Protein 5IJ7 (pdb70)

InterPro domains:
  IPR001005 SANT/Myb domain [SM00717] (174-277)
  IPR001005 SANT/Myb domain [SM00717] (455-503)
  IPR001005 SANT/Myb domain [cd00167] (458-496)
  IPR001214 SET domain [PF00856] (650-753)
  IPR001214 SET domain [PS50280] (639-754)
  IPR001214 SET domain [SM00317] (639-760)
  IPR021654 Histone-lysine N-methyltransferase EZH1/EZH2, N-terminal [PF11616] (54-83)
  IPR026489 CXC domain [PS51633] (530-632)
  IPR033467 Tesmin/TSO1-like CXC domain [SM01114] (582-619)
  IPR041343 Polycomb repressive complex 2 subunit EZH1/EZH2, tri-helical domain [PF18118] (173-276)
  IPR041355 Pre-SET CXC domain [PF18264] (586-617)
  IPR044439 EZH2, SET domain [cd19218] (636-755)
  IPR045318 Histone-lysine N-methyltransferase EZH1/2-like [PTHR45747] (25-768)
  IPR046341 SET domain superfamily [G3DSA:2.170.270.10] (547-756)
  IPR046341 SET domain superfamily [SSF82199] (542-763)
  IPR048358 EZH1/2, MCSS domain [PF21358] (284-336)

Organism: Anolis carolinensis (NCBI:txid28377)

B-factor: mean 68.42, std 20.53, range [24.14, 190.74]

Radius of gyration: 50.64 Å; Cα contacts (8 Å, |Δi|>4): 4207; chains: 6; bounding box: 76×98×175 Å

Structure (mmCIF, N/CA/C/O backbone):
data_5IJ7
#
_entry.id   5IJ7
#
_cell.length_a   69.575
_cell.length_b   115.042
_cell.length_c   153.033
_cell.angle_alpha   90.00
_cell.angle_beta   102.53
_cell.angle_gamma   90.00
#
_symmetry.space_group_name_H-M   'P 1 21 1'
#
loop_
_entity.id
_entity.type
_entity.pdbx_description
1 polymer 'Enhancer of Zeste Homolog 2 (EZH2),Histone-lysine N-methyltransferase EZH2'
2 polymer 'Polycomb protein EED'
3 polymer 'Polycomb protein SUZ12'
4 non-polymer 5,8-dichloro-2-[(4-ethyl-6-methyl-2-oxo-1,2-dihydropyridin-3-yl)methyl]-7-({1-[(2R)-2-hydroxypropanoyl]piperidin-4-yl}oxy)-3,4-dihydroisoquinolin-1(2H)-one
5 non-polymer 'ZINC ION'
6 water water
#
loop_
_atom_site.group_PDB
_atom_site.id
_atom_site.type_symbol
_atom_site.label_atom_id
_atom_site.label_alt_id
_atom_site.label_comp_id
_atom_site.label_asym_id
_atom_site.label_entity_id
_atom_site.label_seq_id
_atom_site.pdbx_PDB_ins_code
_atom_site.Cartn_x
_atom_site.Cartn_y
_atom_site.Cartn_z
_atom_site.occupancy
_atom_site.B_iso_or_equiv
_atom_site.auth_seq_id
_atom_site.auth_comp_id
_atom_site.auth_asym_id
_atom_site.auth_atom_id
_atom_site.pdbx_PDB_model_num
ATOM 1 N N . GLU A 1 9 ? 29.756 65.003 244.854 1.00 89.56 9 GLU A N 1
ATOM 2 C CA . GLU A 1 9 ? 29.041 63.728 244.701 1.00 88.92 9 GLU A CA 1
ATOM 3 C C . GLU A 1 9 ? 27.919 63.873 243.653 1.00 89.54 9 GLU A C 1
ATOM 4 O O . GLU A 1 9 ? 27.018 64.711 243.817 1.00 89.37 9 GLU A O 1
ATOM 10 N N . LYS A 1 10 ? 27.994 63.075 242.565 1.00 81.65 10 LYS A N 1
ATOM 11 C CA . LYS A 1 10 ? 27.004 63.128 241.487 1.00 78.52 10 LYS A CA 1
ATOM 12 C C . LYS A 1 10 ? 25.935 62.044 241.619 1.00 76.95 10 LYS A C 1
ATOM 13 O O . LYS A 1 10 ? 26.214 60.954 242.134 1.00 78.13 10 LYS A O 1
ATOM 19 N N . GLY A 1 11 ? 24.721 62.372 241.178 1.00 66.80 11 GLY A N 1
ATOM 20 C CA . GLY A 1 11 ? 23.569 61.485 241.263 1.00 64.11 11 GLY A CA 1
ATOM 21 C C . GLY A 1 11 ? 23.550 60.307 240.302 1.00 62.35 11 GLY A C 1
ATOM 22 O O . GLY A 1 11 ? 24.312 60.281 239.328 1.00 62.47 11 GLY A O 1
ATOM 23 N N . PRO A 1 12 ? 22.628 59.335 240.542 1.00 52.42 12 PRO A N 1
ATOM 24 C CA . PRO A 1 12 ? 22.533 58.140 239.668 1.00 50.18 12 PRO A CA 1
ATOM 25 C C . PRO A 1 12 ? 22.227 58.376 238.176 1.00 55.28 12 PRO A C 1
ATOM 26 O O . PRO A 1 12 ? 22.812 57.698 237.330 1.00 56.92 12 PRO A O 1
ATOM 30 N N . ILE A 1 13 ? 21.286 59.274 237.842 1.00 50.30 13 ILE A N 1
ATOM 31 C CA . ILE A 1 13 ? 20.946 59.530 236.448 1.00 49.88 13 ILE A CA 1
ATOM 32 C C . ILE A 1 13 ? 22.186 60.022 235.710 1.00 61.10 13 ILE A C 1
ATOM 33 O O . ILE A 1 13 ? 22.532 59.479 234.660 1.00 61.72 13 ILE A O 1
ATOM 38 N N . CYS A 1 14 ? 22.896 60.982 236.321 1.00 63.49 14 CYS A N 1
ATOM 39 C CA . CYS A 1 14 ? 24.161 61.543 235.846 1.00 65.59 14 CYS A CA 1
ATOM 40 C C . CYS A 1 14 ? 25.180 60.442 235.558 1.00 70.35 14 CYS A C 1
ATOM 41 O O . CYS A 1 14 ? 25.708 60.408 234.455 1.00 70.86 14 CYS A O 1
ATOM 44 N N . TRP A 1 15 ? 25.436 59.540 236.534 1.00 66.95 15 TRP A N 1
ATOM 45 C CA . TRP A 1 15 ? 26.411 58.467 236.394 1.00 67.59 15 TRP A CA 1
ATOM 46 C C . TRP A 1 15 ? 26.071 57.526 235.264 1.00 69.83 15 TRP A C 1
ATOM 47 O O . TRP A 1 15 ? 26.974 57.192 234.496 1.00 69.86 15 TRP A O 1
ATOM 58 N N . ARG A 1 16 ? 24.772 57.148 235.113 1.00 64.30 16 ARG A N 1
ATOM 59 C CA . ARG A 1 16 ? 24.303 56.278 234.020 1.00 62.14 16 ARG A CA 1
ATOM 60 C C . ARG A 1 16 ? 24.589 56.944 232.702 1.00 63.55 16 ARG A C 1
ATOM 61 O O . ARG A 1 16 ? 25.026 56.263 231.789 1.00 64.04 16 ARG A O 1
ATOM 69 N N . LYS A 1 17 ? 24.388 58.282 232.614 1.00 57.95 17 LYS A N 1
ATOM 70 C CA . LYS A 1 17 ? 24.654 59.060 231.411 1.00 57.05 17 LYS A CA 1
ATOM 71 C C . LYS A 1 17 ? 26.141 59.050 231.099 1.00 61.46 17 LYS A C 1
ATOM 72 O O . LYS A 1 17 ? 26.503 58.928 229.928 1.00 62.19 17 LYS A O 1
ATOM 78 N N . ARG A 1 18 ? 26.988 59.183 232.137 1.00 56.77 18 ARG A N 1
ATOM 79 C CA . ARG A 1 18 ? 28.447 59.175 232.012 1.00 57.20 18 ARG A CA 1
ATOM 80 C C . ARG A 1 18 ? 28.926 57.822 231.535 1.00 63.26 18 ARG A C 1
ATOM 81 O O . ARG A 1 18 ? 29.759 57.779 230.640 1.00 65.27 18 ARG A O 1
ATOM 89 N N . VAL A 1 19 ? 28.373 56.723 232.097 1.00 58.73 19 VAL A N 1
ATOM 90 C CA . VAL A 1 19 ? 28.661 55.348 231.703 1.00 57.56 19 VAL A CA 1
ATOM 91 C C . VAL A 1 19 ? 28.448 55.252 230.209 1.00 62.98 19 VAL A C 1
ATOM 92 O O . VAL A 1 19 ? 29.410 54.996 229.506 1.00 63.23 19 VAL A O 1
ATOM 96 N N . LYS A 1 20 ? 27.219 55.548 229.725 1.00 60.62 20 LYS A N 1
ATOM 97 C CA . LYS A 1 20 ? 26.843 55.547 228.311 1.00 60.81 20 LYS A CA 1
ATOM 98 C C . LYS A 1 20 ? 27.878 56.334 227.464 1.00 68.43 20 LYS A C 1
ATOM 99 O O . LYS A 1 20 ? 28.579 55.728 226.653 1.00 69.90 20 LYS A O 1
ATOM 105 N N . SER A 1 21 ? 28.032 57.641 227.737 1.00 65.59 21 SER A N 1
ATOM 106 C CA . SER A 1 21 ? 28.955 58.590 227.094 1.00 65.28 21 SER A CA 1
ATOM 107 C C . SER A 1 21 ? 30.406 58.064 227.005 1.00 68.58 21 SER A C 1
ATOM 108 O O . SER A 1 21 ? 31.016 58.132 225.931 1.00 67.06 21 SER A O 1
ATOM 111 N N . GLU A 1 22 ? 30.934 57.507 228.116 1.00 65.92 22 GLU A N 1
ATOM 112 C CA . GLU A 1 22 ? 32.290 56.952 228.174 1.00 66.69 22 GLU A CA 1
ATOM 113 C C . GLU A 1 22 ? 32.440 55.635 227.396 1.00 74.01 22 GLU A C 1
ATOM 114 O O . GLU A 1 22 ? 33.414 55.477 226.654 1.00 75.26 22 GLU A O 1
ATOM 120 N N . TYR A 1 23 ? 31.480 54.708 227.557 1.00 69.59 23 TYR A N 1
ATOM 121 C CA . TYR A 1 23 ? 31.446 53.429 226.867 1.00 68.94 23 TYR A CA 1
ATOM 122 C C . TYR A 1 23 ? 31.335 53.653 225.345 1.00 71.91 23 TYR A C 1
ATOM 123 O O . TYR A 1 23 ? 32.025 52.978 224.591 1.00 69.96 23 TYR A O 1
ATOM 132 N N . MET A 1 24 ? 30.488 54.608 224.909 1.00 70.09 24 MET A N 1
ATOM 133 C CA . MET A 1 24 ? 30.301 55.009 223.505 1.00 70.86 24 MET A CA 1
ATOM 134 C C . MET A 1 24 ? 31.603 55.594 222.935 1.00 73.46 24 MET A C 1
ATOM 135 O O . MET A 1 24 ? 31.847 55.518 221.728 1.00 72.67 24 MET A O 1
ATOM 140 N N . ARG A 1 25 ? 32.387 56.249 223.799 1.00 69.76 25 ARG A N 1
ATOM 141 C CA . ARG A 1 25 ? 33.644 56.893 223.440 1.00 70.34 25 ARG A CA 1
ATOM 142 C C . ARG A 1 25 ? 34.707 55.815 223.273 1.00 74.41 25 ARG A C 1
ATOM 143 O O . ARG A 1 25 ? 35.388 55.780 222.249 1.00 75.00 25 ARG A O 1
ATOM 151 N N . LEU A 1 26 ? 34.804 54.909 224.254 1.00 69.76 26 LEU A N 1
ATOM 152 C CA . LEU A 1 26 ? 35.747 53.803 224.235 1.00 69.12 26 LEU A CA 1
ATOM 153 C C . LEU A 1 26 ? 35.481 52.869 223.058 1.00 73.84 26 LEU A C 1
ATOM 154 O O . LEU A 1 26 ? 36.426 52.427 222.412 1.00 74.66 26 LEU A O 1
ATOM 159 N N . ARG A 1 27 ? 34.209 52.633 222.745 1.00 70.71 27 ARG A N 1
ATOM 160 C CA . ARG A 1 27 ? 33.770 51.781 221.645 1.00 71.60 27 ARG A CA 1
ATOM 161 C C . ARG A 1 27 ? 34.124 52.399 220.279 1.00 77.34 27 ARG A C 1
ATOM 162 O O . ARG A 1 27 ? 34.680 51.693 219.439 1.00 76.69 27 ARG A O 1
ATOM 170 N N . GLN A 1 28 ? 33.809 53.704 220.056 1.00 75.91 28 GLN A N 1
ATOM 171 C CA . GLN A 1 28 ? 34.093 54.392 218.778 1.00 76.35 28 GLN A CA 1
ATOM 172 C C . GLN A 1 28 ? 35.584 54.579 218.541 1.00 78.58 28 GLN A C 1
ATOM 173 O O . GLN A 1 28 ? 36.021 54.605 217.383 1.00 76.81 28 GLN A O 1
ATOM 179 N N . LEU A 1 29 ? 36.357 54.678 219.650 1.00 74.75 29 LEU A N 1
ATOM 180 C CA . LEU A 1 29 ? 37.818 54.756 219.667 1.00 74.24 29 LEU A CA 1
ATOM 181 C C . LEU A 1 29 ? 38.346 53.400 219.197 1.00 78.33 29 LEU A C 1
ATOM 182 O O . LEU A 1 29 ? 38.888 53.346 218.090 1.00 79.17 29 LEU A O 1
ATOM 187 N N . LYS A 1 30 ? 38.075 52.287 219.971 1.00 72.45 30 LYS A N 1
ATOM 188 C CA . LYS A 1 30 ? 38.481 50.907 219.626 1.00 70.59 30 LYS A CA 1
ATOM 189 C C . LYS A 1 30 ? 38.157 50.595 218.187 1.00 72.44 30 LYS A C 1
ATOM 190 O O . LYS A 1 30 ? 38.995 50.043 217.497 1.00 71.67 30 LYS A O 1
ATOM 196 N N . ARG A 1 31 ? 36.995 51.055 217.717 1.00 69.61 31 ARG A N 1
ATOM 197 C CA . ARG A 1 31 ? 36.511 50.906 216.351 1.00 70.31 31 ARG A CA 1
ATOM 198 C C . ARG A 1 31 ? 37.470 51.541 215.361 1.00 78.80 31 ARG A C 1
ATOM 199 O O . ARG A 1 31 ? 37.970 50.855 214.468 1.00 78.95 31 ARG A O 1
ATOM 207 N N . PHE A 1 32 ? 37.739 52.842 215.524 1.00 78.77 32 PHE A N 1
ATOM 208 C CA . PHE A 1 32 ? 38.578 53.565 214.586 1.00 80.09 32 PHE A CA 1
ATOM 209 C C . PHE A 1 32 ? 40.058 53.197 214.700 1.00 81.31 32 PHE A C 1
ATOM 210 O O . PHE A 1 32 ? 40.772 53.256 213.695 1.00 81.43 32 PHE A O 1
ATOM 218 N N . ARG A 1 33 ? 40.500 52.785 215.901 1.00 74.66 33 ARG A N 1
ATOM 219 C CA . ARG A 1 33 ? 41.853 52.324 216.188 1.00 73.19 33 ARG A CA 1
ATOM 220 C C . ARG A 1 33 ? 42.052 51.051 215.345 1.00 75.53 33 ARG A C 1
ATOM 221 O O . ARG A 1 33 ? 42.882 51.049 214.433 1.00 74.88 33 ARG A O 1
ATOM 229 N N . ARG A 1 34 ? 41.215 50.010 215.610 1.00 69.87 34 ARG A N 1
ATOM 230 C CA . ARG A 1 34 ? 41.194 48.709 214.958 1.00 68.07 34 ARG A CA 1
ATOM 231 C C . ARG A 1 34 ? 41.067 48.787 213.444 1.00 69.57 34 ARG A C 1
ATOM 232 O O . ARG A 1 34 ? 41.680 47.962 212.768 1.00 68.16 34 ARG A O 1
ATOM 240 N N . ALA A 1 35 ? 40.283 49.777 212.916 1.00 65.25 35 ALA A N 1
ATOM 241 C CA . ALA A 1 35 ? 40.085 50.040 211.483 1.00 64.41 35 ALA A CA 1
ATOM 242 C C . ALA A 1 35 ? 41.423 50.357 210.852 1.00 70.92 35 ALA A C 1
ATOM 243 O O . ALA A 1 35 ? 41.728 49.874 209.753 1.00 71.27 35 ALA A O 1
ATOM 245 N N . ASP A 1 36 ? 42.243 51.136 211.586 1.00 68.25 36 ASP A N 1
ATOM 246 C CA . ASP A 1 36 ? 43.579 51.519 211.172 1.00 69.06 36 ASP A CA 1
ATOM 247 C C . ASP A 1 36 ? 44.502 50.306 211.177 1.00 71.14 36 ASP A C 1
ATOM 248 O O . ASP A 1 36 ? 45.039 50.019 210.112 1.00 72.53 36 ASP A O 1
ATOM 253 N N . GLU A 1 37 ? 44.602 49.528 212.299 1.00 64.86 37 GLU A N 1
ATOM 254 C CA . GLU A 1 37 ? 45.401 48.274 212.370 1.00 63.72 37 GLU A CA 1
ATOM 255 C C . GLU A 1 37 ? 45.122 47.403 211.139 1.00 65.11 37 GLU A C 1
ATOM 256 O O . GLU A 1 37 ? 46.051 46.871 210.532 1.00 64.74 37 GLU A O 1
ATOM 262 N N . VAL A 1 38 ? 43.829 47.299 210.761 1.00 60.32 38 VAL A N 1
ATOM 263 C CA . VAL A 1 38 ? 43.349 46.560 209.592 1.00 59.06 38 VAL A CA 1
ATOM 264 C C . VAL A 1 38 ? 44.008 47.105 208.287 1.00 64.28 38 VAL A C 1
ATOM 265 O O . VAL A 1 38 ? 44.618 46.316 207.562 1.00 64.06 38 VAL A O 1
ATOM 269 N N . LYS A 1 39 ? 43.935 48.434 208.033 1.00 60.94 39 LYS A N 1
ATOM 270 C CA . LYS A 1 39 ? 44.573 49.072 206.877 1.00 60.86 39 LYS A CA 1
ATOM 271 C C . LYS A 1 39 ? 46.111 48.889 206.883 1.00 67.64 39 LYS A C 1
ATOM 272 O O . LYS A 1 39 ? 46.715 48.694 205.821 1.00 68.31 39 LYS A O 1
ATOM 278 N N . SER A 1 40 ? 46.730 48.920 208.075 1.00 65.16 40 SER A N 1
ATOM 279 C CA . SER A 1 40 ? 48.170 48.729 208.253 1.00 66.39 40 SER A CA 1
ATOM 280 C C . SER A 1 40 ? 48.593 47.315 207.850 1.00 72.03 40 SER A C 1
ATOM 281 O O . SER A 1 40 ? 49.604 47.147 207.153 1.00 71.95 40 SER A O 1
ATOM 284 N N . MET A 1 41 ? 47.797 46.304 208.266 1.00 68.89 41 MET A N 1
ATOM 285 C CA . MET A 1 41 ? 48.047 44.898 207.970 1.00 68.20 41 MET A CA 1
ATOM 286 C C . MET A 1 41 ? 47.908 44.564 206.478 1.00 66.58 41 MET A C 1
ATOM 287 O O . MET A 1 41 ? 48.722 43.814 205.946 1.00 64.10 41 MET A O 1
ATOM 292 N N . PHE A 1 42 ? 46.862 45.082 205.829 1.00 61.02 42 PHE A N 1
ATOM 293 C CA . PHE A 1 42 ? 46.628 44.873 204.412 1.00 60.99 42 PHE A CA 1
ATOM 294 C C . PHE A 1 42 ? 47.821 45.396 203.638 1.00 65.24 42 PHE A C 1
ATOM 295 O O . PHE A 1 42 ? 48.330 44.702 202.760 1.00 66.24 42 PHE A O 1
ATOM 303 N N . ASN A 1 43 ? 48.282 46.605 203.999 1.00 61.32 43 ASN A N 1
ATOM 304 C CA . ASN A 1 43 ? 49.444 47.282 203.424 1.00 60.71 43 ASN A CA 1
ATOM 305 C C . ASN A 1 43 ? 50.720 46.461 203.692 1.00 60.48 43 ASN A C 1
ATOM 306 O O . ASN A 1 43 ? 51.431 46.121 202.747 1.00 60.51 43 ASN A O 1
ATOM 311 N N . SER A 1 44 ? 50.976 46.090 204.957 1.00 54.28 44 SER A N 1
ATOM 312 C CA . SER A 1 44 ? 52.150 45.285 205.284 1.00 54.34 44 SER A CA 1
ATOM 313 C C . SER A 1 44 ? 52.115 43.918 204.567 1.00 61.96 44 SER A C 1
ATOM 314 O O . SER A 1 44 ? 53.171 43.375 204.242 1.00 64.05 44 SER A O 1
ATOM 317 N N . ASN A 1 45 ? 50.899 43.372 204.340 1.00 58.43 45 ASN A N 1
ATOM 318 C CA . ASN A 1 45 ? 50.642 42.099 203.665 1.00 57.51 45 ASN A CA 1
ATOM 319 C C . ASN A 1 45 ? 50.845 42.230 202.165 1.00 61.18 45 ASN A C 1
ATOM 320 O O . ASN A 1 45 ? 51.295 41.268 201.531 1.00 60.82 45 ASN A O 1
ATOM 325 N N . ARG A 1 46 ? 50.486 43.402 201.593 1.00 56.81 46 ARG A N 1
ATOM 326 C CA . ARG A 1 46 ? 50.633 43.692 200.175 1.00 57.11 46 ARG A CA 1
ATOM 327 C C . ARG A 1 46 ? 52.100 43.622 199.757 1.00 64.68 46 ARG A C 1
ATOM 328 O O . ARG A 1 46 ? 52.393 43.072 198.685 1.00 65.39 46 ARG A O 1
ATOM 336 N N . GLN A 1 47 ? 53.019 44.134 200.622 1.00 61.61 47 GLN A N 1
ATOM 337 C CA . GLN A 1 47 ? 54.464 44.079 200.385 1.00 61.16 47 GLN A CA 1
ATOM 338 C C . GLN A 1 47 ? 54.889 42.641 200.284 1.00 64.08 47 GLN A C 1
ATOM 339 O O . GLN A 1 47 ? 55.564 42.301 199.320 1.00 66.16 47 GLN A O 1
ATOM 345 N N . LYS A 1 48 ? 54.419 41.762 201.213 1.00 58.14 48 LYS A N 1
ATOM 346 C CA . LYS A 1 48 ? 54.683 40.302 201.177 1.00 55.21 48 LYS A CA 1
ATOM 347 C C . LYS A 1 48 ? 54.177 39.680 199.868 1.00 54.10 48 LYS A C 1
ATOM 348 O O . LYS A 1 48 ? 54.883 38.856 199.298 1.00 53.58 48 LYS A O 1
ATOM 354 N N . ILE A 1 49 ? 52.974 40.091 199.386 1.00 49.19 49 ILE A N 1
ATOM 355 C CA . ILE A 1 49 ? 52.393 39.629 198.115 1.00 48.79 49 ILE A CA 1
ATOM 356 C C . ILE A 1 49 ? 53.361 40.008 197.021 1.00 56.92 49 ILE A C 1
ATOM 357 O O . ILE A 1 49 ? 53.784 39.114 196.299 1.00 56.75 49 ILE A O 1
ATOM 362 N N . GLN A 1 50 ? 53.809 41.307 196.984 1.00 55.62 50 GLN A N 1
ATOM 363 C CA . GLN A 1 50 ? 54.782 41.860 196.014 1.00 55.08 50 GLN A CA 1
ATOM 364 C C . GLN A 1 50 ? 56.089 41.079 196.013 1.00 60.41 50 GLN A C 1
ATOM 365 O O . GLN A 1 50 ? 56.471 40.564 194.965 1.00 61.86 50 GLN A O 1
ATOM 371 N N . GLU A 1 51 ? 56.741 40.958 197.175 1.00 56.62 51 GLU A N 1
ATOM 372 C CA . GLU A 1 51 ? 58.000 40.229 197.359 1.00 57.61 51 GLU A CA 1
ATOM 373 C C . GLU A 1 51 ? 57.955 38.799 196.794 1.00 60.88 51 GLU A C 1
ATOM 374 O O . GLU A 1 51 ? 58.783 38.462 195.955 1.00 60.94 51 GLU A O 1
ATOM 380 N N . ARG A 1 52 ? 56.973 37.978 197.240 1.00 57.12 52 ARG A N 1
ATOM 381 C CA . ARG A 1 52 ? 56.761 36.563 196.876 1.00 56.19 52 ARG A CA 1
ATOM 382 C C . ARG A 1 52 ? 56.258 36.362 195.454 1.00 56.42 52 ARG A C 1
ATOM 383 O O . ARG A 1 52 ? 56.664 35.424 194.754 1.00 54.46 52 ARG A O 1
ATOM 391 N N . THR A 1 53 ? 55.409 37.266 195.017 1.00 52.40 53 THR A N 1
ATOM 392 C CA . THR A 1 53 ? 54.901 37.252 193.668 1.00 53.16 53 THR A CA 1
ATOM 393 C C . THR A 1 53 ? 56.029 37.579 192.636 1.00 61.35 53 THR A C 1
ATOM 394 O O . THR A 1 53 ? 55.945 37.112 191.494 1.00 62.15 53 THR A O 1
ATOM 398 N N . GLU A 1 54 ? 57.091 38.345 193.053 1.00 58.11 54 GLU A N 1
ATOM 399 C CA . GLU A 1 54 ? 58.234 38.625 192.196 1.00 58.05 54 GLU A CA 1
ATOM 400 C C . GLU A 1 54 ? 59.157 37.412 192.122 1.00 61.62 54 GLU A C 1
ATOM 401 O O . GLU A 1 54 ? 59.673 37.117 191.040 1.00 61.74 54 GLU A O 1
ATOM 407 N N . ILE A 1 55 ? 59.302 36.665 193.248 1.00 56.99 55 ILE A N 1
ATOM 408 C CA . ILE A 1 55 ? 60.083 35.430 193.322 1.00 56.98 55 ILE A CA 1
ATOM 409 C C . ILE A 1 55 ? 59.546 34.419 192.303 1.00 65.17 55 ILE A C 1
ATOM 410 O O . ILE A 1 55 ? 60.323 33.842 191.538 1.00 66.68 55 ILE A O 1
ATOM 415 N N . LEU A 1 56 ? 58.208 34.266 192.266 1.00 62.34 56 LEU A N 1
ATOM 416 C CA . LEU A 1 56 ? 57.481 33.358 191.385 1.00 61.36 56 LEU A CA 1
ATOM 417 C C . LEU A 1 56 ? 57.550 33.773 189.928 1.00 63.25 56 LEU A C 1
ATOM 418 O O . LEU A 1 56 ? 57.685 32.910 189.046 1.00 61.63 56 LEU A O 1
ATOM 423 N N . ASN A 1 57 ? 57.454 35.087 189.683 1.00 60.42 57 ASN A N 1
ATOM 424 C CA . ASN A 1 57 ? 57.510 35.661 188.336 1.00 60.99 57 ASN A CA 1
ATOM 425 C C . ASN A 1 57 ? 58.912 35.541 187.781 1.00 68.01 57 ASN A C 1
ATOM 426 O O . ASN A 1 57 ? 59.064 35.305 186.580 1.00 69.28 57 ASN A O 1
ATOM 431 N N . GLN A 1 58 ? 59.936 35.656 188.657 1.00 64.02 58 GLN A N 1
ATOM 432 C CA . GLN A 1 58 ? 61.327 35.470 188.256 1.00 63.14 58 GLN A CA 1
ATOM 433 C C . GLN A 1 58 ? 61.569 34.019 187.846 1.00 68.11 58 GLN A C 1
ATOM 434 O O . GLN A 1 58 ? 62.157 33.794 186.785 1.00 69.94 58 GLN A O 1
ATOM 440 N N . GLU A 1 59 ? 61.032 33.039 188.624 1.00 61.66 59 GLU A N 1
ATOM 441 C CA . GLU A 1 59 ? 61.154 31.605 188.335 1.00 58.76 59 GLU A CA 1
ATOM 442 C C . GLU A 1 59 ? 60.440 31.228 187.035 1.00 60.69 59 GLU A C 1
ATOM 443 O O . GLU A 1 59 ? 60.851 30.302 186.348 1.00 60.98 59 GLU A O 1
ATOM 449 N N . TRP A 1 60 ? 59.367 31.943 186.709 1.00 56.59 60 TRP A N 1
ATOM 450 C CA . TRP A 1 60 ? 58.573 31.705 185.509 1.00 56.07 60 TRP A CA 1
ATOM 451 C C . TRP A 1 60 ? 59.301 32.256 184.251 1.00 62.10 60 TRP A C 1
ATOM 452 O O . TRP A 1 60 ? 59.190 31.686 183.157 1.00 61.35 60 TRP A O 1
ATOM 463 N N . LYS A 1 61 ? 60.023 33.374 184.422 1.00 59.45 61 LYS A N 1
ATOM 464 C CA . LYS A 1 61 ? 60.826 34.007 183.376 1.00 59.26 61 LYS A CA 1
ATOM 465 C C . LYS A 1 61 ? 61.951 33.046 182.898 1.00 64.42 61 LYS A C 1
ATOM 466 O O . LYS A 1 61 ? 62.246 33.011 181.700 1.00 62.01 61 LYS A O 1
ATOM 472 N N . GLN A 1 62 ? 62.488 32.203 183.825 1.00 62.75 62 GLN A N 1
ATOM 473 C CA . GLN A 1 62 ? 63.533 31.198 183.565 1.00 63.19 62 GLN A CA 1
ATOM 474 C C . GLN A 1 62 ? 62.982 29.937 182.861 1.00 70.90 62 GLN A C 1
ATOM 475 O O . GLN A 1 62 ? 63.739 29.002 182.589 1.00 71.33 62 GLN A O 1
ATOM 481 N N . ARG A 1 63 ? 61.678 29.898 182.572 1.00 69.54 63 ARG A N 1
ATOM 482 C CA . ARG A 1 63 ? 61.064 28.743 181.918 1.00 69.34 63 ARG A CA 1
ATOM 483 C C . ARG A 1 63 ? 60.516 29.061 180.540 1.00 73.77 63 ARG A C 1
ATOM 484 O O . ARG A 1 63 ? 59.896 30.114 180.333 1.00 73.73 63 ARG A O 1
ATOM 492 N N . ARG A 1 64 ? 60.715 28.129 179.599 1.00 69.91 64 ARG A N 1
ATOM 493 C CA . ARG A 1 64 ? 60.176 28.241 178.245 1.00 69.42 64 ARG A CA 1
ATOM 494 C C . ARG A 1 64 ? 59.281 27.026 178.083 1.00 73.10 64 ARG A C 1
ATOM 495 O O . ARG A 1 64 ? 59.775 25.925 177.790 1.00 74.58 64 ARG A O 1
ATOM 503 N N . ILE A 1 65 ? 57.981 27.192 178.411 1.00 66.25 65 ILE A N 1
ATOM 504 C CA . ILE A 1 65 ? 57.037 26.082 178.343 1.00 64.44 65 ILE A CA 1
ATOM 505 C C . ILE A 1 65 ? 56.312 26.136 177.012 1.00 67.42 65 ILE A C 1
ATOM 506 O O . ILE A 1 65 ? 55.822 27.186 176.594 1.00 68.27 65 ILE A O 1
ATOM 511 N N . GLN A 1 66 ? 56.326 24.987 176.331 1.00 63.48 66 GLN A N 1
ATOM 512 C CA . GLN A 1 66 ? 55.761 24.709 175.020 1.00 63.45 66 GLN A CA 1
ATOM 513 C C . GLN A 1 66 ? 54.280 25.054 174.876 1.00 68.00 66 GLN A C 1
ATOM 514 O O . GLN A 1 66 ? 53.465 24.609 175.686 1.00 68.65 66 GLN A O 1
ATOM 520 N N . PRO A 1 67 ? 53.899 25.805 173.824 1.00 63.90 67 PRO A N 1
ATOM 521 C CA . PRO A 1 67 ? 52.472 26.130 173.630 1.00 62.80 67 PRO A CA 1
ATOM 522 C C . PRO A 1 67 ? 51.630 24.963 173.145 1.00 66.02 67 PRO A C 1
ATOM 523 O O . PRO A 1 67 ? 52.135 24.072 172.460 1.00 66.11 67 PRO A O 1
ATOM 527 N N . VAL A 1 68 ? 50.338 24.978 173.496 1.00 61.96 68 VAL A N 1
ATOM 528 C CA . VAL A 1 68 ? 49.377 23.944 173.093 1.00 60.97 68 VAL A CA 1
ATOM 529 C C . VAL A 1 68 ? 48.916 24.274 171.675 1.00 63.85 68 VAL A C 1
ATOM 530 O O . VAL A 1 68 ? 48.754 25.455 171.345 1.00 61.55 68 VAL A O 1
ATOM 534 N N . HIS A 1 69 ? 48.711 23.233 170.844 1.00 63.11 69 HIS A N 1
ATOM 535 C CA . HIS A 1 69 ? 48.238 23.372 169.463 1.00 63.75 69 HIS A CA 1
ATOM 536 C C . HIS A 1 69 ? 46.919 22.644 169.219 1.00 68.26 69 HIS A C 1
ATOM 537 O O . HIS A 1 69 ? 46.463 21.911 170.090 1.00 68.10 69 HIS A O 1
ATOM 544 N N . ILE A 1 70 ? 46.282 22.882 168.055 1.00 66.46 70 ILE A N 1
ATOM 545 C CA . ILE A 1 70 ? 45.019 22.244 167.640 1.00 65.98 70 ILE A CA 1
ATOM 546 C C . ILE A 1 70 ? 45.168 20.708 167.544 1.00 72.79 70 ILE A C 1
ATOM 547 O O . ILE A 1 70 ? 46.252 20.184 167.256 1.00 71.92 70 ILE A O 1
ATOM 552 N N . MET A 1 71 ? 44.068 20.009 167.800 1.00 71.88 71 MET A N 1
ATOM 553 C CA . MET A 1 71 ? 44.004 18.561 167.796 1.00 72.44 71 MET A CA 1
ATOM 554 C C . MET A 1 71 ? 43.704 18.000 166.422 1.00 78.73 71 MET A C 1
ATOM 555 O O . MET A 1 71 ? 42.811 18.495 165.717 1.00 78.37 71 MET A O 1
ATOM 560 N N . THR A 1 72 ? 44.454 16.926 166.072 1.00 76.92 72 THR A N 1
ATOM 561 C CA . THR A 1 72 ? 44.370 16.083 164.866 1.00 97.31 72 THR A CA 1
ATOM 562 C C . THR A 1 72 ? 45.718 15.409 164.561 1.00 136.78 72 THR A C 1
ATOM 563 O O . THR A 1 72 ? 46.776 15.944 164.894 1.00 101.87 72 THR A O 1
ATOM 567 N N . ARG A 1 81 ? 34.497 10.305 165.918 1.00 67.59 81 ARG A N 1
ATOM 568 C CA . ARG A 1 81 ? 33.945 11.085 167.029 1.00 67.36 81 ARG A CA 1
ATOM 569 C C . ARG A 1 81 ? 34.452 12.528 167.092 1.00 71.21 81 ARG A C 1
ATOM 570 O O . ARG A 1 81 ? 35.659 12.787 167.039 1.00 71.64 81 ARG A O 1
ATOM 578 N N . GLU A 1 82 ? 33.520 13.469 167.208 1.00 66.65 82 GLU A N 1
ATOM 579 C CA . GLU A 1 82 ? 33.865 14.884 167.224 1.00 66.07 82 GLU A CA 1
ATOM 580 C C . GLU A 1 82 ? 32.972 15.727 168.131 1.00 68.85 82 GLU A C 1
ATOM 581 O O . GLU A 1 82 ? 31.956 15.257 168.654 1.00 67.19 82 GLU A O 1
ATOM 587 N N . CYS A 1 83 ? 33.397 16.968 168.356 1.00 65.23 83 CYS A N 1
ATOM 588 C CA . CYS A 1 83 ? 32.642 17.897 169.180 1.00 64.54 83 CYS A CA 1
ATOM 589 C C . CYS A 1 83 ? 32.621 19.302 168.589 1.00 67.80 83 CYS A C 1
ATOM 590 O O . CYS A 1 83 ? 33.540 19.706 167.866 1.00 66.44 83 CYS A O 1
ATOM 593 N N . SER A 1 84 ? 31.561 20.032 168.916 1.00 64.05 84 SER A N 1
ATOM 594 C CA . SER A 1 84 ? 31.368 21.380 168.449 1.00 64.08 84 SER A CA 1
ATOM 595 C C . SER A 1 84 ? 31.191 22.384 169.593 1.00 69.62 84 SER A C 1
ATOM 596 O O . SER A 1 84 ? 30.807 22.037 170.726 1.00 69.76 84 SER A O 1
ATOM 599 N N . VAL A 1 85 ? 31.468 23.644 169.260 1.00 64.83 85 VAL A N 1
ATOM 600 C CA . VAL A 1 85 ? 31.326 24.800 170.117 1.00 63.40 85 VAL A CA 1
ATOM 601 C C . VAL A 1 85 ? 30.591 25.857 169.296 1.00 66.97 85 VAL A C 1
ATOM 602 O O . VAL A 1 85 ? 30.995 26.176 168.180 1.00 65.50 85 VAL A O 1
ATOM 606 N N . THR A 1 86 ? 29.478 26.339 169.853 1.00 63.56 86 THR A N 1
ATOM 607 C CA . THR A 1 86 ? 28.561 27.336 169.320 1.00 62.55 86 THR A CA 1
ATOM 608 C C . THR A 1 86 ? 28.785 28.678 170.052 1.00 68.68 86 THR A C 1
ATOM 609 O O . THR A 1 86 ? 29.357 28.691 171.138 1.00 68.81 86 THR A O 1
ATOM 613 N N . SER A 1 87 ? 28.375 29.803 169.451 1.00 66.38 87 SER A N 1
ATOM 614 C CA . SER A 1 87 ? 28.550 31.133 170.054 1.00 65.89 87 SER A CA 1
ATOM 615 C C . SER A 1 87 ? 27.237 31.916 170.085 1.00 75.06 87 SER A C 1
ATOM 616 O O . SER A 1 87 ? 26.566 32.026 169.050 1.00 76.20 87 SER A O 1
ATOM 619 N N . ASP A 1 88 ? 26.860 32.454 171.278 1.00 72.68 88 ASP A N 1
ATOM 620 C CA . ASP A 1 88 ? 25.639 33.266 171.438 1.00 72.20 88 ASP A CA 1
ATOM 621 C C . ASP A 1 88 ? 25.874 34.713 170.961 1.00 70.83 88 ASP A C 1
ATOM 622 O O . ASP A 1 88 ? 24.916 35.483 170.836 1.00 69.63 88 ASP A O 1
ATOM 627 N N . LEU A 1 89 ? 27.153 35.052 170.664 1.00 63.93 89 LEU A N 1
ATOM 628 C CA . LEU A 1 89 ? 27.612 36.351 170.173 1.00 62.30 89 LEU A CA 1
ATOM 629 C C . LEU A 1 89 ? 28.050 36.308 168.689 1.00 67.15 89 LEU A C 1
ATOM 630 O O . LEU A 1 89 ? 28.908 37.084 168.244 1.00 66.16 89 LEU A O 1
ATOM 635 N N . ASP A 1 90 ? 27.396 35.399 167.932 1.00 65.36 90 ASP A N 1
ATOM 636 C CA . ASP A 1 90 ? 27.487 35.128 166.487 1.00 65.14 90 ASP A CA 1
ATOM 637 C C . ASP A 1 90 ? 28.878 34.863 165.929 1.00 66.07 90 ASP A C 1
ATOM 638 O O . ASP A 1 90 ? 29.075 35.029 164.722 1.00 68.22 90 ASP A O 1
ATOM 643 N N . PHE A 1 91 ? 29.811 34.370 166.739 1.00 58.39 91 PHE A N 1
ATOM 644 C CA . PHE A 1 91 ? 31.114 33.945 166.206 1.00 56.86 91 PHE A CA 1
ATOM 645 C C . PHE A 1 91 ? 30.874 32.604 165.465 1.00 60.76 91 PHE A C 1
ATOM 646 O O . PHE A 1 91 ? 29.891 31.914 165.774 1.00 61.28 91 PHE A O 1
ATOM 654 N N . PRO A 1 92 ? 31.697 32.206 164.479 1.00 57.17 92 PRO A N 1
ATOM 655 C CA . PRO A 1 92 ? 31.405 30.938 163.778 1.00 56.38 92 PRO A CA 1
ATOM 656 C C . PRO A 1 92 ? 31.485 29.677 164.659 1.00 58.98 92 PRO A C 1
ATOM 657 O O . PRO A 1 92 ? 32.317 29.592 165.569 1.00 57.50 92 PRO A O 1
ATOM 661 N N . LYS A 1 93 ? 30.588 28.703 164.384 1.00 55.08 93 LYS A N 1
ATOM 662 C CA . LYS A 1 93 ? 30.541 27.376 165.006 1.00 53.55 93 LYS A CA 1
ATOM 663 C C . LYS A 1 93 ? 31.866 26.678 164.710 1.00 57.58 93 LYS A C 1
ATOM 664 O O . LYS A 1 93 ? 32.364 26.779 163.588 1.00 58.86 93 LYS A O 1
ATOM 670 N N . GLN A 1 94 ? 32.456 26.017 165.722 1.00 53.72 94 GLN A N 1
ATOM 671 C CA . GLN A 1 94 ? 33.736 25.315 165.587 1.00 53.08 94 GLN A CA 1
ATOM 672 C C . GLN A 1 94 ? 33.546 23.826 165.800 1.00 59.48 94 GLN A C 1
ATOM 673 O O . GLN A 1 94 ? 32.678 23.424 166.587 1.00 59.33 94 GLN A O 1
ATOM 679 N N . VAL A 1 95 ? 34.314 23.001 165.048 1.00 55.95 95 VAL A N 1
ATOM 680 C CA . VAL A 1 95 ? 34.266 21.542 165.121 1.00 54.86 95 VAL A CA 1
ATOM 681 C C . VAL A 1 95 ? 35.680 20.968 165.137 1.00 61.37 95 VAL A C 1
ATOM 682 O O . VAL A 1 95 ? 36.496 21.274 164.255 1.00 62.62 95 VAL A O 1
ATOM 686 N N . ILE A 1 96 ? 35.947 20.099 166.139 1.00 56.65 96 ILE A N 1
ATOM 687 C CA . ILE A 1 96 ? 37.212 19.380 166.294 1.00 55.78 96 ILE A CA 1
ATOM 688 C C . ILE A 1 96 ? 36.938 17.885 166.668 1.00 61.17 96 ILE A C 1
ATOM 689 O O . ILE A 1 96 ? 35.853 17.565 167.174 1.00 59.04 96 ILE A O 1
ATOM 694 N N . PRO A 1 97 ? 37.933 16.978 166.506 1.00 59.83 97 PRO A N 1
ATOM 695 C CA . PRO A 1 97 ? 37.728 15.606 166.993 1.00 60.16 97 PRO A CA 1
ATOM 696 C C . PRO A 1 97 ? 37.765 15.550 168.537 1.00 63.87 97 PRO A C 1
ATOM 697 O O . PRO A 1 97 ? 38.426 16.362 169.199 1.00 62.11 97 PRO A O 1
ATOM 701 N N . LEU A 1 98 ? 37.028 14.581 169.094 1.00 60.90 98 LEU A N 1
ATOM 702 C CA . LEU A 1 98 ? 36.900 14.301 170.521 1.00 59.76 98 LEU A CA 1
ATOM 703 C C . LEU A 1 98 ? 37.772 13.070 170.871 1.00 63.50 98 LEU A C 1
ATOM 704 O O . LEU A 1 98 ? 37.365 11.942 170.607 1.00 63.15 98 LEU A O 1
ATOM 709 N N . LYS A 1 99 ? 38.970 13.288 171.446 1.00 61.02 99 LYS A N 1
ATOM 710 C CA . LYS A 1 99 ? 39.878 12.207 171.861 1.00 61.15 99 LYS A CA 1
ATOM 711 C C . LYS A 1 99 ? 39.332 11.505 173.122 1.00 65.71 99 LYS A C 1
ATOM 712 O O . LYS A 1 99 ? 38.953 12.162 174.088 1.00 65.05 99 LYS A O 1
ATOM 718 N N . THR A 1 100 ? 39.222 10.168 173.070 1.00 64.21 100 THR A N 1
ATOM 719 C CA . THR A 1 100 ? 38.687 9.388 174.190 1.00 63.89 100 THR A CA 1
ATOM 720 C C . THR A 1 100 ? 39.779 9.017 175.183 1.00 69.52 100 THR A C 1
ATOM 721 O O . THR A 1 100 ? 40.806 8.451 174.797 1.00 70.60 100 THR A O 1
ATOM 725 N N . LEU A 1 101 ? 39.542 9.360 176.463 1.00 64.43 101 LEU A N 1
ATOM 726 C CA . LEU A 1 101 ? 40.386 9.002 177.592 1.00 63.46 101 LEU A CA 1
ATOM 727 C C . LEU A 1 101 ? 39.985 7.564 177.967 1.00 68.05 101 LEU A C 1
ATOM 728 O O . LEU A 1 101 ? 38.824 7.299 178.304 1.00 68.50 101 LEU A O 1
ATOM 733 N N . ASN A 1 102 ? 40.929 6.634 177.808 1.00 62.45 102 ASN A N 1
ATOM 734 C CA . ASN A 1 102 ? 40.732 5.203 178.058 1.00 61.24 102 ASN A CA 1
ATOM 735 C C . ASN A 1 102 ? 40.293 4.909 179.481 1.00 62.36 102 ASN A C 1
ATOM 736 O O . ASN A 1 102 ? 40.805 5.490 180.429 1.00 62.35 102 ASN A O 1
ATOM 741 N N . ALA A 1 103 ? 39.330 4.015 179.615 1.00 57.53 103 ALA A N 1
ATOM 742 C CA . ALA A 1 103 ? 38.733 3.633 180.887 1.00 56.02 103 ALA A CA 1
ATOM 743 C C . ALA A 1 103 ? 39.722 3.226 181.946 1.00 57.92 103 ALA A C 1
ATOM 744 O O . ALA A 1 103 ? 40.649 2.475 181.673 1.00 58.56 103 ALA A O 1
ATOM 746 N N . VAL A 1 104 ? 39.535 3.769 183.149 1.00 53.19 104 VAL A N 1
ATOM 747 C CA . VAL A 1 104 ? 40.307 3.494 184.358 1.00 51.94 104 VAL A CA 1
ATOM 748 C C . VAL A 1 104 ? 39.305 2.904 185.357 1.00 56.69 104 VAL A C 1
ATOM 749 O O . VAL A 1 104 ? 38.216 3.451 185.550 1.00 56.60 104 VAL A O 1
ATOM 753 N N . ALA A 1 105 ? 39.648 1.770 185.958 1.00 54.23 105 ALA A N 1
ATOM 754 C CA . ALA A 1 105 ? 38.775 1.122 186.947 1.00 53.18 105 ALA A CA 1
ATOM 755 C C . ALA A 1 105 ? 38.808 1.898 188.274 1.00 56.43 105 ALA A C 1
ATOM 756 O O . ALA A 1 105 ? 39.892 2.284 188.766 1.00 55.72 105 ALA A O 1
ATOM 758 N N . SER A 1 106 ? 37.615 2.172 188.806 1.00 51.94 106 SER A N 1
ATOM 759 C CA . SER A 1 106 ? 37.474 2.862 190.085 1.00 52.26 106 SER A CA 1
ATOM 760 C C . SER A 1 106 ? 37.487 1.829 191.237 1.00 60.39 106 SER A C 1
ATOM 761 O O . SER A 1 106 ? 37.370 0.624 190.975 1.00 63.83 106 SER A O 1
ATOM 764 N N . VAL A 1 107 ? 37.674 2.282 192.489 1.00 54.15 107 VAL A N 1
ATOM 765 C CA . VAL A 1 107 ? 37.634 1.404 193.667 1.00 52.35 107 VAL A CA 1
ATOM 766 C C . VAL A 1 107 ? 36.318 1.691 194.401 1.00 52.40 107 VAL A C 1
ATOM 767 O O . VAL A 1 107 ? 35.744 2.771 194.199 1.00 52.07 107 VAL A O 1
ATOM 771 N N . PRO A 1 108 ? 35.800 0.813 195.287 1.00 46.16 108 PRO A N 1
ATOM 772 C CA . PRO A 1 108 ? 34.535 1.157 195.957 1.00 44.54 108 PRO A CA 1
ATOM 773 C C . PRO A 1 108 ? 34.634 2.393 196.890 1.00 49.92 108 PRO A C 1
ATOM 774 O O . PRO A 1 108 ? 35.741 2.785 197.297 1.00 50.34 108 PRO A O 1
ATOM 778 N N . ILE A 1 109 ? 33.484 3.052 197.172 1.00 45.30 109 ILE A N 1
ATOM 779 C CA . ILE A 1 109 ? 33.413 4.208 198.066 1.00 45.27 109 ILE A CA 1
ATOM 780 C C . ILE A 1 109 ? 34.017 3.889 199.474 1.00 52.22 109 ILE A C 1
ATOM 781 O O . ILE A 1 109 ? 33.809 2.814 200.034 1.00 52.43 109 ILE A O 1
ATOM 786 N N . MET A 1 110 ? 34.787 4.839 200.009 1.00 50.25 110 MET A N 1
ATOM 787 C CA . MET A 1 110 ? 35.465 4.732 201.296 1.00 50.16 110 MET A CA 1
ATOM 788 C C . MET A 1 110 ? 35.612 6.107 201.920 1.00 52.50 110 MET A C 1
ATOM 789 O O . MET A 1 110 ? 36.124 7.006 201.274 1.00 54.83 110 MET A O 1
ATOM 794 N N . TYR A 1 111 ? 35.177 6.279 203.157 1.00 46.80 111 TYR A N 1
ATOM 795 C CA . TYR A 1 111 ? 35.349 7.559 203.843 1.00 46.48 111 TYR A CA 1
ATOM 796 C C . TYR A 1 111 ? 36.498 7.462 204.836 1.00 51.66 111 TYR A C 1
ATOM 797 O O . TYR A 1 111 ? 36.829 6.361 205.300 1.00 52.86 111 TYR A O 1
ATOM 806 N N . SER A 1 112 ? 37.079 8.620 205.186 1.00 47.90 112 SER A N 1
ATOM 807 C CA . SER A 1 112 ? 38.154 8.732 206.154 1.00 47.70 112 SER A CA 1
ATOM 808 C C . SER A 1 112 ? 37.830 8.058 207.496 1.00 52.48 112 SER A C 1
ATOM 809 O O . SER A 1 112 ? 36.693 8.137 208.023 1.00 52.43 112 SER A O 1
ATOM 812 N N . TRP A 1 113 ? 38.831 7.324 207.997 1.00 45.24 113 TRP A N 1
ATOM 813 C CA . TRP A 1 113 ? 38.736 6.593 209.242 1.00 42.15 113 TRP A CA 1
ATOM 814 C C . TRP A 1 113 ? 40.104 6.459 209.866 1.00 49.54 113 TRP A C 1
ATOM 815 O O . TRP A 1 113 ? 41.120 6.416 209.162 1.00 50.08 113 TRP A O 1
ATOM 826 N N . SER A 1 114 ? 40.134 6.445 211.200 1.00 46.56 114 SER A N 1
ATOM 827 C CA . SER A 1 114 ? 41.356 6.371 211.951 1.00 44.74 114 SER A CA 1
ATOM 828 C C . SER A 1 114 ? 41.543 4.997 212.551 1.00 50.30 114 SER A C 1
ATOM 829 O O . SER A 1 114 ? 40.589 4.407 213.079 1.00 49.42 114 SER A O 1
ATOM 832 N N . PRO A 1 115 ? 42.774 4.438 212.411 1.00 48.27 115 PRO A N 1
ATOM 833 C CA . PRO A 1 115 ? 43.040 3.090 212.954 1.00 47.52 115 PRO A CA 1
ATOM 834 C C . PRO A 1 115 ? 43.054 3.080 214.468 1.00 50.70 115 PRO A C 1
ATOM 835 O O . PRO A 1 115 ? 43.501 4.016 215.120 1.00 49.61 115 PRO A O 1
ATOM 839 N N . LEU A 1 116 ? 42.562 2.000 215.014 1.00 48.75 116 LEU A N 1
ATOM 840 C CA . LEU A 1 116 ? 42.412 1.810 216.444 1.00 48.32 116 LEU A CA 1
ATOM 841 C C . LEU A 1 116 ? 42.872 0.386 216.781 1.00 54.34 116 LEU A C 1
ATOM 842 O O . LEU A 1 116 ? 42.627 -0.515 215.977 1.00 53.30 116 LEU A O 1
ATOM 847 N N . GLN A 1 117 ? 43.508 0.169 217.957 1.00 52.81 117 GLN A N 1
ATOM 848 C CA . GLN A 1 117 ? 43.863 -1.192 218.401 1.00 54.17 117 GLN A CA 1
ATOM 849 C C . GLN A 1 117 ? 43.009 -1.616 219.609 1.00 58.21 117 GLN A C 1
ATOM 850 O O . GLN A 1 117 ? 42.823 -2.807 219.856 1.00 57.69 117 GLN A O 1
ATOM 856 N N . GLN A 1 118 ? 42.452 -0.616 220.317 1.00 55.22 118 GLN A N 1
ATOM 857 C CA . GLN A 1 118 ? 41.568 -0.699 221.488 1.00 53.65 118 GLN A CA 1
ATOM 858 C C . GLN A 1 118 ? 40.455 0.332 221.256 1.00 54.31 118 GLN A C 1
ATOM 859 O O . GLN A 1 118 ? 40.698 1.301 220.571 1.00 54.40 118 GLN A O 1
ATOM 865 N N . ASN A 1 119 ? 39.277 0.164 221.835 1.00 49.52 119 ASN A N 1
ATOM 866 C CA . ASN A 1 119 ? 38.178 1.129 221.706 1.00 47.92 119 ASN A CA 1
ATOM 867 C C . ASN A 1 119 ? 38.519 2.540 222.213 1.00 50.30 119 ASN A C 1
ATOM 868 O O . ASN A 1 119 ? 39.416 2.713 223.038 1.00 50.13 119 ASN A O 1
ATOM 873 N N . PHE A 1 120 ? 37.774 3.542 221.717 1.00 43.98 120 PHE A N 1
ATOM 874 C CA . PHE A 1 120 ? 37.972 4.949 222.010 1.00 42.49 120 PHE A CA 1
ATOM 875 C C . PHE A 1 120 ? 36.644 5.592 222.428 1.00 52.26 120 PHE A C 1
ATOM 876 O O . PHE A 1 120 ? 35.785 5.844 221.590 1.00 53.45 120 PHE A O 1
ATOM 884 N N . MET A 1 121 ? 36.511 5.919 223.707 1.00 50.52 121 MET A N 1
ATOM 885 C CA . MET A 1 121 ? 35.336 6.547 224.306 1.00 51.40 121 MET A CA 1
ATOM 886 C C . MET A 1 121 ? 35.130 7.999 223.811 1.00 54.14 121 MET A C 1
ATOM 887 O O . MET A 1 121 ? 36.081 8.784 223.777 1.00 52.92 121 MET A O 1
ATOM 892 N N . VAL A 1 122 ? 33.897 8.341 223.396 1.00 52.36 122 VAL A N 1
ATOM 893 C CA . VAL A 1 122 ? 33.561 9.716 223.019 1.00 53.34 122 VAL A CA 1
ATOM 894 C C . VAL A 1 122 ? 32.256 10.132 223.723 1.00 58.80 122 VAL A C 1
ATOM 895 O O . VAL A 1 122 ? 31.277 9.384 223.696 1.00 55.20 122 VAL A O 1
ATOM 899 N N . GLU A 1 123 ? 32.270 11.305 224.397 1.00 62.36 123 GLU A N 1
ATOM 900 C CA . GLU A 1 123 ? 31.082 11.853 225.092 1.00 65.24 123 GLU A CA 1
ATOM 901 C C . GLU A 1 123 ? 30.108 12.477 224.074 1.00 71.42 123 GLU A C 1
ATOM 902 O O . GLU A 1 123 ? 30.549 13.047 223.074 1.00 71.36 123 GLU A O 1
ATOM 908 N N . ASP A 1 124 ? 28.788 12.358 224.347 1.00 68.76 124 ASP A N 1
ATOM 909 C CA . ASP A 1 124 ? 27.665 12.894 223.551 1.00 96.56 124 ASP A CA 1
ATOM 910 C C . ASP A 1 124 ? 27.915 14.308 222.982 1.00 118.42 124 ASP A C 1
ATOM 911 O O . ASP A 1 124 ? 27.768 14.535 221.779 1.00 81.82 124 ASP A O 1
ATOM 916 N N . ILE A 1 166 ? 29.252 43.674 226.759 1.00 93.08 166 ILE A N 1
ATOM 917 C CA . ILE A 1 166 ? 30.454 44.174 227.432 1.00 93.05 166 ILE A CA 1
ATOM 918 C C . ILE A 1 166 ? 31.394 43.028 227.909 1.00 99.30 166 ILE A C 1
ATOM 919 O O . ILE A 1 166 ? 30.985 42.142 228.673 1.00 98.64 166 ILE A O 1
ATOM 924 N N . ASN A 1 167 ? 32.663 43.076 227.460 1.00 97.40 167 ASN A N 1
ATOM 925 C CA . ASN A 1 167 ? 33.669 42.080 227.843 1.00 97.51 167 ASN A CA 1
ATOM 926 C C . ASN A 1 167 ? 34.554 42.609 228.969 1.00 100.97 167 ASN A C 1
ATOM 927 O O . ASN A 1 167 ? 34.473 43.795 229.306 1.00 100.50 167 ASN A O 1
ATOM 932 N N . ASP A 1 168 ? 35.406 41.732 229.532 1.00 96.77 168 ASP A N 1
ATOM 933 C CA . ASP A 1 168 ? 36.290 42.029 230.661 1.00 96.26 168 ASP A CA 1
ATOM 934 C C . ASP A 1 168 ? 37.377 43.081 230.358 1.00 100.39 168 ASP A C 1
ATOM 935 O O . ASP A 1 168 ? 37.803 43.784 231.286 1.00 100.29 168 ASP A O 1
ATOM 940 N N . GLU A 1 169 ? 37.801 43.211 229.070 1.00 95.69 169 GLU A N 1
ATOM 941 C CA . GLU A 1 169 ? 38.811 44.190 228.654 1.00 94.76 169 GLU A CA 1
ATOM 942 C C . GLU A 1 169 ? 38.221 45.617 228.729 1.00 95.96 169 GLU A C 1
ATOM 943 O O . GLU A 1 169 ? 38.786 46.471 229.423 1.00 94.76 169 GLU A O 1
ATOM 949 N N . ILE A 1 170 ? 37.065 45.849 228.053 1.00 91.17 170 ILE A N 1
ATOM 950 C CA . ILE A 1 170 ? 36.388 47.151 228.041 1.00 90.11 170 ILE A CA 1
ATOM 951 C C . ILE A 1 170 ? 35.808 47.488 229.407 1.00 89.74 170 ILE A C 1
ATOM 952 O O . ILE A 1 170 ? 35.881 48.652 229.800 1.00 88.52 170 ILE A O 1
ATOM 957 N N . PHE A 1 171 ? 35.267 46.477 230.141 1.00 83.43 171 PHE A N 1
ATOM 958 C CA . PHE A 1 171 ? 34.708 46.696 231.476 1.00 82.24 171 PHE A CA 1
ATOM 959 C C . PHE A 1 171 ? 35.695 47.397 232.383 1.00 84.95 171 PHE A C 1
ATOM 960 O O . PHE A 1 171 ? 35.317 48.366 233.030 1.00 84.11 171 PHE A O 1
ATOM 968 N N . VAL A 1 172 ? 36.962 46.933 232.408 1.00 81.96 172 VAL A N 1
ATOM 969 C CA . VAL A 1 172 ? 38.032 47.521 233.231 1.00 81.44 172 VAL A CA 1
ATOM 970 C C . VAL A 1 172 ? 38.334 48.952 232.765 1.00 83.93 172 VAL A C 1
ATOM 971 O O . VAL A 1 172 ? 38.367 49.862 233.600 1.00 84.21 172 VAL A O 1
ATOM 975 N N . GLU A 1 173 ? 38.480 49.150 231.436 1.00 78.96 173 GLU A N 1
ATOM 976 C CA . GLU A 1 173 ? 38.730 50.445 230.801 1.00 78.51 173 GLU A CA 1
ATOM 977 C C . GLU A 1 173 ? 37.649 51.456 231.182 1.00 81.70 173 GLU A C 1
ATOM 978 O O . GLU A 1 173 ? 37.971 52.596 231.542 1.00 82.06 173 GLU A O 1
ATOM 984 N N . LEU A 1 174 ? 36.371 51.027 231.122 1.00 76.19 174 LEU A N 1
ATOM 985 C CA . LEU A 1 174 ? 35.209 51.848 231.456 1.00 74.72 174 LEU A CA 1
ATOM 986 C C . LEU A 1 174 ? 35.265 52.295 232.929 1.00 76.13 174 LEU A C 1
ATOM 987 O O . LEU A 1 174 ? 35.189 53.494 233.179 1.00 74.95 174 LEU A O 1
ATOM 992 N N . VAL A 1 175 ? 35.490 51.358 233.873 1.00 71.75 175 VAL A N 1
ATOM 993 C CA . VAL A 1 175 ? 35.605 51.653 235.300 1.00 71.88 175 VAL A CA 1
ATOM 994 C C . VAL A 1 175 ? 36.658 52.745 235.517 1.00 81.17 175 VAL A C 1
ATOM 995 O O . VAL A 1 175 ? 36.349 53.784 236.117 1.00 81.87 175 VAL A O 1
ATOM 999 N N . ASN A 1 176 ? 37.879 52.527 234.982 1.00 79.91 176 ASN A N 1
ATOM 1000 C CA . ASN A 1 176 ? 39.000 53.472 235.076 1.00 80.43 176 ASN A CA 1
ATOM 1001 C C . ASN A 1 176 ? 38.675 54.849 234.480 1.00 85.77 176 ASN A C 1
ATOM 1002 O O . ASN A 1 176 ? 39.040 55.868 235.073 1.00 85.91 176 ASN A O 1
ATOM 1007 N N . ALA A 1 177 ? 37.955 54.880 233.335 1.00 83.04 177 ALA A N 1
ATOM 1008 C CA . ALA A 1 177 ? 37.524 56.129 232.701 1.00 82.80 177 ALA A CA 1
ATOM 1009 C C . ALA A 1 177 ? 36.521 56.833 233.620 1.00 87.14 177 ALA A C 1
ATOM 1010 O O . ALA A 1 177 ? 36.623 58.046 233.809 1.00 87.17 177 ALA A O 1
ATOM 1012 N N . LEU A 1 178 ? 35.614 56.064 234.266 1.00 83.60 178 LEU A N 1
ATOM 1013 C CA . LEU A 1 178 ? 34.629 56.619 235.205 1.00 83.59 178 LEU A CA 1
ATOM 1014 C C . LEU A 1 178 ? 35.279 57.130 236.503 1.00 88.71 178 LEU A C 1
ATOM 1015 O O . LEU A 1 178 ? 34.828 58.132 237.062 1.00 88.50 178 LEU A O 1
ATOM 1020 N N . GLY A 1 179 ? 36.361 56.476 236.920 1.00 85.70 179 GLY A N 1
ATOM 1021 C CA . GLY A 1 179 ? 37.171 56.898 238.054 1.00 85.97 179 GLY A CA 1
ATOM 1022 C C . GLY A 1 179 ? 37.897 58.203 237.761 1.00 91.20 179 GLY A C 1
ATOM 1023 O O . GLY A 1 179 ? 38.098 59.018 238.668 1.00 90.43 179 GLY A O 1
ATOM 1024 N N . GLN A 1 180 ? 38.280 58.429 236.480 1.00 89.42 180 GLN A N 1
ATOM 1025 C CA . GLN A 1 180 ? 38.939 59.679 236.073 1.00 89.81 180 GLN A CA 1
ATOM 1026 C C . GLN A 1 180 ? 37.940 60.866 236.113 1.00 94.21 180 GLN A C 1
ATOM 1027 O O . GLN A 1 180 ? 38.331 61.984 236.444 1.00 93.64 180 GLN A O 1
ATOM 1033 N N . LEU A 1 181 ? 36.643 60.600 235.811 1.00 90.69 193 LEU A N 1
ATOM 1034 C CA . LEU A 1 181 ? 35.566 61.591 235.856 1.00 89.33 193 LEU A CA 1
ATOM 1035 C C . LEU A 1 181 ? 35.200 61.856 237.323 1.00 92.92 193 LEU A C 1
ATOM 1036 O O . LEU A 1 181 ? 34.916 62.999 237.681 1.00 92.72 193 LEU A O 1
ATOM 1041 N N . ASP A 1 182 ? 35.253 60.802 238.176 1.00 88.98 194 ASP A N 1
ATOM 1042 C CA . ASP A 1 182 ? 34.981 60.867 239.620 1.00 88.88 194 ASP A CA 1
ATOM 1043 C C . ASP A 1 182 ? 36.023 61.753 240.318 1.00 95.37 194 ASP A C 1
ATOM 1044 O O . ASP A 1 182 ? 35.678 62.510 241.223 1.00 94.59 194 ASP A O 1
ATOM 1049 N N . ARG A 1 183 ? 37.300 61.638 239.877 1.00 93.72 195 ARG A N 1
ATOM 1050 C CA . ARG A 1 183 ? 38.479 62.364 240.343 1.00 93.74 195 ARG A CA 1
ATOM 1051 C C . ARG A 1 183 ? 38.357 63.843 239.933 1.00 97.79 195 ARG A C 1
ATOM 1052 O O . ARG A 1 183 ? 38.457 64.722 240.793 1.00 97.08 195 ARG A O 1
ATOM 1060 N N . ARG A 1 184 ? 38.085 64.105 238.634 1.00 94.65 196 ARG A N 1
ATOM 1061 C CA . ARG A 1 184 ? 37.905 65.443 238.063 1.00 95.21 196 ARG A CA 1
ATOM 1062 C C . ARG A 1 184 ? 36.719 66.194 238.698 1.00 102.20 196 ARG A C 1
ATOM 1063 O O . ARG A 1 184 ? 36.712 67.428 238.695 1.00 100.89 196 ARG A O 1
ATOM 1071 N N . ASP A 1 185 ? 35.724 65.437 239.245 1.00 101.96 197 ASP A N 1
ATOM 1072 C CA . ASP A 1 185 ? 34.511 65.929 239.917 1.00 103.20 197 ASP A CA 1
ATOM 1073 C C . ASP A 1 185 ? 34.856 66.778 241.150 1.00 110.12 197 ASP A C 1
ATOM 1074 O O . ASP A 1 185 ? 34.222 67.812 241.380 1.00 109.73 197 ASP A O 1
ATOM 1079 N N . GLU A 1 186 ? 35.870 66.344 241.929 1.00 108.80 198 GLU A N 1
ATOM 1080 C CA . GLU A 1 186 ? 36.330 67.051 243.129 1.00 109.15 198 GLU A CA 1
ATOM 1081 C C . GLU A 1 186 ? 36.954 68.411 242.755 1.00 113.33 198 GLU A C 1
ATOM 1082 O O . GLU A 1 186 ? 38.085 68.465 242.257 1.00 112.53 198 GLU A O 1
ATOM 1088 N N . LYS A 1 187 ? 36.140 69.495 242.924 1.00 110.09 199 LYS A N 1
ATOM 1089 C CA . LYS A 1 187 ? 36.406 70.916 242.629 1.00 129.87 199 LYS A CA 1
ATOM 1090 C C . LYS A 1 187 ? 36.465 71.212 241.123 1.00 142.77 199 LYS A C 1
ATOM 1091 O O . LYS A 1 187 ? 37.033 70.445 240.347 1.00 98.46 199 LYS A O 1
ATOM 1097 N N . PRO A 1 207 ? 37.631 53.360 242.993 1.00 94.07 219 PRO A N 1
ATOM 1098 C CA . PRO A 1 207 ? 36.885 52.182 243.471 1.00 93.84 219 PRO A CA 1
ATOM 1099 C C . PRO A 1 207 ? 35.435 52.472 243.925 1.00 95.13 219 PRO A C 1
ATOM 1100 O O . PRO A 1 207 ? 34.784 51.566 244.465 1.00 94.09 219 PRO A O 1
ATOM 1104 N N . SER A 1 208 ? 34.932 53.724 243.692 1.00 89.50 220 SER A N 1
ATOM 1105 C CA . SER A 1 208 ? 33.612 54.254 244.105 1.00 88.06 220 SER A CA 1
ATOM 1106 C C . SER A 1 208 ? 32.370 53.396 243.753 1.00 88.94 220 SER A C 1
ATOM 1107 O O . SER A 1 208 ? 32.191 53.017 242.595 1.00 88.12 220 SER A O 1
ATOM 1110 N N . ASP A 1 209 ? 31.493 53.146 244.764 1.00 83.24 221 ASP A N 1
ATOM 1111 C CA . ASP A 1 209 ? 30.247 52.365 244.636 1.00 82.42 221 ASP A CA 1
ATOM 1112 C C . ASP A 1 209 ? 29.257 52.981 243.647 1.00 83.19 221 ASP A C 1
ATOM 1113 O O . ASP A 1 209 ? 28.555 52.241 242.953 1.00 83.79 221 ASP A O 1
ATOM 1118 N N . LYS A 1 210 ? 29.221 54.328 243.570 1.00 76.04 222 LYS A N 1
ATOM 1119 C CA . LYS A 1 210 ? 28.349 55.088 242.685 1.00 74.85 222 LYS A CA 1
ATOM 1120 C C . LYS A 1 210 ? 28.684 54.892 241.191 1.00 76.76 222 LYS A C 1
ATOM 1121 O O . LYS A 1 210 ? 27.963 55.415 240.337 1.00 76.87 222 LYS A O 1
ATOM 1127 N N . ILE A 1 211 ? 29.753 54.127 240.889 1.00 71.60 223 ILE A N 1
ATOM 1128 C CA . ILE A 1 211 ? 30.233 53.784 239.550 1.00 70.80 223 ILE A CA 1
ATOM 1129 C C . ILE A 1 211 ? 29.801 52.363 239.235 1.00 75.31 223 ILE A C 1
ATOM 1130 O O . ILE A 1 211 ? 29.322 52.101 238.135 1.00 75.53 223 ILE A O 1
ATOM 1135 N N . PHE A 1 212 ? 29.953 51.451 240.194 1.00 72.95 224 PHE A N 1
ATOM 1136 C CA . PHE A 1 212 ? 29.560 50.058 240.018 1.00 73.91 224 PHE A CA 1
ATOM 1137 C C . PHE A 1 212 ? 28.041 49.925 239.835 1.00 76.14 224 PHE A C 1
ATOM 1138 O O . PHE A 1 212 ? 27.593 49.170 238.964 1.00 75.54 224 PHE A O 1
ATOM 1146 N N . GLU A 1 213 ? 27.262 50.732 240.595 1.00 70.92 225 GLU A N 1
ATOM 1147 C CA . GLU A 1 213 ? 25.805 50.776 240.497 1.00 69.40 225 GLU A CA 1
ATOM 1148 C C . GLU A 1 213 ? 25.356 51.317 239.138 1.00 71.53 225 GLU A C 1
ATOM 1149 O O . GLU A 1 213 ? 24.344 50.858 238.606 1.00 72.76 225 GLU A O 1
ATOM 1155 N N . ALA A 1 214 ? 26.147 52.223 238.543 1.00 64.49 226 ALA A N 1
ATOM 1156 C CA . ALA A 1 214 ? 25.874 52.772 237.219 1.00 62.69 226 ALA A CA 1
ATOM 1157 C C . ALA A 1 214 ? 26.224 51.756 236.087 1.00 65.84 226 ALA A C 1
ATOM 1158 O O . ALA A 1 214 ? 25.484 51.670 235.106 1.00 65.42 226 ALA A O 1
ATOM 1160 N N . ILE A 1 215 ? 27.327 50.970 236.223 1.00 61.13 227 ILE A N 1
ATOM 1161 C CA . ILE A 1 215 ? 27.664 49.978 235.186 1.00 60.01 227 ILE A CA 1
ATOM 1162 C C . ILE A 1 215 ? 26.629 48.843 235.196 1.00 63.59 227 ILE A C 1
ATOM 1163 O O . ILE A 1 215 ? 26.183 48.402 234.136 1.00 61.49 227 ILE A O 1
ATOM 1168 N N . SER A 1 216 ? 26.193 48.439 236.409 1.00 61.44 228 SER A N 1
ATOM 1169 C CA . SER A 1 216 ? 25.171 47.413 236.577 1.00 61.15 228 SER A CA 1
ATOM 1170 C C . SER A 1 216 ? 23.806 47.884 236.104 1.00 65.80 228 SER A C 1
ATOM 1171 O O . SER A 1 216 ? 23.002 47.054 235.712 1.00 66.59 228 SER A O 1
ATOM 1174 N N . SER A 1 217 ? 23.547 49.202 236.131 1.00 62.18 229 SER A N 1
ATOM 1175 C CA . SER A 1 217 ? 22.299 49.790 235.659 1.00 61.03 229 SER A CA 1
ATOM 1176 C C . SER A 1 217 ? 22.257 49.763 234.156 1.00 62.78 229 SER A C 1
ATOM 1177 O O . SER A 1 217 ? 21.180 49.643 233.579 1.00 63.53 229 SER A O 1
ATOM 1180 N N . MET A 1 218 ? 23.421 49.853 233.518 1.00 56.87 230 MET A N 1
ATOM 1181 C CA . MET A 1 218 ? 23.497 49.909 232.062 1.00 55.21 230 MET A CA 1
ATOM 1182 C C . MET A 1 218 ? 23.784 48.558 231.425 1.00 58.49 230 MET A C 1
ATOM 1183 O O . MET A 1 218 ? 23.605 48.400 230.223 1.00 58.38 230 MET A O 1
ATOM 1188 N N . PHE A 1 219 ? 24.232 47.587 232.233 1.00 55.47 231 PHE A N 1
ATOM 1189 C CA . PHE A 1 219 ? 24.576 46.216 231.823 1.00 54.67 231 PHE A CA 1
ATOM 1190 C C . PHE A 1 219 ? 24.062 45.245 232.919 1.00 61.02 231 PHE A C 1
ATOM 1191 O O . PHE A 1 219 ? 24.853 44.525 233.515 1.00 61.84 231 PHE A O 1
ATOM 1199 N N . PRO A 1 220 ? 22.734 45.225 233.215 1.00 57.52 232 PRO A N 1
ATOM 1200 C CA . PRO A 1 220 ? 22.224 44.319 234.250 1.00 58.37 232 PRO A CA 1
ATOM 1201 C C . PRO A 1 220 ? 22.616 42.846 234.087 1.00 66.44 232 PRO A C 1
ATOM 1202 O O . PRO A 1 220 ? 22.935 42.205 235.089 1.00 64.96 232 PRO A O 1
ATOM 1206 N N . ASP A 1 221 ? 22.606 42.326 232.830 1.00 67.45 233 ASP A N 1
ATOM 1207 C CA . ASP A 1 221 ? 22.986 40.950 232.482 1.00 68.81 233 ASP A CA 1
ATOM 1208 C C . ASP A 1 221 ? 24.406 40.607 232.987 1.00 78.14 233 ASP A C 1
ATOM 1209 O O . ASP A 1 221 ? 24.595 39.517 233.539 1.00 78.88 233 ASP A O 1
ATOM 1214 N N . LYS A 1 222 ? 25.376 41.564 232.856 1.00 76.33 234 LYS A N 1
ATOM 1215 C CA . LYS A 1 222 ? 26.779 41.417 233.264 1.00 76.91 234 LYS A CA 1
ATOM 1216 C C . LYS A 1 222 ? 26.941 41.149 234.772 1.00 84.94 234 LYS A C 1
ATOM 1217 O O . LYS A 1 222 ? 27.941 40.563 235.189 1.00 86.10 234 LYS A O 1
ATOM 1223 N N . GLY A 1 223 ? 25.947 41.534 235.558 1.00 82.79 235 GLY A N 1
ATOM 1224 C CA . GLY A 1 223 ? 25.958 41.310 236.993 1.00 83.13 235 GLY A CA 1
ATOM 1225 C C . GLY A 1 223 ? 25.421 42.481 237.771 1.00 89.30 235 GLY A C 1
ATOM 1226 O O . GLY A 1 223 ? 25.057 43.510 237.190 1.00 89.05 235 GLY A O 1
ATOM 1227 N N . THR A 1 224 ? 25.401 42.316 239.101 1.00 87.24 236 THR A N 1
ATOM 1228 C CA . THR A 1 224 ? 24.918 43.270 240.092 1.00 87.78 236 THR A CA 1
ATOM 1229 C C . THR A 1 224 ? 26.059 44.194 240.561 1.00 93.05 236 THR A C 1
ATOM 1230 O O . THR A 1 224 ? 27.224 43.888 240.310 1.00 93.09 236 THR A O 1
ATOM 1234 N N . ALA A 1 225 ? 25.729 45.297 241.257 1.00 90.75 237 ALA A N 1
ATOM 1235 C CA . ALA A 1 225 ? 26.711 46.264 241.768 1.00 91.68 237 ALA A CA 1
ATOM 1236 C C . ALA A 1 225 ? 27.802 45.633 242.652 1.00 97.53 237 ALA A C 1
ATOM 1237 O O . ALA A 1 225 ? 28.928 46.128 242.670 1.00 97.58 237 ALA A O 1
ATOM 1239 N N . GLU A 1 226 ? 27.463 44.543 243.374 1.00 95.03 238 GLU A N 1
ATOM 1240 C CA . GLU A 1 226 ? 28.388 43.777 244.214 1.00 95.39 238 GLU A CA 1
ATOM 1241 C C . GLU A 1 226 ? 29.286 42.921 243.299 1.00 97.81 238 GLU A C 1
ATOM 1242 O O . GLU A 1 226 ? 30.511 42.963 243.424 1.00 97.51 238 GLU A O 1
ATOM 1248 N N . GLU A 1 227 ? 28.659 42.147 242.391 1.00 92.74 239 GLU A N 1
ATOM 1249 C CA . GLU A 1 227 ? 29.319 41.266 241.429 1.00 92.43 239 GLU A CA 1
ATOM 1250 C C . GLU A 1 227 ? 30.373 41.980 240.573 1.00 98.60 239 GLU A C 1
ATOM 1251 O O . GLU A 1 227 ? 31.412 41.380 240.270 1.00 98.80 239 GLU A O 1
ATOM 1257 N N . LEU A 1 228 ? 30.115 43.263 240.215 1.00 95.04 240 LEU A N 1
ATOM 1258 C CA . LEU A 1 228 ? 31.030 44.089 239.428 1.00 95.03 240 LEU A CA 1
ATOM 1259 C C . LEU A 1 228 ? 32.226 44.593 240.261 1.00 101.39 240 LEU A C 1
ATOM 1260 O O . LEU A 1 228 ? 33.313 44.783 239.716 1.00 100.71 240 LEU A O 1
ATOM 1265 N N . LYS A 1 229 ? 32.029 44.794 241.578 1.00 100.40 241 LYS A N 1
ATOM 1266 C CA . LYS A 1 229 ? 33.113 45.171 242.494 1.00 101.47 241 LYS A CA 1
ATOM 1267 C C . LYS A 1 229 ? 34.077 43.969 242.590 1.00 108.06 241 LYS A C 1
ATOM 1268 O O . LYS A 1 229 ? 35.293 44.141 242.471 1.00 108.14 241 LYS A O 1
ATOM 1274 N N . GLU A 1 230 ? 33.499 42.746 242.725 1.00 105.98 242 GLU A N 1
ATOM 1275 C CA . GLU A 1 230 ? 34.198 41.461 242.778 1.00 106.54 242 GLU A CA 1
ATOM 1276 C C . GLU A 1 230 ? 34.960 41.236 241.472 1.00 110.59 242 GLU A C 1
ATOM 1277 O O . GLU A 1 230 ? 36.156 40.923 241.518 1.00 110.97 242 GLU A O 1
ATOM 1283 N N . LYS A 1 231 ? 34.258 41.384 240.312 1.00 105.76 243 LYS A N 1
ATOM 1284 C CA . LYS A 1 231 ? 34.829 41.185 238.978 1.00 104.96 243 LYS A CA 1
ATOM 1285 C C . LYS A 1 231 ? 35.983 42.128 238.690 1.00 107.02 243 LYS A C 1
ATOM 1286 O O . LYS A 1 231 ? 37.016 41.668 238.193 1.00 107.47 243 LYS A O 1
ATOM 1292 N N . TYR A 1 232 ? 35.833 43.425 239.045 1.00 101.40 244 TYR A N 1
ATOM 1293 C CA . TYR A 1 232 ? 36.866 44.446 238.819 1.00 100.55 244 TYR A CA 1
ATOM 1294 C C . TYR A 1 232 ? 38.133 44.186 239.625 1.00 105.54 244 TYR A C 1
ATOM 1295 O O . TYR A 1 232 ? 39.229 44.332 239.067 1.00 105.79 244 TYR A O 1
ATOM 1304 N N . LYS A 1 233 ? 37.991 43.789 240.920 1.00 101.48 245 LYS A N 1
ATOM 1305 C CA . LYS A 1 233 ? 39.117 43.509 241.830 1.00 101.00 245 LYS A CA 1
ATOM 1306 C C . LYS A 1 233 ? 40.149 42.498 241.229 1.00 104.14 245 LYS A C 1
ATOM 1307 O O . LYS A 1 233 ? 41.302 42.472 241.650 1.00 104.00 245 LYS A O 1
ATOM 1313 N N . GLU A 1 234 ? 39.761 41.826 240.112 1.00 99.33 246 GLU A N 1
ATOM 1314 C CA . GLU A 1 234 ? 40.543 40.868 239.322 1.00 105.09 246 GLU A CA 1
ATOM 1315 C C . GLU A 1 234 ? 41.005 41.457 237.974 1.00 123.33 246 GLU A C 1
ATOM 1316 O O . GLU A 1 234 ? 41.317 42.641 237.853 1.00 85.71 246 GLU A O 1
ATOM 1322 N N . CYS A 1 248 ? 44.549 25.817 240.279 1.00 91.61 260 CYS A N 1
ATOM 1323 C CA . CYS A 1 248 ? 45.899 25.303 240.029 1.00 90.84 260 CYS A CA 1
ATOM 1324 C C . CYS A 1 248 ? 46.782 25.238 241.305 1.00 94.01 260 CYS A C 1
ATOM 1325 O O . CYS A 1 248 ? 46.391 25.771 242.349 1.00 95.55 260 CYS A O 1
ATOM 1328 N N . THR A 1 249 ? 47.951 24.552 241.211 1.00 87.24 261 THR A N 1
ATOM 1329 C CA . THR A 1 249 ? 48.967 24.331 242.258 1.00 85.48 261 THR A CA 1
ATOM 1330 C C . THR A 1 249 ? 50.336 24.387 241.549 1.00 91.53 261 THR A C 1
ATOM 1331 O O . THR A 1 249 ? 50.482 23.725 240.516 1.00 92.66 261 THR A O 1
ATOM 1335 N N . PRO A 1 250 ? 51.331 25.184 242.022 1.00 87.50 262 PRO A N 1
ATOM 1336 C CA . PRO A 1 250 ? 52.608 25.280 241.276 1.00 86.42 262 PRO A CA 1
ATOM 1337 C C . PRO A 1 250 ? 53.457 24.017 241.357 1.00 86.24 262 PRO A C 1
ATOM 1338 O O . PRO A 1 250 ? 53.306 23.268 242.326 1.00 85.09 262 PRO A O 1
ATOM 1342 N N . ASN A 1 251 ? 54.350 23.775 240.361 1.00 80.41 263 ASN A N 1
ATOM 1343 C CA . ASN A 1 251 ? 55.135 22.552 240.418 1.00 79.35 263 ASN A CA 1
ATOM 1344 C C . ASN A 1 251 ? 56.252 22.595 241.409 1.00 80.48 263 ASN A C 1
ATOM 1345 O O . ASN A 1 251 ? 56.997 23.568 241.512 1.00 78.88 263 ASN A O 1
ATOM 1350 N N . ILE A 1 252 ? 56.346 21.477 242.131 1.00 76.48 264 ILE A N 1
ATOM 1351 C CA . ILE A 1 252 ? 57.329 21.141 243.139 1.00 76.68 264 ILE A CA 1
ATOM 1352 C C . ILE A 1 252 ? 58.748 21.258 242.546 1.00 83.96 264 ILE A C 1
ATOM 1353 O O . ILE A 1 252 ? 59.704 21.478 243.295 1.00 85.92 264 ILE A O 1
ATOM 1358 N N . ASP A 1 253 ? 58.871 21.167 241.202 1.00 79.97 265 ASP A N 1
ATOM 1359 C CA . ASP A 1 253 ? 60.151 21.280 240.503 1.00 80.27 265 ASP A CA 1
ATOM 1360 C C . ASP A 1 253 ? 60.473 22.734 240.084 1.00 84.70 265 ASP A C 1
ATOM 1361 O O . ASP A 1 253 ? 61.616 23.029 239.724 1.00 82.60 265 ASP A O 1
ATOM 1366 N N . GLY A 1 254 ? 59.464 23.608 240.152 1.00 82.88 266 GLY A N 1
ATOM 1367 C CA . GLY A 1 254 ? 59.557 25.014 239.772 1.00 83.49 266 GLY A CA 1
ATOM 1368 C C . GLY A 1 254 ? 60.077 25.964 240.839 1.00 89.97 266 GLY A C 1
ATOM 1369 O O . GLY A 1 254 ? 60.281 25.552 241.991 1.00 90.11 266 GLY A O 1
ATOM 1370 N N . PRO A 1 255 ? 60.305 27.260 240.475 1.00 87.36 267 PRO A N 1
ATOM 1371 C CA . PRO A 1 255 ? 60.818 28.227 241.471 1.00 87.24 267 PRO A CA 1
ATOM 1372 C C . PRO A 1 255 ? 59.759 28.771 242.440 1.00 91.53 267 PRO A C 1
ATOM 1373 O O . PRO A 1 255 ? 60.111 29.291 243.502 1.00 91.22 267 PRO A O 1
ATOM 1377 N N . ASN A 1 256 ? 58.470 28.641 242.064 1.00 87.98 268 ASN A N 1
ATOM 1378 C CA . ASN A 1 256 ? 57.289 29.099 242.799 1.00 87.23 268 ASN A CA 1
ATOM 1379 C C . ASN A 1 256 ? 56.702 27.995 243.696 1.00 90.92 268 ASN A C 1
ATOM 1380 O O . ASN A 1 256 ? 55.625 28.190 244.275 1.00 90.86 268 ASN A O 1
ATOM 1385 N N . ALA A 1 257 ? 57.426 26.849 243.828 1.00 86.77 269 ALA A N 1
ATOM 1386 C CA . ALA A 1 257 ? 57.042 25.668 244.619 1.00 85.55 269 ALA A CA 1
ATOM 1387 C C . ALA A 1 257 ? 56.657 25.985 246.068 1.00 87.38 269 ALA A C 1
ATOM 1388 O O . ALA A 1 257 ? 57.519 26.282 246.899 1.00 87.67 269 ALA A O 1
ATOM 1390 N N . LYS A 1 258 ? 55.344 25.947 246.344 1.00 82.29 270 LYS A N 1
ATOM 1391 C CA . LYS A 1 258 ? 54.751 26.229 247.654 1.00 81.29 270 LYS A CA 1
ATOM 1392 C C . LYS A 1 258 ? 54.724 25.019 248.587 1.00 84.36 270 LYS A C 1
ATOM 1393 O O . LYS A 1 258 ? 54.758 23.871 248.137 1.00 84.30 270 LYS A O 1
ATOM 1399 N N . SER A 1 259 ? 54.683 25.298 249.899 1.00 79.07 271 SER A N 1
ATOM 1400 C CA . SER A 1 259 ? 54.554 24.301 250.947 1.00 76.94 271 SER A CA 1
ATOM 1401 C C . SER A 1 259 ? 53.057 24.074 251.046 1.00 78.25 271 SER A C 1
ATOM 1402 O O . SER A 1 259 ? 52.311 25.033 251.298 1.00 77.59 271 SER A O 1
ATOM 1405 N N . VAL A 1 260 ? 52.607 22.827 250.721 1.00 72.30 272 VAL A N 1
ATOM 1406 C CA . VAL A 1 260 ? 51.180 22.457 250.655 1.00 69.80 272 VAL A CA 1
ATOM 1407 C C . VAL A 1 260 ? 50.882 21.096 251.275 1.00 72.95 272 VAL A C 1
ATOM 1408 O O . VAL A 1 260 ? 51.805 20.358 251.665 1.00 72.33 272 VAL A O 1
ATOM 1412 N N . GLN A 1 261 ? 49.571 20.769 251.351 1.00 68.77 273 GLN A N 1
ATOM 1413 C CA . GLN A 1 261 ? 49.055 19.499 251.876 1.00 68.17 273 GLN A CA 1
ATOM 1414 C C . GLN A 1 261 ? 49.383 18.344 250.919 1.00 68.84 273 GLN A C 1
ATOM 1415 O O . GLN A 1 261 ? 49.468 18.570 249.709 1.00 68.21 273 GLN A O 1
ATOM 1421 N N . ARG A 1 262 ? 49.548 17.113 251.454 1.00 63.21 274 ARG A N 1
ATOM 1422 C CA . ARG A 1 262 ? 49.855 15.905 250.662 1.00 62.62 274 ARG A CA 1
ATOM 1423 C C . ARG A 1 262 ? 48.885 15.720 249.520 1.00 67.36 274 ARG A C 1
ATOM 1424 O O . ARG A 1 262 ? 49.323 15.397 248.416 1.00 68.21 274 ARG A O 1
ATOM 1432 N N . GLU A 1 263 ? 47.572 15.912 249.790 1.00 63.46 275 GLU A N 1
ATOM 1433 C CA . GLU A 1 263 ? 46.513 15.767 248.798 1.00 62.56 275 GLU A CA 1
ATOM 1434 C C . GLU A 1 263 ? 46.573 16.864 247.738 1.00 65.16 275 GLU A C 1
ATOM 1435 O O . GLU A 1 263 ? 46.230 16.568 246.604 1.00 64.40 275 GLU A O 1
ATOM 1441 N N . GLN A 1 264 ? 47.049 18.102 248.075 1.00 61.93 276 GLN A N 1
ATOM 1442 C CA . GLN A 1 264 ? 47.173 19.214 247.095 1.00 61.55 276 GLN A CA 1
ATOM 1443 C C . GLN A 1 264 ? 48.212 18.853 246.033 1.00 66.39 276 GLN A C 1
ATOM 1444 O O . GLN A 1 264 ? 47.990 19.046 244.836 1.00 66.77 276 GLN A O 1
ATOM 1450 N N . SER A 1 265 ? 49.352 18.333 246.508 1.00 63.05 277 SER A N 1
ATOM 1451 C CA . SER A 1 265 ? 50.510 17.879 245.755 1.00 62.71 277 SER A CA 1
ATOM 1452 C C . SER A 1 265 ? 50.160 16.713 244.794 1.00 67.44 277 SER A C 1
ATOM 1453 O O . SER A 1 265 ? 50.594 16.696 243.634 1.00 68.68 277 SER A O 1
ATOM 1456 N N . LEU A 1 266 ? 49.349 15.768 245.285 1.00 61.83 278 LEU A N 1
ATOM 1457 C CA . LEU A 1 266 ? 48.941 14.543 244.603 1.00 60.49 278 LEU A CA 1
ATOM 1458 C C . LEU A 1 266 ? 47.647 14.632 243.758 1.00 63.66 278 LEU A C 1
ATOM 1459 O O . LEU A 1 266 ? 47.465 13.812 242.852 1.00 64.88 278 LEU A O 1
ATOM 1464 N N . HIS A 1 267 ? 46.784 15.625 244.035 1.00 56.59 279 HIS A N 1
ATOM 1465 C CA . HIS A 1 267 ? 45.482 15.848 243.413 1.00 54.47 279 HIS A CA 1
ATOM 1466 C C . HIS A 1 267 ? 45.409 15.586 241.892 1.00 58.81 279 HIS A C 1
ATOM 1467 O O . HIS A 1 267 ? 44.515 14.850 241.444 1.00 59.15 279 HIS A O 1
ATOM 1474 N N . SER A 1 268 ? 46.315 16.188 241.100 1.00 54.05 280 SER A N 1
ATOM 1475 C CA . SER A 1 268 ? 46.285 16.006 239.652 1.00 52.15 280 SER A CA 1
ATOM 1476 C C . SER A 1 268 ? 46.530 14.561 239.273 1.00 54.41 280 SER A C 1
ATOM 1477 O O . SER A 1 268 ? 45.842 14.047 238.404 1.00 53.40 280 SER A O 1
ATOM 1480 N N . PHE A 1 269 ? 47.466 13.892 239.950 1.00 52.05 281 PHE A N 1
ATOM 1481 C CA . PHE A 1 269 ? 47.794 12.488 239.687 1.00 52.84 281 PHE A CA 1
ATOM 1482 C C . PHE A 1 269 ? 46.645 11.609 240.123 1.00 61.25 281 PHE A C 1
ATOM 1483 O O . PHE A 1 269 ? 46.299 10.662 239.418 1.00 63.48 281 PHE A O 1
ATOM 1491 N N . HIS A 1 270 ? 46.017 11.956 241.249 1.00 57.25 282 HIS A N 1
ATOM 1492 C CA . HIS A 1 270 ? 44.919 11.187 241.823 1.00 55.98 282 HIS A CA 1
ATOM 1493 C C . HIS A 1 270 ? 43.640 11.233 241.002 1.00 59.31 282 HIS A C 1
ATOM 1494 O O . HIS A 1 270 ? 42.989 10.196 240.859 1.00 59.49 282 HIS A O 1
ATOM 1501 N N . THR A 1 271 ? 43.275 12.416 240.474 1.00 54.29 283 THR A N 1
ATOM 1502 C CA . THR A 1 271 ? 42.026 12.576 239.711 1.00 53.97 283 THR A CA 1
ATOM 1503 C C . THR A 1 271 ? 42.177 12.254 238.191 1.00 55.28 283 THR A C 1
ATOM 1504 O O . THR A 1 271 ? 41.195 11.920 237.552 1.00 53.82 283 THR A O 1
ATOM 1508 N N . LEU A 1 272 ? 43.386 12.312 237.632 1.00 51.72 284 LEU A N 1
ATOM 1509 C CA . LEU A 1 272 ? 43.585 12.028 236.216 1.00 50.96 284 LEU A CA 1
ATOM 1510 C C . LEU A 1 272 ? 43.987 10.575 235.904 1.00 52.13 284 LEU A C 1
ATOM 1511 O O . LEU A 1 272 ? 43.795 10.126 234.779 1.00 54.02 284 LEU A O 1
ATOM 1516 N N . PHE A 1 273 ? 44.527 9.847 236.877 1.00 44.30 285 PHE A N 1
ATOM 1517 C CA . PHE A 1 273 ? 44.968 8.476 236.670 1.00 43.30 285 PHE A CA 1
ATOM 1518 C C . PHE A 1 273 ? 43.854 7.452 236.633 1.00 50.91 285 PHE A C 1
ATOM 1519 O O . PHE A 1 273 ? 43.031 7.406 237.552 1.00 52.07 285 PHE A O 1
ATOM 1527 N N . CYS A 1 274 ? 43.879 6.584 235.588 1.00 46.36 286 CYS A N 1
ATOM 1528 C CA . CYS A 1 274 ? 42.989 5.465 235.450 1.00 44.89 286 CYS A CA 1
ATOM 1529 C C . CYS A 1 274 ? 43.755 4.234 235.915 1.00 52.90 286 CYS A C 1
ATOM 1530 O O . CYS A 1 274 ? 44.724 3.802 235.272 1.00 52.07 286 CYS A O 1
ATOM 1533 N N . ARG A 1 275 ? 43.316 3.682 237.051 1.00 51.52 287 ARG A N 1
ATOM 1534 C CA . ARG A 1 275 ? 43.882 2.492 237.649 1.00 51.49 287 ARG A CA 1
ATOM 1535 C C . ARG A 1 275 ? 43.646 1.296 236.708 1.00 57.07 287 ARG A C 1
ATOM 1536 O O . ARG A 1 275 ? 44.522 0.440 236.599 1.00 60.18 287 ARG A O 1
ATOM 1544 N N . ARG A 1 276 ? 42.492 1.267 236.011 1.00 50.53 288 ARG A N 1
ATOM 1545 C CA . ARG A 1 276 ? 42.075 0.196 235.093 1.00 49.29 288 ARG A CA 1
ATOM 1546 C C . ARG A 1 276 ? 42.979 0.050 233.886 1.00 52.38 288 ARG A C 1
ATOM 1547 O O . ARG A 1 276 ? 43.217 -1.071 233.470 1.00 54.49 288 ARG A O 1
ATOM 1555 N N . CYS A 1 277 ? 43.515 1.148 233.335 1.00 47.86 289 CYS A N 1
ATOM 1556 C CA . CYS A 1 277 ? 44.378 1.009 232.174 1.00 47.90 289 CYS A CA 1
ATOM 1557 C C . CYS A 1 277 ? 45.706 1.779 232.263 1.00 52.25 289 CYS A C 1
ATOM 1558 O O . CYS A 1 277 ? 46.374 1.943 231.246 1.00 52.85 289 CYS A O 1
ATOM 1561 N N . PHE A 1 278 ? 46.129 2.141 233.490 1.00 50.65 290 PHE A N 1
ATOM 1562 C CA . PHE A 1 278 ? 47.431 2.731 233.887 1.00 50.34 290 PHE A CA 1
ATOM 1563 C C . PHE A 1 278 ? 47.844 3.995 233.112 1.00 52.93 290 PHE A C 1
ATOM 1564 O O . PHE A 1 278 ? 49.036 4.262 232.897 1.00 52.06 290 PHE A O 1
ATOM 1572 N N . LYS A 1 279 ? 46.843 4.789 232.724 1.00 48.50 291 LYS A N 1
ATOM 1573 C CA . LYS A 1 279 ? 47.062 6.005 231.964 1.00 47.07 291 LYS A CA 1
ATOM 1574 C C . LYS A 1 279 ? 46.324 7.164 232.592 1.00 50.30 291 LYS A C 1
ATOM 1575 O O . LYS A 1 279 ? 45.305 6.968 233.260 1.00 50.09 291 LYS A O 1
ATOM 1581 N N . TYR A 1 280 ? 46.829 8.367 232.335 1.00 47.19 292 TYR A N 1
ATOM 1582 C CA . TYR A 1 280 ? 46.298 9.663 232.772 1.00 47.75 292 TYR A CA 1
ATOM 1583 C C . TYR A 1 280 ? 45.357 10.218 231.691 1.00 52.03 292 TYR A C 1
ATOM 1584 O O . TYR A 1 280 ? 45.789 10.381 230.552 1.00 53.68 292 TYR A O 1
ATOM 1593 N N . ASP A 1 281 ? 44.081 10.492 232.032 1.00 46.20 293 ASP A N 1
ATOM 1594 C CA . ASP A 1 281 ? 43.067 10.998 231.096 1.00 46.58 293 ASP A CA 1
ATOM 1595 C C . ASP A 1 281 ? 42.923 9.984 229.940 1.00 53.61 293 ASP A C 1
ATOM 1596 O O . ASP A 1 281 ? 43.095 10.290 228.748 1.00 53.66 293 ASP A O 1
ATOM 1601 N N . CYS A 1 282 ? 42.647 8.735 230.341 1.00 52.35 294 CYS A N 1
ATOM 1602 C CA . CYS A 1 282 ? 42.515 7.599 229.440 1.00 52.11 294 CYS A CA 1
ATOM 1603 C C . CYS A 1 282 ? 41.341 7.731 228.480 1.00 57.41 294 CYS A C 1
ATOM 1604 O O . CYS A 1 282 ? 40.347 8.396 228.794 1.00 57.70 294 CYS A O 1
ATOM 1607 N N . PHE A 1 283 ? 41.469 7.092 227.314 1.00 53.58 295 PHE A N 1
ATOM 1608 C CA . PHE A 1 283 ? 40.491 7.151 226.237 1.00 53.50 295 PHE A CA 1
ATOM 1609 C C . PHE A 1 283 ? 39.379 6.149 226.348 1.00 54.47 295 PHE A C 1
ATOM 1610 O O . PHE A 1 283 ? 38.605 5.993 225.419 1.00 53.47 295 PHE A O 1
ATOM 1618 N N . LEU A 1 284 ? 39.285 5.474 227.465 1.00 52.01 296 LEU A N 1
ATOM 1619 C CA . LEU A 1 284 ? 38.328 4.403 227.624 1.00 52.00 296 LEU A CA 1
ATOM 1620 C C . LEU A 1 284 ? 37.339 4.554 228.744 1.00 55.37 296 LEU A C 1
ATOM 1621 O O . LEU A 1 284 ? 36.221 4.065 228.603 1.00 54.52 296 LEU A O 1
ATOM 1626 N N . HIS A 1 285 ? 37.760 5.119 229.895 1.00 53.57 297 HIS A N 1
ATOM 1627 C CA . HIS A 1 285 ? 36.906 5.161 231.082 1.00 54.01 297 HIS A CA 1
ATOM 1628 C C . HIS A 1 285 ? 36.480 6.583 231.445 1.00 69.97 297 HIS A C 1
ATOM 1629 O O . HIS A 1 285 ? 37.323 7.423 231.788 1.00 70.88 297 HIS A O 1
ATOM 1636 N N . PRO A 1 286 ? 35.155 6.859 231.328 1.00 73.67 298 PRO A N 1
ATOM 1637 C CA . PRO A 1 286 ? 34.649 8.225 231.586 1.00 75.87 298 PRO A CA 1
ATOM 1638 C C . PRO A 1 286 ? 34.757 8.708 233.040 1.00 87.40 298 PRO A C 1
ATOM 1639 O O . PRO A 1 286 ? 35.331 9.770 233.288 1.00 87.45 298 PRO A O 1
ATOM 1643 N N . PHE A 1 287 ? 34.196 7.923 233.992 1.00 89.59 299 PHE A N 1
ATOM 1644 C CA . PHE A 1 287 ? 34.154 8.206 235.423 1.00 91.45 299 PHE A CA 1
ATOM 1645 C C . PHE A 1 287 ? 35.528 8.205 236.022 1.00 100.35 299 PHE A C 1
ATOM 1646 O O . PHE A 1 287 ? 36.366 7.370 235.675 1.00 100.61 299 PHE A O 1
ATOM 1654 N N . HIS A 1 288 ? 35.735 9.110 236.976 1.00 100.46 300 HIS A N 1
ATOM 1655 C CA . HIS A 1 288 ? 36.983 9.221 237.719 1.00 101.48 300 HIS A CA 1
ATOM 1656 C C . HIS A 1 288 ? 37.022 8.109 238.785 1.00 106.36 300 HIS A C 1
ATOM 1657 O O . HIS A 1 288 ? 35.971 7.601 239.206 1.00 105.57 300 HIS A O 1
ATOM 1664 N N . ALA A 1 289 ? 38.240 7.720 239.189 1.00 104.05 301 ALA A N 1
ATOM 1665 C CA . ALA A 1 289 ? 38.493 6.713 240.220 1.00 103.98 301 ALA A CA 1
ATOM 1666 C C . ALA A 1 289 ? 38.044 7.233 241.603 1.00 108.50 301 ALA A C 1
ATOM 1667 O O . ALA A 1 289 ? 38.345 8.378 241.968 1.00 108.16 301 ALA A O 1
ATOM 1669 N N . THR A 1 290 ? 37.285 6.395 242.345 1.00 105.22 302 THR A N 1
ATOM 1670 C CA . THR A 1 290 ? 36.758 6.698 243.688 1.00 104.48 302 THR A CA 1
ATOM 1671 C C . THR A 1 290 ? 37.895 6.965 244.698 1.00 105.13 302 THR A C 1
ATOM 1672 O O . THR A 1 290 ? 38.946 6.345 244.567 1.00 103.68 302 THR A O 1
ATOM 1676 N N . PRO A 1 291 ? 37.731 7.874 245.695 1.00 100.32 303 PRO A N 1
ATOM 1677 C CA . PRO A 1 291 ? 38.850 8.181 246.610 1.00 99.32 303 PRO A CA 1
ATOM 1678 C C . PRO A 1 291 ? 39.497 6.999 247.342 1.00 99.51 303 PRO A C 1
ATOM 1679 O O . PRO A 1 291 ? 40.682 7.108 247.676 1.00 98.80 303 PRO A O 1
ATOM 1683 N N . ASN A 1 292 ? 38.765 5.875 247.553 1.00 92.76 304 ASN A N 1
ATOM 1684 C CA . ASN A 1 292 ? 39.331 4.693 248.212 1.00 91.19 304 ASN A CA 1
ATOM 1685 C C . ASN A 1 292 ? 40.324 3.937 247.330 1.00 92.73 304 ASN A C 1
ATOM 1686 O O . ASN A 1 292 ? 41.175 3.220 247.865 1.00 92.94 304 ASN A O 1
ATOM 1691 N N . THR A 1 293 ? 40.239 4.118 245.989 1.00 87.26 305 THR A N 1
ATOM 1692 C CA . THR A 1 293 ? 41.144 3.483 245.019 1.00 85.78 305 THR A CA 1
ATOM 1693 C C . THR A 1 293 ? 42.585 3.982 245.200 1.00 87.00 305 THR A C 1
ATOM 1694 O O . THR A 1 293 ? 43.520 3.200 245.002 1.00 86.20 305 THR A O 1
ATOM 1698 N N . TYR A 1 294 ? 42.762 5.273 245.574 1.00 82.02 306 TYR A N 1
ATOM 1699 C CA . TYR A 1 294 ? 44.097 5.832 245.778 1.00 81.53 306 TYR A CA 1
ATOM 1700 C C . TYR A 1 294 ? 44.488 5.896 247.265 1.00 87.70 306 TYR A C 1
ATOM 1701 O O . TYR A 1 294 ? 44.971 6.914 247.760 1.00 88.29 306 TYR A O 1
ATOM 1710 N N . LYS A 1 295 ? 44.302 4.764 247.958 1.00 85.75 307 LYS A N 1
ATOM 1711 C CA . LYS A 1 295 ? 44.704 4.475 249.340 1.00 85.76 307 LYS A CA 1
ATOM 1712 C C . LYS A 1 295 ? 44.823 2.966 249.568 1.00 90.28 307 LYS A C 1
ATOM 1713 O O . LYS A 1 295 ? 44.075 2.191 248.953 1.00 90.01 307 LYS A O 1
ATOM 1719 N N . ARG A 1 296 ? 45.789 2.551 250.414 1.00 86.94 308 ARG A N 1
ATOM 1720 C CA . ARG A 1 296 ? 46.024 1.138 250.725 1.00 97.71 308 ARG A CA 1
ATOM 1721 C C . ARG A 1 296 ? 45.983 0.839 252.210 1.00 139.81 308 ARG A C 1
ATOM 1722 O O . ARG A 1 296 ? 45.691 -0.293 252.588 1.00 113.89 308 ARG A O 1
ATOM 1730 N N . TRP A 1 333 ? 64.164 24.513 255.172 1.00 85.72 432 TRP A N 1
ATOM 1731 C CA . TRP A 1 333 ? 63.098 23.757 254.528 1.00 85.12 432 TRP A CA 1
ATOM 1732 C C . TRP A 1 333 ? 62.298 24.651 253.597 1.00 88.41 432 TRP A C 1
ATOM 1733 O O . TRP A 1 333 ? 61.648 25.595 254.065 1.00 87.74 432 TRP A O 1
ATOM 1744 N N . SER A 1 334 ? 62.355 24.344 252.270 1.00 83.97 433 SER A N 1
ATOM 1745 C CA . SER A 1 334 ? 61.679 25.040 251.160 1.00 82.29 433 SER A CA 1
ATOM 1746 C C . SER A 1 334 ? 60.284 24.461 250.902 1.00 84.99 433 SER A C 1
ATOM 1747 O O . SER A 1 334 ? 59.973 23.373 251.398 1.00 84.37 433 SER A O 1
ATOM 1750 N N . GLY A 1 335 ? 59.472 25.169 250.113 1.00 81.62 434 GLY A N 1
ATOM 1751 C CA . GLY A 1 335 ? 58.133 24.724 249.731 1.00 81.46 434 GLY A CA 1
ATOM 1752 C C . GLY A 1 335 ? 58.110 23.297 249.197 1.00 83.89 434 GLY A C 1
ATOM 1753 O O . GLY A 1 335 ? 57.256 22.497 249.596 1.00 83.62 434 GLY A O 1
ATOM 1754 N N . ALA A 1 336 ? 59.109 22.957 248.342 1.00 77.63 435 ALA A N 1
ATOM 1755 C CA . ALA A 1 336 ? 59.312 21.647 247.718 1.00 75.96 435 ALA A CA 1
ATOM 1756 C C . ALA A 1 336 ? 59.768 20.556 248.699 1.00 77.86 435 ALA A C 1
ATOM 1757 O O . ALA A 1 336 ? 59.340 19.412 248.558 1.00 76.43 435 ALA A O 1
ATOM 1759 N N . GLU A 1 337 ? 60.631 20.896 249.681 1.00 74.43 436 GLU A N 1
ATOM 1760 C CA . GLU A 1 337 ? 61.122 19.954 250.706 1.00 73.96 436 GLU A CA 1
ATOM 1761 C C . GLU A 1 337 ? 60.004 19.632 251.700 1.00 76.00 436 GLU A C 1
ATOM 1762 O O . GLU A 1 337 ? 59.836 18.481 252.104 1.00 73.21 436 GLU A O 1
ATOM 1768 N N . ALA A 1 338 ? 59.259 20.685 252.092 1.00 74.07 437 ALA A N 1
ATOM 1769 C CA . ALA A 1 338 ? 58.127 20.643 253.007 1.00 74.47 437 ALA A CA 1
ATOM 1770 C C . ALA A 1 338 ? 56.954 19.830 252.407 1.00 77.79 437 ALA A C 1
ATOM 1771 O O . ALA A 1 338 ? 56.475 18.888 253.055 1.00 76.74 437 ALA A O 1
ATOM 1773 N N . SER A 1 339 ? 56.519 20.175 251.160 1.00 73.59 438 SER A N 1
ATOM 1774 C CA . SER A 1 339 ? 55.430 19.473 250.463 1.00 72.67 438 SER A CA 1
ATOM 1775 C C . SER A 1 339 ? 55.748 17.991 250.269 1.00 75.70 438 SER A C 1
ATOM 1776 O O . SER A 1 339 ? 54.860 17.152 250.473 1.00 75.64 438 SER A O 1
ATOM 1779 N N . MET A 1 340 ? 57.018 17.673 249.922 1.00 70.58 439 MET A N 1
ATOM 1780 C CA . MET A 1 340 ? 57.476 16.300 249.739 1.00 71.22 439 MET A CA 1
ATOM 1781 C C . MET A 1 340 ? 57.438 15.534 251.051 1.00 75.91 439 MET A C 1
ATOM 1782 O O . MET A 1 340 ? 57.180 14.327 251.038 1.00 75.05 439 MET A O 1
ATOM 1787 N N . PHE A 1 341 ? 57.718 16.228 252.177 1.00 73.04 440 PHE A N 1
ATOM 1788 C CA . PHE A 1 341 ? 57.694 15.621 253.503 1.00 72.44 440 PHE A CA 1
ATOM 1789 C C . PHE A 1 341 ? 56.238 15.170 253.775 1.00 74.53 440 PHE A C 1
ATOM 1790 O O . PHE A 1 341 ? 55.992 13.974 254.003 1.00 73.08 440 PHE A O 1
ATOM 1798 N N . ARG A 1 342 ? 55.281 16.125 253.665 1.00 69.43 441 ARG A N 1
ATOM 1799 C CA . ARG A 1 342 ? 53.852 15.875 253.866 1.00 69.03 441 ARG A CA 1
ATOM 1800 C C . ARG A 1 342 ? 53.314 14.702 252.997 1.00 71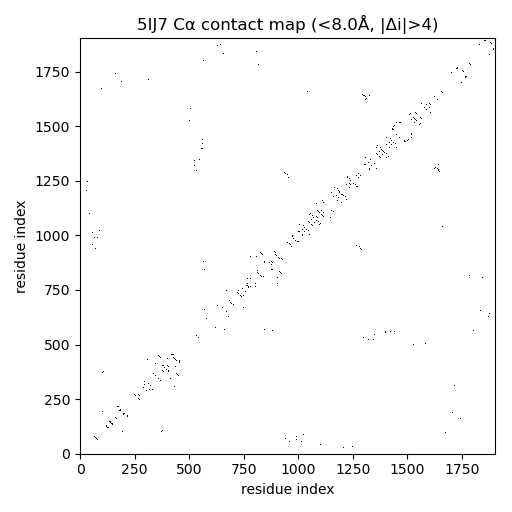.94 441 ARG A C 1
ATOM 1801 O O . ARG A 1 342 ? 52.445 13.955 253.447 1.00 71.92 441 ARG A O 1
ATOM 1809 N N . VAL A 1 343 ? 53.898 14.515 251.794 1.00 65.93 442 VAL A N 1
ATOM 1810 C CA . VAL A 1 343 ? 53.597 13.436 250.857 1.00 63.78 442 VAL A CA 1
ATOM 1811 C C . VAL A 1 343 ? 54.234 12.120 251.364 1.00 68.73 442 VAL A C 1
ATOM 1812 O O . VAL A 1 343 ? 53.524 11.118 251.532 1.00 68.47 442 VAL A O 1
ATOM 1816 N N . LEU A 1 344 ? 55.568 12.132 251.623 1.00 65.19 443 LEU A N 1
ATOM 1817 C CA . LEU A 1 344 ? 56.318 10.941 252.003 1.00 64.66 443 LEU A CA 1
ATOM 1818 C C . LEU A 1 344 ? 55.899 10.341 253.330 1.00 70.45 443 LEU A C 1
ATOM 1819 O O . LEU A 1 344 ? 55.978 9.122 253.453 1.00 69.90 443 LEU A O 1
ATOM 1824 N N . ILE A 1 345 ? 55.399 11.158 254.291 1.00 70.04 444 ILE A N 1
ATOM 1825 C CA . ILE A 1 345 ? 54.886 10.661 255.590 1.00 71.10 444 ILE A CA 1
ATOM 1826 C C . ILE A 1 345 ? 53.600 9.857 255.419 1.00 77.36 444 ILE A C 1
ATOM 1827 O O . ILE A 1 345 ? 53.260 9.062 256.299 1.00 78.84 444 ILE A O 1
ATOM 1832 N N . GLY A 1 346 ? 52.903 10.071 254.306 1.00 72.84 445 GLY A N 1
ATOM 1833 C CA . GLY A 1 346 ? 51.682 9.342 253.993 1.00 72.47 445 GLY A CA 1
ATOM 1834 C C . GLY A 1 346 ? 51.950 7.931 253.509 1.00 74.83 445 GLY A C 1
ATOM 1835 O O . GLY A 1 346 ? 51.068 7.078 253.569 1.00 73.48 445 GLY A O 1
ATOM 1836 N N . THR A 1 347 ? 53.175 7.685 253.041 1.00 72.06 446 THR A N 1
ATOM 1837 C CA . THR A 1 347 ? 53.625 6.428 252.454 1.00 72.83 446 THR A CA 1
ATOM 1838 C C . THR A 1 347 ? 54.582 5.685 253.395 1.00 80.92 446 THR A C 1
ATOM 1839 O O . THR A 1 347 ? 54.441 4.468 253.585 1.00 80.40 446 THR A O 1
ATOM 1843 N N . TYR A 1 348 ? 55.559 6.429 253.964 1.00 80.29 447 TYR A N 1
ATOM 1844 C CA . TYR A 1 348 ? 56.601 5.950 254.879 1.00 81.42 447 TYR A CA 1
ATOM 1845 C C . TYR A 1 348 ? 56.338 6.499 256.285 1.00 91.03 447 TYR A C 1
ATOM 1846 O O . TYR A 1 348 ? 57.245 7.030 256.922 1.00 92.75 447 TYR A O 1
ATOM 1855 N N . TYR A 1 349 ? 55.089 6.386 256.744 1.00 90.22 448 TYR A N 1
ATOM 1856 C CA . TYR A 1 349 ? 54.525 6.826 258.019 1.00 91.36 448 TYR A CA 1
ATOM 1857 C C . TYR A 1 349 ? 55.542 7.331 259.085 1.00 97.07 448 TYR A C 1
ATOM 1858 O O . TYR A 1 349 ? 55.413 8.479 259.524 1.00 97.64 448 TYR A O 1
ATOM 1867 N N . ASP A 1 350 ? 56.537 6.506 259.489 1.00 92.96 449 ASP A N 1
ATOM 1868 C CA . ASP A 1 350 ? 57.513 6.921 260.502 1.00 92.67 449 ASP A CA 1
ATOM 1869 C C . ASP A 1 350 ? 58.969 6.470 260.221 1.00 96.06 449 ASP A C 1
ATOM 1870 O O . ASP A 1 350 ? 59.826 6.592 261.108 1.00 95.93 449 ASP A O 1
ATOM 1875 N N . ASN A 1 351 ? 59.264 5.991 258.984 1.00 91.52 450 ASN A N 1
ATOM 1876 C CA . ASN A 1 351 ? 60.623 5.593 258.574 1.00 90.47 450 ASN A CA 1
ATOM 1877 C C . ASN A 1 351 ? 61.327 6.854 258.050 1.00 93.60 450 ASN A C 1
ATOM 1878 O O . ASN A 1 351 ? 61.398 7.068 256.835 1.00 93.42 450 ASN A O 1
ATOM 1883 N N . PHE A 1 352 ? 61.827 7.703 258.979 1.00 88.87 451 PHE A N 1
ATOM 1884 C CA . PHE A 1 352 ? 62.486 8.967 258.628 1.00 87.79 451 PHE A CA 1
ATOM 1885 C C . PHE A 1 352 ? 63.831 8.750 257.928 1.00 88.56 451 PHE A C 1
ATOM 1886 O O . PHE A 1 352 ? 64.326 9.688 257.302 1.00 87.62 451 PHE A O 1
ATOM 1894 N N . CYS A 1 353 ? 64.388 7.499 257.987 1.00 83.60 452 CYS A N 1
ATOM 1895 C CA . CYS A 1 353 ? 65.618 7.078 257.284 1.00 82.48 452 CYS A CA 1
ATOM 1896 C C . CYS A 1 353 ? 65.311 7.152 255.763 1.00 84.55 452 CYS A C 1
ATOM 1897 O O . CYS A 1 353 ? 65.982 7.890 255.026 1.00 82.97 452 CYS A O 1
ATOM 1900 N N . ALA A 1 354 ? 64.220 6.456 255.333 1.00 80.62 453 ALA A N 1
ATOM 1901 C CA . ALA A 1 354 ? 63.715 6.420 253.953 1.00 79.34 453 ALA A CA 1
ATOM 1902 C C . ALA A 1 354 ? 63.198 7.788 253.478 1.00 81.38 453 ALA A C 1
ATOM 1903 O O . ALA A 1 354 ? 63.424 8.123 252.314 1.00 81.90 453 ALA A O 1
ATOM 1905 N N . ILE A 1 355 ? 62.547 8.591 254.366 1.00 75.20 454 ILE A N 1
ATOM 1906 C CA . ILE A 1 355 ? 62.063 9.934 254.007 1.00 74.15 454 ILE A CA 1
ATOM 1907 C C . ILE A 1 355 ? 63.257 10.861 253.689 1.00 81.07 454 ILE A C 1
ATOM 1908 O O . ILE A 1 355 ? 63.184 11.640 252.731 1.00 81.69 454 ILE A O 1
ATOM 1913 N N . ALA A 1 356 ? 64.368 10.727 254.448 1.00 78.69 455 ALA A N 1
ATOM 1914 C CA . ALA A 1 356 ? 65.594 11.509 254.239 1.00 78.49 455 ALA A CA 1
ATOM 1915 C C . ALA A 1 356 ? 66.274 11.105 252.918 1.00 82.52 455 ALA A C 1
ATOM 1916 O O . ALA A 1 356 ? 66.649 11.976 252.129 1.00 80.46 455 ALA A O 1
ATOM 1918 N N . ARG A 1 357 ? 66.386 9.777 252.674 1.00 80.96 456 ARG A N 1
ATOM 1919 C CA . ARG A 1 357 ? 66.973 9.158 251.474 1.00 81.69 456 ARG A CA 1
ATOM 1920 C C . ARG A 1 357 ? 66.322 9.724 250.187 1.00 85.20 456 ARG A C 1
ATOM 1921 O O . ARG A 1 357 ? 67.022 10.093 249.230 1.00 84.80 456 ARG A O 1
ATOM 1929 N N . LEU A 1 358 ? 64.981 9.842 250.212 1.00 80.61 457 LEU A N 1
ATOM 1930 C CA . LEU A 1 358 ? 64.175 10.331 249.099 1.00 79.64 457 LEU A CA 1
ATOM 1931 C C . LEU A 1 358 ? 64.175 11.844 248.970 1.00 83.09 457 LEU A C 1
ATOM 1932 O O . LEU A 1 358 ? 64.166 12.351 247.851 1.00 82.11 457 LEU A O 1
ATOM 1937 N N . ILE A 1 359 ? 64.176 12.572 250.092 1.00 80.56 458 ILE A N 1
ATOM 1938 C CA . ILE A 1 359 ? 64.237 14.036 250.045 1.00 80.59 458 ILE A CA 1
ATOM 1939 C C . ILE A 1 359 ? 65.640 14.479 249.528 1.00 85.71 458 ILE A C 1
ATOM 1940 O O . ILE A 1 359 ? 65.747 15.471 248.807 1.00 85.77 458 ILE A O 1
ATOM 1945 N N . GLY A 1 360 ? 66.674 13.702 249.858 1.00 82.59 459 GLY A N 1
ATOM 1946 C CA . GLY A 1 360 ? 68.046 13.932 249.420 1.00 82.32 459 GLY A CA 1
ATOM 1947 C C . GLY A 1 360 ? 68.755 15.130 250.026 1.00 85.73 459 GLY A C 1
ATOM 1948 O O . GLY A 1 360 ? 69.966 15.058 250.247 1.00 86.29 459 GLY A O 1
ATOM 1949 N N . THR A 1 361 ? 68.025 16.250 250.272 1.00 79.87 460 THR A N 1
ATOM 1950 C CA . THR A 1 361 ? 68.593 17.482 250.821 1.00 78.72 460 THR A CA 1
ATOM 1951 C C . THR A 1 361 ? 68.299 17.662 252.321 1.00 80.99 460 THR A C 1
ATOM 1952 O O . THR A 1 361 ? 68.379 18.785 252.825 1.00 80.74 460 THR A O 1
ATOM 1956 N N . LYS A 1 362 ? 68.006 16.553 253.033 1.00 75.81 461 LYS A N 1
ATOM 1957 C CA . LYS A 1 362 ? 67.710 16.533 254.469 1.00 74.64 461 LYS A CA 1
ATOM 1958 C C . LYS A 1 362 ? 68.100 15.190 255.108 1.00 79.62 461 LYS A C 1
ATOM 1959 O O . LYS A 1 362 ? 68.172 14.188 254.397 1.00 77.87 461 LYS A O 1
ATOM 1965 N N . THR A 1 363 ? 68.395 15.174 256.435 1.00 79.13 462 THR A N 1
ATOM 1966 C CA . THR A 1 363 ? 68.879 13.963 257.131 1.00 80.23 462 THR A CA 1
ATOM 1967 C C . THR A 1 363 ? 67.862 13.279 258.066 1.00 84.06 462 THR A C 1
ATOM 1968 O O . THR A 1 363 ? 66.883 13.896 258.492 1.00 82.95 462 THR A O 1
ATOM 1972 N N . CYS A 1 364 ? 68.154 11.980 258.397 1.00 80.46 463 CYS A N 1
ATOM 1973 C CA . CYS A 1 364 ? 67.465 11.043 259.305 1.00 79.42 463 CYS A CA 1
ATOM 1974 C C . CYS A 1 364 ? 66.932 11.785 260.533 1.00 89.29 463 CYS A C 1
ATOM 1975 O O . CYS A 1 364 ? 65.833 11.502 261.007 1.00 89.36 463 CYS A O 1
ATOM 1978 N N . ARG A 1 365 ? 67.726 12.758 261.020 1.00 90.33 464 ARG A N 1
ATOM 1979 C CA . ARG A 1 365 ? 67.489 13.603 262.199 1.00 91.98 464 ARG A CA 1
ATOM 1980 C C . ARG A 1 365 ? 66.769 14.926 261.847 1.00 96.03 464 ARG A C 1
ATOM 1981 O O . ARG A 1 365 ? 65.866 15.334 262.580 1.00 96.07 464 ARG A O 1
ATOM 1989 N N . GLN A 1 366 ? 67.164 15.581 260.732 1.00 91.81 465 GLN A N 1
ATOM 1990 C CA . GLN A 1 366 ? 66.563 16.830 260.246 1.00 91.69 465 GLN A CA 1
ATOM 1991 C C . GLN A 1 366 ? 65.081 16.631 259.914 1.00 97.00 465 GLN A C 1
ATOM 1992 O O . GLN A 1 366 ? 64.274 17.520 260.190 1.00 96.87 465 GLN A O 1
ATOM 1998 N N . VAL A 1 367 ? 64.745 15.462 259.303 1.00 94.34 466 VAL A N 1
ATOM 1999 C CA . VAL A 1 367 ? 63.407 15.012 258.876 1.00 94.42 466 VAL A CA 1
ATOM 2000 C C . VAL A 1 367 ? 62.543 14.788 260.135 1.00 98.75 466 VAL A C 1
ATOM 2001 O O . VAL A 1 367 ? 61.413 15.290 260.218 1.00 97.54 466 VAL A O 1
ATOM 2005 N N . TYR A 1 368 ? 63.109 14.049 261.116 1.00 96.38 467 TYR A N 1
ATOM 2006 C CA . TYR A 1 368 ? 62.514 13.741 262.415 1.00 96.91 467 TYR A CA 1
ATOM 2007 C C . TYR A 1 368 ? 62.139 15.033 263.157 1.00 100.33 467 TYR A C 1
ATOM 2008 O O . TYR A 1 368 ? 61.053 15.129 263.725 1.00 99.63 467 TYR A O 1
ATOM 2017 N N . GLU A 1 369 ? 63.051 16.013 263.135 1.00 97.53 468 GLU A N 1
ATOM 2018 C CA . GLU A 1 369 ? 62.870 17.325 263.748 1.00 98.02 468 GLU A CA 1
ATOM 2019 C C . GLU A 1 369 ? 61.751 18.141 263.071 1.00 100.55 468 GLU A C 1
ATOM 2020 O O . GLU A 1 369 ? 61.035 18.868 263.768 1.00 100.27 468 GLU A O 1
ATOM 2026 N N . PHE A 1 370 ? 61.562 17.974 261.738 1.00 95.41 469 PHE A N 1
ATOM 2027 C CA . PHE A 1 370 ? 60.505 18.658 260.989 1.00 94.44 469 PHE A CA 1
ATOM 2028 C C . PHE A 1 370 ? 59.120 18.150 261.371 1.00 97.23 469 PHE A C 1
ATOM 2029 O O . PHE A 1 370 ? 58.178 18.941 261.449 1.00 96.20 469 PHE A O 1
ATOM 2037 N N . ARG A 1 371 ? 59.018 16.831 261.617 1.00 93.99 470 ARG A N 1
ATOM 2038 C CA . ARG A 1 371 ? 57.811 16.097 262.021 1.00 94.21 470 ARG A CA 1
ATOM 2039 C C . ARG A 1 371 ? 57.219 16.629 263.345 1.00 99.64 470 ARG A C 1
ATOM 2040 O O . ARG A 1 371 ? 56.006 16.858 263.435 1.00 99.18 470 ARG A O 1
ATOM 2048 N N . VAL A 1 372 ? 58.098 16.839 264.354 1.00 96.84 471 VAL A N 1
ATOM 2049 C CA . VAL A 1 372 ? 57.778 17.319 265.705 1.00 96.26 471 VAL A CA 1
ATOM 2050 C C . VAL A 1 372 ? 57.138 18.731 265.657 1.00 99.67 471 VAL A C 1
ATOM 2051 O O . VAL A 1 372 ? 56.194 18.988 266.408 1.00 99.76 471 VAL A O 1
ATOM 2055 N N . LYS A 1 373 ? 57.583 19.599 264.722 1.00 95.42 472 LYS A N 1
ATOM 2056 C CA . LYS A 1 373 ? 57.011 20.939 264.535 1.00 111.73 472 LYS A CA 1
ATOM 2057 C C . LYS A 1 373 ? 55.576 20.864 263.971 1.00 121.55 472 LYS A C 1
ATOM 2058 O O . LYS A 1 373 ? 55.114 19.796 263.559 1.00 78.52 472 LYS A O 1
ATOM 2064 N N . VAL A 1 414 ? 22.471 -7.100 230.191 1.00 56.50 517 VAL A N 1
ATOM 2065 C CA . VAL A 1 414 ? 23.924 -6.860 230.230 1.00 56.89 517 VAL A CA 1
ATOM 2066 C C . VAL A 1 414 ? 24.272 -5.389 230.520 1.00 63.37 517 VAL A C 1
ATOM 2067 O O . VAL A 1 414 ? 24.120 -4.516 229.653 1.00 64.77 517 VAL A O 1
ATOM 2071 N N . TYR A 1 415 ? 24.758 -5.116 231.729 1.00 58.91 518 TYR A N 1
ATOM 2072 C CA . TYR A 1 415 ? 25.124 -3.755 232.093 1.00 58.21 518 TYR A CA 1
ATOM 2073 C C . TYR A 1 415 ? 26.612 -3.582 232.093 1.00 59.12 518 TYR A C 1
ATOM 2074 O O . TYR A 1 415 ? 27.349 -4.528 232.348 1.00 57.80 518 TYR A O 1
ATOM 2083 N N . ASN A 1 416 ? 27.056 -2.364 231.800 1.00 54.35 519 ASN A N 1
ATOM 2084 C CA . ASN A 1 416 ? 28.455 -2.022 231.831 1.00 52.97 519 ASN A CA 1
ATOM 2085 C C . ASN A 1 416 ? 28.984 -2.147 233.266 1.00 55.99 519 ASN A C 1
ATOM 2086 O O . ASN A 1 416 ? 28.292 -1.753 234.198 1.00 55.44 519 ASN A O 1
ATOM 2091 N N . TYR A 1 417 ? 30.193 -2.715 233.445 1.00 51.14 520 TYR A N 1
ATOM 2092 C CA . TYR A 1 417 ? 30.803 -2.836 234.762 1.00 47.58 520 TYR A CA 1
ATOM 2093 C C . TYR A 1 417 ? 31.374 -1.465 235.198 1.00 54.85 520 TYR A C 1
ATOM 2094 O O . TYR A 1 417 ? 31.947 -0.744 234.385 1.00 56.97 520 TYR A O 1
ATOM 2103 N N . GLN A 1 418 ? 31.262 -1.151 236.487 1.00 51.39 521 GLN A N 1
ATOM 2104 C CA . GLN A 1 418 ? 31.804 0.043 237.121 1.00 51.72 521 GLN A CA 1
ATOM 2105 C C . GLN A 1 418 ? 32.247 -0.373 238.534 1.00 53.36 521 GLN A C 1
ATOM 2106 O O . GLN A 1 418 ? 31.468 -0.982 239.265 1.00 52.53 521 GLN A O 1
ATOM 2112 N N . PRO A 1 419 ? 33.499 -0.089 238.938 1.00 48.63 522 PRO A N 1
ATOM 2113 C CA . PRO A 1 419 ? 33.945 -0.516 240.287 1.00 48.42 522 PRO A CA 1
ATOM 2114 C C . PRO A 1 419 ? 33.041 -0.019 241.401 1.00 56.17 522 PRO A C 1
ATOM 2115 O O . PRO A 1 419 ? 32.636 1.146 241.390 1.00 58.94 522 PRO A O 1
ATOM 2119 N N . CYS A 1 420 ? 32.684 -0.890 242.332 1.00 54.02 523 CYS A N 1
ATOM 2120 C CA . CYS A 1 420 ? 31.850 -0.474 243.462 1.00 54.16 523 CYS A CA 1
ATOM 2121 C C . CYS A 1 420 ? 32.757 0.010 244.593 1.00 60.66 523 CYS A C 1
ATOM 2122 O O . CYS A 1 420 ? 33.912 -0.419 244.698 1.00 60.06 523 CYS A O 1
ATOM 2125 N N . ASP A 1 421 ? 32.237 0.924 245.415 1.00 60.01 524 ASP A N 1
ATOM 2126 C CA . ASP A 1 421 ? 32.919 1.511 246.571 1.00 60.76 524 ASP A CA 1
ATOM 2127 C C . ASP A 1 421 ? 31.856 1.980 247.553 1.00 67.43 524 ASP A C 1
ATOM 2128 O O . ASP A 1 421 ? 31.261 3.040 247.362 1.00 67.56 524 ASP A O 1
ATOM 2133 N N . HIS A 1 422 ? 31.585 1.154 248.563 1.00 64.60 525 HIS A N 1
ATOM 2134 C CA . HIS A 1 422 ? 30.576 1.417 249.584 1.00 64.48 525 HIS A CA 1
ATOM 2135 C C . HIS A 1 422 ? 31.189 1.078 250.959 1.00 68.41 525 HIS A C 1
ATOM 2136 O O . HIS A 1 422 ? 30.942 -0.004 251.471 1.00 66.49 525 HIS A O 1
ATOM 2143 N N . PRO A 1 423 ? 32.036 1.971 251.541 1.00 66.75 526 PRO A N 1
ATOM 2144 C CA . PRO A 1 423 ? 32.670 1.668 252.847 1.00 66.74 526 PRO A CA 1
ATOM 2145 C C . PRO A 1 423 ? 31.735 1.147 253.944 1.00 71.11 526 PRO A C 1
ATOM 2146 O O . PRO A 1 423 ? 30.599 1.622 254.097 1.00 70.46 526 PRO A O 1
ATOM 2150 N N . ARG A 1 424 ? 32.224 0.128 254.682 1.00 67.38 527 ARG A N 1
ATOM 2151 C CA . ARG A 1 424 ? 31.552 -0.550 255.798 1.00 67.00 527 ARG A CA 1
ATOM 2152 C C . ARG A 1 424 ? 30.239 -1.269 255.409 1.00 70.06 527 ARG A C 1
ATOM 2153 O O . ARG A 1 424 ? 29.478 -1.687 256.287 1.00 70.51 527 ARG A O 1
ATOM 2161 N N . GLN A 1 425 ? 29.988 -1.430 254.109 1.00 64.26 528 GLN A N 1
ATOM 2162 C CA . GLN A 1 425 ? 28.815 -2.134 253.612 1.00 62.95 528 GLN A CA 1
ATOM 2163 C C . GLN A 1 425 ? 29.278 -3.324 252.743 1.00 64.48 528 GLN A C 1
ATOM 2164 O O . GLN A 1 425 ? 30.217 -3.174 251.950 1.00 64.54 528 GLN A O 1
ATOM 2170 N N . PRO A 1 426 ? 28.713 -4.539 252.926 1.00 58.58 529 PRO A N 1
ATOM 2171 C CA . PRO A 1 426 ? 29.130 -5.657 252.064 1.00 57.30 529 PRO A CA 1
ATOM 2172 C C . PRO A 1 426 ? 28.463 -5.598 250.667 1.00 60.71 529 PRO A C 1
ATOM 2173 O O . PRO A 1 426 ? 27.524 -4.816 250.434 1.00 59.17 529 PRO A O 1
ATOM 2177 N N . CYS A 1 427 ? 28.969 -6.407 249.718 1.00 56.69 530 CYS A N 1
ATOM 2178 C CA . CYS A 1 427 ? 28.381 -6.446 248.388 1.00 55.22 530 CYS A CA 1
ATOM 2179 C C . CYS A 1 427 ? 27.119 -7.296 248.393 1.00 61.31 530 CYS A C 1
ATOM 2180 O O . CYS A 1 427 ? 27.156 -8.484 248.079 1.00 60.14 530 CYS A O 1
ATOM 2183 N N . ASP A 1 428 ? 26.010 -6.675 248.835 1.00 60.74 531 ASP A N 1
ATOM 2184 C CA . ASP A 1 428 ? 24.683 -7.293 248.933 1.00 61.90 531 ASP A CA 1
ATOM 2185 C C . ASP A 1 428 ? 23.733 -6.731 247.856 1.00 67.45 531 ASP A C 1
ATOM 2186 O O . ASP A 1 428 ? 24.188 -6.130 246.888 1.00 69.13 531 ASP A O 1
ATOM 2191 N N . ASN A 1 429 ? 22.424 -6.902 248.050 1.00 63.79 532 ASN A N 1
ATOM 2192 C CA . ASN A 1 429 ? 21.330 -6.490 247.162 1.00 63.86 532 ASN A CA 1
ATOM 2193 C C . ASN A 1 429 ? 21.333 -4.999 246.809 1.00 66.38 532 ASN A C 1
ATOM 2194 O O . ASN A 1 429 ? 20.711 -4.616 245.816 1.00 66.91 532 ASN A O 1
ATOM 2199 N N . SER A 1 430 ? 22.039 -4.163 247.592 1.00 60.72 533 SER A N 1
ATOM 2200 C CA . SER A 1 430 ? 22.132 -2.731 247.323 1.00 59.65 533 SER A CA 1
ATOM 2201 C C . SER A 1 430 ? 23.445 -2.369 246.615 1.00 64.44 533 SER A C 1
ATOM 2202 O O . SER A 1 430 ? 23.640 -1.198 246.254 1.00 67.02 533 SER A O 1
ATOM 2205 N N . CYS A 1 431 ? 24.333 -3.369 246.385 1.00 56.68 534 CYS A N 1
ATOM 2206 C CA . CYS A 1 431 ? 25.594 -3.144 245.685 1.00 55.26 534 CYS A CA 1
ATOM 2207 C C . CYS A 1 431 ? 25.321 -2.913 244.197 1.00 60.41 534 CYS A C 1
ATOM 2208 O O . CYS A 1 431 ? 24.588 -3.711 243.597 1.00 60.96 534 CYS A O 1
ATOM 2211 N N . PRO A 1 432 ? 25.905 -1.856 243.572 1.00 55.83 535 PRO A N 1
ATOM 2212 C CA . PRO A 1 432 ? 25.666 -1.640 242.128 1.00 55.42 535 PRO A CA 1
ATOM 2213 C C . PRO A 1 432 ? 26.067 -2.843 241.260 1.00 60.69 535 PRO A C 1
ATOM 2214 O O . PRO A 1 432 ? 25.326 -3.190 240.344 1.00 61.45 535 PRO A O 1
ATOM 2218 N N . CYS A 1 433 ? 27.195 -3.525 241.597 1.00 56.72 536 CYS A N 1
ATOM 2219 C CA . CYS A 1 433 ? 27.686 -4.734 240.910 1.00 55.46 536 CYS A CA 1
ATOM 2220 C C . CYS A 1 433 ? 26.643 -5.840 241.003 1.00 58.38 536 CYS A C 1
ATOM 2221 O O . CYS A 1 433 ? 26.284 -6.417 239.980 1.00 60.02 536 CYS A O 1
ATOM 2224 N N . VAL A 1 434 ? 26.143 -6.110 242.220 1.00 53.22 537 VAL A N 1
ATOM 2225 C CA . VAL A 1 434 ? 25.121 -7.134 242.484 1.00 53.47 537 VAL A CA 1
ATOM 2226 C C . VAL A 1 434 ? 23.800 -6.796 241.750 1.00 60.01 537 VAL A C 1
ATOM 2227 O O . VAL A 1 434 ? 23.249 -7.672 241.092 1.00 58.78 537 VAL A O 1
ATOM 2231 N N . ILE A 1 435 ? 23.362 -5.512 241.785 1.00 59.23 538 ILE A N 1
ATOM 2232 C CA . ILE A 1 435 ? 22.167 -5.016 241.077 1.00 59.12 538 ILE A CA 1
ATOM 2233 C C . ILE A 1 435 ? 22.312 -5.253 239.545 1.00 64.59 538 ILE A C 1
ATOM 2234 O O . ILE A 1 435 ? 21.459 -5.929 238.955 1.00 64.24 538 ILE A O 1
ATOM 2239 N N . ALA A 1 436 ? 23.435 -4.756 238.938 1.00 60.72 539 ALA A N 1
ATOM 2240 C CA . ALA A 1 436 ? 23.787 -4.870 237.516 1.00 59.48 539 ALA A CA 1
ATOM 2241 C C . ALA A 1 436 ? 24.006 -6.312 237.089 1.00 63.72 539 ALA A C 1
ATOM 2242 O O . ALA A 1 436 ? 24.268 -6.575 235.903 1.00 64.11 539 ALA A O 1
ATOM 2244 N N . GLN A 1 437 ? 23.873 -7.246 238.056 1.00 59.96 540 GLN A N 1
ATOM 2245 C CA . GLN A 1 437 ? 24.084 -8.689 237.910 1.00 59.60 540 GLN A CA 1
ATOM 2246 C C . GLN A 1 437 ? 25.484 -8.964 237.324 1.00 59.03 540 GLN A C 1
ATOM 2247 O O . GLN A 1 437 ? 25.647 -9.731 236.381 1.00 59.55 540 GLN A O 1
ATOM 2253 N N . ASN A 1 438 ? 26.482 -8.256 237.862 1.00 51.29 541 ASN A N 1
ATOM 2254 C CA . ASN A 1 438 ? 27.863 -8.333 237.422 1.00 50.22 541 ASN A CA 1
ATOM 2255 C C . ASN A 1 438 ? 28.723 -8.772 238.586 1.00 55.80 541 ASN A C 1
ATOM 2256 O O . ASN A 1 438 ? 28.403 -8.493 239.742 1.00 57.51 541 ASN A O 1
ATOM 2261 N N . PHE A 1 439 ? 29.840 -9.426 238.284 1.00 50.94 542 PHE A N 1
ATOM 2262 C CA . PHE A 1 439 ? 30.807 -9.818 239.298 1.00 49.05 542 PHE A CA 1
ATOM 2263 C C . PHE A 1 439 ? 31.581 -8.593 239.744 1.00 49.02 542 PHE A C 1
ATOM 2264 O O . PHE A 1 439 ? 31.703 -7.610 239.009 1.00 46.03 542 PHE A O 1
ATOM 2272 N N . CYS A 1 440 ? 32.146 -8.676 240.939 1.00 46.00 543 CYS A N 1
ATOM 2273 C CA . CYS A 1 440 ? 33.033 -7.649 241.417 1.00 45.87 543 CYS A CA 1
ATOM 2274 C C . CYS A 1 440 ? 34.382 -8.045 240.786 1.00 52.73 543 CYS A C 1
ATOM 2275 O O . CYS A 1 440 ? 34.639 -9.240 240.541 1.00 52.89 543 CYS A O 1
ATOM 2278 N N . GLU A 1 441 ? 35.181 -7.055 240.411 1.00 49.46 544 GLU A N 1
ATOM 2279 C CA . GLU A 1 441 ? 36.489 -7.291 239.790 1.00 48.83 544 GLU A CA 1
ATOM 2280 C C . GLU A 1 441 ? 37.599 -6.850 240.744 1.00 52.88 544 GLU A C 1
ATOM 2281 O O . GLU A 1 441 ? 37.312 -6.367 241.852 1.00 53.02 544 GLU A O 1
ATOM 2287 N N . LYS A 1 442 ? 38.866 -6.960 240.286 1.00 48.24 545 LYS A N 1
ATOM 2288 C CA . LYS A 1 442 ? 40.048 -6.530 241.044 1.00 46.90 545 LYS A CA 1
ATOM 2289 C C . LYS A 1 442 ? 40.009 -5.022 241.384 1.00 54.02 545 LYS A C 1
ATOM 2290 O O . LYS A 1 442 ? 40.678 -4.611 242.331 1.00 56.79 545 LYS A O 1
ATOM 2296 N N . PHE A 1 443 ? 39.241 -4.210 240.603 1.00 48.44 546 PHE A N 1
ATOM 2297 C CA . PHE A 1 443 ? 39.132 -2.751 240.727 1.00 46.62 546 PHE A CA 1
ATOM 2298 C C . PHE A 1 443 ? 38.124 -2.334 241.789 1.00 52.68 546 PHE A C 1
ATOM 2299 O O . PHE A 1 443 ? 38.138 -1.172 242.221 1.00 53.75 546 PHE A O 1
ATOM 2307 N N . CYS A 1 444 ? 37.223 -3.256 242.175 1.00 48.07 547 CYS A N 1
ATOM 2308 C CA . CYS A 1 444 ? 36.256 -2.989 243.232 1.00 47.25 547 CYS A CA 1
ATOM 2309 C C . CYS A 1 444 ? 36.980 -2.683 244.563 1.00 52.05 547 CYS A C 1
ATOM 2310 O O . CYS A 1 444 ? 38.069 -3.207 244.842 1.00 48.04 547 CYS A O 1
ATOM 2313 N N . GLN A 1 445 ? 36.377 -1.795 245.351 1.00 52.99 548 GLN A N 1
ATOM 2314 C CA . GLN A 1 445 ? 36.934 -1.353 246.626 1.00 53.79 548 GLN A CA 1
ATOM 2315 C C . GLN A 1 445 ? 36.337 -2.120 247.804 1.00 59.26 548 GLN A C 1
ATOM 2316 O O . GLN A 1 445 ? 36.619 -1.785 248.953 1.00 59.81 548 GLN A O 1
ATOM 2322 N N . CYS A 1 446 ? 35.568 -3.200 247.508 1.00 55.03 549 CYS A N 1
ATOM 2323 C CA . CYS A 1 446 ? 34.989 -4.110 248.503 1.00 53.67 549 CYS A CA 1
ATOM 2324 C C . CYS A 1 446 ? 36.094 -5.000 249.152 1.00 62.01 549 CYS A C 1
ATOM 2325 O O . CYS A 1 446 ? 37.278 -4.934 248.765 1.00 62.16 549 CYS A O 1
ATOM 2328 N N . SER A 1 447 ? 35.706 -5.817 250.152 1.00 59.39 550 SER A N 1
ATOM 2329 C CA . SER A 1 447 ? 36.623 -6.726 250.849 1.00 59.54 550 SER A CA 1
ATOM 2330 C C . SER A 1 447 ? 37.294 -7.712 249.887 1.00 65.83 550 SER A C 1
ATOM 2331 O O . SER A 1 447 ? 36.719 -8.049 248.852 1.00 65.55 550 SER A O 1
ATOM 2334 N N . SER A 1 448 ? 38.487 -8.215 250.253 1.00 64.29 551 SER A N 1
ATOM 2335 C CA . SER A 1 448 ? 39.205 -9.222 249.453 1.00 64.55 551 SER A CA 1
ATOM 2336 C C . SER A 1 448 ? 38.433 -10.527 249.471 1.00 68.07 551 SER A C 1
ATOM 2337 O O . SER A 1 448 ? 38.572 -11.332 248.549 1.00 68.45 551 SER A O 1
ATOM 2340 N N . GLU A 1 449 ? 37.598 -10.713 250.521 1.00 63.38 552 GLU A N 1
ATOM 2341 C CA . GLU A 1 449 ? 36.778 -11.900 250.778 1.00 62.70 552 GLU A CA 1
ATOM 2342 C C . GLU A 1 449 ? 35.372 -11.763 250.207 1.00 64.14 552 GLU A C 1
ATOM 2343 O O . GLU A 1 449 ? 34.505 -12.580 250.533 1.00 63.09 552 GLU A O 1
ATOM 2349 N N . CYS A 1 450 ? 35.142 -10.737 249.348 1.00 59.83 553 CYS A N 1
ATOM 2350 C CA . CYS A 1 450 ? 33.834 -10.477 248.733 1.00 57.75 553 CYS A CA 1
ATOM 2351 C C . CYS A 1 450 ? 33.384 -11.710 247.939 1.00 62.19 553 CYS A C 1
ATOM 2352 O O . CYS A 1 450 ? 34.136 -12.242 247.111 1.00 62.19 553 CYS A O 1
ATOM 2355 N N . GLN A 1 451 ? 32.191 -12.206 248.281 1.00 57.77 554 GLN A N 1
ATOM 2356 C CA . GLN A 1 451 ? 31.624 -13.407 247.682 1.00 57.88 554 GLN A CA 1
ATOM 2357 C C . GLN A 1 451 ? 31.164 -13.202 246.248 1.00 59.43 554 GLN A C 1
ATOM 2358 O O . GLN A 1 451 ? 30.870 -14.187 245.570 1.00 60.90 554 GLN A O 1
ATOM 2364 N N . ASN A 1 452 ? 31.100 -11.933 245.778 1.00 52.24 555 ASN A N 1
ATOM 2365 C CA . ASN A 1 452 ? 30.684 -11.589 244.413 1.00 48.91 555 ASN A CA 1
ATOM 2366 C C . ASN A 1 452 ? 31.898 -11.346 243.496 1.00 49.70 555 ASN A C 1
ATOM 2367 O O . ASN A 1 452 ? 31.733 -11.156 242.290 1.00 49.49 555 ASN A O 1
ATOM 2372 N N . ARG A 1 453 ? 33.118 -11.405 244.045 1.00 44.83 556 ARG A N 1
ATOM 2373 C CA . ARG A 1 453 ? 34.321 -11.238 243.213 1.00 45.21 556 ARG A CA 1
ATOM 2374 C C . ARG A 1 453 ? 34.506 -12.437 242.284 1.00 52.75 556 ARG A C 1
ATOM 2375 O O . ARG A 1 453 ? 34.155 -13.560 242.653 1.00 54.89 556 ARG A O 1
ATOM 2383 N N . PHE A 1 454 ? 35.023 -12.217 241.073 1.00 50.13 557 PHE A N 1
ATOM 2384 C CA . PHE A 1 454 ? 35.274 -13.359 240.206 1.00 48.72 557 PHE A CA 1
ATOM 2385 C C . PHE A 1 454 ? 36.626 -13.960 240.635 1.00 53.21 557 PHE A C 1
ATOM 2386 O O . PHE A 1 454 ? 37.604 -13.221 240.743 1.00 53.13 557 PHE A O 1
ATOM 2394 N N . PRO A 1 455 ? 36.702 -15.262 240.945 1.00 51.95 558 PRO A N 1
ATOM 2395 C CA . PRO A 1 455 ? 37.977 -15.824 241.445 1.00 51.85 558 PRO A CA 1
ATOM 2396 C C . PRO A 1 455 ? 39.076 -16.037 240.419 1.00 56.21 558 PRO A C 1
ATOM 2397 O O . PRO A 1 455 ? 40.253 -15.987 240.762 1.00 56.01 558 PRO A O 1
ATOM 2401 N N . GLY A 1 456 ? 38.675 -16.258 239.179 1.00 53.45 559 GLY A N 1
ATOM 2402 C CA . GLY A 1 456 ? 39.573 -16.588 238.090 1.00 53.35 559 GLY A CA 1
ATOM 2403 C C . GLY A 1 456 ? 39.545 -18.091 237.914 1.00 58.37 559 GLY A C 1
ATOM 2404 O O . GLY A 1 456 ? 38.636 -18.755 238.428 1.00 58.08 559 GLY A O 1
ATOM 2405 N N . CYS A 1 457 ? 40.519 -18.639 237.172 1.00 55.78 560 CYS A N 1
ATOM 2406 C CA . CYS A 1 457 ? 40.606 -20.075 236.934 1.00 54.86 560 CYS A CA 1
ATOM 2407 C C . CYS A 1 457 ? 41.961 -20.638 237.308 1.00 62.47 560 CYS A C 1
ATOM 2408 O O . CYS A 1 457 ? 42.990 -19.960 237.207 1.00 63.01 560 CYS A O 1
ATOM 2411 N N . ARG A 1 458 ? 41.943 -21.899 237.736 1.00 61.32 561 ARG A N 1
ATOM 2412 C CA . ARG A 1 458 ? 43.108 -22.646 238.208 1.00 61.74 561 ARG A CA 1
ATOM 2413 C C . ARG A 1 458 ? 43.587 -23.652 237.128 1.00 67.37 561 ARG A C 1
ATOM 2414 O O . ARG A 1 458 ? 44.333 -24.589 237.435 1.00 68.69 561 ARG A O 1
ATOM 2422 N N . CYS A 1 459 ? 43.185 -23.407 235.846 1.00 62.79 562 CYS A N 1
ATOM 2423 C CA . CYS A 1 459 ? 43.525 -24.183 234.654 1.00 62.38 562 CYS A CA 1
ATOM 2424 C C . CYS A 1 459 ? 45.021 -24.255 234.480 1.00 69.43 562 CYS A C 1
ATOM 2425 O O . CYS A 1 459 ? 45.764 -23.374 234.932 1.00 68.98 562 CYS A O 1
ATOM 2428 N N . LYS A 1 460 ? 45.453 -25.330 233.838 1.00 66.68 563 LYS A N 1
ATOM 2429 C CA . LYS A 1 460 ? 46.842 -25.603 233.557 1.00 67.14 563 LYS A CA 1
ATOM 2430 C C . LYS A 1 460 ? 47.193 -25.003 232.212 1.00 69.78 563 LYS A C 1
ATOM 2431 O O . LYS A 1 460 ? 48.312 -24.540 232.035 1.00 71.65 563 LYS A O 1
ATOM 2437 N N . ALA A 1 461 ? 46.224 -24.997 231.272 1.00 63.83 564 ALA A N 1
ATOM 2438 C CA . ALA A 1 461 ? 46.321 -24.485 229.899 1.00 62.23 564 ALA A CA 1
ATOM 2439 C C . ALA A 1 461 ? 44.921 -24.427 229.223 1.00 62.76 564 ALA A C 1
ATOM 2440 O O . ALA A 1 461 ? 43.922 -24.878 229.803 1.00 60.70 564 ALA A O 1
ATOM 2442 N N . GLN A 1 462 ? 44.872 -23.903 227.977 1.00 58.18 565 GLN A N 1
ATOM 2443 C CA . GLN A 1 462 ? 43.682 -23.851 227.120 1.00 57.72 565 GLN A CA 1
ATOM 2444 C C . GLN A 1 462 ? 42.679 -22.753 227.476 1.00 59.42 565 GLN A C 1
ATOM 2445 O O . GLN A 1 462 ? 42.669 -21.726 226.830 1.00 59.51 565 GLN A O 1
ATOM 2451 N N . CYS A 1 463 ? 41.808 -22.990 228.447 1.00 54.26 566 CYS A N 1
ATOM 2452 C CA . CYS A 1 463 ? 40.751 -22.080 228.886 1.00 53.31 566 CYS A CA 1
ATOM 2453 C C . CYS A 1 463 ? 39.735 -21.787 227.741 1.00 60.96 566 CYS A C 1
ATOM 2454 O O . CYS A 1 463 ? 39.116 -20.724 227.705 1.00 61.14 566 CYS A O 1
ATOM 2457 N N . ASN A 1 464 ? 39.564 -22.752 226.809 1.00 59.79 567 ASN A N 1
ATOM 2458 C CA . ASN A 1 464 ? 38.666 -22.644 225.645 1.00 59.28 567 ASN A CA 1
ATOM 2459 C C . ASN A 1 464 ? 37.465 -23.601 225.688 1.00 63.03 567 ASN A C 1
ATOM 2460 O O . ASN A 1 464 ? 36.824 -23.803 224.666 1.00 63.02 567 ASN A O 1
ATOM 2465 N N . THR A 1 465 ? 37.130 -24.141 226.863 1.00 60.55 568 THR A N 1
ATOM 2466 C CA . THR A 1 465 ? 35.981 -25.050 227.043 1.00 61.26 568 THR A CA 1
ATOM 2467 C C . THR A 1 465 ? 35.154 -24.652 228.275 1.00 66.16 568 THR A C 1
ATOM 2468 O O . THR A 1 465 ? 35.647 -23.906 229.121 1.00 65.98 568 THR A O 1
ATOM 2472 N N . LYS A 1 466 ? 33.933 -25.212 228.413 1.00 63.41 569 LYS A N 1
ATOM 2473 C CA . LYS A 1 466 ? 33.027 -24.999 229.559 1.00 63.10 569 LYS A CA 1
ATOM 2474 C C . LYS A 1 466 ? 33.664 -25.464 230.898 1.00 63.89 569 LYS A C 1
ATOM 2475 O O . LYS A 1 466 ? 33.134 -25.178 231.973 1.00 62.58 569 LYS A O 1
ATOM 2481 N N . GLN A 1 467 ? 34.813 -26.158 230.815 1.00 60.24 570 GLN A N 1
ATOM 2482 C CA . GLN A 1 467 ? 35.559 -26.642 231.980 1.00 60.50 570 GLN A CA 1
ATOM 2483 C C . GLN A 1 467 ? 36.237 -25.479 232.690 1.00 62.13 570 GLN A C 1
ATOM 2484 O O . GLN A 1 467 ? 36.519 -25.561 233.889 1.00 60.85 570 GLN A O 1
ATOM 2490 N N . CYS A 1 468 ? 36.495 -24.388 231.935 1.00 57.65 571 CYS A N 1
ATOM 2491 C CA . CYS A 1 468 ? 37.127 -23.172 232.445 1.00 56.10 571 CYS A CA 1
ATOM 2492 C C . CYS A 1 468 ? 36.076 -22.180 232.914 1.00 56.27 571 CYS A C 1
ATOM 2493 O O . CYS A 1 468 ? 35.255 -21.761 232.095 1.00 56.21 571 CYS A O 1
ATOM 2496 N N . PRO A 1 469 ? 36.096 -21.775 234.211 1.00 49.58 572 PRO A N 1
ATOM 2497 C CA . PRO A 1 469 ? 35.074 -20.828 234.712 1.00 48.37 572 PRO A CA 1
ATOM 2498 C C . PRO A 1 469 ? 35.070 -19.470 234.018 1.00 50.23 572 PRO A C 1
ATOM 2499 O O . PRO A 1 469 ? 33.999 -18.869 233.874 1.00 53.12 572 PRO A O 1
ATOM 2503 N N . CYS A 1 470 ? 36.250 -19.007 233.565 1.00 42.63 573 CYS A N 1
ATOM 2504 C CA . CYS A 1 470 ? 36.413 -17.777 232.807 1.00 42.85 573 CYS A CA 1
ATOM 2505 C C . CYS A 1 470 ? 35.637 -17.905 231.479 1.00 49.34 573 CYS A C 1
ATOM 2506 O O . CYS A 1 470 ? 34.665 -17.169 231.272 1.00 49.86 573 CYS A O 1
ATOM 2509 N N . TYR A 1 471 ? 36.016 -18.890 230.633 1.00 45.73 574 TYR A N 1
ATOM 2510 C CA . TYR A 1 471 ? 35.354 -19.194 229.370 1.00 46.11 574 TYR A CA 1
ATOM 2511 C C . TYR A 1 471 ? 33.842 -19.392 229.497 1.00 51.76 574 TYR A C 1
ATOM 2512 O O . TYR A 1 471 ? 33.093 -18.875 228.671 1.00 51.33 574 TYR A O 1
ATOM 2521 N N . LEU A 1 472 ? 33.407 -20.158 230.504 1.00 49.95 575 LEU A N 1
ATOM 2522 C CA . LEU A 1 472 ? 32.003 -20.465 230.775 1.00 50.46 575 LEU A CA 1
ATOM 2523 C C . LEU A 1 472 ? 31.197 -19.200 231.141 1.00 56.63 575 LEU A C 1
ATOM 2524 O O . LEU A 1 472 ? 30.004 -19.111 230.802 1.00 59.28 575 LEU A O 1
ATOM 2529 N N . ALA A 1 473 ? 31.854 -18.213 231.800 1.00 50.35 576 ALA A N 1
ATOM 2530 C CA . ALA A 1 473 ? 31.220 -16.963 232.203 1.00 48.38 576 ALA A CA 1
ATOM 2531 C C . ALA A 1 473 ? 31.273 -15.922 231.085 1.00 51.39 576 ALA A C 1
ATOM 2532 O O . ALA A 1 473 ? 30.822 -14.787 231.270 1.00 51.18 576 ALA A O 1
ATOM 2534 N N . VAL A 1 474 ? 31.780 -16.327 229.911 1.00 47.81 577 VAL A N 1
ATOM 2535 C CA . VAL A 1 474 ? 31.963 -15.490 228.712 1.00 48.62 577 VAL A CA 1
ATOM 2536 C C . VAL A 1 474 ? 32.941 -14.318 229.041 1.00 53.87 577 VAL A C 1
ATOM 2537 O O . VAL A 1 474 ? 32.742 -13.152 228.663 1.00 54.85 577 VAL A O 1
ATOM 2541 N N . ARG A 1 475 ? 34.014 -14.682 229.756 1.00 48.64 578 ARG A N 1
ATOM 2542 C CA . ARG A 1 475 ? 35.060 -13.770 230.175 1.00 48.46 578 ARG A CA 1
ATOM 2543 C C . ARG A 1 475 ? 36.373 -14.276 229.661 1.00 53.09 578 ARG A C 1
ATOM 2544 O O . ARG A 1 475 ? 36.612 -15.496 229.679 1.00 54.17 578 ARG A O 1
ATOM 2552 N N . GLU A 1 476 ? 37.275 -13.350 229.311 1.00 47.43 579 GLU A N 1
ATOM 2553 C CA . GLU A 1 476 ? 38.649 -13.714 228.989 1.00 47.56 579 GLU A CA 1
ATOM 2554 C C . GLU A 1 476 ? 39.343 -13.957 230.344 1.00 56.71 579 GLU A C 1
ATOM 2555 O O . GLU A 1 476 ? 38.772 -13.656 231.409 1.00 59.37 579 GLU A O 1
ATOM 2561 N N . CYS A 1 477 ? 40.555 -14.502 230.322 1.00 52.39 580 CYS A N 1
ATOM 2562 C CA . CYS A 1 477 ? 41.254 -14.728 231.566 1.00 51.17 580 CYS A CA 1
ATOM 2563 C C . CYS A 1 477 ? 41.884 -13.423 232.067 1.00 53.70 580 CYS A C 1
ATOM 2564 O O . CYS A 1 477 ? 42.344 -12.630 231.270 1.00 53.87 580 CYS A O 1
ATOM 2567 N N . ASP A 1 478 ? 41.794 -13.163 233.379 1.00 49.48 581 ASP A N 1
ATOM 2568 C CA . ASP A 1 478 ? 42.362 -11.993 234.032 1.00 48.31 581 ASP A CA 1
ATOM 2569 C C . ASP A 1 478 ? 43.861 -12.283 234.295 1.00 53.54 581 ASP A C 1
ATOM 2570 O O . ASP A 1 478 ? 44.161 -13.259 234.978 1.00 53.36 581 ASP A O 1
ATOM 2575 N N . PRO A 1 479 ? 44.817 -11.467 233.816 1.00 51.08 582 PRO A N 1
ATOM 2576 C CA . PRO A 1 479 ? 46.233 -11.760 234.110 1.00 51.66 582 PRO A CA 1
ATOM 2577 C C . PRO A 1 479 ? 46.651 -11.631 235.593 1.00 57.59 582 PRO A C 1
ATOM 2578 O O . PRO A 1 479 ? 47.717 -12.112 235.946 1.00 59.03 582 PRO A O 1
ATOM 2582 N N . ASP A 1 480 ? 45.839 -10.988 236.452 1.00 52.87 583 ASP A N 1
ATOM 2583 C CA . ASP A 1 480 ? 46.168 -10.836 237.871 1.00 52.36 583 ASP A CA 1
ATOM 2584 C C . ASP A 1 480 ? 45.477 -11.903 238.767 1.00 57.29 583 ASP A C 1
ATOM 2585 O O . ASP A 1 480 ? 45.812 -12.020 239.957 1.00 57.61 583 ASP A O 1
ATOM 2590 N N . LEU A 1 481 ? 44.548 -12.698 238.188 1.00 51.63 584 LEU A N 1
ATOM 2591 C CA . LEU A 1 481 ? 43.832 -13.737 238.911 1.00 50.29 584 LEU A CA 1
ATOM 2592 C C . LEU A 1 481 ? 44.126 -15.168 238.412 1.00 55.05 584 LEU A C 1
ATOM 2593 O O . LEU A 1 481 ? 44.147 -16.098 239.224 1.00 55.43 584 LEU A O 1
ATOM 2598 N N . CYS A 1 482 ? 44.257 -15.342 237.077 1.00 51.55 585 CYS A N 1
ATOM 2599 C CA . CYS A 1 482 ? 44.518 -16.605 236.366 1.00 50.99 585 CYS A CA 1
ATOM 2600 C C . CYS A 1 482 ? 46.038 -16.810 236.274 1.00 57.46 585 CYS A C 1
ATOM 2601 O O . CYS A 1 482 ? 46.673 -16.515 235.251 1.00 55.27 585 CYS A O 1
ATOM 2604 N N . LEU A 1 483 ? 46.619 -17.279 237.409 1.00 57.51 586 LEU A N 1
ATOM 2605 C CA . LEU A 1 483 ? 48.068 -17.427 237.646 1.00 58.09 586 LEU A CA 1
ATOM 2606 C C . LEU A 1 483 ? 48.703 -18.742 237.142 1.00 66.54 586 LEU A C 1
ATOM 2607 O O . LEU A 1 483 ? 49.930 -18.799 236.978 1.00 68.67 586 LEU A O 1
ATOM 2612 N N . THR A 1 484 ? 47.887 -19.759 236.826 1.00 63.30 587 THR A N 1
ATOM 2613 C CA . THR A 1 484 ? 48.390 -21.058 236.382 1.00 62.57 587 THR A CA 1
ATOM 2614 C C . THR A 1 484 ? 48.180 -21.379 234.879 1.00 67.15 587 THR A C 1
ATOM 2615 O O . THR A 1 484 ? 48.915 -22.211 234.348 1.00 68.97 587 THR A O 1
ATOM 2619 N N . CYS A 1 485 ? 47.239 -20.728 234.182 1.00 61.90 588 CYS A N 1
ATOM 2620 C CA . CYS A 1 485 ? 46.960 -21.103 232.787 1.00 60.28 588 CYS A CA 1
ATOM 2621 C C . CYS A 1 485 ? 47.904 -20.518 231.748 1.00 61.55 588 CYS A C 1
ATOM 2622 O O . CYS A 1 485 ? 48.020 -21.097 230.668 1.00 59.04 588 CYS A O 1
ATOM 2625 N N . GLY A 1 486 ? 48.508 -19.363 232.037 1.00 59.33 589 GLY A N 1
ATOM 2626 C CA . GLY A 1 486 ? 49.418 -18.706 231.103 1.00 58.60 589 GLY A CA 1
ATOM 2627 C C . GLY A 1 486 ? 49.085 -17.257 230.793 1.00 63.63 589 GLY A C 1
ATOM 2628 O O . GLY A 1 486 ? 49.926 -16.546 230.222 1.00 63.97 589 GLY A O 1
ATOM 2629 N N . ALA A 1 487 ? 47.862 -16.797 231.182 1.00 59.14 590 ALA A N 1
ATOM 2630 C CA . ALA A 1 487 ? 47.347 -15.428 230.983 1.00 57.92 590 ALA A CA 1
ATOM 2631 C C . ALA A 1 487 ? 48.215 -14.341 231.632 1.00 60.24 590 ALA A C 1
ATOM 2632 O O . ALA A 1 487 ? 48.253 -13.208 231.135 1.00 58.29 590 ALA A O 1
ATOM 2634 N N . ALA A 1 488 ? 48.907 -14.701 232.733 1.00 58.28 591 ALA A N 1
ATOM 2635 C CA . ALA A 1 488 ? 49.779 -13.846 233.543 1.00 58.71 591 ALA A CA 1
ATOM 2636 C C . ALA A 1 488 ? 51.242 -13.738 233.079 1.00 67.31 591 ALA A C 1
ATOM 2637 O O . ALA A 1 488 ? 51.911 -12.782 233.447 1.00 67.83 591 ALA A O 1
ATOM 2639 N N . ASP A 1 489 ? 51.742 -14.704 232.301 1.00 68.18 592 ASP A N 1
ATOM 2640 C CA . ASP A 1 489 ? 53.149 -14.778 231.866 1.00 69.97 592 ASP A CA 1
ATOM 2641 C C . ASP A 1 489 ? 53.396 -14.391 230.386 1.00 75.67 592 ASP A C 1
ATOM 2642 O O . ASP A 1 489 ? 52.449 -14.102 229.652 1.00 74.95 592 ASP A O 1
ATOM 2647 N N . HIS A 1 490 ? 54.686 -14.425 229.960 1.00 72.64 593 HIS A N 1
ATOM 2648 C CA . HIS A 1 490 ? 55.196 -14.171 228.605 1.00 72.93 593 HIS A CA 1
ATOM 2649 C C . HIS A 1 490 ? 54.466 -13.044 227.834 1.00 76.14 593 HIS A C 1
ATOM 2650 O O . HIS A 1 490 ? 53.712 -13.291 226.885 1.00 74.96 593 HIS A O 1
ATOM 2657 N N . TRP A 1 491 ? 54.729 -11.810 228.242 1.00 72.98 594 TRP A N 1
ATOM 2658 C CA . TRP A 1 491 ? 54.142 -10.600 227.660 1.00 72.58 594 TRP A CA 1
ATOM 2659 C C . TRP A 1 491 ? 54.674 -10.274 226.258 1.00 82.54 594 TRP A C 1
ATOM 2660 O O . TRP A 1 491 ? 54.028 -9.547 225.505 1.00 83.79 594 TRP A O 1
ATOM 2671 N N . ASP A 1 492 ? 55.823 -10.851 225.899 1.00 82.08 595 ASP A N 1
ATOM 2672 C CA . ASP A 1 492 ? 56.455 -10.729 224.588 1.00 83.35 595 ASP A CA 1
ATOM 2673 C C . ASP A 1 492 ? 55.678 -11.565 223.544 1.00 90.08 595 ASP A C 1
ATOM 2674 O O . ASP A 1 492 ? 55.622 -11.185 222.365 1.00 91.31 595 ASP A O 1
ATOM 2679 N N . SER A 1 493 ? 55.091 -12.709 223.981 1.00 86.06 596 SER A N 1
ATOM 2680 C CA . SER A 1 493 ? 54.357 -13.640 223.124 1.00 85.47 596 SER A CA 1
ATOM 2681 C C . SER A 1 493 ? 52.831 -13.398 223.059 1.00 89.48 596 SER A C 1
ATOM 2682 O O . SER A 1 493 ? 52.223 -12.899 224.016 1.00 89.11 596 SER A O 1
ATOM 2685 N N . LYS A 1 494 ? 52.228 -13.766 221.910 1.00 85.88 597 LYS A N 1
ATOM 2686 C CA . LYS A 1 494 ? 50.779 -13.717 221.650 1.00 85.23 597 LYS A CA 1
ATOM 2687 C C . LYS A 1 494 ? 50.230 -15.161 221.713 1.00 89.18 597 LYS A C 1
ATOM 2688 O O . LYS A 1 494 ? 49.077 -15.351 222.122 1.00 90.31 597 LYS A O 1
ATOM 2694 N N . ASN A 1 495 ? 51.075 -16.174 221.332 1.00 83.33 598 ASN A N 1
ATOM 2695 C CA . ASN A 1 495 ? 50.769 -17.617 221.400 1.00 81.55 598 ASN A CA 1
ATOM 2696 C C . ASN A 1 495 ? 51.258 -18.110 222.764 1.00 79.10 598 ASN A C 1
ATOM 2697 O O . ASN A 1 495 ? 52.422 -18.487 222.956 1.00 79.24 598 ASN A O 1
ATOM 2702 N N . VAL A 1 496 ? 50.350 -18.012 223.720 1.00 69.35 599 VAL A N 1
ATOM 2703 C CA . VAL A 1 496 ? 50.530 -18.327 225.129 1.00 65.63 599 VAL A CA 1
ATOM 2704 C C . VAL A 1 496 ? 49.723 -19.591 225.470 1.00 64.27 599 VAL A C 1
ATOM 2705 O O . VAL A 1 496 ? 48.826 -19.970 224.724 1.00 64.18 599 VAL A O 1
ATOM 2709 N N . SER A 1 497 ? 50.078 -20.265 226.553 1.00 58.22 600 SER A N 1
ATOM 2710 C CA . SER A 1 497 ? 49.454 -21.514 227.019 1.00 57.61 600 SER A CA 1
ATOM 2711 C C . SER A 1 497 ? 47.905 -21.417 227.088 1.00 60.54 600 SER A C 1
ATOM 2712 O O . SER A 1 497 ? 47.177 -22.395 226.816 1.00 58.37 600 SER A O 1
ATOM 2715 N N . CYS A 1 498 ? 47.430 -20.204 227.459 1.00 56.76 601 CYS A N 1
ATOM 2716 C CA . CYS A 1 498 ? 46.039 -19.800 227.598 1.00 55.02 601 CYS A CA 1
ATOM 2717 C C . CYS A 1 498 ? 45.509 -19.294 226.255 1.00 60.93 601 CYS A C 1
ATOM 2718 O O . CYS A 1 498 ? 46.080 -18.370 225.658 1.00 62.07 601 CYS A O 1
ATOM 2721 N N . LYS A 1 499 ? 44.406 -19.888 225.792 1.00 56.52 602 LYS A N 1
ATOM 2722 C CA . LYS A 1 499 ? 43.736 -19.546 224.521 1.00 54.89 602 LYS A CA 1
ATOM 2723 C C . LYS A 1 499 ? 42.493 -18.654 224.779 1.00 56.00 602 LYS A C 1
ATOM 2724 O O . LYS A 1 499 ? 41.619 -18.532 223.917 1.00 57.00 602 LYS A O 1
ATOM 2730 N N . ASN A 1 500 ? 42.443 -18.020 225.966 1.00 47.77 603 ASN A N 1
ATOM 2731 C CA . ASN A 1 500 ? 41.364 -17.151 226.402 1.00 46.05 603 ASN A CA 1
ATOM 2732 C C . ASN A 1 500 ? 41.888 -15.768 226.833 1.00 48.69 603 ASN A C 1
ATOM 2733 O O . ASN A 1 500 ? 41.418 -15.201 227.803 1.00 48.76 603 ASN A O 1
ATOM 2738 N N . CYS A 1 501 ? 42.860 -15.219 226.104 1.00 46.26 604 CYS A N 1
ATOM 2739 C CA . CYS A 1 501 ? 43.403 -13.891 226.366 1.00 45.82 604 CYS A CA 1
ATOM 2740 C C . CYS A 1 501 ? 43.819 -13.160 225.062 1.00 41.81 604 CYS A C 1
ATOM 2741 O O . CYS A 1 501 ? 44.638 -12.226 225.086 1.00 38.34 604 CYS A O 1
ATOM 2744 N N . SER A 1 502 ? 43.168 -13.533 223.925 1.00 35.69 605 SER A N 1
ATOM 2745 C CA . SER A 1 502 ? 43.449 -12.976 222.600 1.00 35.71 605 SER A CA 1
ATOM 2746 C C . SER A 1 502 ? 43.082 -11.509 222.458 1.00 45.52 605 SER A C 1
ATOM 2747 O O . SER A 1 502 ? 43.865 -10.741 221.882 1.00 45.96 605 SER A O 1
ATOM 2750 N N . ILE A 1 503 ? 41.864 -11.123 222.934 1.00 44.34 606 ILE A N 1
ATOM 2751 C CA . ILE A 1 503 ? 41.357 -9.749 222.864 1.00 42.95 606 ILE A CA 1
ATOM 2752 C C . ILE A 1 503 ? 42.298 -8.828 223.640 1.00 48.80 606 ILE A C 1
ATOM 2753 O O . ILE A 1 503 ? 42.828 -7.886 223.040 1.00 48.57 606 ILE A O 1
ATOM 2758 N N . GLN A 1 504 ? 42.556 -9.141 224.939 1.00 46.01 607 GLN A N 1
ATOM 2759 C CA . GLN A 1 504 ? 43.412 -8.317 225.814 1.00 45.84 607 GLN A CA 1
ATOM 2760 C C . GLN A 1 504 ? 44.856 -8.117 225.313 1.00 51.92 607 GLN A C 1
ATOM 2761 O O . GLN A 1 504 ? 45.413 -7.064 225.552 1.00 54.31 607 GLN A O 1
ATOM 2767 N N . ARG A 1 505 ? 45.430 -9.109 224.626 1.00 47.59 608 ARG A N 1
ATOM 2768 C CA . ARG A 1 505 ? 46.784 -9.129 224.089 1.00 46.41 608 ARG A CA 1
ATOM 2769 C C . ARG A 1 505 ? 46.830 -8.610 222.668 1.00 53.77 608 ARG A C 1
ATOM 2770 O O . ARG A 1 505 ? 47.899 -8.214 222.178 1.00 55.50 608 ARG A O 1
ATOM 2778 N N . GLY A 1 506 ? 45.675 -8.612 222.015 1.00 49.52 609 GLY A N 1
ATOM 2779 C CA . GLY A 1 506 ? 45.563 -8.148 220.644 1.00 49.51 609 GLY A CA 1
ATOM 2780 C C . GLY A 1 506 ? 46.184 -9.088 219.637 1.00 53.82 609 GLY A C 1
ATOM 2781 O O . GLY A 1 506 ? 46.714 -8.623 218.628 1.00 53.68 609 GLY A O 1
ATOM 2782 N N . SER A 1 507 ? 46.108 -10.421 219.910 1.00 49.83 610 SER A N 1
ATOM 2783 C CA . SER A 1 507 ? 46.623 -11.533 219.089 1.00 49.10 610 SER A CA 1
ATOM 2784 C C . SER A 1 507 ? 45.755 -11.733 217.842 1.00 53.92 610 SER A C 1
ATOM 2785 O O . SER A 1 507 ? 45.264 -12.836 217.586 1.00 54.66 610 SER A O 1
ATOM 2788 N N . LYS A 1 508 ? 45.548 -10.666 217.082 1.00 51.24 611 LYS A N 1
ATOM 2789 C CA . LYS A 1 508 ? 44.721 -10.687 215.883 1.00 50.63 611 LYS A CA 1
ATOM 2790 C C . LYS A 1 508 ? 45.446 -11.358 214.686 1.00 57.47 611 LYS A C 1
ATOM 2791 O O . LYS A 1 508 ? 46.687 -11.397 214.627 1.00 56.74 611 LYS A O 1
ATOM 2797 N N . LYS A 1 509 ? 44.650 -11.880 213.740 1.00 54.23 612 LYS A N 1
ATOM 2798 C CA . LYS A 1 509 ? 45.132 -12.516 212.527 1.00 53.57 612 LYS A CA 1
ATOM 2799 C C . LYS A 1 509 ? 45.355 -11.433 211.469 1.00 58.56 612 LYS A C 1
ATOM 2800 O O . LYS A 1 509 ? 44.696 -10.392 211.530 1.00 59.07 612 LYS A O 1
ATOM 2806 N N . HIS A 1 510 ? 46.323 -11.623 210.569 1.00 57.12 613 HIS A N 1
ATOM 2807 C CA . HIS A 1 510 ? 46.613 -10.672 209.492 1.00 59.32 613 HIS A CA 1
ATOM 2808 C C . HIS A 1 510 ? 45.436 -10.730 208.511 1.00 58.14 613 HIS A C 1
ATOM 2809 O O . HIS A 1 510 ? 45.000 -11.827 208.163 1.00 59.77 613 HIS A O 1
ATOM 2816 N N . LEU A 1 511 ? 44.874 -9.551 208.154 1.00 49.44 614 LEU A N 1
ATOM 2817 C CA . LEU A 1 511 ? 43.719 -9.364 207.273 1.00 46.71 614 LEU A CA 1
ATOM 2818 C C . LEU A 1 511 ? 44.110 -8.476 206.148 1.00 50.40 614 LEU A C 1
ATOM 2819 O O . LEU A 1 511 ? 45.007 -7.643 206.278 1.00 49.92 614 LEU A O 1
ATOM 2824 N N . LEU A 1 512 ? 43.428 -8.646 205.035 1.00 48.11 615 LEU A N 1
ATOM 2825 C CA . LEU A 1 512 ? 43.718 -7.976 203.782 1.00 48.75 615 LEU A CA 1
ATOM 2826 C C . LEU A 1 512 ? 42.489 -7.312 203.199 1.00 52.07 615 LEU A C 1
ATOM 2827 O O . LEU A 1 512 ? 41.383 -7.855 203.239 1.00 51.69 615 LEU A O 1
ATOM 2832 N N . LEU A 1 513 ? 42.708 -6.119 202.663 1.00 48.84 616 LEU A N 1
ATOM 2833 C CA . LEU A 1 513 ? 41.671 -5.265 202.090 1.00 47.54 616 LEU A CA 1
ATOM 2834 C C . LEU A 1 513 ? 41.581 -5.425 200.583 1.00 49.51 616 LEU A C 1
ATOM 2835 O O . LEU A 1 513 ? 42.581 -5.293 199.894 1.00 48.98 616 LEU A O 1
ATOM 2840 N N . ALA A 1 514 ? 40.376 -5.617 200.079 1.00 45.46 617 ALA A N 1
ATOM 2841 C CA . ALA A 1 514 ? 40.118 -5.675 198.640 1.00 46.69 617 ALA A CA 1
ATOM 2842 C C . ALA A 1 514 ? 38.610 -5.530 198.395 1.00 50.73 617 ALA A C 1
ATOM 2843 O O . ALA A 1 514 ? 37.816 -5.879 199.275 1.00 51.37 617 ALA A O 1
ATOM 2845 N N . PRO A 1 515 ? 38.186 -5.101 197.189 1.00 46.37 618 PRO A N 1
ATOM 2846 C CA . PRO A 1 515 ? 36.753 -5.070 196.884 1.00 45.66 618 PRO A CA 1
ATOM 2847 C C . PRO A 1 515 ? 36.105 -6.442 197.132 1.00 53.56 618 PRO A C 1
ATOM 2848 O O . PRO A 1 515 ? 36.667 -7.479 196.770 1.00 53.71 618 PRO A O 1
ATOM 2852 N N . SER A 1 516 ? 34.941 -6.444 197.791 1.00 51.95 619 SER A N 1
ATOM 2853 C CA . SER A 1 516 ? 34.186 -7.637 198.138 1.00 52.41 619 SER A CA 1
ATOM 2854 C C . SER A 1 516 ? 33.639 -8.325 196.874 1.00 60.04 619 SER A C 1
ATOM 2855 O O . SER A 1 516 ? 33.409 -7.637 195.864 1.00 61.09 619 SER A O 1
ATOM 2858 N N . ASP A 1 517 ? 33.384 -9.667 196.941 1.00 54.79 620 ASP A N 1
ATOM 2859 C CA . ASP A 1 517 ? 32.771 -10.381 195.822 1.00 54.49 620 ASP A CA 1
ATOM 2860 C C . ASP A 1 517 ? 31.233 -10.163 195.838 1.00 62.48 620 ASP A C 1
ATOM 2861 O O . ASP A 1 517 ? 30.513 -10.741 195.014 1.00 65.22 620 ASP A O 1
ATOM 2866 N N . VAL A 1 518 ? 30.734 -9.330 196.782 1.00 57.07 621 VAL A N 1
ATOM 2867 C CA . VAL A 1 518 ? 29.323 -8.976 196.889 1.00 55.57 621 VAL A CA 1
ATOM 2868 C C . VAL A 1 518 ? 29.246 -7.495 196.497 1.00 61.92 621 VAL A C 1
ATOM 2869 O O . VAL A 1 518 ? 29.052 -7.196 195.315 1.00 64.28 621 VAL A O 1
ATOM 2873 N N . ALA A 1 519 ? 29.519 -6.570 197.437 1.00 56.48 622 ALA A N 1
ATOM 2874 C CA . ALA A 1 519 ? 29.548 -5.141 197.133 1.00 54.09 622 ALA A CA 1
ATOM 2875 C C . ALA A 1 519 ? 30.501 -4.395 198.071 1.00 54.92 622 ALA A C 1
ATOM 2876 O O . ALA A 1 519 ? 30.784 -4.870 199.179 1.00 53.17 622 ALA A O 1
ATOM 2878 N N . GLY A 1 520 ? 30.945 -3.213 197.622 1.00 48.51 623 GLY A N 1
ATOM 2879 C CA . GLY A 1 520 ? 31.843 -2.333 198.350 1.00 46.00 623 GLY A CA 1
ATOM 2880 C C . GLY A 1 520 ? 33.165 -2.991 198.650 1.00 46.73 623 GLY A C 1
ATOM 2881 O O . GLY A 1 520 ? 33.679 -3.764 197.841 1.00 45.15 623 GLY A O 1
ATOM 2882 N N . TRP A 1 521 ? 33.696 -2.722 199.836 1.00 44.01 624 TRP A N 1
ATOM 2883 C CA . TRP A 1 521 ? 34.950 -3.321 200.281 1.00 43.80 624 TRP A CA 1
ATOM 2884 C C . TRP A 1 521 ? 34.683 -4.537 201.165 1.00 44.73 624 TRP A C 1
ATOM 2885 O O . TRP A 1 521 ? 33.612 -4.659 201.777 1.00 43.90 624 TRP A O 1
ATOM 2896 N N . GLY A 1 522 ? 35.665 -5.425 201.209 1.00 38.94 625 GLY A N 1
ATOM 2897 C CA . GLY A 1 522 ? 35.611 -6.633 202.009 1.00 38.32 625 GLY A CA 1
ATOM 2898 C C . GLY A 1 522 ? 36.959 -6.893 202.620 1.00 43.75 625 GLY A C 1
ATOM 2899 O O . GLY A 1 522 ? 37.958 -6.263 202.242 1.00 43.47 625 GLY A O 1
ATOM 2900 N N . ILE A 1 523 ? 36.981 -7.816 203.587 1.00 41.45 626 ILE A N 1
ATOM 2901 C CA . ILE A 1 523 ? 38.175 -8.213 204.326 1.00 40.69 626 ILE A CA 1
ATOM 2902 C C . ILE A 1 523 ? 38.427 -9.707 204.106 1.00 47.90 626 ILE A C 1
ATOM 2903 O O . ILE A 1 523 ? 37.487 -10.521 204.105 1.00 47.88 626 ILE A O 1
ATOM 2908 N N . PHE A 1 524 ? 39.690 -10.047 203.838 1.00 46.15 627 PHE A N 1
ATOM 2909 C CA . PHE A 1 524 ? 40.107 -11.415 203.536 1.00 45.71 627 PHE A CA 1
ATOM 2910 C C . PHE A 1 524 ? 41.212 -11.832 204.498 1.00 50.68 627 PHE A C 1
ATOM 2911 O O . PHE A 1 524 ? 42.133 -11.045 204.732 1.00 49.74 627 PHE A O 1
ATOM 2919 N N . ILE A 1 525 ? 41.141 -13.070 205.028 1.00 48.26 628 ILE A N 1
ATOM 2920 C CA . ILE A 1 525 ? 42.145 -13.595 205.955 1.00 49.12 628 ILE A CA 1
ATOM 2921 C C . ILE A 1 525 ? 43.420 -14.015 205.192 1.00 55.34 628 ILE A C 1
ATOM 2922 O O . ILE A 1 525 ? 43.306 -14.609 204.129 1.00 55.20 628 ILE A O 1
ATOM 2927 N N . LYS A 1 526 ? 44.611 -13.645 205.689 1.00 54.18 629 LYS A N 1
ATOM 2928 C CA . LYS A 1 526 ? 45.874 -13.970 205.022 1.00 56.56 629 LYS A CA 1
ATOM 2929 C C . LYS A 1 526 ? 46.274 -15.446 205.183 1.00 68.59 629 LYS A C 1
ATOM 2930 O O . LYS A 1 526 ? 46.829 -16.044 204.250 1.00 69.20 629 LYS A O 1
ATOM 2936 N N . ASP A 1 527 ? 46.007 -16.031 206.365 1.00 68.98 630 ASP A N 1
ATOM 2937 C CA . ASP A 1 527 ? 46.390 -17.416 206.653 1.00 69.76 630 ASP A CA 1
ATOM 2938 C C . ASP A 1 527 ? 45.237 -18.217 207.244 1.00 70.57 630 ASP A C 1
ATOM 2939 O O . ASP A 1 527 ? 44.312 -17.613 207.789 1.00 69.29 630 ASP A O 1
ATOM 2944 N N . PRO A 1 528 ? 45.266 -19.573 207.160 1.00 65.74 631 PRO A N 1
ATOM 2945 C CA . PRO A 1 528 ? 44.126 -20.363 207.646 1.00 64.03 631 PRO A CA 1
ATOM 2946 C C . PRO A 1 528 ? 43.820 -20.221 209.113 1.00 63.37 631 PRO A C 1
ATOM 2947 O O . PRO A 1 528 ? 44.695 -19.943 209.921 1.00 63.29 631 PRO A O 1
ATOM 2951 N N . VAL A 1 529 ? 42.557 -20.420 209.446 1.00 57.42 632 VAL A N 1
ATOM 2952 C CA . VAL A 1 529 ? 42.067 -20.304 210.807 1.00 55.93 632 VAL A CA 1
ATOM 2953 C C . VAL A 1 529 ? 41.154 -21.507 211.092 1.00 57.39 632 VAL A C 1
ATOM 2954 O O . VAL A 1 529 ? 40.504 -21.996 210.173 1.00 57.02 632 VAL A O 1
ATOM 2958 N N . GLN A 1 530 ? 41.142 -21.995 212.332 1.00 52.42 633 GLN A N 1
ATOM 2959 C CA . GLN A 1 530 ? 40.347 -23.148 212.761 1.00 52.50 633 GLN A CA 1
ATOM 2960 C C . GLN A 1 530 ? 39.004 -22.733 213.344 1.00 57.69 633 GLN A C 1
ATOM 2961 O O . GLN A 1 530 ? 38.870 -21.610 213.821 1.00 60.07 633 GLN A O 1
ATOM 2967 N N . LYS A 1 531 ? 38.028 -23.641 213.381 1.00 52.37 634 LYS A N 1
ATOM 2968 C CA . LYS A 1 531 ? 36.719 -23.341 213.971 1.00 52.36 634 LYS A CA 1
ATOM 2969 C C . LYS A 1 531 ? 36.912 -22.769 215.397 1.00 59.52 634 LYS A C 1
ATOM 2970 O O . LYS A 1 531 ? 37.767 -23.261 216.150 1.00 60.60 634 LYS A O 1
ATOM 2976 N N . ASN A 1 532 ? 36.173 -21.684 215.728 1.00 54.90 635 ASN A N 1
ATOM 2977 C CA . ASN A 1 532 ? 36.184 -21.007 217.034 1.00 52.14 635 ASN A CA 1
ATOM 2978 C C . ASN A 1 532 ? 37.465 -20.269 217.341 1.00 54.58 635 ASN A C 1
ATOM 2979 O O . ASN A 1 532 ? 37.594 -19.755 218.443 1.00 54.91 635 ASN A O 1
ATOM 2984 N N . GLU A 1 533 ? 38.403 -20.188 216.387 1.00 50.08 636 GLU A N 1
ATOM 2985 C CA . GLU A 1 533 ? 39.653 -19.452 216.591 1.00 50.06 636 GLU A CA 1
ATOM 2986 C C . GLU A 1 533 ? 39.375 -17.960 216.422 1.00 55.98 636 GLU A C 1
ATOM 2987 O O . GLU A 1 533 ? 38.609 -17.568 215.541 1.00 57.18 636 GLU A O 1
ATOM 2993 N N . PHE A 1 534 ? 40.018 -17.133 217.266 1.00 51.35 637 PHE A N 1
ATOM 2994 C CA . PHE A 1 534 ? 39.923 -15.686 217.289 1.00 49.11 637 PHE A CA 1
ATOM 2995 C C . PHE A 1 534 ? 40.547 -15.058 216.051 1.00 53.93 637 PHE A C 1
ATOM 2996 O O . PHE A 1 534 ? 41.693 -15.377 215.731 1.00 56.27 637 PHE A O 1
ATOM 3004 N N . ILE A 1 535 ? 39.822 -14.128 215.388 1.00 47.42 638 ILE A N 1
ATOM 3005 C CA . ILE A 1 535 ? 40.336 -13.419 214.204 1.00 45.68 638 ILE A CA 1
ATOM 3006 C C . ILE A 1 535 ? 40.822 -12.035 214.593 1.00 50.23 638 ILE A C 1
ATOM 3007 O O . ILE A 1 535 ? 41.999 -11.743 214.440 1.00 51.67 638 ILE A O 1
ATOM 3012 N N . SER A 1 536 ? 39.925 -11.182 215.096 1.00 46.94 639 SER A N 1
ATOM 3013 C CA . SER A 1 536 ? 40.241 -9.829 215.521 1.00 46.17 639 SER A CA 1
ATOM 3014 C C . SER A 1 536 ? 39.170 -9.354 216.463 1.00 48.99 639 SER A C 1
ATOM 3015 O O . SER A 1 536 ? 38.135 -9.994 216.588 1.00 49.75 639 SER A O 1
ATOM 3018 N N . GLU A 1 537 ? 39.432 -8.232 217.141 1.00 44.51 640 GLU A N 1
ATOM 3019 C CA . GLU A 1 537 ? 38.468 -7.547 217.992 1.00 42.23 640 GLU A CA 1
ATOM 3020 C C . GLU A 1 537 ? 37.750 -6.600 217.058 1.00 41.49 640 GLU A C 1
ATOM 3021 O O . GLU A 1 537 ? 38.392 -6.015 216.178 1.00 39.17 640 GLU A O 1
ATOM 3027 N N . TYR A 1 538 ? 36.445 -6.396 217.272 1.00 36.75 641 TYR A N 1
ATOM 3028 C CA . TYR A 1 538 ? 35.744 -5.409 216.489 1.00 36.50 641 TYR A CA 1
ATOM 3029 C C . TYR A 1 538 ? 35.839 -4.073 217.248 1.00 41.28 641 TYR A C 1
ATOM 3030 O O . TYR A 1 538 ? 35.022 -3.808 218.118 1.00 41.70 641 TYR A O 1
ATOM 3039 N N . CYS A 1 539 ? 36.872 -3.266 216.944 1.00 38.77 642 CYS A N 1
ATOM 3040 C CA . CYS A 1 539 ? 37.140 -1.968 217.558 1.00 40.03 642 CYS A CA 1
ATOM 3041 C C . CYS A 1 539 ? 36.362 -0.816 216.959 1.00 44.50 642 CYS A C 1
ATOM 3042 O O . CYS A 1 539 ? 36.013 -0.845 215.768 1.00 45.97 642 CYS A O 1
ATOM 3045 N N . GLY A 1 540 ? 36.162 0.218 217.777 1.00 39.35 643 GLY A N 1
ATOM 3046 C CA . GLY A 1 540 ? 35.512 1.454 217.370 1.00 39.42 643 GLY A CA 1
ATOM 3047 C C . GLY A 1 540 ? 35.375 2.473 218.474 1.00 44.34 643 GLY A C 1
ATOM 3048 O O . GLY A 1 540 ? 35.998 2.360 219.527 1.00 45.83 643 GLY A O 1
ATOM 3049 N N . GLU A 1 541 ? 34.574 3.485 218.230 1.00 39.30 644 GLU A N 1
ATOM 3050 C CA . GLU A 1 541 ? 34.293 4.513 219.217 1.00 37.77 644 GLU A CA 1
ATOM 3051 C C . GLU A 1 541 ? 33.214 4.010 220.178 1.00 44.63 644 GLU A C 1
ATOM 3052 O O . GLU A 1 541 ? 32.253 3.385 219.740 1.00 44.19 644 GLU A O 1
ATOM 3058 N N . ILE A 1 542 ? 33.384 4.249 221.485 1.00 43.79 645 ILE A N 1
ATOM 3059 C CA . ILE A 1 542 ? 32.374 3.883 222.466 1.00 43.61 645 ILE A CA 1
ATOM 3060 C C . ILE A 1 542 ? 31.534 5.153 222.645 1.00 46.38 645 ILE A C 1
ATOM 3061 O O . ILE A 1 542 ? 32.036 6.210 223.063 1.00 44.96 645 ILE A O 1
ATOM 3066 N N . ILE A 1 543 ? 30.269 5.036 222.261 1.00 42.03 646 ILE A N 1
ATOM 3067 C CA . ILE A 1 543 ? 29.272 6.087 222.315 1.00 40.30 646 ILE A CA 1
ATOM 3068 C C . ILE A 1 543 ? 28.072 5.555 223.101 1.00 44.93 646 ILE A C 1
ATOM 3069 O O . ILE A 1 543 ? 27.840 4.340 223.148 1.00 42.61 646 ILE A O 1
ATOM 3074 N N . SER A 1 544 ? 27.311 6.479 223.709 1.00 43.42 647 SER A N 1
ATOM 3075 C CA . SER A 1 544 ? 26.100 6.220 224.479 1.00 42.98 647 SER A CA 1
ATOM 3076 C C . SER A 1 544 ? 24.988 5.843 223.535 1.00 50.46 647 SER A C 1
ATOM 3077 O O . SER A 1 544 ? 25.063 6.157 222.350 1.00 50.20 647 SER A O 1
ATOM 3080 N N . GLN A 1 545 ? 23.904 5.259 224.070 1.00 51.53 648 GLN A N 1
ATOM 3081 C CA . GLN A 1 545 ? 22.725 4.873 223.283 1.00 52.61 648 GLN A CA 1
ATOM 3082 C C . GLN A 1 545 ? 22.084 6.060 222.542 1.00 58.08 648 GLN A C 1
ATOM 3083 O O . GLN A 1 545 ? 21.710 5.924 221.381 1.00 59.39 648 GLN A O 1
ATOM 3089 N N . ASP A 1 546 ? 22.039 7.228 223.194 1.00 55.40 649 ASP A N 1
ATOM 3090 C CA . ASP A 1 546 ? 21.517 8.498 222.678 1.00 55.88 649 ASP A CA 1
ATOM 3091 C C . ASP A 1 546 ? 22.347 9.002 221.509 1.00 58.13 649 ASP A C 1
ATOM 3092 O O . ASP A 1 546 ? 21.780 9.386 220.474 1.00 58.73 649 ASP A O 1
ATOM 3097 N N . GLU A 1 547 ? 23.700 9.010 221.678 1.00 51.80 650 GLU A N 1
ATOM 3098 C CA . GLU A 1 547 ? 24.655 9.376 220.632 1.00 49.72 650 GLU A CA 1
ATOM 3099 C C . GLU A 1 547 ? 24.498 8.446 219.432 1.00 51.86 650 GLU A C 1
ATOM 3100 O O . GLU A 1 547 ? 24.512 8.918 218.296 1.00 52.14 650 GLU A O 1
ATOM 3106 N N . ALA A 1 548 ? 24.279 7.150 219.677 1.00 47.25 651 ALA A N 1
ATOM 3107 C CA . ALA A 1 548 ? 24.049 6.208 218.590 1.00 48.15 651 ALA A CA 1
ATOM 3108 C C . ALA A 1 548 ? 22.735 6.531 217.848 1.00 54.39 651 ALA A C 1
ATOM 3109 O O . ALA A 1 548 ? 22.700 6.425 216.614 1.00 54.87 651 ALA A O 1
ATOM 3111 N N . ASP A 1 549 ? 21.669 6.953 218.592 1.00 51.38 652 ASP A N 1
ATOM 3112 C CA . ASP A 1 549 ? 20.372 7.331 217.992 1.00 51.68 652 ASP A CA 1
ATOM 3113 C C . ASP A 1 549 ? 20.521 8.570 217.116 1.00 53.47 652 ASP A C 1
ATOM 3114 O O . ASP A 1 549 ? 20.024 8.599 215.990 1.00 53.47 652 ASP A O 1
ATOM 3119 N N . ARG A 1 550 ? 21.292 9.549 217.607 1.00 48.68 653 ARG A N 1
ATOM 3120 C CA . ARG A 1 550 ? 21.623 10.791 216.911 1.00 48.16 653 ARG A CA 1
ATOM 3121 C C . ARG A 1 550 ? 22.400 10.468 215.623 1.00 54.65 653 ARG A C 1
ATOM 3122 O O . ARG A 1 550 ? 21.946 10.813 214.533 1.00 55.76 653 ARG A O 1
ATOM 3130 N N . ARG A 1 551 ? 23.514 9.709 215.753 1.00 51.24 654 ARG A N 1
ATOM 3131 C CA . ARG A 1 551 ? 24.390 9.276 214.667 1.00 49.20 654 ARG A CA 1
ATOM 3132 C C . ARG A 1 551 ? 23.667 8.454 213.604 1.00 53.86 654 ARG A C 1
ATOM 3133 O O . ARG A 1 551 ? 23.903 8.676 212.405 1.00 51.79 654 ARG A O 1
ATOM 3141 N N . GLY A 1 552 ? 22.761 7.568 214.041 1.00 52.25 655 GLY A N 1
ATOM 3142 C CA . GLY A 1 552 ? 21.952 6.720 213.159 1.00 52.79 655 GLY A CA 1
ATOM 3143 C C . GLY A 1 552 ? 21.096 7.474 212.143 1.00 58.69 655 GLY A C 1
ATOM 3144 O O . GLY A 1 552 ? 20.857 6.973 211.041 1.00 59.40 655 GLY A O 1
ATOM 3145 N N . LYS A 1 553 ? 20.621 8.684 212.504 1.00 54.33 656 LYS A N 1
ATOM 3146 C CA . LYS A 1 553 ? 19.821 9.537 211.625 1.00 54.64 656 LYS A CA 1
ATOM 3147 C C . LYS A 1 553 ? 20.608 9.864 210.335 1.00 61.23 656 LYS A C 1
ATOM 3148 O O . LYS A 1 553 ? 20.076 9.691 209.238 1.00 63.56 656 LYS A O 1
ATOM 3154 N N . VAL A 1 554 ? 21.893 10.238 210.479 1.00 55.74 657 VAL A N 1
ATOM 3155 C CA . VAL A 1 554 ? 22.826 10.538 209.386 1.00 54.96 657 VAL A CA 1
ATOM 3156 C C . VAL A 1 554 ? 23.149 9.281 208.606 1.00 58.82 657 VAL A C 1
ATOM 3157 O O . VAL A 1 554 ? 23.189 9.323 207.377 1.00 62.25 657 VAL A O 1
ATOM 3161 N N . TYR A 1 555 ? 23.426 8.175 209.320 1.00 50.68 658 TYR A N 1
ATOM 3162 C CA . TYR A 1 555 ? 23.836 6.911 208.729 1.00 48.18 658 TYR A CA 1
ATOM 3163 C C . TYR A 1 555 ? 22.817 6.349 207.751 1.00 50.84 658 TYR A C 1
ATOM 3164 O O . TYR A 1 555 ? 23.208 5.864 206.686 1.00 50.50 658 TYR A O 1
ATOM 3173 N N . ASP A 1 556 ? 21.520 6.447 208.090 1.00 48.32 659 ASP A N 1
ATOM 3174 C CA . ASP A 1 556 ? 20.420 5.951 207.261 1.00 48.88 659 ASP A CA 1
ATOM 3175 C C . ASP A 1 556 ? 20.357 6.665 205.905 1.00 55.12 659 ASP A C 1
ATOM 3176 O O . ASP A 1 556 ? 20.068 6.015 204.899 1.00 56.29 659 ASP A O 1
ATOM 3181 N N . LYS A 1 557 ? 20.711 7.973 205.862 1.00 51.55 660 LYS A N 1
ATOM 3182 C CA . LYS A 1 557 ? 20.813 8.748 204.626 1.00 51.21 660 LYS A CA 1
ATOM 3183 C C . LYS A 1 557 ? 21.819 8.067 203.667 1.00 59.07 660 LYS A C 1
ATOM 3184 O O . LYS A 1 557 ? 21.638 8.157 202.450 1.00 59.66 660 LYS A O 1
ATOM 3190 N N . TYR A 1 558 ? 22.863 7.377 204.225 1.00 56.06 661 TYR A N 1
ATOM 3191 C CA . TYR A 1 558 ? 23.936 6.724 203.469 1.00 55.57 661 TYR A CA 1
ATOM 3192 C C . TYR A 1 558 ? 23.773 5.243 203.290 1.00 61.40 661 TYR A C 1
ATOM 3193 O O . TYR A 1 558 ? 24.580 4.623 202.581 1.00 61.66 661 TYR A O 1
ATOM 3202 N N . MET A 1 559 ? 22.761 4.658 203.938 1.00 59.20 662 MET A N 1
ATOM 3203 C CA . MET A 1 559 ? 22.496 3.216 203.887 1.00 59.35 662 MET A CA 1
ATOM 3204 C C . MET A 1 559 ? 23.675 2.407 204.447 1.00 59.84 662 MET A C 1
ATOM 3205 O O . MET A 1 559 ? 23.892 1.259 204.077 1.00 59.95 662 MET A O 1
ATOM 3210 N N . CYS A 1 560 ? 24.427 3.029 205.362 1.00 54.79 663 CYS A N 1
ATOM 3211 C CA . CYS A 1 560 ? 25.551 2.425 206.062 1.00 54.32 663 CYS A CA 1
ATOM 3212 C C . CYS A 1 560 ? 25.164 2.210 207.547 1.00 57.56 663 CYS A C 1
ATOM 3213 O O . CYS A 1 560 ? 24.414 3.008 208.114 1.00 59.74 663 CYS A O 1
ATOM 3216 N N . SER A 1 561 ? 25.595 1.108 208.148 1.00 51.76 664 SER A N 1
ATOM 3217 C CA . SER A 1 561 ? 25.301 0.808 209.565 1.00 49.85 664 SER A CA 1
ATOM 3218 C C . SER A 1 561 ? 26.442 -0.005 210.164 1.00 51.15 664 SER A C 1
ATOM 3219 O O . SER A 1 561 ? 26.394 -1.238 210.176 1.00 51.94 664 SER A O 1
ATOM 3222 N N . PHE A 1 562 ? 27.468 0.699 210.655 1.00 44.06 665 PHE A N 1
ATOM 3223 C CA . PHE A 1 562 ? 28.664 0.112 211.259 1.00 41.38 665 PHE A CA 1
ATOM 3224 C C . PHE A 1 562 ? 28.734 0.314 212.778 1.00 46.62 665 PHE A C 1
ATOM 3225 O O . PHE A 1 562 ? 29.826 0.324 213.341 1.00 46.40 665 PHE A O 1
ATOM 3233 N N . LEU A 1 563 ? 27.565 0.436 213.443 1.00 44.87 666 LEU A N 1
ATOM 3234 C CA . LEU A 1 563 ? 27.475 0.526 214.906 1.00 46.04 666 LEU A CA 1
ATOM 3235 C C . LEU A 1 563 ? 26.848 -0.721 215.485 1.00 50.82 666 LEU A C 1
ATOM 3236 O O . LEU A 1 563 ? 25.842 -1.206 214.955 1.00 51.04 666 LEU A O 1
ATOM 3241 N N . PHE A 1 564 ? 27.410 -1.215 216.601 1.00 47.49 667 PHE A N 1
ATOM 3242 C CA . PHE A 1 564 ? 26.969 -2.457 217.232 1.00 47.47 667 PHE A CA 1
ATOM 3243 C C . PHE A 1 564 ? 26.830 -2.345 218.736 1.00 55.67 667 PHE A C 1
ATOM 3244 O O . PHE A 1 564 ? 27.717 -1.818 219.389 1.00 58.56 667 PHE A O 1
ATOM 3252 N N . ASN A 1 565 ? 25.737 -2.864 219.295 1.00 51.66 668 ASN A N 1
ATOM 3253 C CA . ASN A 1 565 ? 25.502 -2.843 220.745 1.00 50.72 668 ASN A CA 1
ATOM 3254 C C . ASN A 1 565 ? 26.571 -3.573 221.511 1.00 52.31 668 ASN A C 1
ATOM 3255 O O . ASN A 1 565 ? 26.864 -4.711 221.185 1.00 52.24 668 ASN A O 1
ATOM 3260 N N . LEU A 1 566 ? 27.160 -2.918 222.526 1.00 49.45 669 LEU A N 1
ATOM 3261 C CA . LEU A 1 566 ? 28.196 -3.513 223.382 1.00 48.93 669 LEU A CA 1
ATOM 3262 C C . LEU A 1 566 ? 27.584 -4.092 224.658 1.00 54.12 669 LEU A C 1
ATOM 3263 O O . LEU A 1 566 ? 27.859 -5.233 225.032 1.00 54.78 669 LEU A O 1
ATOM 3268 N N . ASN A 1 567 ? 26.728 -3.298 225.298 1.00 51.30 670 ASN A N 1
ATOM 3269 C CA . ASN A 1 567 ? 25.939 -3.628 226.472 1.00 52.72 670 ASN A CA 1
ATOM 3270 C C . ASN A 1 567 ? 24.734 -2.684 226.464 1.00 63.70 670 ASN A C 1
ATOM 3271 O O . ASN A 1 567 ? 24.532 -1.967 225.470 1.00 65.48 670 ASN A O 1
ATOM 3276 N N . ASN A 1 568 ? 23.951 -2.654 227.568 1.00 62.66 671 ASN A N 1
ATOM 3277 C CA . ASN A 1 568 ? 22.763 -1.792 227.709 1.00 62.71 671 ASN A CA 1
ATOM 3278 C C . ASN A 1 568 ? 23.086 -0.301 227.608 1.00 65.50 671 ASN A C 1
ATOM 3279 O O . ASN A 1 568 ? 22.249 0.476 227.148 1.00 67.81 671 ASN A O 1
ATOM 3284 N N . ASP A 1 569 ? 24.287 0.094 228.035 1.00 58.89 672 ASP A N 1
ATOM 3285 C CA . ASP A 1 569 ? 24.698 1.490 228.116 1.00 58.09 672 ASP A CA 1
ATOM 3286 C C . ASP A 1 569 ? 25.483 2.046 226.903 1.00 59.19 672 ASP A C 1
ATOM 3287 O O . ASP A 1 569 ? 25.395 3.249 226.625 1.00 58.71 672 ASP A O 1
ATOM 3292 N N . PHE A 1 570 ? 26.266 1.191 226.212 1.00 52.72 673 PHE A N 1
ATOM 3293 C CA . PHE A 1 570 ? 27.157 1.619 225.141 1.00 50.41 673 PHE A CA 1
ATOM 3294 C C . PHE A 1 570 ? 27.069 0.872 223.834 1.00 52.49 673 PHE A C 1
ATOM 3295 O O . PHE A 1 570 ? 26.745 -0.314 223.781 1.00 52.52 673 PHE A O 1
ATOM 3303 N N . VAL A 1 571 ? 27.433 1.591 222.764 1.00 47.44 674 VAL A N 1
ATOM 3304 C CA . VAL A 1 571 ? 27.516 1.101 221.398 1.00 46.04 674 VAL A CA 1
ATOM 3305 C C . VAL A 1 571 ? 28.932 1.383 220.915 1.00 50.11 674 VAL A C 1
ATOM 3306 O O . VAL A 1 571 ? 29.495 2.423 221.240 1.00 51.34 674 VAL A O 1
ATOM 3310 N N . VAL A 1 572 ? 29.525 0.434 220.185 1.00 47.06 675 VAL A N 1
ATOM 3311 C CA . VAL A 1 572 ? 30.834 0.558 219.533 1.00 44.97 675 VAL A CA 1
ATOM 3312 C C . VAL A 1 572 ? 30.522 0.879 218.070 1.00 45.02 675 VAL A C 1
ATOM 3313 O O . VAL A 1 572 ? 29.716 0.190 217.433 1.00 42.24 675 VAL A O 1
ATOM 3317 N N . ASP A 1 573 ? 31.067 2.008 217.593 1.00 41.55 676 ASP A N 1
ATOM 3318 C CA . ASP A 1 573 ? 30.825 2.518 216.245 1.00 40.01 676 ASP A CA 1
ATOM 3319 C C . ASP A 1 573 ? 32.139 2.609 215.488 1.00 42.23 676 ASP A C 1
ATOM 3320 O O . ASP A 1 573 ? 33.009 3.395 215.829 1.00 41.68 676 ASP A O 1
ATOM 3325 N N . ALA A 1 574 ? 32.295 1.751 214.479 1.00 39.51 677 ALA A N 1
ATOM 3326 C CA . ALA A 1 574 ? 33.496 1.665 213.656 1.00 38.03 677 ALA A CA 1
ATOM 3327 C C . ALA A 1 574 ? 33.528 2.635 212.458 1.00 46.22 677 ALA A C 1
ATOM 3328 O O . ALA A 1 574 ? 34.490 2.592 211.714 1.00 49.52 677 ALA A O 1
ATOM 3330 N N . THR A 1 575 ? 32.536 3.541 212.301 1.00 43.54 678 THR A N 1
ATOM 3331 C CA . THR A 1 575 ? 32.405 4.508 211.190 1.00 42.45 678 THR A CA 1
ATOM 3332 C C . THR A 1 575 ? 33.567 5.497 211.072 1.00 47.57 678 THR A C 1
ATOM 3333 O O . THR A 1 575 ? 34.131 5.642 209.982 1.00 48.59 678 THR A O 1
ATOM 3337 N N . ARG A 1 576 ? 33.871 6.220 212.161 1.00 44.26 679 ARG A N 1
ATOM 3338 C CA . ARG A 1 576 ? 34.935 7.242 212.261 1.00 43.66 679 ARG A CA 1
ATOM 3339 C C . ARG A 1 576 ? 36.308 6.581 212.595 1.00 46.16 679 ARG A C 1
ATOM 3340 O O . ARG A 1 576 ? 37.316 6.876 211.962 1.00 45.66 679 ARG A O 1
ATOM 3348 N N . LYS A 1 577 ? 36.330 5.732 213.624 1.00 40.80 680 LYS A N 1
ATOM 3349 C CA . LYS A 1 577 ? 37.515 5.025 214.078 1.00 39.71 680 LYS A CA 1
ATOM 3350 C C . LYS A 1 577 ? 37.190 3.549 214.140 1.00 45.45 680 LYS A C 1
ATOM 3351 O O . LYS A 1 577 ? 36.091 3.178 214.556 1.00 47.13 680 LYS A O 1
ATOM 3357 N N . GLY A 1 578 ? 38.163 2.719 213.820 1.00 40.82 681 GLY A N 1
ATOM 3358 C CA . GLY A 1 578 ? 38.025 1.270 213.910 1.00 40.31 681 GLY A CA 1
ATOM 3359 C C . GLY A 1 578 ? 39.258 0.531 213.424 1.00 44.90 681 GLY A C 1
ATOM 3360 O O . GLY A 1 578 ? 40.292 1.147 213.176 1.00 46.09 681 GLY A O 1
ATOM 3361 N N . ASN A 1 579 ? 39.166 -0.798 213.311 1.00 42.01 682 ASN A N 1
ATOM 3362 C CA . ASN A 1 579 ? 40.239 -1.652 212.783 1.00 41.95 682 ASN A CA 1
ATOM 3363 C C . ASN A 1 579 ? 39.778 -2.392 211.502 1.00 47.87 682 ASN A C 1
ATOM 3364 O O . ASN A 1 579 ? 38.619 -2.272 211.125 1.00 49.69 682 ASN A O 1
ATOM 3369 N N . LYS A 1 580 ? 40.683 -3.065 210.795 1.00 44.76 683 LYS A N 1
ATOM 3370 C CA . LYS A 1 580 ? 40.403 -3.744 209.520 1.00 45.04 683 LYS A CA 1
ATOM 3371 C C . LYS A 1 580 ? 39.137 -4.614 209.483 1.00 49.11 683 LYS A C 1
ATOM 3372 O O . LYS A 1 580 ? 38.470 -4.623 208.464 1.00 50.44 683 LYS A O 1
ATOM 3378 N N . ILE A 1 581 ? 38.794 -5.305 210.576 1.00 45.20 684 ILE A N 1
ATOM 3379 C CA . ILE A 1 581 ? 37.610 -6.169 210.674 1.00 45.96 684 ILE A CA 1
ATOM 3380 C C . ILE A 1 581 ? 36.255 -5.410 210.422 1.00 52.44 684 ILE A C 1
ATOM 3381 O O . ILE A 1 581 ? 35.230 -6.052 210.177 1.00 54.37 684 ILE A O 1
ATOM 3386 N N . ARG A 1 582 ? 36.270 -4.058 210.434 1.00 46.18 685 ARG A N 1
ATOM 3387 C CA . ARG A 1 582 ? 35.121 -3.219 210.106 1.00 44.01 685 ARG A CA 1
ATOM 3388 C C . ARG A 1 582 ? 34.640 -3.508 208.657 1.00 47.89 685 ARG A C 1
ATOM 3389 O O . ARG A 1 582 ? 33.458 -3.292 208.337 1.00 48.87 685 ARG A O 1
ATOM 3397 N N . PHE A 1 583 ? 35.559 -4.067 207.814 1.00 41.09 686 PHE A N 1
ATOM 3398 C CA . PHE A 1 583 ? 35.337 -4.389 206.412 1.00 41.11 686 PHE A CA 1
ATOM 3399 C C . PHE A 1 583 ? 34.728 -5.789 206.171 1.00 45.76 686 PHE A C 1
ATOM 3400 O O . PHE A 1 583 ? 34.477 -6.142 205.023 1.00 46.24 686 PHE A O 1
ATOM 3408 N N . ALA A 1 584 ? 34.451 -6.549 207.244 1.00 40.81 687 ALA A N 1
ATOM 3409 C CA . ALA A 1 584 ? 33.821 -7.845 207.157 1.00 41.67 687 ALA A CA 1
ATOM 3410 C C . ALA A 1 584 ? 32.376 -7.549 206.874 1.00 46.91 687 ALA A C 1
ATOM 3411 O O . ALA A 1 584 ? 31.752 -6.816 207.637 1.00 47.40 687 ALA A O 1
ATOM 3413 N N . ASN A 1 585 ? 31.860 -8.049 205.744 1.00 42.91 688 ASN A N 1
ATOM 3414 C CA . ASN A 1 585 ? 30.493 -7.780 205.329 1.00 42.45 688 ASN A CA 1
ATOM 3415 C C . ASN A 1 585 ? 29.488 -8.605 206.080 1.00 45.57 688 ASN A C 1
ATOM 3416 O O . ASN A 1 585 ? 29.865 -9.575 206.722 1.00 45.49 688 ASN A O 1
ATOM 3421 N N . HIS A 1 586 ? 28.214 -8.202 206.024 1.00 43.41 689 HIS A N 1
ATOM 3422 C CA . HIS A 1 586 ? 27.099 -8.904 206.647 1.00 43.21 689 HIS A CA 1
ATOM 3423 C C . HIS A 1 586 ? 26.689 -10.064 205.754 1.00 49.56 689 HIS A C 1
ATOM 3424 O O . HIS A 1 586 ? 26.715 -9.947 204.525 1.00 48.78 689 HIS A O 1
ATOM 3431 N N . SER A 1 587 ? 26.229 -11.151 206.382 1.00 47.53 690 SER A N 1
ATOM 3432 C CA . SER A 1 587 ? 25.684 -12.322 205.721 1.00 47.64 690 SER A CA 1
ATOM 3433 C C . SER A 1 587 ? 24.841 -13.082 206.713 1.00 51.43 690 SER A C 1
ATOM 3434 O O . SER A 1 587 ? 25.224 -13.190 207.871 1.00 51.07 690 SER A O 1
ATOM 3437 N N . VAL A 1 588 ? 23.721 -13.639 206.258 1.00 49.52 691 VAL A N 1
ATOM 3438 C CA . VAL A 1 588 ? 22.845 -14.503 207.068 1.00 49.57 691 VAL A CA 1
ATOM 3439 C C . VAL A 1 588 ? 23.367 -15.935 206.996 1.00 55.87 691 VAL A C 1
ATOM 3440 O O . VAL A 1 588 ? 22.915 -16.794 207.761 1.00 56.93 691 VAL A O 1
ATOM 3444 N N . ASN A 1 589 ? 24.385 -16.158 206.124 1.00 52.55 692 ASN A N 1
ATOM 3445 C CA . ASN A 1 589 ? 25.149 -17.403 205.967 1.00 52.74 692 ASN A CA 1
ATOM 3446 C C . ASN A 1 589 ? 26.651 -17.104 206.228 1.00 57.57 692 ASN A C 1
ATOM 3447 O O . ASN A 1 589 ? 27.484 -17.288 205.331 1.00 56.27 692 ASN A O 1
ATOM 3452 N N . PRO A 1 590 ? 27.008 -16.621 207.458 1.00 53.77 693 PRO A N 1
ATOM 3453 C CA . PRO A 1 590 ? 28.405 -16.249 207.718 1.00 52.92 693 PRO A CA 1
ATOM 3454 C C . PRO A 1 590 ? 29.372 -17.398 207.914 1.00 55.57 693 PRO A C 1
ATOM 3455 O O . PRO A 1 590 ? 28.946 -18.538 208.079 1.00 58.00 693 PRO A O 1
ATOM 3459 N N . ASN A 1 591 ? 30.671 -17.064 207.980 1.00 49.09 694 ASN A N 1
ATOM 3460 C CA . ASN A 1 591 ? 31.777 -17.958 208.297 1.00 48.73 694 ASN A CA 1
ATOM 3461 C C . ASN A 1 591 ? 32.484 -17.497 209.605 1.00 52.76 694 ASN A C 1
ATOM 3462 O O . ASN A 1 591 ? 33.433 -18.155 210.058 1.00 52.83 694 ASN A O 1
ATOM 3467 N N . CYS A 1 592 ? 32.006 -16.347 210.192 1.00 47.00 695 CYS A N 1
ATOM 3468 C CA . CYS A 1 592 ? 32.458 -15.732 211.447 1.00 45.25 695 CYS A CA 1
ATOM 3469 C C . CYS A 1 592 ? 31.285 -15.439 212.318 1.00 46.13 695 CYS A C 1
ATOM 3470 O O . CYS A 1 592 ? 30.171 -15.205 211.841 1.00 43.95 695 CYS A O 1
ATOM 3473 N N . TYR A 1 593 ? 31.587 -15.246 213.586 1.00 42.67 696 TYR A N 1
ATOM 3474 C CA . TYR A 1 593 ? 30.602 -14.795 214.543 1.00 42.81 696 TYR A CA 1
ATOM 3475 C C . TYR A 1 593 ? 31.254 -13.809 215.512 1.00 47.01 696 TYR A C 1
ATOM 3476 O O . TYR A 1 593 ? 32.484 -13.815 215.668 1.00 48.12 696 TYR A O 1
ATOM 3485 N N . ALA A 1 594 ? 30.427 -12.946 216.129 1.00 42.02 697 ALA A N 1
ATOM 3486 C CA . ALA A 1 594 ? 30.851 -11.945 217.103 1.00 41.15 697 ALA A CA 1
ATOM 3487 C C . ALA A 1 594 ? 30.459 -12.357 218.509 1.00 43.98 697 ALA A C 1
ATOM 3488 O O . ALA A 1 594 ? 29.326 -12.790 218.737 1.00 42.55 697 ALA A O 1
ATOM 3490 N N . LYS A 1 595 ? 31.397 -12.244 219.444 1.00 41.35 698 LYS A N 1
ATOM 3491 C CA . LYS A 1 595 ? 31.134 -12.578 220.843 1.00 42.24 698 LYS A CA 1
ATOM 3492 C C . LYS A 1 595 ? 31.554 -11.408 221.746 1.00 45.19 698 LYS A C 1
ATOM 3493 O O . LYS A 1 595 ? 32.729 -11.008 221.743 1.00 48.09 698 LYS A O 1
ATOM 3499 N N . VAL A 1 596 ? 30.593 -10.823 222.466 1.00 36.19 699 VAL A N 1
ATOM 3500 C CA . VAL A 1 596 ? 30.917 -9.787 223.431 1.00 34.82 699 VAL A CA 1
ATOM 3501 C C . VAL A 1 596 ? 31.434 -10.537 224.663 1.00 46.24 699 VAL A C 1
ATOM 3502 O O . VAL A 1 596 ? 30.764 -11.439 225.175 1.00 47.29 699 VAL A O 1
ATOM 3506 N N . MET A 1 597 ? 32.647 -10.190 225.106 1.00 45.56 700 MET A N 1
ATOM 3507 C CA . MET A 1 597 ? 33.277 -10.802 226.265 1.00 44.44 700 MET A CA 1
ATOM 3508 C C . MET A 1 597 ? 33.593 -9.758 227.294 1.00 46.08 700 MET A C 1
ATOM 3509 O O . MET A 1 597 ? 33.788 -8.602 226.937 1.00 44.91 700 MET A O 1
ATOM 3514 N N . MET A 1 598 ? 33.675 -10.159 228.571 1.00 42.22 701 MET A N 1
ATOM 3515 C CA . MET A 1 598 ? 34.118 -9.274 229.636 1.00 41.25 701 MET A CA 1
ATOM 3516 C C . MET A 1 598 ? 35.626 -9.489 229.712 1.00 47.47 701 MET A C 1
ATOM 3517 O O . MET A 1 598 ? 36.086 -10.586 229.994 1.00 49.91 701 MET A O 1
ATOM 3522 N N . VAL A 1 599 ? 36.391 -8.475 229.355 1.00 44.92 702 VAL A N 1
ATOM 3523 C CA . VAL A 1 599 ? 37.851 -8.511 229.251 1.00 43.42 702 VAL A CA 1
ATOM 3524 C C . VAL A 1 599 ? 38.407 -7.479 230.210 1.00 47.97 702 VAL A C 1
ATOM 3525 O O . VAL A 1 599 ? 38.443 -6.289 229.889 1.00 48.73 702 VAL A O 1
ATOM 3529 N N . ASN A 1 600 ? 38.820 -7.935 231.389 1.00 45.79 703 ASN A N 1
ATOM 3530 C CA . ASN A 1 600 ? 39.413 -7.126 232.458 1.00 46.53 703 ASN A CA 1
ATOM 3531 C C . ASN A 1 600 ? 38.585 -5.870 232.779 1.00 53.08 703 ASN A C 1
ATOM 3532 O O . ASN A 1 600 ? 39.112 -4.742 232.765 1.00 52.43 703 ASN A O 1
ATOM 3537 N N . GLY A 1 601 ? 37.287 -6.097 233.039 1.00 50.21 704 GLY A N 1
ATOM 3538 C CA . GLY A 1 601 ? 36.324 -5.052 233.390 1.00 48.74 704 GLY A CA 1
ATOM 3539 C C . GLY A 1 601 ? 35.733 -4.282 232.231 1.00 51.69 704 GLY A C 1
ATOM 3540 O O . GLY A 1 601 ? 34.951 -3.360 232.450 1.00 52.38 704 GLY A O 1
ATOM 3541 N N . ASP A 1 602 ? 36.086 -4.643 230.985 1.00 47.60 705 ASP A N 1
ATOM 3542 C CA . ASP A 1 602 ? 35.584 -3.986 229.761 1.00 45.34 705 ASP A CA 1
ATOM 3543 C C . ASP A 1 602 ? 34.869 -4.957 228.881 1.00 48.37 705 ASP A C 1
ATOM 3544 O O . ASP A 1 602 ? 35.348 -6.072 228.720 1.00 47.81 705 ASP A O 1
ATOM 3549 N N . HIS A 1 603 ? 33.747 -4.543 228.269 1.00 44.93 706 HIS A N 1
ATOM 3550 C CA . HIS A 1 603 ? 33.038 -5.393 227.309 1.00 43.89 706 HIS A CA 1
ATOM 3551 C C . HIS A 1 603 ? 33.728 -5.126 225.988 1.00 42.01 706 HIS A C 1
ATOM 3552 O O . HIS A 1 603 ? 33.949 -3.965 225.634 1.00 41.04 706 HIS A O 1
ATOM 3559 N N . ARG A 1 604 ? 34.155 -6.188 225.316 1.00 36.63 707 ARG A N 1
ATOM 3560 C CA . ARG A 1 604 ? 34.868 -6.118 224.045 1.00 37.08 707 ARG A CA 1
ATOM 3561 C C . ARG A 1 604 ? 34.297 -7.150 223.096 1.00 39.89 707 ARG A C 1
ATOM 3562 O O . ARG A 1 604 ? 33.910 -8.223 223.552 1.00 40.17 707 ARG A O 1
ATOM 3570 N N . ILE A 1 605 ? 34.180 -6.811 221.799 1.00 36.17 708 ILE A N 1
ATOM 3571 C CA . ILE A 1 605 ? 33.619 -7.698 220.776 1.00 36.52 708 ILE A CA 1
ATOM 3572 C C . ILE A 1 605 ? 34.735 -8.464 220.113 1.00 42.63 708 ILE A C 1
ATOM 3573 O O . ILE A 1 605 ? 35.602 -7.855 219.475 1.00 40.95 708 ILE A O 1
ATOM 3578 N N . GLY A 1 606 ? 34.668 -9.785 220.212 1.00 40.19 709 GLY A N 1
ATOM 3579 C CA . GLY A 1 606 ? 35.632 -10.636 219.549 1.00 40.75 709 GLY A CA 1
ATOM 3580 C C . GLY A 1 606 ? 35.014 -11.216 218.305 1.00 43.74 709 GLY A C 1
ATOM 3581 O O . GLY A 1 606 ? 33.845 -11.587 218.334 1.00 44.21 709 GLY A O 1
ATOM 3582 N N . ILE A 1 607 ? 35.772 -11.284 217.213 1.00 39.93 710 ILE A N 1
ATOM 3583 C CA . ILE A 1 607 ? 35.305 -11.919 215.974 1.00 41.40 710 ILE A CA 1
ATOM 3584 C C . ILE A 1 607 ? 36.017 -13.278 215.819 1.00 47.79 710 ILE A C 1
ATOM 3585 O O . ILE A 1 607 ? 37.247 -13.339 215.699 1.00 48.59 710 ILE A O 1
ATOM 3590 N N . PHE A 1 608 ? 35.244 -14.353 215.888 1.00 43.30 711 PHE A N 1
ATOM 3591 C CA . PHE A 1 608 ? 35.770 -15.721 215.825 1.00 43.46 711 PHE A CA 1
ATOM 3592 C C . PHE A 1 608 ? 35.299 -16.423 214.565 1.00 48.10 711 PHE A C 1
ATOM 3593 O O . PHE A 1 608 ? 34.227 -16.098 214.039 1.00 47.13 711 PHE A O 1
ATOM 3601 N N . ALA A 1 609 ? 36.085 -17.403 214.096 1.00 45.82 712 ALA A N 1
ATOM 3602 C CA . ALA A 1 609 ? 35.721 -18.233 212.947 1.00 46.34 712 ALA A CA 1
ATOM 3603 C C . ALA A 1 609 ? 34.576 -19.172 213.372 1.00 50.71 712 ALA A C 1
ATOM 3604 O O . ALA A 1 609 ? 34.630 -19.741 214.454 1.00 50.63 712 ALA A O 1
ATOM 3606 N N . LYS A 1 610 ? 33.522 -19.268 212.563 1.00 48.38 713 LYS A N 1
ATOM 3607 C CA . LYS A 1 610 ? 32.339 -20.108 212.822 1.00 49.42 713 LYS A CA 1
ATOM 3608 C C . LYS A 1 610 ? 32.612 -21.576 212.374 1.00 56.83 713 LYS A C 1
ATOM 3609 O O . LYS A 1 610 ? 31.963 -22.518 212.840 1.00 57.19 713 LYS A O 1
ATOM 3615 N N . ARG A 1 611 ? 33.616 -21.738 211.495 1.00 54.06 714 ARG A N 1
ATOM 3616 C CA . ARG A 1 611 ? 34.095 -22.982 210.897 1.00 53.84 714 ARG A CA 1
ATOM 3617 C C . ARG A 1 611 ? 35.536 -22.737 210.457 1.00 57.46 714 ARG A C 1
ATOM 3618 O O . ARG A 1 611 ? 35.945 -21.569 210.396 1.00 58.11 714 ARG A O 1
ATOM 3626 N N . ALA A 1 612 ? 36.299 -23.794 210.101 1.00 51.93 715 ALA A N 1
ATOM 3627 C CA . ALA A 1 61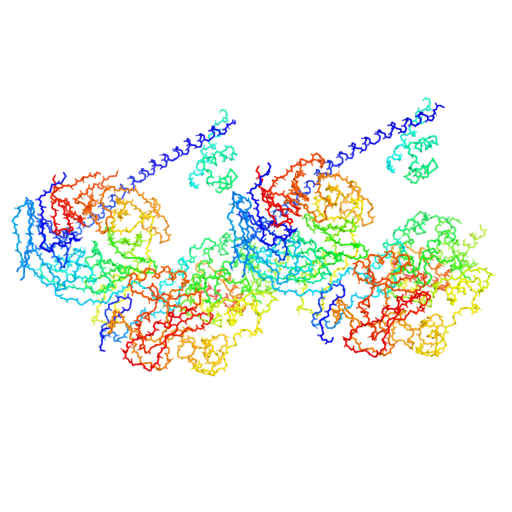2 ? 37.665 -23.572 209.583 1.00 51.61 715 ALA A CA 1
ATOM 3628 C C . ALA A 1 612 ? 37.602 -22.683 208.314 1.00 57.02 715 ALA A C 1
ATOM 3629 O O . ALA A 1 612 ? 36.601 -22.725 207.585 1.00 56.74 715 ALA A O 1
ATOM 3631 N N . ILE A 1 613 ? 38.616 -21.824 208.116 1.00 53.56 716 ILE A N 1
ATOM 3632 C CA . ILE A 1 613 ? 38.652 -20.865 207.016 1.00 54.95 716 ILE A CA 1
ATOM 3633 C C . ILE A 1 613 ? 40.004 -20.954 206.336 1.00 60.31 716 ILE A C 1
ATOM 3634 O O . ILE A 1 613 ? 41.025 -20.993 207.009 1.00 60.41 716 ILE A O 1
ATOM 3639 N N . GLN A 1 614 ? 40.001 -20.921 205.010 1.00 59.32 717 GLN A N 1
ATOM 3640 C CA . GLN A 1 614 ? 41.185 -21.033 204.160 1.00 61.09 717 GLN A CA 1
ATOM 3641 C C . GLN A 1 614 ? 41.865 -19.693 203.808 1.00 68.21 717 GLN A C 1
ATOM 3642 O O . GLN A 1 614 ? 41.263 -18.620 203.955 1.00 68.68 717 GLN A O 1
ATOM 3648 N N . THR A 1 615 ? 43.124 -19.771 203.326 1.00 65.05 718 THR A N 1
ATOM 3649 C CA . THR A 1 615 ? 43.917 -18.627 202.873 1.00 64.53 718 THR A CA 1
ATOM 3650 C C . THR A 1 615 ? 43.124 -17.870 201.783 1.00 65.35 718 THR A C 1
ATOM 3651 O O . THR A 1 615 ? 42.681 -18.491 200.814 1.00 66.56 718 THR A O 1
ATOM 3655 N N . GLY A 1 616 ? 42.956 -16.559 201.970 1.00 55.89 719 GLY A N 1
ATOM 3656 C CA . GLY A 1 616 ? 42.280 -15.683 201.024 1.00 52.85 719 GLY A CA 1
ATOM 3657 C C . GLY A 1 616 ? 40.761 -15.653 201.045 1.00 52.85 719 GLY A C 1
ATOM 3658 O O . GLY A 1 616 ? 40.167 -14.982 200.191 1.00 51.77 719 GLY A O 1
ATOM 3659 N N . GLU A 1 617 ? 40.109 -16.373 201.989 1.00 47.75 720 GLU A N 1
ATOM 3660 C CA . GLU A 1 617 ? 38.641 -16.395 202.080 1.00 47.53 720 GLU A CA 1
ATOM 3661 C C . GLU A 1 617 ? 38.121 -15.061 202.654 1.00 52.84 720 GLU A C 1
ATOM 3662 O O . GLU A 1 617 ? 38.716 -14.507 203.598 1.00 52.50 720 GLU A O 1
ATOM 3668 N N . GLU A 1 618 ? 37.009 -14.556 202.077 1.00 48.50 721 GLU A N 1
ATOM 3669 C CA . GLU A 1 618 ? 36.352 -13.337 202.529 1.00 47.50 721 GLU A CA 1
ATOM 3670 C C . GLU A 1 618 ? 35.672 -13.586 203.855 1.00 50.72 721 GLU A C 1
ATOM 3671 O O . GLU A 1 618 ? 35.178 -14.692 204.087 1.00 48.14 721 GLU A O 1
ATOM 3677 N N . LEU A 1 619 ? 35.660 -12.555 204.737 1.00 47.87 722 LEU A N 1
ATOM 3678 C CA . LEU A 1 619 ? 35.032 -12.674 206.041 1.00 46.86 722 LEU A CA 1
ATOM 3679 C C . LEU A 1 619 ? 33.710 -11.995 206.062 1.00 46.56 722 LEU A C 1
ATOM 3680 O O . LEU A 1 619 ? 33.544 -10.938 205.459 1.00 46.80 722 LEU A O 1
ATOM 3685 N N . PHE A 1 620 ? 32.743 -12.665 206.704 1.00 41.91 723 PHE A N 1
ATOM 3686 C CA . PHE A 1 620 ? 31.356 -12.247 206.848 1.00 40.96 723 PHE A CA 1
ATOM 3687 C C . PHE A 1 620 ? 30.848 -12.677 208.183 1.00 44.88 723 PHE A C 1
ATOM 3688 O O . PHE A 1 620 ? 31.128 -13.803 208.593 1.00 44.12 723 PHE A O 1
ATOM 3696 N N . PHE A 1 621 ? 30.079 -11.805 208.865 1.00 40.26 724 PHE A N 1
ATOM 3697 C CA . PHE A 1 621 ? 29.416 -12.193 210.114 1.00 39.65 724 PHE A CA 1
ATOM 3698 C C . PHE A 1 621 ? 27.977 -11.710 210.017 1.00 45.64 724 PHE A C 1
ATOM 3699 O O . PHE A 1 621 ? 27.683 -10.885 209.157 1.00 47.30 724 PHE A O 1
ATOM 3707 N N . ASP A 1 622 ? 27.066 -12.299 210.784 1.00 43.48 725 ASP A N 1
ATOM 3708 C CA . ASP A 1 622 ? 25.649 -11.926 210.768 1.00 44.12 725 ASP A CA 1
ATOM 3709 C C . ASP A 1 622 ? 25.479 -10.727 211.711 1.00 50.42 725 ASP A C 1
ATOM 3710 O O . ASP A 1 622 ? 25.586 -10.849 212.942 1.00 50.89 725 ASP A O 1
ATOM 3715 N N . TYR A 1 623 ? 25.302 -9.541 211.106 1.00 48.27 726 TYR A N 1
ATOM 3716 C CA . TYR A 1 623 ? 25.182 -8.267 211.811 1.00 47.99 726 TYR A CA 1
ATOM 3717 C C . TYR A 1 623 ? 24.014 -8.236 212.785 1.00 53.71 726 TYR A C 1
ATOM 3718 O O . TYR A 1 623 ? 24.131 -7.594 213.826 1.00 54.56 726 TYR A O 1
ATOM 3727 N N . ARG A 1 624 ? 22.900 -8.926 212.443 1.00 48.98 727 ARG A N 1
ATOM 3728 C CA . ARG A 1 624 ? 21.640 -8.945 213.193 1.00 48.14 727 ARG A CA 1
ATOM 3729 C C . ARG A 1 624 ? 21.787 -9.372 214.637 1.00 51.72 727 ARG A C 1
ATOM 3730 O O . ARG A 1 624 ? 21.057 -8.876 215.492 1.00 48.57 727 ARG A O 1
ATOM 3738 N N . TYR A 1 625 ? 22.710 -10.304 214.908 1.00 49.83 728 TYR A N 1
ATOM 3739 C CA . TYR A 1 625 ? 22.936 -10.812 216.255 1.00 49.51 728 TYR A CA 1
ATOM 3740 C C . TYR A 1 625 ? 23.521 -9.737 217.167 1.00 54.25 728 TYR A C 1
ATOM 3741 O O . TYR A 1 625 ? 23.109 -9.621 218.320 1.00 54.44 728 TYR A O 1
ATOM 3750 N N . SER A 1 626 ? 24.382 -8.882 216.613 1.00 52.39 729 SER A N 1
ATOM 3751 C CA . SER A 1 626 ? 24.972 -7.758 217.334 1.00 53.29 729 SER A CA 1
ATOM 3752 C C . SER A 1 626 ? 23.985 -6.587 217.466 1.00 60.96 729 SER A C 1
ATOM 3753 O O . SER A 1 626 ? 24.081 -5.826 218.428 1.00 62.31 729 SER A O 1
ATOM 3756 N N . GLN A 1 627 ? 23.049 -6.442 216.507 1.00 58.05 730 GLN A N 1
ATOM 3757 C CA . GLN A 1 627 ? 22.028 -5.401 216.523 1.00 59.23 730 GLN A CA 1
ATOM 3758 C C . GLN A 1 627 ? 20.876 -5.762 217.462 1.00 70.91 730 GLN A C 1
ATOM 3759 O O . GLN A 1 627 ? 20.298 -4.876 218.083 1.00 72.47 730 GLN A O 1
ATOM 3765 N N . ALA A 1 628 ? 20.532 -7.055 217.545 1.00 71.38 731 ALA A N 1
ATOM 3766 C CA . ALA A 1 628 ? 19.431 -7.575 218.357 1.00 73.02 731 ALA A CA 1
ATOM 3767 C C . ALA A 1 628 ? 19.657 -7.523 219.857 1.00 81.86 731 ALA A C 1
ATOM 3768 O O . ALA A 1 628 ? 19.935 -8.553 220.473 1.00 84.54 731 ALA A O 1
ATOM 3770 N N . ASP A 1 629 ? 19.499 -6.346 220.461 1.00 79.19 732 ASP A N 1
ATOM 3771 C CA . ASP A 1 629 ? 19.581 -6.228 221.913 1.00 80.30 732 ASP A CA 1
ATOM 3772 C C . ASP A 1 629 ? 18.507 -5.267 222.422 1.00 85.55 732 ASP A C 1
ATOM 3773 O O . ASP A 1 629 ? 18.613 -4.047 222.278 1.00 83.77 732 ASP A O 1
ATOM 3778 N N . ALA A 1 630 ? 17.405 -5.875 222.903 1.00 85.11 733 ALA A N 1
ATOM 3779 C CA . ALA A 1 630 ? 16.167 -5.252 223.400 1.00 91.05 733 ALA A CA 1
ATOM 3780 C C . ALA A 1 630 ? 15.783 -5.833 224.788 1.00 113.57 733 ALA A C 1
ATOM 3781 O O . ALA A 1 630 ? 16.639 -6.494 225.421 1.00 116.88 733 ALA A O 1
ATOM 3783 N N . GLU B 1 9 ? 11.073 62.873 317.999 1.00 97.17 9 GLU B N 1
ATOM 3784 C CA . GLU B 1 9 ? 11.639 63.705 316.929 1.00 96.64 9 GLU B CA 1
ATOM 3785 C C . GLU B 1 9 ? 11.006 63.428 315.549 1.00 96.63 9 GLU B C 1
ATOM 3786 O O . GLU B 1 9 ? 10.589 64.386 314.890 1.00 95.82 9 GLU B O 1
ATOM 3792 N N . LYS B 1 10 ? 10.938 62.127 315.122 1.00 90.03 10 LYS B N 1
ATOM 3793 C CA . LYS B 1 10 ? 10.352 61.668 313.838 1.00 87.71 10 LYS B CA 1
ATOM 3794 C C . LYS B 1 10 ? 9.370 60.509 314.010 1.00 86.35 10 LYS B C 1
ATOM 3795 O O . LYS B 1 10 ? 9.687 59.512 314.660 1.00 85.26 10 LYS B O 1
ATOM 3801 N N . GLY B 1 11 ? 8.190 60.677 313.413 1.00 79.63 11 GLY B N 1
ATOM 3802 C CA . GLY B 1 11 ? 7.070 59.743 313.477 1.00 77.31 11 GLY B CA 1
ATOM 3803 C C . GLY B 1 11 ? 6.999 58.664 312.408 1.00 74.69 11 GLY B C 1
ATOM 3804 O O . GLY B 1 11 ? 7.781 58.666 311.439 1.00 74.03 11 GLY B O 1
ATOM 3805 N N . PRO B 1 12 ? 6.027 57.728 312.592 1.00 64.51 12 PRO B N 1
ATOM 3806 C CA . PRO B 1 12 ? 5.903 56.565 311.681 1.00 62.00 12 PRO B CA 1
ATOM 3807 C C . PRO B 1 12 ? 5.586 56.864 310.213 1.00 63.92 12 PRO B C 1
ATOM 3808 O O . PRO B 1 12 ? 6.099 56.153 309.334 1.00 62.81 12 PRO B O 1
ATOM 3812 N N . ILE B 1 13 ? 4.738 57.890 309.947 1.00 59.88 13 ILE B N 1
ATOM 3813 C CA . ILE B 1 13 ? 4.370 58.338 308.593 1.00 58.90 13 ILE B CA 1
ATOM 3814 C C . ILE B 1 13 ? 5.604 58.934 307.932 1.00 66.26 13 ILE B C 1
ATOM 3815 O O . ILE B 1 13 ? 5.795 58.776 306.728 1.00 67.64 13 ILE B O 1
ATOM 3820 N N . CYS B 1 14 ? 6.450 59.589 308.725 1.00 64.72 14 CYS B N 1
ATOM 3821 C CA . CYS B 1 14 ? 7.686 60.187 308.244 1.00 65.72 14 CYS B CA 1
ATOM 3822 C C . CYS B 1 14 ? 8.674 59.114 307.788 1.00 70.61 14 CYS B C 1
ATOM 3823 O O . CYS B 1 14 ? 9.228 59.205 306.688 1.00 68.84 14 CYS B O 1
ATOM 3826 N N . TRP B 1 15 ? 8.866 58.101 308.637 1.00 69.19 15 TRP B N 1
ATOM 3827 C CA . TRP B 1 15 ? 9.728 56.974 308.371 1.00 70.20 15 TRP B CA 1
ATOM 3828 C C . TRP B 1 15 ? 9.230 56.110 307.225 1.00 73.16 15 TRP B C 1
ATOM 3829 O O . TRP B 1 15 ? 10.058 55.567 306.500 1.00 74.09 15 TRP B O 1
ATOM 3840 N N . ARG B 1 16 ? 7.905 56.016 307.016 1.00 66.99 16 ARG B N 1
ATOM 3841 C CA . ARG B 1 16 ? 7.392 55.263 305.872 1.00 65.88 16 ARG B CA 1
ATOM 3842 C C . ARG B 1 16 ? 7.607 56.028 304.582 1.00 68.47 16 ARG B C 1
ATOM 3843 O O . ARG B 1 16 ? 8.000 55.415 303.581 1.00 68.33 16 ARG B O 1
ATOM 3851 N N . LYS B 1 17 ? 7.426 57.374 304.613 1.00 63.38 17 LYS B N 1
ATOM 3852 C CA . LYS B 1 17 ? 7.692 58.225 303.452 1.00 62.21 17 LYS B CA 1
ATOM 3853 C C . LYS B 1 17 ? 9.168 58.094 303.078 1.00 68.27 17 LYS B C 1
ATOM 3854 O O . LYS B 1 17 ? 9.485 57.974 301.895 1.00 70.54 17 LYS B O 1
ATOM 3860 N N . ARG B 1 18 ? 10.056 58.042 304.088 1.00 63.19 18 ARG B N 1
ATOM 3861 C CA . ARG B 1 18 ? 11.505 57.923 303.901 1.00 62.10 18 ARG B CA 1
ATOM 3862 C C . ARG B 1 18 ? 11.914 56.628 303.220 1.00 64.75 18 ARG B C 1
ATOM 3863 O O . ARG B 1 18 ? 12.705 56.669 302.283 1.00 64.75 18 ARG B O 1
ATOM 3871 N N . VAL B 1 19 ? 11.335 55.494 303.647 1.00 59.69 19 VAL B N 1
ATOM 3872 C CA . VAL B 1 19 ? 11.566 54.178 303.049 1.00 58.04 19 VAL B CA 1
ATOM 3873 C C . VAL B 1 19 ? 11.208 54.274 301.574 1.00 62.10 19 VAL B C 1
ATOM 3874 O O . VAL B 1 19 ? 12.018 53.888 300.745 1.00 62.49 19 VAL B O 1
ATOM 3878 N N . LYS B 1 20 ? 10.041 54.847 301.252 1.00 58.64 20 LYS B N 1
ATOM 3879 C CA . LYS B 1 20 ? 9.572 54.983 299.871 1.00 58.96 20 LYS B CA 1
ATOM 3880 C C . LYS B 1 20 ? 10.517 55.833 299.025 1.00 65.29 20 LYS B C 1
ATOM 3881 O O . LYS B 1 20 ? 10.980 55.358 297.997 1.00 65.13 20 LYS B O 1
ATOM 3887 N N . SER B 1 21 ? 10.850 57.049 299.481 1.00 63.56 21 SER B N 1
ATOM 3888 C CA . SER B 1 21 ? 11.745 57.938 298.754 1.00 64.52 21 SER B CA 1
ATOM 3889 C C . SER B 1 21 ? 13.156 57.358 298.592 1.00 69.62 21 SER B C 1
ATOM 3890 O O . SER B 1 21 ? 13.671 57.370 297.467 1.00 70.17 21 SER B O 1
ATOM 3893 N N . GLU B 1 22 ? 13.747 56.796 299.676 1.00 65.30 22 GLU B N 1
ATOM 3894 C CA . GLU B 1 22 ? 15.082 56.195 299.614 1.00 65.60 22 GLU B CA 1
ATOM 3895 C C . GLU B 1 22 ? 15.127 54.893 298.789 1.00 71.76 22 GLU B C 1
ATOM 3896 O O . GLU B 1 22 ? 16.148 54.649 298.125 1.00 71.85 22 GLU B O 1
ATOM 3902 N N . TYR B 1 23 ? 14.012 54.102 298.772 1.00 68.08 23 TYR B N 1
ATOM 3903 C CA . TYR B 1 23 ? 13.901 52.889 297.958 1.00 67.98 23 TYR B CA 1
ATOM 3904 C C . TYR B 1 23 ? 13.884 53.263 296.507 1.00 72.71 23 TYR B C 1
ATOM 3905 O O . TYR B 1 23 ? 14.692 52.733 295.763 1.00 72.89 23 TYR B O 1
ATOM 3914 N N . MET B 1 24 ? 12.992 54.189 296.098 1.00 71.44 24 MET B N 1
ATOM 3915 C CA . MET B 1 24 ? 12.875 54.688 294.720 1.00 72.20 24 MET B CA 1
ATOM 3916 C C . MET B 1 24 ? 14.177 55.306 294.217 1.00 74.56 24 MET B C 1
ATOM 3917 O O . MET B 1 24 ? 14.443 55.272 293.021 1.00 75.81 24 MET B O 1
ATOM 3922 N N . ARG B 1 25 ? 14.981 55.871 295.126 1.00 68.47 25 ARG B N 1
ATOM 3923 C CA . ARG B 1 25 ? 16.270 56.483 294.821 1.00 66.92 25 ARG B CA 1
ATOM 3924 C C . ARG B 1 25 ? 17.270 55.386 294.445 1.00 70.31 25 ARG B C 1
ATOM 3925 O O . ARG B 1 25 ? 17.884 55.437 293.368 1.00 69.50 25 ARG B O 1
ATOM 3933 N N . LEU B 1 26 ? 17.415 54.392 295.346 1.00 66.04 26 LEU B N 1
ATOM 3934 C CA . LEU B 1 26 ? 18.331 53.270 295.213 1.00 65.15 26 LEU B CA 1
ATOM 3935 C C . LEU B 1 26 ? 17.962 52.349 294.074 1.00 70.33 26 LEU B C 1
ATOM 3936 O O . LEU B 1 26 ? 18.855 51.863 293.388 1.00 70.01 26 LEU B O 1
ATOM 3941 N N . ARG B 1 27 ? 16.655 52.155 293.830 1.00 68.79 27 ARG B N 1
ATOM 3942 C CA . ARG B 1 27 ? 16.142 51.320 292.739 1.00 69.39 27 ARG B CA 1
ATOM 3943 C C . ARG B 1 27 ? 16.531 51.926 291.369 1.00 73.60 27 ARG B C 1
ATOM 3944 O O . ARG B 1 27 ? 17.014 51.200 290.509 1.00 74.56 27 ARG B O 1
ATOM 3952 N N . GLN B 1 28 ? 16.371 53.253 291.202 1.00 69.28 28 GLN B N 1
ATOM 3953 C CA . GLN B 1 28 ? 16.708 54.034 289.998 1.00 68.22 28 GLN B CA 1
ATOM 3954 C C . GLN B 1 28 ? 18.237 54.151 289.827 1.00 70.48 28 GLN B C 1
ATOM 3955 O O . GLN B 1 28 ? 18.726 54.216 288.701 1.00 70.19 28 GLN B O 1
ATOM 3961 N N . LEU B 1 29 ? 18.984 54.197 290.935 1.00 65.41 29 LEU B N 1
ATOM 3962 C CA . LEU B 1 29 ? 20.435 54.280 290.894 1.00 64.48 29 LEU B CA 1
ATOM 3963 C C . LEU B 1 29 ? 21.033 52.958 290.372 1.00 70.96 29 LEU B C 1
ATOM 3964 O O . LEU B 1 29 ? 21.987 52.963 289.580 1.00 70.03 29 LEU B O 1
ATOM 3969 N N . LYS B 1 30 ? 20.464 51.830 290.830 1.00 69.13 30 LYS B N 1
ATOM 3970 C CA . LYS B 1 30 ? 20.916 50.505 290.450 1.00 69.39 30 LYS B CA 1
ATOM 3971 C C . LYS B 1 30 ? 20.452 50.158 289.040 1.00 75.43 30 LYS B C 1
ATOM 3972 O O . LYS B 1 30 ? 21.141 49.410 288.340 1.00 75.93 30 LYS B O 1
ATOM 3978 N N . ARG B 1 31 ? 19.315 50.725 288.611 1.00 72.06 31 ARG B N 1
ATOM 3979 C CA . ARG B 1 31 ? 18.774 50.535 287.266 1.00 72.73 31 ARG B CA 1
ATOM 3980 C C . ARG B 1 31 ? 19.737 51.204 286.267 1.00 78.48 31 ARG B C 1
ATOM 3981 O O . ARG B 1 31 ? 20.067 50.621 285.224 1.00 78.78 31 ARG B O 1
ATOM 3989 N N . PHE B 1 32 ? 20.222 52.407 286.635 1.00 75.37 32 PHE B N 1
ATOM 3990 C CA . PHE B 1 32 ? 21.154 53.228 285.873 1.00 75.27 32 PHE B CA 1
ATOM 3991 C C . PHE B 1 32 ? 22.514 52.593 285.814 1.00 74.76 32 PHE B C 1
ATOM 3992 O O . PHE B 1 32 ? 23.088 52.525 284.734 1.00 73.33 32 PHE B O 1
ATOM 4000 N N . ARG B 1 33 ? 23.059 52.189 286.979 1.00 70.39 33 ARG B N 1
ATOM 4001 C CA . ARG B 1 33 ? 24.386 51.586 287.086 1.00 70.46 33 ARG B CA 1
ATOM 4002 C C . ARG B 1 33 ? 24.482 50.250 286.362 1.00 74.76 33 ARG B C 1
ATOM 4003 O O . ARG B 1 33 ? 25.508 49.983 285.737 1.00 75.36 33 ARG B O 1
ATOM 4011 N N . ARG B 1 34 ? 23.422 49.432 286.400 1.00 71.01 34 ARG B N 1
ATOM 4012 C CA . ARG B 1 34 ? 23.443 48.160 285.690 1.00 71.31 34 ARG B CA 1
ATOM 4013 C C . ARG B 1 34 ? 23.329 48.356 284.173 1.00 75.29 34 ARG B C 1
ATOM 4014 O O . ARG B 1 34 ? 23.924 47.572 283.435 1.00 75.05 34 ARG B O 1
ATOM 4022 N N . ALA B 1 35 ? 22.602 49.415 283.721 1.00 71.06 35 ALA B N 1
ATOM 4023 C CA . ALA B 1 35 ? 22.433 49.792 282.309 1.00 70.54 35 ALA B CA 1
ATOM 4024 C C . ALA B 1 35 ? 23.786 50.103 281.677 1.00 77.04 35 ALA B C 1
ATOM 4025 O O . ALA B 1 35 ? 24.052 49.652 280.560 1.00 78.35 35 ALA B O 1
ATOM 4027 N N . ASP B 1 36 ? 24.656 50.847 282.404 1.00 73.38 36 ASP B N 1
ATOM 4028 C CA . ASP B 1 36 ? 26.006 51.177 281.964 1.00 73.09 36 ASP B CA 1
ATOM 4029 C C . ASP B 1 36 ? 26.824 49.893 281.906 1.00 75.11 36 ASP B C 1
ATOM 4030 O O . ASP B 1 36 ? 27.450 49.627 280.875 1.00 75.03 36 ASP B O 1
ATOM 4035 N N . GLU B 1 37 ? 26.758 49.068 282.986 1.00 70.50 37 GLU B N 1
ATOM 4036 C CA . GLU B 1 37 ? 27.442 47.765 283.119 1.00 70.15 37 GLU B CA 1
ATOM 4037 C C . GLU B 1 37 ? 27.115 46.770 281.974 1.00 72.60 37 GLU B C 1
ATOM 4038 O O . GLU B 1 37 ? 28.003 46.026 281.556 1.00 71.14 37 GLU B O 1
ATOM 4044 N N . VAL B 1 38 ? 25.840 46.769 281.492 1.00 68.96 38 VAL B N 1
ATOM 4045 C CA . VAL B 1 38 ? 25.295 45.935 280.407 1.00 68.62 38 VAL B CA 1
ATOM 4046 C C . VAL B 1 38 ? 25.899 46.377 279.057 1.00 74.18 38 VAL B C 1
ATOM 4047 O O . VAL B 1 38 ? 26.444 45.540 278.327 1.00 73.65 38 VAL B O 1
ATOM 4051 N N . LYS B 1 39 ? 25.827 47.703 278.756 1.00 70.88 39 LYS B N 1
ATOM 4052 C CA . LYS B 1 39 ? 26.387 48.338 277.558 1.00 69.94 39 LYS B CA 1
ATOM 4053 C C . LYS B 1 39 ? 27.911 48.154 277.538 1.00 72.16 39 LYS B C 1
ATOM 4054 O O . LYS B 1 39 ? 28.487 47.926 276.474 1.00 72.22 39 LYS B O 1
ATOM 4060 N N . SER B 1 40 ? 28.555 48.188 278.713 1.00 67.34 40 SER B N 1
ATOM 4061 C CA . SER B 1 40 ? 29.985 47.948 278.794 1.00 67.50 40 SER B CA 1
ATOM 4062 C C . SER B 1 40 ? 30.295 46.477 278.472 1.00 74.89 40 SER B C 1
ATOM 4063 O O . SER B 1 40 ? 31.221 46.202 277.698 1.00 76.01 40 SER B O 1
ATOM 4066 N N . MET B 1 41 ? 29.498 45.544 279.052 1.00 71.73 41 MET B N 1
ATOM 4067 C CA . MET B 1 41 ? 29.598 44.091 278.895 1.00 71.42 41 MET B CA 1
ATOM 4068 C C . MET B 1 41 ? 29.465 43.705 277.411 1.00 74.14 41 MET B C 1
ATOM 4069 O O . MET B 1 41 ? 30.372 43.090 276.853 1.00 70.87 41 MET B O 1
ATOM 4074 N N . PHE B 1 42 ? 28.377 44.148 276.769 1.00 73.18 42 PHE B N 1
ATOM 4075 C CA . PHE B 1 42 ? 28.106 43.900 275.359 1.00 74.67 42 PHE B CA 1
ATOM 4076 C C . PHE B 1 42 ? 29.242 44.339 274.433 1.00 79.41 42 PHE B C 1
ATOM 4077 O O . PHE B 1 42 ? 29.590 43.580 273.523 1.00 80.08 42 PHE B O 1
ATOM 4085 N N . ASN B 1 43 ? 29.837 45.534 274.692 1.00 74.61 43 ASN B N 1
ATOM 4086 C CA . ASN B 1 43 ? 30.953 46.108 273.930 1.00 73.77 43 ASN B CA 1
ATOM 4087 C C . ASN B 1 43 ? 32.227 45.300 274.138 1.00 75.25 43 ASN B C 1
ATOM 4088 O O . ASN B 1 43 ? 32.886 44.929 273.161 1.00 74.85 43 ASN B O 1
ATOM 4093 N N . SER B 1 44 ? 32.578 45.023 275.404 1.00 70.56 44 SER B N 1
ATOM 4094 C CA . SER B 1 44 ? 33.756 44.225 275.727 1.00 70.94 44 SER B CA 1
ATOM 4095 C C . SER B 1 44 ? 33.622 42.851 275.034 1.00 76.64 44 SER B C 1
ATOM 4096 O O . SER B 1 44 ? 34.568 42.391 274.380 1.00 77.38 44 SER B O 1
ATOM 4099 N N . ASN B 1 45 ? 32.414 42.235 275.165 1.00 71.32 45 ASN B N 1
ATOM 4100 C CA . ASN B 1 45 ? 32.003 40.947 274.620 1.00 69.78 45 ASN B CA 1
ATOM 4101 C C . ASN B 1 45 ? 32.193 40.936 273.113 1.00 72.02 45 ASN B C 1
ATOM 4102 O O . ASN B 1 45 ? 32.826 40.010 272.588 1.00 70.77 45 ASN B O 1
ATOM 4107 N N . ARG B 1 46 ? 31.663 41.995 272.437 1.00 67.45 46 ARG B N 1
ATOM 4108 C CA . ARG B 1 46 ? 31.735 42.243 270.992 1.00 66.69 46 ARG B CA 1
ATOM 4109 C C . ARG B 1 46 ? 33.181 42.236 270.485 1.00 70.21 46 ARG B C 1
ATOM 4110 O O . ARG B 1 46 ? 33.410 41.790 269.365 1.00 70.27 46 ARG B O 1
ATOM 4118 N N . GLN B 1 47 ? 34.154 42.686 271.315 1.00 66.07 47 GLN B N 1
ATOM 4119 C CA . GLN B 1 47 ? 35.566 42.653 270.938 1.00 65.94 47 GLN B CA 1
ATOM 4120 C C . GLN B 1 47 ? 36.094 41.233 270.916 1.00 67.89 47 GLN B C 1
ATOM 4121 O O . GLN B 1 47 ? 36.882 40.915 270.036 1.00 68.77 47 GLN B O 1
ATOM 4127 N N . LYS B 1 48 ? 35.648 40.368 271.847 1.00 61.98 48 LYS B N 1
ATOM 4128 C CA . LYS B 1 48 ? 36.074 38.954 271.862 1.00 60.63 48 LYS B CA 1
ATOM 4129 C C . LYS B 1 48 ? 35.453 38.250 270.643 1.00 61.81 48 LYS B C 1
ATOM 4130 O O . LYS B 1 48 ? 36.168 37.535 269.960 1.00 61.54 48 LYS B O 1
ATOM 4136 N N . ILE B 1 49 ? 34.143 38.505 270.342 1.00 56.26 49 ILE B N 1
ATOM 4137 C CA . ILE B 1 49 ? 33.422 37.970 269.179 1.00 54.90 49 ILE B CA 1
ATOM 4138 C C . ILE B 1 49 ? 34.235 38.278 267.938 1.00 59.68 49 ILE B C 1
ATOM 4139 O O . ILE B 1 49 ? 34.648 37.346 267.252 1.00 60.11 49 ILE B O 1
ATOM 4144 N N . GLN B 1 50 ? 34.548 39.572 267.714 1.00 55.99 50 GLN B N 1
ATOM 4145 C CA . GLN B 1 50 ? 35.367 40.047 266.607 1.00 54.98 50 GLN B CA 1
ATOM 4146 C C . GLN B 1 50 ? 36.769 39.361 266.549 1.00 60.72 50 GLN B C 1
ATOM 4147 O O . GLN B 1 50 ? 37.120 38.834 265.498 1.00 60.13 50 GLN B O 1
ATOM 4153 N N . GLU B 1 51 ? 37.525 39.308 267.665 1.00 60.28 51 GLU B N 1
ATOM 4154 C CA . GLU B 1 51 ? 38.849 38.669 267.708 1.00 62.94 51 GLU B CA 1
ATOM 4155 C C . GLU B 1 51 ? 38.807 37.193 267.277 1.00 71.79 51 GLU B C 1
ATOM 4156 O O . GLU B 1 51 ? 39.575 36.768 266.402 1.00 72.81 51 GLU B O 1
ATOM 4162 N N . ARG B 1 52 ? 37.865 36.438 267.882 1.00 69.09 52 ARG B N 1
ATOM 4163 C CA . ARG B 1 52 ? 37.658 35.008 267.693 1.00 67.97 52 ARG B CA 1
ATOM 4164 C C . ARG B 1 52 ? 37.068 34.659 266.347 1.00 69.37 52 ARG B C 1
ATOM 4165 O O . ARG B 1 52 ? 37.526 33.668 265.791 1.00 68.66 52 ARG B O 1
ATOM 4173 N N . THR B 1 53 ? 36.088 35.451 265.801 1.00 65.56 53 THR B N 1
ATOM 4174 C CA . THR B 1 53 ? 35.511 35.173 264.464 1.00 66.22 53 THR B CA 1
ATOM 4175 C C . THR B 1 53 ? 36.574 35.328 263.387 1.00 73.24 53 THR B C 1
ATOM 4176 O O . THR B 1 53 ? 36.529 34.611 262.391 1.00 74.39 53 THR B O 1
ATOM 4180 N N . GLU B 1 54 ? 37.543 36.251 263.601 1.00 69.49 54 GLU B N 1
ATOM 4181 C CA . GLU B 1 54 ? 38.642 36.510 262.677 1.00 67.72 54 GLU B CA 1
ATOM 4182 C C . GLU B 1 54 ? 39.623 35.345 262.659 1.00 67.49 54 GLU B C 1
ATOM 4183 O O . GLU B 1 54 ? 40.073 34.973 261.578 1.00 66.82 54 GLU B O 1
ATOM 4189 N N . ILE B 1 55 ? 39.920 34.741 263.840 1.00 62.57 55 ILE B N 1
ATOM 4190 C CA . ILE B 1 55 ? 40.808 33.557 263.964 1.00 61.46 55 ILE B CA 1
ATOM 4191 C C . ILE B 1 55 ? 40.243 32.410 263.107 1.00 67.61 55 ILE B C 1
ATOM 4192 O O . ILE B 1 55 ? 40.976 31.789 262.332 1.00 66.96 55 ILE B O 1
ATOM 4197 N N . LEU B 1 56 ? 38.915 32.190 263.225 1.00 65.29 56 LEU B N 1
ATOM 4198 C CA . LEU B 1 56 ? 38.150 31.166 262.529 1.00 64.37 56 LEU B CA 1
ATOM 4199 C C . LEU B 1 56 ? 38.055 31.430 261.041 1.00 66.64 56 LEU B C 1
ATOM 4200 O O . LEU B 1 56 ? 38.151 30.481 260.245 1.00 65.20 56 LEU B O 1
ATOM 4205 N N . ASN B 1 57 ? 37.873 32.718 260.664 1.00 62.91 57 ASN B N 1
ATOM 4206 C CA . ASN B 1 57 ? 37.765 33.148 259.271 1.00 62.64 57 ASN B CA 1
ATOM 4207 C C . ASN B 1 57 ? 39.111 33.042 258.589 1.00 69.66 57 ASN B C 1
ATOM 4208 O O . ASN B 1 57 ? 39.158 32.694 257.407 1.00 69.71 57 ASN B O 1
ATOM 4213 N N . GLN B 1 58 ? 40.211 33.272 259.349 1.00 67.00 58 GLN B N 1
ATOM 4214 C CA . GLN B 1 58 ? 41.563 33.100 258.832 1.00 67.34 58 GLN B CA 1
ATOM 4215 C C . GLN B 1 58 ? 41.838 31.626 258.555 1.00 72.12 58 GLN B C 1
ATOM 4216 O O . GLN B 1 58 ? 42.348 31.310 257.479 1.00 74.68 58 GLN B O 1
ATOM 4222 N N . GLU B 1 59 ? 41.427 30.725 259.470 1.00 65.94 59 GLU B N 1
ATOM 4223 C CA . GLU B 1 59 ? 41.588 29.269 259.314 1.00 65.00 59 GLU B CA 1
ATOM 4224 C C . GLU B 1 59 ? 40.754 28.725 258.150 1.00 68.10 59 GLU B C 1
ATOM 4225 O O . GLU B 1 59 ? 41.133 27.733 257.532 1.00 67.66 59 GLU B O 1
ATOM 4231 N N . TRP B 1 60 ? 39.624 29.376 257.853 1.00 63.45 60 TRP B N 1
ATOM 4232 C CA . TRP B 1 60 ? 38.732 28.994 256.761 1.00 62.56 60 TRP B CA 1
ATOM 4233 C C . TRP B 1 60 ? 39.314 29.420 255.404 1.00 67.60 60 TRP B C 1
ATOM 4234 O O . TRP B 1 60 ? 39.126 28.728 254.399 1.00 67.77 60 TRP B O 1
ATOM 4245 N N . LYS B 1 61 ? 40.008 30.567 255.382 1.00 65.25 61 LYS B N 1
ATOM 4246 C CA . LYS B 1 61 ? 40.690 31.107 254.199 1.00 65.28 61 LYS B CA 1
ATOM 4247 C C . LYS B 1 61 ? 41.800 30.135 253.727 1.00 70.41 61 LYS B C 1
ATOM 4248 O O . LYS B 1 61 ? 41.971 29.966 252.519 1.00 71.68 61 LYS B O 1
ATOM 4254 N N . GLN B 1 62 ? 42.460 29.419 254.680 1.00 65.31 62 GLN B N 1
ATOM 4255 C CA . GLN B 1 62 ? 43.515 28.421 254.431 1.00 64.04 62 GLN B CA 1
ATOM 4256 C C . GLN B 1 62 ? 42.954 27.077 253.943 1.00 70.35 62 GLN B C 1
ATOM 4257 O O . GLN B 1 62 ? 43.725 26.139 253.717 1.00 71.66 62 GLN B O 1
ATOM 4263 N N . ARG B 1 63 ? 41.622 26.968 253.775 1.00 66.74 63 ARG B N 1
ATOM 4264 C CA . ARG B 1 63 ? 41.003 25.714 253.331 1.00 66.17 63 ARG B CA 1
ATOM 4265 C C . ARG B 1 63 ? 40.345 25.849 251.983 1.00 71.22 63 ARG B C 1
ATOM 4266 O O . ARG B 1 63 ? 39.644 26.835 251.724 1.00 70.41 63 ARG B O 1
ATOM 4274 N N . ARG B 1 64 ? 40.540 24.821 251.140 1.00 69.61 64 ARG B N 1
ATOM 4275 C CA . ARG B 1 64 ? 39.924 24.723 249.826 1.00 69.44 64 ARG B CA 1
ATOM 4276 C C . ARG B 1 64 ? 39.062 23.490 249.853 1.00 70.49 64 ARG B C 1
ATOM 4277 O O . ARG B 1 64 ? 39.553 22.382 249.664 1.00 72.02 64 ARG B O 1
ATOM 4285 N N . ILE B 1 65 ? 37.795 23.676 250.241 1.00 63.41 65 ILE B N 1
ATOM 4286 C CA . ILE B 1 65 ? 36.850 22.584 250.369 1.00 62.18 65 ILE B CA 1
ATOM 4287 C C . ILE B 1 65 ? 36.046 22.484 249.084 1.00 68.24 65 ILE B C 1
ATOM 4288 O O . ILE B 1 65 ? 35.485 23.471 248.604 1.00 69.25 65 ILE B O 1
ATOM 4293 N N . GLN B 1 66 ? 36.026 21.272 248.542 1.00 65.43 66 GLN B N 1
ATOM 4294 C CA . GLN B 1 66 ? 35.383 20.851 247.305 1.00 65.86 66 GLN B CA 1
ATOM 4295 C C . GLN B 1 66 ? 33.887 21.106 247.265 1.00 70.99 66 GLN B C 1
ATOM 4296 O O . GLN B 1 66 ? 33.168 20.692 248.177 1.00 71.97 66 GLN B O 1
ATOM 4302 N N . PRO B 1 67 ? 33.378 21.729 246.188 1.00 67.05 67 PRO B N 1
ATOM 4303 C CA . PRO B 1 67 ? 31.929 21.967 246.111 1.00 67.10 67 PRO B CA 1
ATOM 4304 C C . PRO B 1 67 ? 31.101 20.719 245.810 1.00 72.52 67 PRO B C 1
ATOM 4305 O O . PRO B 1 67 ? 31.570 19.788 245.156 1.00 73.32 67 PRO B O 1
ATOM 4309 N N . VAL B 1 68 ? 29.856 20.720 246.282 1.00 69.14 68 VAL B N 1
ATOM 4310 C CA . VAL B 1 68 ? 28.888 19.649 246.064 1.00 69.30 68 VAL B CA 1
ATOM 4311 C C . VAL B 1 68 ? 28.301 19.830 244.652 1.00 77.39 68 VAL B C 1
ATOM 4312 O O . VAL B 1 68 ? 28.054 20.975 244.224 1.00 77.29 68 VAL B O 1
ATOM 4316 N N . HIS B 1 69 ? 28.087 18.699 243.938 1.00 75.49 69 HIS B N 1
ATOM 4317 C CA . HIS B 1 69 ? 27.490 18.690 242.602 1.00 75.78 69 HIS B CA 1
ATOM 4318 C C . HIS B 1 69 ? 26.199 17.882 242.559 1.00 83.34 69 HIS B C 1
ATOM 4319 O O . HIS B 1 69 ? 25.838 17.234 243.552 1.00 84.33 69 HIS B O 1
ATOM 4326 N N . ILE B 1 70 ? 25.469 17.967 241.429 1.00 80.28 70 ILE B N 1
ATOM 4327 C CA . ILE B 1 70 ? 24.186 17.290 241.235 1.00 79.91 70 ILE B CA 1
ATOM 4328 C C . ILE B 1 70 ? 24.348 15.757 241.284 1.00 82.87 70 ILE B C 1
ATOM 4329 O O . ILE B 1 70 ? 25.414 15.215 240.971 1.00 79.85 70 ILE B O 1
ATOM 4334 N N . MET B 1 71 ? 23.284 15.086 241.717 1.00 81.99 71 MET B N 1
ATOM 4335 C CA . MET B 1 71 ? 23.227 13.645 241.862 1.00 83.30 71 MET B CA 1
ATOM 4336 C C . MET B 1 71 ? 22.740 12.955 240.591 1.00 89.27 71 MET B C 1
ATOM 4337 O O . MET B 1 71 ? 21.747 13.398 239.992 1.00 88.74 71 MET B O 1
ATOM 4342 N N . THR B 1 72 ? 23.433 11.839 240.216 1.00 86.43 72 THR B N 1
ATOM 4343 C CA . THR B 1 72 ? 23.145 10.926 239.094 1.00 101.93 72 THR B CA 1
ATOM 4344 C C . THR B 1 72 ? 23.514 9.493 239.523 1.00 134.76 72 THR B C 1
ATOM 4345 O O . THR B 1 72 ? 22.654 8.614 239.584 1.00 95.75 72 THR B O 1
ATOM 4349 N N . ARG B 1 81 ? 14.107 4.728 241.802 1.00 75.19 81 ARG B N 1
ATOM 4350 C CA . ARG B 1 81 ? 13.324 5.702 242.576 1.00 75.57 81 ARG B CA 1
ATOM 4351 C C . ARG B 1 81 ? 13.945 7.111 242.584 1.00 80.39 81 ARG B C 1
ATOM 4352 O O . ARG B 1 81 ? 15.156 7.251 242.386 1.00 79.16 81 ARG B O 1
ATOM 4360 N N . GLU B 1 82 ? 13.100 8.150 242.791 1.00 78.55 82 GLU B N 1
ATOM 4361 C CA . GLU B 1 82 ? 13.527 9.556 242.793 1.00 79.16 82 GLU B CA 1
ATOM 4362 C C . GLU B 1 82 ? 12.636 10.491 243.641 1.00 84.49 82 GLU B C 1
ATOM 4363 O O . GLU B 1 82 ? 11.723 10.028 244.330 1.00 83.86 82 GLU B O 1
ATOM 4369 N N . CYS B 1 83 ? 12.962 11.801 243.642 1.00 81.75 83 CYS B N 1
ATOM 4370 C CA . CYS B 1 83 ? 12.229 12.796 244.417 1.00 82.28 83 CYS B CA 1
ATOM 4371 C C . CYS B 1 83 ? 12.094 14.103 243.676 1.00 85.08 83 CYS B C 1
ATOM 4372 O O . CYS B 1 83 ? 12.931 14.430 242.833 1.00 84.98 83 CYS B O 1
ATOM 4375 N N . SER B 1 84 ? 11.053 14.859 244.013 1.00 81.16 84 SER B N 1
ATOM 4376 C CA . SER B 1 84 ? 10.778 16.140 243.386 1.00 81.11 84 SER B CA 1
ATOM 4377 C C . SER B 1 84 ? 10.660 17.276 244.388 1.00 86.14 84 SER B C 1
ATOM 4378 O O . SER B 1 84 ? 10.368 17.071 245.574 1.00 85.96 84 SER B O 1
ATOM 4381 N N . VAL B 1 85 ? 10.891 18.484 243.877 1.00 83.11 85 VAL B N 1
ATOM 4382 C CA . VAL B 1 85 ? 10.798 19.748 244.587 1.00 82.58 85 VAL B CA 1
ATOM 4383 C C . VAL B 1 85 ? 9.987 20.690 243.703 1.00 83.88 85 VAL B C 1
ATOM 4384 O O . VAL B 1 85 ? 10.292 20.858 242.516 1.00 84.12 85 VAL B O 1
ATOM 4388 N N . THR B 1 86 ? 8.928 21.249 244.292 1.00 77.95 86 THR B N 1
ATOM 4389 C CA . THR B 1 86 ? 7.958 22.160 243.698 1.00 76.55 86 THR B CA 1
A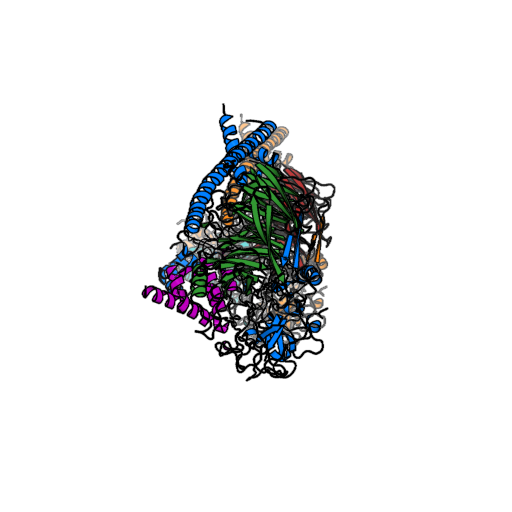TOM 4390 C C . THR B 1 86 ? 8.205 23.594 244.193 1.00 80.75 86 THR B C 1
ATOM 4391 O O . THR B 1 86 ? 8.862 23.772 245.217 1.00 79.72 86 THR B O 1
ATOM 4395 N N . SER B 1 87 ? 7.705 24.609 243.463 1.00 79.08 87 SER B N 1
ATOM 4396 C CA . SER B 1 87 ? 7.875 26.017 243.833 1.00 79.60 87 SER B CA 1
ATOM 4397 C C . SER B 1 87 ? 6.541 26.768 243.866 1.00 88.95 87 SER B C 1
ATOM 4398 O O . SER B 1 87 ? 5.792 26.731 242.882 1.00 89.60 87 SER B O 1
ATOM 4401 N N . ASP B 1 88 ? 6.245 27.451 244.997 1.00 88.03 88 ASP B N 1
ATOM 4402 C CA . ASP B 1 88 ? 5.029 28.262 245.164 1.00 88.82 88 ASP B CA 1
ATOM 4403 C C . ASP B 1 88 ? 5.183 29.626 244.455 1.00 92.76 88 ASP B C 1
ATOM 4404 O O . ASP B 1 88 ? 4.195 30.357 244.304 1.00 93.54 88 ASP B O 1
ATOM 4409 N N . LEU B 1 89 ? 6.431 29.945 244.018 1.00 87.12 89 LEU B N 1
ATOM 4410 C CA . LEU B 1 89 ? 6.816 31.180 243.332 1.00 85.57 89 LEU B CA 1
ATOM 4411 C C . LEU B 1 89 ? 7.123 30.942 241.831 1.00 87.27 89 LEU B C 1
ATOM 4412 O O . LEU B 1 89 ? 7.921 31.660 241.217 1.00 85.70 89 LEU B O 1
ATOM 4417 N N . ASP B 1 90 ? 6.422 29.932 241.254 1.00 83.13 90 ASP B N 1
ATOM 4418 C CA . ASP B 1 90 ? 6.401 29.507 239.847 1.00 82.64 90 ASP B CA 1
ATOM 4419 C C . ASP B 1 90 ? 7.737 29.140 239.211 1.00 84.85 90 ASP B C 1
ATOM 4420 O O . ASP B 1 90 ? 7.830 29.146 237.978 1.00 84.50 90 ASP B O 1
ATOM 4425 N N . PHE B 1 91 ? 8.746 28.762 240.006 1.00 80.12 91 PHE B N 1
ATOM 4426 C CA . PHE B 1 91 ? 10.009 28.289 239.426 1.00 78.96 91 PHE B CA 1
ATOM 4427 C C . PHE B 1 91 ? 9.755 26.851 238.903 1.00 83.87 91 PHE B C 1
ATOM 4428 O O . PHE B 1 91 ? 8.813 26.198 239.378 1.00 82.22 91 PHE B O 1
ATOM 4436 N N . PRO B 1 92 ? 10.528 26.335 237.918 1.00 82.40 92 PRO B N 1
ATOM 4437 C CA . PRO B 1 92 ? 10.252 24.969 237.436 1.00 82.84 92 PRO B CA 1
ATOM 4438 C C . PRO B 1 92 ? 10.442 23.855 238.475 1.00 86.85 92 PRO B C 1
ATOM 4439 O O . PRO B 1 92 ? 11.361 23.920 239.312 1.00 87.45 92 PRO B O 1
ATOM 4443 N N . LYS B 1 93 ? 9.542 22.835 238.418 1.00 81.66 93 LYS B N 1
ATOM 4444 C CA . LYS B 1 93 ? 9.559 21.620 239.249 1.00 79.99 93 LYS B CA 1
ATOM 4445 C C . LYS B 1 93 ? 10.855 20.889 238.938 1.00 80.95 93 LYS B C 1
ATOM 4446 O O . LYS B 1 93 ? 11.250 20.827 237.764 1.00 79.44 93 LYS B O 1
ATOM 4452 N N . GLN B 1 94 ? 11.536 20.384 239.991 1.00 76.13 94 GLN B N 1
ATOM 4453 C CA . GLN B 1 94 ? 12.814 19.675 239.848 1.00 74.93 94 GLN B CA 1
ATOM 4454 C C . GLN B 1 94 ? 12.689 18.235 240.265 1.00 79.38 94 GLN B C 1
ATOM 4455 O O . GLN B 1 94 ? 11.915 17.931 241.177 1.00 79.58 94 GLN B O 1
ATOM 4461 N N . VAL B 1 95 ? 13.417 17.340 239.566 1.00 74.86 95 VAL B N 1
ATOM 4462 C CA . VAL B 1 95 ? 13.422 15.901 239.845 1.00 74.22 95 VAL B CA 1
ATOM 4463 C C . VAL B 1 95 ? 14.863 15.367 239.769 1.00 77.59 95 VAL B C 1
ATOM 4464 O O . VAL B 1 95 ? 15.544 15.557 238.754 1.00 77.32 95 VAL B O 1
ATOM 4468 N N . ILE B 1 96 ? 15.327 14.720 240.851 1.00 72.55 96 ILE B N 1
ATOM 4469 C CA . ILE B 1 96 ? 16.633 14.052 240.924 1.00 71.54 96 ILE B CA 1
ATOM 4470 C C . ILE B 1 96 ? 16.431 12.659 241.569 1.00 73.77 96 ILE B C 1
ATOM 4471 O O . ILE B 1 96 ? 15.408 12.447 242.261 1.00 73.38 96 ILE B O 1
ATOM 4476 N N . PRO B 1 97 ? 17.366 11.692 241.373 1.00 67.40 97 PRO B N 1
ATOM 4477 C CA . PRO B 1 97 ? 17.181 10.385 242.028 1.00 65.96 97 PRO B CA 1
ATOM 4478 C C . PRO B 1 97 ? 17.283 10.510 243.546 1.00 66.13 97 PRO B C 1
ATOM 4479 O O . PRO B 1 97 ? 17.859 11.478 244.042 1.00 64.58 97 PRO B O 1
ATOM 4483 N N . LEU B 1 98 ? 16.677 9.562 244.274 1.00 60.75 98 LEU B N 1
ATOM 4484 C CA . LEU B 1 98 ? 16.696 9.480 245.728 1.00 59.04 98 LEU B CA 1
ATOM 4485 C C . LEU B 1 98 ? 17.659 8.336 246.116 1.00 65.52 98 LEU B C 1
ATOM 4486 O O . LEU B 1 98 ? 17.277 7.154 245.997 1.00 66.79 98 LEU B O 1
ATOM 4491 N N . LYS B 1 99 ? 18.907 8.670 246.552 1.00 60.77 99 LYS B N 1
ATOM 4492 C CA . LYS B 1 99 ? 19.894 7.657 246.960 1.00 60.73 99 LYS B CA 1
ATOM 4493 C C . LYS B 1 99 ? 19.479 7.022 248.305 1.00 67.42 99 LYS B C 1
ATOM 4494 O O . LYS B 1 99 ? 19.145 7.747 249.238 1.00 66.75 99 LYS B O 1
ATOM 4500 N N . THR B 1 100 ? 19.437 5.673 248.384 1.00 66.19 100 THR B N 1
ATOM 4501 C CA . THR B 1 100 ? 19.041 4.988 249.621 1.00 65.93 100 THR B CA 1
ATOM 4502 C C . THR B 1 100 ? 20.232 4.744 250.516 1.00 71.01 100 THR B C 1
ATOM 4503 O O . THR B 1 100 ? 21.226 4.160 250.073 1.00 71.83 100 THR B O 1
ATOM 4507 N N . LEU B 1 101 ? 20.132 5.235 251.776 1.00 66.00 101 LEU B N 1
ATOM 4508 C CA . LEU B 1 101 ? 21.124 5.061 252.826 1.00 64.76 101 LEU B CA 1
ATOM 4509 C C . LEU B 1 101 ? 20.843 3.678 253.394 1.00 69.62 101 LEU B C 1
ATOM 4510 O O . LEU B 1 101 ? 19.733 3.410 253.873 1.00 70.69 101 LEU B O 1
ATOM 4515 N N . ASN B 1 102 ? 21.817 2.779 253.247 1.00 64.76 102 ASN B N 1
ATOM 4516 C CA . ASN B 1 102 ? 21.719 1.376 253.661 1.00 64.29 102 ASN B CA 1
ATOM 4517 C C . ASN B 1 102 ? 21.426 1.208 255.134 1.00 63.91 102 ASN B C 1
ATOM 4518 O O . ASN B 1 102 ? 22.012 1.895 255.963 1.00 63.44 102 ASN B O 1
ATOM 4523 N N . ALA B 1 103 ? 20.484 0.318 255.434 1.00 58.57 103 ALA B N 1
ATOM 4524 C CA . ALA B 1 103 ? 20.001 0.018 256.765 1.00 58.72 103 ALA B CA 1
ATOM 4525 C C . ALA B 1 103 ? 21.093 -0.246 257.782 1.00 63.46 103 ALA B C 1
ATOM 4526 O O . ALA B 1 103 ? 22.057 -0.967 257.523 1.00 63.09 103 ALA B O 1
ATOM 4528 N N . VAL B 1 104 ? 20.929 0.394 258.939 1.00 60.22 104 VAL B N 1
ATOM 4529 C CA . VAL B 1 104 ? 21.793 0.324 260.112 1.00 58.74 104 VAL B CA 1
ATOM 4530 C C . VAL B 1 104 ? 20.908 -0.220 261.227 1.00 61.96 104 VAL B C 1
ATOM 4531 O O . VAL B 1 104 ? 19.806 0.286 261.446 1.00 61.82 104 VAL B O 1
ATOM 4535 N N . ALA B 1 105 ? 21.361 -1.266 261.909 1.00 58.49 105 ALA B N 1
ATOM 4536 C CA . ALA B 1 105 ? 20.560 -1.812 263.003 1.00 58.04 105 ALA B CA 1
ATOM 4537 C C . ALA B 1 105 ? 20.738 -0.936 264.261 1.00 61.91 105 ALA B C 1
ATOM 4538 O O . ALA B 1 105 ? 21.864 -0.540 264.620 1.00 60.69 105 ALA B O 1
ATOM 4540 N N . SER B 1 106 ? 19.606 -0.589 264.874 1.00 57.44 106 SER B N 1
ATOM 4541 C CA . SER B 1 106 ? 19.564 0.202 266.089 1.00 56.98 106 SER B CA 1
ATOM 4542 C C . SER B 1 106 ? 19.733 -0.707 267.320 1.00 59.91 106 SER B C 1
ATOM 4543 O O . SER B 1 106 ? 19.696 -1.927 267.187 1.00 60.55 106 SER B O 1
ATOM 4546 N N . VAL B 1 107 ? 19.957 -0.122 268.512 1.00 53.96 107 VAL B N 1
ATOM 4547 C CA . VAL B 1 107 ? 20.046 -0.892 269.758 1.00 51.25 107 VAL B CA 1
ATOM 4548 C C . VAL B 1 107 ? 18.769 -0.585 270.554 1.00 54.60 107 VAL B C 1
ATOM 4549 O O . VAL B 1 107 ? 18.150 0.451 270.293 1.00 55.72 107 VAL B O 1
ATOM 4553 N N . PRO B 1 108 ? 18.331 -1.392 271.541 1.00 50.06 108 PRO B N 1
ATOM 4554 C CA . PRO B 1 108 ? 17.094 -1.025 272.252 1.00 49.59 108 PRO B CA 1
ATOM 4555 C C . PRO B 1 108 ? 17.204 0.282 273.060 1.00 53.18 108 PRO B C 1
ATOM 4556 O O . PRO B 1 108 ? 18.322 0.749 273.343 1.00 51.90 108 PRO B O 1
ATOM 4560 N N . ILE B 1 109 ? 16.041 0.907 273.379 1.00 49.66 109 ILE B N 1
ATOM 4561 C CA . ILE B 1 109 ? 15.992 2.166 274.142 1.00 49.95 109 ILE B CA 1
ATOM 4562 C C . ILE B 1 109 ? 16.700 2.019 275.509 1.00 56.31 109 ILE B C 1
ATOM 4563 O O . ILE B 1 109 ? 16.568 0.993 276.184 1.00 57.97 109 ILE B O 1
ATOM 4568 N N . MET B 1 110 ? 17.456 3.040 275.897 1.00 52.54 110 MET B N 1
ATOM 4569 C CA . MET B 1 110 ? 18.224 3.076 277.142 1.00 51.59 110 MET B CA 1
ATOM 4570 C C . MET B 1 110 ? 18.355 4.524 277.616 1.00 54.04 110 MET B C 1
ATOM 4571 O O . MET B 1 110 ? 18.775 5.381 276.845 1.00 56.29 110 MET B O 1
ATOM 4576 N N . TYR B 1 111 ? 18.001 4.802 278.860 1.00 46.90 111 TYR B N 1
ATOM 4577 C CA . TYR B 1 111 ? 18.166 6.136 279.429 1.00 45.87 111 TYR B CA 1
ATOM 4578 C C . TYR B 1 111 ? 19.360 6.137 280.339 1.00 49.82 111 TYR B C 1
ATOM 4579 O O . TYR B 1 111 ? 19.753 5.088 280.868 1.00 50.71 111 TYR B O 1
ATOM 4588 N N . SER B 1 112 ? 19.936 7.322 280.541 1.00 47.26 112 SER B N 1
ATOM 4589 C CA . SER B 1 112 ? 21.115 7.537 281.374 1.00 46.03 112 SER B CA 1
ATOM 4590 C C . SER B 1 112 ? 20.933 6.997 282.789 1.00 46.45 112 SER B C 1
ATOM 4591 O O . SER B 1 112 ? 19.854 7.105 283.393 1.00 45.38 112 SER B O 1
ATOM 4594 N N . TRP B 1 113 ? 21.986 6.360 283.279 1.00 40.83 113 TRP B N 1
ATOM 4595 C CA . TRP B 1 113 ? 22.018 5.743 284.591 1.00 39.34 113 TRP B CA 1
ATOM 4596 C C . TRP B 1 113 ? 23.416 5.706 285.145 1.00 45.48 113 TRP B C 1
ATOM 4597 O O . TRP B 1 113 ? 24.384 5.636 284.395 1.00 45.60 113 TRP B O 1
ATOM 4608 N N . SER B 1 114 ? 23.520 5.802 286.464 1.00 43.04 114 SER B N 1
ATOM 4609 C CA . SER B 1 114 ? 24.803 5.836 287.131 1.00 42.26 114 SER B CA 1
ATOM 4610 C C . SER B 1 114 ? 25.077 4.520 287.843 1.00 46.79 114 SER B C 1
ATOM 4611 O O . SER B 1 114 ? 24.172 3.926 288.466 1.00 44.41 114 SER B O 1
ATOM 4614 N N . PRO B 1 115 ? 26.321 4.013 287.701 1.00 46.59 115 PRO B N 1
ATOM 4615 C CA . PRO B 1 115 ? 26.669 2.734 288.341 1.00 47.49 115 PRO B CA 1
ATOM 4616 C C . PRO B 1 115 ? 26.780 2.850 289.850 1.00 52.39 115 PRO B C 1
ATOM 4617 O O . PRO B 1 115 ? 27.247 3.853 290.377 1.00 53.96 115 PRO B O 1
ATOM 4621 N N . LEU B 1 116 ? 26.353 1.811 290.534 1.00 48.59 116 LEU B N 1
ATOM 4622 C CA . LEU B 1 116 ? 26.295 1.747 291.982 1.00 48.84 116 LEU B CA 1
ATOM 4623 C C . LEU B 1 116 ? 26.817 0.373 292.426 1.00 53.27 116 LEU B C 1
ATOM 4624 O O . LEU B 1 116 ? 26.559 -0.596 291.733 1.00 52.23 116 LEU B O 1
ATOM 4629 N N . GLN B 1 117 ? 27.513 0.273 293.576 1.00 52.38 117 GLN B N 1
ATOM 4630 C CA . GLN B 1 117 ? 27.946 -1.022 294.143 1.00 53.03 117 GLN B CA 1
ATOM 4631 C C . GLN B 1 117 ? 27.170 -1.360 295.429 1.00 58.01 117 GLN B C 1
ATOM 4632 O O . GLN B 1 117 ? 27.035 -2.522 295.792 1.00 59.71 117 GLN B O 1
ATOM 4638 N N . GLN B 1 118 ? 26.624 -0.329 296.073 1.00 54.65 118 GLN B N 1
ATOM 4639 C CA . GLN B 1 118 ? 25.813 -0.333 297.290 1.00 53.82 118 GLN B CA 1
ATOM 4640 C C . GLN B 1 118 ? 24.657 0.658 297.028 1.00 55.80 118 GLN B C 1
ATOM 4641 O O . GLN B 1 118 ? 24.828 1.575 296.226 1.00 55.50 118 GLN B O 1
ATOM 4647 N N . ASN B 1 119 ? 23.511 0.505 297.711 1.00 49.80 119 ASN B N 1
ATOM 4648 C CA . ASN B 1 119 ? 22.388 1.436 297.553 1.00 48.94 119 ASN B CA 1
ATOM 4649 C C . ASN B 1 119 ? 22.715 2.889 297.891 1.00 53.71 119 ASN B C 1
ATOM 4650 O O . ASN B 1 119 ? 23.640 3.153 298.662 1.00 55.23 119 ASN B O 1
ATOM 4655 N N . PHE B 1 120 ? 21.935 3.819 297.322 1.00 49.28 120 PHE B N 1
ATOM 4656 C CA . PHE B 1 120 ? 22.103 5.267 297.462 1.00 49.03 120 PHE B CA 1
ATOM 4657 C C . PHE B 1 120 ? 20.789 5.927 297.909 1.00 56.37 120 PHE B C 1
ATOM 4658 O O . PHE B 1 120 ? 19.880 6.083 297.100 1.00 55.59 120 PHE B O 1
ATOM 4666 N N . MET B 1 121 ? 20.722 6.355 299.162 1.00 57.30 121 MET B N 1
ATOM 4667 C CA . MET B 1 121 ? 19.573 7.027 299.770 1.00 60.69 121 MET B CA 1
ATOM 4668 C C . MET B 1 121 ? 19.304 8.423 299.158 1.00 67.85 121 MET B C 1
ATOM 4669 O O . MET B 1 121 ? 20.237 9.214 298.987 1.00 67.71 121 MET B O 1
ATOM 4674 N N . VAL B 1 122 ? 18.036 8.704 298.791 1.00 66.65 122 VAL B N 1
ATOM 4675 C CA . VAL B 1 122 ? 17.647 10.034 298.298 1.00 68.16 122 VAL B CA 1
ATOM 4676 C C . VAL B 1 122 ? 16.377 10.496 299.035 1.00 77.29 122 VAL B C 1
ATOM 4677 O O . VAL B 1 122 ? 15.412 9.732 299.134 1.00 76.91 122 VAL B O 1
ATOM 4681 N N . GLU B 1 123 ? 16.402 11.725 299.603 1.00 78.18 123 GLU B N 1
ATOM 4682 C CA . GLU B 1 123 ? 15.245 12.311 300.317 1.00 79.00 123 GLU B CA 1
ATOM 4683 C C . GLU B 1 123 ? 14.206 12.822 299.314 1.00 81.62 123 GLU B C 1
ATOM 4684 O O . GLU B 1 123 ? 14.573 13.309 298.242 1.00 81.52 123 GLU B O 1
ATOM 4690 N N . ASP B 1 124 ? 12.909 12.709 299.677 1.00 77.97 124 ASP B N 1
ATOM 4691 C CA . ASP B 1 124 ? 11.725 13.135 298.910 1.00 95.30 124 ASP B CA 1
ATOM 4692 C C . ASP B 1 124 ? 11.903 14.488 298.192 1.00 109.75 124 ASP B C 1
ATOM 4693 O O . ASP B 1 124 ? 11.709 14.579 296.978 1.00 70.25 124 ASP B O 1
ATOM 4698 N N . ILE B 1 166 ? 12.217 43.924 296.178 1.00 99.80 166 ILE B N 1
ATOM 4699 C CA . ILE B 1 166 ? 13.266 44.096 297.192 1.00 100.35 166 ILE B CA 1
ATOM 4700 C C . ILE B 1 166 ? 14.172 42.830 297.349 1.00 104.27 166 ILE B C 1
ATOM 4701 O O . ILE B 1 166 ? 13.668 41.734 297.608 1.00 104.43 166 ILE B O 1
ATOM 4706 N N . ASN B 1 167 ? 15.504 43.005 297.185 1.00 99.61 167 ASN B N 1
ATOM 4707 C CA . ASN B 1 167 ? 16.527 41.954 297.337 1.00 98.75 167 ASN B CA 1
ATOM 4708 C C . ASN B 1 167 ? 17.500 42.314 298.456 1.00 100.05 167 ASN B C 1
ATOM 4709 O O . ASN B 1 167 ? 17.439 43.430 298.972 1.00 100.57 167 ASN B O 1
ATOM 4714 N N . ASP B 1 168 ? 18.399 41.383 298.812 1.00 93.84 168 ASP B N 1
ATOM 4715 C CA . ASP B 1 168 ? 19.373 41.521 299.900 1.00 92.87 168 ASP B CA 1
ATOM 4716 C C . ASP B 1 168 ? 20.437 42.624 299.677 1.00 94.58 168 ASP B C 1
ATOM 4717 O O . ASP B 1 168 ? 20.944 43.188 300.658 1.00 94.14 168 ASP B O 1
ATOM 4722 N N . GLU B 1 169 ? 20.750 42.952 298.407 1.00 89.37 169 GLU B N 1
ATOM 4723 C CA . GLU B 1 169 ? 21.723 44.004 298.066 1.00 87.99 169 GLU B CA 1
ATOM 4724 C C . GLU B 1 169 ? 21.130 45.396 298.385 1.00 88.41 169 GLU B C 1
ATOM 4725 O O . GLU B 1 169 ? 21.742 46.154 299.151 1.00 87.83 169 GLU B O 1
ATOM 4731 N N . ILE B 1 170 ? 19.920 45.699 297.835 1.00 81.63 170 ILE B N 1
ATOM 4732 C CA . ILE B 1 170 ? 19.231 46.973 298.067 1.00 79.98 170 ILE B CA 1
ATOM 4733 C C . ILE B 1 170 ? 18.754 47.089 299.503 1.00 81.24 170 ILE B C 1
ATOM 4734 O O . ILE B 1 170 ? 18.848 48.181 300.059 1.00 79.87 170 ILE B O 1
ATOM 4739 N N . PHE B 1 171 ? 18.280 45.971 300.118 1.00 76.31 171 PHE B N 1
ATOM 4740 C CA . PHE B 1 171 ? 17.825 45.975 301.511 1.00 75.70 171 PHE B CA 1
ATOM 4741 C C . PHE B 1 171 ? 18.880 46.558 302.433 1.00 77.44 171 PHE B C 1
ATOM 4742 O O . PHE B 1 171 ? 18.533 47.404 303.247 1.00 76.44 171 PHE B O 1
ATOM 4750 N N . VAL B 1 172 ? 20.156 46.137 302.283 1.00 73.38 172 VAL B N 1
ATOM 4751 C CA . VAL B 1 172 ? 21.275 46.618 303.105 1.00 73.58 172 VAL B CA 1
ATOM 4752 C C . VAL B 1 172 ? 21.512 48.109 302.841 1.00 78.27 172 VAL B C 1
ATOM 4753 O O . VAL B 1 172 ? 21.594 48.885 303.803 1.00 78.94 172 VAL B O 1
ATOM 4757 N N . GLU B 1 173 ? 21.543 48.507 301.547 1.00 73.31 173 GLU B N 1
ATOM 4758 C CA . GLU B 1 173 ? 21.722 49.890 301.101 1.00 71.95 173 GLU B CA 1
ATOM 4759 C C . GLU B 1 173 ? 20.646 50.798 301.708 1.00 74.30 173 GLU B C 1
ATOM 4760 O O . GLU B 1 173 ? 20.967 51.873 302.218 1.00 74.56 173 GLU B O 1
ATOM 4766 N N . LEU B 1 174 ? 19.378 50.341 301.687 1.00 68.79 174 LEU B N 1
ATOM 4767 C CA . LEU B 1 174 ? 18.223 51.067 302.222 1.00 67.05 174 LEU B CA 1
ATOM 4768 C C . LEU B 1 174 ? 18.375 51.271 303.725 1.00 69.22 174 LEU B C 1
ATOM 4769 O O . LEU B 1 174 ? 18.294 52.411 304.173 1.00 67.18 174 LEU B O 1
ATOM 4774 N N . VAL B 1 175 ? 18.702 50.183 304.479 1.00 67.28 175 VAL B N 1
ATOM 4775 C CA . VAL B 1 175 ? 18.933 50.222 305.931 1.00 67.77 175 VAL B CA 1
ATOM 4776 C C . VAL B 1 175 ? 19.946 51.312 306.265 1.00 75.09 175 VAL B C 1
ATOM 4777 O O . VAL B 1 175 ? 19.620 52.204 307.051 1.00 76.34 175 VAL B O 1
ATOM 4781 N N . ASN B 1 176 ? 21.132 51.285 305.603 1.00 72.19 176 ASN B N 1
ATOM 4782 C CA . ASN B 1 176 ? 22.228 52.250 305.764 1.00 71.61 176 ASN B CA 1
ATOM 4783 C C . ASN B 1 176 ? 21.832 53.681 305.404 1.00 74.92 176 ASN B C 1
ATOM 4784 O O . ASN B 1 176 ? 22.203 54.609 306.129 1.00 73.28 176 ASN B O 1
ATOM 4789 N N . ALA B 1 177 ? 21.086 53.857 304.279 1.00 72.45 177 ALA B N 1
ATOM 4790 C CA . ALA B 1 177 ? 20.600 55.154 303.802 1.00 72.05 177 ALA B CA 1
ATOM 4791 C C . ALA B 1 177 ? 19.684 55.759 304.858 1.00 77.55 177 ALA B C 1
ATOM 4792 O O . ALA B 1 177 ? 19.857 56.926 305.225 1.00 77.20 177 ALA B O 1
ATOM 4794 N N . LEU B 1 178 ? 18.745 54.942 305.392 1.00 74.01 178 LEU B N 1
ATOM 4795 C CA . LEU B 1 178 ? 17.832 55.378 306.445 1.00 74.14 178 LEU B CA 1
ATOM 4796 C C . LEU B 1 178 ? 18.592 55.662 307.755 1.00 82.56 178 LEU B C 1
ATOM 4797 O O . LEU B 1 178 ? 18.208 56.576 308.490 1.00 83.73 178 LEU B O 1
ATOM 4802 N N . GLY B 1 179 ? 19.686 54.921 307.992 1.00 79.75 179 GLY B N 1
ATOM 4803 C CA . GLY B 1 179 ? 20.585 55.103 309.130 1.00 79.63 179 GLY B CA 1
ATOM 4804 C C . GLY B 1 179 ? 21.336 56.425 309.081 1.00 84.56 179 GLY B C 1
ATOM 4805 O O . GLY B 1 179 ? 21.659 56.993 310.126 1.00 85.06 179 GLY B O 1
ATOM 4806 N N . GLN B 1 180 ? 21.605 56.936 307.867 1.00 81.71 180 GLN B N 1
ATOM 4807 C CA . GLN B 1 180 ? 22.262 58.223 307.630 1.00 81.97 180 GLN B CA 1
ATOM 4808 C C . GLN B 1 180 ? 21.258 59.373 307.855 1.00 85.75 180 GLN B C 1
ATOM 4809 O O . GLN B 1 180 ? 21.648 60.457 308.293 1.00 85.49 180 GLN B O 1
ATOM 4815 N N . LEU B 1 181 ? 19.962 59.103 307.591 1.00 82.34 193 LEU B N 1
ATOM 4816 C CA . LEU B 1 181 ? 18.847 60.044 307.764 1.00 81.66 193 LEU B CA 1
ATOM 4817 C C . LEU B 1 181 ? 18.599 60.256 309.267 1.00 87.98 193 LEU B C 1
ATOM 4818 O O . LEU B 1 181 ? 18.429 61.392 309.699 1.00 86.80 193 LEU B O 1
ATOM 4823 N N . ASP B 1 182 ? 18.625 59.152 310.053 1.00 87.35 194 ASP B N 1
ATOM 4824 C CA . ASP B 1 182 ? 18.440 59.099 311.510 1.00 88.58 194 ASP B CA 1
ATOM 4825 C C . ASP B 1 182 ? 19.552 59.860 312.238 1.00 96.34 194 ASP B C 1
ATOM 4826 O O . ASP B 1 182 ? 19.292 60.503 313.259 1.00 95.40 194 ASP B O 1
ATOM 4831 N N . ARG B 1 183 ? 20.792 59.756 311.707 1.00 95.92 195 ARG B N 1
ATOM 4832 C CA . ARG B 1 183 ? 22.011 60.404 312.183 1.00 96.59 195 ARG B CA 1
ATOM 4833 C C . ARG B 1 183 ? 21.906 61.924 311.933 1.00 102.86 195 ARG B C 1
ATOM 4834 O O . ARG B 1 183 ? 22.087 62.710 312.872 1.00 103.66 195 ARG B O 1
ATOM 4842 N N . ARG B 1 184 ? 21.547 62.324 310.689 1.00 99.36 196 ARG B N 1
ATOM 4843 C CA . ARG B 1 184 ? 21.350 63.720 310.274 1.00 99.85 196 ARG B CA 1
ATOM 4844 C C . ARG B 1 184 ? 20.261 64.436 311.096 1.00 106.09 196 ARG B C 1
ATOM 4845 O O . ARG B 1 184 ? 20.300 65.663 311.237 1.00 105.96 196 ARG B O 1
ATOM 4853 N N . ASP B 1 185 ? 19.277 63.662 311.603 1.00 104.18 197 ASP B N 1
ATOM 4854 C CA . ASP B 1 185 ? 18.144 64.134 312.405 1.00 104.58 197 ASP B CA 1
ATOM 4855 C C . ASP B 1 185 ? 18.560 64.757 313.733 1.00 110.98 197 ASP B C 1
ATOM 4856 O O . ASP B 1 185 ? 17.884 65.685 314.195 1.00 111.19 197 ASP B O 1
ATOM 4861 N N . GLU B 1 186 ? 19.653 64.245 314.354 1.00 108.48 198 GLU B N 1
ATOM 4862 C CA . GLU B 1 186 ? 20.186 64.789 315.605 1.00 108.49 198 GLU B CA 1
ATOM 4863 C C . GLU B 1 186 ? 20.808 66.181 315.349 1.00 112.56 198 GLU B C 1
ATOM 4864 O O . GLU B 1 186 ? 21.901 66.274 314.779 1.00 112.75 198 GLU B O 1
ATOM 4870 N N . LYS B 1 187 ? 20.041 67.254 315.710 1.00 108.22 199 LYS B N 1
ATOM 4871 C CA . LYS B 1 187 ? 20.331 68.690 315.561 1.00 136.05 199 LYS B CA 1
ATOM 4872 C C . LYS B 1 187 ? 20.291 69.157 314.096 1.00 149.33 199 LYS B C 1
ATOM 4873 O O . LYS B 1 187 ? 20.787 68.477 313.194 1.00 102.72 199 LYS B O 1
ATOM 4879 N N . PRO B 1 207 ? 21.934 50.491 313.608 1.00 93.36 219 PRO B N 1
ATOM 4880 C CA . PRO B 1 207 ? 20.826 51.330 313.121 1.00 92.75 219 PRO B CA 1
ATOM 4881 C C . PRO B 1 207 ? 19.576 51.202 313.996 1.00 96.31 219 PRO B C 1
ATOM 4882 O O . PRO B 1 207 ? 19.339 50.132 314.574 1.00 95.58 219 PRO B O 1
ATOM 4886 N N . SER B 1 208 ? 18.767 52.294 314.080 1.00 92.30 220 SER B N 1
ATOM 4887 C CA . SER B 1 208 ? 17.554 52.361 314.908 1.00 91.52 220 SER B CA 1
ATOM 4888 C C . SER B 1 208 ? 16.518 51.275 314.628 1.00 94.00 220 SER B C 1
ATOM 4889 O O . SER B 1 208 ? 16.435 50.764 313.511 1.00 93.88 220 SER B O 1
ATOM 4892 N N . ASP B 1 209 ? 15.717 50.939 315.646 1.00 89.12 221 ASP B N 1
ATOM 4893 C CA . ASP B 1 209 ? 14.648 49.958 315.499 1.00 88.12 221 ASP B CA 1
ATOM 4894 C C . ASP B 1 209 ? 13.446 50.583 314.756 1.00 89.29 221 ASP B C 1
ATOM 4895 O O . ASP B 1 209 ? 12.773 49.876 313.995 1.00 88.65 221 ASP B O 1
ATOM 4900 N N . LYS B 1 210 ? 13.248 51.925 314.894 1.00 83.35 222 LYS B N 1
ATOM 4901 C CA . LYS B 1 210 ? 12.189 52.648 314.180 1.00 82.53 222 LYS B CA 1
ATOM 4902 C C . LYS B 1 210 ? 12.334 52.486 312.656 1.00 83.98 222 LYS B C 1
ATOM 4903 O O . LYS B 1 210 ? 11.331 52.434 311.949 1.00 83.51 222 LYS B O 1
ATOM 4909 N N . ILE B 1 211 ? 13.583 52.293 312.188 1.00 78.76 223 ILE B N 1
ATOM 4910 C CA . ILE B 1 211 ? 13.959 52.063 310.790 1.00 77.26 223 ILE B CA 1
ATOM 4911 C C . ILE B 1 211 ? 13.490 50.677 310.303 1.00 81.32 223 ILE B C 1
ATOM 4912 O O . ILE B 1 211 ? 12.847 50.607 309.258 1.00 81.62 223 ILE B O 1
ATOM 4917 N N . PHE B 1 212 ? 13.808 49.590 311.046 1.00 77.14 224 PHE B N 1
ATOM 4918 C CA . PHE B 1 212 ? 13.421 48.209 310.677 1.00 75.65 224 PHE B CA 1
ATOM 4919 C C . PHE B 1 212 ? 11.900 48.013 310.686 1.00 78.68 224 PHE B C 1
ATOM 4920 O O . PHE B 1 212 ? 11.342 47.364 309.786 1.00 77.08 224 PHE B O 1
ATOM 4928 N N . GLU B 1 213 ? 11.230 48.616 311.686 1.00 75.31 225 GLU B N 1
ATOM 4929 C CA . GLU B 1 213 ? 9.772 48.557 311.788 1.00 74.52 225 GLU B CA 1
ATOM 4930 C C . GLU B 1 213 ? 9.106 49.455 310.721 1.00 72.82 225 GLU B C 1
ATOM 4931 O O . GLU B 1 213 ? 7.947 49.223 310.397 1.00 72.30 225 GLU B O 1
ATOM 4937 N N . ALA B 1 214 ? 9.846 50.418 310.134 1.00 65.78 226 ALA B N 1
ATOM 4938 C CA . ALA B 1 214 ? 9.307 51.236 309.034 1.00 65.01 226 ALA B CA 1
ATOM 4939 C C . ALA B 1 214 ? 9.398 50.457 307.715 1.00 68.08 226 ALA B C 1
ATOM 4940 O O . ALA B 1 214 ? 8.434 50.463 306.956 1.00 67.70 226 ALA B O 1
ATOM 4942 N N . ILE B 1 215 ? 10.546 49.775 307.452 1.00 64.64 227 ILE B N 1
ATOM 4943 C CA . ILE B 1 215 ? 10.762 48.920 306.268 1.00 64.74 227 ILE B CA 1
ATOM 4944 C C . ILE B 1 215 ? 9.740 47.765 306.258 1.00 68.17 227 ILE B C 1
ATOM 4945 O O . ILE B 1 215 ? 9.196 47.486 305.194 1.00 68.55 227 ILE B O 1
ATOM 4950 N N . SER B 1 216 ? 9.439 47.140 307.436 1.00 63.79 228 SER B N 1
ATOM 4951 C CA . SER B 1 216 ? 8.444 46.062 307.556 1.00 63.70 228 SER B CA 1
ATOM 4952 C C . SER B 1 216 ? 7.042 46.508 307.151 1.00 71.07 228 SER B C 1
ATOM 4953 O O . SER B 1 216 ? 6.280 45.710 306.618 1.00 71.46 228 SER B O 1
ATOM 4956 N N . SER B 1 217 ? 6.699 47.775 307.399 1.00 69.98 229 SER B N 1
ATOM 4957 C CA . SER B 1 217 ? 5.390 48.341 307.048 1.00 69.97 229 SER B CA 1
ATOM 4958 C C . SER B 1 217 ? 5.208 48.450 305.538 1.00 74.85 229 SER B C 1
ATOM 4959 O O . SER B 1 217 ? 4.102 48.240 305.036 1.00 74.87 229 SER B O 1
ATOM 4962 N N . MET B 1 218 ? 6.301 48.767 304.822 1.00 71.90 230 MET B N 1
ATOM 4963 C CA . MET B 1 218 ? 6.313 48.968 303.373 1.00 71.34 230 MET B CA 1
ATOM 4964 C C . MET B 1 218 ? 6.591 47.688 302.584 1.00 75.83 230 MET B C 1
ATOM 4965 O O . MET B 1 218 ? 6.125 47.555 301.449 1.00 76.58 230 MET B O 1
ATOM 4970 N N . PHE B 1 219 ? 7.271 46.722 303.213 1.00 71.62 231 PHE B N 1
ATOM 4971 C CA . PHE B 1 219 ? 7.564 45.398 302.652 1.00 71.11 231 PHE B CA 1
ATOM 4972 C C . PHE B 1 219 ? 7.079 44.350 303.665 1.00 73.93 231 PHE B C 1
ATOM 4973 O O . PHE B 1 219 ? 7.918 43.681 304.275 1.00 71.89 231 PHE B O 1
ATOM 4981 N N . PRO B 1 220 ? 5.736 44.222 303.903 1.00 71.24 232 PRO B N 1
ATOM 4982 C CA . PRO B 1 220 ? 5.264 43.240 304.909 1.00 71.77 232 PRO B CA 1
ATOM 4983 C C . PRO B 1 220 ? 5.524 41.764 304.573 1.00 79.98 232 PRO B C 1
ATOM 4984 O O . PRO B 1 220 ? 5.562 40.921 305.480 1.00 78.53 232 PRO B O 1
ATOM 4988 N N . ASP B 1 221 ? 5.754 41.466 303.281 1.00 80.86 233 ASP B N 1
ATOM 4989 C CA . ASP B 1 221 ? 6.038 40.119 302.788 1.00 82.52 233 ASP B CA 1
ATOM 4990 C C . ASP B 1 221 ? 7.494 39.684 303.043 1.00 89.73 233 ASP B C 1
ATOM 4991 O O . ASP B 1 221 ? 7.711 38.523 303.400 1.00 89.77 233 ASP B O 1
ATOM 4996 N N . LYS B 1 222 ? 8.478 40.614 302.888 1.00 88.34 234 LYS B N 1
ATOM 4997 C CA . LYS B 1 222 ? 9.924 40.383 303.094 1.00 89.32 234 LYS B CA 1
ATOM 4998 C C . LYS B 1 222 ? 10.258 39.928 304.548 1.00 96.33 234 LYS B C 1
ATOM 4999 O O . LYS B 1 222 ? 11.307 39.303 304.771 1.00 97.48 234 LYS B O 1
ATOM 5005 N N . GLY B 1 223 ? 9.350 40.190 305.495 1.00 93.53 235 GLY B N 1
ATOM 5006 C CA . GLY B 1 223 ? 9.505 39.771 306.885 1.00 93.94 235 GLY B CA 1
ATOM 5007 C C . GLY B 1 223 ? 8.841 40.644 307.934 1.00 99.57 235 GLY B C 1
ATOM 5008 O O . GLY B 1 223 ? 7.820 41.295 307.675 1.00 99.17 235 GLY B O 1
ATOM 5009 N N . THR B 1 224 ? 9.405 40.603 309.155 1.00 96.87 236 THR B N 1
ATOM 5010 C CA . THR B 1 224 ? 8.971 41.374 310.317 1.00 96.79 236 THR B CA 1
ATOM 5011 C C . THR B 1 224 ? 10.141 42.223 310.830 1.00 101.04 236 THR B C 1
ATOM 5012 O O . THR B 1 224 ? 11.280 41.948 310.460 1.00 100.32 236 THR B O 1
ATOM 5016 N N . ALA B 1 225 ? 9.870 43.227 311.697 1.00 98.49 237 ALA B N 1
ATOM 5017 C CA . ALA B 1 225 ? 10.891 44.118 312.267 1.00 98.90 237 ALA B CA 1
ATOM 5018 C C . ALA B 1 225 ? 12.052 43.379 312.944 1.00 104.87 237 ALA B C 1
ATOM 5019 O O . ALA B 1 225 ? 13.180 43.873 312.916 1.00 104.85 237 ALA B O 1
ATOM 5021 N N . GLU B 1 226 ? 11.775 42.195 313.537 1.00 102.51 238 GLU B N 1
ATOM 5022 C CA . GLU B 1 226 ? 12.770 41.328 314.182 1.00 102.33 238 GLU B CA 1
ATOM 5023 C C . GLU B 1 226 ? 13.569 40.607 313.095 1.00 104.75 238 GLU B C 1
ATOM 5024 O O . GLU B 1 226 ? 14.800 40.639 313.123 1.00 104.58 238 GLU B O 1
ATOM 5030 N N . GLU B 1 227 ? 12.863 39.953 312.146 1.00 99.52 239 GLU B N 1
ATOM 5031 C CA . GLU B 1 227 ? 13.440 39.214 311.022 1.00 98.51 239 GLU B CA 1
ATOM 5032 C C . GLU B 1 227 ? 14.420 40.039 310.184 1.00 100.06 239 GLU B C 1
ATOM 5033 O O . GLU B 1 227 ? 15.419 39.487 309.714 1.00 100.48 239 GLU B O 1
ATOM 5039 N N . LEU B 1 228 ? 14.142 41.353 310.011 1.00 93.50 240 LEU B N 1
ATOM 5040 C CA . LEU B 1 228 ? 14.992 42.270 309.249 1.00 91.79 240 LEU B CA 1
ATOM 5041 C C . LEU B 1 228 ? 16.236 42.662 310.039 1.00 96.58 240 LEU B C 1
ATOM 5042 O O . LEU B 1 228 ? 17.273 42.898 309.429 1.00 95.54 240 LEU B O 1
ATOM 5047 N N . LYS B 1 229 ? 16.148 42.710 311.389 1.00 95.08 241 LYS B N 1
ATOM 5048 C CA . LYS B 1 229 ? 17.308 42.972 312.251 1.00 95.65 241 LYS B CA 1
ATOM 5049 C C . LYS B 1 229 ? 18.260 41.767 312.111 1.00 100.82 241 LYS B C 1
ATOM 5050 O O . LYS B 1 229 ? 19.456 41.958 311.927 1.00 100.11 241 LYS B O 1
ATOM 5056 N N . GLU B 1 230 ? 17.699 40.535 312.127 1.00 98.59 242 GLU B N 1
ATOM 5057 C CA . GLU B 1 230 ? 18.403 39.263 311.956 1.00 99.02 242 GLU B CA 1
ATOM 5058 C C . GLU B 1 230 ? 19.050 39.213 310.575 1.00 102.32 242 GLU B C 1
ATOM 5059 O O . GLU B 1 230 ? 20.246 38.920 310.483 1.00 102.37 242 GLU B O 1
ATOM 5065 N N . LYS B 1 231 ? 18.254 39.490 309.504 1.00 97.26 243 LYS B N 1
ATOM 5066 C CA . LYS B 1 231 ? 18.714 39.473 308.108 1.00 96.20 243 LYS B CA 1
ATOM 5067 C C . LYS B 1 231 ? 19.843 40.467 307.857 1.00 98.51 243 LYS B C 1
ATOM 5068 O O . LYS B 1 231 ? 20.830 40.102 307.229 1.00 98.05 243 LYS B O 1
ATOM 5074 N N . TYR B 1 232 ? 19.716 41.699 308.382 1.00 94.55 244 TYR B N 1
ATOM 5075 C CA . TYR B 1 232 ? 20.708 42.768 308.225 1.00 94.19 244 TYR B CA 1
ATOM 5076 C C . TYR B 1 232 ? 22.040 42.433 308.890 1.00 100.12 244 TYR B C 1
ATOM 5077 O O . TYR B 1 232 ? 23.075 42.687 308.281 1.00 100.03 244 TYR B O 1
ATOM 5086 N N . LYS B 1 233 ? 22.013 41.867 310.124 1.00 97.68 245 LYS B N 1
ATOM 5087 C CA . LYS B 1 233 ? 23.202 41.504 310.917 1.00 97.78 245 LYS B CA 1
ATOM 5088 C C . LYS B 1 233 ? 24.167 40.531 310.229 1.00 101.76 245 LYS B C 1
ATOM 5089 O O . LYS B 1 233 ? 25.391 40.695 310.352 1.00 102.08 245 LYS B O 1
ATOM 5095 N N . GLU B 1 234 ? 23.626 39.442 309.655 1.00 97.01 246 GLU B N 1
ATOM 5096 C CA . GLU B 1 234 ? 24.432 38.422 308.989 1.00 96.43 246 GLU B CA 1
ATOM 5097 C C . GLU B 1 234 ? 25.075 39.019 307.735 1.00 99.87 246 GLU B C 1
ATOM 5098 O O . GLU B 1 234 ? 26.305 38.962 307.590 1.00 100.09 246 GLU B O 1
ATOM 5104 N N . LEU B 1 235 ? 24.247 39.692 306.901 1.00 94.94 247 LEU B N 1
ATOM 5105 C CA . LEU B 1 235 ? 24.658 40.365 305.670 1.00 94.08 247 LEU B CA 1
ATOM 5106 C C . LEU B 1 235 ? 25.728 41.447 305.917 1.00 97.46 247 LEU B C 1
ATOM 5107 O O . LEU B 1 235 ? 26.646 41.582 305.101 1.00 97.83 247 LEU B O 1
ATOM 5112 N N . THR B 1 236 ? 25.639 42.172 307.058 1.00 91.89 248 THR B N 1
ATOM 5113 C CA . THR B 1 236 ? 26.597 43.206 307.440 1.00 88.62 248 THR B CA 1
ATOM 5114 C C . THR B 1 236 ? 27.836 42.576 308.080 1.00 129.70 248 THR B C 1
ATOM 5115 O O . THR B 1 236 ? 28.902 42.567 307.474 1.00 100.52 248 THR B O 1
ATOM 5119 N N . CYS B 1 248 ? 29.122 27.734 313.048 1.00 101.74 260 CYS B N 1
ATOM 5120 C CA . CYS B 1 248 ? 30.467 27.197 312.801 1.00 101.52 260 CYS B CA 1
ATOM 5121 C C . CYS B 1 248 ? 31.422 27.340 314.021 1.00 104.86 260 CYS B C 1
ATOM 5122 O O . CYS B 1 248 ? 31.077 28.022 314.995 1.00 105.83 260 CYS B O 1
ATOM 5125 N N . THR B 1 249 ? 32.604 26.671 313.959 1.00 98.53 261 THR B N 1
ATOM 5126 C CA . THR B 1 249 ? 33.678 26.653 314.968 1.00 97.34 261 THR B CA 1
ATOM 5127 C C . THR B 1 249 ? 35.010 26.627 314.183 1.00 100.04 261 THR B C 1
ATOM 5128 O O . THR B 1 249 ? 35.123 25.803 313.277 1.00 100.00 261 THR B O 1
ATOM 5132 N N . PRO B 1 250 ? 36.008 27.510 314.465 1.00 95.18 262 PRO B N 1
ATOM 5133 C CA . PRO B 1 250 ? 37.259 27.501 313.667 1.00 93.68 262 PRO B CA 1
ATOM 5134 C C . PRO B 1 250 ? 38.128 26.269 313.901 1.00 93.18 262 PRO B C 1
ATOM 5135 O O . PRO B 1 250 ? 38.024 25.661 314.968 1.00 91.19 262 PRO B O 1
ATOM 5139 N N . ASN B 1 251 ? 38.986 25.897 312.921 1.00 88.60 263 ASN B N 1
ATOM 5140 C CA . ASN B 1 251 ? 39.780 24.690 313.125 1.00 88.24 263 ASN B CA 1
ATOM 5141 C C . ASN B 1 251 ? 40.928 24.881 314.059 1.00 90.93 263 ASN B C 1
ATOM 5142 O O . ASN B 1 251 ? 41.665 25.867 313.996 1.00 90.32 263 ASN B O 1
ATOM 5147 N N . ILE B 1 252 ? 41.063 23.875 314.922 1.00 86.31 264 ILE B N 1
ATOM 5148 C CA . ILE B 1 252 ? 42.082 23.688 315.931 1.00 85.96 264 ILE B CA 1
ATOM 5149 C C . ILE B 1 252 ? 43.489 23.743 315.279 1.00 91.79 264 ILE B C 1
ATOM 5150 O O . ILE B 1 252 ? 44.462 24.070 315.956 1.00 91.51 264 ILE B O 1
ATOM 5155 N N . ASP B 1 253 ? 43.576 23.472 313.959 1.00 89.64 265 ASP B N 1
ATOM 5156 C CA . ASP B 1 253 ? 44.831 23.507 313.209 1.00 89.98 265 ASP B CA 1
ATOM 5157 C C . ASP B 1 253 ? 45.100 24.886 312.570 1.00 95.15 265 ASP B C 1
ATOM 5158 O O . ASP B 1 253 ? 46.214 25.145 312.115 1.00 94.23 265 ASP B O 1
ATOM 5163 N N . GLY B 1 254 ? 44.081 25.747 312.559 1.00 93.36 266 GLY B N 1
ATOM 5164 C CA . GLY B 1 254 ? 44.138 27.091 311.986 1.00 93.80 266 GLY B CA 1
ATOM 5165 C C . GLY B 1 254 ? 44.688 28.180 312.897 1.00 98.52 266 GLY B C 1
ATOM 5166 O O . GLY B 1 254 ? 44.919 27.936 314.089 1.00 98.06 266 GLY B O 1
ATOM 5167 N N . PRO B 1 255 ? 44.917 29.415 312.366 1.00 95.55 267 PRO B N 1
ATOM 5168 C CA . PRO B 1 255 ? 45.459 30.495 313.218 1.00 95.09 267 PRO B CA 1
ATOM 5169 C C . PRO B 1 255 ? 44.422 31.166 314.129 1.00 97.61 267 PRO B C 1
ATOM 5170 O O . PRO B 1 255 ? 44.794 31.829 315.099 1.00 96.41 267 PRO B O 1
ATOM 5174 N N . ASN B 1 256 ? 43.128 30.988 313.803 1.00 94.19 268 ASN B N 1
ATOM 5175 C CA . ASN B 1 256 ? 41.963 31.538 314.502 1.00 94.07 268 ASN B CA 1
ATOM 5176 C C . ASN B 1 256 ? 41.404 30.565 315.565 1.00 96.87 268 ASN B C 1
ATOM 5177 O O . ASN B 1 256 ? 40.349 30.839 316.149 1.00 95.98 268 ASN B O 1
ATOM 5182 N N . ALA B 1 257 ? 42.130 29.448 315.821 1.00 93.24 269 ALA B N 1
ATOM 5183 C CA . ALA B 1 257 ? 41.780 28.385 316.772 1.00 93.05 269 ALA B CA 1
ATOM 5184 C C . ALA B 1 257 ? 41.429 28.894 318.178 1.00 97.25 269 ALA B C 1
ATOM 5185 O O . ALA B 1 257 ? 42.308 29.301 318.940 1.00 95.95 269 ALA B O 1
ATOM 5187 N N . LYS B 1 258 ? 40.122 28.881 318.493 1.00 95.35 270 LYS B N 1
ATOM 5188 C CA . LYS B 1 258 ? 39.543 29.314 319.773 1.00 95.91 270 LYS B CA 1
ATOM 5189 C C . LYS B 1 258 ? 39.532 28.202 320.842 1.00 100.50 270 LYS B C 1
ATOM 5190 O O . LYS B 1 258 ? 39.575 27.017 320.506 1.00 100.63 270 LYS B O 1
ATOM 5196 N N . SER B 1 259 ? 39.477 28.591 322.129 1.00 97.13 271 SER B N 1
ATOM 5197 C CA . SER B 1 259 ? 39.423 27.661 323.261 1.00 97.16 271 SER B CA 1
ATOM 5198 C C . SER B 1 259 ? 37.957 27.353 323.580 1.00 101.80 271 SER B C 1
ATOM 5199 O O . SER B 1 259 ? 37.226 28.249 324.019 1.00 101.79 271 SER B O 1
ATOM 5202 N N . VAL B 1 260 ? 37.519 26.097 323.306 1.00 97.76 272 VAL B N 1
ATOM 5203 C CA . VAL B 1 260 ? 36.134 25.637 323.518 1.00 96.86 272 VAL B CA 1
ATOM 5204 C C . VAL B 1 260 ? 36.080 24.279 324.234 1.00 99.89 272 VAL B C 1
ATOM 5205 O O . VAL B 1 260 ? 37.117 23.653 324.460 1.00 98.52 272 VAL B O 1
ATOM 5209 N N . GLN B 1 261 ? 34.848 23.830 324.566 1.00 97.29 273 GLN B N 1
ATOM 5210 C CA . GLN B 1 261 ? 34.510 22.574 325.256 1.00 97.24 273 GLN B CA 1
ATOM 5211 C C . GLN B 1 261 ? 34.946 21.322 324.470 1.00 99.95 273 GLN B C 1
ATOM 5212 O O . GLN B 1 261 ? 35.473 21.443 323.354 1.00 99.65 273 GLN B O 1
ATOM 5218 N N . ARG B 1 262 ? 34.703 20.113 325.047 1.00 94.79 274 ARG B N 1
ATOM 5219 C CA . ARG B 1 262 ? 35.019 18.857 324.359 1.00 93.33 274 ARG B CA 1
ATOM 5220 C C . ARG B 1 262 ? 33.981 18.587 323.253 1.00 96.81 274 ARG B C 1
ATOM 5221 O O . ARG B 1 262 ? 34.379 18.272 322.131 1.00 96.74 274 ARG B O 1
ATOM 5229 N N . GLU B 1 263 ? 32.676 18.824 323.542 1.00 92.08 275 GLU B N 1
ATOM 5230 C CA . GLU B 1 263 ? 31.583 18.611 322.598 1.00 91.27 275 GLU B CA 1
ATOM 5231 C C . GLU B 1 263 ? 31.582 19.598 321.433 1.00 94.23 275 GLU B C 1
ATOM 5232 O O . GLU B 1 263 ? 31.173 19.211 320.345 1.00 94.00 275 GLU B O 1
ATOM 5238 N N . GLN B 1 264 ? 32.042 20.843 321.631 1.00 90.16 276 GLN B N 1
ATOM 5239 C CA . GLN B 1 264 ? 32.080 21.851 320.555 1.00 89.12 276 GLN B CA 1
ATOM 5240 C C . GLN B 1 264 ? 33.124 21.531 319.461 1.00 89.13 276 GLN B C 1
ATOM 5241 O O . GLN B 1 264 ? 32.873 21.780 318.277 1.00 88.17 276 GLN B O 1
ATOM 5247 N N . SER B 1 265 ? 34.294 21.001 319.876 1.00 83.27 277 SER B N 1
ATOM 5248 C CA . SER B 1 265 ? 35.400 20.612 319.000 1.00 82.39 277 SER B CA 1
ATOM 5249 C C . SER B 1 265 ? 35.079 19.284 318.275 1.00 84.12 277 SER B C 1
ATOM 5250 O O . SER B 1 265 ? 35.544 19.072 317.152 1.00 83.25 277 SER B O 1
ATOM 5253 N N . LEU B 1 266 ? 34.280 18.405 318.933 1.00 78.93 278 LEU B N 1
ATOM 5254 C CA . LEU B 1 266 ? 33.865 17.088 318.432 1.00 77.49 278 LEU B CA 1
ATOM 5255 C C . LEU B 1 266 ? 32.529 17.072 317.637 1.00 81.76 278 LEU B C 1
ATOM 5256 O O . LEU B 1 266 ? 32.323 16.166 316.824 1.00 82.14 278 LEU B O 1
ATOM 5261 N N . HIS B 1 267 ? 31.657 18.069 317.856 1.00 76.35 279 HIS B N 1
ATOM 5262 C CA . HIS B 1 267 ? 30.330 18.203 317.262 1.00 75.39 279 HIS B CA 1
ATOM 5263 C C . HIS B 1 267 ? 30.216 17.806 315.770 1.00 81.05 279 HIS B C 1
ATOM 5264 O O . HIS B 1 267 ? 29.326 17.020 315.418 1.00 82.32 279 HIS B O 1
ATOM 5271 N N . SER B 1 268 ? 31.082 18.351 314.904 1.00 76.34 280 SER B N 1
ATOM 5272 C CA . SER B 1 268 ? 31.013 18.018 313.487 1.00 76.04 280 SER B CA 1
ATOM 5273 C C . SER B 1 268 ? 31.274 16.529 313.238 1.00 81.90 280 SER B C 1
ATOM 5274 O O . SER B 1 268 ? 30.561 15.919 312.457 1.00 83.48 280 SER B O 1
ATOM 5277 N N . PHE B 1 269 ? 32.254 15.942 313.932 1.00 77.18 281 PHE B N 1
ATOM 5278 C CA . PHE B 1 269 ? 32.584 14.528 313.808 1.00 76.00 281 PHE B CA 1
ATOM 5279 C C . PHE B 1 269 ? 31.460 13.687 314.379 1.00 78.62 281 PHE B C 1
ATOM 5280 O O . PHE B 1 269 ? 31.112 12.667 313.799 1.00 79.17 281 PHE B O 1
ATOM 5288 N N . HIS B 1 270 ? 30.865 14.138 315.480 1.00 73.71 282 HIS B N 1
ATOM 5289 C CA . HIS B 1 270 ? 29.805 13.413 316.166 1.00 73.75 282 HIS B CA 1
ATOM 5290 C C . HIS B 1 270 ? 28.491 13.354 315.392 1.00 77.66 282 HIS B C 1
ATOM 5291 O O . HIS B 1 270 ? 27.845 12.300 315.374 1.00 78.17 282 HIS B O 1
ATOM 5298 N N . THR B 1 271 ? 28.096 14.460 314.758 1.00 72.18 283 THR B N 1
ATOM 5299 C CA . THR B 1 271 ? 26.823 14.530 314.032 1.00 71.11 283 THR B CA 1
ATOM 5300 C C . THR B 1 271 ? 26.921 14.060 312.549 1.00 72.82 283 THR B C 1
ATOM 5301 O O . THR B 1 271 ? 25.901 13.654 311.986 1.00 73.32 283 THR B O 1
ATOM 5305 N N . LEU B 1 272 ? 28.124 14.084 311.939 1.00 64.82 284 LEU B N 1
ATOM 5306 C CA . LEU B 1 272 ? 28.291 13.668 310.554 1.00 63.07 284 LEU B CA 1
ATOM 5307 C C . LEU B 1 272 ? 28.701 12.196 310.367 1.00 63.07 284 LEU B C 1
ATOM 5308 O O . LEU B 1 272 ? 28.455 11.621 309.307 1.00 60.24 284 LEU B O 1
ATOM 5313 N N . PHE B 1 273 ? 29.294 11.576 311.390 1.00 59.08 285 PHE B N 1
ATOM 5314 C CA . PHE B 1 273 ? 29.738 10.189 311.317 1.00 56.58 285 PHE B CA 1
ATOM 5315 C C . PHE B 1 273 ? 28.633 9.161 311.439 1.00 62.44 285 PHE B C 1
ATOM 5316 O O . PHE B 1 273 ? 27.839 9.192 312.389 1.00 62.65 285 PHE B O 1
ATOM 5324 N N . CYS B 1 274 ? 28.637 8.195 310.495 1.00 59.62 286 CYS B N 1
ATOM 5325 C CA . CYS B 1 274 ? 27.759 7.041 310.508 1.00 58.76 286 CYS B CA 1
ATOM 5326 C C . CYS B 1 274 ? 28.558 5.873 311.065 1.00 62.07 286 CYS B C 1
ATOM 5327 O O . CYS B 1 274 ? 29.511 5.396 310.441 1.00 61.92 286 CYS B O 1
ATOM 5330 N N . ARG B 1 275 ? 28.177 5.447 312.261 1.00 58.06 287 ARG B N 1
ATOM 5331 C CA . ARG B 1 275 ? 28.787 4.340 312.969 1.00 57.96 287 ARG B CA 1
ATOM 5332 C C . ARG B 1 275 ? 28.548 3.044 312.166 1.00 63.96 287 ARG B C 1
ATOM 5333 O O . ARG B 1 275 ? 29.437 2.196 312.115 1.00 66.04 287 ARG B O 1
ATOM 5341 N N . ARG B 1 276 ? 27.362 2.919 311.523 1.00 57.96 288 ARG B N 1
ATOM 5342 C CA . ARG B 1 276 ? 26.926 1.759 310.739 1.00 56.11 288 ARG B CA 1
ATOM 5343 C C . ARG B 1 276 ? 27.808 1.484 309.520 1.00 61.04 288 ARG B C 1
ATOM 5344 O O . ARG B 1 276 ? 28.051 0.318 309.217 1.00 61.93 288 ARG B O 1
ATOM 5352 N N . CYS B 1 277 ? 28.310 2.519 308.835 1.00 56.76 289 CYS B N 1
ATOM 5353 C CA . CYS B 1 277 ? 29.128 2.270 307.657 1.00 55.32 289 CYS B CA 1
ATOM 5354 C C . CYS B 1 277 ? 30.452 3.075 307.621 1.00 59.92 289 CYS B C 1
ATOM 5355 O O . CYS B 1 277 ? 31.083 3.160 306.571 1.00 60.30 289 CYS B O 1
ATOM 5358 N N . PHE B 1 278 ? 30.903 3.587 308.788 1.00 55.87 290 PHE B N 1
ATOM 5359 C CA . PHE B 1 278 ? 32.198 4.230 309.072 1.00 54.61 290 PHE B CA 1
ATOM 5360 C C . PHE B 1 278 ? 32.555 5.401 308.154 1.00 61.04 290 PHE B C 1
ATOM 5361 O O . PHE B 1 278 ? 33.743 5.669 307.865 1.00 59.43 290 PHE B O 1
ATOM 5369 N N . LYS B 1 279 ? 31.521 6.133 307.733 1.00 59.60 291 LYS B N 1
ATOM 5370 C CA . LYS B 1 279 ? 31.688 7.270 306.837 1.00 59.49 291 LYS B CA 1
ATOM 5371 C C . LYS B 1 279 ? 30.954 8.485 307.367 1.00 62.17 291 LYS B C 1
ATOM 5372 O O . LYS B 1 279 ? 29.965 8.354 308.083 1.00 58.02 291 LYS B O 1
ATOM 5378 N N . TYR B 1 280 ? 31.454 9.669 306.973 1.00 61.08 292 TYR B N 1
ATOM 5379 C CA . TYR B 1 280 ? 30.939 10.996 307.282 1.00 60.44 292 TYR B CA 1
ATOM 5380 C C . TYR B 1 280 ? 29.967 11.416 306.170 1.00 64.85 292 TYR B C 1
ATOM 5381 O O . TYR B 1 280 ? 30.359 11.430 304.997 1.00 62.86 292 TYR B O 1
ATOM 5390 N N . ASP B 1 281 ? 28.694 11.738 306.535 1.00 62.91 293 ASP B N 1
ATOM 5391 C CA . ASP B 1 281 ? 27.643 12.156 305.599 1.00 63.48 293 ASP B CA 1
ATOM 5392 C C . ASP B 1 281 ? 27.444 11.026 304.590 1.00 66.75 293 ASP B C 1
ATOM 5393 O O . ASP B 1 281 ? 27.589 11.208 303.379 1.00 67.11 293 ASP B O 1
ATOM 5398 N N . CYS B 1 282 ? 27.188 9.829 305.123 1.00 62.93 294 CYS B N 1
ATOM 5399 C CA . CYS B 1 282 ? 27.018 8.611 304.345 1.00 62.20 294 CYS B CA 1
ATOM 5400 C C . CYS B 1 282 ? 25.766 8.669 303.467 1.00 70.14 294 CYS B C 1
ATOM 5401 O O . CYS B 1 282 ? 24.790 9.355 303.789 1.00 70.29 294 CYS B O 1
ATOM 5404 N N . PHE B 1 283 ? 25.822 7.953 302.340 1.00 69.05 295 PHE B N 1
ATOM 5405 C CA . PHE B 1 283 ? 24.782 7.909 301.332 1.00 69.22 295 PHE B CA 1
ATOM 5406 C C . PHE B 1 283 ? 23.730 6.866 301.600 1.00 71.51 295 PHE B C 1
ATOM 5407 O O . PHE B 1 283 ? 22.910 6.600 300.726 1.00 71.19 295 PHE B O 1
ATOM 5415 N N . LEU B 1 284 ? 23.718 6.295 302.795 1.00 66.48 296 LEU B N 1
ATOM 5416 C CA . LEU B 1 284 ? 22.793 5.227 303.094 1.00 65.72 296 LEU B CA 1
ATOM 5417 C C . LEU B 1 284 ? 21.858 5.473 304.241 1.00 70.70 296 LEU B C 1
ATOM 5418 O O . LEU B 1 284 ? 20.733 4.967 304.192 1.00 70.50 296 LEU B O 1
ATOM 5423 N N . HIS B 1 285 ? 22.333 6.143 305.318 1.00 67.76 297 HIS B N 1
ATOM 5424 C CA . HIS B 1 285 ? 21.532 6.283 306.531 1.00 68.43 297 HIS B CA 1
ATOM 5425 C C . HIS B 1 285 ? 21.068 7.731 306.781 1.00 81.46 297 HIS B C 1
ATOM 5426 O O . HIS B 1 285 ? 21.896 8.633 306.979 1.00 80.08 297 HIS B O 1
ATOM 5433 N N . PRO B 1 286 ? 19.713 7.939 306.713 1.00 85.10 298 PRO B N 1
ATOM 5434 C CA . PRO B 1 286 ? 19.155 9.303 306.855 1.00 87.38 298 PRO B CA 1
ATOM 5435 C C . PRO B 1 286 ? 19.292 9.933 308.239 1.00 99.60 298 PRO B C 1
ATOM 5436 O O . PRO B 1 286 ? 19.811 11.045 308.354 1.00 99.39 298 PRO B O 1
ATOM 5440 N N . PHE B 1 287 ? 18.803 9.230 309.281 1.00 102.65 299 PHE B N 1
ATOM 5441 C CA . PHE B 1 287 ? 18.815 9.661 310.675 1.00 105.40 299 PHE B CA 1
ATOM 5442 C C . PHE B 1 287 ? 20.222 9.755 311.194 1.00 113.66 299 PHE B C 1
ATOM 5443 O O . PHE B 1 287 ? 21.065 8.901 310.890 1.00 113.46 299 PHE B O 1
ATOM 5451 N N . HIS B 1 288 ? 20.458 10.769 312.028 1.00 112.93 300 HIS B N 1
ATOM 5452 C CA . HIS B 1 288 ? 21.747 10.978 312.673 1.00 113.47 300 HIS B CA 1
ATOM 5453 C C . HIS B 1 288 ? 21.868 9.971 313.827 1.00 117.97 300 HIS B C 1
ATOM 5454 O O . HIS B 1 288 ? 20.848 9.503 314.348 1.00 116.92 300 HIS B O 1
ATOM 5461 N N . ALA B 1 289 ? 23.109 9.613 314.195 1.00 115.84 301 ALA B N 1
ATOM 5462 C CA . ALA B 1 289 ? 23.396 8.692 315.293 1.00 116.47 301 ALA B CA 1
ATOM 5463 C C . ALA B 1 289 ? 22.986 9.333 316.640 1.00 123.00 301 ALA B C 1
ATOM 5464 O O . ALA B 1 289 ? 23.292 10.511 316.879 1.00 122.93 301 ALA B O 1
ATOM 5466 N N . THR B 1 290 ? 22.246 8.572 317.486 1.00 120.65 302 THR B N 1
ATOM 5467 C CA . THR B 1 290 ? 21.767 9.013 318.808 1.00 121.07 302 THR B CA 1
ATOM 5468 C C . THR B 1 290 ? 22.941 9.396 319.735 1.00 126.24 302 THR B C 1
ATOM 5469 O O . THR B 1 290 ? 23.992 8.769 319.628 1.00 126.47 302 THR B O 1
ATOM 5473 N N . PRO B 1 291 ? 22.813 10.406 320.634 1.00 122.81 303 PRO B N 1
ATOM 5474 C CA . PRO B 1 291 ? 23.967 10.812 321.466 1.00 122.14 303 PRO B CA 1
ATOM 5475 C C . PRO B 1 291 ? 24.647 9.718 322.288 1.00 123.09 303 PRO B C 1
ATOM 5476 O O . PRO B 1 291 ? 25.841 9.864 322.559 1.00 122.75 303 PRO B O 1
ATOM 5480 N N . ASN B 1 292 ? 23.928 8.625 322.648 1.00 117.35 304 ASN B N 1
ATOM 5481 C CA . ASN B 1 292 ? 24.528 7.517 323.402 1.00 116.22 304 ASN B CA 1
ATOM 5482 C C . ASN B 1 292 ? 25.496 6.676 322.560 1.00 117.20 304 ASN B C 1
ATOM 5483 O O . ASN B 1 292 ? 26.372 6.018 323.133 1.00 116.73 304 ASN B O 1
ATOM 5488 N N . THR B 1 293 ? 25.359 6.718 321.207 1.00 111.04 305 THR B N 1
ATOM 5489 C CA . THR B 1 293 ? 26.235 5.991 320.277 1.00 109.75 305 THR B CA 1
ATOM 5490 C C . THR B 1 293 ? 27.674 6.514 320.340 1.00 109.62 305 THR B C 1
ATOM 5491 O O . THR B 1 293 ? 28.604 5.718 320.196 1.00 109.00 305 THR B O 1
ATOM 5495 N N . TYR B 1 294 ? 27.858 7.838 320.561 1.00 103.72 306 TYR B N 1
ATOM 5496 C CA . TYR B 1 294 ? 29.194 8.423 320.654 1.00 103.08 306 TYR B CA 1
ATOM 5497 C C . TYR B 1 294 ? 29.645 8.629 322.111 1.00 105.15 306 TYR B C 1
ATOM 5498 O O . TYR B 1 294 ? 30.137 9.698 322.474 1.00 105.96 306 TYR B O 1
ATOM 5507 N N . LYS B 1 295 ? 29.499 7.560 322.928 1.00 99.27 307 LYS B N 1
ATOM 5508 C CA . LYS B 1 295 ? 29.949 7.416 324.324 1.00 98.09 307 LYS B CA 1
ATOM 5509 C C . LYS B 1 295 ? 30.058 5.949 324.724 1.00 101.11 307 LYS B C 1
ATOM 5510 O O . LYS B 1 295 ? 29.322 5.120 324.184 1.00 101.20 307 LYS B O 1
ATOM 5516 N N . ARG B 1 296 ? 30.989 5.612 325.645 1.00 96.09 308 ARG B N 1
ATOM 5517 C CA . ARG B 1 296 ? 31.176 4.223 326.087 1.00 96.09 308 ARG B CA 1
ATOM 5518 C C . ARG B 1 296 ? 31.034 4.029 327.587 1.00 118.91 308 ARG B C 1
ATOM 5519 O O . ARG B 1 296 ? 30.762 2.911 328.020 1.00 88.89 308 ARG B O 1
ATOM 5527 N N . VAL B 1 331 ? 52.129 28.625 332.875 1.00 109.90 430 VAL B N 1
ATOM 5528 C CA . VAL B 1 331 ? 52.250 29.414 331.643 1.00 109.71 430 VAL B CA 1
ATOM 5529 C C . VAL B 1 331 ? 50.879 29.622 330.958 1.00 111.27 430 VAL B C 1
ATOM 5530 O O . VAL B 1 331 ? 49.842 29.379 331.584 1.00 110.22 430 VAL B O 1
ATOM 5534 N N . GLU B 1 332 ? 50.888 30.112 329.695 1.00 106.64 431 GLU B N 1
ATOM 5535 C CA . GLU B 1 332 ? 49.698 30.384 328.883 1.00 106.01 431 GLU B CA 1
ATOM 5536 C C . GLU B 1 332 ? 49.456 29.242 327.882 1.00 108.98 431 GLU B C 1
ATOM 5537 O O . GLU B 1 332 ? 50.402 28.621 327.378 1.00 107.85 431 GLU B O 1
ATOM 5543 N N . TRP B 1 333 ? 48.167 28.944 327.649 1.00 105.00 432 TRP B N 1
ATOM 5544 C CA . TRP B 1 333 ? 47.683 27.895 326.755 1.00 104.00 432 TRP B CA 1
ATOM 5545 C C . TRP B 1 333 ? 46.913 28.538 325.605 1.00 105.71 432 TRP B C 1
ATOM 5546 O O . TRP B 1 333 ? 46.053 29.407 325.824 1.00 105.21 432 TRP B O 1
ATOM 5557 N N . SER B 1 334 ? 47.221 28.106 324.378 1.00 100.21 433 SER B N 1
ATOM 5558 C CA . SER B 1 334 ? 46.544 28.619 323.195 1.00 99.49 433 SER B CA 1
ATOM 5559 C C . SER B 1 334 ? 45.151 27.999 323.064 1.00 102.76 433 SER B C 1
ATOM 5560 O O . SER B 1 334 ? 44.859 26.990 323.722 1.00 102.92 433 SER B O 1
ATOM 5563 N N . GLY B 1 335 ? 44.313 28.590 322.206 1.00 98.02 434 GLY B N 1
ATOM 5564 C CA . GLY B 1 335 ? 42.967 28.088 321.930 1.00 96.95 434 GLY B CA 1
ATOM 5565 C C . GLY B 1 335 ? 42.947 26.610 321.575 1.00 97.77 434 GLY B C 1
ATOM 5566 O O . GLY B 1 335 ? 42.103 25.870 322.078 1.00 96.08 434 GLY B O 1
ATOM 5567 N N . ALA B 1 336 ? 43.937 26.169 320.761 1.00 93.42 435 ALA B N 1
ATOM 5568 C CA . ALA B 1 336 ? 44.154 24.792 320.307 1.00 92.71 435 ALA B CA 1
ATOM 5569 C C . ALA B 1 336 ? 44.643 23.842 321.408 1.00 95.68 435 ALA B C 1
ATOM 5570 O O . ALA B 1 336 ? 44.253 22.678 321.402 1.00 95.57 435 ALA B O 1
ATOM 5572 N N . GLU B 1 337 ? 45.510 24.315 322.329 1.00 91.17 436 GLU B N 1
ATOM 5573 C CA . GLU B 1 337 ? 46.022 23.515 323.454 1.00 90.00 436 GLU B CA 1
ATOM 5574 C C . GLU B 1 337 ? 44.901 23.282 324.476 1.00 92.21 436 GLU B C 1
ATOM 5575 O O . GLU B 1 337 ? 44.736 22.166 324.976 1.00 91.92 436 GLU B O 1
ATOM 5581 N N . ALA B 1 338 ? 44.119 24.330 324.754 1.00 87.14 437 ALA B N 1
ATOM 5582 C CA . ALA B 1 338 ? 43.002 24.304 325.686 1.00 86.81 437 ALA B CA 1
ATOM 5583 C C . ALA B 1 338 ? 41.891 23.358 325.205 1.00 89.39 437 ALA B C 1
ATOM 5584 O O . ALA B 1 338 ? 41.562 22.392 325.909 1.00 88.52 437 ALA B O 1
ATOM 5586 N N . SER B 1 339 ? 41.358 23.616 323.983 1.00 85.44 438 SER B N 1
ATOM 5587 C CA . SER B 1 339 ? 40.319 22.829 323.309 1.00 84.54 438 SER B CA 1
ATOM 5588 C C . SER B 1 339 ? 40.681 21.344 323.304 1.00 88.00 438 SER B C 1
ATOM 5589 O O . SER B 1 339 ? 39.806 20.520 323.571 1.00 88.69 438 SER B O 1
ATOM 5592 N N . MET B 1 340 ? 41.980 21.021 323.061 1.00 82.60 439 MET B N 1
ATOM 5593 C CA . MET B 1 340 ? 42.545 19.671 323.043 1.00 81.81 439 MET B CA 1
ATOM 5594 C C . MET B 1 340 ? 42.612 19.028 324.437 1.00 86.72 439 MET B C 1
ATOM 5595 O O . MET B 1 340 ? 42.363 17.823 324.558 1.00 86.39 439 MET B O 1
ATOM 5600 N N . PHE B 1 341 ? 42.945 19.812 325.486 1.00 83.41 440 PHE B N 1
ATOM 5601 C CA . PHE B 1 341 ? 42.981 19.277 326.853 1.00 82.66 440 PHE B CA 1
ATOM 5602 C C . PHE B 1 341 ? 41.556 18.850 327.201 1.00 85.07 440 PHE B C 1
ATOM 5603 O O . PHE B 1 341 ? 41.354 17.733 327.676 1.00 84.88 440 PHE B O 1
ATOM 5611 N N . ARG B 1 342 ? 40.584 19.750 326.948 1.00 80.16 441 ARG B N 1
ATOM 5612 C CA . ARG B 1 342 ? 39.161 19.539 327.191 1.00 79.54 441 ARG B CA 1
ATOM 5613 C C . ARG B 1 342 ? 38.675 18.235 326.545 1.00 82.86 441 ARG B C 1
ATOM 5614 O O . ARG B 1 342 ? 38.029 17.433 327.217 1.00 83.44 441 ARG B O 1
ATOM 5622 N N . VAL B 1 343 ? 39.056 17.996 325.271 1.00 77.42 442 VAL B N 1
ATOM 5623 C CA . VAL B 1 343 ? 38.723 16.793 324.493 1.00 75.87 442 VAL B CA 1
ATOM 5624 C C . VAL B 1 343 ? 39.396 15.560 325.120 1.00 77.27 442 VAL B C 1
ATOM 5625 O O . VAL B 1 343 ? 38.717 14.604 325.456 1.00 75.78 442 VAL B O 1
ATOM 5629 N N . LEU B 1 344 ? 40.712 15.620 325.311 1.00 74.43 443 LEU B N 1
ATOM 5630 C CA . LEU B 1 344 ? 41.516 14.529 325.828 1.00 75.16 443 LEU B CA 1
ATOM 5631 C C . LEU B 1 344 ? 41.153 14.070 327.226 1.00 81.95 443 LEU B C 1
ATOM 5632 O O . LEU B 1 344 ? 41.424 12.905 327.535 1.00 81.71 443 LEU B O 1
ATOM 5637 N N . ILE B 1 345 ? 40.549 14.962 328.072 1.00 80.50 444 ILE B N 1
ATOM 5638 C CA . ILE B 1 345 ? 40.129 14.612 329.447 1.00 81.00 444 ILE B CA 1
ATOM 5639 C C . ILE B 1 345 ? 38.893 13.696 329.429 1.00 85.98 444 ILE B C 1
ATOM 5640 O O . ILE B 1 345 ? 38.741 12.864 330.340 1.00 85.05 444 ILE B O 1
ATOM 5645 N N . GLY B 1 346 ? 38.067 13.830 328.379 1.00 83.07 445 GLY B N 1
ATOM 5646 C CA . GLY B 1 346 ? 36.875 13.013 328.160 1.00 82.60 445 GLY B CA 1
ATOM 5647 C C . GLY B 1 346 ? 37.192 11.566 327.810 1.00 85.27 445 GLY B C 1
ATOM 5648 O O . GLY B 1 346 ? 36.380 10.670 328.073 1.00 84.10 445 GLY B O 1
ATOM 5649 N N . THR B 1 347 ? 38.388 11.336 327.217 1.00 81.38 446 THR B N 1
ATOM 5650 C CA . THR B 1 347 ? 38.885 10.029 326.783 1.00 81.65 446 THR B CA 1
ATOM 5651 C C . THR B 1 347 ? 39.802 9.417 327.855 1.00 88.59 446 THR B C 1
ATOM 5652 O O . THR B 1 347 ? 39.464 8.384 328.442 1.00 88.95 446 THR B O 1
ATOM 5656 N N . TYR B 1 348 ? 40.976 10.043 328.063 1.00 86.65 447 TYR B N 1
ATOM 5657 C CA . TYR B 1 348 ? 41.979 9.704 329.068 1.00 87.29 447 TYR B CA 1
ATOM 5658 C C . TYR B 1 348 ? 41.493 10.532 330.226 1.00 95.07 447 TYR B C 1
ATOM 5659 O O . TYR B 1 348 ? 41.191 11.702 330.025 1.00 95.22 447 TYR B O 1
ATOM 5668 N N . TYR B 1 349 ? 41.311 9.960 331.401 1.00 93.93 448 TYR B N 1
ATOM 5669 C CA . TYR B 1 349 ? 40.722 10.787 332.444 1.00 94.86 448 TYR B CA 1
ATOM 5670 C C . TYR B 1 349 ? 41.783 11.437 333.325 1.00 99.32 448 TYR B C 1
ATOM 5671 O O . TYR B 1 349 ? 42.063 12.623 333.159 1.00 98.25 448 TYR B O 1
ATOM 5680 N N . ASP B 1 350 ? 42.410 10.652 334.207 1.00 97.59 449 ASP B N 1
ATOM 5681 C CA . ASP B 1 350 ? 43.454 11.081 335.146 1.00 97.67 449 ASP B CA 1
ATOM 5682 C C . ASP B 1 350 ? 44.891 10.838 334.632 1.00 101.25 449 ASP B C 1
ATOM 5683 O O . ASP B 1 350 ? 45.838 11.114 335.377 1.00 101.26 449 ASP B O 1
ATOM 5688 N N . ASN B 1 351 ? 45.054 10.255 333.408 1.00 96.18 450 ASN B N 1
ATOM 5689 C CA . ASN B 1 351 ? 46.377 9.972 332.841 1.00 94.92 450 ASN B CA 1
ATOM 5690 C C . ASN B 1 351 ? 46.893 11.217 332.148 1.00 98.14 450 ASN B C 1
ATOM 5691 O O . ASN B 1 351 ? 46.746 11.366 330.928 1.00 97.94 450 ASN B O 1
ATOM 5696 N N . PHE B 1 352 ? 47.486 12.132 332.947 1.00 93.61 451 PHE B N 1
ATOM 5697 C CA . PHE B 1 352 ? 48.038 13.394 332.456 1.00 92.50 451 PHE B CA 1
ATOM 5698 C C . PHE B 1 352 ? 49.349 13.175 331.715 1.00 93.34 451 PHE B C 1
ATOM 5699 O O . PHE B 1 352 ? 49.733 14.019 330.909 1.00 92.62 451 PHE B O 1
ATOM 5707 N N . CYS B 1 353 ? 50.018 12.032 331.966 1.00 88.45 452 CYS B N 1
ATOM 5708 C CA . CYS B 1 353 ? 51.253 11.651 331.286 1.00 88.31 452 CYS B CA 1
ATOM 5709 C C . CYS B 1 353 ? 50.944 11.439 329.771 1.00 93.45 452 CYS B C 1
ATOM 5710 O O . CYS B 1 353 ? 51.588 12.069 328.923 1.00 93.37 452 CYS B O 1
ATOM 5713 N N . ALA B 1 354 ? 49.895 10.633 329.451 1.00 89.35 453 ALA B N 1
ATOM 5714 C CA . ALA B 1 354 ? 49.462 10.344 328.082 1.00 87.95 453 ALA B CA 1
ATOM 5715 C C . ALA B 1 354 ? 48.809 11.541 327.387 1.00 90.50 453 ALA B C 1
ATOM 5716 O O . ALA B 1 354 ? 48.921 11.633 326.164 1.00 90.29 453 ALA B O 1
ATOM 5718 N N . ILE B 1 355 ? 48.133 12.450 328.145 1.00 85.54 454 ILE B N 1
ATOM 5719 C CA . ILE B 1 355 ? 47.509 13.664 327.585 1.00 84.79 454 ILE B CA 1
ATOM 5720 C C . ILE B 1 355 ? 48.599 14.657 327.191 1.00 90.99 454 ILE B C 1
ATOM 5721 O O . ILE B 1 355 ? 48.449 15.365 326.193 1.00 91.75 454 ILE B O 1
ATOM 5726 N N . ALA B 1 356 ? 49.694 14.704 327.976 1.00 88.10 455 ALA B N 1
ATOM 5727 C CA . ALA B 1 356 ? 50.860 15.543 327.707 1.00 88.07 455 ALA B CA 1
ATOM 5728 C C . ALA B 1 356 ? 51.515 15.019 326.420 1.00 91.65 455 ALA B C 1
ATOM 5729 O O . ALA B 1 356 ? 51.775 15.801 325.510 1.00 91.26 455 ALA B O 1
ATOM 5731 N N . ARG B 1 357 ? 51.694 13.676 326.333 1.00 87.92 456 ARG B N 1
ATOM 5732 C CA . ARG B 1 357 ? 52.221 12.897 325.202 1.00 87.55 456 ARG B CA 1
ATOM 5733 C C . ARG B 1 357 ? 51.450 13.244 323.908 1.00 92.04 456 ARG B C 1
ATOM 5734 O O . ARG B 1 357 ? 52.046 13.291 322.828 1.00 92.03 456 ARG B O 1
ATOM 5742 N N . LEU B 1 358 ? 50.148 13.542 324.039 1.00 88.27 457 LEU B N 1
ATOM 5743 C CA . LEU B 1 358 ? 49.281 13.900 322.920 1.00 88.10 457 LEU B CA 1
ATOM 5744 C C . LEU B 1 358 ? 49.264 15.409 322.589 1.00 92.04 457 LEU B C 1
ATOM 5745 O O . LEU B 1 358 ? 49.242 15.753 321.410 1.00 91.57 457 LEU B O 1
ATOM 5750 N N . ILE B 1 359 ? 49.271 16.305 323.594 1.00 88.88 458 ILE B N 1
ATOM 5751 C CA . ILE B 1 359 ? 49.301 17.753 323.313 1.00 88.80 458 ILE B CA 1
ATOM 5752 C C . ILE B 1 359 ? 50.714 18.142 322.785 1.00 93.24 458 ILE B C 1
ATOM 5753 O O . ILE B 1 359 ? 50.850 19.072 321.986 1.00 92.86 458 ILE B O 1
ATOM 5758 N N . GLY B 1 360 ? 51.717 17.361 323.180 1.00 90.09 459 GLY B N 1
ATOM 5759 C CA . GLY B 1 360 ? 53.110 17.540 322.791 1.00 90.28 459 GLY B CA 1
ATOM 5760 C C . GLY B 1 360 ? 53.748 18.731 323.474 1.00 95.45 459 GLY B C 1
ATOM 5761 O O . GLY B 1 360 ? 54.589 18.557 324.365 1.00 95.83 459 GLY B O 1
ATOM 5762 N N . THR B 1 361 ? 53.321 19.956 323.051 1.00 91.56 460 THR B N 1
ATOM 5763 C CA . THR B 1 361 ? 53.748 21.289 323.514 1.00 90.93 460 THR B CA 1
ATOM 5764 C C . THR B 1 361 ? 53.793 21.413 325.051 1.00 95.98 460 THR B C 1
ATOM 5765 O O . THR B 1 361 ? 54.695 22.075 325.579 1.00 95.76 460 THR B O 1
ATOM 5769 N N . LYS B 1 362 ? 52.820 20.773 325.758 1.00 92.37 461 LYS B N 1
ATOM 5770 C CA . LYS B 1 362 ? 52.715 20.756 327.220 1.00 91.44 461 LYS B CA 1
ATOM 5771 C C . LYS B 1 362 ? 53.145 19.419 327.838 1.00 93.88 461 LYS B C 1
ATOM 5772 O O . LYS B 1 362 ? 53.055 18.371 327.199 1.00 92.92 461 LYS B O 1
ATOM 5778 N N . THR B 1 363 ? 53.646 19.487 329.080 1.00 90.76 462 THR B N 1
ATOM 5779 C CA . THR B 1 363 ? 54.187 18.368 329.866 1.00 90.44 462 THR B CA 1
ATOM 5780 C C . THR B 1 363 ? 53.225 17.847 330.956 1.00 92.13 462 THR B C 1
ATOM 5781 O O . THR B 1 363 ? 52.176 18.451 331.232 1.00 91.16 462 THR B O 1
ATOM 5785 N N . CYS B 1 364 ? 53.626 16.714 331.565 1.00 86.95 463 CYS B N 1
ATOM 5786 C CA . CYS B 1 364 ? 52.989 15.960 332.653 1.00 85.93 463 CYS B CA 1
ATOM 5787 C C . CYS B 1 364 ? 52.456 16.889 333.760 1.00 93.09 463 CYS B C 1
ATOM 5788 O O . CYS B 1 364 ? 51.250 16.902 334.032 1.00 92.59 463 CYS B O 1
ATOM 5791 N N . ARG B 1 365 ? 53.363 17.697 334.354 1.00 92.03 464 ARG B N 1
ATOM 5792 C CA . ARG B 1 365 ? 53.060 18.656 335.412 1.00 92.77 464 ARG B CA 1
ATOM 5793 C C . ARG B 1 365 ? 52.189 19.814 334.906 1.00 99.18 464 ARG B C 1
ATOM 5794 O O . ARG B 1 365 ? 51.264 20.207 335.606 1.00 98.01 464 ARG B O 1
ATOM 5802 N N . GLN B 1 366 ? 52.472 20.344 333.701 1.00 98.94 465 GLN B N 1
ATOM 5803 C CA . GLN B 1 366 ? 51.724 21.447 333.086 1.00 100.42 465 GLN B CA 1
ATOM 5804 C C . GLN B 1 366 ? 50.246 21.084 332.849 1.00 107.81 465 GLN B C 1
ATOM 5805 O O . GLN B 1 366 ? 49.363 21.925 333.081 1.00 107.59 465 GLN B O 1
ATOM 5811 N N . VAL B 1 367 ? 49.992 19.829 332.392 1.00 106.08 466 VAL B N 1
ATOM 5812 C CA . VAL B 1 367 ? 48.654 19.273 332.126 1.00 106.92 466 VAL B CA 1
ATOM 5813 C C . VAL B 1 367 ? 47.905 19.064 333.457 1.00 111.65 466 VAL B C 1
ATOM 5814 O O . VAL B 1 367 ? 46.735 19.460 333.562 1.00 111.22 466 VAL B O 1
ATOM 5818 N N . TYR B 1 368 ? 48.603 18.475 334.473 1.00 108.66 467 TYR B N 1
ATOM 5819 C CA . TYR B 1 368 ? 48.106 18.248 335.837 1.00 108.96 467 TYR B CA 1
ATOM 5820 C C . TYR B 1 368 ? 47.674 19.585 336.464 1.00 111.06 467 TYR B C 1
ATOM 5821 O O . TYR B 1 368 ? 46.628 19.647 337.100 1.00 109.28 467 TYR B O 1
ATOM 5830 N N . GLU B 1 369 ? 48.489 20.642 336.284 1.00 108.65 468 GLU B N 1
ATOM 5831 C CA . GLU B 1 369 ? 48.255 22.005 336.772 1.00 108.78 468 GLU B CA 1
ATOM 5832 C C . GLU B 1 369 ? 47.030 22.634 336.111 1.00 111.58 468 GLU B C 1
ATOM 5833 O O . GLU B 1 369 ? 46.233 23.282 336.802 1.00 110.92 468 GLU B O 1
ATOM 5839 N N . PHE B 1 370 ? 46.880 22.446 334.775 1.00 107.43 469 PHE B N 1
ATOM 5840 C CA . PHE B 1 370 ? 45.748 22.976 334.019 1.00 106.97 469 PHE B CA 1
ATOM 5841 C C . PHE B 1 370 ? 44.420 22.384 334.515 1.00 111.60 469 PHE B C 1
ATOM 5842 O O . PHE B 1 370 ? 43.419 23.104 334.574 1.00 110.85 469 PHE B O 1
ATOM 5850 N N . ARG B 1 371 ? 44.439 21.094 334.938 1.00 109.01 470 ARG B N 1
ATOM 5851 C CA . ARG B 1 371 ? 43.285 20.394 335.511 1.00 109.03 470 ARG B CA 1
ATOM 5852 C C . ARG B 1 371 ? 42.784 21.099 336.796 1.00 113.89 470 ARG B C 1
ATOM 5853 O O . ARG B 1 371 ? 41.583 21.365 336.920 1.00 113.95 470 ARG B O 1
ATOM 5861 N N . VAL B 1 372 ? 43.725 21.410 337.725 1.00 110.28 471 VAL B N 1
ATOM 5862 C CA . VAL B 1 372 ? 43.491 22.056 339.027 1.00 109.53 471 VAL B CA 1
ATOM 5863 C C . VAL B 1 372 ? 42.872 23.460 338.842 1.00 111.08 471 VAL B C 1
ATOM 5864 O O . VAL B 1 372 ? 41.965 23.818 339.589 1.00 110.68 471 VAL B O 1
ATOM 5868 N N . LYS B 1 373 ? 43.302 24.209 337.803 1.00 106.00 472 LYS B N 1
ATOM 5869 C CA . LYS B 1 373 ? 42.768 25.535 337.477 1.00 105.79 472 LYS B CA 1
ATOM 5870 C C . LYS B 1 373 ? 41.315 25.440 336.972 1.00 128.40 472 LYS B C 1
ATOM 5871 O O . LYS B 1 373 ? 40.785 24.350 336.747 1.00 92.91 472 LYS B O 1
ATOM 5877 N N . VAL B 1 414 ? 7.284 -6.329 307.457 1.00 62.85 517 VAL B N 1
ATOM 5878 C CA . VAL B 1 414 ? 8.733 -6.059 307.475 1.00 63.82 517 VAL B CA 1
ATOM 5879 C C . VAL B 1 414 ? 9.044 -4.555 307.603 1.00 70.45 517 VAL B C 1
ATOM 5880 O O . VAL B 1 414 ? 8.824 -3.775 306.667 1.00 71.46 517 VAL B O 1
ATOM 5884 N N . TYR B 1 415 ? 9.571 -4.157 308.752 1.00 66.96 518 TYR B N 1
ATOM 5885 C CA . TYR B 1 415 ? 9.912 -2.759 308.976 1.00 67.15 518 TYR B CA 1
ATOM 5886 C C . TYR B 1 415 ? 11.397 -2.553 308.899 1.00 64.54 518 TYR B C 1
ATOM 5887 O O . TYR B 1 415 ? 12.160 -3.459 309.208 1.00 62.50 518 TYR B O 1
ATOM 5896 N N . ASN B 1 416 ? 11.802 -1.354 308.492 1.00 58.03 519 ASN B N 1
ATOM 5897 C CA . ASN B 1 416 ? 13.204 -0.985 308.423 1.00 56.20 519 ASN B CA 1
ATOM 5898 C C . ASN B 1 416 ? 13.788 -0.968 309.822 1.00 56.21 519 ASN B C 1
ATOM 5899 O O . ASN B 1 416 ? 13.123 -0.529 310.761 1.00 54.77 519 ASN B O 1
ATOM 5904 N N . TYR B 1 417 ? 15.016 -1.471 309.969 1.00 51.32 520 TYR B N 1
ATOM 5905 C CA . TYR B 1 417 ? 15.702 -1.465 311.255 1.00 49.45 520 TYR B CA 1
ATOM 5906 C C . TYR B 1 417 ? 16.258 -0.054 311.533 1.00 55.51 520 TYR B C 1
ATOM 5907 O O . TYR B 1 417 ? 16.773 0.604 310.635 1.00 55.45 520 TYR B O 1
ATOM 5916 N N . GLN B 1 418 ? 16.182 0.376 312.785 1.00 53.74 521 GLN B N 1
ATOM 5917 C CA . GLN B 1 418 ? 16.720 1.641 313.263 1.00 54.14 521 GLN B CA 1
ATOM 5918 C C . GLN B 1 418 ? 17.235 1.364 314.676 1.00 57.75 521 GLN B C 1
ATOM 5919 O O . GLN B 1 418 ? 16.497 0.792 315.487 1.00 59.11 521 GLN B O 1
ATOM 5925 N N . PRO B 1 419 ? 18.500 1.715 314.990 1.00 51.78 522 PRO B N 1
ATOM 5926 C CA . PRO B 1 419 ? 19.015 1.421 316.333 1.00 51.44 522 PRO B CA 1
ATOM 5927 C C . PRO B 1 419 ? 18.136 2.016 317.421 1.00 60.23 522 PRO B C 1
ATOM 5928 O O . PRO B 1 419 ? 17.709 3.169 317.299 1.00 60.84 522 PRO B O 1
ATOM 5932 N N . CYS B 1 420 ? 17.820 1.229 318.454 1.00 59.55 523 CYS B N 1
ATOM 5933 C CA . CYS B 1 420 ? 17.006 1.734 319.555 1.00 60.21 523 CYS B CA 1
ATOM 5934 C C . CYS B 1 420 ? 17.924 2.354 320.580 1.00 66.92 523 CYS B C 1
ATOM 5935 O O . CYS B 1 420 ? 19.099 1.968 320.672 1.00 66.11 523 CYS B O 1
ATOM 5938 N N . ASP B 1 421 ? 17.392 3.363 321.310 1.00 65.87 524 ASP B N 1
ATOM 5939 C CA . ASP B 1 421 ? 18.093 4.098 322.359 1.00 66.44 524 ASP B CA 1
ATOM 5940 C C . ASP B 1 421 ? 17.039 4.635 323.313 1.00 71.88 524 ASP B C 1
ATOM 5941 O O . ASP B 1 421 ? 16.400 5.649 323.042 1.00 72.00 524 ASP B O 1
ATOM 5946 N N . HIS B 1 422 ? 16.842 3.921 324.417 1.00 68.89 525 HIS B N 1
ATOM 5947 C CA . HIS B 1 422 ? 15.883 4.256 325.467 1.00 68.49 525 HIS B CA 1
ATOM 5948 C C . HIS B 1 422 ? 16.607 4.071 326.819 1.00 69.53 525 HIS B C 1
ATOM 5949 O O . HIS B 1 422 ? 16.469 3.024 327.443 1.00 67.60 525 HIS B O 1
ATOM 5956 N N . PRO B 1 423 ? 17.430 5.065 327.256 1.00 67.26 526 PRO B N 1
ATOM 5957 C CA . PRO B 1 423 ? 18.193 4.907 328.515 1.00 67.98 526 PRO B CA 1
ATOM 5958 C C . PRO B 1 423 ? 17.419 4.385 329.721 1.00 78.39 526 PRO B C 1
ATOM 5959 O O . PRO B 1 423 ? 16.291 4.833 329.970 1.00 78.89 526 PRO B O 1
ATOM 5963 N N . ARG B 1 424 ? 18.016 3.412 330.444 1.00 78.00 527 ARG B N 1
ATOM 5964 C CA . ARG B 1 424 ? 17.490 2.794 331.678 1.00 79.57 527 ARG B CA 1
ATOM 5965 C C . ARG B 1 424 ? 16.122 2.081 331.513 1.00 85.65 527 ARG B C 1
ATOM 5966 O O . ARG B 1 424 ? 15.437 1.765 332.502 1.00 85.30 527 ARG B O 1
ATOM 5974 N N . GLN B 1 425 ? 15.759 1.799 330.262 1.00 82.91 528 GLN B N 1
ATOM 5975 C CA . GLN B 1 425 ? 14.558 1.047 329.931 1.00 83.12 528 GLN B CA 1
ATOM 5976 C C . GLN B 1 425 ? 14.971 -0.209 329.139 1.00 87.05 528 GLN B C 1
ATOM 5977 O O . GLN B 1 425 ? 15.833 -0.112 328.253 1.00 85.31 528 GLN B O 1
ATOM 5983 N N . PRO B 1 426 ? 14.452 -1.410 329.485 1.00 84.90 529 PRO B N 1
ATOM 5984 C CA . PRO B 1 426 ? 14.843 -2.604 328.715 1.00 85.12 529 PRO B CA 1
ATOM 5985 C C . PRO B 1 426 ? 14.112 -2.701 327.367 1.00 88.83 529 PRO B C 1
ATOM 5986 O O . PRO B 1 426 ? 13.146 -1.967 327.117 1.00 88.28 529 PRO B O 1
ATOM 5990 N N . CYS B 1 427 ? 14.579 -3.594 326.487 1.00 86.11 530 CYS B N 1
ATOM 5991 C CA . CYS B 1 427 ? 13.921 -3.766 325.198 1.00 86.58 530 CYS B CA 1
ATOM 5992 C C . CYS B 1 427 ? 12.677 -4.632 325.350 1.00 92.17 530 CYS B C 1
ATOM 5993 O O . CYS B 1 427 ? 12.716 -5.851 325.151 1.00 92.00 530 CYS B O 1
ATOM 5996 N N . ASP B 1 428 ? 11.580 -3.978 325.781 1.00 89.28 531 ASP B N 1
ATOM 5997 C CA . ASP B 1 428 ? 10.277 -4.598 326.013 1.00 89.46 531 ASP B CA 1
ATOM 5998 C C . ASP B 1 428 ? 9.262 -4.176 324.935 1.00 93.87 531 ASP B C 1
ATOM 5999 O O . ASP B 1 428 ? 9.650 -3.665 323.884 1.00 92.46 531 ASP B O 1
ATOM 6004 N N . ASN B 1 429 ? 7.970 -4.363 325.220 1.00 91.74 532 ASN B N 1
ATOM 6005 C CA . ASN B 1 429 ? 6.827 -4.071 324.349 1.00 91.86 532 ASN B CA 1
ATOM 6006 C C . ASN B 1 429 ? 6.776 -2.627 323.838 1.00 93.98 532 ASN B C 1
ATOM 6007 O O . ASN B 1 429 ? 6.107 -2.372 322.840 1.00 94.08 532 ASN B O 1
ATOM 6012 N N . SER B 1 430 ? 7.486 -1.695 324.501 1.00 89.01 533 SER B N 1
ATOM 6013 C CA . SER B 1 430 ? 7.532 -0.290 324.082 1.00 88.41 533 SER B CA 1
ATOM 6014 C C . SER B 1 430 ? 8.783 0.028 323.263 1.00 90.16 533 SER B C 1
ATOM 6015 O O . SER B 1 430 ? 8.916 1.157 322.776 1.00 89.65 533 SER B O 1
ATOM 6018 N N . CYS B 1 431 ? 9.693 -0.968 323.097 1.00 84.65 534 CYS B N 1
ATOM 6019 C CA . CYS B 1 431 ? 10.915 -0.796 322.314 1.00 82.78 534 CYS B CA 1
ATOM 6020 C C . CYS B 1 431 ? 10.569 -0.730 320.825 1.00 83.43 534 CYS B C 1
ATOM 6021 O O . CYS B 1 431 ? 9.830 -1.602 320.348 1.00 83.41 534 CYS B O 1
ATOM 6024 N N . PRO B 1 432 ? 11.093 0.274 320.069 1.00 76.38 535 PRO B N 1
ATOM 6025 C CA . PRO B 1 432 ? 10.785 0.337 318.625 1.00 75.01 535 PRO B CA 1
ATOM 6026 C C . PRO B 1 432 ? 11.173 -0.944 317.869 1.00 76.79 535 PRO B C 1
ATOM 6027 O O . PRO B 1 432 ? 10.388 -1.385 317.032 1.00 76.60 535 PRO B O 1
ATOM 6031 N N . CYS B 1 433 ? 12.341 -1.570 318.220 1.00 70.32 536 CYS B N 1
ATOM 6032 C CA . CYS B 1 433 ? 12.842 -2.831 317.642 1.00 68.29 536 CYS B CA 1
ATOM 6033 C C . CYS B 1 433 ? 11.832 -3.948 317.897 1.00 73.25 536 CYS B C 1
ATOM 6034 O O . CYS B 1 433 ? 11.442 -4.641 316.954 1.00 73.88 536 CYS B O 1
ATOM 6037 N N . VAL B 1 434 ? 11.393 -4.096 319.161 1.00 68.99 537 VAL B N 1
ATOM 6038 C CA . VAL B 1 434 ? 10.412 -5.110 319.567 1.00 69.05 537 VAL B CA 1
ATOM 6039 C C . VAL B 1 434 ? 9.050 -4.883 318.861 1.00 73.55 537 VAL B C 1
ATOM 6040 O O . VAL B 1 434 ? 8.498 -5.842 318.310 1.00 73.70 537 VAL B O 1
ATOM 6044 N N . ILE B 1 435 ? 8.572 -3.613 318.801 1.00 69.61 538 ILE B N 1
ATOM 6045 C CA . ILE B 1 435 ? 7.338 -3.225 318.103 1.00 69.54 538 ILE B CA 1
ATOM 6046 C C . ILE B 1 435 ? 7.423 -3.606 316.607 1.00 76.87 538 ILE B C 1
ATOM 6047 O O . ILE B 1 435 ? 6.563 -4.344 316.124 1.00 77.74 538 ILE B O 1
ATOM 6052 N N . ALA B 1 436 ? 8.498 -3.144 315.903 1.00 74.17 539 ALA B N 1
ATOM 6053 C CA . ALA B 1 436 ? 8.795 -3.387 314.484 1.00 73.29 539 ALA B CA 1
ATOM 6054 C C . ALA B 1 436 ? 9.043 -4.856 314.189 1.00 75.58 539 ALA B C 1
ATOM 6055 O O . ALA B 1 436 ? 9.281 -5.222 313.032 1.00 75.64 539 ALA B O 1
ATOM 6057 N N . GLN B 1 437 ? 8.973 -5.696 315.235 1.00 71.62 540 GLN B N 1
ATOM 6058 C CA . GLN B 1 437 ? 9.198 -7.141 315.195 1.00 71.83 540 GLN B CA 1
ATOM 6059 C C . GLN B 1 437 ? 10.586 -7.435 314.571 1.00 74.01 540 GLN B C 1
ATOM 6060 O O . GLN B 1 437 ? 10.725 -8.269 313.682 1.00 73.90 540 GLN B O 1
ATOM 6066 N N . ASN B 1 438 ? 11.592 -6.677 315.012 1.00 69.43 541 ASN B N 1
ATOM 6067 C CA . ASN B 1 438 ? 12.961 -6.761 314.531 1.00 69.39 541 ASN B CA 1
ATOM 6068 C C . ASN B 1 438 ? 13.877 -7.067 315.693 1.00 72.68 541 ASN B C 1
ATOM 6069 O O . ASN B 1 438 ? 13.600 -6.677 316.831 1.00 72.90 541 ASN B O 1
ATOM 6074 N N . PHE B 1 439 ? 15.004 -7.704 315.397 1.00 67.44 542 PHE B N 1
ATOM 6075 C CA . PHE B 1 439 ? 16.022 -7.973 316.391 1.00 66.87 542 PHE B CA 1
ATOM 6076 C C . PHE B 1 439 ? 16.786 -6.697 316.684 1.00 68.77 542 PHE B C 1
ATOM 6077 O O . PHE B 1 439 ? 16.857 -5.788 315.854 1.00 69.23 542 PHE B O 1
ATOM 6085 N N . CYS B 1 440 ? 17.406 -6.657 317.845 1.00 62.49 543 CYS B N 1
ATOM 6086 C CA . CYS B 1 440 ? 18.290 -5.577 318.185 1.00 60.83 543 CYS B CA 1
ATOM 6087 C C . CYS B 1 440 ? 19.618 -6.005 317.548 1.00 62.02 543 CYS B C 1
ATOM 6088 O O . CYS B 1 440 ? 19.880 -7.205 317.410 1.00 60.96 543 CYS B O 1
ATOM 6091 N N . GLU B 1 441 ? 20.393 -5.041 317.051 1.00 58.06 544 GLU B N 1
ATOM 6092 C CA . GLU B 1 441 ? 21.685 -5.300 316.397 1.00 56.62 544 GLU B CA 1
ATOM 6093 C C . GLU B 1 441 ? 22.827 -4.750 317.243 1.00 57.91 544 GLU B C 1
ATOM 6094 O O . GLU B 1 441 ? 22.582 -4.183 318.309 1.00 56.28 544 GLU B O 1
ATOM 6100 N N . LYS B 1 442 ? 24.071 -4.888 316.749 1.00 54.95 545 LYS B N 1
ATOM 6101 C CA . LYS B 1 442 ? 25.278 -4.361 317.404 1.00 55.51 545 LYS B CA 1
ATOM 6102 C C . LYS B 1 442 ? 25.224 -2.820 317.600 1.00 63.01 545 LYS B C 1
ATOM 6103 O O . LYS B 1 442 ? 25.925 -2.305 318.475 1.00 63.95 545 LYS B O 1
ATOM 6109 N N . PHE B 1 443 ? 24.396 -2.107 316.782 1.00 59.11 546 PHE B N 1
ATOM 6110 C CA . PHE B 1 443 ? 24.249 -0.653 316.770 1.00 58.54 546 PHE B CA 1
ATOM 6111 C C . PHE B 1 443 ? 23.270 -0.159 317.813 1.00 63.55 546 PHE B C 1
ATOM 6112 O O . PHE B 1 443 ? 23.274 1.037 318.125 1.00 63.99 546 PHE B O 1
ATOM 6120 N N . CYS B 1 444 ? 22.399 -1.045 318.317 1.00 59.83 547 CYS B N 1
ATOM 6121 C CA . CYS B 1 444 ? 21.466 -0.706 319.385 1.00 59.80 547 CYS B CA 1
ATOM 6122 C C . CYS B 1 444 ? 22.224 -0.241 320.647 1.00 66.50 547 CYS B C 1
ATOM 6123 O O . CYS B 1 444 ? 23.342 -0.705 320.937 1.00 64.26 547 CYS B O 1
ATOM 6126 N N . GLN B 1 445 ? 21.612 0.725 321.362 1.00 66.06 548 GLN B N 1
ATOM 6127 C CA . GLN B 1 445 ? 22.189 1.318 322.559 1.00 66.22 548 GLN B CA 1
ATOM 6128 C C . GLN B 1 445 ? 21.669 0.646 323.837 1.00 71.70 548 GLN B C 1
ATOM 6129 O O . GLN B 1 445 ? 21.989 1.095 324.938 1.00 72.44 548 GLN B O 1
ATOM 6135 N N . CYS B 1 446 ? 20.954 -0.494 323.680 1.00 67.90 549 CYS B N 1
ATOM 6136 C CA . CYS B 1 446 ? 20.444 -1.318 324.781 1.00 67.49 549 CYS B CA 1
ATOM 6137 C C . CYS B 1 446 ? 21.590 -2.111 325.462 1.00 73.65 549 CYS B C 1
ATOM 6138 O O . CYS B 1 446 ? 22.748 -2.039 325.021 1.00 73.85 549 CYS B O 1
ATOM 6141 N N . SER B 1 447 ? 21.270 -2.841 326.549 1.00 71.14 550 SER B N 1
ATOM 6142 C CA . SER B 1 447 ? 22.241 -3.650 327.295 1.00 71.88 550 SER B CA 1
ATOM 6143 C C . SER B 1 447 ? 22.902 -4.714 326.401 1.00 79.04 550 SER B C 1
ATOM 6144 O O . SER B 1 447 ? 22.289 -5.167 325.436 1.00 78.73 550 SER B O 1
ATOM 6147 N N . SER B 1 448 ? 24.128 -5.152 326.759 1.00 77.26 551 SER B N 1
ATOM 6148 C CA . SER B 1 448 ? 24.843 -6.211 326.039 1.00 77.26 551 SER B CA 1
ATOM 6149 C C . SER B 1 448 ? 24.102 -7.533 326.219 1.00 81.24 551 SER B C 1
ATOM 6150 O O . SER B 1 448 ? 24.218 -8.425 325.381 1.00 80.88 551 SER B O 1
ATOM 6153 N N . GLU B 1 449 ? 23.324 -7.633 327.308 1.00 78.02 552 GLU B N 1
ATOM 6154 C CA . GLU B 1 449 ? 22.555 -8.810 327.705 1.00 78.33 552 GLU B CA 1
ATOM 6155 C C . GLU B 1 449 ? 21.110 -8.760 327.181 1.00 79.19 552 GLU B C 1
ATOM 6156 O O . GLU B 1 449 ? 20.273 -9.560 327.614 1.00 78.18 552 GLU B O 1
ATOM 6162 N N . CYS B 1 450 ? 20.814 -7.819 326.259 1.00 73.51 553 CYS B N 1
ATOM 6163 C CA . CYS B 1 450 ? 19.476 -7.658 325.684 1.00 72.20 553 CYS B CA 1
ATOM 6164 C C . CYS B 1 450 ? 19.017 -8.973 325.035 1.00 75.89 553 CYS B C 1
ATOM 6165 O O . CYS B 1 450 ? 19.737 -9.579 324.230 1.00 75.46 553 CYS B O 1
ATOM 6168 N N . GLN B 1 451 ? 17.852 -9.444 325.471 1.00 71.70 554 GLN B N 1
ATOM 6169 C CA . GLN B 1 451 ? 17.265 -10.703 325.033 1.00 70.97 554 GLN B CA 1
ATOM 6170 C C . GLN B 1 451 ? 16.736 -10.654 323.605 1.00 71.89 554 GLN B C 1
ATOM 6171 O O . GLN B 1 451 ? 16.423 -11.712 323.040 1.00 72.10 554 GLN B O 1
ATOM 6177 N N . ASN B 1 452 ? 16.641 -9.440 323.021 1.00 64.73 555 ASN B N 1
ATOM 6178 C CA . ASN B 1 452 ? 16.155 -9.242 321.654 1.00 63.46 555 ASN B CA 1
ATOM 6179 C C . ASN B 1 452 ? 17.319 -9.068 320.657 1.00 64.79 555 ASN B C 1
ATOM 6180 O O . ASN B 1 452 ? 17.090 -9.010 319.450 1.00 64.14 555 ASN B O 1
ATOM 6185 N N . ARG B 1 453 ? 18.567 -9.038 321.150 1.00 60.50 556 ARG B N 1
ATOM 6186 C CA . ARG B 1 453 ? 19.728 -8.938 320.260 1.00 60.16 556 ARG B CA 1
ATOM 6187 C C . ARG B 1 453 ? 19.892 -10.235 319.440 1.00 67.57 556 ARG B C 1
ATOM 6188 O O . ARG B 1 453 ? 19.569 -11.330 319.935 1.00 67.46 556 ARG B O 1
ATOM 6196 N N . PHE B 1 454 ? 20.370 -10.118 318.182 1.00 63.94 557 PHE B N 1
ATOM 6197 C CA . PHE B 1 454 ? 20.604 -11.337 317.425 1.00 63.31 557 PHE B CA 1
ATOM 6198 C C . PHE B 1 454 ? 21.982 -11.878 317.839 1.00 67.05 557 PHE B C 1
ATOM 6199 O O . PHE B 1 454 ? 22.953 -11.120 317.810 1.00 65.48 557 PHE B O 1
ATOM 6207 N N . PRO B 1 455 ? 22.086 -13.154 318.285 1.00 63.88 558 PRO B N 1
ATOM 6208 C CA . PRO B 1 455 ? 23.382 -13.647 318.789 1.00 63.60 558 PRO B CA 1
ATOM 6209 C C . PRO B 1 455 ? 24.442 -13.955 317.741 1.00 71.78 558 PRO B C 1
ATOM 6210 O O . PRO B 1 455 ? 25.639 -13.865 318.021 1.00 71.75 558 PRO B O 1
ATOM 6214 N N . GLY B 1 456 ? 23.988 -14.316 316.550 1.00 70.78 559 GLY B N 1
ATOM 6215 C CA . GLY B 1 456 ? 24.845 -14.747 315.458 1.00 70.83 559 GLY B CA 1
ATOM 6216 C C . GLY B 1 456 ? 24.837 -16.262 315.442 1.00 73.00 559 GLY B C 1
ATOM 6217 O O . GLY B 1 456 ? 23.966 -16.877 316.064 1.00 69.92 559 GLY B O 1
ATOM 6218 N N . CYS B 1 457 ? 25.795 -16.874 314.725 1.00 71.21 560 CYS B N 1
ATOM 6219 C CA . CYS B 1 457 ? 25.889 -18.329 314.624 1.00 71.32 560 CYS B CA 1
ATOM 6220 C C . CYS B 1 457 ? 27.265 -18.836 314.980 1.00 75.51 560 CYS B C 1
ATOM 6221 O O . CYS B 1 457 ? 28.275 -18.159 314.747 1.00 74.22 560 CYS B O 1
ATOM 6224 N N . ARG B 1 458 ? 27.283 -20.058 315.534 1.00 73.99 561 ARG B N 1
ATOM 6225 C CA . ARG B 1 458 ? 28.474 -20.761 316.000 1.00 73.80 561 ARG B CA 1
ATOM 6226 C C . ARG B 1 458 ? 28.930 -21.850 314.996 1.00 75.70 561 ARG B C 1
ATOM 6227 O O . ARG B 1 458 ? 29.724 -22.731 315.350 1.00 76.37 561 ARG B O 1
ATOM 6235 N N . CYS B 1 459 ? 28.465 -21.729 313.722 1.00 69.17 562 CYS B N 1
ATOM 6236 C CA . CYS B 1 459 ? 28.772 -22.601 312.575 1.00 67.42 562 CYS B CA 1
ATOM 6237 C C . CYS B 1 459 ? 30.258 -22.647 312.326 1.00 73.15 562 CYS B C 1
ATOM 6238 O O . CYS B 1 459 ? 30.986 -21.720 312.680 1.00 72.92 562 CYS B O 1
ATOM 6241 N N . LYS B 1 460 ? 30.697 -23.709 311.660 1.00 70.79 563 LYS B N 1
ATOM 6242 C CA . LYS B 1 460 ? 32.098 -23.965 311.311 1.00 70.65 563 LYS B CA 1
ATOM 6243 C C . LYS B 1 460 ? 32.422 -23.486 309.883 1.00 73.27 563 LYS B C 1
ATOM 6244 O O . LYS B 1 460 ? 33.586 -23.172 309.593 1.00 72.67 563 LYS B O 1
ATOM 6250 N N . ALA B 1 461 ? 31.375 -23.431 309.001 1.00 67.42 564 ALA B N 1
ATOM 6251 C CA . ALA B 1 461 ? 31.428 -23.041 307.586 1.00 66.26 564 ALA B CA 1
ATOM 6252 C C . ALA B 1 461 ? 30.028 -23.122 307.010 1.00 67.96 564 ALA B C 1
ATOM 6253 O O . ALA B 1 461 ? 29.118 -23.614 307.711 1.00 67.59 564 ALA B O 1
ATOM 6255 N N . GLN B 1 462 ? 29.864 -22.716 305.700 1.00 62.03 565 GLN B N 1
ATOM 6256 C CA . GLN B 1 462 ? 28.606 -22.822 304.929 1.00 61.29 565 GLN B CA 1
ATOM 6257 C C . GLN B 1 462 ? 27.566 -21.743 305.274 1.00 65.78 565 GLN B C 1
ATOM 6258 O O . GLN B 1 462 ? 27.450 -20.764 304.540 1.00 65.80 565 GLN B O 1
ATOM 6264 N N . CYS B 1 463 ? 26.775 -21.949 306.361 1.00 60.91 566 CYS B N 1
ATOM 6265 C CA . CYS B 1 463 ? 25.722 -21.037 306.796 1.00 60.12 566 CYS B CA 1
ATOM 6266 C C . CYS B 1 463 ? 24.647 -20.867 305.671 1.00 69.62 566 CYS B C 1
ATOM 6267 O O . CYS B 1 463 ? 24.016 -19.814 305.556 1.00 70.02 566 CYS B O 1
ATOM 6270 N N . ASN B 1 464 ? 24.451 -21.920 304.846 1.00 68.87 567 ASN B N 1
ATOM 6271 C CA . ASN B 1 464 ? 23.503 -21.922 303.715 1.00 69.00 567 ASN B CA 1
ATOM 6272 C C . ASN B 1 464 ? 22.300 -22.880 303.890 1.00 75.13 567 ASN B C 1
ATOM 6273 O O . ASN B 1 464 ? 21.625 -23.198 302.910 1.00 74.71 567 ASN B O 1
ATOM 6278 N N . THR B 1 465 ? 22.017 -23.306 305.130 1.00 73.13 568 THR B N 1
ATOM 6279 C CA . THR B 1 465 ? 20.898 -24.215 305.437 1.00 73.82 568 THR B CA 1
ATOM 6280 C C . THR B 1 465 ? 20.118 -23.719 306.653 1.00 79.28 568 THR B C 1
ATOM 6281 O O . THR B 1 465 ? 20.635 -22.891 307.403 1.00 79.33 568 THR B O 1
ATOM 6285 N N . LYS B 1 466 ? 18.911 -24.280 306.891 1.00 76.77 569 LYS B N 1
ATOM 6286 C CA . LYS B 1 466 ? 18.053 -23.969 308.050 1.00 76.90 569 LYS B CA 1
ATOM 6287 C C . LYS B 1 466 ? 18.754 -24.292 309.408 1.00 80.67 569 LYS B C 1
ATOM 6288 O O . LYS B 1 466 ? 18.262 -23.913 310.475 1.00 79.88 569 LYS B O 1
ATOM 6294 N N . GLN B 1 467 ? 19.902 -24.992 309.348 1.00 77.34 570 GLN B N 1
ATOM 6295 C CA . GLN B 1 467 ? 20.696 -25.359 310.518 1.00 77.28 570 GLN B CA 1
ATOM 6296 C C . GLN B 1 467 ? 21.401 -24.124 311.075 1.00 79.43 570 GLN B C 1
ATOM 6297 O O . GLN B 1 467 ? 21.732 -24.088 312.264 1.00 79.54 570 GLN B O 1
ATOM 6303 N N . CYS B 1 468 ? 21.623 -23.110 310.207 1.00 73.71 571 CYS B N 1
ATOM 6304 C CA . CYS B 1 468 ? 22.253 -21.845 310.573 1.00 72.06 571 CYS B CA 1
ATOM 6305 C C . CYS B 1 468 ? 21.204 -20.814 310.991 1.00 71.51 571 CYS B C 1
ATOM 6306 O O . CYS B 1 468 ? 20.346 -20.481 310.175 1.00 69.50 571 CYS B O 1
ATOM 6309 N N . PRO B 1 469 ? 21.265 -20.294 312.250 1.00 66.54 572 PRO B N 1
ATOM 6310 C CA . PRO B 1 469 ? 20.257 -19.314 312.701 1.00 64.98 572 PRO B CA 1
ATOM 6311 C C . PRO B 1 469 ? 20.208 -18.018 311.875 1.00 63.15 572 PRO B C 1
ATOM 6312 O O . PRO B 1 469 ? 19.125 -17.441 311.711 1.00 61.35 572 PRO B O 1
ATOM 6316 N N . CYS B 1 470 ? 21.365 -17.594 311.336 1.00 56.13 573 CYS B N 1
ATOM 6317 C CA . CYS B 1 470 ? 21.491 -16.434 310.459 1.00 55.52 573 CYS B CA 1
ATOM 6318 C C . CYS B 1 470 ? 20.667 -16.693 309.185 1.00 63.45 573 CYS B C 1
ATOM 6319 O O . CYS B 1 470 ? 19.680 -15.983 308.944 1.00 64.20 573 CYS B O 1
ATOM 6322 N N . TYR B 1 471 ? 21.023 -17.759 308.431 1.00 60.29 574 TYR B N 1
ATOM 6323 C CA . TYR B 1 471 ? 20.308 -18.181 307.224 1.00 60.73 574 TYR B CA 1
ATOM 6324 C C . TYR B 1 471 ? 18.801 -18.384 307.436 1.00 64.83 574 TYR B C 1
ATOM 6325 O O . TYR B 1 471 ? 18.008 -17.958 306.598 1.00 66.43 574 TYR B O 1
ATOM 6334 N N . LEU B 1 472 ? 18.423 -19.048 308.521 1.00 60.48 575 LEU B N 1
ATOM 6335 C CA . LEU B 1 472 ? 17.030 -19.338 308.871 1.00 61.58 575 LEU B CA 1
ATOM 6336 C C . LEU B 1 472 ? 16.223 -18.048 309.158 1.00 64.90 575 LEU B C 1
ATOM 6337 O O . LEU B 1 472 ? 15.020 -18.000 308.882 1.00 63.85 575 LEU B O 1
ATOM 6342 N N . ALA B 1 473 ? 16.895 -17.004 309.687 1.00 61.49 576 ALA B N 1
ATOM 6343 C CA . ALA B 1 473 ? 16.258 -15.726 309.998 1.00 60.85 576 ALA B CA 1
ATOM 6344 C C . ALA B 1 473 ? 16.266 -14.794 308.778 1.00 65.85 576 ALA B C 1
ATOM 6345 O O . ALA B 1 473 ? 15.806 -13.653 308.862 1.00 67.33 576 ALA B O 1
ATOM 6347 N N . VAL B 1 474 ? 16.735 -15.305 307.626 1.00 60.52 577 VAL B N 1
ATOM 6348 C CA . VAL B 1 474 ? 16.849 -14.591 306.348 1.00 59.83 577 VAL B CA 1
ATOM 6349 C C . VAL B 1 474 ? 17.816 -13.383 306.526 1.00 63.55 577 VAL B C 1
ATOM 6350 O O . VAL B 1 474 ? 17.576 -12.259 306.062 1.00 64.49 577 VAL B O 1
ATOM 6354 N N . ARG B 1 475 ? 18.929 -13.664 307.216 1.00 57.24 578 ARG B N 1
ATOM 6355 C CA . ARG B 1 475 ? 19.975 -12.706 307.516 1.00 55.06 578 ARG B CA 1
ATOM 6356 C C . ARG B 1 475 ? 21.276 -13.249 307.006 1.00 56.42 578 ARG B C 1
ATOM 6357 O O . ARG B 1 475 ? 21.529 -14.454 307.131 1.00 56.49 578 ARG B O 1
ATOM 6365 N N . GLU B 1 476 ? 22.155 -12.349 306.528 1.00 50.03 579 GLU B N 1
ATOM 6366 C CA . GLU B 1 476 ? 23.516 -12.715 306.174 1.00 48.21 579 GLU B CA 1
ATOM 6367 C C . GLU B 1 476 ? 24.262 -12.827 307.514 1.00 57.58 579 GLU B C 1
ATOM 6368 O O . GLU B 1 476 ? 23.733 -12.443 308.576 1.00 56.94 579 GLU B O 1
ATOM 6374 N N . CYS B 1 477 ? 25.476 -13.358 307.483 1.00 58.02 580 CYS B N 1
ATOM 6375 C CA . CYS B 1 477 ? 26.234 -13.462 308.713 1.00 59.30 580 CYS B CA 1
ATOM 6376 C C . CYS B 1 477 ? 26.863 -12.122 309.061 1.00 61.62 580 CYS B C 1
ATOM 6377 O O . CYS B 1 477 ? 27.286 -11.396 308.165 1.00 60.59 580 CYS B O 1
ATOM 6380 N N . ASP B 1 478 ? 26.818 -11.745 310.348 1.00 57.49 581 ASP B N 1
ATOM 6381 C CA . ASP B 1 478 ? 27.402 -10.506 310.852 1.00 55.36 581 ASP B CA 1
ATOM 6382 C C . ASP B 1 478 ? 28.897 -10.753 311.077 1.00 57.15 581 ASP B C 1
ATOM 6383 O O . ASP B 1 478 ? 29.238 -11.662 311.825 1.00 55.37 581 ASP B O 1
ATOM 6388 N N . PRO B 1 479 ? 29.822 -9.977 310.473 1.00 55.13 582 PRO B N 1
ATOM 6389 C CA . PRO B 1 479 ? 31.260 -10.232 310.732 1.00 55.90 582 PRO B CA 1
ATOM 6390 C C . PRO B 1 479 ? 31.738 -9.956 312.171 1.00 63.62 582 PRO B C 1
ATOM 6391 O O . PRO B 1 479 ? 32.818 -10.400 312.528 1.00 65.02 582 PRO B O 1
ATOM 6395 N N . ASP B 1 480 ? 30.954 -9.228 312.998 1.00 60.19 583 ASP B N 1
ATOM 6396 C CA . ASP B 1 480 ? 31.348 -8.939 314.383 1.00 59.04 583 ASP B CA 1
ATOM 6397 C C . ASP B 1 480 ? 30.708 -9.929 315.404 1.00 63.80 583 ASP B C 1
ATOM 6398 O O . ASP B 1 480 ? 31.095 -9.932 316.576 1.00 63.97 583 ASP B O 1
ATOM 6403 N N . LEU B 1 481 ? 29.771 -10.790 314.943 1.00 59.19 584 LEU B N 1
ATOM 6404 C CA . LEU B 1 481 ? 29.090 -11.763 315.790 1.00 58.87 584 LEU B CA 1
ATOM 6405 C C . LEU B 1 481 ? 29.367 -13.229 315.413 1.00 64.21 584 LEU B C 1
ATOM 6406 O O . LEU B 1 481 ? 29.430 -14.081 316.303 1.00 66.08 584 LEU B O 1
ATOM 6411 N N . CYS B 1 482 ? 29.462 -13.527 314.104 1.00 59.79 585 CYS B N 1
ATOM 6412 C CA . CYS B 1 482 ? 29.709 -14.857 313.514 1.00 59.05 585 CYS B CA 1
ATOM 6413 C C . CYS B 1 482 ? 31.219 -15.052 313.382 1.00 65.55 585 CYS B C 1
ATOM 6414 O O . CYS B 1 482 ? 31.803 -14.868 312.302 1.00 63.84 585 CYS B O 1
ATOM 6417 N N . LEU B 1 483 ? 31.848 -15.398 314.532 1.00 65.13 586 LEU B N 1
ATOM 6418 C CA . LEU B 1 483 ? 33.300 -15.508 314.716 1.00 66.43 586 LEU B CA 1
ATOM 6419 C C . LEU B 1 483 ? 33.946 -16.864 314.305 1.00 71.71 586 LEU B C 1
ATOM 6420 O O . LEU B 1 483 ? 35.163 -16.915 314.094 1.00 69.80 586 LEU B O 1
ATOM 6425 N N . THR B 1 484 ? 33.131 -17.917 314.125 1.00 70.19 587 THR B N 1
ATOM 6426 C CA . THR B 1 484 ? 33.636 -19.248 313.790 1.00 70.67 587 THR B CA 1
ATOM 6427 C C . THR B 1 484 ? 33.357 -19.716 312.338 1.00 77.10 587 THR B C 1
ATOM 6428 O O . THR B 1 484 ? 34.089 -20.572 311.838 1.00 79.21 587 THR B O 1
ATOM 6432 N N . CYS B 1 485 ? 32.304 -19.192 311.672 1.00 71.32 588 CYS B N 1
ATOM 6433 C CA . CYS B 1 485 ? 31.896 -19.595 310.305 1.00 67.91 588 CYS B CA 1
ATOM 6434 C C . CYS B 1 485 ? 32.824 -19.104 309.146 1.00 66.01 588 CYS B C 1
ATOM 6435 O O . CYS B 1 485 ? 32.827 -19.738 308.097 1.00 64.48 588 CYS B O 1
ATOM 6438 N N . GLY B 1 486 ? 33.525 -17.978 309.309 1.00 60.67 589 GLY B N 1
ATOM 6439 C CA . GLY B 1 486 ? 34.398 -17.421 308.271 1.00 59.69 589 GLY B CA 1
ATOM 6440 C C . GLY B 1 486 ? 34.040 -16.008 307.840 1.00 64.41 589 GLY B C 1
ATOM 6441 O O . GLY B 1 486 ? 34.849 -15.342 307.184 1.00 65.38 589 GLY B O 1
ATOM 6442 N N . ALA B 1 487 ? 32.822 -15.524 308.225 1.00 59.80 590 ALA B N 1
ATOM 6443 C CA . ALA B 1 487 ? 32.293 -14.173 307.930 1.00 58.38 590 ALA B CA 1
ATOM 6444 C C . ALA B 1 487 ? 33.178 -13.033 308.450 1.00 66.20 590 ALA B C 1
ATOM 6445 O O . ALA B 1 487 ? 33.192 -11.952 307.856 1.00 65.67 590 ALA B O 1
ATOM 6447 N N . ALA B 1 488 ? 33.917 -13.288 309.553 1.00 66.13 591 ALA B N 1
ATOM 6448 C CA . ALA B 1 488 ? 34.811 -12.360 310.241 1.00 66.93 591 ALA B CA 1
ATOM 6449 C C . ALA B 1 488 ? 36.251 -12.290 309.716 1.00 76.55 591 ALA B C 1
ATOM 6450 O O . ALA B 1 488 ? 36.930 -11.302 309.983 1.00 76.90 591 ALA B O 1
ATOM 6452 N N . ASP B 1 489 ? 36.727 -13.321 308.998 1.00 77.71 592 ASP B N 1
ATOM 6453 C CA . ASP B 1 489 ? 38.119 -13.407 308.515 1.00 79.71 592 ASP B CA 1
ATOM 6454 C C . ASP B 1 489 ? 38.306 -13.138 307.000 1.00 87.02 592 ASP B C 1
ATOM 6455 O O . ASP B 1 489 ? 37.331 -12.921 306.289 1.00 87.51 592 ASP B O 1
ATOM 6460 N N . HIS B 1 490 ? 39.570 -13.186 306.521 1.00 85.96 593 HIS B N 1
ATOM 6461 C CA . HIS B 1 490 ? 40.022 -13.043 305.121 1.00 87.02 593 HIS B CA 1
ATOM 6462 C C . HIS B 1 490 ? 39.251 -11.991 304.297 1.00 89.34 593 HIS B C 1
ATOM 6463 O O . HIS B 1 490 ? 38.459 -12.321 303.410 1.00 87.36 593 HIS B O 1
ATOM 6470 N N . TRP B 1 491 ? 39.522 -10.727 304.591 1.00 86.81 594 TRP B N 1
ATOM 6471 C CA . TRP B 1 491 ? 38.895 -9.579 303.948 1.00 87.84 594 TRP B CA 1
ATOM 6472 C C . TRP B 1 491 ? 39.353 -9.355 302.498 1.00 98.78 594 TRP B C 1
ATOM 6473 O O . TRP B 1 491 ? 38.667 -8.680 301.720 1.00 98.79 594 TRP B O 1
ATOM 6484 N N . ASP B 1 492 ? 40.497 -9.952 302.138 1.00 99.38 595 ASP B N 1
ATOM 6485 C CA . ASP B 1 492 ? 41.072 -9.925 300.792 1.00 100.57 595 ASP B CA 1
ATOM 6486 C C . ASP B 1 492 ? 40.259 -10.843 299.853 1.00 104.68 595 ASP B C 1
ATOM 6487 O O . ASP B 1 492 ? 40.129 -10.545 298.659 1.00 104.45 595 ASP B O 1
ATOM 6492 N N . SER B 1 493 ? 39.713 -11.956 300.406 1.00 100.54 596 SER B N 1
ATOM 6493 C CA . SER B 1 493 ? 38.956 -12.967 299.663 1.00 99.70 596 SER B CA 1
ATOM 6494 C C . SER B 1 493 ? 37.426 -12.745 299.640 1.00 101.92 596 SER B C 1
ATOM 6495 O O . SER B 1 493 ? 36.855 -12.179 300.577 1.00 100.40 596 SER B O 1
ATOM 6498 N N . LYS B 1 494 ? 36.782 -13.217 298.546 1.00 97.79 597 LYS B N 1
ATOM 6499 C CA . LYS B 1 494 ? 35.329 -13.213 298.334 1.00 96.92 597 LYS B CA 1
ATOM 6500 C C . LYS B 1 494 ? 34.800 -14.655 298.561 1.00 99.86 597 LYS B C 1
ATOM 6501 O O . LYS B 1 494 ? 33.662 -14.822 299.037 1.00 99.77 597 LYS B O 1
ATOM 6507 N N . ASN B 1 495 ? 35.648 -15.690 298.233 1.00 94.17 598 ASN B N 1
ATOM 6508 C CA . ASN B 1 495 ? 35.365 -17.121 298.441 1.00 92.51 598 ASN B CA 1
ATOM 6509 C C . ASN B 1 495 ? 35.905 -17.481 299.826 1.00 91.54 598 ASN B C 1
ATOM 6510 O O . ASN B 1 495 ? 37.083 -17.821 300.015 1.00 91.42 598 ASN B O 1
ATOM 6515 N N . VAL B 1 496 ? 35.021 -17.318 300.800 1.00 83.53 599 VAL B N 1
ATOM 6516 C CA . VAL B 1 496 ? 35.266 -17.519 302.218 1.00 80.84 599 VAL B CA 1
ATOM 6517 C C . VAL B 1 496 ? 34.485 -18.761 302.692 1.00 79.66 599 VAL B C 1
ATOM 6518 O O . VAL B 1 496 ? 33.538 -19.184 302.023 1.00 80.14 599 VAL B O 1
ATOM 6522 N N . SER B 1 497 ? 34.952 -19.387 303.782 1.00 70.60 600 SER B N 1
ATOM 6523 C CA . SER B 1 497 ? 34.382 -20.574 304.416 1.00 68.62 600 SER B CA 1
ATOM 6524 C C . SER B 1 497 ? 32.835 -20.505 304.599 1.00 69.28 600 SER B C 1
ATOM 6525 O O . SER B 1 497 ? 32.157 -21.546 304.555 1.00 67.60 600 SER B O 1
ATOM 6528 N N . CYS B 1 498 ? 32.312 -19.260 304.836 1.00 63.21 601 CYS B N 1
ATOM 6529 C CA . CYS B 1 498 ? 30.913 -18.871 305.013 1.00 61.42 601 CYS B CA 1
ATOM 6530 C C . CYS B 1 498 ? 30.307 -18.489 303.647 1.00 64.22 601 CYS B C 1
ATOM 6531 O O . CYS B 1 498 ? 30.832 -17.605 302.949 1.00 64.47 601 CYS B O 1
ATOM 6534 N N . LYS B 1 499 ? 29.183 -19.139 303.287 1.00 58.43 602 LYS B N 1
ATOM 6535 C CA . LYS B 1 499 ? 28.457 -18.901 302.021 1.00 57.06 602 LYS B CA 1
ATOM 6536 C C . LYS B 1 499 ? 27.220 -18.002 302.258 1.00 60.90 602 LYS B C 1
ATOM 6537 O O . LYS B 1 499 ? 26.302 -17.972 301.439 1.00 61.50 602 LYS B O 1
ATOM 6543 N N . ASN B 1 500 ? 27.218 -17.256 303.385 1.00 56.31 603 ASN B N 1
ATOM 6544 C CA . ASN B 1 500 ? 26.149 -16.351 303.802 1.00 54.79 603 ASN B CA 1
ATOM 6545 C C . ASN B 1 500 ? 26.672 -14.931 304.066 1.00 57.26 603 ASN B C 1
ATOM 6546 O O . ASN B 1 500 ? 26.232 -14.289 305.004 1.00 58.08 603 ASN B O 1
ATOM 6551 N N . CYS B 1 501 ? 27.604 -14.437 303.240 1.00 53.04 604 CYS B N 1
ATOM 6552 C CA . CYS B 1 501 ? 28.148 -13.089 303.356 1.00 53.03 604 CYS B CA 1
ATOM 6553 C C . CYS B 1 501 ? 28.509 -12.473 301.976 1.00 53.83 604 CYS B C 1
ATOM 6554 O O . CYS B 1 501 ? 29.337 -11.552 301.886 1.00 53.64 604 CYS B O 1
ATOM 6557 N N . SER B 1 502 ? 27.811 -12.934 300.908 1.00 48.41 605 SER B N 1
ATOM 6558 C CA . SER B 1 502 ? 28.056 -12.487 299.522 1.00 47.65 605 SER B CA 1
ATOM 6559 C C . SER B 1 502 ? 27.657 -11.039 299.268 1.00 51.78 605 SER B C 1
ATOM 6560 O O . SER B 1 502 ? 28.407 -10.323 298.588 1.00 50.66 605 SER B O 1
ATOM 6563 N N . ILE B 1 503 ? 26.449 -10.627 299.761 1.00 48.45 606 ILE B N 1
ATOM 6564 C CA . ILE B 1 503 ? 25.913 -9.272 299.585 1.00 48.42 606 ILE B CA 1
ATOM 6565 C C . ILE B 1 503 ? 26.869 -8.270 300.242 1.00 54.16 606 ILE B C 1
ATOM 6566 O O . ILE B 1 503 ? 27.358 -7.374 299.550 1.00 54.55 606 ILE B O 1
ATOM 6571 N N . GLN B 1 504 ? 27.196 -8.471 301.537 1.00 51.29 607 GLN B N 1
ATOM 6572 C CA . GLN B 1 504 ? 28.078 -7.572 302.293 1.00 51.83 607 GLN B CA 1
ATOM 6573 C C . GLN B 1 504 ? 29.499 -7.409 301.725 1.00 58.54 607 GLN B C 1
ATOM 6574 O O . GLN B 1 504 ? 30.076 -6.334 301.852 1.00 59.54 607 GLN B O 1
ATOM 6580 N N . ARG B 1 505 ? 30.041 -8.459 301.103 1.00 56.07 608 ARG B N 1
ATOM 6581 C CA . ARG B 1 505 ? 31.375 -8.516 300.509 1.00 56.15 608 ARG B CA 1
ATOM 6582 C C . ARG B 1 505 ? 31.360 -8.117 299.047 1.00 60.21 608 ARG B C 1
ATOM 6583 O O . ARG B 1 505 ? 32.404 -7.752 298.487 1.00 58.63 608 ARG B O 1
ATOM 6591 N N . GLY B 1 506 ? 30.178 -8.177 298.447 1.00 58.09 609 GLY B N 1
ATOM 6592 C CA . GLY B 1 506 ? 29.988 -7.812 297.050 1.00 58.77 609 GLY B CA 1
ATOM 6593 C C . GLY B 1 506 ? 30.592 -8.810 296.085 1.00 64.56 609 GLY B C 1
ATOM 6594 O O . GLY B 1 506 ? 31.079 -8.417 295.018 1.00 64.33 609 GLY B O 1
ATOM 6595 N N . SER B 1 507 ? 30.538 -10.118 296.463 1.00 61.62 610 SER B N 1
ATOM 6596 C CA . SER B 1 507 ? 31.041 -11.285 295.711 1.00 60.80 610 SER B CA 1
ATOM 6597 C C . SER B 1 507 ? 30.112 -11.581 294.515 1.00 62.12 610 SER B C 1
ATOM 6598 O O . SER B 1 507 ? 29.598 -12.703 294.381 1.00 61.05 610 SER B O 1
ATOM 6601 N N . LYS B 1 508 ? 29.863 -10.571 293.679 1.00 56.70 611 LYS B N 1
ATOM 6602 C CA . LYS B 1 508 ? 28.963 -10.702 292.530 1.00 56.26 611 LYS B CA 1
ATOM 6603 C C . LYS B 1 508 ? 29.622 -11.440 291.340 1.00 58.57 611 LYS B C 1
ATOM 6604 O O . LYS B 1 508 ? 30.848 -11.449 291.202 1.00 59.01 611 LYS B O 1
ATOM 6610 N N . LYS B 1 509 ? 28.794 -12.035 290.482 1.00 51.97 612 LYS B N 1
ATOM 6611 C CA . LYS B 1 509 ? 29.208 -12.745 289.277 1.00 50.45 612 LYS B CA 1
ATOM 6612 C C . LYS B 1 509 ? 29.298 -11.769 288.103 1.00 52.86 612 LYS B C 1
ATOM 6613 O O . LYS B 1 509 ? 28.629 -10.715 288.122 1.00 51.07 612 LYS B O 1
ATOM 6619 N N A HIS B 1 510 ? 30.173 -12.066 287.103 0.50 48.70 613 HIS B N 1
ATOM 6620 N N B HIS B 1 510 ? 30.113 -12.128 287.086 0.50 48.30 613 HIS B N 1
ATOM 6621 C CA A HIS B 1 510 ? 30.322 -11.178 285.951 0.50 47.88 613 HIS B CA 1
ATOM 6622 C CA B HIS B 1 510 ? 30.313 -11.332 285.885 0.50 47.32 613 HIS B CA 1
ATOM 6623 C C A HIS B 1 510 ? 29.146 -11.348 285.008 0.50 51.42 613 HIS B C 1
ATOM 6624 C C B HIS B 1 510 ? 29.056 -11.389 285.033 0.50 51.22 613 HIS B C 1
ATOM 6625 O O A HIS B 1 510 ? 28.766 -12.473 284.685 0.50 51.46 613 HIS B O 1
ATOM 6626 O O B HIS B 1 510 ? 28.535 -12.480 284.788 0.50 51.36 613 HIS B O 1
ATOM 6639 N N . LEU B 1 511 ? 28.545 -10.213 284.617 1.00 46.79 614 LEU B N 1
ATOM 6640 C CA . LEU B 1 511 ? 27.349 -10.135 283.785 1.00 45.24 614 LEU B CA 1
ATOM 6641 C C . LEU B 1 511 ? 27.635 -9.353 282.538 1.00 48.91 614 LEU B C 1
ATOM 6642 O O . LEU B 1 511 ? 28.525 -8.515 282.516 1.00 48.36 614 LEU B O 1
ATOM 6647 N N . LEU B 1 512 ? 26.875 -9.645 281.493 1.00 45.50 615 LEU B N 1
ATOM 6648 C CA . LEU B 1 512 ? 27.047 -9.107 280.162 1.00 44.51 615 LEU B CA 1
ATOM 6649 C C . LEU B 1 512 ? 25.758 -8.562 279.613 1.00 47.41 615 LEU B C 1
ATOM 6650 O O . LEU B 1 512 ? 24.690 -9.138 279.787 1.00 46.53 615 LEU B O 1
ATOM 6655 N N . LEU B 1 513 ? 25.876 -7.417 278.952 1.00 46.13 616 LEU B N 1
ATOM 6656 C CA . LEU B 1 513 ? 24.776 -6.657 278.378 1.00 44.60 616 LEU B CA 1
ATOM 6657 C C . LEU B 1 513 ? 24.590 -6.955 276.928 1.00 49.76 616 LEU B C 1
ATOM 6658 O O . LEU B 1 513 ? 25.538 -6.847 276.160 1.00 50.38 616 LEU B O 1
ATOM 6663 N N . ALA B 1 514 ? 23.355 -7.242 276.533 1.00 47.96 617 ALA B N 1
ATOM 6664 C CA . ALA B 1 514 ? 22.974 -7.456 275.133 1.00 48.49 617 ALA B CA 1
ATOM 6665 C C . ALA B 1 514 ? 21.455 -7.373 274.999 1.00 49.94 617 ALA B C 1
ATOM 6666 O O . ALA B 1 514 ? 20.744 -7.648 275.978 1.00 48.39 617 ALA B O 1
ATOM 6668 N N . PRO B 1 515 ? 20.927 -7.060 273.791 1.00 45.35 618 PRO B N 1
ATOM 6669 C CA . PRO B 1 515 ? 19.464 -7.101 273.589 1.00 43.28 618 PRO B CA 1
ATOM 6670 C C . PRO B 1 515 ? 18.873 -8.454 274.028 1.00 50.29 618 PRO B C 1
ATOM 6671 O O . PRO B 1 515 ? 19.436 -9.514 273.734 1.00 53.28 618 PRO B O 1
ATOM 6675 N N . SER B 1 516 ? 17.772 -8.414 274.773 1.00 45.08 619 SER B N 1
ATOM 6676 C CA . SER B 1 516 ? 17.067 -9.575 275.299 1.00 44.61 619 SER B CA 1
ATOM 6677 C C . SER B 1 516 ? 16.417 -10.404 274.174 1.00 54.00 619 SER B C 1
ATOM 6678 O O . SER B 1 516 ? 16.091 -9.851 273.123 1.00 54.95 619 SER B O 1
ATOM 6681 N N . ASP B 1 517 ? 16.185 -11.724 274.418 1.00 52.56 620 ASP B N 1
ATOM 6682 C CA . ASP B 1 517 ? 15.467 -12.600 273.480 1.00 52.42 620 ASP B CA 1
ATOM 6683 C C . ASP B 1 517 ? 13.929 -12.401 273.650 1.00 59.06 620 ASP B C 1
ATOM 6684 O O . ASP B 1 517 ? 13.125 -13.113 273.030 1.00 61.31 620 ASP B O 1
ATOM 6689 N N . VAL B 1 518 ? 13.527 -11.431 274.496 1.00 51.89 621 VAL B N 1
ATOM 6690 C CA . VAL B 1 518 ? 12.129 -11.060 274.694 1.00 49.77 621 VAL B CA 1
ATOM 6691 C C . VAL B 1 518 ? 12.001 -9.648 274.102 1.00 56.87 621 VAL B C 1
ATOM 6692 O O . VAL B 1 518 ? 11.720 -9.498 272.908 1.00 57.69 621 VAL B O 1
ATOM 6696 N N . ALA B 1 519 ? 12.329 -8.622 274.889 1.00 53.78 622 ALA B N 1
ATOM 6697 C CA . ALA B 1 519 ? 12.308 -7.239 274.426 1.00 52.10 622 ALA B CA 1
ATOM 6698 C C . ALA B 1 519 ? 13.329 -6.390 275.198 1.00 53.96 622 ALA B C 1
ATOM 6699 O O . ALA B 1 519 ? 13.701 -6.746 276.327 1.00 53.49 622 ALA B O 1
ATOM 6701 N N . GLY B 1 520 ? 13.725 -5.265 274.585 1.00 46.65 623 GLY B N 1
ATOM 6702 C CA . GLY B 1 520 ? 14.643 -4.301 275.159 1.00 45.13 623 GLY B CA 1
ATOM 6703 C C . GLY B 1 520 ? 15.992 -4.909 275.421 1.00 49.91 623 GLY B C 1
ATOM 6704 O O . GLY B 1 520 ? 16.449 -5.759 274.663 1.00 49.27 623 GLY B O 1
ATOM 6705 N N . TRP B 1 521 ? 16.611 -4.515 276.533 1.00 48.40 624 TRP B N 1
ATOM 6706 C CA . TRP B 1 521 ? 17.902 -5.053 276.943 1.00 47.08 624 TRP B CA 1
ATOM 6707 C C . TRP B 1 521 ? 17.731 -6.179 277.956 1.00 50.09 624 TRP B C 1
ATOM 6708 O O . TRP B 1 521 ? 16.721 -6.256 278.662 1.00 49.21 624 TRP B O 1
ATOM 6719 N N . GLY B 1 522 ? 18.734 -7.043 278.002 1.00 45.61 625 GLY B N 1
ATOM 6720 C CA . GLY B 1 522 ? 18.776 -8.171 278.918 1.00 44.51 625 GLY B CA 1
ATOM 6721 C C . GLY B 1 522 ? 20.174 -8.343 279.439 1.00 47.19 625 GLY B C 1
ATOM 6722 O O . GLY B 1 522 ? 21.122 -7.728 278.925 1.00 44.69 625 GLY B O 1
ATOM 6723 N N . ILE B 1 523 ? 20.294 -9.158 280.486 1.00 45.62 626 ILE B N 1
ATOM 6724 C CA . ILE B 1 523 ? 21.564 -9.441 281.162 1.00 45.40 626 ILE B CA 1
ATOM 6725 C C . ILE B 1 523 ? 21.863 -10.950 281.062 1.00 51.26 626 ILE B C 1
ATOM 6726 O O . ILE B 1 523 ? 20.956 -11.791 281.217 1.00 49.91 626 ILE B O 1
ATOM 6731 N N . PHE B 1 524 ? 23.112 -11.272 280.730 1.00 48.50 627 PHE B N 1
ATOM 6732 C CA . PHE B 1 524 ? 23.551 -12.646 280.521 1.00 49.67 627 PHE B CA 1
ATOM 6733 C C . PHE B 1 524 ? 24.744 -12.935 281.415 1.00 54.82 627 PHE B C 1
ATOM 6734 O O . PHE B 1 524 ? 25.650 -12.111 281.492 1.00 54.59 627 PHE B O 1
ATOM 6742 N N . ILE B 1 525 ? 24.757 -14.112 282.076 1.00 51.94 628 ILE B N 1
ATOM 6743 C CA . ILE B 1 525 ? 25.837 -14.516 282.972 1.00 51.36 628 ILE B CA 1
ATOM 6744 C C . ILE B 1 525 ? 27.059 -14.965 282.168 1.00 54.81 628 ILE B C 1
ATOM 6745 O O . ILE B 1 525 ? 26.902 -15.645 281.156 1.00 55.36 628 ILE B O 1
ATOM 6750 N N . LYS B 1 526 ? 28.261 -14.525 282.560 1.00 52.12 629 LYS B N 1
ATOM 6751 C CA . LYS B 1 526 ? 29.494 -14.858 281.837 1.00 52.39 629 LYS B CA 1
ATOM 6752 C C . LYS B 1 526 ? 29.944 -16.305 282.081 1.00 61.49 629 LYS B C 1
ATOM 6753 O O . LYS B 1 526 ? 30.455 -16.962 281.160 1.00 61.93 629 LYS B O 1
ATOM 6759 N N . ASP B 1 527 ? 29.781 -16.791 283.318 1.00 60.08 630 ASP B N 1
ATOM 6760 C CA . ASP B 1 527 ? 30.233 -18.133 283.691 1.00 60.69 630 ASP B CA 1
ATOM 6761 C C . ASP B 1 527 ? 29.148 -18.916 284.428 1.00 64.12 630 ASP B C 1
ATOM 6762 O O . ASP B 1 527 ? 28.231 -18.297 284.980 1.00 63.98 630 ASP B O 1
ATOM 6767 N N . PRO B 1 528 ? 29.228 -20.273 284.463 1.00 59.88 631 PRO B N 1
ATOM 6768 C CA . PRO B 1 528 ? 28.161 -21.044 285.102 1.00 58.21 631 PRO B CA 1
ATOM 6769 C C . PRO B 1 528 ? 27.963 -20.756 286.577 1.00 60.64 631 PRO B C 1
ATOM 6770 O O . PRO B 1 528 ? 28.891 -20.357 287.285 1.00 61.07 631 PRO B O 1
ATOM 6774 N N . VAL B 1 529 ? 26.729 -20.964 287.029 1.00 54.67 632 VAL B N 1
ATOM 6775 C CA . VAL B 1 529 ? 26.330 -20.741 288.398 1.00 52.91 632 VAL B CA 1
ATOM 6776 C C . VAL B 1 529 ? 25.486 -21.931 288.842 1.00 55.17 632 VAL B C 1
ATOM 6777 O O . VAL B 1 529 ? 24.793 -22.512 288.022 1.00 54.32 632 VAL B O 1
ATOM 6781 N N . GLN B 1 530 ? 25.563 -22.304 290.121 1.00 53.31 633 GLN B N 1
ATOM 6782 C CA . GLN B 1 530 ? 24.859 -23.454 290.714 1.00 53.73 633 GLN B CA 1
ATOM 6783 C C . GLN B 1 530 ? 23.545 -23.055 291.353 1.00 58.10 633 GLN B C 1
ATOM 6784 O O . GLN B 1 530 ? 23.397 -21.911 291.753 1.00 59.68 633 GLN B O 1
ATOM 6790 N N . LYS B 1 531 ? 22.611 -23.985 291.519 1.00 54.07 634 LYS B N 1
ATOM 6791 C CA . LYS B 1 531 ? 21.327 -23.690 292.166 1.00 54.44 634 LYS B CA 1
ATOM 6792 C C . LYS B 1 531 ? 21.571 -22.986 293.519 1.00 60.69 634 LYS B C 1
ATOM 6793 O O . LYS B 1 531 ? 22.481 -23.370 294.252 1.00 62.53 634 LYS B O 1
ATOM 6799 N N . ASN B 1 532 ? 20.810 -21.914 293.802 1.00 56.46 635 ASN B N 1
ATOM 6800 C CA . ASN B 1 532 ? 20.864 -21.114 295.043 1.00 54.31 635 ASN B CA 1
ATOM 6801 C C . ASN B 1 532 ? 22.131 -20.301 295.211 1.00 54.91 635 ASN B C 1
ATOM 6802 O O . ASN B 1 532 ? 22.277 -19.665 296.236 1.00 54.33 635 ASN B O 1
ATOM 6807 N N . GLU B 1 533 ? 23.026 -20.290 294.217 1.00 50.45 636 GLU B N 1
ATOM 6808 C CA . GLU B 1 533 ? 24.246 -19.488 294.257 1.00 49.67 636 GLU B CA 1
ATOM 6809 C C . GLU B 1 533 ? 23.889 -18.030 293.984 1.00 53.55 636 GLU B C 1
ATOM 6810 O O . GLU B 1 533 ? 23.058 -17.745 293.115 1.00 54.21 636 GLU B O 1
ATOM 6816 N N . PHE B 1 534 ? 24.550 -17.119 294.705 1.00 48.38 637 PHE B N 1
ATOM 6817 C CA . PHE B 1 534 ? 24.389 -15.674 294.609 1.00 46.02 637 PHE B CA 1
ATOM 6818 C C . PHE B 1 534 ? 24.928 -15.134 293.282 1.00 49.23 637 PHE B C 1
ATOM 6819 O O . PHE B 1 534 ? 26.068 -15.439 292.921 1.00 51.38 637 PHE B O 1
ATOM 6827 N N . ILE B 1 535 ? 24.140 -14.288 292.593 1.00 43.50 638 ILE B N 1
ATOM 6828 C CA . ILE B 1 535 ? 24.568 -13.673 291.333 1.00 43.70 638 ILE B CA 1
ATOM 6829 C C . ILE B 1 535 ? 25.037 -12.239 291.578 1.00 48.69 638 ILE B C 1
ATOM 6830 O O . ILE B 1 535 ? 26.204 -11.920 291.343 1.00 48.42 638 ILE B O 1
ATOM 6835 N N . SER B 1 536 ? 24.134 -11.380 292.051 1.00 45.46 639 SER B N 1
ATOM 6836 C CA . SER B 1 536 ? 24.439 -9.978 292.331 1.00 44.93 639 SER B CA 1
ATOM 6837 C C . SER B 1 536 ? 23.404 -9.458 293.284 1.00 50.10 639 SER B C 1
ATOM 6838 O O . SER B 1 536 ? 22.382 -10.115 293.521 1.00 50.24 639 SER B O 1
ATOM 6841 N N . GLU B 1 537 ? 23.670 -8.271 293.835 1.00 47.18 640 GLU B N 1
ATOM 6842 C CA . GLU B 1 537 ? 22.722 -7.530 294.665 1.00 45.08 640 GLU B CA 1
ATOM 6843 C C . GLU B 1 537 ? 21.924 -6.698 293.688 1.00 43.81 640 GLU B C 1
ATOM 6844 O O . GLU B 1 537 ? 22.497 -6.180 292.722 1.00 39.92 640 GLU B O 1
ATOM 6850 N N . TYR B 1 538 ? 20.631 -6.519 293.951 1.00 40.85 641 TYR B N 1
ATOM 6851 C CA . TYR B 1 538 ? 19.854 -5.613 293.124 1.00 41.62 641 TYR B CA 1
ATOM 6852 C C . TYR B 1 538 ? 19.950 -4.200 293.765 1.00 46.50 641 TYR B C 1
ATOM 6853 O O . TYR B 1 538 ? 19.187 -3.870 294.678 1.00 46.02 641 TYR B O 1
ATOM 6862 N N . CYS B 1 539 ? 20.937 -3.409 293.321 1.00 44.54 642 CYS B N 1
ATOM 6863 C CA . CYS B 1 539 ? 21.211 -2.045 293.780 1.00 44.78 642 CYS B CA 1
ATOM 6864 C C . CYS B 1 539 ? 20.358 -0.967 293.105 1.00 48.95 642 CYS B C 1
ATOM 6865 O O . CYS B 1 539 ? 19.936 -1.109 291.949 1.00 46.30 642 CYS B O 1
ATOM 6868 N N . GLY B 1 540 ? 20.167 0.127 293.843 1.00 47.95 643 GLY B N 1
ATOM 6869 C CA . GLY B 1 540 ? 19.457 1.297 293.359 1.00 48.68 643 GLY B CA 1
ATOM 6870 C C . GLY B 1 540 ? 19.365 2.414 294.369 1.00 53.95 643 GLY B C 1
ATOM 6871 O O . GLY B 1 540 ? 20.059 2.409 295.387 1.00 54.04 643 GLY B O 1
ATOM 6872 N N . GLU B 1 541 ? 18.521 3.399 294.072 1.00 50.12 644 GLU B N 1
ATOM 6873 C CA . GLU B 1 541 ? 18.276 4.510 294.972 1.00 49.57 644 GLU B CA 1
ATOM 6874 C C . GLU B 1 541 ? 17.279 4.074 296.051 1.00 53.04 644 GLU B C 1
ATOM 6875 O O . GLU B 1 541 ? 16.310 3.381 295.742 1.00 52.37 644 GLU B O 1
ATOM 6881 N N . ILE B 1 542 ? 17.527 4.439 297.313 1.00 49.17 645 ILE B N 1
ATOM 6882 C CA . ILE B 1 542 ? 16.585 4.145 298.395 1.00 48.26 645 ILE B CA 1
ATOM 6883 C C . ILE B 1 542 ? 15.729 5.406 298.506 1.00 53.85 645 ILE B C 1
ATOM 6884 O O . ILE B 1 542 ? 16.235 6.514 298.786 1.00 53.66 645 ILE B O 1
ATOM 6889 N N . ILE B 1 543 ? 14.445 5.229 298.216 1.00 48.25 646 ILE B N 1
ATOM 6890 C CA . ILE B 1 543 ? 13.440 6.266 298.230 1.00 46.33 646 ILE B CA 1
ATOM 6891 C C . ILE B 1 543 ? 12.314 5.801 299.151 1.00 53.68 646 ILE B C 1
ATOM 6892 O O . ILE B 1 543 ? 12.110 4.587 299.323 1.00 54.43 646 ILE B O 1
ATOM 6897 N N . SER B 1 544 ? 11.578 6.771 299.721 1.00 51.15 647 SER B N 1
ATOM 6898 C CA . SER B 1 544 ? 10.422 6.558 300.587 1.00 51.88 647 SER B CA 1
ATOM 6899 C C . SER B 1 544 ? 9.257 6.054 299.745 1.00 59.88 647 SER B C 1
ATOM 6900 O O . SER B 1 544 ? 9.261 6.244 298.525 1.00 60.37 647 SER B O 1
ATOM 6903 N N . GLN B 1 545 ? 8.224 5.494 300.396 1.00 58.59 648 GLN B N 1
ATOM 6904 C CA . GLN B 1 545 ? 7.017 5.009 299.716 1.00 58.86 648 GLN B CA 1
ATOM 6905 C C . GLN B 1 545 ? 6.305 6.097 298.930 1.00 63.82 648 GLN B C 1
ATOM 6906 O O . GLN B 1 545 ? 5.853 5.831 297.820 1.00 64.01 648 GLN B O 1
ATOM 6912 N N . ASP B 1 546 ? 6.268 7.334 299.476 1.00 61.28 649 ASP B N 1
ATOM 6913 C CA . ASP B 1 546 ? 5.671 8.529 298.876 1.00 60.90 649 ASP B CA 1
ATOM 6914 C C . ASP B 1 546 ? 6.406 8.921 297.611 1.00 63.24 649 ASP B C 1
ATOM 6915 O O . ASP B 1 546 ? 5.760 9.173 296.580 1.00 63.61 649 ASP B O 1
ATOM 6920 N N . GLU B 1 547 ? 7.764 8.985 297.692 1.00 57.40 650 GLU B N 1
ATOM 6921 C CA . GLU B 1 547 ? 8.633 9.276 296.551 1.00 56.37 650 GLU B CA 1
ATOM 6922 C C . GLU B 1 547 ? 8.422 8.223 295.454 1.00 60.14 650 GLU B C 1
ATOM 6923 O O . GLU B 1 547 ? 8.350 8.581 294.280 1.00 60.67 650 GLU B O 1
ATOM 6929 N N . ALA B 1 548 ? 8.263 6.947 295.835 1.00 55.40 651 ALA B N 1
ATOM 6930 C CA . ALA B 1 548 ? 7.990 5.906 294.864 1.00 56.73 651 ALA B CA 1
ATOM 6931 C C . ALA B 1 548 ? 6.619 6.111 294.199 1.00 63.14 651 ALA B C 1
ATOM 6932 O O . ALA B 1 548 ? 6.506 5.902 292.995 1.00 61.18 651 ALA B O 1
ATOM 6934 N N . ASP B 1 549 ? 5.594 6.564 294.965 1.00 63.68 652 ASP B N 1
ATOM 6935 C CA . ASP B 1 549 ? 4.240 6.838 294.428 1.00 64.23 652 ASP B CA 1
ATOM 6936 C C . ASP B 1 549 ? 4.282 8.002 293.447 1.00 66.19 652 ASP B C 1
ATOM 6937 O O . ASP B 1 549 ? 3.705 7.903 292.367 1.00 66.53 652 ASP B O 1
ATOM 6942 N N . ARG B 1 550 ? 5.045 9.053 293.784 1.00 60.50 653 ARG B N 1
ATOM 6943 C CA . ARG B 1 550 ? 5.282 10.232 292.947 1.00 60.00 653 ARG B CA 1
ATOM 6944 C C . ARG B 1 550 ? 5.969 9.802 291.647 1.00 61.51 653 ARG B C 1
ATOM 6945 O O . ARG B 1 550 ? 5.409 10.008 290.577 1.00 61.08 653 ARG B O 1
ATOM 6953 N N . ARG B 1 551 ? 7.130 9.107 291.761 1.00 57.77 654 ARG B N 1
ATOM 6954 C CA . ARG B 1 551 ? 7.943 8.576 290.660 1.00 55.80 654 ARG B CA 1
ATOM 6955 C C . ARG B 1 551 ? 7.179 7.620 289.754 1.00 59.21 654 ARG B C 1
ATOM 6956 O O . ARG B 1 551 ? 7.314 7.717 288.535 1.00 60.61 654 ARG B O 1
ATOM 6964 N N . GLY B 1 552 ? 6.348 6.754 290.339 1.00 54.41 655 GLY B N 1
ATOM 6965 C CA . GLY B 1 552 ? 5.513 5.796 289.611 1.00 53.38 655 GLY B CA 1
ATOM 6966 C C . GLY B 1 552 ? 4.560 6.412 288.599 1.00 56.01 655 GLY B C 1
ATOM 6967 O O . GLY B 1 552 ? 4.268 5.795 287.576 1.00 54.75 655 GLY B O 1
ATOM 6968 N N . LYS B 1 553 ? 4.058 7.630 288.878 1.00 54.23 656 LYS B N 1
ATOM 6969 C CA . LYS B 1 553 ? 3.157 8.358 287.978 1.00 55.73 656 LYS B CA 1
ATOM 6970 C C . LYS B 1 553 ? 3.823 8.585 286.620 1.00 61.80 656 LYS B C 1
ATOM 6971 O O . LYS B 1 553 ? 3.215 8.288 285.592 1.00 61.95 656 LYS B O 1
ATOM 6977 N N . VAL B 1 554 ? 5.104 9.014 286.630 1.00 60.31 657 VAL B N 1
ATOM 6978 C CA . VAL B 1 554 ? 5.948 9.242 285.444 1.00 60.49 657 VAL B CA 1
ATOM 6979 C C . VAL B 1 554 ? 6.261 7.914 284.762 1.00 65.39 657 VAL B C 1
ATOM 6980 O O . VAL B 1 554 ? 6.202 7.828 283.537 1.00 66.51 657 VAL B O 1
ATOM 6984 N N . TYR B 1 555 ? 6.637 6.897 285.557 1.00 60.10 658 TYR B N 1
ATOM 6985 C CA . TYR B 1 555 ? 7.044 5.585 285.066 1.00 58.23 658 TYR B CA 1
ATOM 6986 C C . TYR B 1 555 ? 5.969 4.899 284.232 1.00 63.60 658 TYR B C 1
ATOM 6987 O O . TYR B 1 555 ? 6.287 4.318 283.193 1.00 63.00 658 TYR B O 1
ATOM 6996 N N . ASP B 1 556 ? 4.698 5.003 284.656 1.00 62.42 659 ASP B N 1
ATOM 6997 C CA . ASP B 1 556 ? 3.561 4.398 283.959 1.00 62.69 659 ASP B CA 1
ATOM 6998 C C . ASP B 1 556 ? 3.383 4.955 282.553 1.00 66.78 659 ASP B C 1
ATOM 6999 O O . ASP B 1 556 ? 3.054 4.192 281.648 1.00 66.83 659 ASP B O 1
ATOM 7004 N N . LYS B 1 557 ? 3.688 6.266 282.349 1.00 63.01 660 LYS B N 1
ATOM 7005 C CA . LYS B 1 557 ? 3.678 6.914 281.035 1.00 61.84 660 LYS B CA 1
ATOM 7006 C C . LYS B 1 557 ? 4.643 6.171 280.079 1.00 67.36 660 LYS B C 1
ATOM 7007 O O . LYS B 1 557 ? 4.383 6.123 278.871 1.00 68.65 660 LYS B O 1
ATOM 7013 N N . TYR B 1 558 ? 5.747 5.588 280.624 1.00 62.26 661 TYR B N 1
ATOM 7014 C CA . TYR B 1 558 ? 6.782 4.891 279.861 1.00 61.35 661 TYR B CA 1
ATOM 7015 C C . TYR B 1 558 ? 6.660 3.381 279.842 1.00 66.82 661 TYR B C 1
ATOM 7016 O O . TYR B 1 558 ? 7.437 2.713 279.153 1.00 65.47 661 TYR B O 1
ATOM 7025 N N . MET B 1 559 ? 5.709 2.836 280.609 1.00 66.53 662 MET B N 1
ATOM 7026 C CA . MET B 1 559 ? 5.478 1.390 280.731 1.00 67.66 662 MET B CA 1
ATOM 7027 C C . MET B 1 559 ? 6.715 0.662 281.296 1.00 72.25 662 MET B C 1
ATOM 7028 O O . MET B 1 559 ? 6.918 -0.537 281.059 1.00 72.63 662 MET B O 1
ATOM 7033 N N . CYS B 1 560 ? 7.527 1.407 282.061 1.00 67.20 663 CYS B N 1
ATOM 7034 C CA . CYS B 1 560 ? 8.715 0.903 282.733 1.00 66.45 663 CYS B CA 1
ATOM 7035 C C . CYS B 1 560 ? 8.430 0.827 284.253 1.00 68.08 663 CYS B C 1
ATOM 7036 O O . CYS B 1 560 ? 7.701 1.669 284.789 1.00 67.61 663 CYS B O 1
ATOM 7039 N N . SER B 1 561 ? 8.928 -0.217 284.927 1.00 62.54 664 SER B N 1
ATOM 7040 C CA . SER B 1 561 ? 8.746 -0.364 286.379 1.00 61.16 664 SER B CA 1
ATOM 7041 C C . SER B 1 561 ? 9.958 -1.064 286.982 1.00 60.09 664 SER B C 1
ATOM 7042 O O . SER B 1 561 ? 9.966 -2.288 287.103 1.00 59.85 664 SER B O 1
ATOM 7045 N N . PHE B 1 562 ? 10.992 -0.266 287.330 1.00 53.00 665 PHE B N 1
ATOM 7046 C CA . PHE B 1 562 ? 12.252 -0.745 287.898 1.00 51.06 665 PHE B CA 1
ATOM 7047 C C . PHE B 1 562 ? 12.426 -0.403 289.382 1.00 56.20 665 PHE B C 1
ATOM 7048 O O . PHE B 1 562 ? 13.558 -0.309 289.871 1.00 55.01 665 PHE B O 1
ATOM 7056 N N . LEU B 1 563 ? 11.302 -0.260 290.103 1.00 54.64 666 LEU B N 1
ATOM 7057 C CA . LEU B 1 563 ? 11.303 -0.031 291.540 1.00 56.11 666 LEU B CA 1
ATOM 7058 C C . LEU B 1 563 ? 10.752 -1.237 292.274 1.00 64.29 666 LEU B C 1
ATOM 7059 O O . LEU B 1 563 ? 9.724 -1.792 291.865 1.00 64.66 666 LEU B O 1
ATOM 7064 N N . PHE B 1 564 ? 11.409 -1.612 293.387 1.00 62.65 667 PHE B N 1
ATOM 7065 C CA . PHE B 1 564 ? 11.044 -2.790 294.161 1.00 63.42 667 PHE B CA 1
ATOM 7066 C C . PHE B 1 564 ? 10.992 -2.537 295.643 1.00 64.17 667 PHE B C 1
ATOM 7067 O O . PHE B 1 564 ? 11.915 -1.942 296.190 1.00 63.14 667 PHE B O 1
ATOM 7075 N N . ASN B 1 565 ? 9.935 -3.024 296.308 1.00 59.69 668 ASN B N 1
ATOM 7076 C CA . ASN B 1 565 ? 9.770 -2.849 297.744 1.00 59.52 668 ASN B CA 1
ATOM 7077 C C . ASN B 1 565 ? 10.905 -3.482 298.505 1.00 61.96 668 ASN B C 1
ATOM 7078 O O . ASN B 1 565 ? 11.219 -4.654 298.273 1.00 63.65 668 ASN B O 1
ATOM 7083 N N . LEU B 1 566 ? 11.528 -2.715 299.402 1.00 55.59 669 LEU B N 1
ATOM 7084 C CA . LEU B 1 566 ? 12.634 -3.210 300.233 1.00 54.79 669 LEU B CA 1
ATOM 7085 C C . LEU B 1 566 ? 12.103 -3.690 301.581 1.00 58.11 669 LEU B C 1
ATOM 7086 O O . LEU B 1 566 ? 12.439 -4.777 302.034 1.00 55.79 669 LEU B O 1
ATOM 7091 N N . ASN B 1 567 ? 11.249 -2.869 302.189 1.00 56.07 670 ASN B N 1
ATOM 7092 C CA . ASN B 1 567 ? 10.512 -3.095 303.418 1.00 56.14 670 ASN B CA 1
ATOM 7093 C C . ASN B 1 567 ? 9.300 -2.157 303.388 1.00 65.09 670 ASN B C 1
ATOM 7094 O O . ASN B 1 567 ? 9.044 -1.527 302.354 1.00 64.27 670 ASN B O 1
ATOM 7099 N N . ASN B 1 568 ? 8.554 -2.053 304.501 1.00 65.17 671 ASN B N 1
ATOM 7100 C CA . ASN B 1 568 ? 7.364 -1.195 304.602 1.00 65.89 671 ASN B CA 1
ATOM 7101 C C . ASN B 1 568 ? 7.659 0.294 304.379 1.00 69.42 671 ASN B C 1
ATOM 7102 O O . ASN B 1 568 ? 6.792 1.018 303.901 1.00 70.51 671 ASN B O 1
ATOM 7107 N N . ASP B 1 569 ? 8.863 0.746 304.716 1.00 64.22 672 ASP B N 1
ATOM 7108 C CA . ASP B 1 569 ? 9.259 2.156 304.658 1.00 63.29 672 ASP B CA 1
ATOM 7109 C C . ASP B 1 569 ? 9.998 2.603 303.384 1.00 62.20 672 ASP B C 1
ATOM 7110 O O . ASP B 1 569 ? 9.879 3.775 303.011 1.00 62.91 672 ASP B O 1
ATOM 7115 N N . PHE B 1 570 ? 10.757 1.701 302.731 1.00 53.92 673 PHE B N 1
ATOM 7116 C CA . PHE B 1 570 ? 11.579 2.043 301.580 1.00 52.20 673 PHE B CA 1
ATOM 7117 C C . PHE B 1 570 ? 11.436 1.178 300.349 1.00 54.91 673 PHE B C 1
ATOM 7118 O O . PHE B 1 570 ? 11.117 -0.011 300.417 1.00 54.44 673 PHE B O 1
ATOM 7126 N N . VAL B 1 571 ? 11.732 1.802 299.205 1.00 50.17 674 VAL B N 1
ATOM 7127 C CA . VAL B 1 571 ? 11.739 1.188 297.892 1.00 48.86 674 VAL B CA 1
ATOM 7128 C C . VAL B 1 571 ? 13.126 1.446 297.296 1.00 53.01 674 VAL B C 1
ATOM 7129 O O . VAL B 1 571 ? 13.692 2.519 297.492 1.00 54.51 674 VAL B O 1
ATOM 7133 N N . VAL B 1 572 ? 13.692 0.444 296.633 1.00 48.58 675 VAL B N 1
ATOM 7134 C CA . VAL B 1 572 ? 14.953 0.525 295.905 1.00 48.18 675 VAL B CA 1
ATOM 7135 C C . VAL B 1 572 ? 14.542 0.703 294.431 1.00 51.78 675 VAL B C 1
ATOM 7136 O O . VAL B 1 572 ? 13.718 -0.057 293.912 1.00 49.16 675 VAL B O 1
ATOM 7140 N N . ASP B 1 573 ? 15.031 1.796 293.815 1.00 49.41 676 ASP B N 1
ATOM 7141 C CA . ASP B 1 573 ? 14.687 2.171 292.452 1.00 49.24 676 ASP B CA 1
ATOM 7142 C C . ASP B 1 573 ? 15.950 2.206 291.605 1.00 53.47 676 ASP B C 1
ATOM 7143 O O . ASP B 1 573 ? 16.814 3.042 291.811 1.00 54.93 676 ASP B O 1
ATOM 7148 N N . ALA B 1 574 ? 16.058 1.267 290.673 1.00 49.51 677 ALA B N 1
ATOM 7149 C CA . ALA B 1 574 ? 17.203 1.131 289.798 1.00 49.30 677 ALA B CA 1
ATOM 7150 C C . ALA B 1 574 ? 17.138 1.986 288.515 1.00 51.90 677 ALA B C 1
ATOM 7151 O O . ALA B 1 574 ? 18.067 1.896 287.725 1.00 50.91 677 ALA B O 1
ATOM 7153 N N . THR B 1 575 ? 16.094 2.837 288.333 1.00 48.87 678 THR B N 1
ATOM 7154 C CA . THR B 1 575 ? 15.860 3.701 287.142 1.00 48.93 678 THR B CA 1
ATOM 7155 C C . THR B 1 575 ? 16.987 4.708 286.846 1.00 52.91 678 THR B C 1
ATOM 7156 O O . THR B 1 575 ? 17.466 4.759 285.715 1.00 53.31 678 THR B O 1
ATOM 7160 N N . ARG B 1 576 ? 17.357 5.527 287.840 1.00 49.83 679 ARG B N 1
ATOM 7161 C CA . ARG B 1 576 ? 18.401 6.570 287.776 1.00 49.27 679 ARG B CA 1
ATOM 7162 C C . ARG B 1 576 ? 19.804 5.978 288.085 1.00 50.66 679 ARG B C 1
ATOM 7163 O O . ARG B 1 576 ? 20.771 6.233 287.375 1.00 49.72 679 ARG B O 1
ATOM 7171 N N . LYS B 1 577 ? 19.911 5.228 289.183 1.00 46.34 680 LYS B N 1
ATOM 7172 C CA . LYS B 1 577 ? 21.143 4.596 289.623 1.00 44.88 680 LYS B CA 1
ATOM 7173 C C . LYS B 1 577 ? 20.873 3.136 289.849 1.00 50.21 680 LYS B C 1
ATOM 7174 O O . LYS B 1 577 ? 19.806 2.780 290.370 1.00 51.37 680 LYS B O 1
ATOM 7180 N N . GLY B 1 578 ? 21.865 2.299 289.544 1.00 45.29 681 GLY B N 1
ATOM 7181 C CA . GLY B 1 578 ? 21.779 0.860 289.784 1.00 42.62 681 GLY B CA 1
ATOM 7182 C C . GLY B 1 578 ? 23.007 0.126 289.300 1.00 43.52 681 GLY B C 1
ATOM 7183 O O . GLY B 1 578 ? 23.993 0.752 288.930 1.00 41.68 681 GLY B O 1
ATOM 7184 N N . ASN B 1 579 ? 22.958 -1.213 289.322 1.00 40.38 682 ASN B N 1
ATOM 7185 C CA . ASN B 1 579 ? 24.017 -2.077 288.807 1.00 38.38 682 ASN B CA 1
ATOM 7186 C C . ASN B 1 579 ? 23.480 -2.941 287.630 1.00 42.31 682 ASN B C 1
ATOM 7187 O O . ASN B 1 579 ? 22.296 -2.889 287.329 1.00 40.24 682 ASN B O 1
ATOM 7192 N N . LYS B 1 580 ? 24.356 -3.667 286.922 1.00 41.42 683 LYS B N 1
ATOM 7193 C CA . LYS B 1 580 ? 24.007 -4.456 285.736 1.00 40.88 683 LYS B CA 1
ATOM 7194 C C . LYS B 1 580 ? 22.778 -5.343 285.873 1.00 45.59 683 LYS B C 1
ATOM 7195 O O . LYS B 1 580 ? 22.037 -5.448 284.908 1.00 46.82 683 LYS B O 1
ATOM 7201 N N . ILE B 1 581 ? 22.535 -5.948 287.051 1.00 42.82 684 ILE B N 1
ATOM 7202 C CA . ILE B 1 581 ? 21.386 -6.832 287.322 1.00 42.34 684 ILE B CA 1
ATOM 7203 C C . ILE B 1 581 ? 19.996 -6.133 287.102 1.00 47.82 684 ILE B C 1
ATOM 7204 O O . ILE B 1 581 ? 18.984 -6.815 286.992 1.00 48.19 684 ILE B O 1
ATOM 7209 N N . ARG B 1 582 ? 19.969 -4.795 286.973 1.00 45.79 685 ARG B N 1
ATOM 7210 C CA . ARG B 1 582 ? 18.772 -4.011 286.658 1.00 45.30 685 ARG B CA 1
ATOM 7211 C C . ARG B 1 582 ? 18.191 -4.436 285.287 1.00 51.06 685 ARG B C 1
ATOM 7212 O O . ARG B 1 582 ? 16.991 -4.263 285.048 1.00 52.15 685 ARG B O 1
ATOM 7220 N N . PHE B 1 583 ? 19.043 -5.064 284.443 1.00 46.21 686 PHE B N 1
ATOM 7221 C CA . PHE B 1 583 ? 18.741 -5.527 283.096 1.00 46.00 686 PHE B CA 1
ATOM 7222 C C . PHE B 1 583 ? 18.172 -6.951 283.031 1.00 50.73 686 PHE B C 1
ATOM 7223 O O . PHE B 1 583 ? 17.852 -7.429 281.937 1.00 50.85 686 PHE B O 1
ATOM 7231 N N . ALA B 1 584 ? 17.998 -7.608 284.197 1.00 46.40 687 ALA B N 1
ATOM 7232 C CA . ALA B 1 584 ? 17.405 -8.930 284.275 1.00 45.13 687 ALA B CA 1
ATOM 7233 C C . ALA B 1 584 ? 15.937 -8.695 284.084 1.00 50.12 687 ALA B C 1
ATOM 7234 O O . ALA B 1 584 ? 15.349 -7.923 284.841 1.00 51.32 687 ALA B O 1
ATOM 7236 N N . ASN B 1 585 ? 15.353 -9.299 283.042 1.00 45.68 688 ASN B N 1
ATOM 7237 C CA . ASN B 1 585 ? 13.946 -9.114 282.710 1.00 44.51 688 ASN B CA 1
ATOM 7238 C C . ASN B 1 585 ? 13.032 -9.901 283.607 1.00 47.39 688 ASN B C 1
ATOM 7239 O O . ASN B 1 585 ? 13.495 -10.780 284.318 1.00 47.94 688 ASN B O 1
ATOM 7244 N N . HIS B 1 586 ? 11.732 -9.556 283.607 1.00 44.61 689 HIS B N 1
ATOM 7245 C CA . HIS B 1 586 ? 10.698 -10.241 284.375 1.00 45.36 689 HIS B CA 1
ATOM 7246 C C . HIS B 1 586 ? 10.272 -11.477 283.636 1.00 53.31 689 HIS B C 1
ATOM 7247 O O . HIS B 1 586 ? 10.207 -11.464 282.393 1.00 53.96 689 HIS B O 1
ATOM 7254 N N . SER B 1 587 ? 9.893 -12.519 284.402 1.00 50.28 690 SER B N 1
ATOM 7255 C CA . SER B 1 587 ? 9.345 -13.773 283.895 1.00 49.45 690 SER B CA 1
ATOM 7256 C C . SER B 1 587 ? 8.615 -14.463 285.000 1.00 52.31 690 SER B C 1
ATOM 7257 O O . SER B 1 587 ? 9.088 -14.446 286.125 1.00 52.55 690 SER B O 1
ATOM 7260 N N . VAL B 1 588 ? 7.467 -15.087 284.692 1.00 49.49 691 VAL B N 1
ATOM 7261 C CA . VAL B 1 588 ? 6.695 -15.900 285.651 1.00 49.43 691 VAL B CA 1
ATOM 7262 C C . VAL B 1 588 ? 7.279 -17.325 285.675 1.00 55.01 691 VAL B C 1
ATOM 7263 O O . VAL B 1 588 ? 6.932 -18.124 286.530 1.00 54.83 691 VAL B O 1
ATOM 7267 N N . ASN B 1 589 ? 8.230 -17.595 284.753 1.00 53.01 692 ASN B N 1
ATOM 7268 C CA . ASN B 1 589 ? 9.028 -18.816 284.607 1.00 52.85 692 ASN B CA 1
ATOM 7269 C C . ASN B 1 589 ? 10.529 -18.446 284.712 1.00 56.45 692 ASN B C 1
ATOM 7270 O O . ASN B 1 589 ? 11.290 -18.665 283.766 1.00 56.67 692 ASN B O 1
ATOM 7275 N N . PRO B 1 590 ? 10.968 -17.845 285.857 1.00 51.35 693 PRO B N 1
ATOM 7276 C CA . PRO B 1 590 ? 12.360 -17.411 285.960 1.00 50.35 693 PRO B CA 1
ATOM 7277 C C . PRO B 1 590 ? 13.383 -18.527 286.148 1.00 55.73 693 PRO B C 1
ATOM 7278 O O . PRO B 1 590 ? 13.020 -19.671 286.429 1.00 56.95 693 PRO B O 1
ATOM 7282 N N . ASN B 1 591 ? 14.670 -18.152 286.077 1.00 51.23 694 ASN B N 1
ATOM 7283 C CA . ASN B 1 591 ? 15.823 -18.996 286.383 1.00 50.41 694 ASN B CA 1
ATOM 7284 C C . ASN B 1 591 ? 16.613 -18.415 287.583 1.00 54.07 694 ASN B C 1
ATOM 7285 O O . ASN B 1 591 ? 17.607 -18.991 288.025 1.00 53.04 694 ASN B O 1
ATOM 7290 N N . CYS B 1 592 ? 16.152 -17.256 288.080 1.00 50.85 695 CYS B N 1
ATOM 7291 C CA . CYS B 1 592 ? 16.671 -16.454 289.188 1.00 48.00 695 CYS B CA 1
ATOM 7292 C C . CYS B 1 592 ? 15.536 -16.090 290.130 1.00 51.34 695 CYS B C 1
ATOM 7293 O O . CYS B 1 592 ? 14.390 -15.919 289.700 1.00 50.16 695 CYS B O 1
ATOM 7296 N N . TYR B 1 593 ? 15.881 -15.835 291.379 1.00 48.72 696 TYR B N 1
ATOM 7297 C CA . TYR B 1 593 ? 14.924 -15.322 292.344 1.00 50.22 696 TYR B CA 1
ATOM 7298 C C . TYR B 1 593 ? 15.596 -14.220 293.178 1.00 53.64 696 TYR B C 1
ATOM 7299 O O . TYR B 1 593 ? 16.831 -14.165 293.250 1.00 51.28 696 TYR B O 1
ATOM 7308 N N . ALA B 1 594 ? 14.769 -13.337 293.768 1.00 51.11 697 ALA B N 1
ATOM 7309 C CA . ALA B 1 594 ? 15.206 -12.230 294.618 1.00 50.91 697 ALA B CA 1
ATOM 7310 C C . ALA B 1 594 ? 14.905 -12.530 296.051 1.00 54.79 697 ALA B C 1
ATOM 7311 O O . ALA B 1 594 ? 13.786 -12.945 296.384 1.00 54.77 697 ALA B O 1
ATOM 7313 N N . LYS B 1 595 ? 15.873 -12.269 296.914 1.00 51.75 698 LYS B N 1
ATOM 7314 C CA . LYS B 1 595 ? 15.675 -12.466 298.341 1.00 52.67 698 LYS B CA 1
ATOM 7315 C C . LYS B 1 595 ? 16.101 -11.200 299.100 1.00 56.47 698 LYS B C 1
ATOM 7316 O O . LYS B 1 595 ? 17.254 -10.776 298.992 1.00 55.55 698 LYS B O 1
ATOM 7322 N N . VAL B 1 596 ? 15.153 -10.569 299.806 1.00 52.82 699 VAL B N 1
ATOM 7323 C CA . VAL B 1 596 ? 15.507 -9.425 300.649 1.00 52.72 699 VAL B CA 1
ATOM 7324 C C . VAL B 1 596 ? 16.082 -10.035 301.922 1.00 56.79 699 VAL B C 1
ATOM 7325 O O . VAL B 1 596 ? 15.439 -10.861 302.561 1.00 58.20 699 VAL B O 1
ATOM 7329 N N . MET B 1 597 ? 17.297 -9.644 302.265 1.00 51.58 700 MET B N 1
ATOM 7330 C CA . MET B 1 597 ? 17.974 -10.141 303.440 1.00 50.17 700 MET B CA 1
ATOM 7331 C C . MET B 1 597 ? 18.308 -8.987 304.363 1.00 52.63 700 MET B C 1
ATOM 7332 O O . MET B 1 597 ? 18.472 -7.857 303.891 1.00 51.69 700 MET B O 1
ATOM 7337 N N . MET B 1 598 ? 18.460 -9.278 305.665 1.00 47.40 701 MET B N 1
ATOM 7338 C CA . MET B 1 598 ? 18.927 -8.298 306.616 1.00 47.81 701 MET B CA 1
ATOM 7339 C C . MET B 1 598 ? 20.450 -8.483 306.635 1.00 51.46 701 MET B C 1
ATOM 7340 O O . MET B 1 598 ? 20.942 -9.549 307.000 1.00 51.48 701 MET B O 1
ATOM 7345 N N . VAL B 1 599 ? 21.181 -7.477 306.151 1.00 46.77 702 VAL B N 1
ATOM 7346 C CA . VAL B 1 599 ? 22.632 -7.500 305.972 1.00 45.96 702 VAL B CA 1
ATOM 7347 C C . VAL B 1 599 ? 23.212 -6.379 306.809 1.00 50.69 702 VAL B C 1
ATOM 7348 O O . VAL B 1 599 ? 23.234 -5.223 306.372 1.00 48.22 702 VAL B O 1
ATOM 7352 N N . ASN B 1 600 ? 23.678 -6.733 308.019 1.00 51.20 703 ASN B N 1
ATOM 7353 C CA . ASN B 1 600 ? 24.296 -5.837 308.997 1.00 52.44 703 ASN B CA 1
ATOM 7354 C C . ASN B 1 600 ? 23.464 -4.560 309.241 1.00 58.99 703 ASN B C 1
ATOM 7355 O O . ASN B 1 600 ? 23.962 -3.426 309.084 1.00 61.07 703 ASN B O 1
ATOM 7360 N N . GLY B 1 601 ? 22.189 -4.779 309.570 1.00 53.53 704 GLY B N 1
ATOM 7361 C CA . GLY B 1 601 ? 21.224 -3.724 309.857 1.00 52.63 704 GLY B CA 1
ATOM 7362 C C . GLY B 1 601 ? 20.565 -3.077 308.658 1.00 55.84 704 GLY B C 1
ATOM 7363 O O . GLY B 1 601 ? 19.770 -2.156 308.834 1.00 58.09 704 GLY B O 1
ATOM 7364 N N . ASP B 1 602 ? 20.873 -3.535 307.445 1.00 49.83 705 ASP B N 1
ATOM 7365 C CA . ASP B 1 602 ? 20.309 -2.994 306.205 1.00 49.33 705 ASP B CA 1
ATOM 7366 C C . ASP B 1 602 ? 19.570 -4.052 305.447 1.00 52.23 705 ASP B C 1
ATOM 7367 O O . ASP B 1 602 ? 20.062 -5.167 305.363 1.00 52.36 705 ASP B O 1
ATOM 7372 N N . HIS B 1 603 ? 18.419 -3.712 304.855 1.00 48.31 706 HIS B N 1
ATOM 7373 C CA . HIS B 1 603 ? 17.691 -4.645 304.006 1.00 48.01 706 HIS B CA 1
ATOM 7374 C C . HIS B 1 603 ? 18.324 -4.490 302.633 1.00 49.14 706 HIS B C 1
ATOM 7375 O O . HIS B 1 603 ? 18.517 -3.365 302.156 1.00 48.44 706 HIS B O 1
ATOM 7382 N N . ARG B 1 604 ? 18.748 -5.608 302.044 1.00 43.24 707 ARG B N 1
ATOM 7383 C CA . ARG B 1 604 ? 19.405 -5.637 300.742 1.00 40.85 707 ARG B CA 1
ATOM 7384 C C . ARG B 1 604 ? 18.813 -6.774 299.923 1.00 43.92 707 ARG B C 1
ATOM 7385 O O . ARG B 1 604 ? 18.481 -7.825 300.482 1.00 44.01 707 ARG B O 1
ATOM 7393 N N . ILE B 1 605 ? 18.623 -6.549 298.604 1.00 40.55 708 ILE B N 1
ATOM 7394 C CA . ILE B 1 605 ? 18.032 -7.548 297.700 1.00 39.28 708 ILE B CA 1
ATOM 7395 C C . ILE B 1 605 ? 19.133 -8.342 297.056 1.00 45.40 708 ILE B C 1
ATOM 7396 O O . ILE B 1 605 ? 19.950 -7.769 296.327 1.00 44.59 708 ILE B O 1
ATOM 7401 N N . GLY B 1 606 ? 19.117 -9.658 297.279 1.00 43.55 709 GLY B N 1
ATOM 7402 C CA . GLY B 1 606 ? 20.070 -10.547 296.644 1.00 43.25 709 GLY B CA 1
ATOM 7403 C C . GLY B 1 606 ? 19.395 -11.252 295.491 1.00 48.74 709 GLY B C 1
ATOM 7404 O O . GLY B 1 606 ? 18.232 -11.639 295.611 1.00 48.41 709 GLY B O 1
ATOM 7405 N N . ILE B 1 607 ? 20.094 -11.408 294.368 1.00 46.62 710 ILE B N 1
ATOM 7406 C CA . ILE B 1 607 ? 19.576 -12.167 293.216 1.00 46.56 710 ILE B CA 1
ATOM 7407 C C . ILE B 1 607 ? 20.336 -13.515 293.146 1.00 50.68 710 ILE B C 1
ATOM 7408 O O . ILE B 1 607 ? 21.560 -13.555 292.960 1.00 49.73 710 ILE B O 1
ATOM 7413 N N . PHE B 1 608 ? 19.606 -14.601 293.356 1.00 46.45 711 PHE B N 1
ATOM 7414 C CA . PHE B 1 608 ? 20.181 -15.952 293.389 1.00 46.33 711 PHE B CA 1
ATOM 7415 C C . PHE B 1 608 ? 19.676 -16.786 292.220 1.00 49.91 711 PHE B C 1
ATOM 7416 O O . PHE B 1 608 ? 18.570 -16.549 291.724 1.00 48.13 711 PHE B O 1
ATOM 7424 N N . ALA B 1 609 ? 20.475 -17.775 291.795 1.00 47.72 712 ALA B N 1
ATOM 7425 C CA . ALA B 1 609 ? 20.078 -18.731 290.750 1.00 47.15 712 ALA B CA 1
ATOM 7426 C C . ALA B 1 609 ? 19.012 -19.672 291.315 1.00 50.60 712 ALA B C 1
ATOM 7427 O O . ALA B 1 609 ? 19.154 -20.126 292.438 1.00 50.97 712 ALA B O 1
ATOM 7429 N N . LYS B 1 610 ? 17.910 -19.883 290.583 1.00 48.02 713 LYS B N 1
ATOM 7430 C CA . LYS B 1 610 ? 16.779 -20.726 290.992 1.00 49.07 713 LYS B CA 1
ATOM 7431 C C . LYS B 1 610 ? 17.068 -22.214 290.677 1.00 55.60 713 LYS B C 1
ATOM 7432 O O . LYS B 1 610 ? 16.472 -23.127 291.265 1.00 55.43 713 LYS B O 1
ATOM 7438 N N . ARG B 1 611 ? 18.019 -22.421 289.765 1.00 53.15 714 ARG B N 1
ATOM 7439 C CA . ARG B 1 611 ? 18.506 -23.695 289.245 1.00 53.84 714 ARG B CA 1
ATOM 7440 C C . ARG B 1 611 ? 19.911 -23.432 288.696 1.00 60.64 714 ARG B C 1
ATOM 7441 O O . ARG B 1 611 ? 20.266 -22.267 288.510 1.00 61.49 714 ARG B O 1
ATOM 7449 N N . ALA B 1 612 ? 20.695 -24.480 288.377 1.00 57.85 715 ALA B N 1
ATOM 7450 C CA . ALA B 1 612 ? 22.013 -24.258 287.764 1.00 56.87 715 ALA B CA 1
ATOM 7451 C C . ALA B 1 612 ? 21.828 -23.492 286.430 1.00 59.77 715 ALA B C 1
ATOM 7452 O O . ALA B 1 612 ? 20.775 -23.621 285.781 1.00 59.75 715 ALA B O 1
ATOM 7454 N N . ILE B 1 613 ? 22.795 -22.623 286.088 1.00 54.41 716 ILE B N 1
ATOM 7455 C CA . ILE B 1 613 ? 22.716 -21.753 284.907 1.00 53.51 716 ILE B CA 1
ATOM 7456 C C . ILE B 1 613 ? 24.011 -21.866 284.147 1.00 61.84 716 ILE B C 1
ATOM 7457 O O . ILE B 1 613 ? 25.075 -21.825 284.753 1.00 61.44 716 ILE B O 1
ATOM 7462 N N . GLN B 1 614 ? 23.917 -21.957 282.815 1.00 62.41 717 GLN B N 1
ATOM 7463 C CA . GLN B 1 614 ? 25.042 -22.111 281.895 1.00 64.19 717 GLN B CA 1
ATOM 7464 C C . GLN B 1 614 ? 25.638 -20.797 281.377 1.00 71.55 717 GLN B C 1
ATOM 7465 O O . GLN B 1 614 ? 25.002 -19.742 281.469 1.00 73.00 717 GLN B O 1
ATOM 7471 N N . THR B 1 615 ? 26.866 -20.877 280.808 1.00 68.02 718 THR B N 1
ATOM 7472 C CA . THR B 1 615 ? 27.580 -19.755 280.205 1.00 67.33 718 THR B CA 1
ATOM 7473 C C . THR B 1 615 ? 26.691 -19.118 279.123 1.00 69.43 718 THR B C 1
ATOM 7474 O O . THR B 1 615 ? 26.207 -19.829 278.243 1.00 70.05 718 THR B O 1
ATOM 7478 N N . GLY B 1 616 ? 26.479 -17.803 279.216 1.00 62.62 719 GLY B N 1
ATOM 7479 C CA . GLY B 1 616 ? 25.704 -17.037 278.246 1.00 60.38 719 GLY B CA 1
ATOM 7480 C C . GLY B 1 616 ? 24.190 -17.058 278.376 1.00 58.56 719 GLY B C 1
ATOM 7481 O O . GLY B 1 616 ? 23.515 -16.504 277.506 1.00 56.96 719 GLY B O 1
ATOM 7482 N N . GLU B 1 617 ? 23.634 -17.709 279.430 1.00 52.23 720 GLU B N 1
ATOM 7483 C CA . GLU B 1 617 ? 22.176 -17.767 279.633 1.00 51.19 720 GLU B CA 1
ATOM 7484 C C . GLU B 1 617 ? 21.641 -16.413 280.136 1.00 56.13 720 GLU B C 1
ATOM 7485 O O . GLU B 1 617 ? 22.278 -15.757 280.975 1.00 54.37 720 GLU B O 1
ATOM 7491 N N . GLU B 1 618 ? 20.461 -16.010 279.619 1.00 53.85 721 GLU B N 1
ATOM 7492 C CA . GLU B 1 618 ? 19.795 -14.773 280.011 1.00 53.85 721 GLU B CA 1
ATOM 7493 C C . GLU B 1 618 ? 19.230 -14.898 281.393 1.00 55.31 721 GLU B C 1
ATOM 7494 O O . GLU B 1 618 ? 18.790 -15.988 281.748 1.00 56.96 721 GLU B O 1
ATOM 7500 N N . LEU B 1 619 ? 19.247 -13.791 282.179 1.00 47.64 722 LEU B N 1
ATOM 7501 C CA . LEU B 1 619 ? 18.716 -13.807 283.537 1.00 45.68 722 LEU B CA 1
ATOM 7502 C C . LEU B 1 619 ? 17.364 -13.170 283.592 1.00 48.41 722 LEU B C 1
ATOM 7503 O O . LEU B 1 619 ? 17.106 -12.166 282.907 1.00 47.88 722 LEU B O 1
ATOM 7508 N N . PHE B 1 620 ? 16.478 -13.811 284.353 1.00 44.16 723 PHE B N 1
ATOM 7509 C CA . PHE B 1 620 ? 15.094 -13.402 284.566 1.00 43.66 723 PHE B CA 1
ATOM 7510 C C . PHE B 1 620 ? 14.701 -13.721 285.985 1.00 48.05 723 PHE B C 1
ATOM 7511 O O . PHE B 1 620 ? 15.036 -14.800 286.482 1.00 48.79 723 PHE B O 1
ATOM 7519 N N . PHE B 1 621 ? 13.948 -12.830 286.613 1.00 45.08 724 PHE B N 1
ATOM 7520 C CA . PHE B 1 621 ? 13.373 -13.109 287.928 1.00 45.87 724 PHE B CA 1
ATOM 7521 C C . PHE B 1 621 ? 11.920 -12.672 287.915 1.00 48.85 724 PHE B C 1
ATOM 7522 O O . PHE B 1 621 ? 11.534 -11.928 287.010 1.00 47.46 724 PHE B O 1
ATOM 7530 N N . ASP B 1 622 ? 11.090 -13.237 288.797 1.00 46.81 725 ASP B N 1
ATOM 7531 C CA . ASP B 1 622 ? 9.658 -12.910 288.867 1.00 46.73 725 ASP B CA 1
ATOM 7532 C C . ASP B 1 622 ? 9.501 -11.606 289.690 1.00 53.68 725 ASP B C 1
ATOM 7533 O O . ASP B 1 622 ? 9.689 -11.597 290.921 1.00 52.74 725 ASP B O 1
ATOM 7538 N N . TYR B 1 623 ? 9.240 -10.497 288.974 1.00 51.75 726 TYR B N 1
ATOM 7539 C CA . TYR B 1 623 ? 9.094 -9.159 289.543 1.00 53.06 726 TYR B CA 1
ATOM 7540 C C . TYR B 1 623 ? 7.976 -9.060 290.564 1.00 59.95 726 TYR B C 1
ATOM 7541 O O . TYR B 1 623 ? 8.114 -8.301 291.515 1.00 60.30 726 TYR B O 1
ATOM 7550 N N . ARG B 1 624 ? 6.877 -9.825 290.370 1.00 58.34 727 ARG B N 1
ATOM 7551 C CA . ARG B 1 624 ? 5.661 -9.798 291.192 1.00 59.29 727 ARG B CA 1
ATOM 7552 C C . ARG B 1 624 ? 5.903 -10.064 292.667 1.00 64.79 727 ARG B C 1
ATOM 7553 O O . ARG B 1 624 ? 5.194 -9.510 293.506 1.00 62.89 727 ARG B O 1
ATOM 7561 N N . TYR B 1 625 ? 6.872 -10.933 292.980 1.00 63.41 728 TYR B N 1
ATOM 7562 C CA . TYR B 1 625 ? 7.181 -11.276 294.358 1.00 64.81 728 TYR B CA 1
ATOM 7563 C C . TYR B 1 625 ? 7.771 -10.095 295.105 1.00 73.19 728 TYR B C 1
ATOM 7564 O O . TYR B 1 625 ? 7.408 -9.858 296.258 1.00 72.27 728 TYR B O 1
ATOM 7573 N N . SER B 1 626 ? 8.583 -9.284 294.404 1.00 72.53 729 SER B N 1
ATOM 7574 C CA . SER B 1 626 ? 9.170 -8.071 294.951 1.00 72.89 729 SER B CA 1
ATOM 7575 C C . SER B 1 626 ? 8.146 -6.936 295.021 1.00 78.47 729 SER B C 1
ATOM 7576 O O . SER B 1 626 ? 8.266 -6.075 295.885 1.00 80.69 729 SER B O 1
ATOM 7579 N N . GLN B 1 627 ? 7.141 -6.932 294.135 1.00 73.86 730 GLN B N 1
ATOM 7580 C CA . GLN B 1 627 ? 6.075 -5.919 294.103 1.00 73.10 730 GLN B CA 1
ATOM 7581 C C . GLN B 1 627 ? 4.993 -6.204 295.146 1.00 79.92 730 GLN B C 1
ATOM 7582 O O . GLN B 1 627 ? 4.439 -5.273 295.722 1.00 77.99 730 GLN B O 1
ATOM 7588 N N . ALA B 1 628 ? 4.688 -7.491 295.376 1.00 81.12 731 ALA B N 1
ATOM 7589 C CA . ALA B 1 628 ? 3.658 -7.957 296.306 1.00 82.37 731 ALA B CA 1
ATOM 7590 C C . ALA B 1 628 ? 3.983 -7.763 297.784 1.00 89.67 731 ALA B C 1
ATOM 7591 O O . ALA B 1 628 ? 4.338 -8.718 298.475 1.00 88.57 731 ALA B O 1
ATOM 7593 N N . ASP B 1 629 ? 3.835 -6.535 298.283 1.00 90.19 732 ASP B N 1
ATOM 7594 C CA . ASP B 1 629 ? 4.040 -6.263 299.703 1.00 90.99 732 ASP B CA 1
ATOM 7595 C C . ASP B 1 629 ? 2.982 -5.289 300.204 1.00 96.38 732 ASP B C 1
ATOM 7596 O O . ASP B 1 629 ? 3.037 -4.088 299.917 1.00 95.66 732 ASP B O 1
ATOM 7601 N N . ALA B 1 630 ? 1.952 -5.872 300.864 1.00 94.14 733 ALA B N 1
ATOM 7602 C CA . ALA B 1 630 ? 0.771 -5.226 301.443 1.00 96.88 733 ALA B CA 1
ATOM 7603 C C . ALA B 1 630 ? 0.576 -5.645 302.929 1.00 117.98 733 ALA B C 1
ATOM 7604 O O . ALA B 1 630 ? 1.467 -6.325 303.493 1.00 120.41 733 ALA B O 1
ATOM 7606 N N . SER C 2 2 ? 36.946 49.274 182.458 1.00 63.78 67 SER E N 1
ATOM 7607 C CA . SER C 2 2 ? 37.234 48.048 183.194 1.00 64.17 67 SER E CA 1
ATOM 7608 C C . SER C 2 2 ? 37.130 46.788 182.278 1.00 65.67 67 SER E C 1
ATOM 7609 O O . SER C 2 2 ? 38.140 46.401 181.698 1.00 65.90 67 SER E O 1
ATOM 7612 N N . PHE C 2 3 ? 35.923 46.171 182.130 1.00 58.30 68 PHE E N 1
ATOM 7613 C CA . PHE C 2 3 ? 35.751 44.964 181.321 1.00 56.36 68 PHE E CA 1
ATOM 7614 C C . PHE C 2 3 ? 34.611 45.003 180.299 1.00 61.67 68 PHE E C 1
ATOM 7615 O O . PHE C 2 3 ? 33.509 45.455 180.605 1.00 60.40 68 PHE E O 1
ATOM 7623 N N . LYS C 2 4 ? 34.856 44.439 179.111 1.00 60.81 69 LYS E N 1
ATOM 7624 C CA . LYS C 2 4 ? 33.826 44.339 178.075 1.00 61.45 69 LYS E CA 1
ATOM 7625 C C . LYS C 2 4 ? 33.572 42.867 177.738 1.00 63.96 69 LYS E C 1
ATOM 7626 O O . LYS C 2 4 ? 34.535 42.115 177.524 1.00 62.13 69 LYS E O 1
ATOM 7632 N N . CYS C 2 5 ? 32.280 42.457 177.690 1.00 60.50 70 CYS E N 1
ATOM 7633 C CA . CYS C 2 5 ? 31.962 41.103 177.271 1.00 60.83 70 CYS E CA 1
ATOM 7634 C C . CYS C 2 5 ? 32.194 41.077 175.799 1.00 66.92 70 CYS E C 1
ATOM 7635 O O . CYS C 2 5 ? 31.564 41.817 175.032 1.00 68.05 70 CYS E O 1
ATOM 7638 N N . VAL C 2 6 ? 33.174 40.292 175.421 1.00 63.30 71 VAL E N 1
ATOM 7639 C CA . VAL C 2 6 ? 33.695 40.250 174.082 1.00 62.41 71 VAL E CA 1
ATOM 7640 C C . VAL C 2 6 ? 33.371 38.918 173.334 1.00 65.12 71 VAL E C 1
ATOM 7641 O O . VAL C 2 6 ? 33.477 38.885 172.110 1.00 65.76 71 VAL E O 1
ATOM 7645 N N . ASN C 2 7 ? 32.923 37.858 174.056 1.00 59.16 72 ASN E N 1
ATOM 7646 C CA . ASN C 2 7 ? 32.500 36.565 173.480 1.00 57.63 72 ASN E CA 1
ATOM 7647 C C . ASN C 2 7 ? 31.770 35.658 174.482 1.00 59.47 72 ASN E C 1
ATOM 7648 O O . ASN C 2 7 ? 32.023 35.703 175.680 1.00 56.74 72 ASN E O 1
ATOM 7653 N N . SER C 2 8 ? 30.856 34.833 173.962 1.00 56.90 73 SER E N 1
ATOM 7654 C CA . SER C 2 8 ? 30.110 33.820 174.694 1.00 56.22 73 SER E CA 1
ATOM 7655 C C . SER C 2 8 ? 30.136 32.560 173.849 1.00 60.86 73 SER E C 1
ATOM 7656 O O . SER C 2 8 ? 29.872 32.623 172.652 1.00 61.05 73 SER E O 1
ATOM 7659 N N . LEU C 2 9 ? 30.498 31.432 174.460 1.00 58.18 74 LEU E N 1
ATOM 7660 C CA . LEU C 2 9 ? 30.609 30.111 173.816 1.00 58.06 74 LEU E CA 1
ATOM 7661 C C . LEU C 2 9 ? 29.679 29.109 174.487 1.00 59.56 74 LEU E C 1
ATOM 7662 O O . LEU C 2 9 ? 29.345 29.278 175.652 1.00 57.98 74 LEU E O 1
ATOM 7667 N N . LYS C 2 10 ? 29.260 28.073 173.755 1.00 55.59 75 LYS E N 1
ATOM 7668 C CA . LYS C 2 10 ? 28.380 27.030 174.268 1.00 55.33 75 LYS E CA 1
ATOM 7669 C C . LYS C 2 10 ? 28.866 25.633 173.875 1.00 59.82 75 LYS E C 1
ATOM 7670 O O . LYS C 2 10 ? 28.994 25.309 172.682 1.00 58.29 75 LYS E O 1
ATOM 7676 N N . GLU C 2 11 ? 29.148 24.807 174.901 1.00 56.92 76 GLU E N 1
ATOM 7677 C CA . GLU C 2 11 ? 29.601 23.431 174.704 1.00 56.01 76 GLU E CA 1
ATOM 7678 C C . GLU C 2 11 ? 28.411 22.542 174.387 1.00 61.28 76 GLU E C 1
ATOM 7679 O O . GLU C 2 11 ? 27.294 22.811 174.867 1.00 61.28 76 GLU E O 1
ATOM 7685 N N . ASP C 2 12 ? 28.631 21.519 173.528 1.00 58.25 77 ASP E N 1
ATOM 7686 C CA . ASP C 2 12 ? 27.540 20.677 173.030 1.00 57.75 77 ASP E CA 1
ATOM 7687 C C . ASP C 2 12 ? 26.853 19.742 174.058 1.00 59.81 77 ASP E C 1
ATOM 7688 O O . ASP C 2 12 ? 25.700 19.380 173.827 1.00 60.92 77 ASP E O 1
ATOM 7693 N N . HIS C 2 13 ? 27.505 19.382 175.176 1.00 53.86 78 HIS E N 1
ATOM 7694 C CA . HIS C 2 13 ? 26.958 18.458 176.197 1.00 51.85 78 HIS E CA 1
ATOM 7695 C C . HIS C 2 13 ? 25.801 19.039 177.049 1.00 55.32 78 HIS E C 1
ATOM 7696 O O . HIS C 2 13 ? 25.042 18.271 177.648 1.00 53.91 78 HIS E O 1
ATOM 7703 N N . ASN C 2 14 ? 25.693 20.378 177.132 1.00 52.96 79 ASN E N 1
ATOM 7704 C CA . ASN C 2 14 ? 24.632 21.101 177.867 1.00 53.12 79 ASN E CA 1
ATOM 7705 C C . ASN C 2 14 ? 24.589 20.815 179.397 1.00 54.41 79 ASN E C 1
ATOM 7706 O O . ASN C 2 14 ? 23.565 21.055 180.074 1.00 53.18 79 ASN E O 1
ATOM 7711 N N . GLN C 2 15 ? 25.732 20.354 179.938 1.00 48.58 80 GLN E N 1
ATOM 7712 C CA . GLN C 2 15 ? 25.877 20.056 181.360 1.00 47.30 80 GLN E CA 1
ATOM 7713 C C . GLN C 2 15 ? 26.636 21.242 182.048 1.00 50.97 80 GLN E C 1
ATOM 7714 O O . GLN C 2 15 ? 27.361 21.994 181.354 1.00 49.20 80 GLN E O 1
ATOM 7720 N N . PRO C 2 16 ? 26.533 21.421 183.399 1.00 46.87 81 PRO E N 1
ATOM 7721 C CA . PRO C 2 16 ? 27.282 22.520 184.024 1.00 45.78 81 PRO E CA 1
ATOM 7722 C C . PRO C 2 16 ? 28.779 22.376 183.784 1.00 52.09 81 PRO E C 1
ATOM 7723 O O . PRO C 2 16 ? 29.304 21.252 183.706 1.00 52.33 81 PRO E O 1
ATOM 7727 N N . LEU C 2 17 ? 29.450 23.533 183.594 1.00 47.85 82 LEU E N 1
ATOM 7728 C CA . LEU C 2 17 ? 30.899 23.633 183.469 1.00 45.90 82 LEU E CA 1
ATOM 7729 C C . LEU C 2 17 ? 31.348 23.992 184.878 1.00 50.15 82 LEU E C 1
ATOM 7730 O O . LEU C 2 17 ? 30.924 25.021 185.388 1.00 49.65 82 LEU E O 1
ATOM 7735 N N . PHE C 2 18 ? 32.080 23.089 185.570 1.00 46.67 83 PHE E N 1
ATOM 7736 C CA . PHE C 2 18 ? 32.444 23.337 186.971 1.00 44.53 83 PHE E CA 1
ATOM 7737 C C . PHE C 2 18 ? 33.753 24.002 187.134 1.00 49.42 83 PHE E C 1
ATOM 7738 O O . PHE C 2 18 ? 33.950 24.688 188.133 1.00 50.66 83 PHE E O 1
ATOM 7746 N N . GLY C 2 19 ? 34.648 23.809 186.181 1.00 47.33 84 GLY E N 1
ATOM 7747 C CA . GLY C 2 19 ? 35.969 24.415 186.259 1.00 47.27 84 GLY E CA 1
ATOM 7748 C C . GLY C 2 19 ? 36.466 25.124 185.024 1.00 51.45 84 GLY E C 1
ATOM 7749 O O . GLY C 2 19 ? 36.129 24.753 183.896 1.00 49.39 84 GLY E O 1
ATOM 7750 N N . VAL C 2 20 ? 37.255 26.190 185.272 1.00 50.89 85 VAL E N 1
ATOM 7751 C CA . VAL C 2 20 ? 38.029 26.986 184.319 1.00 50.66 85 VAL E CA 1
ATOM 7752 C C . VAL C 2 20 ? 39.334 27.271 184.955 1.00 52.62 85 VAL E C 1
ATOM 7753 O O . VAL C 2 20 ? 39.362 27.727 186.102 1.00 52.85 85 VAL E O 1
ATOM 7757 N N . GLN C 2 21 ? 40.405 27.143 184.169 1.00 49.12 86 GLN E N 1
ATOM 7758 C CA . GLN C 2 21 ? 41.760 27.479 184.574 1.00 48.93 86 GLN E CA 1
ATOM 7759 C C . GLN C 2 21 ? 42.516 27.951 183.364 1.00 52.63 86 GLN E C 1
ATOM 7760 O O . GLN C 2 21 ? 42.571 27.239 182.357 1.00 51.82 86 GLN E O 1
ATOM 7766 N N . PHE C 2 22 ? 43.119 29.144 183.464 1.00 49.91 87 PHE E N 1
ATOM 7767 C CA . PHE C 2 22 ? 44.013 29.654 182.428 1.00 49.36 87 PHE E CA 1
ATOM 7768 C C . PHE C 2 22 ? 45.358 28.980 182.703 1.00 55.49 87 PHE E C 1
ATOM 7769 O O . PHE C 2 22 ? 45.680 28.664 183.861 1.00 55.13 87 PHE E O 1
ATOM 7777 N N . ASN C 2 23 ? 46.121 28.725 181.643 1.00 52.63 88 ASN E N 1
ATOM 7778 C CA . ASN C 2 23 ? 47.442 28.161 181.780 1.00 52.00 88 ASN E CA 1
ATOM 7779 C C . ASN C 2 23 ? 48.351 29.343 182.040 1.00 55.95 88 ASN E C 1
ATOM 7780 O O . ASN C 2 23 ? 48.563 30.151 181.145 1.00 57.09 88 ASN E O 1
ATOM 7785 N N . TRP C 2 24 ? 48.845 29.461 183.275 1.00 51.64 89 TRP E N 1
ATOM 7786 C CA . TRP C 2 24 ? 49.753 30.529 183.702 1.00 50.41 89 TRP E CA 1
ATOM 7787 C C . TRP C 2 24 ? 51.246 30.206 183.432 1.00 57.92 89 TRP E C 1
ATOM 7788 O O . TRP C 2 24 ? 52.112 31.037 183.716 1.00 57.49 89 TRP E O 1
ATOM 7799 N N . HIS C 2 25 ? 51.541 29.006 182.896 1.00 57.76 90 HIS E N 1
ATOM 7800 C CA . HIS C 2 25 ? 52.914 28.576 182.564 1.00 59.23 90 HIS E CA 1
ATOM 7801 C C . HIS C 2 25 ? 53.303 28.970 181.142 1.00 66.98 90 HIS E C 1
ATOM 7802 O O . HIS C 2 25 ? 54.486 28.935 180.786 1.00 67.19 90 HIS E O 1
ATOM 7809 N N . SER C 2 26 ? 52.284 29.333 180.336 1.00 64.95 91 SER E N 1
ATOM 7810 C CA . SER C 2 26 ? 52.372 29.799 178.958 1.00 65.08 91 SER E CA 1
ATOM 7811 C C . SER C 2 26 ? 53.422 30.922 178.853 1.00 72.12 91 SER E C 1
ATOM 7812 O O . SER C 2 26 ? 53.417 31.841 179.680 1.00 70.18 91 SER E O 1
ATOM 7815 N N . LYS C 2 27 ? 54.366 30.798 177.875 1.00 71.73 92 LYS E N 1
ATOM 7816 C CA . LYS C 2 27 ? 55.443 31.771 177.623 1.00 71.42 92 LYS E CA 1
ATOM 7817 C C . LYS C 2 27 ? 54.906 33.149 177.304 1.00 75.11 92 LYS E C 1
ATOM 7818 O O . LYS C 2 27 ? 53.798 33.283 176.761 1.00 74.87 92 LYS E O 1
ATOM 7824 N N . GLU C 2 28 ? 55.727 34.172 177.605 1.00 71.95 93 GLU E N 1
ATOM 7825 C CA . GLU C 2 28 ? 55.471 35.569 177.279 1.00 72.21 93 GLU E CA 1
ATOM 7826 C C . GLU C 2 28 ? 55.474 35.624 175.731 1.00 73.80 93 GLU E C 1
ATOM 7827 O O . GLU C 2 28 ? 56.414 35.136 175.092 1.00 71.67 93 GLU E O 1
ATOM 7833 N N . GLY C 2 29 ? 54.370 36.082 175.158 1.00 70.06 94 GLY E N 1
ATOM 7834 C CA . GLY C 2 29 ? 54.227 36.127 173.706 1.00 69.80 94 GLY E CA 1
ATOM 7835 C C . GLY C 2 29 ? 53.422 34.977 173.122 1.00 72.33 94 GLY E C 1
ATOM 7836 O O . GLY C 2 29 ? 52.927 35.085 171.993 1.00 70.90 94 GLY E O 1
ATOM 7837 N N . ASP C 2 30 ? 53.282 33.854 173.871 1.00 67.36 95 ASP E N 1
ATOM 7838 C CA . ASP C 2 30 ? 52.469 32.731 173.391 1.00 66.17 95 ASP E CA 1
ATOM 7839 C C . ASP C 2 30 ? 50.985 33.078 173.588 1.00 63.80 95 ASP E C 1
ATOM 7840 O O . ASP C 2 30 ? 50.652 33.801 174.524 1.00 60.73 95 ASP E O 1
ATOM 7845 N N . PRO C 2 31 ? 50.066 32.566 172.754 1.00 59.83 96 PRO E N 1
ATOM 7846 C CA . PRO C 2 31 ? 48.644 32.881 172.985 1.00 59.09 96 PRO E CA 1
ATOM 7847 C C . PRO C 2 31 ? 48.113 32.350 174.322 1.00 62.21 96 PRO E C 1
ATOM 7848 O O . PRO C 2 31 ? 48.611 31.349 174.842 1.00 61.61 96 PRO E O 1
ATOM 7852 N N . LEU C 2 32 ? 47.145 33.077 174.902 1.00 58.44 97 LEU E N 1
ATOM 7853 C CA . LEU C 2 32 ? 46.546 32.772 176.198 1.00 57.36 97 LEU E CA 1
ATOM 7854 C C . LEU C 2 32 ? 45.571 31.637 176.069 1.00 58.07 97 LEU E C 1
ATOM 7855 O O . LEU C 2 32 ? 44.543 31.775 175.404 1.00 57.10 97 LEU E O 1
ATOM 7860 N N . VAL C 2 33 ? 45.903 30.512 176.725 1.00 52.89 98 VAL E N 1
ATOM 7861 C CA . VAL C 2 33 ? 45.155 29.255 176.712 1.00 51.46 98 VAL E CA 1
ATOM 7862 C C . VAL C 2 33 ? 44.436 28.958 178.048 1.00 53.23 98 VAL E C 1
ATOM 7863 O O . VAL C 2 33 ? 44.997 29.164 179.128 1.00 53.24 98 VAL E O 1
ATOM 7867 N N . PHE C 2 34 ? 43.213 28.433 177.965 1.00 47.14 99 PHE E N 1
ATOM 7868 C CA . PHE C 2 34 ? 42.465 28.027 179.157 1.00 44.67 99 PHE E CA 1
ATOM 7869 C C . PHE C 2 34 ? 41.802 26.668 178.963 1.00 46.11 99 PHE E C 1
ATOM 7870 O O . PHE C 2 34 ? 41.494 26.289 177.843 1.00 44.51 99 PHE E O 1
ATOM 7878 N N . ALA C 2 35 ? 41.628 25.925 180.052 1.00 43.88 100 ALA E N 1
ATOM 7879 C CA . ALA C 2 35 ? 40.965 24.633 180.037 1.00 43.43 100 ALA E CA 1
ATOM 7880 C C . ALA C 2 35 ? 39.585 24.754 180.674 1.00 46.88 100 ALA E C 1
ATOM 7881 O O . ALA C 2 35 ? 39.342 25.642 181.487 1.00 44.06 100 ALA E O 1
ATOM 7883 N N . THR C 2 36 ? 38.683 23.835 180.316 1.00 46.16 101 THR E N 1
ATOM 7884 C CA . THR C 2 36 ? 37.303 23.822 180.794 1.00 45.72 101 THR E CA 1
ATOM 7885 C C . THR C 2 36 ? 36.916 22.402 181.196 1.00 48.46 101 THR E C 1
ATOM 7886 O O . THR C 2 36 ? 37.281 21.468 180.495 1.00 50.36 101 THR E O 1
ATOM 7890 N N . VAL C 2 37 ? 36.251 22.216 182.346 1.00 44.31 102 VAL E N 1
ATOM 7891 C CA . VAL C 2 37 ? 35.808 20.873 182.800 1.00 44.32 102 VAL E CA 1
ATOM 7892 C C . VAL C 2 37 ? 34.335 20.879 183.157 1.00 48.18 102 VAL E C 1
ATOM 7893 O O . VAL C 2 37 ? 33.855 21.741 183.866 1.00 49.75 102 VAL E O 1
ATOM 7897 N N . GLY C 2 38 ? 33.629 19.932 182.618 1.00 44.51 103 GLY E N 1
ATOM 7898 C CA . GLY C 2 38 ? 32.196 19.764 182.809 1.00 45.23 103 GLY E CA 1
ATOM 7899 C C . GLY C 2 38 ? 31.806 18.499 182.105 1.00 50.81 103 GLY E C 1
ATOM 7900 O O . GLY C 2 38 ? 32.557 18.051 181.229 1.00 50.10 103 GLY E O 1
ATOM 7901 N N . SER C 2 39 ? 30.660 17.886 182.504 1.00 49.23 104 SER E N 1
ATOM 7902 C CA . SER C 2 39 ? 30.199 16.577 181.992 1.00 49.13 104 SER E CA 1
ATOM 7903 C C . SER C 2 39 ? 31.387 15.619 182.211 1.00 54.57 104 SER E C 1
ATOM 7904 O O . SER C 2 39 ? 32.081 15.758 183.227 1.00 53.97 104 SER E O 1
ATOM 7907 N N . ASN C 2 40 ? 31.680 14.713 181.266 1.00 51.86 105 ASN E N 1
ATOM 7908 C CA . ASN C 2 40 ? 32.874 13.872 181.360 1.00 50.49 105 ASN E CA 1
ATOM 7909 C C . ASN C 2 40 ? 33.865 14.414 180.332 1.00 52.58 105 ASN E C 1
ATOM 7910 O O . ASN C 2 40 ? 34.585 13.671 179.692 1.00 52.52 105 ASN E O 1
ATOM 7915 N N . ARG C 2 41 ? 33.903 15.740 180.190 1.00 50.63 106 ARG E N 1
ATOM 7916 C CA . ARG C 2 41 ? 34.726 16.387 179.184 1.00 50.21 106 ARG E CA 1
ATOM 7917 C C . ARG C 2 41 ? 35.740 17.396 179.727 1.00 53.83 106 ARG E C 1
ATOM 7918 O O . ARG C 2 41 ? 35.561 17.974 180.805 1.00 54.32 106 ARG E O 1
ATOM 7926 N N . VAL C 2 42 ? 36.860 17.515 178.985 1.00 49.14 107 VAL E N 1
ATOM 7927 C CA . VAL C 2 42 ? 37.979 18.440 179.196 1.00 47.97 107 VAL E CA 1
ATOM 7928 C C . VAL C 2 42 ? 38.194 19.142 177.850 1.00 52.97 107 VAL E C 1
ATOM 7929 O O . VAL C 2 42 ? 38.505 18.480 176.852 1.00 52.85 107 VAL E O 1
ATOM 7933 N N . THR C 2 43 ? 38.000 20.470 177.813 1.00 48.35 108 THR E N 1
ATOM 7934 C CA . THR C 2 43 ? 38.132 21.248 176.584 1.00 46.95 108 THR E CA 1
ATOM 7935 C C . THR C 2 43 ? 39.185 22.335 176.734 1.00 51.03 108 THR E C 1
ATOM 7936 O O . THR C 2 43 ? 39.272 22.958 177.781 1.00 51.42 108 THR E O 1
ATOM 7940 N N . LEU C 2 44 ? 40.010 22.525 175.706 1.00 48.83 109 LEU E N 1
ATOM 7941 C CA . LEU C 2 44 ? 41.101 23.504 175.684 1.00 49.62 109 LEU E CA 1
ATOM 7942 C C . LEU C 2 44 ? 40.805 24.581 174.668 1.00 53.24 109 LEU E C 1
ATOM 7943 O O . LEU C 2 44 ? 40.235 24.298 173.609 1.00 54.69 109 LEU E O 1
ATOM 7948 N N . TYR C 2 45 ? 41.130 25.827 175.020 1.00 48.19 110 TYR E N 1
ATOM 7949 C CA . TYR C 2 45 ? 40.855 26.992 174.191 1.00 47.10 110 TYR E CA 1
ATOM 7950 C C . TYR C 2 45 ? 42.037 27.937 174.118 1.00 57.04 110 TYR E C 1
ATOM 7951 O O . TYR C 2 45 ? 42.874 27.953 175.018 1.00 57.53 110 TYR E O 1
ATOM 7960 N N . GLU C 2 46 ? 42.086 28.730 173.034 1.00 57.01 111 GLU E N 1
ATOM 7961 C CA . GLU C 2 46 ? 43.113 29.728 172.750 1.00 58.16 111 GLU E CA 1
ATOM 7962 C C . GLU C 2 46 ? 42.421 31.084 172.489 1.00 64.06 111 GLU E C 1
ATOM 7963 O O . GLU C 2 46 ? 41.462 31.170 171.715 1.00 64.41 111 GLU E O 1
ATOM 7969 N N . CYS C 2 47 ? 42.865 32.118 173.200 1.00 61.24 112 CYS E N 1
ATOM 7970 C CA . CYS C 2 47 ? 42.317 33.464 173.103 1.00 60.77 112 CYS E CA 1
ATOM 7971 C C . CYS C 2 47 ? 43.036 34.255 172.045 1.00 62.32 112 CYS E C 1
ATOM 7972 O O . CYS C 2 47 ? 44.268 34.241 171.956 1.00 58.88 112 CYS E O 1
ATOM 7975 N N . HIS C 2 48 ? 42.246 34.957 171.251 1.00 61.05 113 HIS E N 1
ATOM 7976 C CA . HIS C 2 48 ? 42.708 35.796 170.156 1.00 60.92 113 HIS E CA 1
ATOM 7977 C C . HIS C 2 48 ? 42.018 37.143 170.201 1.00 67.89 113 HIS E C 1
ATOM 7978 O O . HIS C 2 48 ? 41.042 37.315 170.929 1.00 68.26 113 HIS E O 1
ATOM 7985 N N . SER C 2 49 ? 42.540 38.105 169.433 1.00 66.78 114 SER E N 1
ATOM 7986 C CA . SER C 2 49 ? 42.034 39.478 169.317 1.00 66.84 114 SER E CA 1
ATOM 7987 C C . SER C 2 49 ? 40.575 39.510 168.856 1.00 72.60 114 SER E C 1
ATOM 7988 O O . SER C 2 49 ? 40.084 38.544 168.247 1.00 72.36 114 SER E O 1
ATOM 7991 N N . GLN C 2 50 ? 39.893 40.631 169.145 1.00 70.15 115 GLN E N 1
ATOM 7992 C CA . GLN C 2 50 ? 38.491 40.873 168.798 1.00 70.37 115 GLN E CA 1
ATOM 7993 C C . GLN C 2 50 ? 37.569 39.749 169.295 1.00 73.03 115 GLN E C 1
ATOM 7994 O O . GLN C 2 50 ? 36.720 39.250 168.549 1.00 73.59 115 GLN E O 1
ATOM 8000 N N . GLY C 2 51 ? 37.776 39.355 170.551 1.00 67.87 116 GLY E N 1
ATOM 8001 C CA . GLY C 2 51 ? 36.987 38.347 171.252 1.00 66.89 116 GLY E CA 1
ATOM 8002 C C . GLY C 2 51 ? 37.047 36.911 170.768 1.00 68.56 116 GLY E C 1
ATOM 8003 O O . GLY C 2 51 ? 36.422 36.043 171.389 1.00 67.78 116 GLY E O 1
ATOM 8004 N N . GLU C 2 52 ? 37.826 36.629 169.692 1.00 62.37 117 GLU E N 1
ATOM 8005 C CA . GLU C 2 52 ? 37.927 35.286 169.109 1.00 60.84 117 GLU E CA 1
ATOM 8006 C C . GLU C 2 52 ? 38.508 34.225 170.077 1.00 61.41 117 GLU E C 1
ATOM 8007 O O . GLU C 2 52 ? 39.646 34.345 170.549 1.00 58.56 117 GLU E O 1
ATOM 8013 N N . ILE C 2 53 ? 37.697 33.192 170.364 1.00 57.15 118 ILE E N 1
ATOM 8014 C CA . ILE C 2 53 ? 38.135 32.051 171.177 1.00 57.08 118 ILE E CA 1
ATOM 8015 C C . ILE C 2 53 ? 38.219 30.854 170.229 1.00 59.35 118 ILE E C 1
ATOM 8016 O O . ILE C 2 53 ? 37.219 30.459 169.641 1.00 57.40 118 ILE E O 1
ATOM 8021 N N . ARG C 2 54 ? 39.412 30.314 170.060 1.00 57.37 119 ARG E N 1
ATOM 8022 C CA . ARG C 2 54 ? 39.662 29.194 169.167 1.00 58.42 119 ARG E CA 1
ATOM 8023 C C . ARG C 2 54 ? 39.631 27.858 169.948 1.00 63.04 119 ARG E C 1
ATOM 8024 O O . ARG C 2 54 ? 40.415 27.666 170.877 1.00 63.66 119 ARG E O 1
ATOM 8032 N N . LEU C 2 55 ? 38.701 26.963 169.587 1.00 57.86 120 LEU E N 1
ATOM 8033 C CA . LEU C 2 55 ? 38.551 25.628 170.169 1.00 57.53 120 LEU E CA 1
ATOM 8034 C C . LEU C 2 55 ? 39.740 24.746 169.700 1.00 62.67 120 LEU E C 1
ATOM 8035 O O . LEU C 2 55 ? 39.828 24.433 168.503 1.00 63.92 120 LEU E O 1
ATOM 8040 N N . LEU C 2 56 ? 40.686 24.411 170.626 1.00 56.41 121 LEU E N 1
ATOM 8041 C CA . LEU C 2 56 ? 41.891 23.620 170.312 1.00 53.55 121 LEU E CA 1
ATOM 8042 C C . LEU C 2 56 ? 41.736 22.115 170.496 1.00 57.20 121 LEU E C 1
ATOM 8043 O O . LEU C 2 56 ? 41.944 21.376 169.541 1.00 60.03 121 LEU E O 1
ATOM 8048 N N . GLN C 2 57 ? 41.495 21.646 171.735 1.00 50.25 122 GLN E N 1
ATOM 8049 C CA . GLN C 2 57 ? 41.408 20.210 172.040 1.00 48.08 122 GLN E CA 1
ATOM 8050 C C . GLN C 2 57 ? 40.211 19.875 172.895 1.00 52.21 122 GLN E C 1
ATOM 8051 O O . GLN C 2 57 ? 39.746 20.712 173.649 1.00 51.39 122 GLN E O 1
ATOM 8057 N N . SER C 2 58 ? 39.713 18.648 172.777 1.00 49.12 123 SER E N 1
ATOM 8058 C CA . SER C 2 58 ? 38.645 18.165 173.627 1.00 49.51 123 SER E CA 1
ATOM 8059 C C . SER C 2 58 ? 38.766 16.676 173.852 1.00 53.08 123 SER E C 1
ATOM 8060 O O . SER C 2 58 ? 39.024 15.922 172.919 1.00 51.12 123 SER E O 1
ATOM 8063 N N . TYR C 2 59 ? 38.623 16.279 175.124 1.00 50.83 124 TYR E N 1
ATOM 8064 C CA . TYR C 2 59 ? 38.757 14.918 175.620 1.00 49.99 124 TYR E CA 1
ATOM 8065 C C . TYR C 2 59 ? 37.467 14.462 176.248 1.00 54.04 124 TYR E C 1
ATOM 8066 O O . TYR C 2 59 ? 36.687 15.290 176.699 1.00 53.09 124 TYR E O 1
ATOM 8075 N N . VAL C 2 60 ? 37.215 13.156 176.233 1.00 51.07 125 VAL E N 1
ATOM 8076 C CA . VAL C 2 60 ? 36.008 12.581 176.818 1.00 51.39 125 VAL E CA 1
ATOM 8077 C C . VAL C 2 60 ? 36.362 11.301 177.577 1.00 60.25 125 VAL E C 1
ATOM 8078 O O . VAL C 2 60 ? 37.050 10.428 177.029 1.00 63.04 125 VAL E O 1
ATOM 8082 N N . ASP C 2 61 ? 35.921 11.183 178.834 1.00 56.41 126 ASP E N 1
ATOM 8083 C CA . ASP C 2 61 ? 36.205 9.956 179.560 1.00 56.55 126 ASP E CA 1
ATOM 8084 C C . ASP C 2 61 ? 35.414 8.796 178.887 1.00 60.59 126 ASP E C 1
ATOM 8085 O O . ASP C 2 61 ? 34.261 8.994 178.470 1.00 58.83 126 ASP E O 1
ATOM 8090 N N . ALA C 2 62 ? 36.051 7.606 178.760 1.00 57.28 127 ALA E N 1
ATOM 8091 C CA . ALA C 2 62 ? 35.419 6.400 178.204 1.00 56.90 127 ALA E CA 1
ATOM 8092 C C . ALA C 2 62 ? 34.173 6.034 179.054 1.00 61.71 127 ALA E C 1
ATOM 8093 O O . ALA C 2 62 ? 33.208 5.450 178.534 1.00 62.40 127 ALA E O 1
ATOM 8095 N N . ASP C 2 63 ? 34.197 6.418 180.350 1.00 56.31 128 ASP E N 1
ATOM 8096 C CA . ASP C 2 63 ? 33.101 6.219 181.279 1.00 55.87 128 ASP E CA 1
ATOM 8097 C C . ASP C 2 63 ? 32.117 7.358 181.123 1.00 60.88 128 ASP E C 1
ATOM 8098 O O . ASP C 2 63 ? 32.501 8.518 181.283 1.00 61.65 128 ASP E O 1
ATOM 8103 N N . ALA C 2 64 ? 30.852 7.030 180.819 1.00 56.23 129 ALA E N 1
ATOM 8104 C CA . ALA C 2 64 ? 29.792 8.016 180.660 1.00 54.57 129 ALA E CA 1
ATOM 8105 C C . ALA C 2 64 ? 29.375 8.579 182.010 1.00 59.86 129 ALA E C 1
ATOM 8106 O O . ALA C 2 64 ? 28.848 9.692 182.055 1.00 61.95 129 ALA E O 1
ATOM 8108 N N . ASP C 2 65 ? 29.608 7.830 183.105 1.00 55.84 130 ASP E N 1
ATOM 8109 C CA . ASP C 2 65 ? 29.219 8.234 184.463 1.00 55.75 130 ASP E CA 1
ATOM 8110 C C . ASP C 2 65 ? 30.248 9.160 185.178 1.00 58.69 130 ASP E C 1
ATOM 8111 O O . ASP C 2 65 ? 30.009 9.584 186.314 1.00 57.84 130 ASP E O 1
ATOM 8116 N N . GLU C 2 66 ? 31.374 9.487 184.509 1.00 53.90 131 GLU E N 1
ATOM 8117 C CA . GLU C 2 66 ? 32.343 10.415 185.063 1.00 52.76 131 GLU E CA 1
ATOM 8118 C C . GLU C 2 66 ? 31.773 11.826 184.961 1.00 58.94 131 GLU E C 1
ATOM 8119 O O . GLU C 2 66 ? 30.990 12.152 184.047 1.00 60.36 131 GLU E O 1
ATOM 8125 N N . ASN C 2 67 ? 32.146 12.657 185.925 1.00 53.02 132 ASN E N 1
ATOM 8126 C CA . ASN C 2 67 ? 31.770 14.044 185.913 1.00 51.40 132 ASN E CA 1
ATOM 8127 C C . ASN C 2 67 ? 32.946 14.801 186.483 1.00 52.11 132 ASN E C 1
ATOM 8128 O O . ASN C 2 67 ? 33.190 14.723 187.675 1.00 50.45 132 ASN E O 1
ATOM 8133 N N . PHE C 2 68 ? 33.699 15.497 185.620 1.00 48.49 133 PHE E N 1
ATOM 8134 C CA . PHE C 2 68 ? 34.832 16.321 186.026 1.00 47.54 133 PHE E CA 1
ATOM 8135 C C . PHE C 2 68 ? 34.363 17.599 186.697 1.00 50.48 133 PHE E C 1
ATOM 8136 O O . PHE C 2 68 ? 33.428 18.251 186.224 1.00 51.84 133 PHE E O 1
ATOM 8144 N N . TYR C 2 69 ? 34.990 17.927 187.828 1.00 44.38 134 TYR E N 1
ATOM 8145 C CA . TYR C 2 69 ? 34.655 19.089 188.646 1.00 42.95 134 TYR E CA 1
ATOM 8146 C C . TYR C 2 69 ? 35.763 20.111 188.668 1.00 47.20 134 TYR E C 1
ATOM 8147 O O . TYR C 2 69 ? 35.509 21.290 188.864 1.00 47.49 134 TYR E O 1
ATOM 8156 N N . THR C 2 70 ? 36.997 19.652 188.566 1.00 45.04 135 THR E N 1
ATOM 8157 C CA . THR C 2 70 ? 38.183 20.488 188.710 1.00 45.21 135 THR E CA 1
ATOM 8158 C C . THR C 2 70 ? 39.288 20.139 187.696 1.00 49.52 135 THR E C 1
ATOM 8159 O O . THR C 2 70 ? 39.288 19.049 187.104 1.00 48.52 135 THR E O 1
ATOM 8163 N N . CYS C 2 71 ? 40.227 21.081 187.524 1.00 45.37 136 CYS E N 1
ATOM 8164 C CA . CYS C 2 71 ? 41.422 20.942 186.711 1.00 45.07 136 CYS E CA 1
ATOM 8165 C C . CYS C 2 71 ? 42.489 21.872 187.197 1.00 48.88 136 CYS E C 1
ATOM 8166 O O . CYS C 2 71 ? 42.189 22.847 187.875 1.00 48.54 136 CYS E O 1
ATOM 8169 N N . ALA C 2 72 ? 43.751 21.542 186.904 1.00 46.87 137 ALA E N 1
ATOM 8170 C CA . ALA C 2 72 ? 44.915 22.361 187.272 1.00 46.81 137 ALA E CA 1
ATOM 8171 C C . ALA C 2 72 ? 46.034 22.097 186.296 1.00 51.89 137 ALA E C 1
ATOM 8172 O O . ALA C 2 72 ? 46.247 20.957 185.867 1.00 53.21 137 ALA E O 1
ATOM 8174 N N . TRP C 2 73 ? 46.738 23.159 185.937 1.00 47.71 138 TRP E N 1
ATOM 8175 C CA . TRP C 2 73 ? 47.848 23.133 184.993 1.00 47.08 138 TRP E CA 1
ATOM 8176 C C . TRP C 2 73 ? 49.153 23.030 185.728 1.00 52.52 138 TRP E C 1
ATOM 8177 O O . TRP C 2 73 ? 49.338 23.691 186.751 1.00 52.61 138 TRP E O 1
ATOM 8188 N N . THR C 2 74 ? 50.070 22.242 185.170 1.00 49.57 139 THR E N 1
ATOM 8189 C CA . THR C 2 74 ? 51.457 22.125 185.590 1.00 50.26 139 THR E CA 1
ATOM 8190 C C . THR C 2 74 ? 52.342 22.029 184.342 1.00 57.21 139 THR E C 1
ATOM 8191 O O . THR C 2 74 ? 51.881 22.270 183.222 1.00 57.28 139 THR E O 1
ATOM 8195 N N . TYR C 2 75 ? 53.612 21.682 184.537 1.00 54.46 140 TYR E N 1
ATOM 8196 C CA . TYR C 2 75 ? 54.541 21.456 183.450 1.00 54.05 140 TYR E CA 1
ATOM 8197 C C . TYR C 2 75 ? 55.453 20.282 183.825 1.00 61.24 140 TYR E C 1
ATOM 8198 O O . TYR C 2 75 ? 55.639 20.008 185.017 1.00 59.23 140 TYR E O 1
ATOM 8207 N N . ASP C 2 76 ? 55.996 19.577 182.813 1.00 63.23 141 ASP E N 1
ATOM 8208 C CA . ASP C 2 76 ? 57.008 18.526 183.012 1.00 65.17 141 ASP E CA 1
ATOM 8209 C C . ASP C 2 76 ? 58.352 19.270 183.049 1.00 71.28 141 ASP E C 1
ATOM 8210 O O . ASP C 2 76 ? 58.652 20.008 182.111 1.00 69.73 141 ASP E O 1
ATOM 8215 N N . SER C 2 77 ? 59.124 19.122 184.145 1.00 72.12 142 SER E N 1
ATOM 8216 C CA . SER C 2 77 ? 60.414 19.799 184.376 1.00 73.60 142 SER E CA 1
ATOM 8217 C C . SER C 2 77 ? 61.407 19.578 183.225 1.00 80.59 142 SER E C 1
ATOM 8218 O O . SER C 2 77 ? 62.037 20.540 182.769 1.00 81.18 142 SER E O 1
ATOM 8221 N N . ASN C 2 78 ? 61.509 18.316 182.744 1.00 77.45 143 ASN E N 1
ATOM 8222 C CA . ASN C 2 78 ? 62.406 17.902 181.666 1.00 77.45 143 ASN E CA 1
ATOM 8223 C C . ASN C 2 78 ? 61.906 18.367 180.298 1.00 79.84 143 ASN E C 1
ATOM 8224 O O . ASN C 2 78 ? 62.437 19.347 179.765 1.00 82.70 143 ASN E O 1
ATOM 8229 N N . THR C 2 79 ? 60.854 17.711 179.768 1.00 70.90 144 THR E N 1
ATOM 8230 C CA . THR C 2 79 ? 60.260 17.931 178.449 1.00 69.74 144 THR E CA 1
ATOM 8231 C C . THR C 2 79 ? 59.800 19.367 178.155 1.00 71.91 144 THR E C 1
ATOM 8232 O O . THR C 2 79 ? 59.673 19.725 176.980 1.00 70.45 144 THR E O 1
ATOM 8236 N N . SER C 2 80 ? 59.531 20.176 179.211 1.00 69.08 145 SER E N 1
ATOM 8237 C CA . SER C 2 80 ? 58.991 21.545 179.149 1.00 68.41 145 SER E CA 1
ATOM 8238 C C . SER C 2 80 ? 57.581 21.580 178.487 1.00 72.38 145 SER E C 1
ATOM 8239 O O . SER C 2 80 ? 57.199 22.569 177.872 1.00 72.81 145 SER E O 1
ATOM 8242 N N . HIS C 2 81 ? 56.805 20.495 178.651 1.00 69.14 146 HIS E N 1
ATOM 8243 C CA . HIS C 2 81 ? 55.437 20.377 178.138 1.00 68.94 146 HIS E CA 1
ATOM 8244 C C . HIS C 2 81 ? 54.432 20.807 179.202 1.00 69.45 146 HIS E C 1
ATOM 8245 O O . HIS C 2 81 ? 54.587 20.407 180.363 1.00 67.96 146 HIS E O 1
ATOM 8252 N N . PRO C 2 82 ? 53.339 21.515 178.832 1.00 64.09 147 PRO E N 1
ATOM 8253 C CA . PRO C 2 82 ? 52.303 21.784 179.836 1.00 62.91 147 PRO E CA 1
ATOM 8254 C C . PRO C 2 82 ? 51.553 20.471 180.094 1.00 62.68 147 PRO E C 1
ATOM 8255 O O . PRO C 2 82 ? 51.494 19.592 179.225 1.00 59.86 147 PRO E O 1
ATOM 8259 N N . LEU C 2 83 ? 51.055 20.312 181.319 1.00 58.44 148 LEU E N 1
ATOM 8260 C CA . LEU C 2 83 ? 50.268 19.150 181.725 1.00 55.54 148 LEU E CA 1
ATOM 8261 C C . LEU C 2 83 ? 49.029 19.660 182.404 1.00 54.39 148 LEU E C 1
ATOM 8262 O O . LEU C 2 83 ? 49.057 20.698 183.058 1.00 54.68 148 LEU E O 1
ATOM 8267 N N . LEU C 2 84 ? 47.937 18.965 182.205 1.00 48.78 149 LEU E N 1
ATOM 8268 C CA . LEU C 2 84 ? 46.686 19.332 182.805 1.00 47.31 149 LEU E CA 1
ATOM 8269 C C . LEU C 2 84 ? 46.128 18.147 183.557 1.00 51.22 149 LEU E C 1
ATOM 8270 O O . LEU C 2 84 ? 45.845 17.110 182.961 1.00 48.60 149 LEU E O 1
ATOM 8275 N N . ALA C 2 85 ? 45.963 18.321 184.882 1.00 49.25 150 ALA E N 1
ATOM 8276 C CA . ALA C 2 85 ? 45.330 17.359 185.781 1.00 48.23 150 ALA E CA 1
ATOM 8277 C C . ALA C 2 85 ? 43.839 17.689 185.868 1.00 51.40 150 ALA E C 1
ATOM 8278 O O . ALA C 2 85 ? 43.455 18.856 185.960 1.00 50.37 150 ALA E O 1
ATOM 8280 N N . VAL C 2 86 ? 43.006 16.670 185.799 1.00 49.32 151 VAL E N 1
ATOM 8281 C CA . VAL C 2 86 ? 41.541 16.773 185.895 1.00 49.17 151 VAL E CA 1
ATOM 8282 C C . VAL C 2 86 ? 41.056 15.687 186.854 1.00 50.51 151 VAL E C 1
ATOM 8283 O O . VAL C 2 86 ? 41.740 14.686 187.032 1.00 50.87 151 VAL E O 1
ATOM 8287 N N . ALA C 2 87 ? 39.913 15.895 187.491 1.00 45.88 152 ALA E N 1
ATOM 8288 C CA . ALA C 2 87 ? 39.283 14.935 188.409 1.00 44.68 152 ALA E CA 1
ATOM 8289 C C . ALA C 2 87 ? 37.853 15.414 188.713 1.00 47.97 152 ALA E C 1
ATOM 8290 O O . ALA C 2 87 ? 37.540 16.611 188.589 1.00 47.72 152 ALA E O 1
ATOM 8292 N N . GLY C 2 88 ? 37.014 14.481 189.135 1.00 43.53 153 GLY E N 1
ATOM 8293 C CA . GLY C 2 88 ? 35.630 14.766 189.470 1.00 42.10 153 GLY E CA 1
ATOM 8294 C C . GLY C 2 88 ? 35.009 13.728 190.371 1.00 46.66 153 GLY E C 1
ATOM 8295 O O . GLY C 2 88 ? 35.641 13.264 191.326 1.00 47.04 153 GLY E O 1
ATOM 8296 N N . SER C 2 89 ? 33.766 13.359 190.055 1.00 45.20 154 SER E N 1
ATOM 8297 C CA . SER C 2 89 ? 32.895 12.451 190.824 1.00 46.14 154 SER E CA 1
ATOM 8298 C C . SER C 2 89 ? 33.427 11.048 191.062 1.00 48.68 154 SER E C 1
ATOM 8299 O O . SER C 2 89 ? 33.120 10.488 192.107 1.00 47.78 154 SER E O 1
ATOM 8302 N N . ARG C 2 90 ? 34.194 10.473 190.124 1.00 46.31 155 ARG E N 1
ATOM 8303 C CA . ARG C 2 90 ? 34.715 9.091 190.258 1.00 45.67 155 ARG E CA 1
ATOM 8304 C C . ARG C 2 90 ? 35.939 8.953 191.200 1.00 52.54 155 ARG E C 1
ATOM 8305 O O . ARG C 2 90 ? 36.297 7.836 191.566 1.00 54.51 155 ARG E O 1
ATOM 8313 N N . GLY C 2 91 ? 36.520 10.063 191.623 1.00 49.61 156 GLY E N 1
ATOM 8314 C CA . GLY C 2 91 ? 37.656 10.050 192.541 1.00 49.89 156 GLY E CA 1
ATOM 8315 C C . GLY C 2 91 ? 38.988 9.713 191.896 1.00 54.53 156 GLY E C 1
ATOM 8316 O O . GLY C 2 91 ? 39.961 9.390 192.593 1.00 55.54 156 GLY E O 1
ATOM 8317 N N . ILE C 2 92 ? 39.047 9.811 190.558 1.00 49.02 157 ILE E N 1
ATOM 8318 C CA . ILE C 2 92 ? 40.240 9.508 189.771 1.00 46.69 157 ILE E CA 1
ATOM 8319 C C . ILE C 2 92 ? 40.879 10.789 189.259 1.00 50.75 157 ILE E C 1
ATOM 8320 O O . ILE C 2 92 ? 40.185 11.632 188.695 1.00 52.82 157 ILE E O 1
ATOM 8325 N N . ILE C 2 93 ? 42.206 10.920 189.459 1.00 45.18 158 ILE E N 1
ATOM 8326 C CA . ILE C 2 93 ? 43.023 12.009 188.947 1.00 43.87 158 ILE E CA 1
ATOM 8327 C C . ILE C 2 93 ? 43.576 11.529 187.624 1.00 51.58 158 ILE E C 1
ATOM 8328 O O . ILE C 2 93 ? 44.143 10.445 187.573 1.00 51.96 158 ILE E O 1
ATOM 8333 N N . ARG C 2 94 ? 43.456 12.348 186.572 1.00 49.84 159 ARG E N 1
ATOM 8334 C CA . ARG C 2 94 ? 44.022 12.103 185.249 1.00 48.91 159 ARG E CA 1
ATOM 8335 C C . ARG C 2 94 ? 44.995 13.212 184.918 1.00 53.45 159 ARG E C 1
ATOM 8336 O O . ARG C 2 94 ? 44.647 14.380 185.071 1.00 53.62 159 ARG E O 1
ATOM 8344 N N . ILE C 2 95 ? 46.217 12.856 184.483 1.00 49.84 160 ILE E N 1
ATOM 8345 C CA . ILE C 2 95 ? 47.210 13.830 184.033 1.00 48.89 160 ILE E CA 1
ATOM 8346 C C . ILE C 2 95 ? 47.252 13.769 182.510 1.00 52.92 160 ILE E C 1
ATOM 8347 O O . ILE C 2 95 ? 47.777 12.808 181.962 1.00 54.51 160 ILE E O 1
ATOM 8352 N N . ILE C 2 96 ? 46.670 14.766 181.833 1.00 48.37 161 ILE E N 1
ATOM 8353 C CA . ILE C 2 96 ? 46.670 14.846 180.373 1.00 48.25 161 ILE E CA 1
ATOM 8354 C C . ILE C 2 96 ? 47.891 15.632 179.850 1.00 54.12 161 ILE E C 1
ATOM 8355 O O . ILE C 2 96 ? 48.300 16.615 180.464 1.00 52.87 161 ILE E O 1
ATOM 8360 N N . ASN C 2 97 ? 48.468 15.176 178.716 1.00 53.25 162 ASN E N 1
ATOM 8361 C CA . ASN C 2 97 ? 49.557 15.880 178.036 1.00 53.96 162 ASN E CA 1
ATOM 8362 C C . ASN C 2 97 ? 48.947 16.455 176.755 1.00 58.55 162 ASN E C 1
ATOM 8363 O O . ASN C 2 97 ? 48.661 15.695 175.836 1.00 58.52 162 ASN E O 1
ATOM 8368 N N . PRO C 2 98 ? 48.667 17.778 176.698 1.00 56.56 163 PRO E N 1
ATOM 8369 C CA . PRO C 2 98 ? 48.064 18.349 175.479 1.00 56.49 163 PRO E CA 1
ATOM 8370 C C . PRO C 2 98 ? 49.012 18.394 174.252 1.00 62.58 163 PRO E C 1
ATOM 8371 O O . PRO C 2 98 ? 48.540 18.594 173.134 1.00 62.54 163 PRO E O 1
ATOM 8375 N N . ILE C 2 99 ? 50.336 18.214 174.454 1.00 59.88 164 ILE E N 1
ATOM 8376 C CA . ILE C 2 99 ? 51.325 18.181 173.371 1.00 61.07 164 ILE E CA 1
ATOM 8377 C C . ILE C 2 99 ? 51.272 16.818 172.646 1.00 67.27 164 ILE E C 1
ATOM 8378 O O . ILE C 2 99 ? 51.368 16.755 171.416 1.00 66.69 164 ILE E O 1
ATOM 8383 N N . THR C 2 100 ? 51.124 15.744 173.428 1.00 64.81 165 THR E N 1
ATOM 8384 C CA . THR C 2 100 ? 51.076 14.355 172.982 1.00 64.59 165 THR E CA 1
ATOM 8385 C C . THR C 2 100 ? 49.656 13.874 172.735 1.00 67.32 165 THR E C 1
ATOM 8386 O O . THR C 2 100 ? 49.466 12.858 172.066 1.00 66.53 165 THR E O 1
ATOM 8390 N N . MET C 2 101 ? 48.659 14.614 173.257 1.00 63.89 166 MET E N 1
ATOM 8391 C CA . MET C 2 101 ? 47.226 14.327 173.158 1.00 64.62 166 MET E CA 1
ATOM 8392 C C . MET C 2 101 ? 46.868 12.977 173.782 1.00 69.60 166 MET E C 1
ATOM 8393 O O . MET C 2 101 ? 46.057 12.230 173.228 1.00 69.95 166 MET E O 1
ATOM 8398 N N . GLN C 2 102 ? 47.455 12.680 174.958 1.00 66.10 167 GLN E N 1
ATOM 8399 C CA . GLN C 2 102 ? 47.213 11.426 175.685 1.00 65.56 167 GLN E CA 1
ATOM 8400 C C . GLN C 2 102 ? 47.100 11.583 177.210 1.00 66.73 167 GLN E C 1
ATOM 8401 O O . GLN C 2 102 ? 47.601 12.563 177.775 1.00 65.49 167 GLN E O 1
ATOM 8407 N N . CYS C 2 103 ? 46.471 10.585 177.869 1.00 63.00 168 CYS E N 1
ATOM 8408 C CA . CYS C 2 103 ? 46.405 10.511 179.331 1.00 62.87 168 CYS E CA 1
ATOM 8409 C C . CYS C 2 103 ? 47.757 9.887 179.724 1.00 63.92 168 CYS E C 1
ATOM 8410 O O . CYS C 2 103 ? 48.034 8.722 179.409 1.00 62.21 168 CYS E O 1
ATOM 8413 N N . ILE C 2 104 ? 48.644 10.710 180.293 1.00 58.70 169 ILE E N 1
ATOM 8414 C CA . ILE C 2 104 ? 50.007 10.302 180.586 1.00 57.15 169 ILE E CA 1
ATOM 8415 C C . ILE C 2 104 ? 50.155 9.587 181.963 1.00 60.24 169 ILE E C 1
ATOM 8416 O O . ILE C 2 104 ? 51.118 8.834 182.130 1.00 60.67 169 ILE E O 1
ATOM 8421 N N . LYS C 2 105 ? 49.192 9.778 182.905 1.00 55.21 170 LYS E N 1
ATOM 8422 C CA . LYS C 2 105 ? 49.156 9.210 184.269 1.00 54.41 170 LYS E CA 1
ATOM 8423 C C . LYS C 2 105 ? 47.728 9.240 184.834 1.00 58.65 170 LYS E C 1
ATOM 8424 O O . LYS C 2 105 ? 46.897 10.018 184.365 1.00 57.15 170 LYS E O 1
ATOM 8430 N N . HIS C 2 106 ? 47.454 8.420 185.858 1.00 57.39 171 HIS E N 1
ATOM 8431 C CA . HIS C 2 106 ? 46.186 8.411 186.593 1.00 58.65 171 HIS E CA 1
ATOM 8432 C C . HIS C 2 106 ? 46.326 7.838 188.032 1.00 61.24 171 HIS E C 1
ATOM 8433 O O . HIS C 2 106 ? 47.062 6.880 188.261 1.00 60.07 171 HIS E O 1
ATOM 8440 N N . TYR C 2 107 ? 45.636 8.460 188.989 1.00 57.76 172 TYR E N 1
ATOM 8441 C CA . TYR C 2 107 ? 45.675 8.074 190.397 1.00 57.84 172 TYR E CA 1
ATOM 8442 C C . TYR C 2 107 ? 44.275 7.769 190.922 1.00 62.03 172 TYR E C 1
ATOM 8443 O O . TYR C 2 107 ? 43.363 8.602 190.845 1.00 63.07 172 TYR E O 1
ATOM 8452 N N . VAL C 2 108 ? 44.122 6.543 191.414 1.00 54.07 173 VAL E N 1
ATOM 8453 C CA . VAL C 2 108 ? 42.939 6.016 192.051 1.00 52.32 173 VAL E CA 1
ATOM 8454 C C . VAL C 2 108 ? 43.451 5.837 193.491 1.00 60.53 173 VAL E C 1
ATOM 8455 O O . VAL C 2 108 ? 44.626 5.493 193.698 1.00 63.10 173 VAL E O 1
ATOM 8459 N N . GLY C 2 109 ? 42.618 6.127 194.467 1.00 56.66 174 GLY E N 1
ATOM 8460 C CA . GLY C 2 109 ? 43.041 6.064 195.857 1.00 56.60 174 GLY E CA 1
ATOM 8461 C C . GLY C 2 109 ? 42.095 6.812 196.769 1.00 62.70 174 GLY E C 1
ATOM 8462 O O . GLY C 2 109 ? 41.860 6.366 197.898 1.00 65.21 174 GLY E O 1
ATOM 8463 N N . HIS C 2 110 ? 41.539 7.962 196.295 1.00 56.20 175 HIS E N 1
ATOM 8464 C CA . HIS C 2 110 ? 40.519 8.673 197.070 1.00 53.27 175 HIS E CA 1
ATOM 8465 C C . HIS C 2 110 ? 39.295 7.781 197.120 1.00 54.87 175 HIS E C 1
ATOM 8466 O O . HIS C 2 110 ? 38.966 7.126 196.131 1.00 54.86 175 HIS E O 1
ATOM 8473 N N . GLY C 2 111 ? 38.693 7.694 198.289 1.00 50.33 176 GLY E N 1
ATOM 8474 C CA . GLY C 2 111 ? 37.515 6.868 198.486 1.00 50.15 176 GLY E CA 1
ATOM 8475 C C . GLY C 2 111 ? 36.207 7.535 198.100 1.00 53.62 176 GLY E C 1
ATOM 8476 O O . GLY C 2 111 ? 35.135 7.020 198.426 1.00 54.14 176 GLY E O 1
ATOM 8477 N N . ASN C 2 112 ? 36.285 8.699 197.431 1.00 48.19 177 ASN E N 1
ATOM 8478 C CA . ASN C 2 112 ? 35.132 9.469 196.961 1.00 46.54 177 ASN E CA 1
ATOM 8479 C C . ASN C 2 112 ? 35.535 10.536 195.919 1.00 47.91 177 ASN E C 1
ATOM 8480 O O . ASN C 2 112 ? 36.698 10.594 195.525 1.00 46.76 177 ASN E O 1
ATOM 8485 N N . ALA C 2 113 ? 34.562 11.372 195.485 1.00 44.75 178 ALA E N 1
ATOM 8486 C CA . ALA C 2 113 ? 34.723 12.474 194.517 1.00 43.40 178 ALA E CA 1
ATOM 8487 C C . ALA C 2 113 ? 35.814 13.463 194.923 1.00 48.11 178 ALA E C 1
ATOM 8488 O O . ALA C 2 113 ? 35.963 13.704 196.111 1.00 49.02 178 ALA E O 1
ATOM 8490 N N . ILE C 2 114 ? 36.555 14.037 193.933 1.00 42.41 179 ILE E N 1
ATOM 8491 C CA . ILE C 2 114 ? 37.584 15.050 194.153 1.00 41.26 179 ILE E CA 1
ATOM 8492 C C . ILE C 2 114 ? 36.982 16.408 193.775 1.00 45.15 179 ILE E C 1
ATOM 8493 O O . ILE C 2 114 ? 36.580 16.587 192.621 1.00 44.02 179 ILE E O 1
ATOM 8498 N N . ASN C 2 115 ? 36.937 17.361 194.730 1.00 40.56 180 ASN E N 1
ATOM 8499 C CA . ASN C 2 115 ? 36.346 18.676 194.476 1.00 40.30 180 ASN E CA 1
ATOM 8500 C C . ASN C 2 115 ? 37.318 19.729 194.034 1.00 45.31 180 ASN E C 1
ATOM 8501 O O . ASN C 2 115 ? 36.909 20.685 193.362 1.00 46.66 180 ASN E O 1
ATOM 8506 N N . GLU C 2 116 ? 38.597 19.561 194.381 1.00 41.36 181 GLU E N 1
ATOM 8507 C CA . GLU C 2 116 ? 39.641 20.493 193.994 1.00 40.86 181 GLU E CA 1
ATOM 8508 C C . GLU C 2 116 ? 40.972 19.783 193.833 1.00 45.72 181 GLU E C 1
ATOM 8509 O O . GLU C 2 116 ? 41.267 18.822 194.529 1.00 45.41 181 GLU E O 1
ATOM 8515 N N . LEU C 2 117 ? 41.770 20.302 192.900 1.00 43.31 182 LEU E N 1
ATOM 8516 C CA . LEU C 2 117 ? 43.100 19.895 192.465 1.00 41.69 182 LEU E CA 1
ATOM 8517 C C . LEU C 2 117 ? 43.893 21.191 192.402 1.00 46.12 182 LEU E C 1
ATOM 8518 O O . LEU C 2 117 ? 43.408 22.182 191.853 1.00 47.00 182 LEU E O 1
ATOM 8523 N N . LYS C 2 118 ? 45.075 21.204 193.016 1.00 41.61 183 LYS E N 1
ATOM 8524 C CA . LYS C 2 118 ? 45.979 22.341 193.037 1.00 39.88 183 LYS E CA 1
ATOM 8525 C C . LYS C 2 118 ? 47.418 21.837 192.936 1.00 44.29 183 LYS E C 1
ATOM 8526 O O . LYS C 2 118 ? 47.782 20.865 193.603 1.00 43.38 183 LYS E O 1
ATOM 8532 N N . PHE C 2 119 ? 48.240 22.520 192.119 1.00 42.65 184 PHE E N 1
ATOM 8533 C CA . PHE C 2 119 ? 49.674 22.242 191.979 1.00 42.74 184 PHE E CA 1
ATOM 8534 C C . PHE C 2 119 ? 50.499 23.188 192.803 1.00 47.66 184 PHE E C 1
ATOM 8535 O O . PHE C 2 119 ? 50.168 24.364 192.876 1.00 48.10 184 PHE E O 1
ATOM 8543 N N . HIS C 2 120 ? 51.559 22.663 193.450 1.00 46.89 185 HIS E N 1
ATOM 8544 C CA . HIS C 2 120 ? 52.500 23.402 194.306 1.00 46.59 185 HIS E CA 1
ATOM 8545 C C . HIS C 2 120 ? 53.078 24.566 193.494 1.00 50.74 185 HIS E C 1
ATOM 8546 O O . HIS C 2 120 ? 53.494 24.351 192.355 1.00 50.73 185 HIS E O 1
ATOM 8553 N N . PRO C 2 121 ? 53.036 25.810 194.011 1.00 47.98 186 PRO E N 1
ATOM 8554 C CA . PRO C 2 121 ? 53.528 26.963 193.231 1.00 48.68 186 PRO E CA 1
ATOM 8555 C C . PRO C 2 121 ? 55.003 26.953 192.812 1.00 56.17 186 PRO E C 1
ATOM 8556 O O . PRO C 2 121 ? 55.385 27.732 191.934 1.00 56.84 186 PRO E O 1
ATOM 8560 N N . ARG C 2 122 ? 55.835 26.124 193.460 1.00 54.56 187 ARG E N 1
ATOM 8561 C CA . ARG C 2 122 ? 57.268 26.083 193.174 1.00 54.46 187 ARG E CA 1
ATOM 8562 C C . ARG C 2 122 ? 57.745 24.720 192.632 1.00 59.65 187 ARG E C 1
ATOM 8563 O O . ARG C 2 122 ? 58.616 24.723 191.761 1.00 61.32 187 ARG E O 1
ATOM 8571 N N . ASP C 2 123 ? 57.137 23.589 193.076 1.00 54.85 188 ASP E N 1
ATOM 8572 C CA . ASP C 2 123 ? 57.467 22.227 192.619 1.00 54.43 188 ASP E CA 1
ATOM 8573 C C . ASP C 2 123 ? 56.345 21.739 191.696 1.00 60.23 188 ASP E C 1
ATOM 8574 O O . ASP C 2 123 ? 55.258 21.433 192.191 1.00 60.91 188 ASP E O 1
ATOM 8579 N N . PRO C 2 124 ? 56.582 21.644 190.355 1.00 56.06 189 PRO E N 1
ATOM 8580 C CA . PRO C 2 124 ? 55.503 21.230 189.440 1.00 54.46 189 PRO E CA 1
ATOM 8581 C C . PRO C 2 124 ? 54.962 19.810 189.634 1.00 55.53 189 PRO E C 1
ATOM 8582 O O . PRO C 2 124 ? 53.923 19.460 189.074 1.00 54.67 189 PRO E O 1
ATOM 8586 N N . ASN C 2 125 ? 55.661 19.002 190.418 1.00 52.26 190 ASN E N 1
ATOM 8587 C CA . ASN C 2 125 ? 55.335 17.597 190.638 1.00 52.70 190 ASN E CA 1
ATOM 8588 C C . ASN C 2 125 ? 54.430 17.327 191.829 1.00 58.92 190 ASN E C 1
ATOM 8589 O O . ASN C 2 125 ? 53.926 16.206 191.948 1.00 59.28 190 ASN E O 1
ATOM 8594 N N . LEU C 2 126 ? 54.252 18.318 192.727 1.00 54.56 191 LEU E N 1
ATOM 8595 C CA . LEU C 2 126 ? 53.427 18.129 193.920 1.00 54.15 191 LEU E CA 1
ATOM 8596 C C . LEU C 2 126 ? 51.978 18.549 193.676 1.00 53.77 191 LEU E C 1
ATOM 8597 O O . LEU C 2 126 ? 51.673 19.738 193.508 1.00 54.09 191 LEU E O 1
ATOM 8602 N N . LEU C 2 127 ? 51.100 17.557 193.627 1.00 46.52 192 LEU E N 1
ATOM 8603 C CA . LEU C 2 127 ? 49.675 17.765 193.365 1.00 44.70 192 LEU E CA 1
ATOM 8604 C C . LEU C 2 127 ? 48.859 17.483 194.598 1.00 49.13 192 LEU E C 1
ATOM 8605 O O . LEU C 2 127 ? 48.982 16.421 195.204 1.00 50.30 192 LEU E O 1
ATOM 8610 N N . LEU C 2 128 ? 48.012 18.442 194.950 1.00 44.51 193 LEU E N 1
ATOM 8611 C CA . LEU C 2 128 ? 47.094 18.346 196.073 1.00 43.40 193 LEU E CA 1
ATOM 8612 C C . LEU C 2 128 ? 45.691 18.091 195.539 1.00 46.70 193 LEU E C 1
ATOM 8613 O O . LEU C 2 128 ? 45.213 18.835 194.681 1.00 45.32 193 LEU E O 1
ATOM 8618 N N . SER C 2 129 ? 45.048 17.029 196.034 1.00 42.82 194 SER E N 1
ATOM 8619 C CA . SER C 2 129 ? 43.679 16.685 195.692 1.00 42.52 194 SER E CA 1
ATOM 8620 C C . SER C 2 129 ? 42.864 16.752 196.972 1.00 47.79 194 SER E C 1
ATOM 8621 O O . SER C 2 129 ? 43.359 16.374 198.026 1.00 48.76 194 SER E O 1
ATOM 8624 N N . VAL C 2 130 ? 41.628 17.240 196.876 1.00 43.35 195 VAL E N 1
ATOM 8625 C CA . VAL C 2 130 ? 40.714 17.517 197.985 1.00 42.37 195 VAL E CA 1
ATOM 8626 C C . VAL C 2 130 ? 39.457 16.692 197.779 1.00 45.78 195 VAL E C 1
ATOM 8627 O O . VAL C 2 130 ? 38.793 16.859 196.749 1.00 46.27 195 VAL E O 1
ATOM 8631 N N . SER C 2 131 ? 39.097 15.818 198.740 1.00 40.45 196 SER E N 1
ATOM 8632 C CA . SER C 2 131 ? 37.975 14.915 198.445 1.00 39.12 196 SER E CA 1
ATOM 8633 C C . SER C 2 131 ? 36.718 14.961 199.343 1.00 45.33 196 SER E C 1
ATOM 8634 O O . SER C 2 131 ? 36.741 15.367 200.512 1.00 47.00 196 SER E O 1
ATOM 8637 N N . LYS C 2 132 ? 35.614 14.458 198.753 1.00 41.22 197 LYS E N 1
ATOM 8638 C CA . LYS C 2 132 ? 34.331 14.193 199.370 1.00 40.92 197 LYS E CA 1
ATOM 8639 C C . LYS C 2 132 ? 34.502 13.135 200.488 1.00 44.54 197 LYS E C 1
ATOM 8640 O O . LYS C 2 132 ? 33.666 13.090 201.389 1.00 47.00 197 LYS E O 1
ATOM 8646 N N . ASP C 2 133 ? 35.625 12.348 200.475 1.00 40.28 198 ASP E N 1
ATOM 8647 C CA . ASP C 2 133 ? 35.992 11.313 201.472 1.00 39.86 198 ASP E CA 1
ATOM 8648 C C . ASP C 2 133 ? 36.435 11.860 202.837 1.00 44.98 198 ASP E C 1
ATOM 8649 O O . ASP C 2 133 ? 36.702 11.060 203.748 1.00 45.74 198 ASP E O 1
ATOM 8654 N N . HIS C 2 134 ? 36.574 13.214 202.959 1.00 41.80 199 HIS E N 1
ATOM 8655 C CA . HIS C 2 134 ? 36.976 14.003 204.157 1.00 40.90 199 HIS E CA 1
ATOM 8656 C C . HIS C 2 134 ? 38.499 14.306 204.232 1.00 44.19 199 HIS E C 1
ATOM 8657 O O . HIS C 2 134 ? 38.920 15.047 205.099 1.00 43.94 199 HIS E O 1
ATOM 8664 N N . ALA C 2 135 ? 39.301 13.763 203.320 1.00 41.55 200 ALA E N 1
ATOM 8665 C CA . ALA C 2 135 ? 40.742 13.955 203.315 1.00 42.61 200 ALA E CA 1
ATOM 8666 C C . ALA C 2 135 ? 41.307 14.762 202.121 1.00 47.73 200 ALA E C 1
ATOM 8667 O O . ALA C 2 135 ? 40.637 14.972 201.100 1.00 47.61 200 ALA E O 1
ATOM 8669 N N . LEU C 2 136 ? 42.547 15.242 202.293 1.00 44.32 201 LEU E N 1
ATOM 8670 C CA . LEU C 2 136 ? 43.324 15.937 201.257 1.00 44.45 201 LEU E CA 1
ATOM 8671 C C . LEU C 2 136 ? 44.463 14.946 200.992 1.00 45.31 201 LEU E C 1
ATOM 8672 O O . LEU C 2 136 ? 44.913 14.279 201.931 1.00 45.58 201 LEU E O 1
ATOM 8677 N N . ARG C 2 137 ? 44.968 14.897 199.760 1.00 39.16 202 ARG E N 1
ATOM 8678 C CA . ARG C 2 137 ? 46.126 14.061 199.418 1.00 38.75 202 ARG E CA 1
ATOM 8679 C C . ARG C 2 137 ? 47.154 14.827 198.660 1.00 42.38 202 ARG E C 1
ATOM 8680 O O . ARG C 2 137 ? 46.833 15.562 197.729 1.00 40.57 202 ARG E O 1
ATOM 8688 N N . LEU C 2 138 ? 48.401 14.660 199.066 1.00 42.60 203 LEU E N 1
ATOM 8689 C CA . LEU C 2 138 ? 49.553 15.261 198.396 1.00 42.41 203 LEU E CA 1
ATOM 8690 C C . LEU C 2 138 ? 50.232 14.131 197.658 1.00 46.86 203 LEU E C 1
ATOM 8691 O O . LEU C 2 138 ? 50.664 13.160 198.280 1.00 45.94 203 LEU E O 1
ATOM 8696 N N . TRP C 2 139 ? 50.281 14.243 196.334 1.00 45.86 204 TRP E N 1
ATOM 8697 C CA . TRP C 2 139 ? 50.895 13.280 195.420 1.00 46.62 204 TRP E CA 1
ATOM 8698 C C . TRP C 2 139 ? 52.181 13.851 194.825 1.00 51.91 204 TRP E C 1
ATOM 8699 O O . TRP C 2 139 ? 52.266 15.062 194.624 1.00 52.36 204 TRP E O 1
ATOM 8710 N N . ASN C 2 140 ? 53.150 12.972 194.490 1.00 49.52 205 ASN E N 1
ATOM 8711 C CA . ASN C 2 140 ? 54.374 13.311 193.761 1.00 50.36 205 ASN E CA 1
ATOM 8712 C C . ASN C 2 140 ? 54.164 12.676 192.407 1.00 55.55 205 ASN E C 1
ATOM 8713 O O . ASN C 2 140 ? 54.196 11.463 192.283 1.00 56.80 205 ASN E O 1
ATOM 8718 N N . ILE C 2 141 ? 53.878 13.487 191.416 1.00 54.37 206 ILE E N 1
ATOM 8719 C CA . ILE C 2 141 ? 53.534 13.085 190.055 1.00 55.60 206 ILE E CA 1
ATOM 8720 C C . ILE C 2 141 ? 54.776 12.588 189.252 1.00 61.89 206 ILE E C 1
ATOM 8721 O O . ILE C 2 141 ? 54.586 11.938 188.234 1.00 61.76 206 ILE E O 1
ATOM 8726 N N . GLN C 2 142 ? 56.012 12.786 189.766 1.00 59.61 207 GLN E N 1
ATOM 8727 C CA . GLN C 2 142 ? 57.237 12.285 189.135 1.00 59.93 207 GLN E CA 1
ATOM 8728 C C . GLN C 2 142 ? 57.462 10.822 189.498 1.00 62.17 207 GLN E C 1
ATOM 8729 O O . GLN C 2 142 ? 57.669 10.001 188.599 1.00 63.30 207 GLN E O 1
ATOM 8735 N N . THR C 2 143 ? 57.416 10.490 190.803 1.00 56.35 208 THR E N 1
ATOM 8736 C CA . THR C 2 143 ? 57.655 9.130 191.287 1.00 55.12 208 THR E CA 1
ATOM 8737 C C . THR C 2 143 ? 56.389 8.329 191.531 1.00 58.61 208 THR E C 1
ATOM 8738 O O . THR C 2 143 ? 56.476 7.198 192.006 1.00 59.02 208 THR E O 1
ATOM 8742 N N . ASP C 2 144 ? 55.216 8.899 191.206 1.00 56.28 209 ASP E N 1
ATOM 8743 C CA . ASP C 2 144 ? 53.871 8.312 191.383 1.00 56.72 209 ASP E CA 1
ATOM 8744 C C . ASP C 2 144 ? 53.611 7.834 192.816 1.00 60.81 209 ASP E C 1
ATOM 8745 O O . ASP C 2 144 ? 53.052 6.765 193.032 1.00 61.24 209 ASP E O 1
ATOM 8750 N N . THR C 2 145 ? 54.041 8.634 193.794 1.00 56.07 210 THR E N 1
ATOM 8751 C CA . THR C 2 145 ? 53.911 8.313 195.213 1.00 54.92 210 THR E CA 1
ATOM 8752 C C . THR C 2 145 ? 52.908 9.232 195.882 1.00 56.20 210 THR E C 1
ATOM 8753 O O . THR C 2 145 ? 52.739 10.377 195.465 1.00 57.31 210 THR E O 1
ATOM 8757 N N . LEU C 2 146 ? 52.286 8.748 196.942 1.00 48.74 211 LEU E N 1
ATOM 8758 C CA . LEU C 2 146 ? 51.382 9.536 197.744 1.00 46.55 211 LEU E CA 1
ATOM 8759 C C . LEU C 2 146 ? 52.240 10.037 198.917 1.00 50.35 211 LEU E C 1
ATOM 8760 O O . LEU C 2 146 ? 52.593 9.255 199.799 1.00 49.40 211 LEU E O 1
ATOM 8765 N N . VAL C 2 147 ? 52.633 11.316 198.891 1.00 46.08 212 VAL E N 1
ATOM 8766 C CA . VAL C 2 147 ? 53.478 11.889 199.946 1.00 46.04 212 VAL E CA 1
ATOM 8767 C C . VAL C 2 147 ? 52.801 11.904 201.335 1.00 52.19 212 VAL E C 1
ATOM 8768 O O . VAL C 2 147 ? 53.426 11.525 202.324 1.00 53.48 212 VAL E O 1
ATOM 8772 N N . ALA C 2 148 ? 51.542 12.365 201.407 1.00 49.23 213 ALA E N 1
ATOM 8773 C CA . ALA C 2 148 ? 50.800 12.485 202.660 1.00 47.88 213 ALA E CA 1
ATOM 8774 C C . ALA C 2 148 ? 49.296 12.429 202.454 1.00 49.91 213 ALA E C 1
ATOM 8775 O O . ALA C 2 148 ? 48.798 12.727 201.366 1.00 50.75 213 ALA E O 1
ATOM 8777 N N . ILE C 2 149 ? 48.578 12.065 203.519 1.00 43.40 214 ILE E N 1
ATOM 8778 C CA . ILE C 2 149 ? 47.132 12.109 203.628 1.00 41.37 214 ILE E CA 1
ATOM 8779 C C . ILE C 2 149 ? 46.831 13.078 204.759 1.00 46.87 214 ILE E C 1
ATOM 8780 O O . ILE C 2 149 ? 47.222 12.811 205.904 1.00 49.40 214 ILE E O 1
ATOM 8785 N N . PHE C 2 150 ? 46.162 14.206 204.443 1.00 40.97 215 PHE E N 1
ATOM 8786 C CA . PHE C 2 150 ? 45.743 15.211 205.412 1.00 40.15 215 PHE E CA 1
ATOM 8787 C C . PHE C 2 150 ? 44.280 14.945 205.768 1.00 42.18 215 PHE E C 1
ATOM 8788 O O . PHE C 2 150 ? 43.354 15.367 205.067 1.00 44.52 215 PHE E O 1
ATOM 8796 N N . GLY C 2 151 ? 44.090 14.195 206.831 1.00 36.85 216 GLY E N 1
ATOM 8797 C CA . GLY C 2 151 ? 42.779 13.790 207.326 1.00 36.36 216 GLY E CA 1
ATOM 8798 C C . GLY C 2 151 ? 42.933 12.924 208.546 1.00 40.31 216 GLY E C 1
ATOM 8799 O O . GLY C 2 151 ? 44.055 12.532 208.871 1.00 40.59 216 GLY E O 1
ATOM 8800 N N . GLY C 2 152 ? 41.822 12.627 209.214 1.00 37.59 217 GLY E N 1
ATOM 8801 C CA . GLY C 2 152 ? 41.836 11.793 210.411 1.00 37.64 217 GLY E CA 1
ATOM 8802 C C . GLY C 2 152 ? 41.193 12.442 211.614 1.00 42.26 217 GLY E C 1
ATOM 8803 O O . GLY C 2 152 ? 40.314 13.291 211.450 1.00 40.36 217 GLY E O 1
ATOM 8804 N N . VAL C 2 153 ? 41.649 12.061 212.835 1.00 40.47 218 VAL E N 1
ATOM 8805 C CA . VAL C 2 153 ? 41.054 12.483 214.110 1.00 42.39 218 VAL E CA 1
ATOM 8806 C C . VAL C 2 153 ? 40.832 13.992 214.217 1.00 46.73 218 VAL E C 1
ATOM 8807 O O . VAL C 2 153 ? 39.774 14.406 214.715 1.00 48.99 218 VAL E O 1
ATOM 8811 N N . GLU C 2 154 ? 41.778 14.808 213.736 1.00 39.02 219 GLU E N 1
ATOM 8812 C CA . GLU C 2 154 ? 41.560 16.235 213.798 1.00 38.20 219 GLU E CA 1
ATOM 8813 C C . GLU C 2 154 ? 41.495 16.845 212.420 1.00 40.42 219 GLU E C 1
ATOM 8814 O O . GLU C 2 154 ? 41.632 18.049 212.277 1.00 43.28 219 GLU E O 1
ATOM 8820 N N . GLY C 2 155 ? 41.160 16.023 211.441 1.00 34.94 220 GLY E N 1
ATOM 8821 C CA . GLY C 2 155 ? 40.920 16.437 210.071 1.00 36.75 220 GLY E CA 1
ATOM 8822 C C . GLY C 2 155 ? 39.458 16.828 209.855 1.00 46.25 220 GLY E C 1
ATOM 8823 O O . GLY C 2 155 ? 38.679 16.957 210.811 1.00 47.13 220 GLY E O 1
ATOM 8824 N N . HIS C 2 156 ? 39.074 17.036 208.595 1.00 45.11 221 HIS E N 1
ATOM 8825 C CA . HIS C 2 156 ? 37.710 17.413 208.241 1.00 45.65 221 HIS E CA 1
ATOM 8826 C C . HIS C 2 156 ? 36.718 16.310 208.596 1.00 51.16 221 HIS E C 1
ATOM 8827 O O . HIS C 2 156 ? 37.007 15.120 208.399 1.00 51.77 221 HIS E O 1
ATOM 8834 N N . ARG C 2 157 ? 35.585 16.706 209.201 1.00 47.29 222 ARG E N 1
ATOM 8835 C CA . ARG C 2 157 ? 34.538 15.785 209.655 1.00 45.88 222 ARG E CA 1
ATOM 8836 C C . ARG C 2 157 ? 33.496 15.568 208.554 1.00 48.67 222 ARG E C 1
ATOM 8837 O O . ARG C 2 157 ? 32.674 14.665 208.662 1.00 49.82 222 ARG E O 1
ATOM 8845 N N . ASP C 2 158 ? 33.565 16.360 207.473 1.00 42.18 223 ASP E N 1
ATOM 8846 C CA . ASP C 2 158 ? 32.698 16.238 206.309 1.00 39.49 223 ASP E CA 1
ATOM 8847 C C . ASP C 2 158 ? 33.545 16.503 205.060 1.00 42.28 223 ASP E C 1
ATOM 8848 O O . ASP C 2 158 ? 34.745 16.727 205.157 1.00 42.50 223 ASP E O 1
ATOM 8853 N N . GLU C 2 159 ? 32.921 16.435 203.890 1.00 39.47 224 GLU E N 1
ATOM 8854 C CA . GLU C 2 159 ? 33.477 16.653 202.563 1.00 38.32 224 GLU E CA 1
ATOM 8855 C C . GLU C 2 159 ? 34.354 17.927 202.501 1.00 45.26 224 GLU E C 1
ATOM 8856 O O . GLU C 2 159 ? 33.966 18.979 203.026 1.00 46.60 224 GLU E O 1
ATOM 8862 N N . VAL C 2 160 ? 35.594 17.782 201.948 1.00 41.69 225 VAL E N 1
ATOM 8863 C CA . VAL C 2 160 ? 36.542 18.877 201.762 1.00 38.99 225 VAL E CA 1
ATOM 8864 C C . VAL C 2 160 ? 36.188 19.493 200.399 1.00 44.24 225 VAL E C 1
ATOM 8865 O O . VAL C 2 160 ? 36.141 18.794 199.383 1.00 45.15 225 VAL E O 1
ATOM 8869 N N . LEU C 2 161 ? 35.896 20.794 200.379 1.00 39.60 226 LEU E N 1
ATOM 8870 C CA . LEU C 2 161 ? 35.447 21.428 199.160 1.00 37.21 226 LEU E CA 1
ATOM 8871 C C . LEU C 2 161 ? 36.501 22.218 198.416 1.00 42.87 226 LEU E C 1
ATOM 8872 O O . LEU C 2 161 ? 36.402 22.369 197.194 1.00 41.87 226 LEU E O 1
ATOM 8877 N N . SER C 2 162 ? 37.482 22.763 199.125 1.00 41.80 227 SER E N 1
ATOM 8878 C CA . SER C 2 162 ? 38.489 23.630 198.520 1.00 41.51 227 SER E CA 1
ATOM 8879 C C . SER C 2 162 ? 39.761 23.635 199.343 1.00 46.87 227 SER E C 1
ATOM 8880 O O . SER C 2 162 ? 39.733 23.354 200.546 1.00 45.72 227 SER E O 1
ATOM 8883 N N . ALA C 2 163 ? 40.892 23.980 198.680 1.00 45.82 228 ALA E N 1
ATOM 8884 C CA . ALA C 2 163 ? 42.208 24.122 199.299 1.00 46.05 228 ALA E CA 1
ATOM 8885 C C . ALA C 2 163 ? 43.088 25.003 198.474 1.00 51.29 228 ALA E C 1
ATOM 8886 O O . ALA C 2 163 ? 42.855 25.152 197.278 1.00 52.36 228 ALA E O 1
ATOM 8888 N N . ASP C 2 164 ? 44.088 25.621 199.109 1.00 47.66 229 ASP E N 1
ATOM 8889 C CA . ASP C 2 164 ? 45.015 26.490 198.402 1.00 46.64 229 ASP E CA 1
ATOM 8890 C C . ASP C 2 164 ? 46.373 26.476 199.074 1.00 51.55 229 ASP E C 1
ATOM 8891 O O . ASP C 2 164 ? 46.439 26.575 200.303 1.00 52.13 229 ASP E O 1
ATOM 8896 N N . TYR C 2 165 ? 47.460 26.427 198.275 1.00 45.67 230 TYR E N 1
ATOM 8897 C CA . TYR C 2 165 ? 48.812 26.643 198.803 1.00 44.25 230 TYR E CA 1
ATOM 8898 C C . TYR C 2 165 ? 48.973 28.144 198.960 1.00 46.48 230 TYR E C 1
ATOM 8899 O O . TYR C 2 165 ? 48.304 28.935 198.277 1.00 44.15 230 TYR E O 1
ATOM 8908 N N . ASP C 2 166 ? 49.916 28.548 199.802 1.00 45.24 231 ASP E N 1
ATOM 8909 C CA . ASP C 2 166 ? 50.286 29.972 199.923 1.00 44.16 231 ASP E CA 1
ATOM 8910 C C . ASP C 2 166 ? 51.258 30.264 198.754 1.00 47.20 231 ASP E C 1
ATOM 8911 O O . ASP C 2 166 ? 51.670 29.335 198.067 1.00 46.48 231 ASP E O 1
ATOM 8916 N N . LEU C 2 167 ? 51.619 31.530 198.527 1.00 45.90 232 LEU E N 1
ATOM 8917 C CA . LEU C 2 167 ? 52.501 31.950 197.438 1.00 45.21 232 LEU E CA 1
ATOM 8918 C C . LEU C 2 167 ? 53.794 31.121 197.285 1.00 51.21 232 LEU E C 1
ATOM 8919 O O . LEU C 2 167 ? 54.077 30.689 196.174 1.00 50.08 232 LEU E O 1
ATOM 8924 N N . LEU C 2 168 ? 54.530 30.840 198.376 1.00 51.07 233 LEU E N 1
ATOM 8925 C CA . LEU C 2 168 ? 55.781 30.066 198.277 1.00 51.83 233 LEU E CA 1
ATOM 8926 C C . LEU C 2 168 ? 55.676 28.531 198.499 1.00 59.45 233 LEU E C 1
ATOM 8927 O O . LEU C 2 168 ? 56.704 27.843 198.481 1.00 61.14 233 LEU E O 1
ATOM 8932 N N . GLY C 2 169 ? 54.463 28.006 198.701 1.00 56.73 234 GLY E N 1
ATOM 8933 C CA . GLY C 2 169 ? 54.230 26.581 198.935 1.00 55.69 234 GLY E CA 1
ATOM 8934 C C . GLY C 2 169 ? 54.730 26.073 200.273 1.00 59.45 234 GLY E C 1
ATOM 8935 O O . GLY C 2 169 ? 55.191 24.938 200.369 1.00 61.26 234 GLY E O 1
ATOM 8936 N N . GLU C 2 170 ? 54.645 26.898 201.313 1.00 54.24 235 GLU E N 1
ATOM 8937 C CA . GLU C 2 170 ? 55.101 26.558 202.661 1.00 53.45 235 GLU E CA 1
ATOM 8938 C C . GLU C 2 170 ? 53.964 25.947 203.512 1.00 55.66 235 GLU E C 1
ATOM 8939 O O . GLU C 2 170 ? 54.219 25.210 204.464 1.00 55.11 235 GLU E O 1
ATOM 8945 N N . LYS C 2 171 ? 52.708 26.263 203.149 1.00 49.95 236 LYS E N 1
ATOM 8946 C CA . LYS C 2 171 ? 51.499 25.828 203.839 1.00 47.13 236 LYS E CA 1
ATOM 8947 C C . LYS C 2 171 ? 50.278 25.792 202.910 1.00 48.24 236 LYS E C 1
ATOM 8948 O O . LYS C 2 171 ? 50.227 26.508 201.910 1.00 45.75 236 LYS E O 1
ATOM 8954 N N . ILE C 2 172 ? 49.301 24.949 203.271 1.00 46.54 237 ILE E N 1
ATOM 8955 C CA . ILE C 2 172 ? 47.989 24.722 202.629 1.00 45.32 237 ILE E CA 1
ATOM 8956 C C . ILE C 2 172 ? 46.863 25.160 203.625 1.00 46.60 237 ILE E C 1
ATOM 8957 O O . ILE C 2 172 ? 46.969 24.938 204.836 1.00 44.86 237 ILE E O 1
ATOM 8962 N N . MET C 2 173 ? 45.794 25.717 203.102 1.00 43.09 238 MET E N 1
ATOM 8963 C CA . MET C 2 173 ? 44.596 26.064 203.858 1.00 44.44 238 MET E CA 1
ATOM 8964 C C . MET C 2 173 ? 43.441 25.339 203.174 1.00 46.38 238 MET E C 1
ATOM 8965 O O . MET C 2 173 ? 43.246 25.508 201.958 1.00 45.51 238 MET E O 1
ATOM 8970 N N . SER C 2 174 ? 42.717 24.481 203.932 1.00 41.12 239 SER E N 1
ATOM 8971 C CA . SER C 2 174 ? 41.585 23.714 203.391 1.00 39.00 239 SER E CA 1
ATOM 8972 C C . SER C 2 174 ? 40.288 24.122 204.053 1.00 43.66 239 SER E C 1
ATOM 8973 O O . SER C 2 174 ? 40.312 24.665 205.144 1.00 44.01 239 SER E O 1
ATOM 8976 N N . CYS C 2 175 ? 39.158 23.851 203.401 1.00 41.07 240 CYS E N 1
ATOM 8977 C CA . CYS C 2 175 ? 37.824 24.171 203.915 1.00 40.67 240 CYS E CA 1
ATOM 8978 C C . CYS C 2 175 ? 36.767 23.161 203.463 1.00 45.68 240 CYS E C 1
ATOM 8979 O O . CYS C 2 175 ? 36.943 22.510 202.424 1.00 44.38 240 CYS E O 1
ATOM 8982 N N . GLY C 2 176 ? 35.640 23.109 204.169 1.00 43.17 241 GLY E N 1
ATOM 8983 C CA . GLY C 2 176 ? 34.635 22.142 203.760 1.00 45.39 241 GLY E CA 1
ATOM 8984 C C . GLY C 2 176 ? 33.230 22.238 204.291 1.00 52.60 241 GLY E C 1
ATOM 8985 O O . GLY C 2 176 ? 32.810 23.284 204.799 1.00 52.94 241 GLY E O 1
ATOM 8986 N N . MET C 2 177 ? 32.517 21.096 204.220 1.00 49.54 242 MET E N 1
ATOM 8987 C CA . MET C 2 177 ? 31.126 21.051 204.626 1.00 50.26 242 MET E CA 1
ATOM 8988 C C . MET C 2 177 ? 30.910 20.970 206.124 1.00 50.85 242 MET E C 1
ATOM 8989 O O . MET C 2 177 ? 29.812 21.265 206.584 1.00 50.28 242 MET E O 1
ATOM 8994 N N . ASP C 2 178 ? 31.965 20.669 206.890 1.00 45.40 243 ASP E N 1
ATOM 8995 C CA . ASP C 2 178 ? 31.965 20.645 208.344 1.00 43.87 243 ASP E CA 1
ATOM 8996 C C . ASP C 2 178 ? 32.105 22.080 208.913 1.00 51.39 243 ASP E C 1
ATOM 8997 O O . ASP C 2 178 ? 32.163 22.229 210.131 1.00 52.20 243 ASP E O 1
ATOM 9002 N N . HIS C 2 179 ? 32.117 23.140 208.030 1.00 49.43 244 HIS E N 1
ATOM 9003 C CA . HIS C 2 179 ? 32.183 24.592 208.337 1.00 50.10 244 HIS E CA 1
ATOM 9004 C C . HIS C 2 179 ? 33.616 25.032 208.716 1.00 54.50 244 HIS E C 1
ATOM 9005 O O . HIS C 2 179 ? 33.855 26.190 209.092 1.00 53.77 244 HIS E O 1
ATOM 9012 N N . SER C 2 180 ? 34.548 24.092 208.632 1.00 49.91 245 SER E N 1
ATOM 9013 C CA . SER C 2 180 ? 35.908 24.276 209.074 1.00 49.32 245 SER E CA 1
ATOM 9014 C C . SER C 2 180 ? 36.878 24.735 208.023 1.00 50.09 245 SER E C 1
ATOM 9015 O O . SER C 2 180 ? 36.716 24.413 206.851 1.00 48.42 245 SER E O 1
ATOM 9018 N N . LEU C 2 181 ? 37.889 25.506 208.470 1.00 45.75 246 LEU E N 1
ATOM 9019 C CA . LEU C 2 181 ? 39.035 25.970 207.689 1.00 45.23 246 LEU E CA 1
ATOM 9020 C C . LEU C 2 181 ? 40.239 25.508 208.466 1.00 48.04 246 LEU E C 1
ATOM 9021 O O . LEU C 2 181 ? 40.355 25.798 209.671 1.00 48.60 246 LEU E O 1
ATOM 9026 N N . LYS C 2 182 ? 41.030 24.645 207.837 1.00 42.32 247 LYS E N 1
ATOM 9027 C CA . LYS C 2 182 ? 42.185 24.021 208.471 1.00 42.35 247 LYS E CA 1
ATOM 9028 C C . LYS C 2 182 ? 43.502 24.361 207.780 1.00 48.59 247 LYS E C 1
ATOM 9029 O O . LYS C 2 182 ? 43.547 24.417 206.553 1.00 47.06 247 LYS E O 1
ATOM 9035 N N . LEU C 2 183 ? 44.577 24.542 208.570 1.00 47.90 248 LEU E N 1
ATOM 9036 C CA . LEU C 2 183 ? 45.910 24.883 208.051 1.00 48.05 248 LEU E CA 1
ATOM 9037 C C . LEU C 2 183 ? 46.800 23.693 208.175 1.00 50.98 248 LEU E C 1
ATOM 9038 O O . LEU C 2 183 ? 46.856 23.100 209.231 1.00 50.41 248 LEU E O 1
ATOM 9043 N N . TRP C 2 184 ? 47.470 23.325 207.086 1.00 46.60 249 TRP E N 1
ATOM 9044 C CA . TRP C 2 184 ? 48.389 22.197 207.049 1.00 44.87 249 TRP E CA 1
ATOM 9045 C C . TRP C 2 184 ? 49.725 22.698 206.484 1.00 49.15 249 TRP E C 1
ATOM 9046 O O . TRP C 2 184 ? 49.809 23.074 205.303 1.00 49.24 249 TRP E O 1
ATOM 9057 N N . ARG C 2 185 ? 50.742 22.758 207.351 1.00 45.52 250 ARG E N 1
ATOM 9058 C CA . ARG C 2 185 ? 52.089 23.243 207.023 1.00 46.00 250 ARG E CA 1
ATOM 9059 C C . ARG C 2 185 ? 52.851 22.208 206.263 1.00 50.01 250 ARG E C 1
ATOM 9060 O O . ARG C 2 185 ? 52.857 21.040 206.648 1.00 50.77 250 ARG E O 1
ATOM 9068 N N . ILE C 2 186 ? 53.484 22.604 205.170 1.00 46.67 251 ILE E N 1
ATOM 9069 C CA . ILE C 2 186 ? 54.224 21.592 204.416 1.00 46.63 251 ILE E CA 1
ATOM 9070 C C . ILE C 2 186 ? 55.742 21.923 204.408 1.00 50.47 251 ILE E C 1
ATOM 9071 O O . ILE C 2 186 ? 56.501 21.287 203.694 1.00 49.74 251 ILE E O 1
ATOM 9076 N N . ASN C 2 187 ? 56.168 22.871 205.256 1.00 48.59 252 ASN E N 1
ATOM 9077 C CA . ASN C 2 187 ? 57.570 23.271 205.399 1.00 49.36 252 ASN E CA 1
ATOM 9078 C C . ASN C 2 187 ? 58.139 22.714 206.719 1.00 57.69 252 ASN E C 1
ATOM 9079 O O . ASN C 2 187 ? 59.236 23.080 207.146 1.00 56.79 252 ASN E O 1
ATOM 9084 N N . SER C 2 188 ? 57.363 21.826 207.371 1.00 56.40 253 SER E N 1
ATOM 9085 C CA . SER C 2 188 ? 57.747 21.165 208.608 1.00 55.16 253 SER E CA 1
ATOM 9086 C C . SER C 2 188 ? 58.840 20.152 208.265 1.00 62.34 253 SER E C 1
ATOM 9087 O O . SER C 2 188 ? 58.958 19.744 207.105 1.00 63.71 253 SER E O 1
ATOM 9090 N N . LYS C 2 189 ? 59.659 19.775 209.243 1.00 59.59 254 LYS E N 1
ATOM 9091 C CA . LYS C 2 189 ? 60.732 18.806 209.029 1.00 60.26 254 LYS E CA 1
ATOM 9092 C C . LYS C 2 189 ? 60.163 17.464 208.557 1.00 63.11 254 LYS E C 1
ATOM 9093 O O . LYS C 2 189 ? 60.689 16.912 207.607 1.00 63.79 254 LYS E O 1
ATOM 9099 N N . ARG C 2 190 ? 59.017 17.020 209.130 1.00 58.78 255 ARG E N 1
ATOM 9100 C CA . ARG C 2 190 ? 58.285 15.797 208.774 1.00 57.87 255 ARG E CA 1
ATOM 9101 C C . ARG C 2 190 ? 57.882 15.846 207.312 1.00 61.99 255 ARG E C 1
ATOM 9102 O O . ARG C 2 190 ? 58.139 14.903 206.559 1.00 62.94 255 ARG E O 1
ATOM 9110 N N . MET C 2 191 ? 57.267 16.968 206.905 1.00 56.39 256 MET E N 1
ATOM 9111 C CA . MET C 2 191 ? 56.781 17.118 205.549 1.00 54.69 256 MET E CA 1
ATOM 9112 C C . MET C 2 191 ? 57.874 17.309 204.537 1.00 61.94 256 MET E C 1
ATOM 9113 O O . MET C 2 191 ? 57.776 16.705 203.472 1.00 63.28 256 MET E O 1
ATOM 9118 N N . MET C 2 192 ? 58.928 18.088 204.853 1.00 60.02 257 MET E N 1
ATOM 9119 C CA . MET C 2 192 ? 60.047 18.293 203.924 1.00 60.87 257 MET E CA 1
ATOM 9120 C C . MET C 2 192 ? 60.792 16.981 203.646 1.00 64.05 257 MET E C 1
ATOM 9121 O O . MET C 2 192 ? 61.129 16.711 202.485 1.00 62.70 257 MET E O 1
ATOM 9126 N N . ASN C 2 193 ? 60.958 16.131 204.691 1.00 59.89 258 ASN E N 1
ATOM 9127 C CA . ASN C 2 193 ? 61.591 14.818 204.569 1.00 60.20 258 ASN E CA 1
ATOM 9128 C C . ASN C 2 193 ? 60.721 13.853 203.749 1.00 64.50 258 ASN E C 1
ATOM 9129 O O . ASN C 2 193 ? 61.251 13.127 202.912 1.00 65.55 258 ASN E O 1
ATOM 9134 N N . ALA C 2 194 ? 59.397 13.849 203.982 1.00 59.43 259 ALA E N 1
ATOM 9135 C CA . ALA C 2 194 ? 58.475 13.011 203.234 1.00 58.49 259 ALA E CA 1
ATOM 9136 C C . ALA C 2 194 ? 58.529 13.355 201.731 1.00 61.89 259 ALA E C 1
ATOM 9137 O O . ALA C 2 194 ? 58.546 12.440 200.919 1.00 62.03 259 ALA E O 1
ATOM 9139 N N . ILE C 2 195 ? 58.598 14.662 201.370 1.00 58.50 260 ILE E N 1
ATOM 9140 C CA . ILE C 2 195 ? 58.721 15.125 199.975 1.00 58.09 260 ILE E CA 1
ATOM 9141 C C . ILE C 2 195 ? 60.048 14.610 199.388 1.00 66.91 260 ILE E C 1
ATOM 9142 O O . ILE C 2 195 ? 60.042 14.027 198.303 1.00 68.97 260 ILE E O 1
ATOM 9147 N N . LYS C 2 196 ? 61.168 14.788 200.138 1.00 63.14 261 LYS E N 1
ATOM 9148 C CA . LYS C 2 196 ? 62.514 14.328 199.783 1.00 62.24 261 LYS E CA 1
ATOM 9149 C C . LYS C 2 196 ? 62.480 12.823 199.547 1.00 66.51 261 LYS E C 1
ATOM 9150 O O . LYS C 2 196 ? 62.813 12.391 198.449 1.00 67.44 261 LYS E O 1
ATOM 9156 N N . GLU C 2 197 ? 62.006 12.038 200.534 1.00 61.55 262 GLU E N 1
ATOM 9157 C CA . GLU C 2 197 ? 61.881 10.591 200.448 1.00 61.36 262 GLU E CA 1
ATOM 9158 C C . GLU C 2 197 ? 61.026 10.118 199.267 1.00 66.00 262 GLU E C 1
ATOM 9159 O O . GLU C 2 197 ? 61.246 9.009 198.774 1.00 68.08 262 GLU E O 1
ATOM 9165 N N . SER C 2 198 ? 60.025 10.922 198.839 1.00 60.55 263 SER E N 1
ATOM 9166 C CA . SER C 2 198 ? 59.139 10.543 197.727 1.00 59.14 263 SER E CA 1
ATOM 9167 C C . SER C 2 198 ? 59.911 10.586 196.414 1.00 61.93 263 SER E C 1
ATOM 9168 O O . SER C 2 198 ? 59.703 9.741 195.539 1.00 59.53 263 SER E O 1
ATOM 9171 N N . TYR C 2 199 ? 60.857 11.533 196.325 1.00 58.37 264 TYR E N 1
ATOM 9172 C CA . TYR C 2 199 ? 61.738 11.679 195.178 1.00 57.87 264 TYR E CA 1
ATOM 9173 C C . TYR C 2 199 ? 62.778 10.544 195.096 1.00 65.14 264 TYR E C 1
ATOM 9174 O O . TYR C 2 199 ? 63.079 10.088 193.993 1.00 67.01 264 TYR E O 1
ATOM 9183 N N . ASP C 2 200 ? 63.272 10.048 196.256 1.00 61.90 265 ASP E N 1
ATOM 9184 C CA . ASP C 2 200 ? 64.234 8.943 196.340 1.00 61.52 265 ASP E CA 1
ATOM 9185 C C . ASP C 2 200 ? 63.575 7.608 196.025 1.00 67.43 265 ASP E C 1
ATOM 9186 O O . ASP C 2 200 ? 64.254 6.682 195.588 1.00 68.07 265 ASP E O 1
ATOM 9191 N N . TYR C 2 201 ? 62.264 7.492 196.269 1.00 64.49 266 TYR E N 1
ATOM 9192 C CA . TYR C 2 201 ? 61.525 6.259 196.025 1.00 63.81 266 TYR E CA 1
ATOM 9193 C C . TYR C 2 201 ? 61.625 5.740 194.589 1.00 72.76 266 TYR E C 1
ATOM 9194 O O . TYR C 2 201 ? 61.338 6.464 193.631 1.00 73.03 266 TYR E O 1
ATOM 9203 N N . ASN C 2 202 ? 62.037 4.469 194.465 1.00 71.81 267 ASN E N 1
ATOM 9204 C CA . ASN C 2 202 ? 62.147 3.736 193.208 1.00 72.18 267 ASN E CA 1
ATOM 9205 C C . ASN C 2 202 ? 61.560 2.340 193.473 1.00 76.74 267 ASN E C 1
ATOM 9206 O O . ASN C 2 202 ? 62.167 1.566 194.216 1.00 76.40 267 ASN E O 1
ATOM 9211 N N . PRO C 2 203 ? 60.348 2.027 192.947 1.00 73.88 268 PRO E N 1
ATOM 9212 C CA . PRO C 2 203 ? 59.742 0.710 193.237 1.00 74.03 268 PRO E CA 1
ATOM 9213 C C . PRO C 2 203 ? 60.483 -0.452 192.597 1.00 79.78 268 PRO E C 1
ATOM 9214 O O . PRO C 2 203 ? 60.273 -1.604 192.987 1.00 77.85 268 PRO E O 1
ATOM 9218 N N . ASN C 2 204 ? 61.364 -0.142 191.622 1.00 78.51 269 ASN E N 1
ATOM 9219 C CA . ASN C 2 204 ? 62.170 -1.156 190.947 1.00 78.67 269 ASN E CA 1
ATOM 9220 C C . ASN C 2 204 ? 63.352 -1.598 191.808 1.00 80.76 269 ASN E C 1
ATOM 9221 O O . ASN C 2 204 ? 63.695 -2.783 191.794 1.00 80.42 269 ASN E O 1
ATOM 9226 N N . LYS C 2 205 ? 63.913 -0.674 192.617 1.00 75.68 270 LYS E N 1
ATOM 9227 C CA . LYS C 2 205 ? 65.029 -0.971 193.524 1.00 75.38 270 LYS E CA 1
ATOM 9228 C C . LYS C 2 205 ? 64.572 -1.472 194.918 1.00 79.27 270 LYS E C 1
ATOM 9229 O O . LYS C 2 205 ? 65.409 -1.599 195.815 1.00 79.65 270 LYS E O 1
ATOM 9235 N N . THR C 2 206 ? 63.264 -1.771 195.100 1.00 75.17 271 THR E N 1
ATOM 9236 C CA . THR C 2 206 ? 62.726 -2.243 196.383 1.00 75.13 271 THR E CA 1
ATOM 9237 C C . THR C 2 206 ? 61.494 -3.151 196.236 1.00 82.67 271 THR E C 1
ATOM 9238 O O . THR C 2 206 ? 60.839 -3.160 195.195 1.00 82.44 271 THR E O 1
ATOM 9242 N N . ASN C 2 207 ? 61.179 -3.894 197.310 1.00 81.39 272 ASN E N 1
ATOM 9243 C CA . ASN C 2 207 ? 60.028 -4.798 197.401 1.00 81.61 272 ASN E CA 1
ATOM 9244 C C . ASN C 2 207 ? 58.984 -4.221 198.378 1.00 83.52 272 ASN E C 1
ATOM 9245 O O . ASN C 2 207 ? 57.856 -4.720 198.428 1.00 83.63 272 ASN E O 1
ATOM 9250 N N . ARG C 2 208 ? 59.362 -3.166 199.144 1.00 77.10 273 ARG E N 1
ATOM 9251 C CA . ARG C 2 208 ? 58.481 -2.508 200.114 1.00 75.63 273 ARG E CA 1
ATOM 9252 C C . ARG C 2 208 ? 57.797 -1.243 199.556 1.00 76.63 273 ARG E C 1
ATOM 9253 O O . ARG C 2 208 ? 58.414 -0.525 198.750 1.00 74.99 273 ARG E O 1
ATOM 9261 N N . PRO C 2 209 ? 56.510 -0.979 199.940 1.00 71.79 274 PRO E N 1
ATOM 9262 C CA . PRO C 2 209 ? 55.814 0.210 199.412 1.00 70.29 274 PRO E CA 1
ATOM 9263 C C . PRO C 2 209 ? 56.310 1.502 200.045 1.00 68.20 274 PRO E C 1
ATOM 9264 O O . PRO C 2 209 ? 56.849 1.474 201.159 1.00 67.20 274 PRO E O 1
ATOM 9268 N N . PHE C 2 210 ? 56.079 2.644 199.356 1.00 59.61 275 PHE E N 1
ATOM 9269 C CA . PHE C 2 210 ? 56.426 3.949 199.910 1.00 55.74 275 PHE E CA 1
ATOM 9270 C C . PHE C 2 210 ? 55.510 4.188 201.097 1.00 60.20 275 PHE E C 1
ATOM 9271 O O . PHE C 2 210 ? 54.333 3.787 201.078 1.00 59.17 275 PHE E O 1
ATOM 9279 N N . ILE C 2 211 ? 56.066 4.783 202.162 1.00 57.47 276 ILE E N 1
ATOM 9280 C CA . ILE C 2 211 ? 55.324 5.077 203.386 1.00 56.18 276 ILE E CA 1
ATOM 9281 C C . ILE C 2 211 ? 54.821 6.511 203.350 1.00 57.92 276 ILE E C 1
ATOM 9282 O O . ILE C 2 211 ? 55.611 7.470 203.476 1.00 56.49 276 ILE E O 1
ATOM 9287 N N . SER C 2 212 ? 53.487 6.641 203.139 1.00 52.91 277 SER E N 1
ATOM 9288 C CA . SER C 2 212 ? 52.780 7.927 203.103 1.00 50.87 277 SER E CA 1
ATOM 9289 C C . SER C 2 212 ? 52.645 8.432 204.530 1.00 52.85 277 SER E C 1
ATOM 9290 O O . SER C 2 212 ? 52.448 7.633 205.447 1.00 51.07 277 SER E O 1
ATOM 9293 N N . GLN C 2 213 ? 52.738 9.752 204.717 1.00 49.87 278 GLN E N 1
ATOM 9294 C CA . GLN C 2 213 ? 52.533 10.360 206.028 1.00 50.37 278 GLN E CA 1
ATOM 9295 C C . GLN C 2 213 ? 51.028 10.452 206.285 1.00 55.48 278 GLN E C 1
ATOM 9296 O O . GLN C 2 213 ? 50.263 10.787 205.386 1.00 55.61 278 GLN E O 1
ATOM 9302 N N . LYS C 2 214 ? 50.603 10.140 207.499 1.00 51.17 279 LYS E N 1
ATOM 9303 C CA . LYS C 2 214 ? 49.211 10.289 207.848 1.00 49.27 279 LYS E CA 1
ATOM 9304 C C . LYS C 2 214 ? 49.195 11.435 208.843 1.00 51.67 279 LYS E C 1
ATOM 9305 O O . LYS C 2 214 ? 49.610 11.257 210.004 1.00 50.36 279 LYS E O 1
ATOM 9311 N N . ILE C 2 215 ? 48.870 12.651 208.320 1.00 45.83 280 ILE E N 1
ATOM 9312 C CA . ILE C 2 215 ? 48.785 13.891 209.080 1.00 44.51 280 ILE E CA 1
ATOM 9313 C C . ILE C 2 215 ? 47.347 13.996 209.640 1.00 48.00 280 ILE E C 1
ATOM 9314 O O . ILE C 2 215 ? 46.430 14.449 208.946 1.00 48.79 280 ILE E O 1
ATOM 9319 N N . HIS C 2 216 ? 47.141 13.548 210.877 1.00 43.54 281 HIS E N 1
ATOM 9320 C CA . HIS C 2 216 ? 45.821 13.602 211.504 1.00 42.45 281 HIS E CA 1
ATOM 9321 C C . HIS C 2 216 ? 45.524 14.956 212.134 1.00 46.10 281 HIS E C 1
ATOM 9322 O O . HIS C 2 216 ? 44.370 15.242 212.434 1.00 46.56 281 HIS E O 1
ATOM 9329 N N . PHE C 2 217 ? 46.552 15.771 212.383 1.00 41.63 282 PHE E N 1
ATOM 9330 C CA . PHE C 2 217 ? 46.377 17.040 213.077 1.00 41.00 282 PHE E CA 1
ATOM 9331 C C . PHE C 2 217 ? 46.777 18.271 212.245 1.00 44.78 282 PHE E C 1
ATOM 9332 O O . PHE C 2 217 ? 47.919 18.354 211.783 1.00 43.10 282 PHE E O 1
ATOM 9340 N N . PRO C 2 218 ? 45.849 19.244 212.039 1.00 44.58 283 PRO E N 1
ATOM 9341 C CA . PRO C 2 218 ? 46.206 20.456 211.311 1.00 44.94 283 PRO E CA 1
ATOM 9342 C C . PRO C 2 218 ? 47.021 21.374 212.220 1.00 51.75 283 PRO E C 1
ATOM 9343 O O . PRO C 2 218 ? 47.083 21.181 213.440 1.00 52.56 283 PRO E O 1
ATOM 9347 N N . ASP C 2 219 ? 47.630 22.380 211.628 1.00 48.10 284 ASP E N 1
ATOM 9348 C CA . ASP C 2 219 ? 48.463 23.346 212.324 1.00 47.51 284 ASP E CA 1
ATOM 9349 C C . ASP C 2 219 ? 47.680 24.508 212.898 1.00 51.03 284 ASP E C 1
ATOM 9350 O O . ASP C 2 219 ? 48.269 25.363 213.558 1.00 52.51 284 ASP E O 1
ATOM 9355 N N . PHE C 2 220 ? 46.335 24.493 212.694 1.00 45.11 285 PHE E N 1
ATOM 9356 C CA . PHE C 2 220 ? 45.309 25.450 213.111 1.00 43.14 285 PHE E CA 1
ATOM 9357 C C . PHE C 2 220 ? 43.994 24.976 212.503 1.00 45.58 285 PHE E C 1
ATOM 9358 O O . PHE C 2 220 ? 43.977 24.451 211.399 1.00 44.12 285 PHE E O 1
ATOM 9366 N N . SER C 2 221 ? 42.883 25.244 213.195 1.00 44.33 286 SER E N 1
ATOM 9367 C CA . SER C 2 221 ? 41.523 24.895 212.780 1.00 43.05 286 SER E CA 1
ATOM 9368 C C . SER C 2 221 ? 40.532 25.888 213.360 1.00 45.55 286 SER E C 1
ATOM 9369 O O . SER C 2 221 ? 40.693 26.302 214.510 1.00 47.99 286 SER E O 1
ATOM 9372 N N . THR C 2 222 ? 39.538 26.313 212.562 1.00 39.57 287 THR E N 1
ATOM 9373 C CA . THR C 2 222 ? 38.465 27.195 213.016 1.00 39.14 287 THR E CA 1
ATOM 9374 C C . THR C 2 222 ? 37.115 26.841 212.379 1.00 47.78 287 THR E C 1
ATOM 9375 O O . THR C 2 222 ? 37.073 26.336 211.271 1.00 49.95 287 THR E O 1
ATOM 9379 N N . ARG C 2 223 ? 36.024 27.168 213.054 1.00 46.79 288 ARG E N 1
ATOM 9380 C CA . ARG C 2 223 ? 34.632 26.979 212.618 1.00 46.93 288 ARG E CA 1
ATOM 9381 C C . ARG C 2 223 ? 33.874 28.301 212.882 1.00 53.65 288 ARG E C 1
ATOM 9382 O O . ARG C 2 223 ? 32.652 28.347 212.746 1.00 55.61 288 ARG E O 1
ATOM 9390 N N . ASP C 2 224 ? 34.599 29.365 213.288 1.00 50.15 289 ASP E N 1
ATOM 9391 C CA . ASP C 2 224 ? 34.013 30.652 213.673 1.00 49.73 289 ASP E CA 1
ATOM 9392 C C . ASP C 2 224 ? 34.135 31.770 212.629 1.00 51.04 289 ASP E C 1
ATOM 9393 O O . ASP C 2 224 ? 34.083 32.939 213.003 1.00 53.96 289 ASP E O 1
ATOM 9398 N N . ILE C 2 225 ? 34.246 31.438 211.348 1.00 42.86 290 ILE E N 1
ATOM 9399 C CA . ILE C 2 225 ? 34.305 32.415 210.259 1.00 41.57 290 ILE E CA 1
ATOM 9400 C C . ILE C 2 225 ? 32.942 32.369 209.557 1.00 47.45 290 ILE E C 1
ATOM 9401 O O . ILE C 2 225 ? 32.280 33.399 209.380 1.00 46.50 290 ILE E O 1
ATOM 9406 N N . HIS C 2 226 ? 32.501 31.152 209.209 1.00 45.34 291 HIS E N 1
ATOM 9407 C CA . HIS C 2 226 ? 31.221 30.951 208.554 1.00 44.00 291 HIS E CA 1
ATOM 9408 C C . HIS C 2 226 ? 30.287 30.062 209.380 1.00 53.78 291 HIS E C 1
ATOM 9409 O O . HIS C 2 226 ? 30.738 29.209 210.161 1.00 54.70 291 HIS E O 1
ATOM 9416 N N . ARG C 2 227 ? 28.972 30.314 209.223 1.00 53.23 292 ARG E N 1
ATOM 9417 C CA . ARG C 2 227 ? 27.871 29.589 209.865 1.00 54.16 292 ARG E CA 1
ATOM 9418 C C . ARG C 2 227 ? 27.429 28.361 209.040 1.00 58.91 292 ARG E C 1
ATOM 9419 O O . ARG C 2 227 ? 26.695 27.518 209.548 1.00 60.88 292 ARG E O 1
ATOM 9427 N N . ASN C 2 228 ? 27.891 28.235 207.801 1.00 53.57 293 ASN E N 1
ATOM 9428 C CA . ASN C 2 228 ? 27.534 27.084 206.976 1.00 54.29 293 ASN E CA 1
ATOM 9429 C C . ASN C 2 228 ? 28.787 26.500 206.304 1.00 58.15 293 ASN E C 1
ATOM 9430 O O . ASN C 2 228 ? 29.892 26.818 206.752 1.00 59.14 293 ASN E O 1
ATOM 9435 N N . TYR C 2 229 ? 28.620 25.642 205.268 1.00 53.11 294 TYR E N 1
ATOM 9436 C CA . TYR C 2 229 ? 29.696 24.983 204.526 1.00 54.40 294 TYR E CA 1
ATOM 9437 C C . TYR C 2 229 ? 30.616 26.044 203.890 1.00 59.05 294 TYR E C 1
ATOM 9438 O O . TYR C 2 229 ? 30.136 27.107 203.500 1.00 61.12 294 TYR E O 1
ATOM 9447 N N . VAL C 2 230 ? 31.919 25.782 203.817 1.00 51.57 295 VAL E N 1
ATOM 9448 C CA . VAL C 2 230 ? 32.864 26.712 203.204 1.00 48.87 295 VAL E CA 1
ATOM 9449 C C . VAL C 2 230 ? 33.222 26.066 201.866 1.00 51.15 295 VAL E C 1
ATOM 9450 O O . VAL C 2 230 ? 33.733 24.947 201.849 1.00 52.22 295 VAL E O 1
ATOM 9454 N N . ASP C 2 231 ? 32.888 26.711 200.755 1.00 44.21 296 ASP E N 1
ATOM 9455 C CA . ASP C 2 231 ? 33.099 26.077 199.455 1.00 43.45 296 ASP E CA 1
ATOM 9456 C C . ASP C 2 231 ? 34.276 26.629 198.629 1.00 47.83 296 ASP E C 1
ATOM 9457 O O . ASP C 2 231 ? 34.556 26.089 197.563 1.00 49.17 296 ASP E O 1
ATOM 9462 N N . CYS C 2 232 ? 34.944 27.687 199.087 1.00 42.37 297 CYS E N 1
ATOM 9463 C CA . CYS C 2 232 ? 36.108 28.255 198.412 1.00 39.95 297 CYS E CA 1
ATOM 9464 C C . CYS C 2 232 ? 37.014 28.933 199.417 1.00 42.89 297 CYS E C 1
ATOM 9465 O O . CYS C 2 232 ? 36.538 29.623 200.327 1.00 40.42 297 CYS E O 1
ATOM 9468 N N . VAL C 2 233 ? 38.330 28.674 199.287 1.00 41.02 298 VAL E N 1
ATOM 9469 C CA . VAL C 2 233 ? 39.380 29.250 200.134 1.00 40.18 298 VAL E CA 1
ATOM 9470 C C . VAL C 2 233 ? 40.596 29.587 199.305 1.00 46.46 298 VAL E C 1
ATOM 9471 O O . VAL C 2 233 ? 41.050 28.751 198.520 1.00 47.99 298 VAL E O 1
ATOM 9475 N N . ARG C 2 234 ? 41.106 30.821 199.454 1.00 42.68 299 ARG E N 1
ATOM 9476 C CA . ARG C 2 234 ? 42.333 31.285 198.791 1.00 42.42 299 ARG E CA 1
ATOM 9477 C C . ARG C 2 234 ? 43.126 32.142 199.752 1.00 47.49 299 ARG E C 1
ATOM 9478 O O . ARG C 2 234 ? 42.539 32.969 200.454 1.00 47.39 299 ARG E O 1
ATOM 9486 N N . TRP C 2 235 ? 44.457 31.964 199.779 1.00 43.71 300 TRP E N 1
ATOM 9487 C CA . TRP C 2 235 ? 45.325 32.853 200.561 1.00 42.76 300 TRP E CA 1
ATOM 9488 C C . TRP C 2 235 ? 45.406 34.190 199.837 1.00 44.83 300 TRP E C 1
ATOM 9489 O O . TRP C 2 235 ? 45.427 34.212 198.611 1.00 43.37 300 TRP E O 1
ATOM 9500 N N . LEU C 2 236 ? 45.478 35.290 200.591 1.00 44.16 301 LEU E N 1
ATOM 9501 C CA . LEU C 2 236 ? 45.753 36.661 200.102 1.00 43.98 301 LEU E CA 1
ATOM 9502 C C . LEU C 2 236 ? 46.990 37.045 200.915 1.00 52.38 301 LEU E C 1
ATOM 9503 O O . LEU C 2 236 ? 46.863 37.585 202.004 1.00 54.99 301 LEU E O 1
ATOM 9508 N N . GLY C 2 237 ? 48.155 36.590 200.462 1.00 49.20 302 GLY E N 1
ATOM 9509 C CA . GLY C 2 237 ? 49.389 36.787 201.201 1.00 49.24 302 GLY E CA 1
ATOM 9510 C C . GLY C 2 237 ? 49.397 35.870 202.396 1.00 53.59 302 GLY E C 1
ATOM 9511 O O . GLY C 2 237 ? 49.432 34.658 202.225 1.00 54.51 302 GLY E O 1
ATOM 9512 N N . ASP C 2 238 ? 49.336 36.434 203.600 1.00 51.16 303 ASP E N 1
ATOM 9513 C CA . ASP C 2 238 ? 49.303 35.666 204.844 1.00 51.38 303 ASP E CA 1
ATOM 9514 C C . ASP C 2 238 ? 47.894 35.716 205.483 1.00 52.63 303 ASP E C 1
ATOM 9515 O O . ASP C 2 238 ? 47.646 35.124 206.536 1.00 49.95 303 ASP E O 1
ATOM 9520 N N . LEU C 2 239 ? 46.975 36.438 204.806 1.00 48.17 304 LEU E N 1
ATOM 9521 C CA . LEU C 2 239 ? 45.568 36.565 205.153 1.00 46.35 304 LEU E CA 1
ATOM 9522 C C . LEU C 2 239 ? 44.787 35.492 204.389 1.00 50.02 304 LEU E C 1
ATOM 9523 O O . LEU C 2 239 ? 45.331 34.867 203.478 1.00 50.67 304 LEU E O 1
ATOM 9528 N N . ILE C 2 240 ? 43.533 35.226 204.792 1.00 44.76 305 ILE E N 1
ATOM 9529 C CA . ILE C 2 240 ? 42.727 34.211 204.150 1.00 42.66 305 ILE E CA 1
ATOM 9530 C C . ILE C 2 240 ? 41.472 34.812 203.640 1.00 44.69 305 ILE E C 1
ATOM 9531 O O . ILE C 2 240 ? 40.888 35.652 204.296 1.00 44.84 305 ILE E O 1
ATOM 9536 N N . LEU C 2 241 ? 41.080 34.399 202.441 1.00 41.26 306 LEU E N 1
ATOM 9537 C CA . LEU C 2 241 ? 39.855 34.792 201.776 1.00 40.72 306 LEU E CA 1
ATOM 9538 C C . LEU C 2 241 ? 39.009 33.526 201.638 1.00 45.71 306 LEU E C 1
ATOM 9539 O O . LEU C 2 241 ? 39.486 32.541 201.080 1.00 46.04 306 LEU E O 1
ATOM 9544 N N . SER C 2 242 ? 37.781 33.523 202.202 1.00 42.58 307 SER E N 1
ATOM 9545 C CA . SER C 2 242 ? 36.886 32.361 202.131 1.00 41.68 307 SER E CA 1
ATOM 9546 C C . SER C 2 242 ? 35.406 32.733 202.087 1.00 46.99 307 SER E C 1
ATOM 9547 O O . SER C 2 242 ? 34.997 33.785 202.583 1.00 47.07 307 SER E O 1
ATOM 9550 N N . LYS C 2 243 ? 34.598 31.851 201.506 1.00 43.78 308 LYS E N 1
ATOM 9551 C CA . LYS C 2 243 ? 33.169 32.085 201.422 1.00 42.48 308 LYS E CA 1
ATOM 9552 C C . LYS C 2 243 ? 32.345 30.861 201.780 1.00 46.30 308 LYS E C 1
ATOM 9553 O O . LYS C 2 243 ? 32.854 29.732 201.782 1.00 47.39 308 LYS E O 1
ATOM 9559 N N . SER C 2 244 ? 31.063 31.114 202.106 1.00 41.62 309 SER E N 1
ATOM 9560 C CA . SER C 2 244 ? 30.001 30.169 202.400 1.00 40.96 309 SER E CA 1
ATOM 9561 C C . SER C 2 244 ? 28.807 30.626 201.548 1.00 50.63 309 SER E C 1
ATOM 9562 O O . SER C 2 244 ? 28.997 31.359 200.578 1.00 49.50 309 SER E O 1
ATOM 9565 N N . CYS C 2 245 ? 27.579 30.257 201.923 1.00 54.10 310 CYS E N 1
ATOM 9566 C CA . CYS C 2 245 ? 26.358 30.671 201.223 1.00 57.37 310 CYS E CA 1
ATOM 9567 C C . CYS C 2 245 ? 25.748 31.946 201.820 1.00 61.47 310 CYS E C 1
ATOM 9568 O O . CYS C 2 245 ? 24.606 32.261 201.493 1.00 64.21 310 CYS E O 1
ATOM 9571 N N . GLU C 2 246 ? 26.490 32.679 202.678 1.00 54.43 311 GLU E N 1
ATOM 9572 C CA . GLU C 2 246 ? 26.018 33.888 203.354 1.00 53.33 311 GLU E CA 1
ATOM 9573 C C . GLU C 2 246 ? 26.258 35.192 202.574 1.00 56.43 311 GLU E C 1
ATOM 9574 O O . GLU C 2 246 ? 26.271 36.283 203.164 1.00 55.90 311 GLU E O 1
ATOM 9580 N N . ASN C 2 247 ? 26.415 35.082 201.251 1.00 51.73 312 ASN E N 1
ATOM 9581 C CA . ASN C 2 247 ? 26.611 36.196 200.319 1.00 50.78 312 ASN E CA 1
ATOM 9582 C C . ASN C 2 247 ? 27.751 37.185 200.692 1.00 52.54 312 ASN E C 1
ATOM 9583 O O . ASN C 2 247 ? 27.646 38.384 200.429 1.00 53.47 312 ASN E O 1
ATOM 9588 N N . ALA C 2 248 ? 28.884 36.642 201.177 1.00 45.57 313 ALA E N 1
ATOM 9589 C CA . ALA C 2 248 ? 30.092 37.409 201.485 1.00 43.54 313 ALA E CA 1
ATOM 9590 C C . ALA C 2 248 ? 31.381 36.544 201.460 1.00 44.89 313 ALA E C 1
ATOM 9591 O O . ALA C 2 248 ? 31.371 35.359 201.851 1.00 41.00 313 ALA E O 1
ATOM 9593 N N . ILE C 2 249 ? 32.484 37.174 200.982 1.00 39.16 314 ILE E N 1
ATOM 9594 C CA . ILE C 2 249 ? 33.839 36.644 201.023 1.00 37.50 314 ILE E CA 1
ATOM 9595 C C . ILE C 2 249 ? 34.421 37.325 202.255 1.00 41.39 314 ILE E C 1
ATOM 9596 O O . ILE C 2 249 ? 34.406 38.563 202.367 1.00 37.58 314 ILE E O 1
ATOM 9601 N N . VAL C 2 250 ? 34.858 36.516 203.218 1.00 41.62 315 VAL E N 1
ATOM 9602 C CA . VAL C 2 250 ? 35.413 37.009 204.475 1.00 41.96 315 VAL E CA 1
ATOM 9603 C C . VAL C 2 250 ? 36.920 37.016 204.395 1.00 46.35 315 VAL E C 1
ATOM 9604 O O . VAL C 2 250 ? 37.504 36.027 203.968 1.00 46.74 315 VAL E O 1
ATOM 9608 N N . CYS C 2 251 ? 37.542 38.153 204.736 1.00 43.78 316 CYS E N 1
ATOM 9609 C CA . CYS C 2 251 ? 38.994 38.266 204.802 1.00 43.77 316 CYS E CA 1
ATOM 9610 C C . CYS C 2 251 ? 39.343 38.170 206.267 1.00 43.80 316 CYS E C 1
ATOM 9611 O O . CYS C 2 251 ? 38.789 38.921 207.088 1.00 43.94 316 CYS E O 1
ATOM 9614 N N . TRP C 2 252 ? 40.197 37.218 206.620 1.00 37.92 317 TRP E N 1
ATOM 9615 C CA . TRP C 2 252 ? 40.500 36.952 208.032 1.00 37.53 317 TRP E CA 1
ATOM 9616 C C . TRP C 2 252 ? 41.897 36.374 208.238 1.00 44.47 317 TRP E C 1
ATOM 9617 O O . TRP C 2 252 ? 42.609 36.116 207.264 1.00 44.58 317 TRP E O 1
ATOM 9628 N N . LYS C 2 253 ? 42.298 36.176 209.501 1.00 42.66 318 LYS E N 1
ATOM 9629 C CA . LYS C 2 253 ? 43.599 35.584 209.800 1.00 43.44 318 LYS E CA 1
ATOM 9630 C C . LYS C 2 253 ? 43.548 34.722 211.063 1.00 50.62 318 LYS E C 1
ATOM 9631 O O . LYS C 2 253 ? 42.801 35.046 211.989 1.00 50.14 318 LYS E O 1
ATOM 9637 N N . PRO C 2 254 ? 44.341 33.629 211.147 1.00 50.36 319 PRO E N 1
ATOM 9638 C CA . PRO C 2 254 ? 44.380 32.859 212.406 1.00 50.93 319 PRO E CA 1
ATOM 9639 C C . PRO C 2 254 ? 44.969 33.729 213.531 1.00 57.04 319 PRO E C 1
ATOM 9640 O O . PRO C 2 254 ? 45.731 34.649 213.244 1.00 58.34 319 PRO E O 1
ATOM 9644 N N . GLY C 2 255 ? 44.558 33.469 214.772 1.00 53.69 320 GLY E N 1
ATOM 9645 C CA . GLY C 2 255 ? 45.011 34.202 215.948 1.00 54.32 320 GLY E CA 1
ATOM 9646 C C . GLY C 2 255 ? 44.527 35.640 216.040 1.00 61.37 320 GLY E C 1
ATOM 9647 O O . GLY C 2 255 ? 43.601 36.040 215.327 1.00 63.87 320 GLY E O 1
ATOM 9648 N N . LYS C 2 256 ? 45.150 36.429 216.939 1.00 56.50 321 LYS E N 1
ATOM 9649 C CA . LYS C 2 256 ? 44.829 37.839 217.170 1.00 55.28 321 LYS E CA 1
ATOM 9650 C C . LYS C 2 256 ? 45.454 38.690 216.076 1.00 60.43 321 LYS E C 1
ATOM 9651 O O . LYS C 2 256 ? 46.326 38.212 215.343 1.00 61.66 321 LYS E O 1
ATOM 9657 N N . MET C 2 257 ? 45.015 39.943 215.952 1.00 57.85 322 MET E N 1
ATOM 9658 C CA . MET C 2 257 ? 45.488 40.913 214.945 1.00 58.33 322 MET E CA 1
ATOM 9659 C C . MET C 2 257 ? 46.994 40.906 214.680 1.00 63.66 322 MET E C 1
ATOM 9660 O O . MET C 2 257 ? 47.411 40.877 213.527 1.00 63.30 322 MET E O 1
ATOM 9665 N N . GLU C 2 258 ? 47.789 40.953 215.740 1.00 61.24 323 GLU E N 1
ATOM 9666 C CA . GLU C 2 258 ? 49.239 41.037 215.639 1.00 62.28 323 GLU E CA 1
ATOM 9667 C C . GLU C 2 258 ? 49.932 39.669 215.489 1.00 67.03 323 GLU E C 1
ATOM 9668 O O . GLU C 2 258 ? 51.127 39.630 215.167 1.00 68.87 323 GLU E O 1
ATOM 9674 N N . ASP C 2 259 ? 49.192 38.561 215.686 1.00 60.69 324 ASP E N 1
ATOM 9675 C CA . ASP C 2 259 ? 49.759 37.221 215.602 1.00 59.37 324 ASP E CA 1
ATOM 9676 C C . ASP C 2 259 ? 50.246 36.871 214.187 1.00 63.74 324 ASP E C 1
ATOM 9677 O O . ASP C 2 259 ? 49.536 37.046 213.204 1.00 62.71 324 ASP E O 1
ATOM 9682 N N . ASP C 2 260 ? 51.526 36.471 214.106 1.00 60.89 325 ASP E N 1
ATOM 9683 C CA . ASP C 2 260 ? 52.229 36.109 212.879 1.00 59.75 325 ASP E CA 1
ATOM 9684 C C . ASP C 2 260 ? 51.774 34.714 212.506 1.00 63.58 325 ASP E C 1
ATOM 9685 O O . ASP C 2 260 ? 51.715 33.825 213.376 1.00 62.32 325 ASP E O 1
ATOM 9690 N N . ILE C 2 261 ? 51.456 34.520 211.210 1.00 60.05 326 ILE E N 1
ATOM 9691 C CA . ILE C 2 261 ? 50.966 33.245 210.676 1.00 59.11 326 ILE E CA 1
ATOM 9692 C C . ILE C 2 261 ? 51.908 32.094 211.018 1.00 65.01 326 ILE E C 1
ATOM 9693 O O . ILE C 2 261 ? 51.427 31.069 211.479 1.00 65.62 326 ILE E O 1
ATOM 9698 N N . ASP C 2 262 ? 53.230 32.298 210.895 1.00 61.91 327 ASP E N 1
ATOM 9699 C CA . ASP C 2 262 ? 54.228 31.264 211.151 1.00 61.34 327 ASP E CA 1
ATOM 9700 C C . ASP C 2 262 ? 54.533 31.029 212.655 1.00 63.69 327 ASP E C 1
ATOM 9701 O O . ASP C 2 262 ? 55.278 30.103 212.973 1.00 63.48 327 ASP E O 1
ATOM 9706 N N . LYS C 2 263 ? 53.895 31.790 213.564 1.00 59.86 328 LYS E N 1
ATOM 9707 C CA . LYS C 2 263 ? 54.059 31.626 215.009 1.00 60.50 328 LYS E CA 1
ATOM 9708 C C . LYS C 2 263 ? 52.787 31.081 215.692 1.00 67.30 328 LYS E C 1
ATOM 9709 O O . LYS C 2 263 ? 52.772 30.899 216.918 1.00 67.52 328 LYS E O 1
ATOM 9715 N N . ILE C 2 264 ? 51.737 30.788 214.890 1.00 64.14 329 ILE E N 1
ATOM 9716 C CA . ILE C 2 264 ? 50.458 30.267 215.362 1.00 63.05 329 ILE E CA 1
ATOM 9717 C C . ILE C 2 264 ? 50.594 28.802 215.795 1.00 66.38 329 ILE E C 1
ATOM 9718 O O . ILE C 2 264 ? 50.972 27.935 215.006 1.00 66.90 329 ILE E O 1
ATOM 9723 N N . LYS C 2 265 ? 50.286 28.549 217.069 1.00 61.91 330 LYS E N 1
ATOM 9724 C CA . LYS C 2 265 ? 50.305 27.225 217.698 1.00 61.50 330 LYS E CA 1
ATOM 9725 C C . LYS C 2 265 ? 49.053 26.421 217.280 1.00 63.89 330 LYS E C 1
ATOM 9726 O O . LYS C 2 265 ? 48.019 27.045 217.040 1.00 64.44 330 LYS E O 1
ATOM 9732 N N . PRO C 2 266 ? 49.085 25.066 217.200 1.00 58.63 331 PRO E N 1
ATOM 9733 C CA . PRO C 2 266 ? 47.885 24.315 216.777 1.00 57.84 331 PRO E CA 1
ATOM 9734 C C . PRO C 2 266 ? 46.636 24.491 217.650 1.00 59.21 331 PRO E C 1
ATOM 9735 O O . PRO C 2 266 ? 45.530 24.455 217.119 1.00 56.19 331 PRO E O 1
ATOM 9739 N N . SER C 2 267 ? 46.824 24.770 218.961 1.00 56.37 332 SER E N 1
ATOM 9740 C CA . SER C 2 267 ? 45.771 24.996 219.965 1.00 54.87 332 SER E CA 1
ATOM 9741 C C . SER C 2 267 ? 45.168 26.402 219.940 1.00 60.12 332 SER E C 1
ATOM 9742 O O . SER C 2 267 ? 44.316 26.689 220.784 1.00 60.95 332 SER E O 1
ATOM 9745 N N . GLU C 2 268 ? 45.595 27.276 218.986 1.00 55.66 333 GLU E N 1
ATOM 9746 C CA . GLU C 2 268 ? 45.066 28.631 218.824 1.00 54.91 333 GLU E CA 1
ATOM 9747 C C . GLU C 2 268 ? 43.534 28.645 218.634 1.00 61.81 333 GLU E C 1
ATOM 9748 O O . GLU C 2 268 ? 43.017 28.132 217.636 1.00 62.38 333 GLU E O 1
ATOM 9754 N N . SER C 2 269 ? 42.826 29.279 219.587 1.00 59.75 334 SER E N 1
ATOM 9755 C CA . SER C 2 269 ? 41.363 29.401 219.607 1.00 59.16 334 SER E CA 1
ATOM 9756 C C . SER C 2 269 ? 40.847 30.702 218.979 1.00 59.34 334 SER E C 1
ATOM 9757 O O . SER C 2 269 ? 39.629 30.869 218.832 1.00 59.32 334 SER E O 1
ATOM 9760 N N . ASN C 2 270 ? 41.761 31.610 218.596 1.00 52.52 335 ASN E N 1
ATOM 9761 C CA . ASN C 2 270 ? 41.403 32.936 218.083 1.00 50.84 335 ASN E CA 1
ATOM 9762 C C . ASN C 2 270 ? 41.441 33.104 216.573 1.00 52.05 335 ASN E C 1
ATOM 9763 O O . ASN C 2 270 ? 42.230 32.472 215.884 1.00 52.72 335 ASN E O 1
ATOM 9768 N N . VAL C 2 271 ? 40.601 33.992 216.075 1.00 46.65 336 VAL E N 1
ATOM 9769 C CA . VAL C 2 271 ? 40.545 34.406 214.679 1.00 46.55 336 VAL E CA 1
ATOM 9770 C C . VAL C 2 271 ? 40.309 35.907 214.673 1.00 52.99 336 VAL E C 1
ATOM 9771 O O . VAL C 2 271 ? 39.611 36.417 215.561 1.00 53.20 336 VAL E O 1
ATOM 9775 N N . THR C 2 272 ? 40.826 36.600 213.647 1.00 49.22 337 THR E N 1
ATOM 9776 C CA . THR C 2 272 ? 40.619 38.030 213.477 1.00 48.92 337 THR E CA 1
ATOM 9777 C C . THR C 2 272 ? 39.995 38.253 212.103 1.00 54.73 337 THR E C 1
ATOM 9778 O O . THR C 2 272 ? 40.635 37.959 211.097 1.00 56.64 337 THR E O 1
ATOM 9782 N N . ILE C 2 273 ? 38.752 38.753 212.058 1.00 50.54 338 ILE E N 1
ATOM 9783 C CA . ILE C 2 273 ? 38.077 39.064 210.798 1.00 49.47 338 ILE E CA 1
ATOM 9784 C C . ILE C 2 273 ? 38.491 40.469 210.403 1.00 54.47 338 ILE E C 1
ATOM 9785 O O . ILE C 2 273 ? 38.144 41.406 211.095 1.00 54.11 338 ILE E O 1
ATOM 9790 N N . LEU C 2 274 ? 39.234 40.616 209.298 1.00 51.94 339 LEU E N 1
ATOM 9791 C CA . LEU C 2 274 ? 39.704 41.920 208.834 1.00 51.99 339 LEU E CA 1
ATOM 9792 C C . LEU C 2 274 ? 38.616 42.700 208.132 1.00 59.09 339 LEU E C 1
ATOM 9793 O O . LEU C 2 274 ? 38.544 43.927 208.258 1.00 60.23 339 LEU E O 1
ATOM 9798 N N . GLY C 2 275 ? 37.784 41.993 207.388 1.00 55.77 340 GLY E N 1
ATOM 9799 C CA . GLY C 2 275 ? 36.681 42.602 206.661 1.00 54.79 340 GLY E CA 1
ATOM 9800 C C . GLY C 2 275 ? 35.997 41.617 205.756 1.00 57.19 340 GLY E C 1
ATOM 9801 O O . GLY C 2 275 ? 36.343 40.437 205.754 1.00 56.21 340 GLY E O 1
ATOM 9802 N N . ARG C 2 276 ? 35.025 42.097 204.980 1.00 54.26 341 ARG E N 1
ATOM 9803 C CA . ARG C 2 276 ? 34.276 41.252 204.070 1.00 53.84 341 ARG E CA 1
ATOM 9804 C C . ARG C 2 276 ? 33.893 41.949 202.781 1.00 53.14 341 ARG E C 1
ATOM 9805 O O . ARG C 2 276 ? 33.834 43.162 202.746 1.00 50.77 341 ARG E O 1
ATOM 9813 N N . PHE C 2 277 ? 33.693 41.161 201.707 1.00 50.14 342 PHE E N 1
ATOM 9814 C CA . PHE C 2 277 ? 33.302 41.614 200.364 1.00 48.99 342 PHE E CA 1
ATOM 9815 C C . PHE C 2 277 ? 31.899 41.090 200.157 1.00 53.53 342 PHE E C 1
ATOM 9816 O O . PHE C 2 277 ? 31.678 39.872 200.113 1.00 54.82 342 PHE E O 1
ATOM 9824 N N . ASP C 2 278 ? 30.954 42.006 200.109 1.00 48.52 343 ASP E N 1
ATOM 9825 C CA . ASP C 2 278 ? 29.540 41.736 199.957 1.00 47.93 343 ASP E CA 1
ATOM 9826 C C . ASP C 2 278 ? 29.081 41.694 198.497 1.00 52.17 343 ASP E C 1
ATOM 9827 O O . ASP C 2 278 ? 29.652 42.361 197.627 1.00 51.99 343 ASP E O 1
ATOM 9832 N N . TYR C 2 279 ? 28.024 40.902 198.252 1.00 47.88 344 TYR E N 1
ATOM 9833 C CA . TYR C 2 279 ? 27.379 40.656 196.959 1.00 46.71 344 TYR E CA 1
ATOM 9834 C C . TYR C 2 279 ? 26.060 39.949 197.274 1.00 52.18 344 TYR E C 1
ATOM 9835 O O . TYR C 2 279 ? 25.784 39.652 198.440 1.00 52.79 344 TYR E O 1
ATOM 9844 N N . SER C 2 280 ? 25.281 39.620 196.243 1.00 49.63 345 SER E N 1
ATOM 9845 C CA . SER C 2 280 ? 24.014 38.941 196.426 1.00 50.37 345 SER E CA 1
ATOM 9846 C C . SER C 2 280 ? 23.824 37.801 195.450 1.00 59.52 345 SER E C 1
ATOM 9847 O O . SER C 2 280 ? 24.592 37.662 194.487 1.00 61.28 345 SER E O 1
ATOM 9850 N N . GLN C 2 281 ? 22.802 36.969 195.734 1.00 56.41 346 GLN E N 1
ATOM 9851 C CA . GLN C 2 281 ? 22.347 35.804 194.983 1.00 56.39 346 GLN E CA 1
ATOM 9852 C C . GLN C 2 281 ? 23.443 34.809 194.673 1.00 59.86 346 GLN E C 1
ATOM 9853 O O . GLN C 2 281 ? 23.661 34.440 193.527 1.00 61.14 346 GLN E O 1
ATOM 9859 N N . CYS C 2 282 ? 24.101 34.335 195.722 1.00 55.48 347 CYS E N 1
ATOM 9860 C CA . CYS C 2 282 ? 25.124 33.304 195.666 1.00 54.24 347 CYS E CA 1
ATOM 9861 C C . CYS C 2 282 ? 24.988 32.464 196.934 1.00 59.12 347 CYS E C 1
ATOM 9862 O O . CYS C 2 282 ? 25.925 32.294 197.719 1.00 58.94 347 CYS E O 1
ATOM 9865 N N . ASP C 2 283 ? 23.772 31.976 197.149 1.00 58.00 348 ASP E N 1
ATOM 9866 C CA . ASP C 2 283 ? 23.405 31.167 198.314 1.00 59.42 348 ASP E CA 1
ATOM 9867 C C . ASP C 2 283 ? 23.300 29.667 197.966 1.00 63.14 348 ASP E C 1
ATOM 9868 O O . ASP C 2 283 ? 22.949 28.843 198.819 1.00 63.00 348 ASP E O 1
ATOM 9873 N N . ILE C 2 284 ? 23.678 29.318 196.721 1.00 59.11 349 ILE E N 1
ATOM 9874 C CA . ILE C 2 284 ? 23.756 27.937 196.257 1.00 58.74 349 ILE E CA 1
ATOM 9875 C C . ILE C 2 284 ? 25.192 27.406 196.464 1.00 65.39 349 ILE E C 1
ATOM 9876 O O . ILE C 2 284 ? 26.166 28.161 196.424 1.00 65.86 349 ILE E O 1
ATOM 9881 N N . TRP C 2 285 ? 25.293 26.122 196.742 1.00 64.42 350 TRP E N 1
ATOM 9882 C CA . TRP C 2 285 ? 26.513 25.375 197.030 1.00 66.46 350 TRP E CA 1
ATOM 9883 C C . TRP C 2 285 ? 27.438 25.237 195.784 1.00 65.91 350 TRP E C 1
ATOM 9884 O O . TRP C 2 285 ? 26.935 25.186 194.658 1.00 64.75 350 TRP E O 1
ATOM 9895 N N . TYR C 2 286 ? 28.780 25.177 195.998 1.00 59.16 351 TYR E N 1
ATOM 9896 C CA . TYR C 2 286 ? 29.827 24.952 194.974 1.00 58.16 351 TYR E CA 1
ATOM 9897 C C . TYR C 2 286 ? 29.984 26.146 193.965 1.00 59.22 351 TYR E C 1
ATOM 9898 O O . TYR C 2 286 ? 29.886 25.991 192.742 1.00 58.25 351 TYR E O 1
ATOM 9907 N N . MET C 2 287 ? 30.259 27.341 194.512 1.00 53.45 352 MET E N 1
ATOM 9908 C CA . MET C 2 287 ? 30.436 28.592 193.762 1.00 51.09 352 MET E CA 1
ATOM 9909 C C . MET C 2 287 ? 31.805 29.195 194.133 1.00 53.95 352 MET E C 1
ATOM 9910 O O . MET C 2 287 ? 32.049 29.554 195.293 1.00 52.82 352 MET E O 1
ATOM 9915 N N . ARG C 2 288 ? 32.727 29.226 193.161 1.00 49.50 353 ARG E N 1
ATOM 9916 C CA . ARG C 2 288 ? 34.109 29.619 193.406 1.00 48.41 353 ARG E CA 1
ATOM 9917 C C . ARG C 2 288 ? 34.549 30.989 192.902 1.00 51.01 353 ARG E C 1
ATOM 9918 O O . ARG C 2 288 ? 34.208 31.430 191.788 1.00 50.29 353 ARG E O 1
ATOM 9926 N N . PHE C 2 289 ? 35.348 31.637 193.753 1.00 46.37 354 PHE E N 1
ATOM 9927 C CA . PHE C 2 289 ? 35.975 32.912 193.472 1.00 45.50 354 PHE E CA 1
ATOM 9928 C C . PHE C 2 289 ? 37.425 32.658 193.048 1.00 49.31 354 PHE E C 1
ATOM 9929 O O . PHE C 2 289 ? 38.017 31.638 193.413 1.00 49.27 354 PHE E O 1
ATOM 9937 N N . SER C 2 290 ? 37.996 33.577 192.284 1.00 44.90 355 SER E N 1
ATOM 9938 C CA . SER C 2 290 ? 39.366 33.435 191.818 1.00 43.95 355 SER E CA 1
ATOM 9939 C C . SER C 2 290 ? 40.097 34.774 191.832 1.00 49.32 355 SER E C 1
ATOM 9940 O O . SER C 2 290 ? 39.461 35.810 191.910 1.00 48.06 355 SER E O 1
ATOM 9943 N N . MET C 2 291 ? 41.426 34.746 191.757 1.00 50.37 356 MET E N 1
ATOM 9944 C CA . MET C 2 291 ? 42.277 35.939 191.711 1.00 52.16 356 MET E CA 1
ATOM 9945 C C . MET C 2 291 ? 43.239 35.857 190.540 1.00 57.47 356 MET E C 1
ATOM 9946 O O . MET C 2 291 ? 43.571 34.755 190.081 1.00 55.88 356 MET E O 1
ATOM 9951 N N . ASP C 2 292 ? 43.725 37.030 190.083 1.00 55.64 357 ASP E N 1
ATOM 9952 C CA . ASP C 2 292 ? 44.766 37.119 189.052 1.00 55.80 357 ASP E CA 1
ATOM 9953 C C . ASP C 2 292 ? 46.105 36.727 189.701 1.00 58.64 357 ASP E C 1
ATOM 9954 O O . ASP C 2 292 ? 46.169 36.610 190.936 1.00 57.94 357 ASP E O 1
ATOM 9959 N N . PHE C 2 293 ? 47.157 36.496 188.889 1.00 54.80 358 PHE E N 1
ATOM 9960 C CA . PHE C 2 293 ? 48.456 36.069 189.420 1.00 54.05 358 PHE E CA 1
ATOM 9961 C C . PHE C 2 293 ? 49.042 37.077 190.428 1.00 62.70 358 PHE E C 1
ATOM 9962 O O . PHE C 2 293 ? 49.557 36.679 191.484 1.00 63.18 358 PHE E O 1
ATOM 9970 N N . TRP C 2 294 ? 48.894 38.372 190.138 1.00 61.20 359 TRP E N 1
ATOM 9971 C CA . TRP C 2 294 ? 49.413 39.448 190.978 1.00 62.31 359 TRP E CA 1
ATOM 9972 C C . TRP C 2 294 ? 48.615 39.700 192.260 1.00 64.64 359 TRP E C 1
ATOM 9973 O O . TRP C 2 294 ? 49.027 40.536 193.059 1.00 64.99 359 TRP E O 1
ATOM 9984 N N . GLN C 2 295 ? 47.516 38.943 192.476 1.00 59.42 360 GLN E N 1
ATOM 9985 C CA . GLN C 2 295 ? 46.605 39.014 193.624 1.00 56.83 360 GLN E CA 1
ATOM 9986 C C . GLN C 2 295 ? 46.125 40.439 193.848 1.00 58.28 360 GLN E C 1
ATOM 9987 O O . GLN C 2 295 ? 46.064 40.884 194.984 1.00 58.50 360 GLN E O 1
ATOM 9993 N N . LYS C 2 296 ? 45.806 41.164 192.759 1.00 53.78 361 LYS E N 1
ATOM 9994 C CA . LYS C 2 296 ? 45.316 42.552 192.786 1.00 53.21 361 LYS E CA 1
ATOM 9995 C C . LYS C 2 296 ? 43.825 42.616 192.463 1.00 60.00 361 LYS E C 1
ATOM 9996 O O . LYS C 2 296 ? 43.166 43.597 192.783 1.00 59.36 361 LYS E O 1
ATOM 10002 N N . MET C 2 297 ? 43.313 41.585 191.788 1.00 59.74 362 MET E N 1
ATOM 10003 C CA . MET C 2 297 ? 41.930 41.467 191.344 1.00 60.59 362 MET E CA 1
ATOM 10004 C C . MET C 2 297 ? 41.339 40.223 191.947 1.00 60.14 362 MET E C 1
ATOM 10005 O O . MET C 2 297 ? 42.064 39.252 192.176 1.00 60.05 362 MET E O 1
ATOM 10010 N N . LEU C 2 298 ? 40.017 40.237 192.161 1.00 52.97 363 LEU E N 1
ATOM 10011 C CA . LEU C 2 298 ? 39.228 39.131 192.686 1.00 50.88 363 LEU E CA 1
ATOM 10012 C C . LEU C 2 298 ? 37.931 39.094 191.909 1.00 52.12 363 LEU E C 1
ATOM 10013 O O . LEU C 2 298 ? 37.370 40.153 191.621 1.00 50.81 363 LEU E O 1
ATOM 10018 N N . ALA C 2 299 ? 37.471 37.878 191.533 1.00 47.45 364 ALA E N 1
ATOM 10019 C CA . ALA C 2 299 ? 36.241 37.690 190.773 1.00 45.45 364 ALA E CA 1
ATOM 10020 C C . ALA C 2 299 ? 35.360 36.594 191.326 1.00 48.65 364 ALA E C 1
ATOM 10021 O O . ALA C 2 299 ? 35.853 35.575 191.809 1.00 44.51 364 ALA E O 1
ATOM 10023 N N . LEU C 2 300 ? 34.032 36.818 191.244 1.00 46.40 365 LEU E N 1
ATOM 10024 C CA . LEU C 2 300 ? 33.025 35.876 191.711 1.00 46.22 365 LEU E CA 1
ATOM 10025 C C . LEU C 2 300 ? 31.747 36.098 190.971 1.00 51.26 365 LEU E C 1
ATOM 10026 O O . LEU C 2 300 ? 31.240 37.229 190.943 1.00 52.12 365 LEU E O 1
ATOM 10031 N N . GLY C 2 301 ? 31.227 35.013 190.409 1.00 45.10 366 GLY E N 1
ATOM 10032 C CA . GLY C 2 301 ? 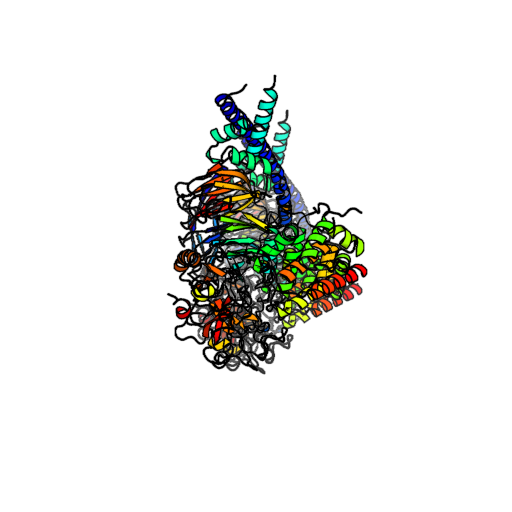29.953 34.980 189.711 1.00 43.83 366 GLY E CA 1
ATOM 10033 C C . GLY C 2 301 ? 28.859 34.516 190.648 1.00 46.57 366 GLY E C 1
ATOM 10034 O O . GLY C 2 301 ? 29.134 33.871 191.660 1.00 43.50 366 GLY E O 1
ATOM 10035 N N . ASN C 2 302 ? 27.609 34.836 190.335 1.00 47.56 367 ASN E N 1
ATOM 10036 C CA . ASN C 2 302 ? 26.515 34.425 191.218 1.00 48.70 367 ASN E CA 1
ATOM 10037 C C . ASN C 2 302 ? 25.527 33.505 190.486 1.00 54.89 367 ASN E C 1
ATOM 10038 O O . ASN C 2 302 ? 25.762 33.157 189.328 1.00 55.82 367 ASN E O 1
ATOM 10043 N N . GLN C 2 303 ? 24.453 33.078 191.169 1.00 51.79 368 GLN E N 1
ATOM 10044 C CA . GLN C 2 303 ? 23.504 32.104 190.631 1.00 51.52 368 GLN E CA 1
ATOM 10045 C C . GLN C 2 303 ? 22.635 32.615 189.469 1.00 55.51 368 GLN E C 1
ATOM 10046 O O . GLN C 2 303 ? 21.941 31.811 188.846 1.00 57.38 368 GLN E O 1
ATOM 10052 N N . VAL C 2 304 ? 22.708 33.910 189.147 1.00 49.87 369 VAL E N 1
ATOM 10053 C CA . VAL C 2 304 ? 21.909 34.516 188.084 1.00 47.98 369 VAL E CA 1
ATOM 10054 C C . VAL C 2 304 ? 22.756 35.173 186.986 1.00 51.23 369 VAL E C 1
ATOM 10055 O O . VAL C 2 304 ? 22.217 35.924 186.184 1.00 52.13 369 VAL E O 1
ATOM 10059 N N . GLY C 2 305 ? 24.054 34.876 186.941 1.00 47.16 370 GLY E N 1
ATOM 10060 C CA . GLY C 2 305 ? 24.943 35.358 185.887 1.00 46.13 370 GLY E CA 1
ATOM 10061 C C . GLY C 2 305 ? 25.616 36.696 186.069 1.00 50.98 370 GLY E C 1
ATOM 10062 O O . GLY C 2 305 ? 26.227 37.206 185.119 1.00 51.68 370 GLY E O 1
ATOM 10063 N N . LYS C 2 306 ? 25.521 37.289 187.271 1.00 48.12 371 LYS E N 1
ATOM 10064 C CA . LYS C 2 306 ? 26.204 38.547 187.579 1.00 48.36 371 LYS E CA 1
ATOM 10065 C C . LYS C 2 306 ? 27.643 38.144 187.944 1.00 50.62 371 LYS E C 1
ATOM 10066 O O . LYS C 2 306 ? 27.856 37.138 188.626 1.00 49.76 371 LYS E O 1
ATOM 10072 N N . LEU C 2 307 ? 28.609 38.915 187.486 1.00 45.94 372 LEU E N 1
ATOM 10073 C CA . LEU C 2 307 ? 30.009 38.646 187.735 1.00 46.85 372 LEU E CA 1
ATOM 10074 C C . LEU C 2 307 ? 30.593 39.846 188.481 1.00 50.60 372 LEU E C 1
ATOM 10075 O O . LEU C 2 307 ? 30.520 40.956 187.990 1.00 50.19 372 LEU E O 1
ATOM 10080 N N . TYR C 2 308 ? 31.092 39.639 189.693 1.00 48.58 373 TYR E N 1
ATOM 10081 C CA . TYR C 2 308 ? 31.662 40.684 190.545 1.00 48.63 373 TYR E CA 1
ATOM 10082 C C . TYR C 2 308 ? 33.191 40.678 190.470 1.00 54.90 373 TYR E C 1
ATOM 10083 O O . TYR C 2 308 ? 33.807 39.623 190.608 1.00 54.73 373 TYR E O 1
ATOM 10092 N N . VAL C 2 309 ? 33.797 41.857 190.273 1.00 52.63 374 VAL E N 1
ATOM 10093 C CA . VAL C 2 309 ? 35.250 42.045 190.218 1.00 51.38 374 VAL E CA 1
ATOM 10094 C C . VAL C 2 309 ? 35.639 43.112 191.230 1.00 57.88 374 VAL E C 1
ATOM 10095 O O . VAL C 2 309 ? 35.067 44.209 191.240 1.00 58.05 374 VAL E O 1
ATOM 10099 N N . TRP C 2 310 ? 36.568 42.759 192.118 1.00 54.04 375 TRP E N 1
ATOM 10100 C CA . TRP C 2 310 ? 37.047 43.660 193.152 1.00 52.43 375 TRP E CA 1
ATOM 10101 C C . TRP C 2 310 ? 38.530 43.960 192.944 1.00 57.87 375 TRP E C 1
ATOM 10102 O O . TRP C 2 310 ? 39.291 43.072 192.526 1.00 56.56 375 TRP E O 1
ATOM 10113 N N . ASP C 2 311 ? 38.935 45.216 193.239 1.00 55.33 376 ASP E N 1
ATOM 10114 C CA . ASP C 2 311 ? 40.330 45.615 193.201 1.00 55.94 376 ASP E CA 1
ATOM 10115 C C . ASP C 2 311 ? 40.794 45.433 194.644 1.00 61.65 376 ASP E C 1
ATOM 10116 O O . ASP C 2 311 ? 40.281 46.089 195.550 1.00 62.14 376 ASP E O 1
ATOM 10121 N N . LEU C 2 312 ? 41.678 44.474 194.872 1.00 58.21 377 LEU E N 1
ATOM 10122 C CA . LEU C 2 312 ? 42.133 44.133 196.211 1.00 58.04 377 LEU E CA 1
ATOM 10123 C C . LEU C 2 312 ? 43.138 45.103 196.831 1.00 68.10 377 LEU E C 1
ATOM 10124 O O . LEU C 2 312 ? 43.365 45.042 198.049 1.00 67.79 377 LEU E O 1
ATOM 10129 N N . GLU C 2 313 ? 43.740 45.984 196.008 1.00 68.75 378 GLU E N 1
ATOM 10130 C CA . GLU C 2 313 ? 44.734 46.972 196.441 1.00 70.99 378 GLU E CA 1
ATOM 10131 C C . GLU C 2 313 ? 44.036 48.128 197.198 1.00 78.65 378 GLU E C 1
ATOM 10132 O O . GLU C 2 313 ? 44.119 49.291 196.793 1.00 79.25 378 GLU E O 1
ATOM 10138 N N . VAL C 2 314 ? 43.316 47.797 198.278 1.00 76.34 379 VAL E N 1
ATOM 10139 C CA . VAL C 2 314 ? 42.550 48.783 199.030 1.00 77.02 379 VAL E CA 1
ATOM 10140 C C . VAL C 2 314 ? 43.131 48.949 200.442 1.00 81.82 379 VAL E C 1
ATOM 10141 O O . VAL C 2 314 ? 42.448 48.777 201.459 1.00 82.02 379 VAL E O 1
ATOM 10145 N N . GLU C 2 315 ? 44.426 49.314 200.466 1.00 78.09 380 GLU E N 1
ATOM 10146 C CA . GLU C 2 315 ? 45.233 49.527 201.665 1.00 93.49 380 GLU E CA 1
ATOM 10147 C C . GLU C 2 315 ? 45.080 50.963 202.152 1.00 137.16 380 GLU E C 1
ATOM 10148 O O . GLU C 2 315 ? 43.966 51.381 202.464 1.00 108.42 380 GLU E O 1
ATOM 10154 N N . LYS C 2 321 ? 37.082 48.456 195.562 1.00 74.39 386 LYS E N 1
ATOM 10155 C CA . LYS C 2 321 ? 36.260 48.897 194.425 1.00 73.26 386 LYS E CA 1
ATOM 10156 C C . LYS C 2 321 ? 35.564 47.674 193.830 1.00 75.21 386 LYS E C 1
ATOM 10157 O O . LYS C 2 321 ? 36.228 46.647 193.688 1.00 76.03 386 LYS E O 1
ATOM 10163 N N . CYS C 2 322 ? 34.245 47.765 193.496 1.00 68.25 387 CYS E N 1
ATOM 10164 C CA . CYS C 2 322 ? 33.495 46.636 192.934 1.00 66.71 387 CYS E CA 1
ATOM 10165 C C . CYS C 2 322 ? 32.741 46.976 191.652 1.00 67.76 387 CYS E C 1
ATOM 10166 O O . CYS C 2 322 ? 31.868 47.844 191.672 1.00 68.18 387 CYS E O 1
ATOM 10169 N N . THR C 2 323 ? 33.048 46.268 190.542 1.00 62.09 388 THR E N 1
ATOM 10170 C CA . THR C 2 323 ? 32.326 46.419 189.271 1.00 61.21 388 THR E CA 1
ATOM 10171 C C . THR C 2 323 ? 31.443 45.181 189.090 1.00 64.50 388 THR E C 1
ATOM 10172 O O . THR C 2 323 ? 31.881 44.072 189.399 1.00 63.17 388 THR E O 1
ATOM 10176 N N . THR C 2 324 ? 30.189 45.374 188.651 1.00 61.19 389 THR E N 1
ATOM 10177 C CA . THR C 2 324 ? 29.264 44.268 188.419 1.00 60.52 389 THR E CA 1
ATOM 10178 C C . THR C 2 324 ? 29.148 44.081 186.925 1.00 64.99 389 THR E C 1
ATOM 10179 O O . THR C 2 324 ? 28.456 44.850 186.251 1.00 66.64 389 THR E O 1
ATOM 10183 N N . LEU C 2 325 ? 29.869 43.077 186.409 1.00 59.04 390 LEU E N 1
ATOM 10184 C CA . LEU C 2 325 ? 29.924 42.679 185.010 1.00 56.52 390 LEU E CA 1
ATOM 10185 C C . LEU C 2 325 ? 28.651 41.939 184.706 1.00 56.44 390 LEU E C 1
ATOM 10186 O O . LEU C 2 325 ? 28.345 40.923 185.320 1.00 54.43 390 LEU E O 1
ATOM 10191 N N . THR C 2 326 ? 27.871 42.484 183.796 1.00 55.01 391 THR E N 1
ATOM 10192 C CA . THR C 2 326 ? 26.564 41.916 183.469 1.00 55.62 391 THR E CA 1
ATOM 10193 C C . THR C 2 326 ? 26.316 41.909 181.940 1.00 59.21 391 THR E C 1
ATOM 10194 O O . THR C 2 326 ? 26.937 42.681 181.191 1.00 60.04 391 THR E O 1
ATOM 10198 N N . HIS C 2 327 ? 25.441 41.000 181.488 1.00 54.37 392 HIS E N 1
ATOM 10199 C CA . HIS C 2 327 ? 25.063 40.851 180.075 1.00 53.88 392 HIS E CA 1
ATOM 10200 C C . HIS C 2 327 ? 23.697 40.202 180.014 1.00 60.43 392 HIS E C 1
ATOM 10201 O O . HIS C 2 327 ? 23.451 39.230 180.732 1.00 61.91 392 HIS E O 1
ATOM 10208 N N . HIS C 2 328 ? 22.825 40.730 179.135 1.00 57.10 393 HIS E N 1
ATOM 10209 C CA . HIS C 2 328 ? 21.448 40.291 178.915 1.00 56.64 393 HIS E CA 1
ATOM 10210 C C . HIS C 2 328 ? 21.323 38.789 178.595 1.00 61.90 393 HIS E C 1
ATOM 10211 O O . HIS C 2 328 ? 20.359 38.157 179.033 1.00 61.97 393 HIS E O 1
ATOM 10218 N N . LYS C 2 329 ? 22.298 38.226 177.848 1.00 58.18 394 LYS E N 1
ATOM 10219 C CA . LYS C 2 329 ? 22.289 36.819 177.452 1.00 58.27 394 LYS E CA 1
ATOM 10220 C C . LYS C 2 329 ? 22.893 35.868 178.519 1.00 61.97 394 LYS E C 1
ATOM 10221 O O . LYS C 2 329 ? 22.865 34.647 178.337 1.00 62.22 394 LYS E O 1
ATOM 10227 N N . CYS C 2 330 ? 23.417 36.421 179.628 1.00 56.95 395 CYS E N 1
ATOM 10228 C CA . CYS C 2 330 ? 24.030 35.646 180.713 1.00 55.61 395 CYS E CA 1
ATOM 10229 C C . CYS C 2 330 ? 23.139 35.665 181.949 1.00 57.79 395 CYS E C 1
ATOM 10230 O O . CYS C 2 330 ? 23.081 36.662 182.664 1.00 56.73 395 CYS E O 1
ATOM 10233 N N . GLY C 2 331 ? 22.438 34.563 182.172 1.00 55.27 396 GLY E N 1
ATOM 10234 C CA . GLY C 2 331 ? 21.543 34.399 183.312 1.00 54.95 396 GLY E CA 1
ATOM 10235 C C . GLY C 2 331 ? 21.685 33.082 184.064 1.00 58.98 396 GLY E C 1
ATOM 10236 O O . GLY C 2 331 ? 20.858 32.774 184.930 1.00 60.84 396 GLY E O 1
ATOM 10237 N N . ALA C 2 332 ? 22.740 32.306 183.773 1.00 53.22 397 ALA E N 1
ATOM 10238 C CA . ALA C 2 332 ? 22.905 31.029 184.479 1.00 51.98 397 ALA E CA 1
ATOM 10239 C C . ALA C 2 332 ? 23.896 31.180 185.627 1.00 55.08 397 ALA E C 1
ATOM 10240 O O . ALA C 2 332 ? 24.592 32.194 185.698 1.00 55.96 397 ALA E O 1
ATOM 10242 N N . ALA C 2 333 ? 23.922 30.200 186.547 1.00 48.29 398 ALA E N 1
ATOM 10243 C CA . ALA C 2 333 ? 24.842 30.167 187.681 1.00 45.52 398 ALA E CA 1
ATOM 10244 C C . ALA C 2 333 ? 26.294 30.080 187.146 1.00 49.93 398 ALA E C 1
ATOM 10245 O O . ALA C 2 333 ? 26.617 29.158 186.385 1.00 50.87 398 ALA E O 1
ATOM 10247 N N . ILE C 2 334 ? 27.146 31.063 187.498 1.00 43.72 399 ILE E N 1
ATOM 10248 C CA . ILE C 2 334 ? 28.566 31.114 187.132 1.00 42.01 399 ILE E CA 1
ATOM 10249 C C . ILE C 2 334 ? 29.276 30.290 188.191 1.00 47.18 399 ILE E C 1
ATOM 10250 O O . ILE C 2 334 ? 29.339 30.700 189.352 1.00 49.95 399 ILE E O 1
ATOM 10255 N N . ARG C 2 335 ? 29.756 29.103 187.815 1.00 42.27 400 ARG E N 1
ATOM 10256 C CA . ARG C 2 335 ? 30.419 28.162 188.740 1.00 40.44 400 ARG E CA 1
ATOM 10257 C C . ARG C 2 335 ? 31.830 28.533 189.175 1.00 42.11 400 ARG E C 1
ATOM 10258 O O . ARG C 2 335 ? 32.200 28.278 190.326 1.00 41.59 400 ARG E O 1
ATOM 10266 N N . GLN C 2 336 ? 32.640 29.062 188.249 1.00 38.19 401 GLN E N 1
ATOM 10267 C CA . GLN C 2 336 ? 34.038 29.433 188.518 1.00 38.73 401 GLN E CA 1
ATOM 10268 C C . GLN C 2 336 ? 34.498 30.470 187.511 1.00 44.48 401 GLN E C 1
ATOM 10269 O O . GLN C 2 336 ? 33.866 30.650 186.467 1.00 47.15 401 GLN E O 1
ATOM 10275 N N . THR C 2 337 ? 35.554 31.196 187.859 1.00 40.64 402 THR E N 1
ATOM 10276 C CA . THR C 2 337 ? 36.152 32.222 187.005 1.00 41.03 402 THR E CA 1
ATOM 10277 C C . THR C 2 337 ? 37.641 31.961 186.911 1.00 46.33 402 THR E C 1
ATOM 10278 O O . THR C 2 337 ? 38.211 31.240 187.748 1.00 47.70 402 THR E O 1
ATOM 10282 N N . SER C 2 338 ? 38.273 32.545 185.897 1.00 42.48 403 SER E N 1
ATOM 10283 C CA . SER C 2 338 ? 39.712 32.469 185.698 1.00 42.03 403 SER E CA 1
ATOM 10284 C C . SER C 2 338 ? 40.178 33.713 185.011 1.00 47.01 403 SER E C 1
ATOM 10285 O O . SER C 2 338 ? 39.546 34.184 184.064 1.00 45.54 403 SER E O 1
ATOM 10288 N N . PHE C 2 339 ? 41.279 34.258 185.529 1.00 46.38 404 PHE E N 1
ATOM 10289 C CA . PHE C 2 339 ? 41.981 35.426 185.014 1.00 46.51 404 PHE E CA 1
ATOM 10290 C C . PHE C 2 339 ? 43.179 34.909 184.248 1.00 54.13 404 PHE E C 1
ATOM 10291 O O . PHE C 2 339 ? 43.813 33.927 184.682 1.00 52.99 404 PHE E O 1
ATOM 10299 N N . SER C 2 340 ? 43.537 35.604 183.139 1.00 52.09 405 SER E N 1
ATOM 10300 C CA . SER C 2 340 ? 44.760 35.339 182.385 1.00 51.93 405 SER E CA 1
ATOM 10301 C C . SER C 2 340 ? 45.924 35.712 183.340 1.00 56.47 405 SER E C 1
ATOM 10302 O O . SER C 2 340 ? 45.683 36.468 184.296 1.00 55.42 405 SER E O 1
ATOM 10305 N N . ARG C 2 341 ? 47.171 35.230 183.088 1.00 55.11 406 ARG E N 1
ATOM 10306 C CA . ARG C 2 341 ? 48.314 35.574 183.965 1.00 56.22 406 ARG E CA 1
ATOM 10307 C C . ARG C 2 341 ? 48.455 37.094 184.171 1.00 65.11 406 ARG E C 1
ATOM 10308 O O . ARG C 2 341 ? 48.582 37.547 185.313 1.00 64.86 406 ARG E O 1
ATOM 10316 N N . ASP C 2 342 ? 48.369 37.857 183.042 1.00 64.54 407 ASP E N 1
ATOM 10317 C CA . ASP C 2 342 ? 48.465 39.318 182.908 1.00 65.13 407 ASP E CA 1
ATOM 10318 C C . ASP C 2 342 ? 47.186 40.083 183.302 1.00 68.98 407 ASP E C 1
ATOM 10319 O O . ASP C 2 342 ? 47.183 41.314 183.240 1.00 70.32 407 ASP E O 1
ATOM 10324 N N . SER C 2 343 ? 46.109 39.368 183.685 1.00 63.08 408 SER E N 1
ATOM 10325 C CA . SER C 2 343 ? 44.840 39.944 184.130 1.00 62.34 408 SER E CA 1
ATOM 10326 C C . SER C 2 343 ? 44.000 40.648 183.026 1.00 62.41 408 SER E C 1
ATOM 10327 O O . SER C 2 343 ? 42.931 41.185 183.334 1.00 59.78 408 SER E O 1
ATOM 10330 N N . SER C 2 344 ? 44.432 40.576 181.749 1.00 59.38 409 SER E N 1
ATOM 10331 C CA . SER C 2 344 ? 43.731 41.185 180.596 1.00 58.60 409 SER E CA 1
ATOM 10332 C C . SER C 2 344 ? 42.442 40.454 180.207 1.00 61.61 409 SER E C 1
ATOM 10333 O O . SER C 2 344 ? 41.556 41.072 179.619 1.00 61.53 409 SER E O 1
ATOM 10336 N N . ILE C 2 345 ? 42.366 39.133 180.461 1.00 56.92 410 ILE E N 1
ATOM 10337 C CA . ILE C 2 345 ? 41.184 38.336 180.137 1.00 55.75 410 ILE E CA 1
ATOM 10338 C C . ILE C 2 345 ? 40.629 37.680 181.383 1.00 56.98 410 ILE E C 1
ATOM 10339 O O . ILE C 2 345 ? 41.379 37.193 182.230 1.00 57.06 410 ILE E O 1
ATOM 10344 N N . LEU C 2 346 ? 39.292 37.695 181.488 1.00 50.32 411 LEU E N 1
ATOM 10345 C CA . LEU C 2 346 ? 38.544 37.081 182.559 1.00 47.14 411 LEU E CA 1
ATOM 10346 C C . LEU C 2 346 ? 37.454 36.180 181.970 1.00 49.65 411 LEU E C 1
ATOM 10347 O O . LEU C 2 346 ? 36.589 36.643 181.231 1.00 49.20 411 LEU E O 1
ATOM 10352 N N . ILE C 2 347 ? 37.548 34.879 182.263 1.00 47.00 412 ILE E N 1
ATOM 10353 C CA . ILE C 2 347 ? 36.602 33.876 181.793 1.00 46.50 412 ILE E CA 1
ATOM 10354 C C . ILE C 2 347 ? 35.710 33.433 182.942 1.00 48.68 412 ILE E C 1
ATOM 10355 O O . ILE C 2 347 ? 36.187 33.256 184.065 1.00 46.81 412 ILE E O 1
ATOM 10360 N N . ALA C 2 348 ? 34.411 33.273 182.647 1.00 44.96 413 ALA E N 1
ATOM 10361 C CA . ALA C 2 348 ? 33.370 32.768 183.555 1.00 43.40 413 ALA E CA 1
ATOM 10362 C C . ALA C 2 348 ? 32.682 31.565 182.878 1.00 47.25 413 ALA E C 1
ATOM 10363 O O . ALA C 2 348 ? 32.396 31.615 181.670 1.00 47.43 413 ALA E O 1
ATOM 10365 N N . VAL C 2 349 ? 32.440 30.488 183.635 1.00 43.28 414 VAL E N 1
ATOM 10366 C CA . VAL C 2 349 ? 31.783 29.269 183.112 1.00 44.66 414 VAL E CA 1
ATOM 10367 C C . VAL C 2 349 ? 30.457 29.014 183.834 1.00 52.17 414 VAL E C 1
ATOM 10368 O O . VAL C 2 349 ? 30.383 29.307 185.038 1.00 52.90 414 VAL E O 1
ATOM 10372 N N . CYS C 2 350 ? 29.423 28.484 183.121 1.00 48.52 415 CYS E N 1
ATOM 10373 C CA . CYS C 2 350 ? 28.096 28.357 183.724 1.00 50.34 415 CYS E CA 1
ATOM 10374 C C . CYS C 2 350 ? 27.483 26.948 183.737 1.00 53.23 415 CYS E C 1
ATOM 10375 O O . CYS C 2 350 ? 27.985 26.001 183.120 1.00 50.69 415 CYS E O 1
ATOM 10378 N N . ASP C 2 351 ? 26.322 26.879 184.430 1.00 50.93 416 ASP E N 1
ATOM 10379 C CA . ASP C 2 351 ? 25.445 25.734 184.662 1.00 51.14 416 ASP E CA 1
ATOM 10380 C C . ASP C 2 351 ? 24.799 25.260 183.355 1.00 54.43 416 ASP E C 1
ATOM 10381 O O . ASP C 2 351 ? 24.238 24.171 183.332 1.00 52.89 416 ASP E O 1
ATOM 10386 N N . ASP C 2 352 ? 24.896 26.072 182.268 1.00 50.79 417 ASP E N 1
ATOM 10387 C CA . ASP C 2 352 ? 24.307 25.788 180.948 1.00 50.19 417 ASP E CA 1
ATOM 10388 C C . ASP C 2 352 ? 25.335 25.512 179.811 1.00 53.42 417 ASP E C 1
ATOM 10389 O O . ASP C 2 352 ? 25.078 25.825 178.641 1.00 54.34 417 ASP E O 1
ATOM 10394 N N . ALA C 2 353 ? 26.503 24.965 180.158 1.00 49.19 418 ALA E N 1
ATOM 10395 C CA . ALA C 2 353 ? 27.640 24.714 179.246 1.00 47.93 418 ALA E CA 1
ATOM 10396 C C . ALA C 2 353 ? 28.107 25.989 178.511 1.00 51.54 418 ALA E C 1
ATOM 10397 O O . ALA C 2 353 ? 28.756 25.886 177.467 1.00 53.00 418 ALA E O 1
ATOM 10399 N N . SER C 2 354 ? 27.844 27.185 179.076 1.00 46.00 419 SER E N 1
ATOM 10400 C CA . SER C 2 354 ? 28.315 28.417 178.433 1.00 46.16 419 SER E CA 1
ATOM 10401 C C . SER C 2 354 ? 29.629 28.982 179.051 1.00 52.28 419 SER E C 1
ATOM 10402 O O . SER C 2 354 ? 29.894 28.755 180.239 1.00 52.22 419 SER E O 1
ATOM 10405 N N . ILE C 2 355 ? 30.456 29.667 178.209 1.00 49.55 420 ILE E N 1
ATOM 10406 C CA . ILE C 2 355 ? 31.737 30.316 178.530 1.00 50.53 420 ILE E CA 1
ATOM 10407 C C . ILE C 2 355 ? 31.571 31.806 178.180 1.00 54.77 420 ILE E C 1
ATOM 10408 O O . ILE C 2 355 ? 31.014 32.111 177.136 1.00 54.67 420 ILE E O 1
ATOM 10413 N N . TRP C 2 356 ? 31.998 32.721 179.069 1.00 51.58 421 TRP E N 1
ATOM 10414 C CA . TRP C 2 356 ? 31.869 34.173 178.875 1.00 49.63 421 TRP E CA 1
ATOM 10415 C C . TRP C 2 356 ? 33.223 34.830 178.986 1.00 51.85 421 TRP E C 1
ATOM 10416 O O . TRP C 2 356 ? 33.899 34.677 180.002 1.00 52.94 421 TRP E O 1
ATOM 10427 N N . ARG C 2 357 ? 33.653 35.495 177.911 1.00 45.51 422 ARG E N 1
ATOM 10428 C CA . ARG C 2 357 ? 34.937 36.164 177.828 1.00 45.25 422 ARG E CA 1
ATOM 10429 C C . ARG C 2 357 ? 34.775 37.633 178.107 1.00 53.28 422 ARG E C 1
ATOM 10430 O O . ARG C 2 357 ? 33.969 38.301 177.457 1.00 55.30 422 ARG E O 1
ATOM 10438 N N . TRP C 2 358 ? 35.544 38.143 179.077 1.00 50.05 423 TRP E N 1
ATOM 10439 C CA . TRP C 2 358 ? 35.504 39.543 179.480 1.00 49.36 423 TRP E CA 1
ATOM 10440 C C . TRP C 2 358 ? 36.883 40.134 179.335 1.00 58.51 423 TRP E C 1
ATOM 10441 O O . TRP C 2 358 ? 37.809 39.796 180.078 1.00 57.83 423 TRP E O 1
ATOM 10452 N N . ASP C 2 359 ? 37.028 40.995 178.335 1.00 59.31 424 ASP E N 1
ATOM 10453 C CA . ASP C 2 359 ? 38.303 41.624 178.071 1.00 61.03 424 ASP E CA 1
ATOM 10454 C C . ASP C 2 359 ? 38.479 42.947 178.824 1.00 69.32 424 ASP E C 1
ATOM 10455 O O . ASP C 2 359 ? 37.565 43.771 178.887 1.00 68.37 424 ASP E O 1
ATOM 10460 N N . ARG C 2 360 ? 39.645 43.085 179.464 1.00 70.10 425 ARG E N 1
ATOM 10461 C CA . ARG C 2 360 ? 40.047 44.254 180.230 1.00 72.08 425 ARG E CA 1
ATOM 10462 C C . ARG C 2 360 ? 40.545 45.301 179.265 1.00 81.48 425 ARG E C 1
ATOM 10463 O O . ARG C 2 360 ? 41.457 45.041 178.474 1.00 81.68 425 ARG E O 1
ATOM 10471 N N . LEU C 2 361 ? 39.928 46.477 179.328 1.00 81.97 426 LEU E N 1
ATOM 10472 C CA . LEU C 2 361 ? 40.259 47.671 178.555 1.00 92.42 426 LEU E CA 1
ATOM 10473 C C . LEU C 2 361 ? 39.655 48.846 179.286 1.00 106.92 426 LEU E C 1
ATOM 10474 O O . LEU C 2 361 ? 38.409 48.883 179.431 1.00 108.27 426 LEU E O 1
ATOM 10479 N N . SER D 2 2 ? 16.200 45.408 253.876 1.00 72.97 67 SER F N 1
ATOM 10480 C CA . SER D 2 2 ? 16.612 44.268 254.694 1.00 71.90 67 SER F CA 1
ATOM 10481 C C . SER D 2 2 ? 16.507 42.914 253.926 1.00 71.45 67 SER F C 1
ATOM 10482 O O . SER D 2 2 ? 17.494 42.502 253.304 1.00 70.08 67 SER F O 1
ATOM 10485 N N . PHE D 2 3 ? 15.318 42.257 253.929 1.00 65.58 68 PHE F N 1
ATOM 10486 C CA . PHE D 2 3 ? 15.142 40.958 253.265 1.00 65.17 68 PHE F CA 1
ATOM 10487 C C . PHE D 2 3 ? 13.919 40.841 252.342 1.00 68.07 68 PHE F C 1
ATOM 10488 O O . PHE D 2 3 ? 12.822 41.274 252.702 1.00 67.44 68 PHE F O 1
ATOM 10496 N N . LYS D 2 4 ? 14.093 40.168 251.192 1.00 62.23 69 LYS F N 1
ATOM 10497 C CA . LYS D 2 4 ? 12.986 39.922 250.273 1.00 60.55 69 LYS F CA 1
ATOM 10498 C C . LYS D 2 4 ? 12.774 38.411 250.110 1.00 63.03 69 LYS F C 1
ATOM 10499 O O . LYS D 2 4 ? 13.751 37.674 249.879 1.00 59.57 69 LYS F O 1
ATOM 10505 N N . CYS D 2 5 ? 11.498 37.955 250.222 1.00 61.07 70 CYS F N 1
ATOM 10506 C CA . CYS D 2 5 ? 11.194 36.546 249.976 1.00 62.70 70 CYS F CA 1
ATOM 10507 C C . CYS D 2 5 ? 11.316 36.389 248.492 1.00 69.81 70 CYS F C 1
ATOM 10508 O O . CYS D 2 5 ? 10.579 37.014 247.713 1.00 69.93 70 CYS F O 1
ATOM 10511 N N . VAL D 2 6 ? 12.317 35.615 248.109 1.00 66.54 71 VAL F N 1
ATOM 10512 C CA . VAL D 2 6 ? 12.729 35.459 246.735 1.00 64.61 71 VAL F CA 1
ATOM 10513 C C . VAL D 2 6 ? 12.389 34.056 246.157 1.00 68.89 71 VAL F C 1
ATOM 10514 O O . VAL D 2 6 ? 12.382 33.908 244.937 1.00 69.46 71 VAL F O 1
ATOM 10518 N N . ASN D 2 7 ? 12.056 33.054 247.027 1.00 63.89 72 ASN F N 1
ATOM 10519 C CA . ASN D 2 7 ? 11.630 31.702 246.635 1.00 61.63 72 ASN F CA 1
ATOM 10520 C C . ASN D 2 7 ? 11.013 30.892 247.791 1.00 65.54 72 ASN F C 1
ATOM 10521 O O . ASN D 2 7 ? 11.372 31.065 248.955 1.00 65.12 72 ASN F O 1
ATOM 10526 N N . SER D 2 8 ? 10.085 29.999 247.445 1.00 61.99 73 SER F N 1
ATOM 10527 C CA . SER D 2 8 ? 9.475 29.039 248.347 1.00 61.81 73 SER F CA 1
ATOM 10528 C C . SER D 2 8 ? 9.493 27.694 247.638 1.00 65.32 73 SER F C 1
ATOM 10529 O O . SER D 2 8 ? 9.129 27.617 246.470 1.00 63.44 73 SER F O 1
ATOM 10532 N N . LEU D 2 9 ? 9.956 26.649 248.335 1.00 63.53 74 LEU F N 1
ATOM 10533 C CA . LEU D 2 9 ? 10.078 25.279 247.825 1.00 62.99 74 LEU F CA 1
ATOM 10534 C C . LEU D 2 9 ? 9.245 24.318 248.675 1.00 68.44 74 LEU F C 1
ATOM 10535 O O . LEU D 2 9 ? 8.999 24.603 249.843 1.00 69.49 74 LEU F O 1
ATOM 10540 N N . LYS D 2 10 ? 8.803 23.198 248.093 1.00 64.58 75 LYS F N 1
ATOM 10541 C CA . LYS D 2 10 ? 8.072 22.169 248.818 1.00 64.53 75 LYS F CA 1
ATOM 10542 C C . LYS D 2 10 ? 8.631 20.770 248.484 1.00 71.34 75 LYS F C 1
ATOM 10543 O O . LYS D 2 10 ? 8.641 20.368 247.304 1.00 72.13 75 LYS F O 1
ATOM 10549 N N . GLU D 2 11 ? 9.119 20.043 249.533 1.00 67.22 76 GLU F N 1
ATOM 10550 C CA . GLU D 2 11 ? 9.627 18.664 249.408 1.00 66.48 76 GLU F CA 1
ATOM 10551 C C . GLU D 2 11 ? 8.393 17.732 249.343 1.00 71.57 76 GLU F C 1
ATOM 10552 O O . GLU D 2 11 ? 7.421 17.946 250.089 1.00 71.44 76 GLU F O 1
ATOM 10558 N N . ASP D 2 12 ? 8.438 16.711 248.450 1.00 67.64 77 ASP F N 1
ATOM 10559 C CA . ASP D 2 12 ? 7.332 15.783 248.159 1.00 66.57 77 ASP F CA 1
ATOM 10560 C C . ASP D 2 12 ? 6.805 14.965 249.354 1.00 69.59 77 ASP F C 1
ATOM 10561 O O . ASP D 2 12 ? 5.648 14.546 249.320 1.00 70.83 77 ASP F O 1
ATOM 10566 N N . HIS D 2 13 ? 7.630 14.728 250.387 1.00 63.23 78 HIS F N 1
ATOM 10567 C CA . HIS D 2 13 ? 7.240 13.930 251.556 1.00 60.73 78 HIS F CA 1
ATOM 10568 C C . HIS D 2 13 ? 6.133 14.562 252.416 1.00 63.71 78 HIS F C 1
ATOM 10569 O O . HIS D 2 13 ? 5.467 13.850 253.170 1.00 63.76 78 HIS F O 1
ATOM 10576 N N . ASN D 2 14 ? 5.956 15.884 252.310 1.00 60.23 79 ASN F N 1
ATOM 10577 C CA . ASN D 2 14 ? 4.938 16.693 252.996 1.00 60.33 79 ASN F CA 1
ATOM 10578 C C . ASN D 2 14 ? 4.922 16.503 254.551 1.00 63.89 79 ASN F C 1
ATOM 10579 O O . ASN D 2 14 ? 3.895 16.701 255.202 1.00 64.08 79 ASN F O 1
ATOM 10584 N N . GLN D 2 15 ? 6.079 16.175 255.138 1.00 59.28 80 GLN F N 1
ATOM 10585 C CA . GLN D 2 15 ? 6.201 16.001 256.589 1.00 57.99 80 GLN F CA 1
ATOM 10586 C C . GLN D 2 15 ? 6.984 17.202 257.100 1.00 60.58 80 GLN F C 1
ATOM 10587 O O . GLN D 2 15 ? 7.687 17.847 256.303 1.00 61.26 80 GLN F O 1
ATOM 10593 N N . PRO D 2 16 ? 7.007 17.465 258.425 1.00 52.81 81 PRO F N 1
ATOM 10594 C CA . PRO D 2 16 ? 7.833 18.573 258.912 1.00 52.15 81 PRO F CA 1
ATOM 10595 C C . PRO D 2 16 ? 9.322 18.435 258.602 1.00 57.17 81 PRO F C 1
ATOM 10596 O O . PRO D 2 16 ? 9.885 17.329 258.631 1.00 55.98 81 PRO F O 1
ATOM 10600 N N . LEU D 2 17 ? 9.954 19.592 258.344 1.00 54.20 82 LEU F N 1
ATOM 10601 C CA . LEU D 2 17 ? 11.389 19.764 258.155 1.00 53.21 82 LEU F CA 1
ATOM 10602 C C . LEU D 2 17 ? 11.889 20.387 259.460 1.00 54.39 82 LEU F C 1
ATOM 10603 O O . LEU D 2 17 ? 11.520 21.523 259.759 1.00 50.66 82 LEU F O 1
ATOM 10608 N N . PHE D 2 18 ? 12.710 19.637 260.250 1.00 51.80 83 PHE F N 1
ATOM 10609 C CA . PHE D 2 18 ? 13.234 20.114 261.539 1.00 49.82 83 PHE F CA 1
ATOM 10610 C C . PHE D 2 18 ? 14.629 20.741 261.487 1.00 51.43 83 PHE F C 1
ATOM 10611 O O . PHE D 2 18 ? 15.033 21.408 262.442 1.00 51.76 83 PHE F O 1
ATOM 10619 N N . GLY D 2 19 ? 15.363 20.537 260.407 1.00 46.97 84 GLY F N 1
ATOM 10620 C CA . GLY D 2 19 ? 16.694 21.127 260.336 1.00 46.31 84 GLY F CA 1
ATOM 10621 C C . GLY D 2 19 ? 17.095 21.677 258.992 1.00 50.16 84 GLY F C 1
ATOM 10622 O O . GLY D 2 19 ? 16.723 21.110 257.961 1.00 50.70 84 GLY F O 1
ATOM 10623 N N . VAL D 2 20 ? 17.822 22.817 259.020 1.00 46.49 85 VAL F N 1
ATOM 10624 C CA . VAL D 2 20 ? 18.470 23.523 257.910 1.00 47.12 85 VAL F CA 1
ATOM 10625 C C . VAL D 2 20 ? 19.801 23.920 258.383 1.00 54.83 85 VAL F C 1
ATOM 10626 O O . VAL D 2 20 ? 19.910 24.498 259.465 1.00 54.05 85 VAL F O 1
ATOM 10630 N N . GLN D 2 21 ? 20.810 23.737 257.519 1.00 54.03 86 GLN F N 1
ATOM 10631 C CA . GLN D 2 21 ? 22.181 24.142 257.776 1.00 53.86 86 GLN F CA 1
ATOM 10632 C C . GLN D 2 21 ? 22.808 24.511 256.458 1.00 61.01 86 GLN F C 1
ATOM 10633 O O . GLN D 2 21 ? 22.809 23.694 255.527 1.00 60.67 86 GLN F O 1
ATOM 10639 N N . PHE D 2 22 ? 23.362 25.741 256.376 1.00 58.14 87 PHE F N 1
ATOM 10640 C CA . PHE D 2 22 ? 24.149 26.156 255.219 1.00 56.89 87 PHE F CA 1
ATOM 10641 C C . PHE D 2 22 ? 25.530 25.545 255.452 1.00 62.58 87 PHE F C 1
ATOM 10642 O O . PHE D 2 22 ? 25.954 25.355 256.608 1.00 62.03 87 PHE F O 1
ATOM 10650 N N . ASN D 2 23 ? 26.211 25.205 254.359 1.00 60.05 88 ASN F N 1
ATOM 10651 C CA . ASN D 2 23 ? 27.569 24.695 254.438 1.00 59.00 88 ASN F CA 1
ATOM 10652 C C . ASN D 2 23 ? 28.455 25.925 254.516 1.00 61.54 88 ASN F C 1
ATOM 10653 O O . ASN D 2 23 ? 28.556 26.650 253.529 1.00 63.22 88 ASN F O 1
ATOM 10658 N N . TRP D 2 24 ? 29.038 26.184 255.690 1.00 55.21 89 TRP F N 1
ATOM 10659 C CA . TRP D 2 24 ? 29.930 27.329 255.924 1.00 53.80 89 TRP F CA 1
ATOM 10660 C C . TRP D 2 24 ? 31.418 27.029 255.554 1.00 61.16 89 TRP F C 1
ATOM 10661 O O . TRP D 2 24 ? 32.270 27.904 255.691 1.00 60.48 89 TRP F O 1
ATOM 10672 N N . HIS D 2 25 ? 31.721 25.796 255.112 1.00 61.04 90 HIS F N 1
ATOM 10673 C CA . HIS D 2 25 ? 33.073 25.376 254.705 1.00 62.34 90 HIS F CA 1
ATOM 10674 C C . HIS D 2 25 ? 33.317 25.635 253.223 1.00 65.13 90 HIS F C 1
ATOM 10675 O O . HIS D 2 25 ? 34.462 25.611 252.765 1.00 64.33 90 HIS F O 1
ATOM 10682 N N . SER D 2 26 ? 32.227 25.885 252.488 1.00 61.75 91 SER F N 1
ATOM 10683 C CA . SER D 2 26 ? 32.167 26.239 251.074 1.00 62.32 91 SER F CA 1
ATOM 10684 C C . SER D 2 26 ? 33.173 27.377 250.773 1.00 69.24 91 SER F C 1
ATOM 10685 O O . SER D 2 26 ? 33.223 28.365 251.503 1.00 69.16 91 SER F O 1
ATOM 10688 N N . LYS D 2 27 ? 34.019 27.186 249.743 1.00 68.50 92 LYS F N 1
ATOM 10689 C CA . LYS D 2 27 ? 35.042 28.144 249.284 1.00 68.52 92 LYS F CA 1
ATOM 10690 C C . LYS D 2 27 ? 34.427 29.459 248.850 1.00 71.88 92 LYS F C 1
ATOM 10691 O O . LYS D 2 27 ? 33.272 29.508 248.408 1.00 71.48 92 LYS F O 1
ATOM 10697 N N . GLU D 2 28 ? 35.236 30.519 248.929 1.00 68.29 93 GLU F N 1
ATOM 10698 C CA . GLU D 2 28 ? 34.916 31.860 248.465 1.00 68.06 93 GLU F CA 1
ATOM 10699 C C . GLU D 2 28 ? 34.790 31.713 246.931 1.00 72.15 93 GLU F C 1
ATOM 10700 O O . GLU D 2 28 ? 35.694 31.170 246.273 1.00 70.77 93 GLU F O 1
ATOM 10706 N N . GLY D 2 29 ? 33.625 32.066 246.404 1.00 69.05 94 GLY F N 1
ATOM 10707 C CA . GLY D 2 29 ? 33.351 31.912 244.982 1.00 68.41 94 GLY F CA 1
ATOM 10708 C C . GLY D 2 29 ? 32.528 30.692 244.637 1.00 71.91 94 GLY F C 1
ATOM 10709 O O . GLY D 2 29 ? 31.927 30.660 243.567 1.00 71.26 94 GLY F O 1
ATOM 10710 N N . ASP D 2 30 ? 32.494 29.670 245.516 1.00 69.34 95 ASP F N 1
ATOM 10711 C CA . ASP D 2 30 ? 31.673 28.471 245.267 1.00 69.36 95 ASP F CA 1
ATOM 10712 C C . ASP D 2 30 ? 30.205 28.791 245.539 1.00 71.48 95 ASP F C 1
ATOM 10713 O O . ASP D 2 30 ? 29.928 29.623 246.407 1.00 72.22 95 ASP F O 1
ATOM 10718 N N . PRO D 2 31 ? 29.236 28.169 244.835 1.00 65.67 96 PRO F N 1
ATOM 10719 C CA . PRO D 2 31 ? 27.829 28.487 245.132 1.00 65.01 96 PRO F CA 1
ATOM 10720 C C . PRO D 2 31 ? 27.421 28.082 246.552 1.00 67.83 96 PRO F C 1
ATOM 10721 O O . PRO D 2 31 ? 27.996 27.156 247.142 1.00 67.36 96 PRO F O 1
ATOM 10725 N N . LEU D 2 32 ? 26.472 28.850 247.122 1.00 62.30 97 LEU F N 1
ATOM 10726 C CA . LEU D 2 32 ? 25.984 28.675 248.478 1.00 60.11 97 LEU F CA 1
ATOM 10727 C C . LEU D 2 32 ? 25.047 27.502 248.549 1.00 62.98 97 LEU F C 1
ATOM 10728 O O . LEU D 2 32 ? 23.961 27.541 247.973 1.00 62.69 97 LEU F O 1
ATOM 10733 N N . VAL D 2 33 ? 25.483 26.461 249.293 1.00 58.53 98 VAL F N 1
ATOM 10734 C CA . VAL D 2 33 ? 24.793 25.185 249.486 1.00 56.68 98 VAL F CA 1
ATOM 10735 C C . VAL D 2 33 ? 24.220 25.013 250.911 1.00 58.24 98 VAL F C 1
ATOM 10736 O O . VAL D 2 33 ? 24.872 25.351 251.904 1.00 57.79 98 VAL F O 1
ATOM 10740 N N . PHE D 2 34 ? 23.010 24.450 250.996 1.00 52.43 99 PHE F N 1
ATOM 10741 C CA . PHE D 2 34 ? 22.393 24.152 252.282 1.00 51.27 99 PHE F CA 1
ATOM 10742 C C . PHE D 2 34 ? 21.766 22.763 252.297 1.00 56.25 99 PHE F C 1
ATOM 10743 O O . PHE D 2 34 ? 21.372 22.255 251.248 1.00 56.25 99 PHE F O 1
ATOM 10751 N N . ALA D 2 35 ? 21.722 22.134 253.477 1.00 51.81 100 ALA F N 1
ATOM 10752 C CA . ALA D 2 35 ? 21.117 20.823 253.654 1.00 51.30 100 ALA F CA 1
ATOM 10753 C C . ALA D 2 35 ? 19.784 20.970 254.390 1.00 57.11 100 ALA F C 1
ATOM 10754 O O . ALA D 2 35 ? 19.565 21.941 255.104 1.00 57.79 100 ALA F O 1
ATOM 10756 N N . THR D 2 36 ? 18.900 20.000 254.220 1.00 54.57 101 THR F N 1
ATOM 10757 C CA . THR D 2 36 ? 17.570 20.000 254.805 1.00 54.62 101 THR F CA 1
ATOM 10758 C C . THR D 2 36 ? 17.267 18.610 255.396 1.00 55.97 101 THR F C 1
ATOM 10759 O O . THR D 2 36 ? 17.596 17.598 254.777 1.00 54.29 101 THR F O 1
ATOM 10763 N N . VAL D 2 37 ? 16.675 18.575 256.600 1.00 52.72 102 VAL F N 1
ATOM 10764 C CA . VAL D 2 37 ? 16.376 17.312 257.290 1.00 53.10 102 VAL F CA 1
ATOM 10765 C C . VAL D 2 37 ? 14.925 17.265 257.776 1.00 58.36 102 VAL F C 1
ATOM 10766 O O . VAL D 2 37 ? 14.454 18.145 258.505 1.00 57.13 102 VAL F O 1
ATOM 10770 N N . GLY D 2 38 ? 14.250 16.207 257.362 1.00 55.87 103 GLY F N 1
ATOM 10771 C CA . GLY D 2 38 ? 12.856 15.972 257.690 1.00 55.99 103 GLY F CA 1
ATOM 10772 C C . GLY D 2 38 ? 12.476 14.642 257.119 1.00 60.39 103 GLY F C 1
ATOM 10773 O O . GLY D 2 38 ? 13.155 14.163 256.206 1.00 58.21 103 GLY F O 1
ATOM 10774 N N . SER D 2 39 ? 11.406 14.020 257.678 1.00 60.44 104 SER F N 1
ATOM 10775 C CA . SER D 2 39 ? 10.948 12.657 257.335 1.00 60.32 104 SER F CA 1
ATOM 10776 C C . SER D 2 39 ? 12.197 11.771 257.549 1.00 61.61 104 SER F C 1
ATOM 10777 O O . SER D 2 39 ? 12.962 12.037 258.483 1.00 60.78 104 SER F O 1
ATOM 10780 N N . ASN D 2 40 ? 12.447 10.780 256.682 1.00 56.96 105 ASN F N 1
ATOM 10781 C CA . ASN D 2 40 ? 13.677 9.993 256.758 1.00 55.48 105 ASN F CA 1
ATOM 10782 C C . ASN D 2 40 ? 14.549 10.455 255.592 1.00 55.99 105 ASN F C 1
ATOM 10783 O O . ASN D 2 40 ? 15.230 9.670 254.954 1.00 55.10 105 ASN F O 1
ATOM 10788 N N . ARG D 2 41 ? 14.516 11.760 255.316 1.00 51.67 106 ARG F N 1
ATOM 10789 C CA . ARG D 2 41 ? 15.216 12.329 254.183 1.00 50.99 106 ARG F CA 1
ATOM 10790 C C . ARG D 2 41 ? 16.228 13.432 254.542 1.00 56.71 106 ARG F C 1
ATOM 10791 O O . ARG D 2 41 ? 16.130 14.111 255.583 1.00 54.68 106 ARG F O 1
ATOM 10799 N N . VAL D 2 42 ? 17.264 13.510 253.695 1.00 55.51 107 VAL F N 1
ATOM 10800 C CA . VAL D 2 42 ? 18.351 14.483 253.721 1.00 57.21 107 VAL F CA 1
ATOM 10801 C C . VAL D 2 42 ? 18.424 15.056 252.303 1.00 65.56 107 VAL F C 1
ATOM 10802 O O . VAL D 2 42 ? 18.693 14.311 251.353 1.00 66.30 107 VAL F O 1
ATOM 10806 N N . THR D 2 43 ? 18.166 16.366 252.154 1.00 62.91 108 THR F N 1
ATOM 10807 C CA . THR D 2 43 ? 18.156 17.010 250.841 1.00 61.89 108 THR F CA 1
ATOM 10808 C C . THR D 2 43 ? 19.165 18.139 250.784 1.00 64.81 108 THR F C 1
ATOM 10809 O O . THR D 2 43 ? 19.306 18.872 251.746 1.00 64.87 108 THR F O 1
ATOM 10813 N N . LEU D 2 44 ? 19.888 18.252 249.672 1.00 60.88 109 LEU F N 1
ATOM 10814 C CA . LEU D 2 44 ? 20.917 19.263 249.445 1.00 60.58 109 LEU F CA 1
ATOM 10815 C C . LEU D 2 44 ? 20.485 20.215 248.346 1.00 64.09 109 LEU F C 1
ATOM 10816 O O . LEU D 2 44 ? 19.851 19.806 247.372 1.00 64.76 109 LEU F O 1
ATOM 10821 N N . TYR D 2 45 ? 20.784 21.495 248.529 1.00 59.45 110 TYR F N 1
ATOM 10822 C CA . TYR D 2 45 ? 20.401 22.547 247.602 1.00 58.26 110 TYR F CA 1
ATOM 10823 C C . TYR D 2 45 ? 21.530 23.514 247.322 1.00 64.79 110 TYR F C 1
ATOM 10824 O O . TYR D 2 45 ? 22.432 23.666 248.142 1.00 62.87 110 TYR F O 1
ATOM 10833 N N . GLU D 2 46 ? 21.453 24.184 246.155 1.00 65.17 111 GLU F N 1
ATOM 10834 C CA . GLU D 2 46 ? 22.403 25.181 245.665 1.00 66.02 111 GLU F CA 1
ATOM 10835 C C . GLU D 2 46 ? 21.638 26.469 245.323 1.00 73.43 111 GLU F C 1
ATOM 10836 O O . GLU D 2 46 ? 20.611 26.430 244.627 1.00 73.80 111 GLU F O 1
ATOM 10842 N N . CYS D 2 47 ? 22.103 27.596 245.880 1.00 70.76 112 CYS F N 1
ATOM 10843 C CA . CYS D 2 47 ? 21.489 28.904 245.687 1.00 70.56 112 CYS F CA 1
ATOM 10844 C C . CYS D 2 47 ? 22.081 29.604 244.494 1.00 72.83 112 CYS F C 1
ATOM 10845 O O . CYS D 2 47 ? 23.309 29.628 244.299 1.00 71.87 112 CYS F O 1
ATOM 10848 N N . HIS D 2 48 ? 21.190 30.167 243.698 1.00 69.14 113 HIS F N 1
ATOM 10849 C CA . HIS D 2 48 ? 21.517 30.890 242.485 1.00 69.69 113 HIS F CA 1
ATOM 10850 C C . HIS D 2 48 ? 20.785 32.224 242.435 1.00 75.24 113 HIS F C 1
ATOM 10851 O O . HIS D 2 48 ? 19.872 32.465 243.229 1.00 74.59 113 HIS F O 1
ATOM 10858 N N . SER D 2 49 ? 21.206 33.095 241.502 1.00 73.66 114 SER F N 1
ATOM 10859 C CA . SER D 2 49 ? 20.636 34.425 241.264 1.00 74.30 114 SER F CA 1
ATOM 10860 C C . SER D 2 49 ? 19.143 34.358 240.938 1.00 77.93 114 SER F C 1
ATOM 10861 O O . SER D 2 49 ? 18.645 33.316 240.517 1.00 78.06 114 SER F O 1
ATOM 10864 N N . GLN D 2 50 ? 18.446 35.476 241.126 1.00 74.94 115 GLN F N 1
ATOM 10865 C CA . GLN D 2 50 ? 17.010 35.628 240.898 1.00 75.74 115 GLN F CA 1
ATOM 10866 C C . GLN D 2 50 ? 16.182 34.562 241.645 1.00 80.76 115 GLN F C 1
ATOM 10867 O O . GLN D 2 50 ? 15.291 33.954 241.051 1.00 81.13 115 GLN F O 1
ATOM 10873 N N . GLY D 2 51 ? 16.516 34.330 242.922 1.00 76.57 116 GLY F N 1
ATOM 10874 C CA . GLY D 2 51 ? 15.829 33.383 243.801 1.00 75.38 116 GLY F CA 1
ATOM 10875 C C . GLY D 2 51 ? 15.892 31.904 243.466 1.00 77.89 116 GLY F C 1
ATOM 10876 O O . GLY D 2 51 ? 15.342 31.091 244.218 1.00 77.16 116 GLY F O 1
ATOM 10877 N N . GLU D 2 52 ? 16.590 31.528 242.370 1.00 72.89 117 GLU F N 1
ATOM 10878 C CA . GLU D 2 52 ? 16.691 30.131 241.927 1.00 71.63 117 GLU F CA 1
ATOM 10879 C C . GLU D 2 52 ? 17.400 29.204 242.945 1.00 68.79 117 GLU F C 1
ATOM 10880 O O . GLU D 2 52 ? 18.569 29.416 243.285 1.00 67.87 117 GLU F O 1
ATOM 10886 N N . ILE D 2 53 ? 16.665 28.184 243.425 1.00 59.89 118 ILE F N 1
ATOM 10887 C CA . ILE D 2 53 ? 17.208 27.152 244.311 1.00 57.14 118 ILE F CA 1
ATOM 10888 C C . ILE D 2 53 ? 17.262 25.873 243.491 1.00 59.52 118 ILE F C 1
ATOM 10889 O O . ILE D 2 53 ? 16.220 25.384 243.040 1.00 59.13 118 ILE F O 1
ATOM 10894 N N . ARG D 2 54 ? 18.472 25.351 243.271 1.00 55.43 119 ARG F N 1
ATOM 10895 C CA . ARG D 2 54 ? 18.677 24.140 242.482 1.00 55.66 119 ARG F CA 1
ATOM 10896 C C . ARG D 2 54 ? 18.775 22.907 243.400 1.00 60.61 119 ARG F C 1
ATOM 10897 O O . ARG D 2 54 ? 19.647 22.847 244.271 1.00 61.02 119 ARG F O 1
ATOM 10905 N N . LEU D 2 55 ? 17.854 21.948 243.226 1.00 58.13 120 LEU F N 1
ATOM 10906 C CA . LEU D 2 55 ? 17.813 20.680 243.963 1.00 59.35 120 LEU F CA 1
ATOM 10907 C C . LEU D 2 55 ? 19.000 19.786 243.495 1.00 67.71 120 LEU F C 1
ATOM 10908 O O . LEU D 2 55 ? 18.999 19.336 242.341 1.00 69.12 120 LEU F O 1
ATOM 10913 N N . LEU D 2 56 ? 20.036 19.596 244.368 1.00 64.28 121 LEU F N 1
ATOM 10914 C CA . LEU D 2 56 ? 21.243 18.823 244.033 1.00 63.51 121 LEU F CA 1
ATOM 10915 C C . LEU D 2 56 ? 21.171 17.339 244.390 1.00 69.02 121 LEU F C 1
ATOM 10916 O O . LEU D 2 56 ? 21.320 16.492 243.503 1.00 69.43 121 LEU F O 1
ATOM 10921 N N . GLN D 2 57 ? 21.059 17.015 245.698 1.00 64.79 122 GLN F N 1
ATOM 10922 C CA . GLN D 2 57 ? 21.058 15.623 246.157 1.00 64.11 122 GLN F CA 1
ATOM 10923 C C . GLN D 2 57 ? 19.951 15.335 247.132 1.00 67.48 122 GLN F C 1
ATOM 10924 O O . GLN D 2 57 ? 19.508 16.231 247.835 1.00 68.49 122 GLN F O 1
ATOM 10930 N N . SER D 2 58 ? 19.495 14.088 247.175 1.00 62.64 123 SER F N 1
ATOM 10931 C CA . SER D 2 58 ? 18.522 13.660 248.169 1.00 62.26 123 SER F CA 1
ATOM 10932 C C . SER D 2 58 ? 18.726 12.217 248.529 1.00 64.54 123 SER F C 1
ATOM 10933 O O . SER D 2 58 ? 18.921 11.377 247.653 1.00 65.61 123 SER F O 1
ATOM 10936 N N . TYR D 2 59 ? 18.715 11.947 249.837 1.00 57.47 124 TYR F N 1
ATOM 10937 C CA . TYR D 2 59 ? 18.956 10.650 250.437 1.00 54.86 124 TYR F CA 1
ATOM 10938 C C . TYR D 2 59 ? 17.764 10.205 251.220 1.00 59.11 124 TYR F C 1
ATOM 10939 O O . TYR D 2 59 ? 16.980 11.037 251.647 1.00 58.52 124 TYR F O 1
ATOM 10948 N N . VAL D 2 60 ? 17.598 8.889 251.382 1.00 57.58 125 VAL F N 1
ATOM 10949 C CA . VAL D 2 60 ? 16.477 8.324 252.134 1.00 57.80 125 VAL F CA 1
ATOM 10950 C C . VAL D 2 60 ? 16.951 7.143 252.982 1.00 61.53 125 VAL F C 1
ATOM 10951 O O . VAL D 2 60 ? 17.639 6.256 252.480 1.00 61.46 125 VAL F O 1
ATOM 10955 N N . ASP D 2 61 ? 16.617 7.137 254.262 1.00 59.01 126 ASP F N 1
ATOM 10956 C CA . ASP D 2 61 ? 17.001 6.004 255.089 1.00 60.06 126 ASP F CA 1
ATOM 10957 C C . ASP D 2 61 ? 16.213 4.761 254.623 1.00 66.44 126 ASP F C 1
ATOM 10958 O O . ASP D 2 61 ? 15.020 4.874 254.299 1.00 65.94 126 ASP F O 1
ATOM 10963 N N . ALA D 2 62 ? 16.892 3.586 254.574 1.00 64.34 127 ALA F N 1
ATOM 10964 C CA . ALA D 2 62 ? 16.270 2.289 254.228 1.00 64.45 127 ALA F CA 1
ATOM 10965 C C . ALA D 2 62 ? 15.111 1.970 255.214 1.00 67.83 127 ALA F C 1
ATOM 10966 O O . ALA D 2 62 ? 14.152 1.289 254.853 1.00 67.28 127 ALA F O 1
ATOM 10968 N N . ASP D 2 63 ? 15.193 2.521 256.430 1.00 64.18 128 ASP F N 1
ATOM 10969 C CA . ASP D 2 63 ? 14.177 2.373 257.453 1.00 64.66 128 ASP F CA 1
ATOM 10970 C C . ASP D 2 63 ? 13.147 3.461 257.260 1.00 70.64 128 ASP F C 1
ATOM 10971 O O . ASP D 2 63 ? 13.498 4.644 257.246 1.00 71.35 128 ASP F O 1
ATOM 10976 N N . ALA D 2 64 ? 11.872 3.061 257.130 1.00 66.92 129 ALA F N 1
ATOM 10977 C CA . ALA D 2 64 ? 10.756 3.980 256.964 1.00 66.42 129 ALA F CA 1
ATOM 10978 C C . ALA D 2 64 ? 10.434 4.683 258.268 1.00 71.03 129 ALA F C 1
ATOM 10979 O O . ALA D 2 64 ? 9.878 5.782 258.234 1.00 71.85 129 ALA F O 1
ATOM 10981 N N . ASP D 2 65 ? 10.784 4.063 259.415 1.00 66.86 130 ASP F N 1
ATOM 10982 C CA . ASP D 2 65 ? 10.513 4.622 260.745 1.00 67.01 130 ASP F CA 1
ATOM 10983 C C . ASP D 2 65 ? 11.567 5.646 261.257 1.00 69.26 130 ASP F C 1
ATOM 10984 O O . ASP D 2 65 ? 11.411 6.191 262.363 1.00 67.77 130 ASP F O 1
ATOM 10989 N N . GLU D 2 66 ? 12.616 5.924 260.453 1.00 64.53 131 GLU F N 1
ATOM 10990 C CA . GLU D 2 66 ? 13.593 6.936 260.823 1.00 62.99 131 GLU F CA 1
ATOM 10991 C C . GLU D 2 66 ? 12.963 8.309 260.627 1.00 63.33 131 GLU F C 1
ATOM 10992 O O . GLU D 2 66 ? 12.106 8.509 259.751 1.00 61.22 131 GLU F O 1
ATOM 10998 N N . ASN D 2 67 ? 13.384 9.248 261.465 1.00 58.07 132 ASN F N 1
ATOM 10999 C CA . ASN D 2 67 ? 12.959 10.621 261.347 1.00 56.84 132 ASN F CA 1
ATOM 11000 C C . ASN D 2 67 ? 14.133 11.467 261.729 1.00 56.87 132 ASN F C 1
ATOM 11001 O O . ASN D 2 67 ? 14.480 11.514 262.903 1.00 57.15 132 ASN F O 1
ATOM 11006 N N . PHE D 2 68 ? 14.785 12.086 260.738 1.00 51.44 133 PHE F N 1
ATOM 11007 C CA . PHE D 2 68 ? 15.929 12.980 260.965 1.00 50.84 133 PHE F CA 1
ATOM 11008 C C . PHE D 2 68 ? 15.469 14.311 261.534 1.00 53.90 133 PHE F C 1
ATOM 11009 O O . PHE D 2 68 ? 14.478 14.886 261.074 1.00 53.77 133 PHE F O 1
ATOM 11017 N N . TYR D 2 69 ? 16.172 14.772 262.569 1.00 49.15 134 TYR F N 1
ATOM 11018 C CA . TYR D 2 69 ? 15.854 16.006 263.302 1.00 47.51 134 TYR F CA 1
ATOM 11019 C C . TYR D 2 69 ? 16.906 17.059 263.126 1.00 50.33 134 TYR F C 1
ATOM 11020 O O . TYR D 2 69 ? 16.608 18.231 263.259 1.00 51.09 134 TYR F O 1
ATOM 11029 N N . THR D 2 70 ? 18.152 16.639 262.943 1.00 46.21 135 THR F N 1
ATOM 11030 C CA . THR D 2 70 ? 19.307 17.510 262.913 1.00 44.63 135 THR F CA 1
ATOM 11031 C C . THR D 2 70 ? 20.311 17.087 261.860 1.00 49.20 135 THR F C 1
ATOM 11032 O O . THR D 2 70 ? 20.305 15.935 261.394 1.00 46.68 135 THR F O 1
ATOM 11036 N N . CYS D 2 71 ? 21.203 18.038 261.512 1.00 48.17 136 CYS F N 1
ATOM 11037 C CA . CYS D 2 71 ? 22.328 17.857 260.619 1.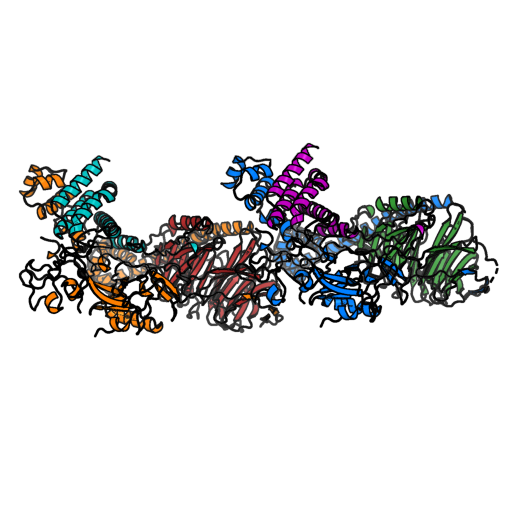00 48.28 136 CYS F CA 1
ATOM 11038 C C . CYS D 2 71 ? 23.392 18.871 260.925 1.00 46.91 136 CYS F C 1
ATOM 11039 O O . CYS D 2 71 ? 23.105 19.901 261.536 1.00 44.83 136 CYS F O 1
ATOM 11042 N N . ALA D 2 72 ? 24.636 18.554 260.567 1.00 41.87 137 ALA F N 1
ATOM 11043 C CA . ALA D 2 72 ? 25.779 19.438 260.747 1.00 40.43 137 ALA F CA 1
ATOM 11044 C C . ALA D 2 72 ? 26.822 19.108 259.699 1.00 49.30 137 ALA F C 1
ATOM 11045 O O . ALA D 2 72 ? 27.040 17.945 259.375 1.00 50.74 137 ALA F O 1
ATOM 11047 N N . TRP D 2 73 ? 27.441 20.140 259.153 1.00 49.84 138 TRP F N 1
ATOM 11048 C CA . TRP D 2 73 ? 28.468 20.065 258.126 1.00 49.74 138 TRP F CA 1
ATOM 11049 C C . TRP D 2 73 ? 29.821 20.096 258.762 1.00 52.14 138 TRP F C 1
ATOM 11050 O O . TRP D 2 73 ? 30.058 20.878 259.692 1.00 50.62 138 TRP F O 1
ATOM 11061 N N . THR D 2 74 ? 30.723 19.275 258.214 1.00 49.85 139 THR F N 1
ATOM 11062 C CA . THR D 2 74 ? 32.146 19.251 258.523 1.00 50.56 139 THR F CA 1
ATOM 11063 C C . THR D 2 74 ? 32.921 19.045 257.222 1.00 58.23 139 THR F C 1
ATOM 11064 O O . THR D 2 74 ? 32.349 19.161 256.132 1.00 58.37 139 THR F O 1
ATOM 11068 N N . TYR D 2 75 ? 34.220 18.738 257.337 1.00 56.11 140 TYR F N 1
ATOM 11069 C CA . TYR D 2 75 ? 35.060 18.427 256.204 1.00 56.02 140 TYR F CA 1
ATOM 11070 C C . TYR D 2 75 ? 36.037 17.331 256.608 1.00 60.35 140 TYR F C 1
ATOM 11071 O O . TYR D 2 75 ? 36.337 17.182 257.801 1.00 58.49 140 TYR F O 1
ATOM 11080 N N . ASP D 2 76 ? 36.517 16.551 255.618 1.00 59.79 141 ASP F N 1
ATOM 11081 C CA . ASP D 2 76 ? 37.581 15.557 255.829 1.00 61.01 141 ASP F CA 1
ATOM 11082 C C . ASP D 2 76 ? 38.896 16.347 255.668 1.00 66.45 141 ASP F C 1
ATOM 11083 O O . ASP D 2 76 ? 39.083 17.000 254.635 1.00 65.58 141 ASP F O 1
ATOM 11088 N N . SER D 2 77 ? 39.767 16.324 256.705 1.00 64.83 142 SER F N 1
ATOM 11089 C CA . SER D 2 77 ? 41.045 17.058 256.740 1.00 65.99 142 SER F CA 1
ATOM 11090 C C . SER D 2 77 ? 41.938 16.762 255.510 1.00 72.16 142 SER F C 1
ATOM 11091 O O . SER D 2 77 ? 42.475 17.688 254.893 1.00 71.07 142 SER F O 1
ATOM 11094 N N . ASN D 2 78 ? 42.047 15.465 255.149 1.00 70.44 143 ASN F N 1
ATOM 11095 C CA . ASN D 2 78 ? 42.848 14.950 254.049 1.00 70.38 143 ASN F CA 1
ATOM 11096 C C . ASN D 2 78 ? 42.209 15.255 252.707 1.00 75.06 143 ASN F C 1
ATOM 11097 O O . ASN D 2 78 ? 42.653 16.182 252.025 1.00 75.99 143 ASN F O 1
ATOM 11102 N N . THR D 2 79 ? 41.144 14.506 252.347 1.00 70.38 144 THR F N 1
ATOM 11103 C CA . THR D 2 79 ? 40.423 14.557 251.067 1.00 69.60 144 THR F CA 1
ATOM 11104 C C . THR D 2 79 ? 39.887 15.943 250.668 1.00 73.89 144 THR F C 1
ATOM 11105 O O . THR D 2 79 ? 39.659 16.170 249.476 1.00 74.31 144 THR F O 1
ATOM 11109 N N . SER D 2 80 ? 39.676 16.855 251.650 1.00 69.85 145 SER F N 1
ATOM 11110 C CA . SER D 2 80 ? 39.095 18.195 251.476 1.00 68.38 145 SER F CA 1
ATOM 11111 C C . SER D 2 80 ? 37.636 18.122 250.967 1.00 69.55 145 SER F C 1
ATOM 11112 O O . SER D 2 80 ? 37.157 19.043 250.304 1.00 68.12 145 SER F O 1
ATOM 11115 N N . HIS D 2 81 ? 36.924 17.035 251.319 1.00 66.64 146 HIS F N 1
ATOM 11116 C CA . HIS D 2 81 ? 35.515 16.832 250.950 1.00 67.60 146 HIS F CA 1
ATOM 11117 C C . HIS D 2 81 ? 34.599 17.343 252.055 1.00 70.08 146 HIS F C 1
ATOM 11118 O O . HIS D 2 81 ? 34.876 17.071 253.235 1.00 69.93 146 HIS F O 1
ATOM 11125 N N . PRO D 2 82 ? 33.460 17.997 251.724 1.00 64.71 147 PRO F N 1
ATOM 11126 C CA . PRO D 2 82 ? 32.514 18.344 252.789 1.00 63.48 147 PRO F CA 1
ATOM 11127 C C . PRO D 2 82 ? 31.834 17.035 253.240 1.00 63.75 147 PRO F C 1
ATOM 11128 O O . PRO D 2 82 ? 31.736 16.066 252.469 1.00 64.11 147 PRO F O 1
ATOM 11132 N N . LEU D 2 83 ? 31.456 16.980 254.510 1.00 55.26 148 LEU F N 1
ATOM 11133 C CA . LEU D 2 83 ? 30.757 15.843 255.082 1.00 52.40 148 LEU F CA 1
ATOM 11134 C C . LEU D 2 83 ? 29.555 16.388 255.806 1.00 53.44 148 LEU F C 1
ATOM 11135 O O . LEU D 2 83 ? 29.583 17.496 256.356 1.00 52.66 148 LEU F O 1
ATOM 11140 N N . LEU D 2 84 ? 28.489 15.630 255.778 1.00 48.45 149 LEU F N 1
ATOM 11141 C CA . LEU D 2 84 ? 27.287 16.018 256.451 1.00 47.91 149 LEU F CA 1
ATOM 11142 C C . LEU D 2 84 ? 26.857 14.902 257.375 1.00 52.94 149 LEU F C 1
ATOM 11143 O O . LEU D 2 84 ? 26.572 13.793 256.917 1.00 54.93 149 LEU F O 1
ATOM 11148 N N . ALA D 2 85 ? 26.812 15.206 258.681 1.00 47.22 150 ALA F N 1
ATOM 11149 C CA . ALA D 2 85 ? 26.308 14.321 259.711 1.00 46.34 150 ALA F CA 1
ATOM 11150 C C . ALA D 2 85 ? 24.801 14.611 259.889 1.00 50.72 150 ALA F C 1
ATOM 11151 O O . ALA D 2 85 ? 24.378 15.774 259.906 1.00 49.22 150 ALA F O 1
ATOM 11153 N N . VAL D 2 86 ? 24.002 13.551 259.993 1.00 47.30 151 VAL F N 1
ATOM 11154 C CA . VAL D 2 86 ? 22.560 13.630 260.205 1.00 47.06 151 VAL F CA 1
ATOM 11155 C C . VAL D 2 86 ? 22.203 12.631 261.302 1.00 50.71 151 VAL F C 1
ATOM 11156 O O . VAL D 2 86 ? 22.946 11.669 261.502 1.00 53.01 151 VAL F O 1
ATOM 11160 N N . ALA D 2 87 ? 21.103 12.867 262.019 1.00 43.11 152 ALA F N 1
ATOM 11161 C CA . ALA D 2 87 ? 20.603 11.994 263.080 1.00 42.95 152 ALA F CA 1
ATOM 11162 C C . ALA D 2 87 ? 19.188 12.453 263.459 1.00 48.17 152 ALA F C 1
ATOM 11163 O O . ALA D 2 87 ? 18.813 13.628 263.244 1.00 48.49 152 ALA F O 1
ATOM 11165 N N . GLY D 2 88 ? 18.434 11.537 264.039 1.00 42.96 153 GLY F N 1
ATOM 11166 C CA . GLY D 2 88 ? 17.077 11.817 264.463 1.00 43.79 153 GLY F CA 1
ATOM 11167 C C . GLY D 2 88 ? 16.574 10.865 265.520 1.00 50.94 153 GLY F C 1
ATOM 11168 O O . GLY D 2 88 ? 17.305 10.529 266.463 1.00 49.55 153 GLY F O 1
ATOM 11169 N N . SER D 2 89 ? 15.311 10.426 265.350 1.00 50.00 154 SER F N 1
ATOM 11170 C CA . SER D 2 89 ? 14.556 9.581 266.280 1.00 50.00 154 SER F CA 1
ATOM 11171 C C . SER D 2 89 ? 15.169 8.225 266.604 1.00 52.97 154 SER F C 1
ATOM 11172 O O . SER D 2 89 ? 14.995 7.773 267.730 1.00 53.43 154 SER F O 1
ATOM 11175 N N . ARG D 2 90 ? 15.871 7.578 265.664 1.00 48.24 155 ARG F N 1
ATOM 11176 C CA . ARG D 2 90 ? 16.448 6.235 265.894 1.00 47.86 155 ARG F CA 1
ATOM 11177 C C . ARG D 2 90 ? 17.754 6.225 266.744 1.00 54.53 155 ARG F C 1
ATOM 11178 O O . ARG D 2 90 ? 18.185 5.154 267.197 1.00 53.20 155 ARG F O 1
ATOM 11186 N N . GLY D 2 91 ? 18.327 7.403 266.992 1.00 52.69 156 GLY F N 1
ATOM 11187 C CA . GLY D 2 91 ? 19.532 7.545 267.803 1.00 53.13 156 GLY F CA 1
ATOM 11188 C C . GLY D 2 91 ? 20.808 7.168 267.090 1.00 59.90 156 GLY F C 1
ATOM 11189 O O . GLY D 2 91 ? 21.841 6.956 267.737 1.00 62.24 156 GLY F O 1
ATOM 11190 N N . ILE D 2 92 ? 20.758 7.118 265.750 1.00 55.15 157 ILE F N 1
ATOM 11191 C CA . ILE D 2 92 ? 21.892 6.764 264.900 1.00 53.51 157 ILE F CA 1
ATOM 11192 C C . ILE D 2 92 ? 22.417 7.999 264.201 1.00 54.54 157 ILE F C 1
ATOM 11193 O O . ILE D 2 92 ? 21.638 8.753 263.618 1.00 52.57 157 ILE F O 1
ATOM 11198 N N . ILE D 2 93 ? 23.752 8.191 264.267 1.00 51.13 158 ILE F N 1
ATOM 11199 C CA . ILE D 2 93 ? 24.486 9.257 263.585 1.00 49.21 158 ILE F CA 1
ATOM 11200 C C . ILE D 2 93 ? 24.950 8.660 262.279 1.00 55.54 158 ILE F C 1
ATOM 11201 O O . ILE D 2 93 ? 25.545 7.592 262.288 1.00 56.22 158 ILE F O 1
ATOM 11206 N N . ARG D 2 94 ? 24.707 9.357 261.165 1.00 53.64 159 ARG F N 1
ATOM 11207 C CA . ARG D 2 94 ? 25.167 8.980 259.825 1.00 52.22 159 ARG F CA 1
ATOM 11208 C C . ARG D 2 94 ? 26.063 10.084 259.296 1.00 55.69 159 ARG F C 1
ATOM 11209 O O . ARG D 2 94 ? 25.695 11.257 259.385 1.00 54.98 159 ARG F O 1
ATOM 11217 N N . ILE D 2 95 ? 27.245 9.716 258.779 1.00 51.80 160 ILE F N 1
ATOM 11218 C CA . ILE D 2 95 ? 28.156 10.674 258.160 1.00 51.63 160 ILE F CA 1
ATOM 11219 C C . ILE D 2 95 ? 28.077 10.469 256.657 1.00 56.13 160 ILE F C 1
ATOM 11220 O O . ILE D 2 95 ? 28.594 9.472 256.157 1.00 57.40 160 ILE F O 1
ATOM 11225 N N . ILE D 2 96 ? 27.408 11.383 255.948 1.00 51.91 161 ILE F N 1
ATOM 11226 C CA . ILE D 2 96 ? 27.257 11.318 254.494 1.00 52.68 161 ILE F CA 1
ATOM 11227 C C . ILE D 2 96 ? 28.384 12.078 253.784 1.00 59.03 161 ILE F C 1
ATOM 11228 O O . ILE D 2 96 ? 28.813 13.115 254.270 1.00 58.08 161 ILE F O 1
ATOM 11233 N N . ASN D 2 97 ? 28.865 11.541 252.637 1.00 57.60 162 ASN F N 1
ATOM 11234 C CA . ASN D 2 97 ? 29.860 12.194 251.796 1.00 57.68 162 ASN F CA 1
ATOM 11235 C C . ASN D 2 97 ? 29.120 12.629 250.534 1.00 66.32 162 ASN F C 1
ATOM 11236 O O . ASN D 2 97 ? 28.782 11.773 249.718 1.00 67.80 162 ASN F O 1
ATOM 11241 N N . PRO D 2 98 ? 28.786 13.939 250.376 1.00 63.32 163 PRO F N 1
ATOM 11242 C CA . PRO D 2 98 ? 28.055 14.366 249.174 1.00 62.75 163 PRO F CA 1
ATOM 11243 C C . PRO D 2 98 ? 28.876 14.325 247.865 1.00 66.40 163 PRO F C 1
ATOM 11244 O O . PRO D 2 98 ? 28.295 14.423 246.783 1.00 64.98 163 PRO F O 1
ATOM 11248 N N . ILE D 2 99 ? 30.213 14.186 247.954 1.00 64.42 164 ILE F N 1
ATOM 11249 C CA . ILE D 2 99 ? 31.103 14.081 246.788 1.00 65.51 164 ILE F CA 1
ATOM 11250 C C . ILE D 2 99 ? 31.023 12.668 246.205 1.00 71.82 164 ILE F C 1
ATOM 11251 O O . ILE D 2 99 ? 30.994 12.500 244.982 1.00 73.30 164 ILE F O 1
ATOM 11256 N N . THR D 2 100 ? 30.982 11.669 247.090 1.00 68.64 165 THR F N 1
ATOM 11257 C CA . THR D 2 100 ? 30.946 10.243 246.778 1.00 68.87 165 THR F CA 1
ATOM 11258 C C . THR D 2 100 ? 29.531 9.706 246.714 1.00 73.92 165 THR F C 1
ATOM 11259 O O . THR D 2 100 ? 29.317 8.626 246.161 1.00 74.42 165 THR F O 1
ATOM 11263 N N . MET D 2 101 ? 28.566 10.461 247.256 1.00 70.91 166 MET F N 1
ATOM 11264 C CA . MET D 2 101 ? 27.137 10.130 247.324 1.00 71.25 166 MET F CA 1
ATOM 11265 C C . MET D 2 101 ? 26.887 8.837 248.104 1.00 75.22 166 MET F C 1
ATOM 11266 O O . MET D 2 101 ? 26.054 8.017 247.699 1.00 74.45 166 MET F O 1
ATOM 11271 N N . GLN D 2 102 ? 27.588 8.677 249.250 1.00 71.83 167 GLN F N 1
ATOM 11272 C CA . GLN D 2 102 ? 27.456 7.489 250.114 1.00 71.36 167 GLN F CA 1
ATOM 11273 C C . GLN D 2 102 ? 27.476 7.786 251.618 1.00 71.16 167 GLN F C 1
ATOM 11274 O O . GLN D 2 102 ? 27.991 8.824 252.038 1.00 70.40 167 GLN F O 1
ATOM 11280 N N . CYS D 2 103 ? 26.954 6.843 252.428 1.00 66.07 168 CYS F N 1
ATOM 11281 C CA . CYS D 2 103 ? 27.032 6.913 253.890 1.00 65.18 168 CYS F CA 1
ATOM 11282 C C . CYS D 2 103 ? 28.429 6.362 254.215 1.00 69.43 168 CYS F C 1
ATOM 11283 O O . CYS D 2 103 ? 28.696 5.185 253.992 1.00 70.61 168 CYS F O 1
ATOM 11286 N N . ILE D 2 104 ? 29.346 7.237 254.623 1.00 64.09 169 ILE F N 1
ATOM 11287 C CA . ILE D 2 104 ? 30.736 6.872 254.821 1.00 62.50 169 ILE F CA 1
ATOM 11288 C C . ILE D 2 104 ? 31.037 6.288 256.249 1.00 66.75 169 ILE F C 1
ATOM 11289 O O . ILE D 2 104 ? 32.022 5.562 256.394 1.00 67.02 169 ILE F O 1
ATOM 11294 N N . LYS D 2 105 ? 30.173 6.567 257.263 1.00 62.18 170 LYS F N 1
ATOM 11295 C CA . LYS D 2 105 ? 30.290 6.132 258.677 1.00 60.32 170 LYS F CA 1
ATOM 11296 C C . LYS D 2 105 ? 28.923 6.180 259.369 1.00 62.60 170 LYS F C 1
ATOM 11297 O O . LYS D 2 105 ? 28.030 6.901 258.914 1.00 61.72 170 LYS F O 1
ATOM 11303 N N . HIS D 2 106 ? 28.784 5.465 260.506 1.00 59.68 171 HIS F N 1
ATOM 11304 C CA . HIS D 2 106 ? 27.588 5.512 261.356 1.00 60.56 171 HIS F CA 1
ATOM 11305 C C . HIS D 2 106 ? 27.876 5.108 262.830 1.00 65.59 171 HIS F C 1
ATOM 11306 O O . HIS D 2 106 ? 28.663 4.199 263.089 1.00 66.45 171 HIS F O 1
ATOM 11313 N N . TYR D 2 107 ? 27.232 5.806 263.785 1.00 59.94 172 TYR F N 1
ATOM 11314 C CA . TYR D 2 107 ? 27.398 5.580 265.216 1.00 57.77 172 TYR F CA 1
ATOM 11315 C C . TYR D 2 107 ? 26.068 5.292 265.882 1.00 64.03 172 TYR F C 1
ATOM 11316 O O . TYR D 2 107 ? 25.120 6.079 265.796 1.00 64.45 172 TYR F O 1
ATOM 11325 N N . VAL D 2 108 ? 26.009 4.128 266.515 1.00 60.15 173 VAL F N 1
ATOM 11326 C CA . VAL D 2 108 ? 24.905 3.627 267.309 1.00 59.33 173 VAL F CA 1
ATOM 11327 C C . VAL D 2 108 ? 25.517 3.611 268.708 1.00 64.28 173 VAL F C 1
ATOM 11328 O O . VAL D 2 108 ? 26.703 3.320 268.858 1.00 68.24 173 VAL F O 1
ATOM 11332 N N . GLY D 2 109 ? 24.756 3.982 269.707 1.00 57.12 174 GLY F N 1
ATOM 11333 C CA . GLY D 2 109 ? 25.276 4.052 271.066 1.00 55.93 174 GLY F CA 1
ATOM 11334 C C . GLY D 2 109 ? 24.377 4.869 271.968 1.00 58.38 174 GLY F C 1
ATOM 11335 O O . GLY D 2 109 ? 24.242 4.545 273.152 1.00 58.13 174 GLY F O 1
ATOM 11336 N N . HIS D 2 110 ? 23.756 5.951 271.423 1.00 52.73 175 HIS F N 1
ATOM 11337 C CA . HIS D 2 110 ? 22.784 6.723 272.194 1.00 50.18 175 HIS F CA 1
ATOM 11338 C C . HIS D 2 110 ? 21.597 5.804 272.433 1.00 56.73 175 HIS F C 1
ATOM 11339 O O . HIS D 2 110 ? 21.209 5.036 271.539 1.00 55.89 175 HIS F O 1
ATOM 11346 N N . GLY D 2 111 ? 21.098 5.826 273.660 1.00 55.64 176 GLY F N 1
ATOM 11347 C CA . GLY D 2 111 ? 19.969 4.990 274.046 1.00 56.63 176 GLY F CA 1
ATOM 11348 C C . GLY D 2 111 ? 18.613 5.558 273.685 1.00 59.09 176 GLY F C 1
ATOM 11349 O O . GLY D 2 111 ? 17.592 5.022 274.108 1.00 58.05 176 GLY F O 1
ATOM 11350 N N . ASN D 2 112 ? 18.595 6.655 272.910 1.00 54.56 177 ASN F N 1
ATOM 11351 C CA . ASN D 2 112 ? 17.387 7.333 272.452 1.00 53.04 177 ASN F CA 1
ATOM 11352 C C . ASN D 2 112 ? 17.669 8.300 271.289 1.00 54.10 177 ASN F C 1
ATOM 11353 O O . ASN D 2 112 ? 18.797 8.343 270.798 1.00 52.21 177 ASN F O 1
ATOM 11358 N N . ALA D 2 113 ? 16.637 9.067 270.856 1.00 49.95 178 ALA F N 1
ATOM 11359 C CA . ALA D 2 113 ? 16.691 10.062 269.771 1.00 48.38 178 ALA F CA 1
ATOM 11360 C C . ALA D 2 113 ? 17.766 11.122 269.988 1.00 49.06 178 ALA F C 1
ATOM 11361 O O . ALA D 2 113 ? 18.012 11.497 271.131 1.00 48.20 178 ALA F O 1
ATOM 11363 N N . ILE D 2 114 ? 18.394 11.608 268.887 1.00 43.56 179 ILE F N 1
ATOM 11364 C CA . ILE D 2 114 ? 19.401 12.681 268.921 1.00 41.89 179 ILE F CA 1
ATOM 11365 C C . ILE D 2 114 ? 18.722 13.967 268.462 1.00 44.98 179 ILE F C 1
ATOM 11366 O O . ILE D 2 114 ? 18.223 14.014 267.338 1.00 45.00 179 ILE F O 1
ATOM 11371 N N . ASN D 2 115 ? 18.700 15.010 269.326 1.00 42.48 180 ASN F N 1
ATOM 11372 C CA . ASN D 2 115 ? 18.038 16.277 268.998 1.00 42.08 180 ASN F CA 1
ATOM 11373 C C . ASN D 2 115 ? 18.931 17.306 268.358 1.00 48.78 180 ASN F C 1
ATOM 11374 O O . ASN D 2 115 ? 18.428 18.172 267.619 1.00 49.07 180 ASN F O 1
ATOM 11379 N N . GLU D 2 116 ? 20.247 17.213 268.615 1.00 45.78 181 GLU F N 1
ATOM 11380 C CA . GLU D 2 116 ? 21.215 18.140 268.043 1.00 45.73 181 GLU F CA 1
ATOM 11381 C C . GLU D 2 116 ? 22.540 17.457 267.851 1.00 49.88 181 GLU F C 1
ATOM 11382 O O . GLU D 2 116 ? 22.923 16.602 268.632 1.00 49.54 181 GLU F O 1
ATOM 11388 N N . LEU D 2 117 ? 23.234 17.881 266.792 1.00 46.30 182 LEU F N 1
ATOM 11389 C CA . LEU D 2 117 ? 24.541 17.470 266.300 1.00 44.72 182 LEU F CA 1
ATOM 11390 C C . LEU D 2 117 ? 25.282 18.782 266.047 1.00 48.35 182 LEU F C 1
ATOM 11391 O O . LEU D 2 117 ? 24.723 19.706 265.420 1.00 49.84 182 LEU F O 1
ATOM 11396 N N . LYS D 2 118 ? 26.497 18.888 266.579 1.00 42.27 183 LYS F N 1
ATOM 11397 C CA . LYS D 2 118 ? 27.351 20.040 266.395 1.00 42.61 183 LYS F CA 1
ATOM 11398 C C . LYS D 2 118 ? 28.797 19.576 266.215 1.00 48.67 183 LYS F C 1
ATOM 11399 O O . LYS D 2 118 ? 29.258 18.706 266.947 1.00 50.05 183 LYS F O 1
ATOM 11405 N N . PHE D 2 119 ? 29.519 20.194 265.278 1.00 45.30 184 PHE F N 1
ATOM 11406 C CA . PHE D 2 119 ? 30.939 19.947 265.029 1.00 43.96 184 PHE F CA 1
ATOM 11407 C C . PHE D 2 119 ? 31.776 21.015 265.685 1.00 50.06 184 PHE F C 1
ATOM 11408 O O . PHE D 2 119 ? 31.402 22.195 265.665 1.00 48.01 184 PHE F O 1
ATOM 11416 N N . HIS D 2 120 ? 32.923 20.586 266.278 1.00 48.87 185 HIS F N 1
ATOM 11417 C CA . HIS D 2 120 ? 33.894 21.437 266.968 1.00 47.88 185 HIS F CA 1
ATOM 11418 C C . HIS D 2 120 ? 34.335 22.519 265.998 1.00 52.94 185 HIS F C 1
ATOM 11419 O O . HIS D 2 120 ? 34.654 22.193 264.852 1.00 52.75 185 HIS F O 1
ATOM 11426 N N . PRO D 2 121 ? 34.288 23.817 266.395 1.00 50.43 186 PRO F N 1
ATOM 11427 C CA . PRO D 2 121 ? 34.666 24.900 265.461 1.00 50.33 186 PRO F CA 1
ATOM 11428 C C . PRO D 2 121 ? 36.092 24.869 264.888 1.00 57.46 186 PRO F C 1
ATOM 11429 O O . PRO D 2 121 ? 36.349 25.529 263.879 1.00 58.61 186 PRO F O 1
ATOM 11433 N N . ARG D 2 122 ? 37.020 24.148 265.543 1.00 55.16 187 ARG F N 1
ATOM 11434 C CA . ARG D 2 122 ? 38.408 24.127 265.119 1.00 55.94 187 ARG F CA 1
ATOM 11435 C C . ARG D 2 122 ? 38.901 22.734 264.680 1.00 61.22 187 ARG F C 1
ATOM 11436 O O . ARG D 2 122 ? 39.719 22.668 263.751 1.00 61.45 187 ARG F O 1
ATOM 11444 N N . ASP D 2 123 ? 38.388 21.635 265.305 1.00 56.63 188 ASP F N 1
ATOM 11445 C CA . ASP D 2 123 ? 38.741 20.248 264.962 1.00 55.25 188 ASP F CA 1
ATOM 11446 C C . ASP D 2 123 ? 37.565 19.633 264.194 1.00 59.86 188 ASP F C 1
ATOM 11447 O O . ASP D 2 123 ? 36.537 19.358 264.808 1.00 60.30 188 ASP F O 1
ATOM 11452 N N . PRO D 2 124 ? 37.687 19.399 262.859 1.00 56.76 189 PRO F N 1
ATOM 11453 C CA . PRO D 2 124 ? 36.540 18.864 262.087 1.00 55.21 189 PRO F CA 1
ATOM 11454 C C . PRO D 2 124 ? 36.086 17.463 262.473 1.00 54.15 189 PRO F C 1
ATOM 11455 O O . PRO D 2 124 ? 35.011 17.029 262.047 1.00 50.72 189 PRO F O 1
ATOM 11459 N N . ASN D 2 125 ? 36.902 16.763 263.279 1.00 50.13 190 ASN F N 1
ATOM 11460 C CA . ASN D 2 125 ? 36.651 15.375 263.678 1.00 50.61 190 ASN F CA 1
ATOM 11461 C C . ASN D 2 125 ? 35.859 15.199 264.958 1.00 55.11 190 ASN F C 1
ATOM 11462 O O . ASN D 2 125 ? 35.419 14.072 265.243 1.00 54.93 190 ASN F O 1
ATOM 11467 N N . LEU D 2 126 ? 35.701 16.280 265.750 1.00 50.62 191 LEU F N 1
ATOM 11468 C CA . LEU D 2 126 ? 34.992 16.196 267.028 1.00 50.50 191 LEU F CA 1
ATOM 11469 C C . LEU D 2 126 ? 33.510 16.533 266.869 1.00 51.85 191 LEU F C 1
ATOM 11470 O O . LEU D 2 126 ? 33.142 17.685 266.603 1.00 52.11 191 LEU F O 1
ATOM 11475 N N . LEU D 2 127 ? 32.670 15.502 266.994 1.00 43.84 192 LEU F N 1
ATOM 11476 C CA . LEU D 2 127 ? 31.228 15.643 266.842 1.00 42.37 192 LEU F CA 1
ATOM 11477 C C . LEU D 2 127 ? 30.532 15.469 268.165 1.00 44.20 192 LEU F C 1
ATOM 11478 O O . LEU D 2 127 ? 30.750 14.478 268.867 1.00 44.08 192 LEU F O 1
ATOM 11483 N N . LEU D 2 128 ? 29.696 16.439 268.496 1.00 38.88 193 LEU F N 1
ATOM 11484 C CA . LEU D 2 128 ? 28.889 16.438 269.708 1.00 38.08 193 LEU F CA 1
ATOM 11485 C C . LEU D 2 128 ? 27.440 16.091 269.329 1.00 42.67 193 LEU F C 1
ATOM 11486 O O . LEU D 2 128 ? 26.854 16.712 268.439 1.00 42.08 193 LEU F O 1
ATOM 11491 N N . SER D 2 129 ? 26.886 15.085 269.993 1.00 39.10 194 SER F N 1
ATOM 11492 C CA . SER D 2 129 ? 25.503 14.659 269.793 1.00 38.90 194 SER F CA 1
ATOM 11493 C C . SER D 2 129 ? 24.806 14.837 271.119 1.00 43.47 194 SER F C 1
ATOM 11494 O O . SER D 2 129 ? 25.401 14.605 272.169 1.00 44.51 194 SER F O 1
ATOM 11497 N N . VAL D 2 130 ? 23.551 15.270 271.070 1.00 38.64 195 VAL F N 1
ATOM 11498 C CA . VAL D 2 130 ? 22.723 15.635 272.214 1.00 38.18 195 VAL F CA 1
ATOM 11499 C C . VAL D 2 130 ? 21.482 14.752 272.201 1.00 41.39 195 VAL F C 1
ATOM 11500 O O . VAL D 2 130 ? 20.728 14.790 271.228 1.00 39.94 195 VAL F O 1
ATOM 11504 N N . SER D 2 131 ? 21.244 13.968 273.270 1.00 40.39 196 SER F N 1
ATOM 11505 C CA . SER D 2 131 ? 20.143 12.996 273.164 1.00 40.84 196 SER F CA 1
ATOM 11506 C C . SER D 2 131 ? 18.964 13.088 274.154 1.00 45.36 196 SER F C 1
ATOM 11507 O O . SER D 2 131 ? 19.079 13.600 275.264 1.00 44.30 196 SER F O 1
ATOM 11510 N N . LYS D 2 132 ? 17.824 12.506 273.702 1.00 42.07 197 LYS F N 1
ATOM 11511 C CA . LYS D 2 132 ? 16.598 12.258 274.449 1.00 41.50 197 LYS F CA 1
ATOM 11512 C C . LYS D 2 132 ? 16.897 11.325 275.645 1.00 43.34 197 LYS F C 1
ATOM 11513 O O . LYS D 2 132 ? 16.146 11.377 276.611 1.00 39.75 197 LYS F O 1
ATOM 11519 N N . ASP D 2 133 ? 18.041 10.554 275.613 1.00 41.50 198 ASP F N 1
ATOM 11520 C CA . ASP D 2 133 ? 18.535 9.648 276.675 1.00 41.86 198 ASP F CA 1
ATOM 11521 C C . ASP D 2 133 ? 19.087 10.350 277.931 1.00 47.31 198 ASP F C 1
ATOM 11522 O O . ASP D 2 133 ? 19.462 9.663 278.882 1.00 47.76 198 ASP F O 1
ATOM 11527 N N . HIS D 2 134 ? 19.193 11.718 277.908 1.00 44.50 199 HIS F N 1
ATOM 11528 C CA . HIS D 2 134 ? 19.654 12.631 278.976 1.00 42.90 199 HIS F CA 1
ATOM 11529 C C . HIS D 2 134 ? 21.167 12.993 278.884 1.00 44.79 199 HIS F C 1
ATOM 11530 O O . HIS D 2 134 ? 21.636 13.861 279.617 1.00 44.60 199 HIS F O 1
ATOM 11537 N N . ALA D 2 135 ? 21.910 12.365 277.988 1.00 40.79 200 ALA F N 1
ATOM 11538 C CA . ALA D 2 135 ? 23.339 12.612 277.842 1.00 41.56 200 ALA F CA 1
ATOM 11539 C C . ALA D 2 135 ? 23.779 13.311 276.532 1.00 48.22 200 ALA F C 1
ATOM 11540 O O . ALA D 2 135 ? 23.024 13.412 275.553 1.00 49.12 200 ALA F O 1
ATOM 11542 N N . LEU D 2 136 ? 24.992 13.854 276.562 1.00 45.00 201 LEU F N 1
ATOM 11543 C CA . LEU D 2 136 ? 25.652 14.472 275.408 1.00 45.23 201 LEU F CA 1
ATOM 11544 C C . LEU D 2 136 ? 26.814 13.489 275.149 1.00 49.00 201 LEU F C 1
ATOM 11545 O O . LEU D 2 136 ? 27.356 12.919 276.104 1.00 48.26 201 LEU F O 1
ATOM 11550 N N . ARG D 2 137 ? 27.217 13.324 273.893 1.00 44.71 202 ARG F N 1
ATOM 11551 C CA . ARG D 2 137 ? 28.352 12.479 273.544 1.00 43.74 202 ARG F CA 1
ATOM 11552 C C . ARG D 2 137 ? 29.292 13.203 272.617 1.00 48.05 202 ARG F C 1
ATOM 11553 O O . ARG D 2 137 ? 28.862 13.829 271.651 1.00 47.87 202 ARG F O 1
ATOM 11561 N N . LEU D 2 138 ? 30.576 13.119 272.928 1.00 45.54 203 LEU F N 1
ATOM 11562 C CA . LEU D 2 138 ? 31.635 13.669 272.110 1.00 46.73 203 LEU F CA 1
ATOM 11563 C C . LEU D 2 138 ? 32.288 12.495 271.423 1.00 53.38 203 LEU F C 1
ATOM 11564 O O . LEU D 2 138 ? 32.813 11.611 272.089 1.00 53.94 203 LEU F O 1
ATOM 11569 N N . TRP D 2 139 ? 32.220 12.476 270.089 1.00 51.59 204 TRP F N 1
ATOM 11570 C CA . TRP D 2 139 ? 32.791 11.436 269.221 1.00 50.95 204 TRP F CA 1
ATOM 11571 C C . TRP D 2 139 ? 34.002 11.981 268.458 1.00 53.44 204 TRP F C 1
ATOM 11572 O O . TRP D 2 139 ? 34.032 13.168 268.126 1.00 53.32 204 TRP F O 1
ATOM 11583 N N . ASN D 2 140 ? 34.962 11.103 268.137 1.00 49.76 205 ASN F N 1
ATOM 11584 C CA . ASN D 2 140 ? 36.104 11.400 267.277 1.00 50.39 205 ASN F CA 1
ATOM 11585 C C . ASN D 2 140 ? 35.803 10.614 266.008 1.00 53.06 205 ASN F C 1
ATOM 11586 O O . ASN D 2 140 ? 35.877 9.400 266.003 1.00 51.40 205 ASN F O 1
ATOM 11591 N N . ILE D 2 141 ? 35.412 11.317 264.959 1.00 51.49 206 ILE F N 1
ATOM 11592 C CA . ILE D 2 141 ? 34.984 10.768 263.679 1.00 52.33 206 ILE F CA 1
ATOM 11593 C C . ILE D 2 141 ? 36.173 10.233 262.828 1.00 59.97 206 ILE F C 1
ATOM 11594 O O . ILE D 2 141 ? 35.931 9.474 261.888 1.00 61.43 206 ILE F O 1
ATOM 11599 N N . GLN D 2 142 ? 37.435 10.514 263.223 1.00 56.91 207 GLN F N 1
ATOM 11600 C CA . GLN D 2 142 ? 38.629 9.994 262.550 1.00 56.26 207 GLN F CA 1
ATOM 11601 C C . GLN D 2 142 ? 38.931 8.584 263.045 1.00 61.86 207 GLN F C 1
ATOM 11602 O O . GLN D 2 142 ? 39.099 7.679 262.223 1.00 64.02 207 GLN F O 1
ATOM 11608 N N . THR D 2 143 ? 39.003 8.390 264.375 1.00 56.95 208 THR F N 1
ATOM 11609 C CA . THR D 2 143 ? 39.340 7.095 264.973 1.00 55.97 208 THR F CA 1
ATOM 11610 C C . THR D 2 143 ? 38.126 6.278 265.403 1.00 59.65 208 THR F C 1
ATOM 11611 O O . THR D 2 143 ? 38.295 5.213 265.993 1.00 61.36 208 THR F O 1
ATOM 11615 N N . ASP D 2 144 ? 36.913 6.765 265.113 1.00 55.64 209 ASP F N 1
ATOM 11616 C CA . ASP D 2 144 ? 35.616 6.157 265.453 1.00 54.42 209 ASP F CA 1
ATOM 11617 C C . ASP D 2 144 ? 35.494 5.824 266.937 1.00 56.67 209 ASP F C 1
ATOM 11618 O O . ASP D 2 144 ? 35.028 4.747 267.309 1.00 56.82 209 ASP F O 1
ATOM 11623 N N . THR D 2 145 ? 35.947 6.747 267.790 1.00 51.95 210 THR F N 1
ATOM 11624 C CA . THR D 2 145 ? 35.944 6.566 269.243 1.00 50.11 210 THR F CA 1
ATOM 11625 C C . THR D 2 145 ? 34.970 7.510 269.902 1.00 49.27 210 THR F C 1
ATOM 11626 O O . THR D 2 145 ? 34.739 8.608 269.392 1.00 50.12 210 THR F O 1
ATOM 11630 N N . LEU D 2 146 ? 34.466 7.124 271.067 1.00 42.11 211 LEU F N 1
ATOM 11631 C CA . LEU D 2 146 ? 33.604 7.965 271.860 1.00 42.69 211 LEU F CA 1
ATOM 11632 C C . LEU D 2 146 ? 34.527 8.597 272.891 1.00 49.18 211 LEU F C 1
ATOM 11633 O O . LEU D 2 146 ? 34.967 7.912 273.800 1.00 50.21 211 LEU F O 1
ATOM 11638 N N . VAL D 2 147 ? 34.877 9.876 272.719 1.00 46.56 212 VAL F N 1
ATOM 11639 C CA . VAL D 2 147 ? 35.785 10.575 273.630 1.00 47.18 212 VAL F CA 1
ATOM 11640 C C . VAL D 2 147 ? 35.226 10.714 275.064 1.00 55.01 212 VAL F C 1
ATOM 11641 O O . VAL D 2 147 ? 35.949 10.448 276.027 1.00 56.66 212 VAL F O 1
ATOM 11645 N N . ALA D 2 148 ? 33.958 11.152 275.201 1.00 51.01 213 ALA F N 1
ATOM 11646 C CA . ALA D 2 148 ? 33.323 11.376 276.498 1.00 50.62 213 ALA F CA 1
ATOM 11647 C C . ALA D 2 148 ? 31.825 11.261 276.438 1.00 52.53 213 ALA F C 1
ATOM 11648 O O . ALA D 2 148 ? 31.238 11.450 275.377 1.00 54.33 213 ALA F O 1
ATOM 11650 N N . ILE D 2 149 ? 31.212 10.981 277.587 1.00 45.99 214 ILE F N 1
ATOM 11651 C CA . ILE D 2 149 ? 29.773 10.997 277.810 1.00 45.09 214 ILE F CA 1
ATOM 11652 C C . ILE D 2 149 ? 29.527 12.078 278.870 1.00 49.30 214 ILE F C 1
ATOM 11653 O O . ILE D 2 149 ? 30.018 11.944 279.995 1.00 50.93 214 ILE F O 1
ATOM 11658 N N . PHE D 2 150 ? 28.800 13.143 278.506 1.00 44.64 215 PHE F N 1
ATOM 11659 C CA . PHE D 2 150 ? 28.430 14.231 279.403 1.00 44.73 215 PHE F CA 1
ATOM 11660 C C . PHE D 2 150 ? 26.999 13.955 279.913 1.00 49.12 215 PHE F C 1
ATOM 11661 O O . PHE D 2 150 ? 26.001 14.277 279.254 1.00 48.55 215 PHE F O 1
ATOM 11669 N N . GLY D 2 151 ? 26.930 13.307 281.063 1.00 44.60 216 GLY F N 1
ATOM 11670 C CA . GLY D 2 151 ? 25.684 12.905 281.705 1.00 43.87 216 GLY F CA 1
ATOM 11671 C C . GLY D 2 151 ? 25.987 12.153 282.991 1.00 45.36 216 GLY F C 1
ATOM 11672 O O . GLY D 2 151 ? 27.144 11.831 283.262 1.00 43.14 216 GLY F O 1
ATOM 11673 N N . GLY D 2 152 ? 24.958 11.881 283.781 1.00 40.84 217 GLY F N 1
ATOM 11674 C CA . GLY D 2 152 ? 25.097 11.176 285.048 1.00 39.37 217 GLY F CA 1
ATOM 11675 C C . GLY D 2 152 ? 24.508 11.934 286.223 1.00 45.43 217 GLY F C 1
ATOM 11676 O O . GLY D 2 152 ? 23.583 12.728 286.042 1.00 46.43 217 GLY F O 1
ATOM 11677 N N . VAL D 2 153 ? 25.051 11.710 287.427 1.00 44.36 218 VAL F N 1
ATOM 11678 C CA . VAL D 2 153 ? 24.550 12.247 288.697 1.00 46.63 218 VAL F CA 1
ATOM 11679 C C . VAL D 2 153 ? 24.272 13.738 288.659 1.00 51.09 218 VAL F C 1
ATOM 11680 O O . VAL D 2 153 ? 23.235 14.157 289.189 1.00 52.30 218 VAL F O 1
ATOM 11684 N N . GLU D 2 154 ? 25.150 14.535 288.021 1.00 45.87 219 GLU F N 1
ATOM 11685 C CA . GLU D 2 154 ? 24.883 15.971 287.960 1.00 44.26 219 GLU F CA 1
ATOM 11686 C C . GLU D 2 154 ? 24.680 16.436 286.540 1.00 44.93 219 GLU F C 1
ATOM 11687 O O . GLU D 2 154 ? 24.748 17.629 286.268 1.00 43.60 219 GLU F O 1
ATOM 11693 N N . GLY D 2 155 ? 24.302 15.497 285.679 1.00 40.35 220 GLY F N 1
ATOM 11694 C CA . GLY D 2 155 ? 23.951 15.759 284.298 1.00 40.39 220 GLY F CA 1
ATOM 11695 C C . GLY D 2 155 ? 22.465 16.079 284.160 1.00 44.41 220 GLY F C 1
ATOM 11696 O O . GLY D 2 155 ? 21.764 16.276 285.158 1.00 40.93 220 GLY F O 1
ATOM 11697 N N . HIS D 2 156 ? 21.983 16.168 282.909 1.00 43.11 221 HIS F N 1
ATOM 11698 C CA . HIS D 2 156 ? 20.595 16.464 282.622 1.00 45.24 221 HIS F CA 1
ATOM 11699 C C . HIS D 2 156 ? 19.671 15.372 283.165 1.00 53.83 221 HIS F C 1
ATOM 11700 O O . HIS D 2 156 ? 19.987 14.179 283.066 1.00 56.04 221 HIS F O 1
ATOM 11707 N N . ARG D 2 157 ? 18.561 15.802 283.805 1.00 49.45 222 ARG F N 1
ATOM 11708 C CA . ARG D 2 157 ? 17.573 14.929 284.441 1.00 46.86 222 ARG F CA 1
ATOM 11709 C C . ARG D 2 157 ? 16.487 14.534 283.455 1.00 50.11 222 ARG F C 1
ATOM 11710 O O . ARG D 2 157 ? 15.715 13.616 283.716 1.00 52.10 222 ARG F O 1
ATOM 11718 N N . ASP D 2 158 ? 16.434 15.212 282.312 1.00 45.10 223 ASP F N 1
ATOM 11719 C CA . ASP D 2 158 ? 15.480 14.956 281.235 1.00 44.04 223 ASP F CA 1
ATOM 11720 C C . ASP D 2 158 ? 16.213 15.125 279.902 1.00 47.62 223 ASP F C 1
ATOM 11721 O O . ASP D 2 158 ? 17.419 15.382 279.866 1.00 49.80 223 ASP F O 1
ATOM 11726 N N . GLU D 2 159 ? 15.499 14.917 278.823 1.00 42.79 224 GLU F N 1
ATOM 11727 C CA . GLU D 2 159 ? 15.934 15.022 277.432 1.00 43.26 224 GLU F CA 1
ATOM 11728 C C . GLU D 2 159 ? 16.764 16.300 277.161 1.00 49.31 224 GLU F C 1
ATOM 11729 O O . GLU D 2 159 ? 16.389 17.391 277.611 1.00 49.21 224 GLU F O 1
ATOM 11735 N N . VAL D 2 160 ? 17.955 16.129 276.530 1.00 45.98 225 VAL F N 1
ATOM 11736 C CA . VAL D 2 160 ? 18.841 17.237 276.170 1.00 44.95 225 VAL F CA 1
ATOM 11737 C C . VAL D 2 160 ? 18.351 17.706 274.794 1.00 48.72 225 VAL F C 1
ATOM 11738 O O . VAL D 2 160 ? 18.229 16.905 273.860 1.00 47.06 225 VAL F O 1
ATOM 11742 N N . LEU D 2 161 ? 18.015 18.987 274.684 1.00 46.76 226 LEU F N 1
ATOM 11743 C CA . LEU D 2 161 ? 17.447 19.480 273.431 1.00 47.89 226 LEU F CA 1
ATOM 11744 C C . LEU D 2 161 ? 18.408 20.225 272.525 1.00 51.57 226 LEU F C 1
ATOM 11745 O O . LEU D 2 161 ? 18.213 20.230 271.312 1.00 53.12 226 LEU F O 1
ATOM 11750 N N . SER D 2 162 ? 19.404 20.887 273.096 1.00 47.36 227 SER F N 1
ATOM 11751 C CA . SER D 2 162 ? 20.335 21.706 272.330 1.00 48.09 227 SER F CA 1
ATOM 11752 C C . SER D 2 162 ? 21.675 21.833 273.039 1.00 53.16 227 SER F C 1
ATOM 11753 O O . SER D 2 162 ? 21.773 21.640 274.257 1.00 52.04 227 SER F O 1
ATOM 11756 N N . ALA D 2 163 ? 22.721 22.139 272.259 1.00 50.09 228 ALA F N 1
ATOM 11757 C CA . ALA D 2 163 ? 24.074 22.378 272.755 1.00 49.18 228 ALA F CA 1
ATOM 11758 C C . ALA D 2 163 ? 24.856 23.210 271.756 1.00 54.31 228 ALA F C 1
ATOM 11759 O O . ALA D 2 163 ? 24.523 23.248 270.565 1.00 53.96 228 ALA F O 1
ATOM 11761 N N . ASP D 2 164 ? 25.879 23.904 272.246 1.00 51.25 229 ASP F N 1
ATOM 11762 C CA . ASP D 2 164 ? 26.704 24.719 271.385 1.00 51.01 229 ASP F CA 1
ATOM 11763 C C . ASP D 2 164 ? 28.103 24.813 271.943 1.00 54.78 229 ASP F C 1
ATOM 11764 O O . ASP D 2 164 ? 28.254 25.045 273.143 1.00 55.38 229 ASP F O 1
ATOM 11769 N N . TYR D 2 165 ? 29.125 24.713 271.061 1.00 49.19 230 TYR F N 1
ATOM 11770 C CA . TYR D 2 165 ? 30.499 25.009 271.444 1.00 48.05 230 TYR F CA 1
ATOM 11771 C C . TYR D 2 165 ? 30.622 26.534 271.438 1.00 51.33 230 TYR F C 1
ATOM 11772 O O . TYR D 2 165 ? 29.869 27.231 270.731 1.00 48.32 230 TYR F O 1
ATOM 11781 N N . ASP D 2 166 ? 31.619 27.050 272.165 1.00 50.37 231 ASP F N 1
ATOM 11782 C CA . ASP D 2 166 ? 31.943 28.482 272.106 1.00 51.39 231 ASP F CA 1
ATOM 11783 C C . ASP D 2 166 ? 32.805 28.675 270.813 1.00 59.28 231 ASP F C 1
ATOM 11784 O O . ASP D 2 166 ? 33.195 27.685 270.192 1.00 58.49 231 ASP F O 1
ATOM 11789 N N . LEU D 2 167 ? 33.099 29.923 270.424 1.00 58.01 232 LEU F N 1
ATOM 11790 C CA . LEU D 2 167 ? 33.867 30.245 269.223 1.00 58.39 232 LEU F CA 1
ATOM 11791 C C . LEU D 2 167 ? 35.178 29.446 269.057 1.00 65.15 232 LEU F C 1
ATOM 11792 O O . LEU D 2 167 ? 35.385 28.908 267.982 1.00 67.60 232 LEU F O 1
ATOM 11797 N N . LEU D 2 168 ? 36.005 29.298 270.092 1.00 61.08 233 LEU F N 1
ATOM 11798 C CA . LEU D 2 168 ? 37.272 28.555 269.964 1.00 61.51 233 LEU F CA 1
ATOM 11799 C C . LEU D 2 168 ? 37.241 27.042 270.347 1.00 67.49 233 LEU F C 1
ATOM 11800 O O . LEU D 2 168 ? 38.288 26.378 270.306 1.00 69.12 233 LEU F O 1
ATOM 11805 N N . GLY D 2 169 ? 36.071 26.516 270.711 1.00 62.03 234 GLY F N 1
ATOM 11806 C CA . GLY D 2 169 ? 35.909 25.119 271.104 1.00 60.39 234 GLY F CA 1
ATOM 11807 C C . GLY D 2 169 ? 36.536 24.764 272.432 1.00 60.53 234 GLY F C 1
ATOM 11808 O O . GLY D 2 169 ? 37.034 23.651 272.591 1.00 59.75 234 GLY F O 1
ATOM 11809 N N . GLU D 2 170 ? 36.516 25.698 273.392 1.00 55.37 235 GLU F N 1
ATOM 11810 C CA . GLU D 2 170 ? 37.089 25.516 274.728 1.00 54.89 235 GLU F CA 1
ATOM 11811 C C . GLU D 2 170 ? 36.052 24.962 275.727 1.00 57.79 235 GLU F C 1
ATOM 11812 O O . GLU D 2 170 ? 36.415 24.316 276.725 1.00 57.97 235 GLU F O 1
ATOM 11818 N N . LYS D 2 171 ? 34.762 25.218 275.447 1.00 51.40 236 LYS F N 1
ATOM 11819 C CA . LYS D 2 171 ? 33.636 24.808 276.290 1.00 49.11 236 LYS F CA 1
ATOM 11820 C C . LYS D 2 171 ? 32.338 24.637 275.478 1.00 51.23 236 LYS F C 1
ATOM 11821 O O . LYS D 2 171 ? 32.172 25.246 274.424 1.00 51.46 236 LYS F O 1
ATOM 11827 N N . ILE D 2 172 ? 31.418 23.816 276.012 1.00 46.12 237 ILE F N 1
ATOM 11828 C CA . ILE D 2 172 ? 30.074 23.488 275.514 1.00 43.03 237 ILE F CA 1
ATOM 11829 C C . ILE D 2 172 ? 29.027 23.980 276.541 1.00 45.79 237 ILE F C 1
ATOM 11830 O O . ILE D 2 172 ? 29.243 23.862 277.748 1.00 45.77 237 ILE F O 1
ATOM 11835 N N . MET D 2 173 ? 27.893 24.486 276.058 1.00 41.51 238 MET F N 1
ATOM 11836 C CA . MET D 2 173 ? 26.749 24.870 276.882 1.00 42.18 238 MET F CA 1
ATOM 11837 C C . MET D 2 173 ? 25.565 24.042 276.369 1.00 47.25 238 MET F C 1
ATOM 11838 O O . MET D 2 173 ? 25.266 24.075 275.162 1.00 45.58 238 MET F O 1
ATOM 11843 N N . SER D 2 174 ? 24.942 23.253 277.266 1.00 44.52 239 SER F N 1
ATOM 11844 C CA . SER D 2 174 ? 23.811 22.394 276.899 1.00 44.66 239 SER F CA 1
ATOM 11845 C C . SER D 2 174 ? 22.555 22.830 277.621 1.00 50.56 239 SER F C 1
ATOM 11846 O O . SER D 2 174 ? 22.644 23.489 278.653 1.00 51.24 239 SER F O 1
ATOM 11849 N N . CYS D 2 175 ? 21.392 22.448 277.094 1.00 46.00 240 CYS F N 1
ATOM 11850 C CA . CYS D 2 175 ? 20.104 22.776 277.676 1.00 45.23 240 CYS F CA 1
ATOM 11851 C C . CYS D 2 175 ? 19.071 21.663 277.424 1.00 48.51 240 CYS F C 1
ATOM 11852 O O . CYS D 2 175 ? 19.159 20.947 276.430 1.00 45.46 240 CYS F O 1
ATOM 11855 N N . GLY D 2 176 ? 18.125 21.501 278.344 1.00 48.31 241 GLY F N 1
ATOM 11856 C CA . GLY D 2 176 ? 17.128 20.465 278.161 1.00 49.50 241 GLY F CA 1
ATOM 11857 C C . GLY D 2 176 ? 15.723 20.694 278.655 1.00 55.44 241 GLY F C 1
ATOM 11858 O O . GLY D 2 176 ? 15.307 21.810 278.956 1.00 54.97 241 GLY F O 1
ATOM 11859 N N . MET D 2 177 ? 14.994 19.580 278.761 1.00 54.13 242 MET F N 1
ATOM 11860 C CA . MET D 2 177 ? 13.627 19.551 279.247 1.00 53.53 242 MET F CA 1
ATOM 11861 C C . MET D 2 177 ? 13.557 19.623 280.750 1.00 49.69 242 MET F C 1
ATOM 11862 O O . MET D 2 177 ? 12.502 19.935 281.276 1.00 47.69 242 MET F O 1
ATOM 11867 N N . ASP D 2 178 ? 14.697 19.431 281.432 1.00 44.05 243 ASP F N 1
ATOM 11868 C CA . ASP D 2 178 ? 14.808 19.560 282.877 1.00 44.07 243 ASP F CA 1
ATOM 11869 C C . ASP D 2 178 ? 14.910 21.061 283.323 1.00 51.74 243 ASP F C 1
ATOM 11870 O O . ASP D 2 178 ? 15.056 21.336 284.512 1.00 52.18 243 ASP F O 1
ATOM 11875 N N . HIS D 2 179 ? 14.797 22.021 282.360 1.00 51.31 244 HIS F N 1
ATOM 11876 C CA . HIS D 2 179 ? 14.838 23.499 282.513 1.00 51.54 244 HIS F CA 1
ATOM 11877 C C . HIS D 2 179 ? 16.257 24.005 282.745 1.00 55.03 244 HIS F C 1
ATOM 11878 O O . HIS D 2 179 ? 16.457 25.184 283.006 1.00 56.55 244 HIS F O 1
ATOM 11885 N N . SER D 2 180 ? 17.235 23.113 282.665 1.00 50.93 245 SER F N 1
ATOM 11886 C CA . SER D 2 180 ? 18.640 23.374 282.947 1.00 49.93 245 SER F CA 1
ATOM 11887 C C . SER D 2 180 ? 19.459 23.795 281.775 1.00 51.19 245 SER F C 1
ATOM 11888 O O . SER D 2 180 ? 19.235 23.361 280.642 1.00 48.72 245 SER F O 1
ATOM 11891 N N . LEU D 2 181 ? 20.480 24.599 282.078 1.00 47.77 246 LEU F N 1
ATOM 11892 C CA . LEU D 2 181 ? 21.537 25.018 281.154 1.00 45.96 246 LEU F CA 1
ATOM 11893 C C . LEU D 2 181 ? 22.802 24.646 281.867 1.00 51.13 246 LEU F C 1
ATOM 11894 O O . LEU D 2 181 ? 22.995 25.047 283.023 1.00 50.04 246 LEU F O 1
ATOM 11899 N N . LYS D 2 182 ? 23.575 23.737 281.256 1.00 49.04 247 LYS F N 1
ATOM 11900 C CA . LYS D 2 182 ? 24.807 23.206 281.850 1.00 49.28 247 LYS F CA 1
ATOM 11901 C C . LYS D 2 182 ? 26.048 23.511 281.025 1.00 53.65 247 LYS F C 1
ATOM 11902 O O . LYS D 2 182 ? 25.991 23.458 279.798 1.00 53.19 247 LYS F O 1
ATOM 11908 N N . LEU D 2 183 ? 27.170 23.802 281.700 1.00 50.35 248 LEU F N 1
ATOM 11909 C CA . LEU D 2 183 ? 28.436 24.129 281.035 1.00 50.42 248 LEU F CA 1
ATOM 11910 C C . LEU D 2 183 ? 29.387 22.983 281.205 1.00 53.67 248 LEU F C 1
ATOM 11911 O O . LEU D 2 183 ? 29.556 22.503 282.304 1.00 53.95 248 LEU F O 1
ATOM 11916 N N . TRP D 2 184 ? 29.984 22.530 280.115 1.00 49.40 249 TRP F N 1
ATOM 11917 C CA . TRP D 2 184 ? 30.942 21.430 280.124 1.00 48.24 249 TRP F CA 1
ATOM 11918 C C . TRP D 2 184 ? 32.208 21.918 279.391 1.00 56.77 249 TRP F C 1
ATOM 11919 O O . TRP D 2 184 ? 32.184 22.170 278.169 1.00 58.57 249 TRP F O 1
ATOM 11930 N N . ARG D 2 185 ? 33.287 22.110 280.163 1.00 53.33 250 ARG F N 1
ATOM 11931 C CA . ARG D 2 185 ? 34.577 22.596 279.676 1.00 53.55 250 ARG F CA 1
ATOM 11932 C C . ARG D 2 185 ? 35.310 21.494 278.954 1.00 59.23 250 ARG F C 1
ATOM 11933 O O . ARG D 2 185 ? 35.403 20.371 279.458 1.00 57.26 250 ARG F O 1
ATOM 11941 N N . ILE D 2 186 ? 35.834 21.795 277.764 1.00 58.11 251 ILE F N 1
ATOM 11942 C CA . ILE D 2 186 ? 36.547 20.733 277.050 1.00 57.46 251 ILE F CA 1
ATOM 11943 C C . ILE D 2 186 ? 38.035 21.109 276.881 1.00 62.72 251 ILE F C 1
ATOM 11944 O O . ILE D 2 186 ? 38.763 20.422 276.168 1.00 64.02 251 ILE F O 1
ATOM 11949 N N . ASN D 2 187 ? 38.491 22.153 277.596 1.00 58.42 252 ASN F N 1
ATOM 11950 C CA . ASN D 2 187 ? 39.884 22.600 277.593 1.00 58.08 252 ASN F CA 1
ATOM 11951 C C . ASN D 2 187 ? 40.567 22.188 278.911 1.00 65.31 252 ASN F C 1
ATOM 11952 O O . ASN D 2 187 ? 41.682 22.617 279.199 1.00 67.86 252 ASN F O 1
ATOM 11957 N N . SER D 2 188 ? 39.882 21.363 279.714 1.00 60.81 253 SER F N 1
ATOM 11958 C CA . SER D 2 188 ? 40.399 20.834 280.961 1.00 60.69 253 SER F CA 1
ATOM 11959 C C . SER D 2 188 ? 41.491 19.812 280.631 1.00 69.36 253 SER F C 1
ATOM 11960 O O . SER D 2 188 ? 41.518 19.278 279.519 1.00 70.70 253 SER F O 1
ATOM 11963 N N . LYS D 2 189 ? 42.400 19.553 281.571 1.00 67.07 254 LYS F N 1
ATOM 11964 C CA . LYS D 2 189 ? 43.478 18.589 281.370 1.00 66.94 254 LYS F CA 1
ATOM 11965 C C . LYS D 2 189 ? 42.913 17.195 281.066 1.00 71.32 254 LYS F C 1
ATOM 11966 O O . LYS D 2 189 ? 43.379 16.562 280.131 1.00 73.39 254 LYS F O 1
ATOM 11972 N N . ARG D 2 190 ? 41.839 16.782 281.771 1.00 65.38 255 ARG F N 1
ATOM 11973 C CA . ARG D 2 190 ? 41.120 15.506 281.587 1.00 63.44 255 ARG F CA 1
ATOM 11974 C C . ARG D 2 190 ? 40.598 15.408 280.165 1.00 65.51 255 ARG F C 1
ATOM 11975 O O . ARG D 2 190 ? 40.827 14.411 279.480 1.00 66.96 255 ARG F O 1
ATOM 11983 N N . MET D 2 191 ? 39.916 16.461 279.713 1.00 58.94 256 MET F N 1
ATOM 11984 C CA . MET D 2 191 ? 39.325 16.464 278.396 1.00 57.70 256 MET F CA 1
ATOM 11985 C C . MET D 2 191 ? 40.333 16.593 277.271 1.00 65.46 256 MET F C 1
ATOM 11986 O O . MET D 2 191 ? 40.164 15.905 276.270 1.00 65.39 256 MET F O 1
ATOM 11991 N N . MET D 2 192 ? 41.388 17.430 277.427 1.00 63.13 257 MET F N 1
ATOM 11992 C CA . MET D 2 192 ? 42.423 17.577 276.398 1.00 62.15 257 MET F CA 1
ATOM 11993 C C . MET D 2 192 ? 43.181 16.267 276.187 1.00 65.02 257 MET F C 1
ATOM 11994 O O . MET D 2 192 ? 43.452 15.897 275.039 1.00 64.61 257 MET F O 1
ATOM 11999 N N . ASN D 2 193 ? 43.438 15.521 277.288 1.00 61.23 258 ASN F N 1
ATOM 12000 C CA . ASN D 2 193 ? 44.108 14.221 277.243 1.00 61.29 258 ASN F CA 1
ATOM 12001 C C . ASN D 2 193 ? 43.224 13.174 276.583 1.00 65.71 258 ASN F C 1
ATOM 12002 O O . ASN D 2 193 ? 43.720 12.393 275.774 1.00 67.11 258 ASN F O 1
ATOM 12007 N N . ALA D 2 194 ? 41.920 13.151 276.925 1.00 60.17 259 ALA F N 1
ATOM 12008 C CA . ALA D 2 194 ? 40.967 12.212 276.340 1.00 58.37 259 ALA F CA 1
ATOM 12009 C C . ALA D 2 194 ? 40.896 12.401 274.816 1.00 59.12 259 ALA F C 1
ATOM 12010 O O . ALA D 2 194 ? 40.888 11.398 274.098 1.00 57.70 259 ALA F O 1
ATOM 12012 N N . ILE D 2 195 ? 40.896 13.673 274.323 1.00 54.92 260 ILE F N 1
ATOM 12013 C CA . ILE D 2 195 ? 40.890 13.997 272.884 1.00 55.42 260 ILE F CA 1
ATOM 12014 C C . ILE D 2 195 ? 42.181 13.460 272.240 1.00 64.27 260 ILE F C 1
ATOM 12015 O O . ILE D 2 195 ? 42.114 12.771 271.221 1.00 65.44 260 ILE F O 1
ATOM 12020 N N . LYS D 2 196 ? 43.343 13.741 272.872 1.00 61.96 261 LYS F N 1
ATOM 12021 C CA . LYS D 2 196 ? 44.671 13.284 272.464 1.00 61.09 261 LYS F CA 1
ATOM 12022 C C . LYS D 2 196 ? 44.672 11.764 272.389 1.00 64.51 261 LYS F C 1
ATOM 12023 O O . LYS D 2 196 ? 44.936 11.231 271.320 1.00 66.81 261 LYS F O 1
ATOM 12029 N N . GLU D 2 197 ? 44.314 11.075 273.480 1.00 58.98 262 GLU F N 1
ATOM 12030 C CA . GLU D 2 197 ? 44.234 9.616 273.556 1.00 59.42 262 GLU F CA 1
ATOM 12031 C C . GLU D 2 197 ? 43.298 8.993 272.500 1.00 62.45 262 GLU F C 1
ATOM 12032 O O . GLU D 2 197 ? 43.525 7.846 272.103 1.00 62.84 262 GLU F O 1
ATOM 12038 N N . SER D 2 198 ? 42.227 9.718 272.080 1.00 56.32 263 SER F N 1
ATOM 12039 C CA . SER D 2 198 ? 41.286 9.206 271.089 1.00 54.73 263 SER F CA 1
ATOM 12040 C C . SER D 2 198 ? 41.946 9.138 269.721 1.00 60.23 263 SER F C 1
ATOM 12041 O O . SER D 2 198 ? 41.699 8.203 268.951 1.00 60.42 263 SER F O 1
ATOM 12044 N N . TYR D 2 199 ? 42.838 10.092 269.458 1.00 57.32 264 TYR F N 1
ATOM 12045 C CA . TYR D 2 199 ? 43.619 10.152 268.231 1.00 57.32 264 TYR F CA 1
ATOM 12046 C C . TYR D 2 199 ? 44.698 9.054 268.183 1.00 64.84 264 TYR F C 1
ATOM 12047 O O . TYR D 2 199 ? 44.924 8.486 267.101 1.00 66.66 264 TYR F O 1
ATOM 12056 N N . ASP D 2 200 ? 45.299 8.697 269.354 1.00 59.80 265 ASP F N 1
ATOM 12057 C CA . ASP D 2 200 ? 46.311 7.640 269.458 1.00 59.68 265 ASP F CA 1
ATOM 12058 C C . ASP D 2 200 ? 45.695 6.271 269.322 1.00 64.82 265 ASP F C 1
ATOM 12059 O O . ASP D 2 200 ? 46.385 5.343 268.898 1.00 65.06 265 ASP F O 1
ATOM 12064 N N . TYR D 2 201 ? 44.411 6.127 269.688 1.00 63.02 266 TYR F N 1
ATOM 12065 C CA . TYR D 2 201 ? 43.706 4.846 269.634 1.00 63.66 266 TYR F CA 1
ATOM 12066 C C . TYR D 2 201 ? 43.724 4.179 268.255 1.00 73.63 266 TYR F C 1
ATOM 12067 O O . TYR D 2 201 ? 43.334 4.777 267.250 1.00 75.13 266 TYR F O 1
ATOM 12076 N N . ASN D 2 202 ? 44.192 2.923 268.240 1.00 72.74 267 ASN F N 1
ATOM 12077 C CA . ASN D 2 202 ? 44.277 2.049 267.077 1.00 73.73 267 ASN F CA 1
ATOM 12078 C C . ASN D 2 202 ? 43.805 0.669 267.548 1.00 79.65 267 ASN F C 1
ATOM 12079 O O . ASN D 2 202 ? 44.497 0.021 268.340 1.00 78.69 267 ASN F O 1
ATOM 12084 N N . PRO D 2 203 ? 42.593 0.230 267.135 1.00 78.75 268 PRO F N 1
ATOM 12085 C CA . PRO D 2 203 ? 42.088 -1.068 267.617 1.00 80.40 268 PRO F CA 1
ATOM 12086 C C . PRO D 2 203 ? 42.861 -2.263 267.079 1.00 89.48 268 PRO F C 1
ATOM 12087 O O . PRO D 2 203 ? 42.731 -3.371 267.608 1.00 90.27 268 PRO F O 1
ATOM 12091 N N . ASN D 2 204 ? 43.668 -2.035 266.031 1.00 88.34 269 ASN F N 1
ATOM 12092 C CA . ASN D 2 204 ? 44.501 -3.075 265.433 1.00 88.84 269 ASN F CA 1
ATOM 12093 C C . ASN D 2 204 ? 45.758 -3.338 266.272 1.00 93.15 269 ASN F C 1
ATOM 12094 O O . ASN D 2 204 ? 46.179 -4.493 266.381 1.00 93.83 269 ASN F O 1
ATOM 12099 N N . LYS D 2 205 ? 46.303 -2.295 266.926 1.00 88.55 270 LYS F N 1
ATOM 12100 C CA . LYS D 2 205 ? 47.477 -2.415 267.796 1.00 88.28 270 LYS F CA 1
ATOM 12101 C C . LYS D 2 205 ? 47.124 -2.761 269.269 1.00 92.01 270 LYS F C 1
ATOM 12102 O O . LYS D 2 205 ? 48.015 -2.734 270.127 1.00 91.89 270 LYS F O 1
ATOM 12108 N N . THR D 2 206 ? 45.840 -3.114 269.557 1.00 86.97 271 THR F N 1
ATOM 12109 C CA . THR D 2 206 ? 45.395 -3.457 270.917 1.00 85.62 271 THR F CA 1
ATOM 12110 C C . THR D 2 206 ? 44.228 -4.453 270.948 1.00 87.01 271 THR F C 1
ATOM 12111 O O . THR D 2 206 ? 43.540 -4.649 269.947 1.00 85.84 271 THR F O 1
ATOM 12115 N N . ASN D 2 207 ? 44.016 -5.069 272.123 1.00 82.70 272 ASN F N 1
ATOM 12116 C CA . ASN D 2 207 ? 42.946 -6.035 272.375 1.00 82.78 272 ASN F CA 1
ATOM 12117 C C . ASN D 2 207 ? 41.883 -5.418 273.310 1.00 85.45 272 ASN F C 1
ATOM 12118 O O . ASN D 2 207 ? 40.803 -5.990 273.484 1.00 85.96 272 ASN F O 1
ATOM 12123 N N . ARG D 2 208 ? 42.206 -4.261 273.928 1.00 79.44 273 ARG F N 1
ATOM 12124 C CA . ARG D 2 208 ? 41.328 -3.556 274.857 1.00 77.80 273 ARG F CA 1
ATOM 12125 C C . ARG D 2 208 ? 40.549 -2.398 274.192 1.00 78.14 273 ARG F C 1
ATOM 12126 O O . ARG D 2 208 ? 41.081 -1.750 273.276 1.00 78.16 273 ARG F O 1
ATOM 12134 N N . PRO D 2 209 ? 39.282 -2.140 274.619 1.00 70.55 274 PRO F N 1
ATOM 12135 C CA . PRO D 2 209 ? 38.513 -1.041 274.005 1.00 68.98 274 PRO F CA 1
ATOM 12136 C C . PRO D 2 209 ? 38.986 0.328 274.466 1.00 71.89 274 PRO F C 1
ATOM 12137 O O . PRO D 2 209 ? 39.590 0.434 275.546 1.00 73.43 274 PRO F O 1
ATOM 12141 N N . PHE D 2 210 ? 38.673 1.391 273.679 1.00 63.79 275 PHE F N 1
ATOM 12142 C CA . PHE D 2 210 ? 39.002 2.756 274.091 1.00 60.42 275 PHE F CA 1
ATOM 12143 C C . PHE D 2 210 ? 38.174 3.090 275.320 1.00 63.58 275 PHE F C 1
ATOM 12144 O O . PHE D 2 210 ? 37.013 2.666 275.413 1.00 62.88 275 PHE F O 1
ATOM 12152 N N . ILE D 2 211 ? 38.790 3.799 276.281 1.00 59.48 276 ILE F N 1
ATOM 12153 C CA . ILE D 2 211 ? 38.125 4.194 277.523 1.00 58.75 276 ILE F CA 1
ATOM 12154 C C . ILE D 2 211 ? 37.562 5.602 277.392 1.00 61.27 276 ILE F C 1
ATOM 12155 O O . ILE D 2 211 ? 38.314 6.591 277.360 1.00 62.28 276 ILE F O 1
ATOM 12160 N N . SER D 2 212 ? 36.230 5.679 277.286 1.00 54.86 277 SER F N 1
ATOM 12161 C CA . SER D 2 212 ? 35.481 6.935 277.201 1.00 53.18 277 SER F CA 1
ATOM 12162 C C . SER D 2 212 ? 35.438 7.574 278.581 1.00 53.49 277 SER F C 1
ATOM 12163 O O . SER D 2 212 ? 35.345 6.862 279.579 1.00 51.68 277 SER F O 1
ATOM 12166 N N . GLN D 2 213 ? 35.510 8.906 278.640 1.00 48.87 278 GLN F N 1
ATOM 12167 C CA . GLN D 2 213 ? 35.398 9.633 279.899 1.00 48.67 278 GLN F CA 1
ATOM 12168 C C . GLN D 2 213 ? 33.913 9.712 280.279 1.00 52.59 278 GLN F C 1
ATOM 12169 O O . GLN D 2 213 ? 33.068 9.956 279.426 1.00 50.96 278 GLN F O 1
ATOM 12175 N N . LYS D 2 214 ? 33.600 9.518 281.545 1.00 49.71 279 LYS F N 1
ATOM 12176 C CA . LYS D 2 214 ? 32.233 9.671 282.012 1.00 48.76 279 LYS F CA 1
ATOM 12177 C C . LYS D 2 214 ? 32.256 10.903 282.883 1.00 51.05 279 LYS F C 1
ATOM 12178 O O . LYS D 2 214 ? 32.772 10.861 284.005 1.00 50.65 279 LYS F O 1
ATOM 12184 N N . ILE D 2 215 ? 31.849 12.046 282.277 1.00 45.89 280 ILE F N 1
ATOM 12185 C CA . ILE D 2 215 ? 31.794 13.361 282.912 1.00 44.02 280 ILE F CA 1
ATOM 12186 C C . ILE D 2 215 ? 30.401 13.485 283.593 1.00 50.40 280 ILE F C 1
ATOM 12187 O O . ILE D 2 215 ? 29.413 13.844 282.940 1.00 51.31 280 ILE F O 1
ATOM 12192 N N . HIS D 2 216 ? 30.320 13.160 284.885 1.00 46.31 281 HIS F N 1
ATOM 12193 C CA . HIS D 2 216 ? 29.064 13.246 285.620 1.00 45.79 281 HIS F CA 1
ATOM 12194 C C . HIS D 2 216 ? 28.756 14.646 286.126 1.00 49.70 281 HIS F C 1
ATOM 12195 O O . HIS D 2 216 ? 27.610 14.924 286.492 1.00 49.27 281 HIS F O 1
ATOM 12202 N N . PHE D 2 217 ? 29.767 15.509 286.196 1.00 46.48 282 PHE F N 1
ATOM 12203 C CA . PHE D 2 217 ? 29.610 16.843 286.774 1.00 46.68 282 PHE F CA 1
ATOM 12204 C C . PHE D 2 217 ? 29.887 18.003 285.796 1.00 53.66 282 PHE F C 1
ATOM 12205 O O . PHE D 2 217 ? 30.991 18.066 285.233 1.00 54.90 282 PHE F O 1
ATOM 12213 N N . PRO D 2 218 ? 28.905 18.928 285.577 1.00 49.41 283 PRO F N 1
ATOM 12214 C CA . PRO D 2 218 ? 29.155 20.085 284.712 1.00 48.95 283 PRO F CA 1
ATOM 12215 C C . PRO D 2 218 ? 29.995 21.110 285.447 1.00 55.17 283 PRO F C 1
ATOM 12216 O O . PRO D 2 218 ? 30.172 21.029 286.663 1.00 57.05 283 PRO F O 1
ATOM 12220 N N . ASP D 2 219 ? 30.504 22.078 284.711 1.00 52.60 284 ASP F N 1
ATOM 12221 C CA . ASP D 2 219 ? 31.362 23.136 285.225 1.00 52.03 284 ASP F CA 1
ATOM 12222 C C . ASP D 2 219 ? 30.582 24.335 285.739 1.00 53.74 284 ASP F C 1
ATOM 12223 O O . ASP D 2 219 ? 31.189 25.279 286.260 1.00 55.37 284 ASP F O 1
ATOM 12228 N N . PHE D 2 220 ? 29.240 24.259 285.633 1.00 45.26 285 PHE F N 1
ATOM 12229 C CA . PHE D 2 220 ? 28.215 25.232 286.025 1.00 42.66 285 PHE F CA 1
ATOM 12230 C C . PHE D 2 220 ? 26.869 24.646 285.596 1.00 45.94 285 PHE F C 1
ATOM 12231 O O . PHE D 2 220 ? 26.785 24.005 284.548 1.00 45.59 285 PHE F O 1
ATOM 12239 N N . SER D 2 221 ? 25.812 24.938 286.370 1.00 42.20 286 SER F N 1
ATOM 12240 C CA . SER D 2 221 ? 24.447 24.523 286.091 1.00 42.22 286 SER F CA 1
ATOM 12241 C C . SER D 2 221 ? 23.470 25.557 286.640 1.00 45.76 286 SER F C 1
ATOM 12242 O O . SER D 2 221 ? 23.707 26.092 287.724 1.00 46.75 286 SER F O 1
ATOM 12245 N N . THR D 2 222 ? 22.392 25.857 285.901 1.00 42.96 287 THR F N 1
ATOM 12246 C CA . THR D 2 222 ? 21.333 26.759 286.354 1.00 44.20 287 THR F CA 1
ATOM 12247 C C . THR D 2 222 ? 19.954 26.310 285.878 1.00 53.13 287 THR F C 1
ATOM 12248 O O . THR D 2 222 ? 19.840 25.698 284.816 1.00 54.92 287 THR F O 1
ATOM 12252 N N . ARG D 2 223 ? 18.908 26.666 286.641 1.00 50.86 288 ARG F N 1
ATOM 12253 C CA . ARG D 2 223 ? 17.503 26.396 286.333 1.00 51.58 288 ARG F CA 1
ATOM 12254 C C . ARG D 2 223 ? 16.712 27.716 286.489 1.00 58.82 288 ARG F C 1
ATOM 12255 O O . ARG D 2 223 ? 15.477 27.699 286.417 1.00 59.53 288 ARG F O 1
ATOM 12263 N N . ASP D 2 224 ? 17.424 28.852 286.711 1.00 55.63 289 ASP F N 1
ATOM 12264 C CA . ASP D 2 224 ? 16.815 30.154 287.007 1.00 55.26 289 ASP F CA 1
ATOM 12265 C C . ASP D 2 224 ? 16.794 31.150 285.846 1.00 57.62 289 ASP F C 1
ATOM 12266 O O . ASP D 2 224 ? 16.715 32.348 286.089 1.00 58.88 289 ASP F O 1
ATOM 12271 N N . ILE D 2 225 ? 16.816 30.680 284.597 1.00 52.74 290 ILE F N 1
ATOM 12272 C CA . ILE D 2 225 ? 16.741 31.560 283.413 1.00 51.17 290 ILE F CA 1
ATOM 12273 C C . ILE D 2 225 ? 15.343 31.378 282.834 1.00 57.76 290 ILE F C 1
ATOM 12274 O O . ILE D 2 225 ? 14.624 32.358 282.605 1.00 59.61 290 ILE F O 1
ATOM 12279 N N . HIS D 2 226 ? 14.944 30.124 282.648 1.00 54.79 291 HIS F N 1
ATOM 12280 C CA . HIS D 2 226 ? 13.630 29.800 282.123 1.00 56.42 291 HIS F CA 1
ATOM 12281 C C . HIS D 2 226 ? 12.797 28.967 283.119 1.00 64.76 291 HIS F C 1
ATOM 12282 O O . HIS D 2 226 ? 13.339 28.225 283.956 1.00 63.24 291 HIS F O 1
ATOM 12289 N N . ARG D 2 227 ? 11.471 29.159 283.046 1.00 64.99 292 ARG F N 1
ATOM 12290 C CA . ARG D 2 227 ? 10.455 28.486 283.846 1.00 65.82 292 ARG F CA 1
ATOM 12291 C C . ARG D 2 227 ? 10.000 27.164 283.190 1.00 70.64 292 ARG F C 1
ATOM 12292 O O . ARG D 2 227 ? 9.345 26.357 283.849 1.00 73.07 292 ARG F O 1
ATOM 12300 N N . ASN D 2 228 ? 10.361 26.923 281.924 1.00 63.65 293 ASN F N 1
ATOM 12301 C CA . ASN D 2 228 ? 9.998 25.685 281.251 1.00 62.51 293 ASN F CA 1
ATOM 12302 C C . ASN D 2 228 ? 11.221 25.075 280.545 1.00 68.17 293 ASN F C 1
ATOM 12303 O O . ASN D 2 228 ? 12.346 25.464 280.861 1.00 67.87 293 ASN F O 1
ATOM 12308 N N . TYR D 2 229 ? 11.009 24.099 279.629 1.00 66.31 294 TYR F N 1
ATOM 12309 C CA . TYR D 2 229 ? 12.051 23.403 278.868 1.00 67.22 294 TYR F CA 1
ATOM 12310 C C . TYR D 2 229 ? 12.883 24.418 278.060 1.00 68.72 294 TYR F C 1
ATOM 12311 O O . TYR D 2 229 ? 12.328 25.418 277.600 1.00 68.62 294 TYR F O 1
ATOM 12320 N N . VAL D 2 230 ? 14.212 24.192 277.928 1.00 61.36 295 VAL F N 1
ATOM 12321 C CA . VAL D 2 230 ? 15.094 25.068 277.153 1.00 58.77 295 VAL F CA 1
ATOM 12322 C C . VAL D 2 230 ? 15.385 24.335 275.863 1.00 60.69 295 VAL F C 1
ATOM 12323 O O . VAL D 2 230 ? 15.997 23.283 275.919 1.00 61.45 295 VAL F O 1
ATOM 12327 N N . ASP D 2 231 ? 14.856 24.808 274.713 1.00 56.83 296 ASP F N 1
ATOM 12328 C CA . ASP D 2 231 ? 14.969 24.059 273.449 1.00 55.93 296 ASP F CA 1
ATOM 12329 C C . ASP D 2 231 ? 16.042 24.566 272.467 1.00 56.44 296 ASP F C 1
ATOM 12330 O O . ASP D 2 231 ? 16.264 23.915 271.447 1.00 57.12 296 ASP F O 1
ATOM 12335 N N . CYS D 2 232 ? 16.709 25.690 272.766 1.00 48.76 297 CYS F N 1
ATOM 12336 C CA . CYS D 2 232 ? 17.786 26.211 271.926 1.00 47.17 297 CYS F CA 1
ATOM 12337 C C . CYS D 2 232 ? 18.740 27.025 272.770 1.00 48.67 297 CYS F C 1
ATOM 12338 O O . CYS D 2 232 ? 18.312 27.788 273.635 1.00 47.68 297 CYS F O 1
ATOM 12341 N N . VAL D 2 233 ? 20.044 26.802 272.562 1.00 44.54 298 VAL F N 1
ATOM 12342 C CA . VAL D 2 233 ? 21.131 27.492 273.270 1.00 42.94 298 VAL F CA 1
ATOM 12343 C C . VAL D 2 233 ? 22.269 27.774 272.306 1.00 50.76 298 VAL F C 1
ATOM 12344 O O . VAL D 2 233 ? 22.694 26.873 271.576 1.00 51.59 298 VAL F O 1
ATOM 12348 N N . ARG D 2 234 ? 22.752 29.022 272.294 1.00 48.04 299 ARG F N 1
ATOM 12349 C CA . ARG D 2 234 ? 23.899 29.450 271.480 1.00 47.73 299 ARG F CA 1
ATOM 12350 C C . ARG D 2 234 ? 24.735 30.439 272.273 1.00 51.46 299 ARG F C 1
ATOM 12351 O O . ARG D 2 234 ? 24.171 31.319 272.921 1.00 52.10 299 ARG F O 1
ATOM 12359 N N . TRP D 2 235 ? 26.071 30.308 272.224 1.00 46.88 300 TRP F N 1
ATOM 12360 C CA . TRP D 2 235 ? 26.961 31.283 272.841 1.00 47.34 300 TRP F CA 1
ATOM 12361 C C . TRP D 2 235 ? 26.943 32.549 271.966 1.00 53.79 300 TRP F C 1
ATOM 12362 O O . TRP D 2 235 ? 26.841 32.448 270.741 1.00 53.47 300 TRP F O 1
ATOM 12373 N N . LEU D 2 236 ? 27.045 33.732 272.595 1.00 52.14 301 LEU F N 1
ATOM 12374 C CA . LEU D 2 236 ? 27.217 35.047 271.953 1.00 50.98 301 LEU F CA 1
ATOM 12375 C C . LEU D 2 236 ? 28.488 35.549 272.628 1.00 56.00 301 LEU F C 1
ATOM 12376 O O . LEU D 2 236 ? 28.430 36.197 273.664 1.00 58.36 301 LEU F O 1
ATOM 12381 N N . GLY D 2 237 ? 29.625 35.102 272.132 1.00 52.45 302 GLY F N 1
ATOM 12382 C CA . GLY D 2 237 ? 30.910 35.406 272.744 1.00 52.83 302 GLY F CA 1
ATOM 12383 C C . GLY D 2 237 ? 31.066 34.604 274.014 1.00 61.63 302 GLY F C 1
ATOM 12384 O O . GLY D 2 237 ? 31.144 33.371 273.959 1.00 64.06 302 GLY F O 1
ATOM 12385 N N . ASP D 2 238 ? 31.077 35.291 275.168 1.00 57.83 303 ASP F N 1
ATOM 12386 C CA . ASP D 2 238 ? 31.166 34.642 276.487 1.00 56.32 303 ASP F CA 1
ATOM 12387 C C . ASP D 2 238 ? 29.803 34.716 277.222 1.00 57.23 303 ASP F C 1
ATOM 12388 O O . ASP D 2 238 ? 29.651 34.219 278.334 1.00 55.55 303 ASP F O 1
ATOM 12393 N N . LEU D 2 239 ? 28.815 35.339 276.561 1.00 52.82 304 LEU F N 1
ATOM 12394 C CA . LEU D 2 239 ? 27.442 35.460 277.005 1.00 51.69 304 LEU F CA 1
ATOM 12395 C C . LEU D 2 239 ? 26.641 34.291 276.417 1.00 57.87 304 LEU F C 1
ATOM 12396 O O . LEU D 2 239 ? 27.139 33.589 275.530 1.00 59.29 304 LEU F O 1
ATOM 12401 N N . ILE D 2 240 ? 25.427 34.044 276.935 1.00 53.26 305 ILE F N 1
ATOM 12402 C CA . ILE D 2 240 ? 24.610 32.944 276.464 1.00 51.57 305 ILE F CA 1
ATOM 12403 C C . ILE D 2 240 ? 23.295 33.461 275.988 1.00 54.70 305 ILE F C 1
ATOM 12404 O O . ILE D 2 240 ? 22.743 34.365 276.587 1.00 56.51 305 ILE F O 1
ATOM 12409 N N . LEU D 2 241 ? 22.819 32.902 274.889 1.00 50.20 306 LEU F N 1
ATOM 12410 C CA . LEU D 2 241 ? 21.531 33.171 274.284 1.00 49.95 306 LEU F CA 1
ATOM 12411 C C . LEU D 2 241 ? 20.732 31.873 274.361 1.00 51.64 306 LEU F C 1
ATOM 12412 O O . LEU D 2 241 ? 21.203 30.848 273.884 1.00 52.00 306 LEU F O 1
ATOM 12417 N N . SER D 2 242 ? 19.549 31.897 274.984 1.00 47.68 307 SER F N 1
ATOM 12418 C CA . SER D 2 242 ? 18.691 30.710 275.120 1.00 47.19 307 SER F CA 1
ATOM 12419 C C . SER D 2 242 ? 17.208 31.027 275.162 1.00 51.57 307 SER F C 1
ATOM 12420 O O . SER D 2 242 ? 16.803 32.121 275.561 1.00 51.88 307 SER F O 1
ATOM 12423 N N . LYS D 2 243 ? 16.398 30.063 274.754 1.00 46.94 308 LYS F N 1
ATOM 12424 C CA . LYS D 2 243 ? 14.963 30.245 274.761 1.00 47.09 308 LYS F CA 1
ATOM 12425 C C . LYS D 2 243 ? 14.213 29.038 275.310 1.00 54.49 308 LYS F C 1
ATOM 12426 O O . LYS D 2 243 ? 14.756 27.933 275.385 1.00 53.05 308 LYS F O 1
ATOM 12432 N N . SER D 2 244 ? 12.955 29.287 275.704 1.00 54.44 309 SER F N 1
ATOM 12433 C CA . SER D 2 244 ? 11.964 28.348 276.198 1.00 55.36 309 SER F CA 1
ATOM 12434 C C . SER D 2 244 ? 10.693 28.676 275.417 1.00 65.93 309 SER F C 1
ATOM 12435 O O . SER D 2 244 ? 10.774 29.293 274.362 1.00 65.74 309 SER F O 1
ATOM 12438 N N . CYS D 2 245 ? 9.521 28.314 275.939 1.00 70.53 310 CYS F N 1
ATOM 12439 C CA . CYS D 2 245 ? 8.219 28.609 275.326 1.00 73.37 310 CYS F CA 1
ATOM 12440 C C . CYS D 2 245 ? 7.609 29.921 275.849 1.00 76.37 310 CYS F C 1
ATOM 12441 O O . CYS D 2 245 ? 6.427 30.159 275.606 1.00 76.46 310 CYS F O 1
ATOM 12444 N N . GLU D 2 246 ? 8.412 30.775 276.534 1.00 72.10 311 GLU F N 1
ATOM 12445 C CA . GLU D 2 246 ? 7.976 32.049 277.125 1.00 71.18 311 GLU F CA 1
ATOM 12446 C C . GLU D 2 246 ? 8.069 33.257 276.194 1.00 73.72 311 GLU F C 1
ATOM 12447 O O . GLU D 2 246 ? 8.079 34.407 276.670 1.00 73.63 311 GLU F O 1
ATOM 12453 N N . ASN D 2 247 ? 8.118 32.999 274.870 1.00 67.87 312 ASN F N 1
ATOM 12454 C CA . ASN D 2 247 ? 8.188 33.998 273.799 1.00 66.12 312 ASN F CA 1
ATOM 12455 C C . ASN D 2 247 ? 9.316 35.050 273.950 1.00 68.64 312 ASN F C 1
ATOM 12456 O O . ASN D 2 247 ? 9.137 36.220 273.590 1.00 70.40 312 ASN F O 1
ATOM 12461 N N . ALA D 2 248 ? 10.507 34.601 274.393 1.00 61.85 313 ALA F N 1
ATOM 12462 C CA . ALA D 2 248 ? 11.701 35.436 274.518 1.00 59.84 313 ALA F CA 1
ATOM 12463 C C . ALA D 2 248 ? 13.005 34.627 274.470 1.00 59.56 313 ALA F C 1
ATOM 12464 O O . ALA D 2 248 ? 13.067 33.507 274.997 1.00 57.14 313 ALA F O 1
ATOM 12466 N N . ILE D 2 249 ? 14.047 35.231 273.826 1.00 53.43 314 ILE F N 1
ATOM 12467 C CA . ILE D 2 249 ? 15.425 34.752 273.797 1.00 51.47 314 ILE F CA 1
ATOM 12468 C C . ILE D 2 249 ? 16.084 35.575 274.893 1.00 55.92 314 ILE F C 1
ATOM 12469 O O . ILE D 2 249 ? 16.022 36.801 274.861 1.00 58.58 314 ILE F O 1
ATOM 12474 N N . VAL D 2 250 ? 16.636 34.906 275.902 1.00 50.60 315 VAL F N 1
ATOM 12475 C CA . VAL D 2 250 ? 17.244 35.557 277.058 1.00 48.80 315 VAL F CA 1
ATOM 12476 C C . VAL D 2 250 ? 18.727 35.594 276.867 1.00 53.79 315 VAL F C 1
ATOM 12477 O O . VAL D 2 250 ? 19.318 34.580 276.510 1.00 54.28 315 VAL F O 1
ATOM 12481 N N . CYS D 2 251 ? 19.327 36.775 277.052 1.00 50.88 316 CYS F N 1
ATOM 12482 C CA . CYS D 2 251 ? 20.780 36.934 276.983 1.00 50.36 316 CYS F CA 1
ATOM 12483 C C . CYS D 2 251 ? 21.234 37.010 278.427 1.00 56.13 316 CYS F C 1
ATOM 12484 O O . CYS D 2 251 ? 20.707 37.832 279.203 1.00 57.93 316 CYS F O 1
ATOM 12487 N N . TRP D 2 252 ? 22.155 36.113 278.811 1.00 49.05 317 TRP F N 1
ATOM 12488 C CA . TRP D 2 252 ? 22.578 36.031 280.201 1.00 47.93 317 TRP F CA 1
ATOM 12489 C C . TRP D 2 252 ? 24.012 35.528 280.346 1.00 50.93 317 TRP F C 1
ATOM 12490 O O . TRP D 2 252 ? 24.645 35.187 279.348 1.00 48.98 317 TRP F O 1
ATOM 12501 N N . LYS D 2 253 ? 24.522 35.475 281.589 1.00 48.60 318 LYS F N 1
ATOM 12502 C CA . LYS D 2 253 ? 25.860 34.958 281.839 1.00 49.51 318 LYS F CA 1
ATOM 12503 C C . LYS D 2 253 ? 25.940 34.233 283.188 1.00 57.79 318 LYS F C 1
ATOM 12504 O O . LYS D 2 253 ? 25.250 34.640 284.133 1.00 58.90 318 LYS F O 1
ATOM 12510 N N . PRO D 2 254 ? 26.778 33.168 283.323 1.00 55.38 319 PRO F N 1
ATOM 12511 C CA . PRO D 2 254 ? 26.928 32.524 284.649 1.00 55.13 319 PRO F CA 1
ATOM 12512 C C . PRO D 2 254 ? 27.580 33.529 285.612 1.00 61.77 319 PRO F C 1
ATOM 12513 O O . PRO D 2 254 ? 28.283 34.441 285.165 1.00 60.53 319 PRO F O 1
ATOM 12517 N N . GLY D 2 255 ? 27.291 33.395 286.903 1.00 61.08 320 GLY F N 1
ATOM 12518 C CA . GLY D 2 255 ? 27.812 34.263 287.952 1.00 61.32 320 GLY F CA 1
ATOM 12519 C C . GLY D 2 255 ? 27.228 35.662 287.959 1.00 65.74 320 GLY F C 1
ATOM 12520 O O . GLY D 2 255 ? 26.197 35.924 287.317 1.00 65.10 320 GLY F O 1
ATOM 12521 N N . LYS D 2 256 ? 27.888 36.562 288.715 1.00 61.35 321 LYS F N 1
ATOM 12522 C CA . LYS D 2 256 ? 27.526 37.982 288.829 1.00 60.73 321 LYS F CA 1
ATOM 12523 C C . LYS D 2 256 ? 28.067 38.736 287.611 1.00 65.75 321 LYS F C 1
ATOM 12524 O O . LYS D 2 256 ? 28.911 38.204 286.884 1.00 63.54 321 LYS F O 1
ATOM 12530 N N . MET D 2 257 ? 27.589 39.975 287.394 1.00 65.15 322 MET F N 1
ATOM 12531 C CA . MET D 2 257 ? 27.980 40.840 286.269 1.00 65.12 322 MET F CA 1
ATOM 12532 C C . MET D 2 257 ? 29.473 40.831 285.915 1.00 69.69 322 MET F C 1
ATOM 12533 O O . MET D 2 257 ? 29.842 40.700 284.746 1.00 68.18 322 MET F O 1
ATOM 12538 N N . GLU D 2 258 ? 30.317 41.007 286.918 1.00 67.45 323 GLU F N 1
ATOM 12539 C CA . GLU D 2 258 ? 31.757 41.114 286.731 1.00 68.00 323 GLU F CA 1
ATOM 12540 C C . GLU D 2 258 ? 32.478 39.751 286.676 1.00 71.21 323 GLU F C 1
ATOM 12541 O O . GLU D 2 258 ? 33.649 39.697 286.304 1.00 70.17 323 GLU F O 1
ATOM 12547 N N . ASP D 2 259 ? 31.779 38.662 287.007 1.00 68.14 324 ASP F N 1
ATOM 12548 C CA . ASP D 2 259 ? 32.388 37.335 287.004 1.00 68.51 324 ASP F CA 1
ATOM 12549 C C . ASP D 2 259 ? 32.784 36.862 285.594 1.00 71.15 324 ASP F C 1
ATOM 12550 O O . ASP D 2 259 ? 31.983 36.900 284.663 1.00 70.20 324 ASP F O 1
ATOM 12555 N N . ASP D 2 260 ? 34.060 36.510 285.435 1.00 67.56 325 ASP F N 1
ATOM 12556 C CA . ASP D 2 260 ? 34.654 36.047 284.179 1.00 67.50 325 ASP F CA 1
ATOM 12557 C C . ASP D 2 260 ? 34.234 34.602 283.975 1.00 71.08 325 ASP F C 1
ATOM 12558 O O . ASP D 2 260 ? 34.281 33.807 284.927 1.00 71.00 325 ASP F O 1
ATOM 12563 N N . ILE D 2 261 ? 33.833 34.261 282.737 1.00 66.26 326 ILE F N 1
ATOM 12564 C CA . ILE D 2 261 ? 33.368 32.915 282.384 1.00 65.15 326 ILE F CA 1
ATOM 12565 C C . ILE D 2 261 ? 34.384 31.839 282.775 1.00 71.19 326 ILE F C 1
ATOM 12566 O O . ILE D 2 261 ? 33.983 30.854 283.376 1.00 70.25 326 ILE F O 1
ATOM 12571 N N . ASP D 2 262 ? 35.685 32.077 282.538 1.00 69.72 327 ASP F N 1
ATOM 12572 C CA . ASP D 2 262 ? 36.740 31.108 282.823 1.00 69.82 327 ASP F CA 1
ATOM 12573 C C . ASP D 2 262 ? 37.160 31.050 284.307 1.00 73.30 327 ASP F C 1
ATOM 12574 O O . ASP D 2 262 ? 37.975 30.195 284.662 1.00 73.30 327 ASP F O 1
ATOM 12579 N N . LYS D 2 263 ? 36.546 31.877 285.175 1.00 69.04 328 LYS F N 1
ATOM 12580 C CA . LYS D 2 263 ? 36.810 31.873 286.620 1.00 68.85 328 LYS F CA 1
ATOM 12581 C C . LYS D 2 263 ? 35.613 31.344 287.437 1.00 74.61 328 LYS F C 1
ATOM 12582 O O . LYS D 2 263 ? 35.701 31.255 288.660 1.00 75.08 328 LYS F O 1
ATOM 12588 N N . ILE D 2 264 ? 34.514 30.954 286.750 1.00 71.20 329 ILE F N 1
ATOM 12589 C CA . ILE D 2 264 ? 33.290 30.436 287.358 1.00 69.92 329 ILE F CA 1
ATOM 12590 C C . ILE D 2 264 ? 33.503 29.029 287.922 1.00 73.36 329 ILE F C 1
ATOM 12591 O O . ILE D 2 264 ? 33.863 28.098 287.197 1.00 74.13 329 ILE F O 1
ATOM 12596 N N . LYS D 2 265 ? 33.297 28.906 289.235 1.00 69.04 330 LYS F N 1
ATOM 12597 C CA . LYS D 2 265 ? 33.424 27.660 290.007 1.00 67.45 330 LYS F CA 1
ATOM 12598 C C . LYS D 2 265 ? 32.172 26.784 289.774 1.00 66.40 330 LYS F C 1
ATOM 12599 O O . LYS D 2 265 ? 31.104 27.351 289.550 1.00 64.22 330 LYS F O 1
ATOM 12605 N N . PRO D 2 266 ? 32.256 25.424 289.833 1.00 60.75 331 PRO F N 1
ATOM 12606 C CA . PRO D 2 266 ? 31.056 24.595 289.586 1.00 59.77 331 PRO F CA 1
ATOM 12607 C C . PRO D 2 266 ? 29.876 24.829 290.542 1.00 61.76 331 PRO F C 1
ATOM 12608 O O . PRO D 2 266 ? 28.740 24.712 290.109 1.00 59.44 331 PRO F O 1
ATOM 12612 N N . SER D 2 267 ? 30.155 25.247 291.800 1.00 59.71 332 SER F N 1
ATOM 12613 C CA . SER D 2 267 ? 29.181 25.565 292.858 1.00 60.27 332 SER F CA 1
ATOM 12614 C C . SER D 2 267 ? 28.515 26.939 292.738 1.00 64.13 332 SER F C 1
ATOM 12615 O O . SER D 2 267 ? 27.715 27.285 293.611 1.00 63.95 332 SER F O 1
ATOM 12618 N N . GLU D 2 268 ? 28.821 27.711 291.663 1.00 59.54 333 GLU F N 1
ATOM 12619 C CA . GLU D 2 268 ? 28.226 29.021 291.402 1.00 58.61 333 GLU F CA 1
ATOM 12620 C C . GLU D 2 268 ? 26.683 28.962 291.326 1.00 61.13 333 GLU F C 1
ATOM 12621 O O . GLU D 2 268 ? 26.128 28.332 290.428 1.00 60.02 333 GLU F O 1
ATOM 12627 N N . SER D 2 269 ? 26.016 29.671 292.234 1.00 57.67 334 SER F N 1
ATOM 12628 C CA . SER D 2 269 ? 24.553 29.729 292.333 1.00 58.39 334 SER F CA 1
ATOM 12629 C C . SER D 2 269 ? 23.941 30.943 291.627 1.00 61.71 334 SER F C 1
ATOM 12630 O O . SER D 2 269 ? 22.709 31.066 291.561 1.00 61.43 334 SER F O 1
ATOM 12633 N N . ASN D 2 270 ? 24.792 31.843 291.117 1.00 57.19 335 ASN F N 1
ATOM 12634 C CA . ASN D 2 270 ? 24.356 33.093 290.495 1.00 55.97 335 ASN F CA 1
ATOM 12635 C C . ASN D 2 270 ? 24.290 33.103 288.960 1.00 58.09 335 ASN F C 1
ATOM 12636 O O . ASN D 2 270 ? 25.053 32.429 288.277 1.00 56.70 335 ASN F O 1
ATOM 12641 N N . VAL D 2 271 ? 23.386 33.924 288.442 1.00 54.34 336 VAL F N 1
ATOM 12642 C CA . VAL D 2 271 ? 23.200 34.214 287.028 1.00 53.35 336 VAL F CA 1
ATOM 12643 C C . VAL D 2 271 ? 22.911 35.698 286.899 1.00 57.67 336 VAL F C 1
ATOM 12644 O O . VAL D 2 271 ? 22.296 36.292 287.800 1.00 55.50 336 VAL F O 1
ATOM 12648 N N . THR D 2 272 ? 23.341 36.296 285.771 1.00 55.07 337 THR F N 1
ATOM 12649 C CA . THR D 2 272 ? 23.085 37.700 285.472 1.00 54.04 337 THR F CA 1
ATOM 12650 C C . THR D 2 272 ? 22.343 37.756 284.141 1.00 58.45 337 THR F C 1
ATOM 12651 O O . THR D 2 272 ? 22.916 37.366 283.124 1.00 58.62 337 THR F O 1
ATOM 12655 N N . ILE D 2 273 ? 21.066 38.196 284.149 1.00 54.07 338 ILE F N 1
ATOM 12656 C CA . ILE D 2 273 ? 20.292 38.361 282.929 1.00 54.01 338 ILE F CA 1
ATOM 12657 C C . ILE D 2 273 ? 20.631 39.747 282.356 1.00 60.83 338 ILE F C 1
ATOM 12658 O O . ILE D 2 273 ? 20.310 40.753 282.981 1.00 60.73 338 ILE F O 1
ATOM 12663 N N . LEU D 2 274 ? 21.288 39.794 281.188 1.00 58.42 339 LEU F N 1
ATOM 12664 C CA . LEU D 2 274 ? 21.676 41.044 280.551 1.00 58.03 339 LEU F CA 1
ATOM 12665 C C . LEU D 2 274 ? 20.513 41.698 279.837 1.00 63.48 339 LEU F C 1
ATOM 12666 O O . LEU D 2 274 ? 20.409 42.926 279.826 1.00 65.48 339 LEU F O 1
ATOM 12671 N N . GLY D 2 275 ? 19.665 40.892 279.220 1.00 58.20 340 GLY F N 1
ATOM 12672 C CA . GLY D 2 275 ? 18.496 41.394 278.511 1.00 57.24 340 GLY F CA 1
ATOM 12673 C C . GLY D 2 275 ? 17.770 40.292 277.784 1.00 61.18 340 GLY F C 1
ATOM 12674 O O . GLY D 2 275 ? 18.135 39.117 277.922 1.00 61.33 340 GLY F O 1
ATOM 12675 N N . ARG D 2 276 ? 16.749 40.660 276.996 1.00 57.92 341 ARG F N 1
ATOM 12676 C CA . ARG D 2 276 ? 15.961 39.680 276.254 1.00 58.03 341 ARG F CA 1
ATOM 12677 C C . ARG D 2 276 ? 15.442 40.212 274.928 1.00 61.28 341 ARG F C 1
ATOM 12678 O O . ARG D 2 276 ? 15.329 41.415 274.756 1.00 61.58 341 ARG F O 1
ATOM 12686 N N . PHE D 2 277 ? 15.171 39.301 273.974 1.00 57.68 342 PHE F N 1
ATOM 12687 C CA . PHE D 2 277 ? 14.648 39.581 272.636 1.00 57.19 342 PHE F CA 1
ATOM 12688 C C . PHE D 2 277 ? 13.254 39.005 272.609 1.00 62.81 342 PHE F C 1
ATOM 12689 O O . PHE D 2 277 ? 13.076 37.785 272.718 1.00 64.28 342 PHE F O 1
ATOM 12697 N N . ASP D 2 278 ? 12.266 39.893 272.543 1.00 58.74 343 ASP F N 1
ATOM 12698 C CA . ASP D 2 278 ? 10.854 39.557 272.564 1.00 58.89 343 ASP F CA 1
ATOM 12699 C C . ASP D 2 278 ? 10.258 39.338 271.182 1.00 61.72 343 ASP F C 1
ATOM 12700 O O . ASP D 2 278 ? 10.725 39.910 270.197 1.00 62.34 343 ASP F O 1
ATOM 12705 N N . TYR D 2 279 ? 9.209 38.493 271.126 1.00 55.92 344 TYR F N 1
ATOM 12706 C CA . TYR D 2 279 ? 8.451 38.076 269.939 1.00 54.39 344 TYR F CA 1
ATOM 12707 C C . TYR D 2 279 ? 7.200 37.366 270.451 1.00 57.95 344 TYR F C 1
ATOM 12708 O O . TYR D 2 279 ? 7.046 37.191 271.664 1.00 55.63 344 TYR F O 1
ATOM 12717 N N . SER D 2 280 ? 6.337 36.918 269.544 1.00 57.34 345 SER F N 1
ATOM 12718 C CA . SER D 2 280 ? 5.122 36.216 269.923 1.00 58.51 345 SER F CA 1
ATOM 12719 C C . SER D 2 280 ? 4.898 34.957 269.094 1.00 64.85 345 SER F C 1
ATOM 12720 O O . SER D 2 280 ? 5.579 34.729 268.091 1.00 64.16 345 SER F O 1
ATOM 12723 N N . GLN D 2 281 ? 3.938 34.137 269.555 1.00 63.41 346 GLN F N 1
ATOM 12724 C CA . GLN D 2 281 ? 3.461 32.886 268.980 1.00 63.00 346 GLN F CA 1
ATOM 12725 C C . GLN D 2 281 ? 4.578 31.896 268.682 1.00 68.63 346 GLN F C 1
ATOM 12726 O O . GLN D 2 281 ? 4.709 31.396 267.569 1.00 68.75 346 GLN F O 1
ATOM 12732 N N . CYS D 2 282 ? 5.348 31.579 269.712 1.00 65.62 347 CYS F N 1
ATOM 12733 C CA . CYS D 2 282 ? 6.405 30.582 269.664 1.00 65.69 347 CYS F CA 1
ATOM 12734 C C . CYS D 2 282 ? 6.423 29.882 271.035 1.00 71.65 347 CYS F C 1
ATOM 12735 O O . CYS D 2 282 ? 7.430 29.849 271.746 1.00 71.79 347 CYS F O 1
ATOM 12738 N N . ASP D 2 283 ? 5.252 29.375 271.415 1.00 69.02 348 ASP F N 1
ATOM 12739 C CA . ASP D 2 283 ? 5.028 28.696 272.681 1.00 69.24 348 ASP F CA 1
ATOM 12740 C C . ASP D 2 283 ? 4.960 27.161 272.492 1.00 72.68 348 ASP F C 1
ATOM 12741 O O . ASP D 2 283 ? 4.721 26.417 273.452 1.00 72.91 348 ASP F O 1
ATOM 12746 N N . ILE D 2 284 ? 5.240 26.698 271.258 1.00 67.72 349 ILE F N 1
ATOM 12747 C CA . ILE D 2 284 ? 5.328 25.282 270.930 1.00 66.62 349 ILE F CA 1
ATOM 12748 C C . ILE D 2 284 ? 6.797 24.821 271.057 1.00 74.38 349 ILE F C 1
ATOM 12749 O O . ILE D 2 284 ? 7.734 25.598 270.855 1.00 73.80 349 ILE F O 1
ATOM 12754 N N . TRP D 2 285 ? 6.971 23.567 271.455 1.00 74.05 350 TRP F N 1
ATOM 12755 C CA . TRP D 2 285 ? 8.240 22.886 271.703 1.00 74.82 350 TRP F CA 1
ATOM 12756 C C . TRP D 2 285 ? 9.059 22.656 270.403 1.00 72.35 350 TRP F C 1
ATOM 12757 O O . TRP D 2 285 ? 8.464 22.492 269.339 1.00 72.07 350 TRP F O 1
ATOM 12768 N N . TYR D 2 286 ? 10.413 22.655 270.496 1.00 63.76 351 TYR F N 1
ATOM 12769 C CA . TYR D 2 286 ? 11.374 22.359 269.409 1.00 61.48 351 TYR F CA 1
ATOM 12770 C C . TYR D 2 286 ? 11.395 23.438 268.285 1.00 62.39 351 TYR F C 1
ATOM 12771 O O . TYR D 2 286 ? 11.197 23.148 267.092 1.00 60.60 351 TYR F O 1
ATOM 12780 N N . MET D 2 287 ? 11.677 24.695 268.692 1.00 58.18 352 MET F N 1
ATOM 12781 C CA . MET D 2 287 ? 11.731 25.863 267.799 1.00 56.77 352 MET F CA 1
ATOM 12782 C C . MET D 2 287 ? 13.102 26.538 267.967 1.00 59.19 352 MET F C 1
ATOM 12783 O O . MET D 2 287 ? 13.424 27.030 269.050 1.00 60.62 352 MET F O 1
ATOM 12788 N N . ARG D 2 288 ? 13.919 26.515 266.911 1.00 52.70 353 ARG F N 1
ATOM 12789 C CA . ARG D 2 288 ? 15.300 26.983 266.984 1.00 52.65 353 ARG F CA 1
ATOM 12790 C C . ARG D 2 288 ? 15.632 28.313 266.310 1.00 57.08 353 ARG F C 1
ATOM 12791 O O . ARG D 2 288 ? 15.169 28.634 265.197 1.00 57.74 353 ARG F O 1
ATOM 12799 N N . PHE D 2 289 ? 16.488 29.060 267.008 1.00 52.32 354 PHE F N 1
ATOM 12800 C CA . PHE D 2 289 ? 17.027 30.323 266.543 1.00 52.21 354 PHE F CA 1
ATOM 12801 C C . PHE D 2 289 ? 18.440 30.078 266.028 1.00 59.85 354 PHE F C 1
ATOM 12802 O O . PHE D 2 289 ? 19.116 29.123 266.442 1.00 61.18 354 PHE F O 1
ATOM 12810 N N . SER D 2 290 ? 18.885 30.932 265.123 1.00 56.28 355 SER F N 1
ATOM 12811 C CA . SER D 2 290 ? 20.205 30.799 264.554 1.00 55.45 355 SER F CA 1
ATOM 12812 C C . SER D 2 290 ? 20.870 32.174 264.378 1.00 57.49 355 SER F C 1
ATOM 12813 O O . SER D 2 290 ? 20.203 33.209 264.428 1.00 56.26 355 SER F O 1
ATOM 12816 N N . MET D 2 291 ? 22.184 32.166 264.204 1.00 54.37 356 MET F N 1
ATOM 12817 C CA . MET D 2 291 ? 23.003 33.339 263.969 1.00 54.74 356 MET F CA 1
ATOM 12818 C C . MET D 2 291 ? 23.826 33.171 262.716 1.00 60.95 356 MET F C 1
ATOM 12819 O O . MET D 2 291 ? 24.138 32.041 262.321 1.00 62.37 356 MET F O 1
ATOM 12824 N N . ASP D 2 292 ? 24.218 34.295 262.094 1.00 58.32 357 ASP F N 1
ATOM 12825 C CA . ASP D 2 292 ? 25.155 34.295 260.963 1.00 57.79 357 ASP F CA 1
ATOM 12826 C C . ASP D 2 292 ? 26.564 34.012 261.540 1.00 57.65 357 ASP F C 1
ATOM 12827 O O . ASP D 2 292 ? 26.730 34.036 262.767 1.00 55.49 357 ASP F O 1
ATOM 12832 N N . PHE D 2 293 ? 27.554 33.712 260.683 1.00 54.54 358 PHE F N 1
ATOM 12833 C CA . PHE D 2 293 ? 28.898 33.378 261.155 1.00 54.99 358 PHE F CA 1
ATOM 12834 C C . PHE D 2 293 ? 29.527 34.495 262.016 1.00 60.25 358 PHE F C 1
ATOM 12835 O O . PHE D 2 293 ? 30.121 34.220 263.062 1.00 59.14 358 PHE F O 1
ATOM 12843 N N . TRP D 2 294 ? 29.319 35.743 261.612 1.00 60.26 359 TRP F N 1
ATOM 12844 C CA . TRP D 2 294 ? 29.857 36.925 262.281 1.00 60.82 359 TRP F CA 1
ATOM 12845 C C . TRP D 2 294 ? 29.143 37.307 263.570 1.00 61.07 359 TRP F C 1
ATOM 12846 O O . TRP D 2 294 ? 29.579 38.240 264.243 1.00 59.88 359 TRP F O 1
ATOM 12857 N N . GLN D 2 295 ? 28.101 36.547 263.946 1.00 56.54 360 GLN F N 1
ATOM 12858 C CA . GLN D 2 295 ? 27.284 36.723 265.160 1.00 55.11 360 GLN F CA 1
ATOM 12859 C C . GLN D 2 295 ? 26.754 38.149 265.262 1.00 57.95 360 GLN F C 1
ATOM 12860 O O . GLN D 2 295 ? 26.740 38.703 266.347 1.00 56.89 360 GLN F O 1
ATOM 12866 N N . LYS D 2 296 ? 26.331 38.743 264.123 1.00 55.94 361 LYS F N 1
ATOM 12867 C CA . LYS D 2 296 ? 25.805 40.123 264.021 1.00 56.14 361 LYS F CA 1
ATOM 12868 C C . LYS D 2 296 ? 24.301 40.101 263.795 1.00 61.45 361 LYS F C 1
ATOM 12869 O O . LYS D 2 296 ? 23.626 41.086 264.073 1.00 61.05 361 LYS F O 1
ATOM 12875 N N . MET D 2 297 ? 23.791 38.968 263.284 1.00 59.37 362 MET F N 1
ATOM 12876 C CA . MET D 2 297 ? 22.376 38.728 262.977 1.00 60.49 362 MET F CA 1
ATOM 12877 C C . MET D 2 297 ? 21.828 37.558 263.792 1.00 59.55 362 MET F C 1
ATOM 12878 O O . MET D 2 297 ? 22.545 36.590 264.045 1.00 56.89 362 MET F O 1
ATOM 12883 N N . LEU D 2 298 ? 20.551 37.658 264.195 1.00 55.17 363 LEU F N 1
ATOM 12884 C CA . LEU D 2 298 ? 19.838 36.618 264.928 1.00 54.59 363 LEU F CA 1
ATOM 12885 C C . LEU D 2 298 ? 18.454 36.388 264.304 1.00 58.05 363 LEU F C 1
ATOM 12886 O O . LEU D 2 298 ? 17.724 37.345 264.125 1.00 55.63 363 LEU F O 1
ATOM 12891 N N . ALA D 2 299 ? 18.102 35.118 263.968 1.00 56.48 364 ALA F N 1
ATOM 12892 C CA . ALA D 2 299 ? 16.802 34.793 263.355 1.00 56.10 364 ALA F CA 1
ATOM 12893 C C . ALA D 2 299 ? 16.031 33.734 264.097 1.00 56.00 364 ALA F C 1
ATOM 12894 O O . ALA D 2 299 ? 16.613 32.802 264.631 1.00 53.25 364 ALA F O 1
ATOM 12896 N N . LEU D 2 300 ? 14.706 33.898 264.124 1.00 52.40 365 LEU F N 1
ATOM 12897 C CA . LEU D 2 300 ? 13.778 32.985 264.764 1.00 50.55 365 LEU F CA 1
ATOM 12898 C C . LEU D 2 300 ? 12.419 33.062 264.109 1.00 55.05 365 LEU F C 1
ATOM 12899 O O . LEU D 2 300 ? 11.842 34.147 264.006 1.00 54.81 365 LEU F O 1
ATOM 12904 N N . GLY D 2 301 ? 11.918 31.905 263.707 1.00 52.97 366 GLY F N 1
ATOM 12905 C CA . GLY D 2 301 ? 10.587 31.741 263.141 1.00 53.53 366 GLY F CA 1
ATOM 12906 C C . GLY D 2 301 ? 9.598 31.349 264.223 1.00 60.33 366 GLY F C 1
ATOM 12907 O O . GLY D 2 301 ? 9.998 30.844 265.281 1.00 60.60 366 GLY F O 1
ATOM 12908 N N . ASN D 2 302 ? 8.305 31.580 263.990 1.00 58.33 367 ASN F N 1
ATOM 12909 C CA . ASN D 2 302 ? 7.316 31.238 265.004 1.00 58.73 367 ASN F CA 1
ATOM 12910 C C . ASN D 2 302 ? 6.311 30.195 264.479 1.00 64.05 367 ASN F C 1
ATOM 12911 O O . ASN D 2 302 ? 6.460 29.703 263.355 1.00 63.33 367 ASN F O 1
ATOM 12916 N N . GLN D 2 303 ? 5.330 29.817 265.308 1.00 61.83 368 GLN F N 1
ATOM 12917 C CA . GLN D 2 303 ? 4.390 28.748 264.982 1.00 61.91 368 GLN F CA 1
ATOM 12918 C C . GLN D 2 303 ? 3.393 29.080 263.866 1.00 66.91 368 GLN F C 1
ATOM 12919 O O . GLN D 2 303 ? 2.663 28.184 263.419 1.00 67.29 368 GLN F O 1
ATOM 12925 N N . VAL D 2 304 ? 3.377 30.339 263.396 1.00 62.70 369 VAL F N 1
ATOM 12926 C CA . VAL D 2 304 ? 2.439 30.783 262.360 1.00 62.02 369 VAL F CA 1
ATOM 12927 C C . VAL D 2 304 ? 3.152 31.326 261.107 1.00 68.02 369 VAL F C 1
ATOM 12928 O O . VAL D 2 304 ? 2.504 31.936 260.257 1.00 69.02 369 VAL F O 1
ATOM 12932 N N . GLY D 2 305 ? 4.455 31.086 260.988 1.00 64.05 370 GLY F N 1
ATOM 12933 C CA . GLY D 2 305 ? 5.212 31.474 259.804 1.00 63.63 370 GLY F CA 1
ATOM 12934 C C . GLY D 2 305 ? 5.834 32.847 259.771 1.00 67.67 370 GLY F C 1
ATOM 12935 O O . GLY D 2 305 ? 6.327 33.259 258.720 1.00 69.23 370 GLY F O 1
ATOM 12936 N N . LYS D 2 306 ? 5.824 33.567 260.896 1.00 62.73 371 LYS F N 1
ATOM 12937 C CA . LYS D 2 306 ? 6.476 34.877 260.996 1.00 62.38 371 LYS F CA 1
ATOM 12938 C C . LYS D 2 306 ? 7.957 34.586 261.267 1.00 65.03 371 LYS F C 1
ATOM 12939 O O . LYS D 2 306 ? 8.283 33.687 262.039 1.00 62.99 371 LYS F O 1
ATOM 12945 N N . LEU D 2 307 ? 8.843 35.333 260.624 1.00 61.27 372 LEU F N 1
ATOM 12946 C CA . LEU D 2 307 ? 10.274 35.159 260.772 1.00 59.95 372 LEU F CA 1
ATOM 12947 C C . LEU D 2 307 ? 10.857 36.457 261.335 1.00 61.56 372 LEU F C 1
ATOM 12948 O O . LEU D 2 307 ? 10.671 37.501 260.745 1.00 62.35 372 LEU F O 1
ATOM 12953 N N . TYR D 2 308 ? 11.484 36.403 262.507 1.00 56.44 373 TYR F N 1
ATOM 12954 C CA . TYR D 2 308 ? 12.071 37.549 263.182 1.00 57.08 373 TYR F CA 1
ATOM 12955 C C . TYR D 2 308 ? 13.579 37.604 262.978 1.00 62.35 373 TYR F C 1
ATOM 12956 O O . TYR D 2 308 ? 14.258 36.591 263.144 1.00 62.13 373 TYR F O 1
ATOM 12965 N N . VAL D 2 309 ? 14.107 38.799 262.646 1.00 58.66 374 VAL F N 1
ATOM 12966 C CA . VAL D 2 309 ? 15.538 39.037 262.452 1.00 57.70 374 VAL F CA 1
ATOM 12967 C C . VAL D 2 309 ? 15.945 40.231 263.314 1.00 64.22 374 VAL F C 1
ATOM 12968 O O . VAL D 2 309 ? 15.306 41.285 263.245 1.00 65.62 374 VAL F O 1
ATOM 12972 N N . TRP D 2 310 ? 16.989 40.052 264.147 1.00 60.97 375 TRP F N 1
ATOM 12973 C CA . TRP D 2 310 ? 17.520 41.060 265.057 1.00 62.24 375 TRP F CA 1
ATOM 12974 C C . TRP D 2 310 ? 18.936 41.414 264.684 1.00 69.51 375 TRP F C 1
ATOM 12975 O O . TRP D 2 310 ? 19.703 40.515 264.324 1.00 69.75 375 TRP F O 1
ATOM 12986 N N . ASP D 2 311 ? 19.304 42.714 264.831 1.00 66.93 376 ASP F N 1
ATOM 12987 C CA . ASP D 2 311 ? 20.662 43.204 264.635 1.00 67.73 376 ASP F CA 1
ATOM 12988 C C . ASP D 2 311 ? 21.300 43.064 266.008 1.00 72.58 376 ASP F C 1
ATOM 12989 O O . ASP D 2 311 ? 20.752 43.573 266.980 1.00 72.51 376 ASP F O 1
ATOM 12994 N N . LEU D 2 312 ? 22.397 42.314 266.116 1.00 70.45 377 LEU F N 1
ATOM 12995 C CA . LEU D 2 312 ? 23.064 42.090 267.405 1.00 70.89 377 LEU F CA 1
ATOM 12996 C C . LEU D 2 312 ? 24.154 43.128 267.683 1.00 80.10 377 LEU F C 1
ATOM 12997 O O . LEU D 2 312 ? 24.810 43.079 268.725 1.00 79.44 377 LEU F O 1
ATOM 13002 N N . GLU D 2 313 ? 24.324 44.077 266.747 1.00 82.18 378 GLU F N 1
ATOM 13003 C CA . GLU D 2 313 ? 25.274 45.189 266.827 1.00 84.45 378 GLU F CA 1
ATOM 13004 C C . GLU D 2 313 ? 24.574 46.467 267.333 1.00 93.30 378 GLU F C 1
ATOM 13005 O O . GLU D 2 313 ? 24.552 47.507 266.661 1.00 92.78 378 GLU F O 1
ATOM 13011 N N . VAL D 2 314 ? 23.978 46.346 268.525 1.00 93.42 379 VAL F N 1
ATOM 13012 C CA . VAL D 2 314 ? 23.269 47.380 269.280 1.00 94.78 379 VAL F CA 1
ATOM 13013 C C . VAL D 2 314 ? 23.534 47.095 270.775 1.00 102.15 379 VAL F C 1
ATOM 13014 O O . VAL D 2 314 ? 23.578 45.925 271.173 1.00 101.86 379 VAL F O 1
ATOM 13018 N N . GLU D 2 315 ? 23.724 48.150 271.588 1.00 101.66 380 GLU F N 1
ATOM 13019 C CA . GLU D 2 315 ? 24.009 48.039 273.029 1.00 103.02 380 GLU F CA 1
ATOM 13020 C C . GLU D 2 315 ? 22.885 47.400 273.873 1.00 109.67 380 GLU F C 1
ATOM 13021 O O . GLU D 2 315 ? 23.177 46.887 274.956 1.00 109.68 380 GLU F O 1
ATOM 13027 N N . ASP D 2 316 ? 21.616 47.442 273.396 1.00 107.92 381 ASP F N 1
ATOM 13028 C CA . ASP D 2 316 ? 20.472 46.896 274.130 1.00 108.89 381 ASP F CA 1
ATOM 13029 C C . ASP D 2 316 ? 19.604 45.926 273.326 1.00 115.71 381 ASP F C 1
ATOM 13030 O O . ASP D 2 316 ? 19.167 46.259 272.219 1.00 115.34 381 ASP F O 1
ATOM 13035 N N . PRO D 2 317 ? 19.309 44.737 273.918 1.00 113.94 382 PRO F N 1
ATOM 13036 C CA . PRO D 2 317 ? 18.476 43.736 273.222 1.00 114.10 382 PRO F CA 1
ATOM 13037 C C . PRO D 2 317 ? 17.020 44.150 273.079 1.00 118.93 382 PRO F C 1
ATOM 13038 O O . PRO D 2 317 ? 16.310 43.626 272.221 1.00 118.53 382 PRO F O 1
ATOM 13042 N N . HIS D 2 318 ? 16.572 45.065 273.946 1.00 116.48 383 HIS F N 1
ATOM 13043 C CA . HIS D 2 318 ? 15.209 45.580 273.935 1.00 116.67 383 HIS F CA 1
ATOM 13044 C C . HIS D 2 318 ? 15.063 46.596 272.796 1.00 117.83 383 HIS F C 1
ATOM 13045 O O . HIS D 2 318 ? 14.111 46.504 272.013 1.00 116.78 383 HIS F O 1
ATOM 13052 N N . LYS D 2 319 ? 16.059 47.496 272.643 1.00 112.85 384 LYS F N 1
ATOM 13053 C CA . LYS D 2 319 ? 16.077 48.455 271.539 1.00 112.05 384 LYS F CA 1
ATOM 13054 C C . LYS D 2 319 ? 16.936 47.933 270.331 1.00 113.53 384 LYS F C 1
ATOM 13055 O O . LYS D 2 319 ? 17.548 48.718 269.593 1.00 113.13 384 LYS F O 1
ATOM 13061 N N . ALA D 2 320 ? 16.930 46.584 270.130 1.00 107.17 385 ALA F N 1
ATOM 13062 C CA . ALA D 2 320 ? 17.598 45.864 269.039 1.00 104.57 385 ALA F CA 1
ATOM 13063 C C . ALA D 2 320 ? 16.621 45.787 267.874 1.00 101.99 385 ALA F C 1
ATOM 13064 O O . ALA D 2 320 ? 15.565 45.153 268.009 1.00 101.29 385 ALA F O 1
ATOM 13066 N N . LYS D 2 321 ? 16.952 46.478 266.756 1.00 93.56 386 LYS F N 1
ATOM 13067 C CA . LYS D 2 321 ? 16.119 46.565 265.550 1.00 91.26 386 LYS F CA 1
ATOM 13068 C C . LYS D 2 321 ? 15.617 45.180 265.095 1.00 89.38 386 LYS F C 1
ATOM 13069 O O . LYS D 2 321 ? 16.421 44.301 264.778 1.00 88.24 386 LYS F O 1
ATOM 13075 N N . CYS D 2 322 ? 14.288 44.984 265.135 1.00 81.98 387 CYS F N 1
ATOM 13076 C CA . CYS D 2 322 ? 13.660 43.724 264.762 1.00 80.41 387 CYS F CA 1
ATOM 13077 C C . CYS D 2 322 ? 12.752 43.844 263.546 1.00 79.79 387 CYS F C 1
ATOM 13078 O O . CYS D 2 322 ? 11.711 44.509 263.620 1.00 78.90 387 CYS F O 1
ATOM 13081 N N . THR D 2 323 ? 13.129 43.165 262.445 1.00 72.77 388 THR F N 1
ATOM 13082 C CA . THR D 2 323 ? 12.305 43.124 261.245 1.00 71.58 388 THR F CA 1
ATOM 13083 C C . THR D 2 323 ? 11.478 41.840 261.279 1.00 74.23 388 THR F C 1
ATOM 13084 O O . THR D 2 323 ? 12.000 40.794 261.665 1.00 73.63 388 THR F O 1
ATOM 13088 N N . THR D 2 324 ? 10.182 41.928 260.925 1.00 69.90 389 THR F N 1
ATOM 13089 C CA . THR D 2 324 ? 9.291 40.778 260.890 1.00 69.69 389 THR F CA 1
ATOM 13090 C C . THR D 2 324 ? 9.052 40.417 259.441 1.00 75.56 389 THR F C 1
ATOM 13091 O O . THR D 2 324 ? 8.261 41.065 258.747 1.00 76.56 389 THR F O 1
ATOM 13095 N N . LEU D 2 325 ? 9.776 39.389 258.985 1.00 71.45 390 LEU F N 1
ATOM 13096 C CA . LEU D 2 325 ? 9.737 38.835 257.636 1.00 70.08 390 LEU F CA 1
ATOM 13097 C C . LEU D 2 325 ? 8.483 37.997 257.528 1.00 74.58 390 LEU F C 1
ATOM 13098 O O . LEU D 2 325 ? 8.286 37.057 258.294 1.00 74.32 390 LEU F O 1
ATOM 13103 N N . THR D 2 326 ? 7.598 38.379 256.623 1.00 72.25 391 THR F N 1
ATOM 13104 C CA . THR D 2 326 ? 6.317 37.702 256.491 1.00 72.61 391 THR F CA 1
ATOM 13105 C C . THR D 2 326 ? 5.930 37.479 255.004 1.00 77.06 391 THR F C 1
ATOM 13106 O O . THR D 2 326 ? 6.410 38.190 254.117 1.00 77.04 391 THR F O 1
ATOM 13110 N N . HIS D 2 327 ? 5.078 36.475 254.752 1.00 73.39 392 HIS F N 1
ATOM 13111 C CA . HIS D 2 327 ? 4.557 36.122 253.428 1.00 73.17 392 HIS F CA 1
ATOM 13112 C C . HIS D 2 327 ? 3.219 35.408 253.592 1.00 82.42 392 HIS F C 1
ATOM 13113 O O . HIS D 2 327 ? 3.089 34.533 254.458 1.00 82.28 392 HIS F O 1
ATOM 13120 N N . HIS D 2 328 ? 2.234 35.779 252.753 1.00 82.13 393 HIS F N 1
ATOM 13121 C CA . HIS D 2 328 ? 0.879 35.229 252.772 1.00 83.86 393 HIS F CA 1
ATOM 13122 C C . HIS D 2 328 ? 0.819 33.696 252.636 1.00 87.96 393 HIS F C 1
ATOM 13123 O O . HIS D 2 328 ? -0.032 33.060 253.267 1.00 87.94 393 HIS F O 1
ATOM 13130 N N . LYS D 2 329 ? 1.721 33.109 251.826 1.00 83.31 394 LYS F N 1
ATOM 13131 C CA . LYS D 2 329 ? 1.760 31.663 251.605 1.00 82.22 394 LYS F CA 1
ATOM 13132 C C . LYS D 2 329 ? 2.540 30.873 252.697 1.00 83.39 394 LYS F C 1
ATOM 13133 O O . LYS D 2 329 ? 2.572 29.641 252.661 1.00 82.75 394 LYS F O 1
ATOM 13139 N N . CYS D 2 330 ? 3.135 31.579 253.674 1.00 77.71 395 CYS F N 1
ATOM 13140 C CA . CYS D 2 330 ? 3.899 30.979 254.769 1.00 76.01 395 CYS F CA 1
ATOM 13141 C C . CYS D 2 330 ? 3.127 31.093 256.070 1.00 78.46 395 CYS F C 1
ATOM 13142 O O . CYS D 2 330 ? 3.078 32.167 256.665 1.00 78.00 395 CYS F O 1
ATOM 13145 N N . GLY D 2 331 ? 2.523 29.988 256.490 1.00 75.00 396 GLY F N 1
ATOM 13146 C CA . GLY D 2 331 ? 1.726 29.935 257.709 1.00 74.55 396 GLY F CA 1
ATOM 13147 C C . GLY D 2 331 ? 1.950 28.739 258.617 1.00 78.62 396 GLY F C 1
ATOM 13148 O O . GLY D 2 331 ? 1.230 28.593 259.612 1.00 79.08 396 GLY F O 1
ATOM 13149 N N . ALA D 2 332 ? 2.893 27.828 258.277 1.00 73.49 397 ALA F N 1
ATOM 13150 C CA . ALA D 2 332 ? 3.178 26.672 259.144 1.00 71.17 397 ALA F CA 1
ATOM 13151 C C . ALA D 2 332 ? 4.304 27.058 260.077 1.00 71.49 397 ALA F C 1
ATOM 13152 O O . ALA D 2 332 ? 4.953 28.091 259.858 1.00 69.71 397 ALA F O 1
ATOM 13154 N N . ALA D 2 333 ? 4.519 26.260 261.140 1.00 67.35 398 ALA F N 1
ATOM 13155 C CA . ALA D 2 333 ? 5.571 26.535 262.116 1.00 66.15 398 ALA F CA 1
ATOM 13156 C C . ALA D 2 333 ? 6.962 26.420 261.471 1.00 67.09 398 ALA F C 1
ATOM 13157 O O . ALA D 2 333 ? 7.237 25.438 260.779 1.00 65.16 398 ALA F O 1
ATOM 13159 N N . ILE D 2 334 ? 7.782 27.496 261.623 1.00 61.73 399 ILE F N 1
ATOM 13160 C CA . ILE D 2 334 ? 9.152 27.579 261.118 1.00 59.19 399 ILE F CA 1
ATOM 13161 C C . ILE D 2 334 ? 10.002 26.922 262.192 1.00 61.61 399 ILE F C 1
ATOM 13162 O O . ILE D 2 334 ? 10.176 27.482 263.287 1.00 60.91 399 ILE F O 1
ATOM 13167 N N . ARG D 2 335 ? 10.501 25.701 261.889 1.00 55.33 400 ARG F N 1
ATOM 13168 C CA . ARG D 2 335 ? 11.278 24.888 262.832 1.00 52.33 400 ARG F CA 1
ATOM 13169 C C . ARG D 2 335 ? 12.710 25.360 263.106 1.00 50.57 400 ARG F C 1
ATOM 13170 O O . ARG D 2 335 ? 13.184 25.271 264.250 1.00 49.02 400 ARG F O 1
ATOM 13178 N N . GLN D 2 336 ? 13.404 25.802 262.060 1.00 44.20 401 GLN F N 1
ATOM 13179 C CA . GLN D 2 336 ? 14.782 26.277 262.166 1.00 43.98 401 GLN F CA 1
ATOM 13180 C C . GLN D 2 336 ? 15.103 27.224 261.005 1.00 45.19 401 GLN F C 1
ATOM 13181 O O . GLN D 2 336 ? 14.376 27.272 259.997 1.00 40.78 401 GLN F O 1
ATOM 13187 N N . THR D 2 337 ? 16.169 28.010 261.182 1.00 43.80 402 THR F N 1
ATOM 13188 C CA . THR D 2 337 ? 16.643 28.962 260.179 1.00 43.94 402 THR F CA 1
ATOM 13189 C C . THR D 2 337 ? 18.120 28.745 259.989 1.00 48.65 402 THR F C 1
ATOM 13190 O O . THR D 2 337 ? 18.795 28.163 260.858 1.00 47.67 402 THR F O 1
ATOM 13194 N N . SER D 2 338 ? 18.626 29.206 258.844 1.00 45.88 403 SER F N 1
ATOM 13195 C CA . SER D 2 338 ? 20.044 29.169 258.542 1.00 45.57 403 SER F CA 1
ATOM 13196 C C . SER D 2 338 ? 20.401 30.353 257.688 1.00 50.37 403 SER F C 1
ATOM 13197 O O . SER D 2 338 ? 19.677 30.703 256.753 1.00 48.49 403 SER F O 1
ATOM 13200 N N . PHE D 2 339 ? 21.512 30.985 258.053 1.00 50.37 404 PHE F N 1
ATOM 13201 C CA . PHE D 2 339 ? 22.120 32.108 257.370 1.00 51.49 404 PHE F CA 1
ATOM 13202 C C . PHE D 2 339 ? 23.272 31.560 256.570 1.00 56.92 404 PHE F C 1
ATOM 13203 O O . PHE D 2 339 ? 23.968 30.640 257.045 1.00 55.73 404 PHE F O 1
ATOM 13211 N N . SER D 2 340 ? 23.543 32.185 255.395 1.00 54.70 405 SER F N 1
ATOM 13212 C CA . SER D 2 340 ? 24.705 31.838 254.585 1.00 55.26 405 SER F CA 1
ATOM 13213 C C . SER D 2 340 ? 25.935 32.386 255.349 1.00 59.49 405 SER F C 1
ATOM 13214 O O . SER D 2 340 ? 25.753 33.201 256.258 1.00 58.00 405 SER F O 1
ATOM 13217 N N . ARG D 2 341 ? 27.154 31.878 255.077 1.00 58.09 406 ARG F N 1
ATOM 13218 C CA . ARG D 2 341 ? 28.337 32.353 255.815 1.00 59.16 406 ARG F CA 1
ATOM 13219 C C . ARG D 2 341 ? 28.432 33.899 255.843 1.00 69.10 406 ARG F C 1
ATOM 13220 O O . ARG D 2 341 ? 28.644 34.490 256.906 1.00 68.69 406 ARG F O 1
ATOM 13228 N N . ASP D 2 342 ? 28.200 34.525 254.656 1.00 69.72 407 ASP F N 1
ATOM 13229 C CA . ASP D 2 342 ? 28.219 35.960 254.338 1.00 70.14 407 ASP F CA 1
ATOM 13230 C C . ASP D 2 342 ? 26.957 36.727 254.747 1.00 73.17 407 ASP F C 1
ATOM 13231 O O . ASP D 2 342 ? 26.897 37.935 254.540 1.00 72.96 407 ASP F O 1
ATOM 13236 N N . SER D 2 343 ? 25.944 36.031 255.289 1.00 68.90 408 SER F N 1
ATOM 13237 C CA . SER D 2 343 ? 24.684 36.606 255.782 1.00 67.65 408 SER F CA 1
ATOM 13238 C C . SER D 2 343 ? 23.719 37.149 254.682 1.00 67.69 408 SER F C 1
ATOM 13239 O O . SER D 2 343 ? 22.663 37.685 255.025 1.00 67.36 408 SER F O 1
ATOM 13242 N N . SER D 2 344 ? 24.041 36.945 253.387 1.00 61.92 409 SER F N 1
ATOM 13243 C CA . SER D 2 344 ? 23.221 37.393 252.249 1.00 60.91 409 SER F CA 1
ATOM 13244 C C . SER D 2 344 ? 21.944 36.592 252.042 1.00 65.80 409 SER F C 1
ATOM 13245 O O . SER D 2 344 ? 20.984 37.120 251.483 1.00 66.22 409 SER F O 1
ATOM 13248 N N . ILE D 2 345 ? 21.948 35.301 252.424 1.00 62.31 410 ILE F N 1
ATOM 13249 C CA . ILE D 2 345 ? 20.781 34.432 252.285 1.00 61.00 410 ILE F CA 1
ATOM 13250 C C . ILE D 2 345 ? 20.358 33.896 253.641 1.00 63.07 410 ILE F C 1
ATOM 13251 O O . ILE D 2 345 ? 21.193 33.525 254.465 1.00 61.72 410 ILE F O 1
ATOM 13256 N N . LEU D 2 346 ? 19.041 33.886 253.859 1.00 58.78 411 LEU F N 1
ATOM 13257 C CA . LEU D 2 346 ? 18.413 33.366 255.051 1.00 57.97 411 LEU F CA 1
ATOM 13258 C C . LEU D 2 346 ? 17.316 32.371 254.649 1.00 59.49 411 LEU F C 1
ATOM 13259 O O . LEU D 2 346 ? 16.362 32.722 253.936 1.00 58.06 411 LEU F O 1
ATOM 13264 N N . ILE D 2 347 ? 17.507 31.100 255.064 1.00 53.64 412 ILE F N 1
ATOM 13265 C CA . ILE D 2 347 ? 16.569 30.033 254.788 1.00 51.94 412 ILE F CA 1
ATOM 13266 C C . ILE D 2 347 ? 15.793 29.688 256.054 1.00 53.75 412 ILE F C 1
ATOM 13267 O O . ILE D 2 347 ? 16.374 29.627 257.134 1.00 52.35 412 ILE F O 1
ATOM 13272 N N . ALA D 2 348 ? 14.481 29.476 255.902 1.00 51.34 413 ALA F N 1
ATOM 13273 C CA . ALA D 2 348 ? 13.554 29.042 256.943 1.00 51.51 413 ALA F CA 1
ATOM 13274 C C . ALA D 2 348 ? 12.864 27.740 256.460 1.00 55.14 413 ALA F C 1
ATOM 13275 O O . ALA D 2 348 ? 12.500 27.650 255.281 1.00 53.37 413 ALA F O 1
ATOM 13277 N N . VAL D 2 349 ? 12.713 26.730 257.362 1.00 51.80 414 VAL F N 1
ATOM 13278 C CA . VAL D 2 349 ? 12.066 25.444 257.023 1.00 50.88 414 VAL F CA 1
ATOM 13279 C C . VAL D 2 349 ? 10.818 25.245 257.876 1.00 57.53 414 VAL F C 1
ATOM 13280 O O . VAL D 2 349 ? 10.833 25.643 259.044 1.00 57.36 414 VAL F O 1
ATOM 13284 N N . CYS D 2 350 ? 9.728 24.682 257.296 1.00 56.45 415 CYS F N 1
ATOM 13285 C CA . CYS D 2 350 ? 8.436 24.553 257.994 1.00 57.84 415 CYS F CA 1
ATOM 13286 C C . CYS D 2 350 ? 7.875 23.148 258.107 1.00 60.26 415 CYS F C 1
ATOM 13287 O O . CYS D 2 350 ? 8.220 22.253 257.324 1.00 59.19 415 CYS F O 1
ATOM 13290 N N . ASP D 2 351 ? 6.871 23.027 259.005 1.00 56.31 416 ASP F N 1
ATOM 13291 C CA . ASP D 2 351 ? 6.105 21.822 259.301 1.00 56.49 416 ASP F CA 1
ATOM 13292 C C . ASP D 2 351 ? 5.324 21.259 258.109 1.00 64.86 416 ASP F C 1
ATOM 13293 O O . ASP D 2 351 ? 4.905 20.096 258.156 1.00 65.86 416 ASP F O 1
ATOM 13298 N N . ASP D 2 352 ? 5.152 22.046 257.035 1.00 63.44 417 ASP F N 1
ATOM 13299 C CA . ASP D 2 352 ? 4.440 21.595 255.836 1.00 64.46 417 ASP F CA 1
ATOM 13300 C C . ASP D 2 352 ? 5.371 21.127 254.706 1.00 69.49 417 ASP F C 1
ATOM 13301 O O . ASP D 2 352 ? 4.900 20.920 253.588 1.00 71.53 417 ASP F O 1
ATOM 13306 N N . ALA D 2 353 ? 6.675 20.921 255.009 1.00 64.37 418 ALA F N 1
ATOM 13307 C CA . ALA D 2 353 ? 7.769 20.513 254.086 1.00 62.87 418 ALA F CA 1
ATOM 13308 C C . ALA D 2 353 ? 8.201 21.672 253.140 1.00 65.00 418 ALA F C 1
ATOM 13309 O O . ALA D 2 353 ? 8.752 21.429 252.053 1.00 64.74 418 ALA F O 1
ATOM 13311 N N . SER D 2 354 ? 8.005 22.932 253.610 1.00 58.96 419 SER F N 1
ATOM 13312 C CA . SER D 2 354 ? 8.334 24.152 252.867 1.00 57.90 419 SER F CA 1
ATOM 13313 C C . SER D 2 354 ? 9.646 24.803 253.237 1.00 62.03 419 SER F C 1
ATOM 13314 O O . SER D 2 354 ? 9.977 24.937 254.411 1.00 62.27 419 SER F O 1
ATOM 13317 N N . ILE D 2 355 ? 10.365 25.261 252.222 1.00 58.90 420 ILE F N 1
ATOM 13318 C CA . ILE D 2 355 ? 11.626 25.985 252.361 1.00 58.99 420 ILE F CA 1
ATOM 13319 C C . ILE D 2 355 ? 11.349 27.430 251.876 1.00 63.93 420 ILE F C 1
ATOM 13320 O O . ILE D 2 355 ? 10.679 27.615 250.857 1.00 61.80 420 ILE F O 1
ATOM 13325 N N . TRP D 2 356 ? 11.818 28.442 252.630 1.00 62.37 421 TRP F N 1
ATOM 13326 C CA . TRP D 2 356 ? 11.600 29.849 252.300 1.00 62.61 421 TRP F CA 1
ATOM 13327 C C . TRP D 2 356 ? 12.912 30.561 252.211 1.00 63.88 421 TRP F C 1
ATOM 13328 O O . TRP D 2 356 ? 13.667 30.555 253.176 1.00 64.27 421 TRP F O 1
ATOM 13339 N N . ARG D 2 357 ? 13.219 31.111 251.025 1.00 58.13 422 ARG F N 1
ATOM 13340 C CA . ARG D 2 357 ? 14.461 31.818 250.756 1.00 57.04 422 ARG F CA 1
ATOM 13341 C C . ARG D 2 357 ? 14.254 33.306 250.895 1.00 63.17 422 ARG F C 1
ATOM 13342 O O . ARG D 2 357 ? 13.362 33.877 250.249 1.00 63.26 422 ARG F O 1
ATOM 13350 N N . TRP D 2 358 ? 15.073 33.936 251.749 1.00 60.33 423 TRP F N 1
ATOM 13351 C CA . TRP D 2 358 ? 15.005 35.368 252.012 1.00 59.80 423 TRP F CA 1
ATOM 13352 C C . TRP D 2 358 ? 16.339 35.985 251.685 1.00 65.87 423 TRP F C 1
ATOM 13353 O O . TRP D 2 358 ? 17.345 35.755 252.368 1.00 63.79 423 TRP F O 1
ATOM 13364 N N . ASP D 2 359 ? 16.359 36.744 250.597 1.00 66.44 424 ASP F N 1
ATOM 13365 C CA . ASP D 2 359 ? 17.581 37.387 250.170 1.00 66.96 424 ASP F CA 1
ATOM 13366 C C . ASP D 2 359 ? 17.751 38.779 250.788 1.00 70.04 424 ASP F C 1
ATOM 13367 O O . ASP D 2 359 ? 16.803 39.567 250.847 1.00 68.29 424 ASP F O 1
ATOM 13372 N N . ARG D 2 360 ? 18.964 39.025 251.316 1.00 67.60 425 ARG F N 1
ATOM 13373 C CA . ARG D 2 360 ? 19.371 40.282 251.919 1.00 68.69 425 ARG F CA 1
ATOM 13374 C C . ARG D 2 360 ? 19.744 41.236 250.811 1.00 77.91 425 ARG F C 1
ATOM 13375 O O . ARG D 2 360 ? 20.589 40.916 249.956 1.00 77.63 425 ARG F O 1
ATOM 13383 N N . LEU D 2 361 ? 19.094 42.399 250.822 1.00 77.92 426 LEU F N 1
ATOM 13384 C CA . LEU D 2 361 ? 19.329 43.515 249.913 1.00 88.44 426 LEU F CA 1
ATOM 13385 C C . LEU D 2 361 ? 18.744 44.738 250.572 1.00 107.24 426 LEU F C 1
ATOM 13386 O O . LEU D 2 361 ? 17.510 44.756 250.807 1.00 109.61 426 LEU F O 1
ATOM 13391 N N . ASN E 3 28 ? 45.209 -14.923 194.559 1.00 80.30 562 ASN S N 1
ATOM 13392 C CA . ASN E 3 28 ? 44.736 -14.700 193.191 1.00 79.99 562 ASN S CA 1
ATOM 13393 C C . ASN E 3 28 ? 43.761 -13.488 193.105 1.00 82.12 562 ASN S C 1
ATOM 13394 O O . ASN E 3 28 ? 42.669 -13.591 192.516 1.00 83.89 562 ASN S O 1
ATOM 13399 N N . ARG E 3 29 ? 44.143 -12.356 193.718 1.00 72.64 563 ARG S N 1
ATOM 13400 C CA . ARG E 3 29 ? 43.336 -11.133 193.684 1.00 70.26 563 ARG S CA 1
ATOM 13401 C C . ARG E 3 29 ? 44.113 -9.911 194.121 1.00 69.72 563 ARG S C 1
ATOM 13402 O O . ARG E 3 29 ? 44.976 -9.997 194.992 1.00 69.78 563 ARG S O 1
ATOM 13410 N N . LEU E 3 30 ? 43.816 -8.785 193.503 1.00 62.82 564 LEU S N 1
ATOM 13411 C CA . LEU E 3 30 ? 44.468 -7.539 193.845 1.00 62.45 564 LEU S CA 1
ATOM 13412 C C . LEU E 3 30 ? 44.002 -7.058 195.227 1.00 64.35 564 LEU S C 1
ATOM 13413 O O . LEU E 3 30 ? 42.793 -6.865 195.452 1.00 64.86 564 LEU S O 1
ATOM 13418 N N . TYR E 3 31 ? 44.976 -6.944 196.159 1.00 56.90 565 TYR S N 1
ATOM 13419 C CA . TYR E 3 31 ? 44.795 -6.440 197.514 1.00 54.11 565 TYR S CA 1
ATOM 13420 C C . TYR E 3 31 ? 45.266 -4.959 197.567 1.00 54.70 565 TYR S C 1
ATOM 13421 O O . TYR E 3 31 ? 46.010 -4.489 196.697 1.00 52.25 565 TYR S O 1
ATOM 13430 N N . PHE E 3 32 ? 44.738 -4.220 198.536 1.00 50.86 566 PHE S N 1
ATOM 13431 C CA . PHE E 3 32 ? 44.964 -2.791 198.746 1.00 50.01 566 PHE S CA 1
ATOM 13432 C C . PHE E 3 32 ? 45.364 -2.506 200.187 1.00 55.59 566 PHE S C 1
ATOM 13433 O O . PHE E 3 32 ? 44.932 -3.212 201.092 1.00 57.21 566 PHE S O 1
ATOM 13441 N N . HIS E 3 33 ? 46.206 -1.491 200.394 1.00 53.23 567 HIS S N 1
ATOM 13442 C CA . HIS E 3 33 ? 46.611 -1.019 201.728 1.00 53.56 567 HIS S CA 1
ATOM 13443 C C . HIS E 3 33 ? 45.414 -0.275 202.353 1.00 55.57 567 HIS S C 1
ATOM 13444 O O . HIS E 3 33 ? 44.839 0.601 201.723 1.00 52.74 567 HIS S O 1
ATOM 13451 N N . SER E 3 34 ? 45.038 -0.640 203.580 1.00 53.05 568 SER S N 1
ATOM 13452 C CA . SER E 3 34 ? 43.900 -0.055 204.292 1.00 52.60 568 SER S CA 1
ATOM 13453 C C . SER E 3 34 ? 44.042 1.448 204.614 1.00 56.62 568 SER S C 1
ATOM 13454 O O . SER E 3 34 ? 43.014 2.144 204.718 1.00 56.17 568 SER S O 1
ATOM 13457 N N . ASP E 3 35 ? 45.306 1.942 204.749 1.00 51.65 569 ASP S N 1
ATOM 13458 C CA . ASP E 3 35 ? 45.618 3.346 205.067 1.00 50.36 569 ASP S CA 1
ATOM 13459 C C . ASP E 3 35 ? 45.606 4.291 203.876 1.00 52.41 569 ASP S C 1
ATOM 13460 O O . ASP E 3 35 ? 45.300 5.471 204.051 1.00 51.06 569 ASP S O 1
ATOM 13465 N N . THR E 3 36 ? 45.946 3.792 202.674 1.00 49.05 570 THR S N 1
ATOM 13466 C CA . THR E 3 36 ? 46.060 4.597 201.455 1.00 48.29 570 THR S CA 1
ATOM 13467 C C . THR E 3 36 ? 45.136 4.208 200.309 1.00 52.57 570 THR S C 1
ATOM 13468 O O . THR E 3 36 ? 44.972 4.989 199.367 1.00 53.32 570 THR S O 1
ATOM 13472 N N . CYS E 3 37 ? 44.628 2.983 200.330 1.00 49.66 571 CYS S N 1
ATOM 13473 C CA . CYS E 3 37 ? 43.796 2.390 199.281 1.00 50.94 571 CYS S CA 1
ATOM 13474 C C . CYS E 3 37 ? 44.551 2.196 197.998 1.00 53.29 571 CYS S C 1
ATOM 13475 O O . CYS E 3 37 ? 43.955 1.920 196.958 1.00 52.37 571 CYS S O 1
ATOM 13478 N N . LEU E 3 38 ? 45.874 2.309 198.067 1.00 50.56 572 LEU S N 1
ATOM 13479 C CA . LEU E 3 38 ? 46.711 2.060 196.901 1.00 50.90 572 LEU S CA 1
ATOM 13480 C C . LEU E 3 38 ? 46.934 0.547 196.805 1.00 55.42 572 LEU S C 1
ATOM 13481 O O . LEU E 3 38 ? 46.928 -0.129 197.849 1.00 52.12 572 LEU S O 1
ATOM 13486 N N . PRO E 3 39 ? 46.996 -0.035 195.581 1.00 54.98 573 PRO S N 1
ATOM 13487 C CA . PRO E 3 39 ? 47.147 -1.507 195.493 1.00 55.75 573 PRO S CA 1
ATOM 13488 C C . PRO E 3 39 ? 48.510 -2.047 195.900 1.00 61.75 573 PRO S C 1
ATOM 13489 O O . PRO E 3 39 ? 49.517 -1.344 195.821 1.00 62.58 573 PRO S O 1
ATOM 13493 N N . LEU E 3 40 ? 48.515 -3.284 196.401 1.00 59.88 574 LEU S N 1
ATOM 13494 C CA . LEU E 3 40 ? 49.732 -4.001 196.774 1.00 61.35 574 LEU S CA 1
ATOM 13495 C C . LEU E 3 40 ? 50.341 -4.588 195.506 1.00 69.92 574 LEU S C 1
ATOM 13496 O O . LEU E 3 40 ? 49.609 -5.185 194.716 1.00 69.53 574 LEU S O 1
ATOM 13501 N N . ARG E 3 41 ? 51.670 -4.440 195.316 1.00 70.82 575 ARG S N 1
ATOM 13502 C CA . ARG E 3 41 ? 52.398 -5.043 194.186 1.00 72.20 575 ARG S CA 1
ATOM 13503 C C . ARG E 3 41 ? 52.634 -6.526 194.525 1.00 79.67 575 ARG S C 1
ATOM 13504 O O . ARG E 3 41 ? 52.657 -6.862 195.711 1.00 77.72 575 ARG S O 1
ATOM 13512 N N . PRO E 3 42 ? 52.828 -7.435 193.533 1.00 81.66 576 PRO S N 1
ATOM 13513 C CA . PRO E 3 42 ? 53.074 -8.851 193.888 1.00 83.21 576 PRO S CA 1
ATOM 13514 C C . PRO E 3 42 ? 54.381 -9.033 194.686 1.00 89.95 576 PRO S C 1
ATOM 13515 O O . PRO E 3 42 ? 54.514 -9.987 195.472 1.00 89.78 576 PRO S O 1
ATOM 13519 N N . GLN E 3 43 ? 55.307 -8.055 194.518 1.00 87.02 577 GLN S N 1
ATOM 13520 C CA . GLN E 3 43 ? 56.559 -7.903 195.245 1.00 87.28 577 GLN S CA 1
ATOM 13521 C C . GLN E 3 43 ? 56.310 -7.914 196.789 1.00 92.52 577 GLN S C 1
ATOM 13522 O O . GLN E 3 43 ? 57.013 -8.614 197.509 1.00 92.18 577 GLN S O 1
ATOM 13528 N N . GLU E 3 44 ? 55.307 -7.147 197.280 1.00 90.31 578 GLU S N 1
ATOM 13529 C CA . GLU E 3 44 ? 54.954 -6.997 198.707 1.00 90.89 578 GLU S CA 1
ATOM 13530 C C . GLU E 3 44 ? 54.371 -8.262 199.338 1.00 98.18 578 GLU S C 1
ATOM 13531 O O . GLU E 3 44 ? 54.402 -8.406 200.565 1.00 97.31 578 GLU S O 1
ATOM 13537 N N . MET E 3 45 ? 53.843 -9.167 198.478 1.00 97.72 579 MET S N 1
ATOM 13538 C CA . MET E 3 45 ? 53.280 -10.503 198.727 1.00 98.82 579 MET S CA 1
ATOM 13539 C C . MET E 3 45 ? 52.332 -10.572 199.949 1.00 103.49 579 MET S C 1
ATOM 13540 O O . MET E 3 45 ? 52.653 -11.167 200.989 1.00 103.23 579 MET S O 1
ATOM 13545 N N . GLU E 3 46 ? 51.140 -9.966 199.779 1.00 99.65 580 GLU S N 1
ATOM 13546 C CA . GLU E 3 46 ? 50.031 -9.935 200.738 1.00 99.10 580 GLU S CA 1
ATOM 13547 C C . GLU E 3 46 ? 50.417 -9.386 202.158 1.00 102.78 580 GLU S C 1
ATOM 13548 O O . GLU E 3 46 ? 49.954 -9.910 203.172 1.00 101.97 580 GLU S O 1
ATOM 13554 N N . VAL E 3 47 ? 51.234 -8.314 202.221 1.00 100.60 581 VAL S N 1
ATOM 13555 C CA . VAL E 3 47 ? 51.632 -7.689 203.494 1.00 101.27 581 VAL S CA 1
ATOM 13556 C C . VAL E 3 47 ? 51.137 -6.238 203.578 1.00 107.20 581 VAL S C 1
ATOM 13557 O O . VAL E 3 47 ? 51.632 -5.365 202.860 1.00 106.90 581 VAL S O 1
ATOM 13561 N N . ASP E 3 48 ? 50.157 -6.003 204.463 1.00 105.34 582 ASP S N 1
ATOM 13562 C CA . ASP E 3 48 ? 49.555 -4.705 204.770 1.00 106.25 582 ASP S CA 1
ATOM 13563 C C . ASP E 3 48 ? 49.566 -4.630 206.289 1.00 113.50 582 ASP S C 1
ATOM 13564 O O . ASP E 3 48 ? 48.630 -5.110 206.936 1.00 113.59 582 ASP S O 1
ATOM 13569 N N . ASP E 3 49 ? 50.662 -4.091 206.861 1.00 111.39 583 ASP S N 1
ATOM 13570 C CA . ASP E 3 49 ? 50.812 -4.034 208.311 1.00 111.55 583 ASP S CA 1
ATOM 13571 C C . ASP E 3 49 ? 50.848 -2.599 208.891 1.00 115.52 583 ASP S C 1
ATOM 13572 O O . ASP E 3 49 ? 51.457 -2.399 209.945 1.00 115.45 583 ASP S O 1
ATOM 13577 N N . GLU E 3 50 ? 50.105 -1.627 208.289 1.00 111.44 584 GLU S N 1
ATOM 13578 C CA . GLU E 3 50 ? 50.001 -0.285 208.877 1.00 111.13 584 GLU S CA 1
ATOM 13579 C C . GLU E 3 50 ? 48.909 -0.318 209.985 1.00 116.21 584 GLU S C 1
ATOM 13580 O O . GLU E 3 50 ? 48.099 0.608 210.138 1.00 115.34 584 GLU S O 1
ATOM 13586 N N . ASP E 3 51 ? 48.910 -1.451 210.740 1.00 113.67 585 ASP S N 1
ATOM 13587 C CA . ASP E 3 51 ? 48.058 -1.839 211.875 1.00 113.47 585 ASP S CA 1
ATOM 13588 C C . ASP E 3 51 ? 48.962 -2.121 213.094 1.00 115.39 585 ASP S C 1
ATOM 13589 O O . ASP E 3 51 ? 48.979 -3.221 213.660 1.00 113.71 585 ASP S O 1
ATOM 13594 N N . GLU E 3 52 ? 49.742 -1.094 213.456 1.00 111.48 586 GLU S N 1
ATOM 13595 C CA . GLU E 3 52 ? 50.684 -1.085 214.568 1.00 110.91 586 GLU S CA 1
ATOM 13596 C C . GLU E 3 52 ? 49.924 -0.852 215.884 1.00 112.30 586 GLU S C 1
ATOM 13597 O O . GLU E 3 52 ? 48.890 -0.176 215.895 1.00 111.84 586 GLU S O 1
ATOM 13603 N N . LYS E 3 53 ? 50.431 -1.450 216.978 1.00 107.13 587 LYS S N 1
ATOM 13604 C CA . LYS E 3 53 ? 49.854 -1.458 218.333 1.00 105.82 587 LYS S CA 1
ATOM 13605 C C . LYS E 3 53 ? 49.461 -0.062 218.847 1.00 105.53 587 LYS S C 1
ATOM 13606 O O . LYS E 3 53 ? 48.342 0.105 219.362 1.00 106.33 587 LYS S O 1
ATOM 13612 N N . ASP E 3 54 ? 50.388 0.919 218.707 1.00 96.01 588 ASP S N 1
ATOM 13613 C CA . ASP E 3 54 ? 50.185 2.308 219.100 1.00 92.66 588 ASP S CA 1
ATOM 13614 C C . ASP E 3 54 ? 50.128 3.224 217.846 1.00 87.15 588 ASP S C 1
ATOM 13615 O O . ASP E 3 54 ? 51.181 3.626 217.328 1.00 87.44 588 ASP S O 1
ATOM 13620 N N . PRO E 3 55 ? 48.918 3.510 217.292 1.00 74.54 589 PRO S N 1
ATOM 13621 C CA . PRO E 3 55 ? 48.865 4.431 216.143 1.00 70.72 589 PRO S CA 1
ATOM 13622 C C . PRO E 3 55 ? 49.423 5.792 216.579 1.00 68.22 589 PRO S C 1
ATOM 13623 O O . PRO E 3 55 ? 49.088 6.255 217.669 1.00 67.31 589 PRO S O 1
ATOM 13627 N N . GLU E 3 56 ? 50.310 6.401 215.774 1.00 61.23 590 GLU S N 1
ATOM 13628 C CA . GLU E 3 56 ? 50.916 7.673 216.133 1.00 60.86 590 GLU S CA 1
ATOM 13629 C C . GLU E 3 56 ? 49.887 8.719 216.587 1.00 60.75 590 GLU S C 1
ATOM 13630 O O . GLU E 3 56 ? 50.110 9.345 217.611 1.00 62.04 590 GLU S O 1
ATOM 13636 N N . TRP E 3 57 ? 48.750 8.867 215.867 1.00 50.95 591 TRP S N 1
ATOM 13637 C CA . TRP E 3 57 ? 47.691 9.826 216.205 1.00 46.60 591 TRP S CA 1
ATOM 13638 C C . TRP E 3 57 ? 47.216 9.729 217.656 1.00 48.59 591 TRP S C 1
ATOM 13639 O O . TRP E 3 57 ? 46.819 10.741 218.220 1.00 48.01 591 TRP S O 1
ATOM 13650 N N . LEU E 3 58 ? 47.224 8.538 218.254 1.00 46.43 592 LEU S N 1
ATOM 13651 C CA . LEU E 3 58 ? 46.816 8.374 219.657 1.00 47.39 592 LEU S CA 1
ATOM 13652 C C . LEU E 3 58 ? 47.852 8.990 220.562 1.00 50.85 592 LEU S C 1
ATOM 13653 O O . LEU E 3 58 ? 47.501 9.676 221.523 1.00 51.45 592 LEU S O 1
ATOM 13658 N N . ARG E 3 59 ? 49.135 8.839 220.185 1.00 46.43 593 ARG S N 1
ATOM 13659 C CA . ARG E 3 59 ? 50.262 9.467 220.868 1.00 45.88 593 ARG S CA 1
ATOM 13660 C C . ARG E 3 59 ? 50.133 11.003 220.884 1.00 51.11 593 ARG S C 1
ATOM 13661 O O . ARG E 3 59 ? 50.273 11.601 221.944 1.00 52.11 593 ARG S O 1
ATOM 13669 N N . GLU E 3 60 ? 49.753 11.629 219.761 1.00 47.74 594 GLU S N 1
ATOM 13670 C CA . GLU E 3 60 ? 49.548 13.074 219.723 1.00 47.62 594 GLU S CA 1
ATOM 13671 C C . GLU E 3 60 ? 48.215 13.476 220.356 1.00 54.46 594 GLU S C 1
ATOM 13672 O O . GLU E 3 60 ? 48.117 14.584 220.895 1.00 56.05 594 GLU S O 1
ATOM 13678 N N . LYS E 3 61 ? 47.172 12.602 220.292 1.00 49.35 595 LYS S N 1
ATOM 13679 C CA . LYS E 3 61 ? 45.889 12.954 220.897 1.00 47.93 595 LYS S CA 1
ATOM 13680 C C . LYS E 3 61 ? 46.074 13.037 222.397 1.00 53.02 595 LYS S C 1
ATOM 13681 O O . LYS E 3 61 ? 45.555 13.957 223.017 1.00 54.02 595 LYS S O 1
ATOM 13687 N N . THR E 3 62 ? 46.861 12.116 222.971 1.00 50.27 596 THR S N 1
ATOM 13688 C CA . THR E 3 62 ? 47.084 12.118 224.410 1.00 51.32 596 THR S CA 1
ATOM 13689 C C . THR E 3 62 ? 47.870 13.348 224.818 1.00 57.21 596 THR S C 1
ATOM 13690 O O . THR E 3 62 ? 47.399 14.086 225.687 1.00 57.97 596 THR S O 1
ATOM 13694 N N . ILE E 3 63 ? 49.000 13.611 224.137 1.00 53.61 597 ILE S N 1
ATOM 13695 C CA . ILE E 3 63 ? 49.864 14.764 224.385 1.00 54.09 597 ILE S CA 1
ATOM 13696 C C . ILE E 3 63 ? 49.019 16.054 224.425 1.00 59.68 597 ILE S C 1
ATOM 13697 O O . ILE E 3 63 ? 49.012 16.764 225.422 1.00 59.69 597 ILE S O 1
ATOM 13702 N N . THR E 3 64 ? 48.250 16.277 223.383 1.00 58.37 598 THR S N 1
ATOM 13703 C CA . THR E 3 64 ? 47.348 17.420 223.199 1.00 58.86 598 THR S CA 1
ATOM 13704 C C . THR E 3 64 ? 46.293 17.570 224.340 1.00 60.77 598 THR S C 1
ATOM 13705 O O . THR E 3 64 ? 46.069 18.690 224.801 1.00 61.22 598 THR S O 1
ATOM 13709 N N . GLN E 3 65 ? 45.648 16.464 224.748 1.00 54.54 599 GLN S N 1
ATOM 13710 C CA . GLN E 3 65 ? 44.606 16.435 225.777 1.00 54.07 599 GLN S CA 1
ATOM 13711 C C . GLN E 3 65 ? 45.095 16.856 227.138 1.00 59.27 599 GLN S C 1
ATOM 13712 O O . GLN E 3 65 ? 44.390 17.578 227.845 1.00 58.80 599 GLN S O 1
ATOM 13718 N N . ILE E 3 66 ? 46.293 16.381 227.516 1.00 56.78 600 ILE S N 1
ATOM 13719 C CA . ILE E 3 66 ? 46.930 16.690 228.798 1.00 56.86 600 ILE S CA 1
ATOM 13720 C C . ILE E 3 66 ? 47.211 18.186 228.857 1.00 62.58 600 ILE S C 1
ATOM 13721 O O . ILE E 3 66 ? 47.012 18.802 229.899 1.00 62.23 600 ILE S O 1
ATOM 13726 N N . GLU E 3 67 ? 47.627 18.768 227.726 1.00 62.43 601 GLU S N 1
ATOM 13727 C CA . GLU E 3 67 ? 47.937 20.195 227.615 1.00 64.18 601 GLU S CA 1
ATOM 13728 C C . GLU E 3 67 ? 46.694 21.094 227.745 1.00 71.86 601 GLU S C 1
ATOM 13729 O O . GLU E 3 67 ? 46.821 22.212 228.248 1.00 72.50 601 GLU S O 1
ATOM 13735 N N . GLU E 3 68 ? 45.498 20.585 227.366 1.00 69.16 602 GLU S N 1
ATOM 13736 C CA . GLU E 3 68 ? 44.210 21.303 227.438 1.00 69.31 602 GLU S CA 1
ATOM 13737 C C . GLU E 3 68 ? 43.750 21.619 228.880 1.00 72.76 602 GLU S C 1
ATOM 13738 O O . GLU E 3 68 ? 42.833 22.430 229.062 1.00 72.41 602 GLU S O 1
ATOM 13744 N N . PHE E 3 69 ? 44.372 20.981 229.892 1.00 68.25 603 PHE S N 1
ATOM 13745 C CA . PHE E 3 69 ? 44.005 21.184 231.292 1.00 67.75 603 PHE S CA 1
ATOM 13746 C C . PHE E 3 69 ? 44.536 22.490 231.865 1.00 73.92 603 PHE S C 1
ATOM 13747 O O . PHE E 3 69 ? 45.732 22.770 231.779 1.00 74.35 603 PHE S O 1
ATOM 13755 N N . SER E 3 70 ? 43.644 23.284 232.450 1.00 71.17 604 SER S N 1
ATOM 13756 C CA . SER E 3 70 ? 43.985 24.571 233.056 1.00 71.72 604 SER S CA 1
ATOM 13757 C C . SER E 3 70 ? 44.465 24.405 234.516 1.00 76.57 604 SER S C 1
ATOM 13758 O O . SER E 3 70 ? 45.403 25.085 234.940 1.00 77.99 604 SER S O 1
ATOM 13761 N N . ASP E 3 71 ? 43.831 23.480 235.259 1.00 70.75 605 ASP S N 1
ATOM 13762 C CA . ASP E 3 71 ? 44.074 23.145 236.664 1.00 69.60 605 ASP S CA 1
ATOM 13763 C C . ASP E 3 71 ? 45.329 22.263 236.910 1.00 72.47 605 ASP S C 1
ATOM 13764 O O . ASP E 3 71 ? 45.689 22.003 238.066 1.00 73.47 605 ASP S O 1
ATOM 13769 N N . VAL E 3 72 ? 45.994 21.806 235.842 1.00 65.88 606 VAL S N 1
ATOM 13770 C CA . VAL E 3 72 ? 47.187 20.952 235.975 1.00 64.01 606 VAL S CA 1
ATOM 13771 C C . VAL E 3 72 ? 48.430 21.767 235.604 1.00 64.95 606 VAL S C 1
ATOM 13772 O O . VAL E 3 72 ? 48.410 22.492 234.612 1.00 64.35 606 VAL S O 1
ATOM 13776 N N . ASN E 3 73 ? 49.483 21.691 236.422 1.00 60.65 607 ASN S N 1
ATOM 13777 C CA . ASN E 3 73 ? 50.691 22.470 236.151 1.00 60.90 607 ASN S CA 1
ATOM 13778 C C . ASN E 3 73 ? 51.580 21.805 235.088 1.00 68.53 607 ASN S C 1
ATOM 13779 O O . ASN E 3 73 ? 51.492 20.587 234.870 1.00 70.06 607 ASN S O 1
ATOM 13784 N N . GLU E 3 74 ? 52.460 22.610 234.463 1.00 65.03 608 GLU S N 1
ATOM 13785 C CA . GLU E 3 74 ? 53.402 22.213 233.412 1.00 64.54 608 GLU S CA 1
ATOM 13786 C C . GLU E 3 74 ? 54.357 21.086 233.813 1.00 67.01 608 GLU S C 1
ATOM 13787 O O . GLU E 3 74 ? 54.792 20.324 232.942 1.00 68.36 608 GLU S O 1
ATOM 13793 N N . GLY E 3 75 ? 54.638 20.957 235.106 1.00 61.09 609 GLY S N 1
ATOM 13794 C CA . GLY E 3 75 ? 55.487 19.894 235.640 1.00 60.49 609 GLY S CA 1
ATOM 13795 C C . GLY E 3 75 ? 54.780 18.556 235.619 1.00 63.76 609 GLY S C 1
ATOM 13796 O O . GLY E 3 75 ? 55.308 17.585 235.081 1.00 63.30 609 GLY S O 1
ATOM 13797 N N . GLU E 3 76 ? 53.560 18.516 236.180 1.00 61.02 610 GLU S N 1
ATOM 13798 C CA . GLU E 3 76 ? 52.673 17.347 236.267 1.00 61.05 610 GLU S CA 1
ATOM 13799 C C . GLU E 3 76 ? 52.289 16.856 234.871 1.00 62.78 610 GLU S C 1
ATOM 13800 O O . GLU E 3 76 ? 52.284 15.645 234.619 1.00 61.63 610 GLU S O 1
ATOM 13806 N N . LYS E 3 77 ? 51.961 17.812 233.978 1.00 57.04 611 LYS S N 1
ATOM 13807 C CA . LYS E 3 77 ? 51.590 17.568 232.593 1.00 55.60 611 LYS S CA 1
ATOM 13808 C C . LYS E 3 77 ? 52.638 16.766 231.850 1.00 60.97 611 LYS S C 1
ATOM 13809 O O . LYS E 3 77 ? 52.294 15.751 231.243 1.00 60.35 611 LYS S O 1
ATOM 13815 N N . GLU E 3 78 ? 53.917 17.202 231.909 1.00 59.15 612 GLU S N 1
ATOM 13816 C CA . GLU E 3 78 ? 55.014 16.530 231.202 1.00 59.00 612 GLU S CA 1
ATOM 13817 C C . GLU E 3 78 ? 55.300 15.123 231.721 1.00 61.05 612 GLU S C 1
ATOM 13818 O O . GLU E 3 78 ? 55.629 14.247 230.918 1.00 61.77 612 GLU S O 1
ATOM 13824 N N . VAL E 3 79 ? 55.125 14.883 233.026 1.00 56.54 613 VAL S N 1
ATOM 13825 C CA . VAL E 3 79 ? 55.324 13.548 233.592 1.00 56.35 613 VAL S CA 1
ATOM 13826 C C . VAL E 3 79 ? 54.219 12.603 233.097 1.00 58.74 613 VAL S C 1
ATOM 13827 O O . VAL E 3 79 ? 54.525 11.495 232.655 1.00 59.41 613 VAL S O 1
ATOM 13831 N N . MET E 3 80 ? 52.956 13.089 233.096 1.00 52.52 614 MET S N 1
ATOM 13832 C CA . MET E 3 80 ? 51.756 12.387 232.636 1.00 50.44 614 MET S CA 1
ATOM 13833 C C . MET E 3 80 ? 51.849 11.999 231.163 1.00 53.39 614 MET S C 1
ATOM 13834 O O . MET E 3 80 ? 51.504 10.871 230.805 1.00 52.44 614 MET S O 1
ATOM 13839 N N . LYS E 3 81 ? 52.305 12.935 230.319 1.00 49.87 615 LYS S N 1
ATOM 13840 C CA . LYS E 3 81 ? 52.477 12.771 228.874 1.00 49.52 615 LYS S CA 1
ATOM 13841 C C . LYS E 3 81 ? 53.488 11.651 228.601 1.00 55.50 615 LYS S C 1
ATOM 13842 O O . LYS E 3 81 ? 53.205 10.726 227.828 1.00 54.52 615 LYS S O 1
ATOM 13848 N N . LEU E 3 82 ? 54.650 11.721 229.290 1.00 53.58 616 LEU S N 1
ATOM 13849 C CA . LEU E 3 82 ? 55.745 10.762 229.176 1.00 53.95 616 LEU S CA 1
ATOM 13850 C C . LEU E 3 82 ? 55.331 9.389 229.669 1.00 58.70 616 LEU S C 1
ATOM 13851 O O . LEU E 3 82 ? 55.662 8.403 229.021 1.00 59.57 616 LEU S O 1
ATOM 13856 N N . TRP E 3 83 ? 54.571 9.318 230.779 1.00 55.48 617 TRP S N 1
ATOM 13857 C CA . TRP E 3 83 ? 54.077 8.039 231.307 1.00 55.75 617 TRP S CA 1
ATOM 13858 C C . TRP E 3 83 ? 53.108 7.371 230.334 1.00 58.51 617 TRP S C 1
ATOM 13859 O O . TRP E 3 83 ? 53.221 6.179 230.095 1.00 59.89 617 TRP S O 1
ATOM 13870 N N . ASN E 3 84 ? 52.149 8.134 229.800 1.00 53.33 618 ASN S N 1
ATOM 13871 C CA . ASN E 3 84 ? 51.139 7.675 228.859 1.00 52.22 618 ASN S CA 1
ATOM 13872 C C . ASN E 3 84 ? 51.775 7.142 227.599 1.00 54.66 618 ASN S C 1
ATOM 13873 O O . ASN E 3 84 ? 51.367 6.098 227.113 1.00 51.90 618 ASN S O 1
ATOM 13878 N N . LEU E 3 85 ? 52.798 7.848 227.089 1.00 53.43 619 LEU S N 1
ATOM 13879 C CA . LEU E 3 85 ? 53.537 7.476 225.871 1.00 52.82 619 LEU S CA 1
ATOM 13880 C C . LEU E 3 85 ? 54.305 6.180 226.054 1.00 57.45 619 LEU S C 1
ATOM 13881 O O . LEU E 3 85 ? 54.412 5.392 225.110 1.00 60.04 619 LEU S O 1
ATOM 13886 N N . HIS E 3 86 ? 54.769 5.939 227.283 1.00 52.26 620 HIS S N 1
ATOM 13887 C CA . HIS E 3 86 ? 55.485 4.745 227.710 1.00 52.50 620 HIS S CA 1
ATOM 13888 C C . HIS E 3 86 ? 54.520 3.558 227.795 1.00 57.03 620 HIS S C 1
ATOM 13889 O O . HIS E 3 86 ? 54.804 2.505 227.215 1.00 58.77 620 HIS S O 1
ATOM 13896 N N . VAL E 3 87 ? 53.374 3.735 228.495 1.00 51.59 621 VAL S N 1
ATOM 13897 C CA . VAL E 3 87 ? 52.345 2.701 228.668 1.00 51.03 621 VAL S CA 1
ATOM 13898 C C . VAL E 3 87 ? 51.753 2.279 227.316 1.00 55.39 621 VAL S C 1
ATOM 13899 O O . VAL E 3 87 ? 51.575 1.081 227.086 1.00 57.16 621 VAL S O 1
ATOM 13903 N N . MET E 3 88 ? 51.527 3.256 226.406 1.00 49.96 622 MET S N 1
ATOM 13904 C CA . MET E 3 88 ? 50.984 3.025 225.067 1.00 49.66 622 MET S CA 1
ATOM 13905 C C . MET E 3 88 ? 51.939 2.249 224.170 1.00 57.85 622 MET S C 1
ATOM 13906 O O . MET E 3 88 ? 51.473 1.420 223.373 1.00 58.94 622 MET S O 1
ATOM 13911 N N . LYS E 3 89 ? 53.270 2.521 224.303 1.00 54.95 623 LYS S N 1
ATOM 13912 C CA . LYS E 3 89 ? 54.350 1.873 223.556 1.00 54.25 623 LYS S CA 1
ATOM 13913 C C . LYS E 3 89 ? 54.475 0.404 223.928 1.00 57.76 623 LYS S C 1
ATOM 13914 O O . LYS E 3 89 ? 54.643 -0.417 223.026 1.00 57.52 623 LYS S O 1
ATOM 13920 N N . HIS E 3 90 ? 54.391 0.070 225.240 1.00 54.64 624 HIS S N 1
ATOM 13921 C CA . HIS E 3 90 ? 54.573 -1.302 225.707 1.00 55.28 624 HIS S CA 1
ATOM 13922 C C . HIS E 3 90 ? 53.289 -2.092 225.883 1.00 63.42 624 HIS S C 1
ATOM 13923 O O . HIS E 3 90 ? 53.350 -3.325 225.951 1.00 64.71 624 HIS S O 1
ATOM 13930 N N . GLY E 3 91 ? 52.151 -1.400 225.926 1.00 60.63 625 GLY S N 1
ATOM 13931 C CA . GLY E 3 91 ? 50.834 -2.014 226.046 1.00 59.38 625 GLY S CA 1
ATOM 13932 C C . GLY E 3 91 ? 50.652 -2.872 227.285 1.00 62.91 625 GLY S C 1
ATOM 13933 O O . GLY E 3 91 ? 50.131 -3.998 227.191 1.00 61.53 625 GLY S O 1
ATOM 13934 N N . PHE E 3 92 ? 51.102 -2.365 228.462 1.00 58.35 626 PHE S N 1
ATOM 13935 C CA . PHE E 3 92 ? 50.932 -3.068 229.750 1.00 57.33 626 PHE S CA 1
ATOM 13936 C C . PHE E 3 92 ? 49.426 -3.243 230.018 1.00 58.47 626 PHE S C 1
ATOM 13937 O O . PHE E 3 92 ? 48.652 -2.311 229.798 1.00 56.74 626 PHE S O 1
ATOM 13945 N N . ILE E 3 93 ? 49.009 -4.434 230.461 1.00 55.44 627 ILE S N 1
ATOM 13946 C CA . ILE E 3 93 ? 47.582 -4.743 230.679 1.00 54.13 627 ILE S CA 1
ATOM 13947 C C . ILE E 3 93 ? 47.278 -5.346 232.065 1.00 56.40 627 ILE S C 1
ATOM 13948 O O . ILE E 3 93 ? 46.109 -5.413 232.464 1.00 54.59 627 ILE S O 1
ATOM 13953 N N . ALA E 3 94 ? 48.329 -5.759 232.796 1.00 53.58 628 ALA S N 1
ATOM 13954 C CA . ALA E 3 94 ? 48.238 -6.354 234.138 1.00 52.41 628 ALA S CA 1
ATOM 13955 C C . ALA E 3 94 ? 48.834 -5.425 235.193 1.00 57.07 628 ALA S C 1
ATOM 13956 O O . ALA E 3 94 ? 49.724 -4.641 234.893 1.00 57.65 628 ALA S O 1
ATOM 13958 N N . ASP E 3 95 ? 48.350 -5.528 236.430 1.00 55.45 629 ASP S N 1
ATOM 13959 C CA . ASP E 3 95 ? 48.834 -4.782 237.595 1.00 55.88 629 ASP S CA 1
ATOM 13960 C C . ASP E 3 95 ? 50.222 -5.328 237.970 1.00 63.46 629 ASP S C 1
ATOM 13961 O O . ASP E 3 95 ? 51.077 -4.562 238.385 1.00 65.69 629 ASP S O 1
ATOM 13966 N N . ASN E 3 96 ? 50.470 -6.640 237.750 1.00 60.18 630 ASN S N 1
ATOM 13967 C CA . ASN E 3 96 ? 51.763 -7.283 238.014 1.00 59.89 630 ASN S CA 1
ATOM 13968 C C . ASN E 3 96 ? 52.903 -6.713 237.159 1.00 64.63 630 ASN S C 1
ATOM 13969 O O . ASN E 3 96 ? 54.078 -6.871 237.516 1.00 68.01 630 ASN S O 1
ATOM 13974 N N . GLN E 3 97 ? 52.559 -6.055 236.032 1.00 56.55 631 GLN S N 1
ATOM 13975 C CA . GLN E 3 97 ? 53.527 -5.437 235.120 1.00 53.93 631 GLN S CA 1
ATOM 13976 C C . GLN E 3 97 ? 53.882 -4.010 235.568 1.00 55.16 631 GLN S C 1
ATOM 13977 O O . GLN E 3 97 ? 54.761 -3.387 234.972 1.00 51.94 631 GLN S O 1
ATOM 13983 N N . MET E 3 98 ? 53.181 -3.481 236.588 1.00 53.60 632 MET S N 1
ATOM 13984 C CA . MET E 3 98 ? 53.377 -2.094 236.978 1.00 54.70 632 MET S CA 1
ATOM 13985 C C . MET E 3 98 ? 54.724 -1.814 237.604 1.00 62.53 632 MET S C 1
ATOM 13986 O O . MET E 3 98 ? 55.279 -0.770 237.278 1.00 62.80 632 MET S O 1
ATOM 13991 N N . ASN E 3 99 ? 55.279 -2.729 238.432 1.00 61.18 633 ASN S N 1
ATOM 13992 C CA . ASN E 3 99 ? 56.616 -2.555 239.036 1.00 61.30 633 ASN S CA 1
ATOM 13993 C C . ASN E 3 99 ? 57.691 -2.455 237.935 1.00 66.50 633 ASN S C 1
ATOM 13994 O O . ASN E 3 99 ? 58.465 -1.504 237.925 1.00 65.07 633 ASN S O 1
ATOM 13999 N N . HIS E 3 100 ? 57.693 -3.410 236.985 1.00 66.85 634 HIS S N 1
ATOM 14000 C CA . HIS E 3 100 ? 58.603 -3.444 235.829 1.00 68.23 634 HIS S CA 1
ATOM 14001 C C . HIS E 3 100 ? 58.461 -2.194 234.958 1.00 72.21 634 HIS S C 1
ATOM 14002 O O . HIS E 3 100 ? 59.470 -1.684 234.464 1.00 72.77 634 HIS S O 1
ATOM 14009 N N . ALA E 3 101 ? 57.200 -1.722 234.750 1.00 68.04 635 ALA S N 1
ATOM 14010 C CA . ALA E 3 101 ? 56.850 -0.542 233.954 1.00 66.30 635 ALA S CA 1
ATOM 14011 C C . ALA E 3 101 ? 57.540 0.713 234.488 1.00 67.31 635 ALA S C 1
ATOM 14012 O O . ALA E 3 101 ? 58.016 1.522 233.694 1.00 66.10 635 ALA S O 1
ATOM 14014 N N . CYS E 3 102 ? 57.611 0.861 235.826 1.00 62.60 636 CYS S N 1
ATOM 14015 C CA . CYS E 3 102 ? 58.262 1.995 236.486 1.00 62.79 636 CYS S CA 1
ATOM 14016 C C . CYS E 3 102 ? 59.774 1.965 236.296 1.00 66.08 636 CYS S C 1
ATOM 14017 O O . CYS E 3 102 ? 60.386 2.999 236.003 1.00 63.56 636 CYS S O 1
ATOM 14020 N N . MET E 3 103 ? 60.362 0.761 236.427 1.00 63.09 637 MET S N 1
ATOM 14021 C CA . MET E 3 103 ? 61.788 0.511 236.236 1.00 62.68 637 MET S CA 1
ATOM 14022 C C . MET E 3 103 ? 62.200 0.822 234.804 1.00 65.59 637 MET S C 1
ATOM 14023 O O . MET E 3 103 ? 63.139 1.584 234.591 1.00 65.58 637 MET S O 1
ATOM 14028 N N . LEU E 3 104 ? 61.430 0.308 233.833 1.00 62.22 638 LEU S N 1
ATOM 14029 C CA . LEU E 3 104 ? 61.614 0.516 232.394 1.00 62.20 638 LEU S CA 1
ATOM 14030 C C . LEU E 3 104 ? 61.358 1.994 232.015 1.00 65.12 638 LEU S C 1
ATOM 14031 O O . LEU E 3 104 ? 61.923 2.496 231.030 1.00 65.09 638 LEU S O 1
ATOM 14036 N N . PHE E 3 105 ? 60.534 2.698 232.823 1.00 60.11 639 PHE S N 1
ATOM 14037 C CA . PHE E 3 105 ? 60.268 4.113 232.608 1.00 59.48 639 PHE S CA 1
ATOM 14038 C C . PHE E 3 105 ? 61.527 4.899 232.909 1.00 66.30 639 PHE S C 1
ATOM 14039 O O . PHE E 3 105 ? 61.853 5.800 232.149 1.00 65.50 639 PHE S O 1
ATOM 14047 N N . VAL E 3 106 ? 62.255 4.534 233.990 1.00 65.53 640 VAL S N 1
ATOM 14048 C CA . VAL E 3 106 ? 63.504 5.189 234.388 1.00 66.02 640 VAL S CA 1
ATOM 14049 C C . VAL E 3 106 ? 64.563 4.981 233.284 1.00 70.33 640 VAL S C 1
ATOM 14050 O O . VAL E 3 106 ? 65.108 5.962 232.777 1.00 68.87 640 VAL S O 1
ATOM 14054 N N . GLU E 3 107 ? 64.813 3.717 232.893 1.00 67.42 641 GLU S N 1
ATOM 14055 C CA . GLU E 3 107 ? 65.775 3.367 231.843 1.00 68.84 641 GLU S CA 1
ATOM 14056 C C . GLU E 3 107 ? 65.532 4.174 230.540 1.00 73.98 641 GLU S C 1
ATOM 14057 O O . GLU E 3 107 ? 66.451 4.822 230.019 1.00 74.70 641 GLU S O 1
ATOM 14063 N N . ASN E 3 108 ? 64.280 4.163 230.047 1.00 69.18 642 ASN S N 1
ATOM 14064 C CA . ASN E 3 108 ? 63.907 4.795 228.786 1.00 68.04 642 ASN S CA 1
ATOM 14065 C C . ASN E 3 108 ? 63.666 6.307 228.840 1.00 69.76 642 ASN S C 1
ATOM 14066 O O . ASN E 3 108 ?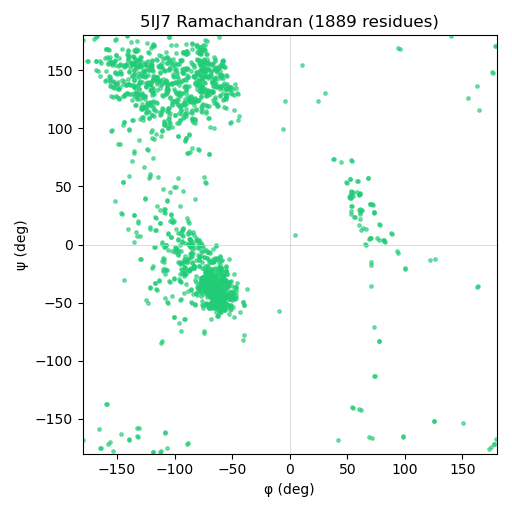 64.066 7.005 227.912 1.00 68.45 642 ASN S O 1
ATOM 14071 N N . TYR E 3 109 ? 62.991 6.818 229.888 1.00 65.90 643 TYR S N 1
ATOM 14072 C CA . TYR E 3 109 ? 62.630 8.241 229.966 1.00 64.77 643 TYR S CA 1
ATOM 14073 C C . TYR E 3 109 ? 63.412 9.060 231.011 1.00 69.86 643 TYR S C 1
ATOM 14074 O O . TYR E 3 109 ? 63.207 10.271 231.078 1.00 71.30 643 TYR S O 1
ATOM 14083 N N . GLY E 3 110 ? 64.304 8.418 231.771 1.00 65.97 644 GLY S N 1
ATOM 14084 C CA . GLY E 3 110 ? 65.123 9.044 232.813 1.00 65.64 644 GLY S CA 1
ATOM 14085 C C . GLY E 3 110 ? 65.904 10.276 232.392 1.00 71.20 644 GLY S C 1
ATOM 14086 O O . GLY E 3 110 ? 65.922 11.287 233.105 1.00 70.05 644 GLY S O 1
ATOM 14087 N N . GLN E 3 111 ? 66.520 10.207 231.207 1.00 69.92 645 GLN S N 1
ATOM 14088 C CA . GLN E 3 111 ? 67.295 11.294 230.610 1.00 70.36 645 GLN S CA 1
ATOM 14089 C C . GLN E 3 111 ? 66.408 12.512 230.376 1.00 73.68 645 GLN S C 1
ATOM 14090 O O . GLN E 3 111 ? 66.839 13.636 230.632 1.00 74.55 645 GLN S O 1
ATOM 14096 N N . LYS E 3 112 ? 65.167 12.284 229.896 1.00 68.85 646 LYS S N 1
ATOM 14097 C CA . LYS E 3 112 ? 64.191 13.343 229.640 1.00 67.71 646 LYS S CA 1
ATOM 14098 C C . LYS E 3 112 ? 63.723 13.984 230.964 1.00 68.86 646 LYS S C 1
ATOM 14099 O O . LYS E 3 112 ? 63.669 15.207 231.055 1.00 66.98 646 LYS S O 1
ATOM 14105 N N . ILE E 3 113 ? 63.454 13.155 231.996 1.00 64.83 647 ILE S N 1
ATOM 14106 C CA . ILE E 3 113 ? 63.027 13.564 233.335 1.00 64.92 647 ILE S CA 1
ATOM 14107 C C . ILE E 3 113 ? 64.046 14.527 233.950 1.00 72.39 647 ILE S C 1
ATOM 14108 O O . ILE E 3 113 ? 63.680 15.632 234.360 1.00 71.52 647 ILE S O 1
ATOM 14113 N N . ILE E 3 114 ? 65.324 14.097 233.997 1.00 72.12 648 ILE S N 1
ATOM 14114 C CA . ILE E 3 114 ? 66.443 14.870 234.544 1.00 72.26 648 ILE S CA 1
ATOM 14115 C C . ILE E 3 114 ? 66.616 16.187 233.761 1.00 76.43 648 ILE S C 1
ATOM 14116 O O . ILE E 3 114 ? 66.533 17.265 234.363 1.00 77.09 648 ILE S O 1
ATOM 14121 N N . LYS E 3 115 ? 66.808 16.087 232.428 1.00 70.92 649 LYS S N 1
ATOM 14122 C CA . LYS E 3 115 ? 67.009 17.232 231.539 1.00 70.25 649 LYS S CA 1
ATOM 14123 C C . LYS E 3 115 ? 65.881 18.255 231.564 1.00 73.80 649 LYS S C 1
ATOM 14124 O O . LYS E 3 115 ? 66.168 19.452 231.591 1.00 74.11 649 LYS S O 1
ATOM 14130 N N . LYS E 3 116 ? 64.608 17.804 231.562 1.00 69.79 650 LYS S N 1
ATOM 14131 C CA . LYS E 3 116 ? 63.442 18.703 231.575 1.00 68.80 650 LYS S CA 1
ATOM 14132 C C . LYS E 3 116 ? 63.061 19.160 233.000 1.00 71.47 650 LYS S C 1
ATOM 14133 O O . LYS E 3 116 ? 62.092 19.910 233.162 1.00 70.14 650 LYS S O 1
ATOM 14139 N N . ASN E 3 117 ? 63.864 18.729 234.019 1.00 68.27 651 ASN S N 1
ATOM 14140 C CA . ASN E 3 117 ? 63.723 19.008 235.454 1.00 68.17 651 ASN S CA 1
ATOM 14141 C C . ASN E 3 117 ? 62.311 18.633 235.960 1.00 72.59 651 ASN S C 1
ATOM 14142 O O . ASN E 3 117 ? 61.453 19.502 236.196 1.00 73.61 651 ASN S O 1
ATOM 14147 N N . LEU E 3 118 ? 62.064 17.317 236.046 1.00 67.99 652 LEU S N 1
ATOM 14148 C CA . LEU E 3 118 ? 60.787 16.727 236.475 1.00 67.57 652 LEU S CA 1
ATOM 14149 C C . LEU E 3 118 ? 61.051 15.584 237.469 1.00 76.02 652 LEU S C 1
ATOM 14150 O O . LEU E 3 118 ? 60.223 14.679 237.603 1.00 77.09 652 LEU S O 1
ATOM 14155 N N . CYS E 3 119 ? 62.204 15.634 238.169 1.00 74.17 653 CYS S N 1
ATOM 14156 C CA . CYS E 3 119 ? 62.641 14.618 239.127 1.00 74.91 653 CYS S CA 1
ATOM 14157 C C . CYS E 3 119 ? 61.699 14.430 240.331 1.00 73.53 653 CYS S C 1
ATOM 14158 O O . CYS E 3 119 ? 61.485 13.288 240.756 1.00 71.18 653 CYS S O 1
ATOM 14161 N N . ARG E 3 120 ? 61.159 15.542 240.875 1.00 68.25 654 ARG S N 1
ATOM 14162 C CA . ARG E 3 120 ? 60.246 15.539 242.028 1.00 67.57 654 ARG S CA 1
ATOM 14163 C C . ARG E 3 120 ? 58.814 15.178 241.613 1.00 69.04 654 ARG S C 1
ATOM 14164 O O . ARG E 3 120 ? 58.119 14.488 242.359 1.00 68.38 654 ARG S O 1
ATOM 14172 N N . ASN E 3 121 ? 58.371 15.653 240.424 1.00 62.98 655 ASN S N 1
ATOM 14173 C CA . ASN E 3 121 ? 57.039 15.377 239.880 1.00 61.47 655 ASN S CA 1
ATOM 14174 C C . ASN E 3 121 ? 56.905 13.893 239.558 1.00 64.61 655 ASN S C 1
ATOM 14175 O O . ASN E 3 121 ? 55.824 13.317 239.718 1.00 65.41 655 ASN S O 1
ATOM 14180 N N . PHE E 3 122 ? 58.032 13.269 239.157 1.00 58.26 656 PHE S N 1
ATOM 14181 C CA . PHE E 3 122 ? 58.152 11.850 238.894 1.00 55.77 656 PHE S CA 1
ATOM 14182 C C . PHE E 3 122 ? 58.018 11.102 240.204 1.00 61.34 656 PHE S C 1
ATOM 14183 O O . PHE E 3 122 ? 57.391 10.040 240.245 1.00 61.85 656 PHE S O 1
ATOM 14191 N N . MET E 3 123 ? 58.588 11.669 241.282 1.00 59.35 657 MET S N 1
ATOM 14192 C CA . MET E 3 123 ? 58.531 11.113 242.633 1.00 61.20 657 MET S CA 1
ATOM 14193 C C . MET E 3 123 ? 57.077 11.057 243.097 1.00 65.49 657 MET S C 1
ATOM 14194 O O . MET E 3 123 ? 56.670 10.060 243.676 1.00 64.94 657 MET S O 1
ATOM 14199 N N . LEU E 3 124 ? 56.296 12.110 242.789 1.00 62.61 658 LEU S N 1
ATOM 14200 C CA . LEU E 3 124 ? 54.871 12.228 243.106 1.00 62.03 658 LEU S CA 1
ATOM 14201 C C . LEU E 3 124 ? 54.041 11.190 242.334 1.00 66.01 658 LEU S C 1
ATOM 14202 O O . LEU E 3 124 ? 53.062 10.653 242.868 1.00 65.26 658 LEU S O 1
ATOM 14207 N N . HIS E 3 125 ? 54.452 10.904 241.081 1.00 61.78 659 HIS S N 1
ATOM 14208 C CA . HIS E 3 125 ? 53.812 9.916 240.228 1.00 60.23 659 HIS S CA 1
ATOM 14209 C C . HIS E 3 125 ? 53.990 8.529 240.841 1.00 63.82 659 HIS S C 1
ATOM 14210 O O . HIS E 3 125 ? 53.020 7.779 240.917 1.00 64.64 659 HIS S O 1
ATOM 14217 N N . LEU E 3 126 ? 55.219 8.207 241.310 1.00 58.89 660 LEU S N 1
ATOM 14218 C CA . LEU E 3 126 ? 55.549 6.927 241.945 1.00 57.32 660 LEU S CA 1
ATOM 14219 C C . LEU E 3 126 ? 54.751 6.685 243.206 1.00 62.40 660 LEU S C 1
ATOM 14220 O O . LEU E 3 126 ? 54.299 5.561 243.410 1.00 63.49 660 LEU S O 1
ATOM 14225 N N . VAL E 3 127 ? 54.575 7.716 244.067 1.00 59.18 661 VAL S N 1
ATOM 14226 C CA . VAL E 3 127 ? 53.819 7.540 245.316 1.00 58.90 661 VAL S CA 1
ATOM 14227 C C . VAL E 3 127 ? 52.325 7.399 245.006 1.00 64.01 661 VAL S C 1
ATOM 14228 O O . VAL E 3 127 ? 51.650 6.628 245.680 1.00 64.63 661 VAL S O 1
ATOM 14232 N N . SER E 3 128 ? 51.828 8.115 243.976 1.00 60.82 662 SER S N 1
ATOM 14233 C CA . SER E 3 128 ? 50.434 8.026 243.519 1.00 60.46 662 SER S CA 1
ATOM 14234 C C . SER E 3 128 ? 50.174 6.602 243.043 1.00 64.65 662 SER S C 1
ATOM 14235 O O . SER E 3 128 ? 49.126 6.041 243.355 1.00 62.97 662 SER S O 1
ATOM 14238 N N . MET E 3 129 ? 51.158 6.002 242.331 1.00 62.46 663 MET S N 1
ATOM 14239 C CA . MET E 3 129 ? 51.068 4.639 241.843 1.00 63.17 663 MET S CA 1
ATOM 14240 C C . MET E 3 129 ? 51.042 3.637 242.980 1.00 68.02 663 MET S C 1
ATOM 14241 O O . MET E 3 129 ? 50.360 2.617 242.895 1.00 67.98 663 MET S O 1
ATOM 14246 N N . HIS E 3 130 ? 51.776 3.942 244.050 1.00 64.65 664 HIS S N 1
ATOM 14247 C CA . HIS E 3 130 ? 51.791 3.151 245.260 1.00 64.33 664 HIS S CA 1
ATOM 14248 C C . HIS E 3 130 ? 50.423 3.296 245.946 1.00 66.96 664 HIS S C 1
ATOM 14249 O O . HIS E 3 130 ? 49.908 2.301 246.466 1.00 68.76 664 HIS S O 1
ATOM 14256 N N . ASP E 3 131 ? 49.827 4.517 245.934 1.00 59.87 665 ASP S N 1
ATOM 14257 C CA . ASP E 3 131 ? 48.499 4.766 246.511 1.00 58.33 665 ASP S CA 1
ATOM 14258 C C . ASP E 3 131 ? 47.440 3.963 245.765 1.00 59.39 665 ASP S C 1
ATOM 14259 O O . ASP E 3 131 ? 46.524 3.446 246.385 1.00 58.56 665 ASP S O 1
ATOM 14264 N N . PHE E 3 132 ? 47.583 3.840 244.431 1.00 55.13 666 PHE S N 1
ATOM 14265 C CA . PHE E 3 132 ? 46.652 3.087 243.597 1.00 54.15 666 PHE S CA 1
ATOM 14266 C C . PHE E 3 132 ? 46.808 1.574 243.735 1.00 63.32 666 PHE S C 1
ATOM 14267 O O . PHE E 3 132 ? 45.982 0.831 243.191 1.00 66.23 666 PHE S O 1
ATOM 14275 N N . ASN E 3 133 ? 47.831 1.123 244.509 1.00 59.64 667 ASN S N 1
ATOM 14276 C CA . ASN E 3 133 ? 48.163 -0.276 244.812 1.00 59.14 667 ASN S CA 1
ATOM 14277 C C . ASN E 3 133 ? 48.788 -1.008 243.636 1.00 63.00 667 ASN S C 1
ATOM 14278 O O . ASN E 3 133 ? 48.680 -2.232 243.561 1.00 65.22 667 ASN S O 1
ATOM 14283 N N . LEU E 3 134 ? 49.470 -0.281 242.746 1.00 57.51 668 LEU S N 1
ATOM 14284 C CA . LEU E 3 134 ? 50.070 -0.881 241.555 1.00 57.51 668 LEU S CA 1
ATOM 14285 C C . LEU E 3 134 ? 51.533 -1.262 241.712 1.00 65.43 668 LEU S C 1
ATOM 14286 O O . LEU E 3 134 ? 51.993 -2.232 241.092 1.00 66.01 668 LEU S O 1
ATOM 14291 N N . ILE E 3 135 ? 52.271 -0.494 242.534 1.00 63.88 669 ILE S N 1
ATOM 14292 C CA . ILE E 3 135 ? 53.693 -0.704 242.777 1.00 63.98 669 ILE S CA 1
ATOM 14293 C C . ILE E 3 135 ? 54.011 -0.842 244.274 1.00 73.09 669 ILE S C 1
ATOM 14294 O O . ILE E 3 135 ? 53.308 -0.267 245.125 1.00 72.16 669 ILE S O 1
ATOM 14299 N N . SER E 3 136 ? 55.080 -1.625 244.582 1.00 72.90 670 SER S N 1
ATOM 14300 C CA . SER E 3 136 ? 55.582 -1.815 245.939 1.00 73.68 670 SER S CA 1
ATOM 14301 C C . SER E 3 136 ? 56.419 -0.597 246.367 1.00 79.14 670 SER S C 1
ATOM 14302 O O . SER E 3 136 ? 56.816 0.232 245.531 1.00 78.67 670 SER S O 1
ATOM 14305 N N . ILE E 3 137 ? 56.667 -0.491 247.681 1.00 76.09 671 ILE S N 1
ATOM 14306 C CA . ILE E 3 137 ? 57.451 0.564 248.324 1.00 75.50 671 ILE S CA 1
ATOM 14307 C C . ILE E 3 137 ? 58.909 0.526 247.832 1.00 79.83 671 ILE S C 1
ATOM 14308 O O . ILE E 3 137 ? 59.509 1.581 247.647 1.00 79.55 671 ILE S O 1
ATOM 14313 N N . MET E 3 138 ? 59.454 -0.684 247.575 1.00 77.25 672 MET S N 1
ATOM 14314 C CA . MET E 3 138 ? 60.823 -0.887 247.082 1.00 78.16 672 MET S CA 1
ATOM 14315 C C . MET E 3 138 ? 60.975 -0.372 245.673 1.00 81.65 672 MET S C 1
ATOM 14316 O O . MET E 3 138 ? 62.080 0.037 245.299 1.00 82.42 672 MET S O 1
ATOM 14321 N N . SER E 3 139 ? 59.879 -0.423 244.871 1.00 75.88 673 SER S N 1
ATOM 14322 C CA . SER E 3 139 ? 59.885 0.078 243.500 1.00 74.17 673 SER S CA 1
ATOM 14323 C C . SER E 3 139 ? 60.154 1.582 243.515 1.00 73.88 673 SER S C 1
ATOM 14324 O O . SER E 3 139 ? 60.940 2.047 242.684 1.00 73.72 673 SER S O 1
ATOM 14327 N N . ILE E 3 140 ? 59.572 2.326 244.504 1.00 66.72 674 ILE S N 1
ATOM 14328 C CA . ILE E 3 140 ? 59.803 3.767 244.670 1.00 65.78 674 ILE S CA 1
ATOM 14329 C C . ILE E 3 140 ? 61.297 4.036 244.863 1.00 73.75 674 ILE S C 1
ATOM 14330 O O . ILE E 3 140 ? 61.886 4.826 244.126 1.00 73.96 674 ILE S O 1
ATOM 14335 N N . ASP E 3 141 ? 61.903 3.341 245.832 1.00 72.94 675 ASP S N 1
ATOM 14336 C CA . ASP E 3 141 ? 63.318 3.471 246.167 1.00 73.29 675 ASP S CA 1
ATOM 14337 C C . ASP E 3 141 ? 64.170 3.113 244.968 1.00 74.38 675 ASP S C 1
ATOM 14338 O O . ASP E 3 141 ? 64.898 3.976 244.495 1.00 74.16 675 ASP S O 1
ATOM 14343 N N . LYS E 3 142 ? 64.003 1.891 244.420 1.00 69.42 676 LYS S N 1
ATOM 14344 C CA . LYS E 3 142 ? 64.743 1.383 243.267 1.00 69.43 676 LYS S CA 1
ATOM 14345 C C . LYS E 3 142 ? 64.721 2.337 242.061 1.00 75.25 676 LYS S C 1
ATOM 14346 O O . LYS E 3 142 ? 65.765 2.591 241.463 1.00 75.28 676 LYS S O 1
ATOM 14352 N N . ALA E 3 143 ? 63.541 2.897 241.736 1.00 73.64 677 ALA S N 1
ATOM 14353 C CA . ALA E 3 143 ? 63.353 3.846 240.630 1.00 73.70 677 ALA S CA 1
ATOM 14354 C C . ALA E 3 143 ? 64.044 5.168 240.903 1.00 77.42 677 ALA S C 1
ATOM 14355 O O . ALA E 3 143 ? 64.634 5.736 239.989 1.00 77.52 677 ALA S O 1
ATOM 14357 N N . VAL E 3 144 ? 63.942 5.673 242.148 1.00 73.93 678 VAL S N 1
ATOM 14358 C CA . VAL E 3 144 ? 64.570 6.928 242.546 1.00 74.14 678 VAL S CA 1
ATOM 14359 C C . VAL E 3 144 ? 66.108 6.759 242.564 1.00 80.71 678 VAL S C 1
ATOM 14360 O O . VAL E 3 144 ? 66.819 7.618 242.037 1.00 81.10 678 VAL S O 1
ATOM 14364 N N . THR E 3 145 ? 66.604 5.619 243.101 1.00 76.29 679 THR S N 1
ATOM 14365 C CA . THR E 3 145 ? 68.023 5.272 243.154 1.00 75.60 679 THR S CA 1
ATOM 14366 C C . THR E 3 145 ? 68.600 5.219 241.733 1.00 79.28 679 THR S C 1
ATOM 14367 O O . THR E 3 145 ? 69.641 5.823 241.485 1.00 79.79 679 THR S O 1
ATOM 14371 N N . LYS E 3 146 ? 67.892 4.546 240.803 1.00 75.04 680 LYS S N 1
ATOM 14372 C CA . LYS E 3 146 ? 68.291 4.400 239.402 1.00 74.98 680 LYS S CA 1
ATOM 14373 C C . LYS E 3 146 ? 68.363 5.731 238.646 1.00 79.59 680 LYS S C 1
ATOM 14374 O O . LYS E 3 146 ? 69.253 5.902 237.818 1.00 80.12 680 LYS S O 1
ATOM 14380 N N . LEU E 3 147 ? 67.434 6.657 238.920 1.00 76.21 681 LEU S N 1
ATOM 14381 C CA . LEU E 3 147 ? 67.376 7.974 238.278 1.00 76.19 681 LEU S CA 1
ATOM 14382 C C . LEU E 3 147 ? 68.528 8.862 238.749 1.00 82.24 681 LEU S C 1
ATOM 14383 O O . LEU E 3 147 ? 69.059 9.642 237.955 1.00 81.43 681 LEU S O 1
ATOM 14388 N N . ARG E 3 148 ? 68.901 8.741 240.042 1.00 81.04 682 ARG S N 1
ATOM 14389 C CA . ARG E 3 148 ? 69.985 9.506 240.679 1.00 81.32 682 ARG S CA 1
ATOM 14390 C C . ARG E 3 148 ? 71.371 9.143 240.094 1.00 86.34 682 ARG S C 1
ATOM 14391 O O . ARG E 3 148 ? 72.153 10.048 239.778 1.00 84.04 682 ARG S O 1
ATOM 14399 N N . GLU E 3 149 ? 71.648 7.823 239.921 1.00 85.12 683 GLU S N 1
ATOM 14400 C CA . GLU E 3 149 ? 72.901 7.338 239.325 1.00 86.41 683 GLU S CA 1
ATOM 14401 C C . GLU E 3 149 ? 72.977 7.633 237.821 1.00 95.50 683 GLU S C 1
ATOM 14402 O O . GLU E 3 149 ? 74.077 7.748 237.270 1.00 96.50 683 GLU S O 1
ATOM 14408 N N . MET E 3 150 ? 71.811 7.807 237.181 1.00 93.75 684 MET S N 1
ATOM 14409 C CA . MET E 3 150 ? 71.673 8.162 235.773 1.00 94.34 684 MET S CA 1
ATOM 14410 C C . MET E 3 150 ? 72.058 9.642 235.607 1.00 100.97 684 MET S C 1
ATOM 14411 O O . MET E 3 150 ? 72.608 10.030 234.567 1.00 101.35 684 MET S O 1
ATOM 14416 N N . GLN E 3 151 ? 71.762 10.456 236.649 1.00 98.23 685 GLN S N 1
ATOM 14417 C CA . GLN E 3 151 ? 72.064 11.887 236.747 1.00 98.20 685 GLN S CA 1
ATOM 14418 C C . GLN E 3 151 ? 73.561 12.086 236.995 1.00 104.23 685 GLN S C 1
ATOM 14419 O O . GLN E 3 151 ? 74.120 13.109 236.590 1.00 104.43 685 GLN S O 1
ATOM 14425 N N . GLN E 3 152 ? 74.198 11.104 237.672 1.00 101.64 686 GLN S N 1
ATOM 14426 C CA . GLN E 3 152 ? 75.629 11.083 237.979 1.00 101.68 686 GLN S CA 1
ATOM 14427 C C . GLN E 3 152 ? 76.429 10.921 236.686 1.00 105.41 686 GLN S C 1
ATOM 14428 O O . GLN E 3 152 ? 77.471 11.572 236.537 1.00 105.31 686 GLN S O 1
ATOM 14434 N N . LYS E 3 153 ? 75.902 10.102 235.729 1.00 100.91 687 LYS S N 1
ATOM 14435 C CA . LYS E 3 153 ? 76.468 9.851 234.395 1.00 100.14 687 LYS S CA 1
ATOM 14436 C C . LYS E 3 153 ? 76.495 11.155 233.563 1.00 105.10 687 LYS S C 1
ATOM 14437 O O . LYS E 3 153 ? 77.151 11.209 232.521 1.00 105.29 687 LYS S O 1
ATOM 14443 N N . LEU E 3 154 ? 75.811 12.210 234.051 1.00 102.12 688 LEU S N 1
ATOM 14444 C CA . LEU E 3 154 ? 75.734 13.537 233.434 1.00 105.40 688 LEU S CA 1
ATOM 14445 C C . LEU E 3 154 ? 76.541 14.577 234.263 1.00 119.59 688 LEU S C 1
ATOM 14446 O O . LEU E 3 154 ? 77.775 14.664 234.061 1.00 123.48 688 LEU S O 1
ATOM 14451 N N . HIS F 3 27 ? 28.910 -16.058 275.024 1.00 95.54 561 HIS T N 1
ATOM 14452 C CA . HIS F 3 27 ? 29.044 -17.394 274.450 1.00 95.46 561 HIS T CA 1
ATOM 14453 C C . HIS F 3 27 ? 28.897 -17.436 272.916 1.00 95.57 561 HIS T C 1
ATOM 14454 O O . HIS F 3 27 ? 29.731 -18.073 272.267 1.00 95.22 561 HIS T O 1
ATOM 14461 N N . ASN F 3 28 ? 27.836 -16.804 272.339 1.00 88.58 562 ASN T N 1
ATOM 14462 C CA . ASN F 3 28 ? 27.629 -16.774 270.869 1.00 86.15 562 ASN T CA 1
ATOM 14463 C C . ASN F 3 28 ? 27.027 -15.445 270.334 1.00 82.47 562 ASN T C 1
ATOM 14464 O O . ASN F 3 28 ? 27.318 -15.052 269.196 1.00 83.24 562 ASN T O 1
ATOM 14469 N N . ARG F 3 29 ? 26.209 -14.759 271.143 1.00 70.78 563 ARG T N 1
ATOM 14470 C CA . ARG F 3 29 ? 25.633 -13.485 270.728 1.00 66.57 563 ARG T CA 1
ATOM 14471 C C . ARG F 3 29 ? 26.582 -12.310 270.897 1.00 64.64 563 ARG T C 1
ATOM 14472 O O . ARG F 3 29 ? 27.630 -12.438 271.537 1.00 63.21 563 ARG T O 1
ATOM 14480 N N . LEU F 3 30 ? 26.185 -11.149 270.328 1.00 57.68 564 LEU T N 1
ATOM 14481 C CA . LEU F 3 30 ? 26.943 -9.914 270.418 1.00 55.60 564 LEU T CA 1
ATOM 14482 C C . LEU F 3 30 ? 26.577 -9.206 271.717 1.00 58.77 564 LEU T C 1
ATOM 14483 O O . LEU F 3 30 ? 25.396 -8.974 272.001 1.00 58.34 564 LEU T O 1
ATOM 14488 N N . TYR F 3 31 ? 27.616 -8.906 272.508 1.00 54.95 565 TYR T N 1
ATOM 14489 C CA . TYR F 3 31 ? 27.543 -8.233 273.792 1.00 54.89 565 TYR T CA 1
ATOM 14490 C C . TYR F 3 31 ? 28.001 -6.793 273.644 1.00 58.57 565 TYR T C 1
ATOM 14491 O O . TYR F 3 31 ? 28.772 -6.478 272.738 1.00 59.26 565 TYR T O 1
ATOM 14500 N N . PHE F 3 32 ? 27.493 -5.922 274.524 1.00 54.29 566 PHE T N 1
ATOM 14501 C CA . PHE F 3 32 ? 27.695 -4.473 274.556 1.00 53.68 566 PHE T CA 1
ATOM 14502 C C . PHE F 3 32 ? 28.193 -4.019 275.921 1.00 57.47 566 PHE T C 1
ATOM 14503 O O . PHE F 3 32 ? 27.841 -4.628 276.933 1.00 59.09 566 PHE T O 1
ATOM 14511 N N . HIS F 3 33 ? 29.028 -2.978 275.947 1.00 52.80 567 HIS T N 1
ATOM 14512 C CA . HIS F 3 33 ? 29.508 -2.354 277.182 1.00 53.76 567 HIS T CA 1
ATOM 14513 C C . HIS F 3 33 ? 28.335 -1.580 277.837 1.00 57.45 567 HIS T C 1
ATOM 14514 O O . HIS F 3 33 ? 27.670 -0.792 277.166 1.00 56.85 567 HIS T O 1
ATOM 14521 N N . SER F 3 34 ? 28.084 -1.823 279.131 1.00 53.48 568 SER T N 1
ATOM 14522 C CA . SER F 3 34 ? 27.001 -1.201 279.898 1.00 52.86 568 SER T CA 1
ATOM 14523 C C . SER F 3 34 ? 27.105 0.321 280.039 1.00 57.34 568 SER T C 1
ATOM 14524 O O . SER F 3 34 ? 26.065 0.983 280.151 1.00 57.71 568 SER T O 1
ATOM 14527 N N . ASP F 3 35 ? 28.346 0.872 280.014 1.00 52.42 569 ASP T N 1
ATOM 14528 C CA . ASP F 3 35 ? 28.611 2.306 280.146 1.00 50.97 569 ASP T CA 1
ATOM 14529 C C . ASP F 3 35 ? 28.440 3.112 278.875 1.00 56.35 569 ASP T C 1
ATOM 14530 O O . ASP F 3 35 ? 28.049 4.277 278.970 1.00 58.84 569 ASP T O 1
ATOM 14535 N N . THR F 3 36 ? 28.722 2.520 277.695 1.00 51.17 570 THR T N 1
ATOM 14536 C CA . THR F 3 36 ? 28.690 3.211 276.405 1.00 50.66 570 THR T CA 1
ATOM 14537 C C . THR F 3 36 ? 27.688 2.675 275.386 1.00 57.86 570 THR T C 1
ATOM 14538 O O . THR F 3 36 ? 27.432 3.357 274.367 1.00 59.30 570 THR T O 1
ATOM 14542 N N . CYS F 3 37 ? 27.214 1.425 275.588 1.00 53.51 571 CYS T N 1
ATOM 14543 C CA . CYS F 3 37 ? 26.345 0.688 274.668 1.00 53.25 571 CYS T CA 1
ATOM 14544 C C . CYS F 3 37 ? 27.017 0.397 273.339 1.00 53.38 571 CYS T C 1
ATOM 14545 O O . CYS F 3 37 ? 26.362 0.006 272.380 1.00 51.74 571 CYS T O 1
ATOM 14548 N N . LEU F 3 38 ? 28.333 0.563 273.288 1.00 49.33 572 LEU T N 1
ATOM 14549 C CA . LEU F 3 38 ? 29.087 0.222 272.087 1.00 48.53 572 LEU T CA 1
ATOM 14550 C C . LEU F 3 38 ? 29.375 -1.296 272.124 1.00 53.06 572 LEU T C 1
ATOM 14551 O O . LEU F 3 38 ? 29.481 -1.868 273.221 1.00 51.91 572 LEU T O 1
ATOM 14556 N N . PRO F 3 39 ? 29.382 -2.000 270.968 1.00 50.60 573 PRO T N 1
ATOM 14557 C CA . PRO F 3 39 ? 29.584 -3.460 271.018 1.00 51.38 573 PRO T CA 1
ATOM 14558 C C . PRO F 3 39 ? 31.011 -3.891 271.361 1.00 58.27 573 PRO T C 1
ATOM 14559 O O . PRO F 3 39 ? 31.986 -3.147 271.133 1.00 56.22 573 PRO T O 1
ATOM 14563 N N . LEU F 3 40 ? 31.119 -5.100 271.908 1.00 58.28 574 LEU T N 1
ATOM 14564 C CA . LEU F 3 40 ? 32.384 -5.730 272.260 1.00 60.04 574 LEU T CA 1
ATOM 14565 C C . LEU F 3 40 ? 32.949 -6.383 271.021 1.00 71.86 574 LEU T C 1
ATOM 14566 O O . LEU F 3 40 ? 32.285 -7.266 270.466 1.00 72.91 574 LEU T O 1
ATOM 14571 N N . ARG F 3 41 ? 34.162 -5.979 270.574 1.00 72.79 575 ARG T N 1
ATOM 14572 C CA . ARG F 3 41 ? 34.784 -6.651 269.423 1.00 74.39 575 ARG T CA 1
ATOM 14573 C C . ARG F 3 41 ? 35.346 -8.046 269.901 1.00 83.25 575 ARG T C 1
ATOM 14574 O O . ARG F 3 41 ? 35.553 -8.213 271.115 1.00 82.44 575 ARG T O 1
ATOM 14582 N N . PRO F 3 42 ? 35.451 -9.085 269.018 1.00 83.58 576 PRO T N 1
ATOM 14583 C CA . PRO F 3 42 ? 35.806 -10.441 269.494 1.00 84.73 576 PRO T CA 1
ATOM 14584 C C . PRO F 3 42 ? 37.083 -10.599 270.324 1.00 91.98 576 PRO T C 1
ATOM 14585 O O . PRO F 3 42 ? 37.079 -11.428 271.240 1.00 91.33 576 PRO T O 1
ATOM 14589 N N . GLN F 3 43 ? 38.149 -9.816 270.049 1.00 91.60 577 GLN T N 1
ATOM 14590 C CA . GLN F 3 43 ? 39.407 -9.896 270.812 1.00 92.95 577 GLN T CA 1
ATOM 14591 C C . GLN F 3 43 ? 39.245 -9.508 272.289 1.00 99.76 577 GLN T C 1
ATOM 14592 O O . GLN F 3 43 ? 39.859 -10.141 273.154 1.00 99.29 577 GLN T O 1
ATOM 14598 N N . GLU F 3 44 ? 38.391 -8.492 272.566 1.00 98.07 578 GLU T N 1
ATOM 14599 C CA . GLU F 3 44 ? 38.078 -7.979 273.906 1.00 98.68 578 GLU T CA 1
ATOM 14600 C C . GLU F 3 44 ? 37.747 -9.108 274.879 1.00 105.71 578 GLU T C 1
ATOM 14601 O O . GLU F 3 44 ? 37.937 -8.941 276.082 1.00 103.98 578 GLU T O 1
ATOM 14607 N N . MET F 3 45 ? 37.271 -10.256 274.334 1.00 106.57 579 MET T N 1
ATOM 14608 C CA . MET F 3 45 ? 36.911 -11.498 275.032 1.00 108.65 579 MET T CA 1
ATOM 14609 C C . MET F 3 45 ? 37.267 -11.454 276.530 1.00 115.06 579 MET T C 1
ATOM 14610 O O . MET F 3 45 ? 38.439 -11.640 276.875 1.00 115.97 579 MET T O 1
ATOM 14615 N N . GLU F 3 46 ? 36.304 -11.184 277.430 1.00 111.78 580 GLU T N 1
ATOM 14616 C CA . GLU F 3 46 ? 34.876 -10.872 277.239 1.00 111.34 580 GLU T CA 1
ATOM 14617 C C . GLU F 3 46 ? 34.554 -10.004 278.469 1.00 116.32 580 GLU T C 1
ATOM 14618 O O . GLU F 3 46 ? 33.486 -10.112 279.082 1.00 115.99 580 GLU T O 1
ATOM 14624 N N . VAL F 3 47 ? 35.539 -9.165 278.841 1.00 113.30 581 VAL T N 1
ATOM 14625 C CA . VAL F 3 47 ? 35.538 -8.327 280.030 1.00 113.45 581 VAL T CA 1
ATOM 14626 C C . VAL F 3 47 ? 34.933 -6.933 279.781 1.00 117.80 581 VAL T C 1
ATOM 14627 O O . VAL F 3 47 ? 35.464 -6.133 279.002 1.00 117.35 581 VAL T O 1
ATOM 14631 N N . ASP F 3 48 ? 33.808 -6.670 280.473 1.00 114.33 582 ASP T N 1
ATOM 14632 C CA . ASP F 3 48 ? 33.054 -5.415 280.510 1.00 113.97 582 ASP T CA 1
ATOM 14633 C C . ASP F 3 48 ? 33.131 -5.006 281.989 1.00 118.28 582 ASP T C 1
ATOM 14634 O O . ASP F 3 48 ? 32.178 -5.203 282.745 1.00 117.37 582 ASP T O 1
ATOM 14639 N N . ASP F 3 49 ? 34.313 -4.520 282.416 1.00 115.92 583 ASP T N 1
ATOM 14640 C CA . ASP F 3 49 ? 34.559 -4.205 283.822 1.00 116.28 583 ASP T CA 1
ATOM 14641 C C . ASP F 3 49 ? 34.533 -2.693 284.168 1.00 120.33 583 ASP T C 1
ATOM 14642 O O . ASP F 3 49 ? 35.359 -2.222 284.963 1.00 120.84 583 ASP T O 1
ATOM 14647 N N . GLU F 3 50 ? 33.522 -1.953 283.663 1.00 115.27 584 GLU T N 1
ATOM 14648 C CA . GLU F 3 50 ? 33.372 -0.550 284.060 1.00 114.06 584 GLU T CA 1
ATOM 14649 C C . GLU F 3 50 ? 32.405 -0.485 285.260 1.00 117.48 584 GLU T C 1
ATOM 14650 O O . GLU F 3 50 ? 31.494 0.347 285.318 1.00 116.10 584 GLU T O 1
ATOM 14656 N N . ASP F 3 51 ? 32.668 -1.414 286.229 1.00 114.88 585 ASP T N 1
ATOM 14657 C CA . ASP F 3 51 ? 31.994 -1.720 287.501 1.00 114.68 585 ASP T CA 1
ATOM 14658 C C . ASP F 3 51 ? 33.049 -1.950 288.605 1.00 117.53 585 ASP T C 1
ATOM 14659 O O . ASP F 3 51 ? 33.291 -3.081 289.047 1.00 116.02 585 ASP T O 1
ATOM 14664 N N . GLU F 3 52 ? 33.683 -0.840 289.024 1.00 114.63 586 GLU T N 1
ATOM 14665 C CA . GLU F 3 52 ? 34.734 -0.762 290.051 1.00 114.48 586 GLU T CA 1
ATOM 14666 C C . GLU F 3 52 ? 34.072 -0.570 291.422 1.00 116.18 586 GLU T C 1
ATOM 14667 O O . GLU F 3 52 ? 33.028 0.086 291.489 1.00 115.62 586 GLU T O 1
ATOM 14673 N N . LYS F 3 53 ? 34.668 -1.140 292.508 1.00 111.46 587 LYS T N 1
ATOM 14674 C CA . LYS F 3 53 ? 34.097 -1.099 293.873 1.00 110.88 587 LYS T CA 1
ATOM 14675 C C . LYS F 3 53 ? 33.639 0.328 294.289 1.00 112.21 587 LYS T C 1
ATOM 14676 O O . LYS F 3 53 ? 32.519 0.476 294.789 1.00 112.55 587 LYS T O 1
ATOM 14682 N N . ASP F 3 54 ? 34.452 1.363 294.015 1.00 104.89 588 ASP T N 1
ATOM 14683 C CA . ASP F 3 54 ? 34.058 2.743 294.282 1.00 102.55 588 ASP T CA 1
ATOM 14684 C C . ASP F 3 54 ? 33.981 3.523 292.946 1.00 100.51 588 ASP T C 1
ATOM 14685 O O . ASP F 3 54 ? 35.025 3.965 292.442 1.00 100.78 588 ASP T O 1
ATOM 14690 N N . PRO F 3 55 ? 32.773 3.635 292.308 1.00 89.87 589 PRO T N 1
ATOM 14691 C CA . PRO F 3 55 ? 32.685 4.418 291.050 1.00 86.60 589 PRO T CA 1
ATOM 14692 C C . PRO F 3 55 ? 33.207 5.828 291.307 1.00 81.57 589 PRO T C 1
ATOM 14693 O O . PRO F 3 55 ? 32.898 6.393 292.354 1.00 79.56 589 PRO T O 1
ATOM 14697 N N . GLU F 3 56 ? 34.060 6.360 290.410 1.00 74.33 590 GLU T N 1
ATOM 14698 C CA . GLU F 3 56 ? 34.652 7.693 290.577 1.00 71.87 590 GLU T CA 1
ATOM 14699 C C . GLU F 3 56 ? 33.626 8.762 290.963 1.00 68.69 590 GLU T C 1
ATOM 14700 O O . GLU F 3 56 ? 33.872 9.494 291.918 1.00 67.83 590 GLU T O 1
ATOM 14706 N N . TRP F 3 57 ? 32.457 8.805 290.275 1.00 59.58 591 TRP T N 1
ATOM 14707 C CA . TRP F 3 57 ? 31.393 9.775 290.537 1.00 56.42 591 TRP T CA 1
ATOM 14708 C C . TRP F 3 57 ? 30.996 9.847 292.009 1.00 60.17 591 TRP T C 1
ATOM 14709 O O . TRP F 3 57 ? 30.585 10.918 292.470 1.00 60.08 591 TRP T O 1
ATOM 14720 N N . LEU F 3 58 ? 31.102 8.712 292.731 1.00 56.63 592 LEU T N 1
ATOM 14721 C CA . LEU F 3 58 ? 30.792 8.643 294.152 1.00 56.63 592 LEU T CA 1
ATOM 14722 C C . LEU F 3 58 ? 31.837 9.346 294.997 1.00 61.02 592 LEU T C 1
ATOM 14723 O O . LEU F 3 58 ? 31.456 10.076 295.909 1.00 61.74 592 LEU T O 1
ATOM 14728 N N . ARG F 3 59 ? 33.151 9.154 294.685 1.00 55.62 593 ARG T N 1
ATOM 14729 C CA . ARG F 3 59 ? 34.254 9.794 295.398 1.00 55.15 593 ARG T CA 1
ATOM 14730 C C . ARG F 3 59 ? 34.117 11.286 295.264 1.00 62.00 593 ARG T C 1
ATOM 14731 O O . ARG F 3 59 ? 34.279 12.016 296.240 1.00 63.33 593 ARG T O 1
ATOM 14739 N N . GLU F 3 60 ? 33.792 11.732 294.039 1.00 58.97 594 GLU T N 1
ATOM 14740 C CA . GLU F 3 60 ? 33.547 13.113 293.654 1.00 58.43 594 GLU T CA 1
ATOM 14741 C C . GLU F 3 60 ? 32.339 13.673 294.401 1.00 61.72 594 GLU T C 1
ATOM 14742 O O . GLU F 3 60 ? 32.428 14.765 294.940 1.00 61.03 594 GLU T O 1
ATOM 14748 N N . LYS F 3 61 ? 31.236 12.906 294.495 1.00 59.88 595 LYS T N 1
ATOM 14749 C CA . LYS F 3 61 ? 30.003 13.297 295.207 1.00 58.87 595 LYS T CA 1
ATOM 14750 C C . LYS F 3 61 ? 30.229 13.426 296.714 1.00 64.01 595 LYS T C 1
ATOM 14751 O O . LYS F 3 61 ? 29.689 14.342 297.310 1.00 63.84 595 LYS T O 1
ATOM 14757 N N . THR F 3 62 ? 31.028 12.542 297.329 1.00 62.12 596 THR T N 1
ATOM 14758 C CA . THR F 3 62 ? 31.248 12.639 298.772 1.00 62.84 596 THR T CA 1
ATOM 14759 C C . THR F 3 62 ? 32.068 13.907 299.100 1.00 69.02 596 THR T C 1
ATOM 14760 O O . THR F 3 62 ? 31.695 14.605 300.040 1.00 69.00 596 THR T O 1
ATOM 14764 N N . ILE F 3 63 ? 33.103 14.245 298.295 1.00 65.80 597 ILE T N 1
ATOM 14765 C CA . ILE F 3 63 ? 33.905 15.455 298.525 1.00 66.46 597 ILE T CA 1
ATOM 14766 C C . ILE F 3 63 ? 33.084 16.733 298.163 1.00 72.41 597 ILE T C 1
ATOM 14767 O O . ILE F 3 63 ? 33.215 17.745 298.848 1.00 72.38 597 ILE T O 1
ATOM 14772 N N . THR F 3 64 ? 32.214 16.657 297.119 1.00 70.30 598 THR T N 1
ATOM 14773 C CA . THR F 3 64 ? 31.313 17.732 296.666 1.00 70.99 598 THR T CA 1
ATOM 14774 C C . THR F 3 64 ? 30.213 17.956 297.717 1.00 77.62 598 THR T C 1
ATOM 14775 O O . THR F 3 64 ? 29.706 19.067 297.846 1.00 77.58 598 THR T O 1
ATOM 14779 N N . GLN F 3 65 ? 29.888 16.909 298.495 1.00 76.54 599 GLN T N 1
ATOM 14780 C CA . GLN F 3 65 ? 28.902 16.968 299.570 1.00 76.96 599 GLN T CA 1
ATOM 14781 C C . GLN F 3 65 ? 29.468 17.486 300.894 1.00 80.93 599 GLN T C 1
ATOM 14782 O O . GLN F 3 65 ? 28.798 18.278 301.537 1.00 81.10 599 GLN T O 1
ATOM 14788 N N . ILE F 3 66 ? 30.678 17.053 301.301 1.00 77.72 600 ILE T N 1
ATOM 14789 C CA . ILE F 3 66 ? 31.345 17.514 302.534 1.00 77.66 600 ILE T CA 1
ATOM 14790 C C . ILE F 3 66 ? 31.603 19.022 302.428 1.00 80.97 600 ILE T C 1
ATOM 14791 O O . ILE F 3 66 ? 31.423 19.744 303.408 1.00 79.82 600 ILE T O 1
ATOM 14796 N N . GLU F 3 67 ? 31.975 19.488 301.229 1.00 78.59 601 GLU T N 1
ATOM 14797 C CA . GLU F 3 67 ? 32.242 20.899 300.947 1.00 78.90 601 GLU T CA 1
ATOM 14798 C C . GLU F 3 67 ? 30.986 21.767 301.009 1.00 84.80 601 GLU T C 1
ATOM 14799 O O . GLU F 3 67 ? 31.094 22.926 301.373 1.00 84.77 601 GLU T O 1
ATOM 14805 N N . GLU F 3 68 ? 29.794 21.197 300.735 1.00 84.32 602 GLU T N 1
ATOM 14806 C CA . GLU F 3 68 ? 28.486 21.888 300.768 1.00 84.68 602 GLU T CA 1
ATOM 14807 C C . GLU F 3 68 ? 28.063 22.352 302.175 1.00 87.49 602 GLU T C 1
ATOM 14808 O O . GLU F 3 68 ? 27.132 23.159 302.292 1.00 87.74 602 GLU T O 1
ATOM 14814 N N . PHE F 3 69 ? 28.729 21.848 303.230 1.00 82.31 603 PHE T N 1
ATOM 14815 C CA . PHE F 3 69 ? 28.397 22.199 304.606 1.00 82.16 603 PHE T CA 1
ATOM 14816 C C . PHE F 3 69 ? 28.913 23.574 305.007 1.00 89.02 603 PHE T C 1
ATOM 14817 O O . PHE F 3 69 ? 30.098 23.869 304.852 1.00 88.54 603 PHE T O 1
ATOM 14825 N N . SER F 3 70 ? 28.014 24.409 305.532 1.00 87.25 604 SER T N 1
ATOM 14826 C CA . SER F 3 70 ? 28.330 25.765 305.978 1.00 87.60 604 SER T CA 1
ATOM 14827 C C . SER F 3 70 ? 28.862 25.771 307.429 1.00 92.69 604 SER T C 1
ATOM 14828 O O . SER F 3 70 ? 29.793 26.522 307.741 1.00 92.58 604 SER T O 1
ATOM 14831 N N . ASP F 3 71 ? 28.270 24.918 308.293 1.00 89.02 605 ASP T N 1
ATOM 14832 C CA . ASP F 3 71 ? 28.576 24.744 309.721 1.00 88.65 605 ASP T CA 1
ATOM 14833 C C . ASP F 3 71 ? 29.872 23.943 310.017 1.00 92.11 605 ASP T C 1
ATOM 14834 O O . ASP F 3 71 ? 30.284 23.847 311.176 1.00 91.60 605 ASP T O 1
ATOM 14839 N N . VAL F 3 72 ? 30.511 23.379 308.985 1.00 88.47 606 VAL T N 1
ATOM 14840 C CA . VAL F 3 72 ? 31.726 22.576 309.166 1.00 88.65 606 VAL T CA 1
ATOM 14841 C C . VAL F 3 72 ? 32.935 23.369 308.668 1.00 92.97 606 VAL T C 1
ATOM 14842 O O . VAL F 3 72 ? 32.873 23.977 307.598 1.00 92.20 606 VAL T O 1
ATOM 14846 N N . ASN F 3 73 ? 34.018 23.398 309.464 1.00 90.07 607 ASN T N 1
ATOM 14847 C CA . ASN F 3 73 ? 35.203 24.156 309.079 1.00 89.99 607 ASN T CA 1
ATOM 14848 C C . ASN F 3 73 ? 36.081 23.394 308.073 1.00 94.37 607 ASN T C 1
ATOM 14849 O O . ASN F 3 73 ? 36.012 22.161 307.993 1.00 95.48 607 ASN T O 1
ATOM 14854 N N . GLU F 3 74 ? 36.929 24.141 307.339 1.00 88.73 608 GLU T N 1
ATOM 14855 C CA . GLU F 3 74 ? 37.844 23.647 306.314 1.00 87.93 608 GLU T CA 1
ATOM 14856 C C . GLU F 3 74 ? 38.833 22.583 306.806 1.00 89.53 608 GLU T C 1
ATOM 14857 O O . GLU F 3 74 ? 39.258 21.739 306.004 1.00 89.79 608 GLU T O 1
ATOM 14863 N N . GLY F 3 75 ? 39.156 22.606 308.104 1.00 82.54 609 GLY T N 1
ATOM 14864 C CA . GLY F 3 75 ? 40.037 21.621 308.728 1.00 80.71 609 GLY T CA 1
ATOM 14865 C C . GLY F 3 75 ? 39.350 20.277 308.875 1.00 80.91 609 GLY T C 1
ATOM 14866 O O . GLY F 3 75 ? 39.879 19.260 308.431 1.00 80.98 609 GLY T O 1
ATOM 14867 N N . GLU F 3 76 ? 38.144 20.279 309.464 1.00 75.05 610 GLU T N 1
ATOM 14868 C CA . GLU F 3 76 ? 37.288 19.113 309.698 1.00 74.63 610 GLU T CA 1
ATOM 14869 C C . GLU F 3 76 ? 36.868 18.472 308.378 1.00 79.13 610 GLU T C 1
ATOM 14870 O O . GLU F 3 76 ? 36.868 17.246 308.254 1.00 78.19 610 GLU T O 1
ATOM 14876 N N . LYS F 3 77 ? 36.514 19.319 307.395 1.00 75.83 611 LYS T N 1
ATOM 14877 C CA . LYS F 3 77 ? 36.106 18.918 306.057 1.00 74.76 611 LYS T CA 1
ATOM 14878 C C . LYS F 3 77 ? 37.147 18.049 305.378 1.00 77.81 611 LYS T C 1
ATOM 14879 O O . LYS F 3 77 ? 36.802 16.964 304.902 1.00 77.99 611 LYS T O 1
ATOM 14885 N N . GLU F 3 78 ? 38.418 18.512 305.345 1.00 72.61 612 GLU T N 1
ATOM 14886 C CA . GLU F 3 78 ? 39.499 17.778 304.690 1.00 71.55 612 GLU T CA 1
ATOM 14887 C C . GLU F 3 78 ? 39.822 16.436 305.360 1.00 73.54 612 GLU T C 1
ATOM 14888 O O . GLU F 3 78 ? 40.156 15.480 304.655 1.00 73.54 612 GLU T O 1
ATOM 14894 N N . VAL F 3 79 ? 39.675 16.341 306.691 1.00 68.75 613 VAL T N 1
ATOM 14895 C CA . VAL F 3 79 ? 39.914 15.084 307.401 1.00 68.60 613 VAL T CA 1
ATOM 14896 C C . VAL F 3 79 ? 38.809 14.072 307.051 1.00 73.52 613 VAL T C 1
ATOM 14897 O O . VAL F 3 79 ? 39.119 12.920 306.725 1.00 74.68 613 VAL T O 1
ATOM 14901 N N . MET F 3 80 ? 37.541 14.539 307.036 1.00 67.76 614 MET T N 1
ATOM 14902 C CA . MET F 3 80 ? 36.347 13.768 306.701 1.00 66.49 614 MET T CA 1
ATOM 14903 C C . MET F 3 80 ? 36.405 13.214 305.287 1.00 71.49 614 MET T C 1
ATOM 14904 O O . MET F 3 80 ? 36.080 12.047 305.085 1.00 71.90 614 MET T O 1
ATOM 14909 N N . LYS F 3 81 ? 36.816 14.059 304.316 1.00 68.22 615 LYS T N 1
ATOM 14910 C CA . LYS F 3 81 ? 36.959 13.738 302.894 1.00 67.73 615 LYS T CA 1
ATOM 14911 C C . LYS F 3 81 ? 37.979 12.609 302.724 1.00 71.58 615 LYS T C 1
ATOM 14912 O O . LYS F 3 81 ? 37.693 11.604 302.063 1.00 72.19 615 LYS T O 1
ATOM 14918 N N . LEU F 3 82 ? 39.151 12.769 303.361 1.00 66.33 616 LEU T N 1
ATOM 14919 C CA . LEU F 3 82 ? 40.258 11.822 303.318 1.00 65.48 616 LEU T CA 1
ATOM 14920 C C . LEU F 3 82 ? 39.878 10.496 303.965 1.00 66.97 616 LEU T C 1
ATOM 14921 O O . LEU F 3 82 ? 40.209 9.445 303.421 1.00 66.77 616 LEU T O 1
ATOM 14926 N N . TRP F 3 83 ? 39.149 10.540 305.092 1.00 60.97 617 TRP T N 1
ATOM 14927 C CA . TRP F 3 83 ? 38.699 9.324 305.773 1.00 59.15 617 TRP T CA 1
ATOM 14928 C C . TRP F 3 83 ? 37.709 8.533 304.905 1.00 64.55 617 TRP T C 1
ATOM 14929 O O . TRP F 3 83 ? 37.846 7.314 304.786 1.00 67.16 617 TRP T O 1
ATOM 14940 N N . ASN F 3 84 ? 36.714 9.221 304.338 1.00 57.44 618 ASN T N 1
ATOM 14941 C CA . ASN F 3 84 ? 35.690 8.648 303.489 1.00 57.13 618 ASN T CA 1
ATOM 14942 C C . ASN F 3 84 ? 36.300 7.987 302.265 1.00 63.44 618 ASN T C 1
ATOM 14943 O O . ASN F 3 84 ? 35.892 6.890 301.912 1.00 62.47 618 ASN T O 1
ATOM 14948 N N . LEU F 3 85 ? 37.295 8.650 301.638 1.00 61.54 619 LEU T N 1
ATOM 14949 C CA . LEU F 3 85 ? 37.989 8.163 300.451 1.00 60.77 619 LEU T CA 1
ATOM 14950 C C . LEU F 3 85 ? 38.783 6.910 300.747 1.00 65.91 619 LEU T C 1
ATOM 14951 O O . LEU F 3 85 ? 38.882 6.035 299.879 1.00 67.59 619 LEU T O 1
ATOM 14956 N N . HIS F 3 86 ? 39.293 6.801 301.984 1.00 61.24 620 HIS T N 1
ATOM 14957 C CA . HIS F 3 86 ? 40.056 5.671 302.512 1.00 60.78 620 HIS T CA 1
ATOM 14958 C C . HIS F 3 86 ? 39.122 4.482 302.747 1.00 62.63 620 HIS T C 1
ATOM 14959 O O . HIS F 3 86 ? 39.401 3.381 302.272 1.00 62.65 620 HIS T O 1
ATOM 14966 N N . VAL F 3 87 ? 38.000 4.709 303.457 1.00 57.66 621 VAL T N 1
ATOM 14967 C CA . VAL F 3 87 ? 36.995 3.681 303.767 1.00 55.82 621 VAL T CA 1
ATOM 14968 C C . VAL F 3 87 ? 36.367 3.117 302.486 1.00 61.83 621 VAL T C 1
ATOM 14969 O O . VAL F 3 87 ? 36.188 1.907 302.382 1.00 63.65 621 VAL T O 1
ATOM 14973 N N . MET F 3 88 ? 36.082 3.989 301.499 1.00 57.76 622 MET T N 1
ATOM 14974 C CA . MET F 3 88 ? 35.515 3.667 300.197 1.00 56.05 622 MET T CA 1
ATOM 14975 C C . MET F 3 88 ? 36.467 2.793 299.369 1.00 59.40 622 MET T C 1
ATOM 14976 O O . MET F 3 88 ? 36.009 1.845 298.709 1.00 58.24 622 MET T O 1
ATOM 14981 N N . LYS F 3 89 ? 37.784 3.100 299.428 1.00 55.26 623 LYS T N 1
ATOM 14982 C CA . LYS F 3 89 ? 38.842 2.396 298.707 1.00 55.38 623 LYS T CA 1
ATOM 14983 C C . LYS F 3 89 ? 39.009 0.958 299.209 1.00 61.45 623 LYS T C 1
ATOM 14984 O O . LYS F 3 89 ? 39.153 0.049 298.385 1.00 60.80 623 LYS T O 1
ATOM 14990 N N . HIS F 3 90 ? 38.972 0.749 300.551 1.00 58.33 624 HIS T N 1
ATOM 14991 C CA . HIS F 3 90 ? 39.193 -0.567 301.143 1.00 57.54 624 HIS T CA 1
ATOM 14992 C C . HIS F 3 90 ? 37.932 -1.344 301.446 1.00 62.10 624 HIS T C 1
ATOM 14993 O O . HIS F 3 90 ? 38.004 -2.554 301.632 1.00 63.21 624 HIS T O 1
ATOM 15000 N N . GLY F 3 91 ? 36.796 -0.671 301.472 1.00 59.34 625 GLY T N 1
ATOM 15001 C CA . GLY F 3 91 ? 35.492 -1.285 301.712 1.00 59.19 625 GLY T CA 1
ATOM 15002 C C . GLY F 3 91 ? 35.335 -1.994 303.037 1.00 61.51 625 GLY T C 1
ATOM 15003 O O . GLY F 3 91 ? 34.782 -3.092 303.075 1.00 60.92 625 GLY T O 1
ATOM 15004 N N . PHE F 3 92 ? 35.817 -1.374 304.134 1.00 56.67 626 PHE T N 1
ATOM 15005 C CA . PHE F 3 92 ? 35.698 -1.939 305.489 1.00 55.11 626 PHE T CA 1
ATOM 15006 C C . PHE F 3 92 ? 34.208 -2.100 305.830 1.00 56.46 626 PHE T C 1
ATOM 15007 O O . PHE F 3 92 ? 33.412 -1.194 305.551 1.00 55.47 626 PHE T O 1
ATOM 15015 N N . ILE F 3 93 ? 33.823 -3.245 306.413 1.00 52.23 627 ILE T N 1
ATOM 15016 C CA . ILE F 3 93 ? 32.409 -3.538 306.713 1.00 51.46 627 ILE T CA 1
ATOM 15017 C C . ILE F 3 93 ? 32.171 -4.003 308.161 1.00 58.92 627 ILE T C 1
ATOM 15018 O O . ILE F 3 93 ? 31.015 -4.054 308.615 1.00 60.87 627 ILE T O 1
ATOM 15023 N N . ALA F 3 94 ? 33.251 -4.329 308.883 1.00 55.63 628 ALA T N 1
ATOM 15024 C CA . ALA F 3 94 ? 33.199 -4.794 310.280 1.00 55.83 628 ALA T CA 1
ATOM 15025 C C . ALA F 3 94 ? 33.818 -3.764 311.221 1.00 58.35 628 ALA T C 1
ATOM 15026 O O . ALA F 3 94 ? 34.691 -3.002 310.798 1.00 56.15 628 ALA T O 1
ATOM 15028 N N . ASP F 3 95 ? 33.387 -3.780 312.503 1.00 55.72 629 ASP T N 1
ATOM 15029 C CA . ASP F 3 95 ? 33.911 -2.919 313.576 1.00 55.56 629 ASP T CA 1
ATOM 15030 C C . ASP F 3 95 ? 35.323 -3.385 313.924 1.00 58.35 629 ASP T C 1
ATOM 15031 O O . ASP F 3 95 ? 36.175 -2.555 314.223 1.00 58.53 629 ASP T O 1
ATOM 15036 N N . ASN F 3 96 ? 35.584 -4.706 313.817 1.00 55.63 630 ASN T N 1
ATOM 15037 C CA . ASN F 3 96 ? 36.900 -5.311 314.070 1.00 56.23 630 ASN T CA 1
ATOM 15038 C C . ASN F 3 96 ? 38.000 -4.796 313.132 1.00 62.63 630 ASN T C 1
ATOM 15039 O O . ASN F 3 96 ? 39.197 -4.899 313.464 1.00 63.86 630 ASN T O 1
ATOM 15044 N N . GLN F 3 97 ? 37.592 -4.242 311.970 1.00 57.62 631 GLN T N 1
ATOM 15045 C CA . GLN F 3 97 ? 38.504 -3.691 310.972 1.00 57.18 631 GLN T CA 1
ATOM 15046 C C . GLN F 3 97 ? 38.848 -2.222 311.270 1.00 60.44 631 GLN T C 1
ATOM 15047 O O . GLN F 3 97 ? 39.709 -1.643 310.588 1.00 59.23 631 GLN T O 1
ATOM 15053 N N . MET F 3 98 ? 38.160 -1.604 312.259 1.00 57.05 632 MET T N 1
ATOM 15054 C CA . MET F 3 98 ? 38.341 -0.178 312.496 1.00 57.27 632 MET T CA 1
ATOM 15055 C C . MET F 3 98 ? 39.700 0.191 313.057 1.00 62.98 632 MET T C 1
ATOM 15056 O O . MET F 3 98 ? 40.216 1.212 312.614 1.00 61.55 632 MET T O 1
ATOM 15061 N N . ASN F 3 99 ? 40.307 -0.636 313.963 1.00 61.15 633 ASN T N 1
ATOM 15062 C CA . ASN F 3 99 ? 41.653 -0.373 314.499 1.00 61.42 633 ASN T CA 1
ATOM 15063 C C . ASN F 3 99 ? 42.683 -0.359 313.364 1.00 67.29 633 ASN T C 1
ATOM 15064 O O . ASN F 3 99 ? 43.434 0.608 313.232 1.00 65.91 633 ASN T O 1
ATOM 15069 N N . HIS F 3 100 ? 42.673 -1.411 312.513 1.00 66.77 634 HIS T N 1
ATOM 15070 C CA . HIS F 3 100 ? 43.562 -1.543 311.355 1.00 68.02 634 HIS T CA 1
ATOM 15071 C C . HIS F 3 100 ? 43.373 -0.391 310.361 1.00 70.86 634 HIS T C 1
ATOM 15072 O O . HIS F 3 100 ? 44.366 0.085 309.793 1.00 70.25 634 HIS T O 1
ATOM 15079 N N . ALA F 3 101 ? 42.093 0.026 310.134 1.00 65.74 635 ALA T N 1
ATOM 15080 C CA . ALA F 3 101 ? 41.708 1.104 309.225 1.00 65.30 635 ALA T CA 1
ATOM 15081 C C . ALA F 3 101 ? 42.376 2.422 309.605 1.00 69.75 635 ALA T C 1
ATOM 15082 O O . ALA F 3 101 ? 42.823 3.145 308.715 1.00 69.72 635 ALA T O 1
ATOM 15084 N N . CYS F 3 102 ? 42.470 2.720 310.920 1.00 66.49 636 CYS T N 1
ATOM 15085 C CA . CYS F 3 102 ? 43.116 3.930 311.438 1.00 67.08 636 CYS T CA 1
ATOM 15086 C C . CYS F 3 102 ? 44.633 3.902 311.221 1.00 70.58 636 CYS T C 1
ATOM 15087 O O . CYS F 3 102 ? 45.227 4.908 310.817 1.00 68.02 636 CYS T O 1
ATOM 15090 N N . MET F 3 103 ? 45.241 2.733 311.467 1.00 69.72 637 MET T N 1
ATOM 15091 C CA . MET F 3 103 ? 46.669 2.493 311.272 1.00 71.35 637 MET T CA 1
ATOM 15092 C C . MET F 3 103 ? 47.048 2.665 309.805 1.00 75.33 637 MET T C 1
ATOM 15093 O O . MET F 3 103 ? 47.968 3.428 309.493 1.00 75.12 637 MET T O 1
ATOM 15098 N N . LEU F 3 104 ? 46.262 2.031 308.904 1.00 70.74 638 LEU T N 1
ATOM 15099 C CA . LEU F 3 104 ? 46.406 2.095 307.452 1.00 69.41 638 LEU T CA 1
ATOM 15100 C C . LEU F 3 104 ? 46.122 3.519 306.933 1.00 70.56 638 LEU T C 1
ATOM 15101 O O . LEU F 3 104 ? 46.663 3.923 305.896 1.00 68.87 638 LEU T O 1
ATOM 15106 N N . PHE F 3 105 ? 45.297 4.289 307.674 1.00 66.41 639 PHE T N 1
ATOM 15107 C CA . PHE F 3 105 ? 45.002 5.666 307.323 1.00 65.84 639 PHE T CA 1
ATOM 15108 C C . PHE F 3 105 ? 46.248 6.506 307.518 1.00 73.02 639 PHE T C 1
ATOM 15109 O O . PHE F 3 105 ? 46.537 7.338 306.666 1.00 73.48 639 PHE T O 1
ATOM 15117 N N . VAL F 3 106 ? 47.012 6.263 308.609 1.00 72.32 640 VAL T N 1
ATOM 15118 C CA . VAL F 3 106 ? 48.260 6.986 308.901 1.00 73.49 640 VAL T CA 1
ATOM 15119 C C . VAL F 3 106 ? 49.299 6.689 307.815 1.00 78.32 640 VAL T C 1
ATOM 15120 O O . VAL F 3 106 ? 49.812 7.627 307.204 1.00 77.42 640 VAL T O 1
ATOM 15124 N N . GLU F 3 107 ? 49.568 5.388 307.549 1.00 75.92 641 GLU T N 1
ATOM 15125 C CA . GLU F 3 107 ? 50.513 4.936 306.514 1.00 75.87 641 GLU T CA 1
ATOM 15126 C C . GLU F 3 107 ? 50.224 5.600 305.144 1.00 80.15 641 GLU T C 1
ATOM 15127 O O . GLU F 3 107 ? 51.119 6.215 304.550 1.00 79.54 641 GLU T O 1
ATOM 15133 N N . ASN F 3 108 ? 48.959 5.515 304.686 1.00 76.33 642 ASN T N 1
ATOM 15134 C CA . ASN F 3 108 ? 48.533 5.998 303.377 1.00 75.90 642 ASN T CA 1
ATOM 15135 C C . ASN F 3 108 ? 48.257 7.498 303.270 1.00 79.67 642 ASN T C 1
ATOM 15136 O O . ASN F 3 108 ? 48.628 8.095 302.263 1.00 79.60 642 ASN T O 1
ATOM 15141 N N . TYR F 3 109 ? 47.600 8.104 304.263 1.00 76.39 643 TYR T N 1
ATOM 15142 C CA . TYR F 3 109 ? 47.216 9.519 304.191 1.00 76.02 643 TYR T CA 1
ATOM 15143 C C . TYR F 3 109 ? 48.024 10.471 305.118 1.00 78.56 643 TYR T C 1
ATOM 15144 O O . TYR F 3 109 ? 47.813 11.685 305.039 1.00 75.74 643 TYR T O 1
ATOM 15153 N N . GLY F 3 110 ? 48.950 9.926 305.924 1.00 76.00 644 GLY T N 1
ATOM 15154 C CA . GLY F 3 110 ? 49.789 10.676 306.865 1.00 76.20 644 GLY T CA 1
ATOM 15155 C C . GLY F 3 110 ? 50.527 11.871 306.293 1.00 80.96 644 GLY T C 1
ATOM 15156 O O . GLY F 3 110 ? 50.532 12.956 306.892 1.00 80.23 644 GLY T O 1
ATOM 15157 N N . GLN F 3 111 ? 51.126 11.678 305.107 1.00 77.72 645 GLN T N 1
ATOM 15158 C CA . GLN F 3 111 ? 51.874 12.706 304.389 1.00 78.03 645 GLN T CA 1
ATOM 15159 C C . GLN F 3 111 ? 50.961 13.879 304.030 1.00 83.12 645 GLN T C 1
ATOM 15160 O O . GLN F 3 111 ? 51.372 15.039 304.149 1.00 83.25 645 GLN T O 1
ATOM 15166 N N . LYS F 3 112 ? 49.716 13.570 303.602 1.00 79.03 646 LYS T N 1
ATOM 15167 C CA . LYS F 3 112 ? 48.713 14.577 303.246 1.00 78.17 646 LYS T CA 1
ATOM 15168 C C . LYS F 3 112 ? 48.258 15.358 304.500 1.00 78.74 646 LYS T C 1
ATOM 15169 O O . LYS F 3 112 ? 48.181 16.579 304.455 1.00 78.33 646 LYS T O 1
ATOM 15175 N N . ILE F 3 113 ? 48.022 14.649 305.619 1.00 73.57 647 ILE T N 1
ATOM 15176 C CA . ILE F 3 113 ? 47.608 15.202 306.912 1.00 73.06 647 ILE T CA 1
ATOM 15177 C C . ILE F 3 113 ? 48.631 16.248 307.394 1.00 77.75 647 ILE T C 1
ATOM 15178 O O . ILE F 3 113 ? 48.248 17.392 307.684 1.00 76.45 647 ILE T O 1
ATOM 15183 N N . ILE F 3 114 ? 49.925 15.845 307.461 1.00 74.14 648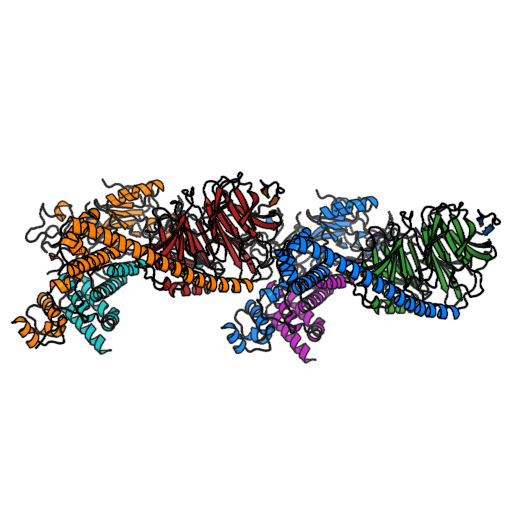 ILE T N 1
ATOM 15184 C CA . ILE F 3 114 ? 51.031 16.687 307.900 1.00 73.85 648 ILE T CA 1
ATOM 15185 C C . ILE F 3 114 ? 51.166 17.909 306.976 1.00 79.02 648 ILE T C 1
ATOM 15186 O O . ILE F 3 114 ? 51.075 19.048 307.456 1.00 78.49 648 ILE T O 1
ATOM 15191 N N . LYS F 3 115 ? 51.334 17.663 305.655 1.00 76.21 649 LYS T N 1
ATOM 15192 C CA . LYS F 3 115 ? 51.496 18.706 304.641 1.00 76.51 649 LYS T CA 1
ATOM 15193 C C . LYS F 3 115 ? 50.342 19.705 304.562 1.00 81.59 649 LYS T C 1
ATOM 15194 O O . LYS F 3 115 ? 50.604 20.897 304.421 1.00 83.27 649 LYS T O 1
ATOM 15200 N N . LYS F 3 116 ? 49.085 19.243 304.658 1.00 76.44 650 LYS T N 1
ATOM 15201 C CA . LYS F 3 116 ? 47.913 20.124 304.588 1.00 76.02 650 LYS T CA 1
ATOM 15202 C C . LYS F 3 116 ? 47.555 20.734 305.963 1.00 80.27 650 LYS T C 1
ATOM 15203 O O . LYS F 3 116 ? 46.568 21.481 306.069 1.00 77.19 650 LYS T O 1
ATOM 15209 N N . ASN F 3 117 ? 48.390 20.423 307.008 1.00 79.95 651 ASN T N 1
ATOM 15210 C CA . ASN F 3 117 ? 48.270 20.854 308.415 1.00 80.82 651 ASN T CA 1
ATOM 15211 C C . ASN F 3 117 ? 46.866 20.522 308.987 1.00 87.04 651 ASN T C 1
ATOM 15212 O O . ASN F 3 117 ? 45.990 21.394 309.129 1.00 86.78 651 ASN T O 1
ATOM 15217 N N . LEU F 3 118 ? 46.649 19.220 309.230 1.00 84.71 652 LEU T N 1
ATOM 15218 C CA . LEU F 3 118 ? 45.389 18.659 309.750 1.00 84.67 652 LEU T CA 1
ATOM 15219 C C . LEU F 3 118 ? 45.697 17.632 310.855 1.00 85.79 652 LEU T C 1
ATOM 15220 O O . LEU F 3 118 ? 44.892 16.736 311.107 1.00 85.41 652 LEU T O 1
ATOM 15225 N N . CYS F 3 119 ? 46.860 17.774 311.511 1.00 80.87 653 CYS T N 1
ATOM 15226 C CA . CYS F 3 119 ? 47.341 16.876 312.566 1.00 80.30 653 CYS T CA 1
ATOM 15227 C C . CYS F 3 119 ? 46.437 16.804 313.802 1.00 81.88 653 CYS T C 1
ATOM 15228 O O . CYS F 3 119 ? 46.258 15.714 314.351 1.00 80.59 653 CYS T O 1
ATOM 15231 N N . ARG F 3 120 ? 45.881 17.962 314.237 1.00 77.74 654 ARG T N 1
ATOM 15232 C CA . ARG F 3 120 ? 45.003 18.067 315.404 1.00 77.26 654 ARG T CA 1
ATOM 15233 C C . ARG F 3 120 ? 43.578 17.623 315.075 1.00 77.44 654 ARG T C 1
ATOM 15234 O O . ARG F 3 120 ? 42.925 17.002 315.919 1.00 76.91 654 ARG T O 1
ATOM 15242 N N . ASN F 3 121 ? 43.093 17.962 313.864 1.00 71.65 655 ASN T N 1
ATOM 15243 C CA . ASN F 3 121 ? 41.751 17.607 313.386 1.00 71.51 655 ASN T CA 1
ATOM 15244 C C . ASN F 3 121 ? 41.641 16.086 313.226 1.00 76.14 655 ASN T C 1
ATOM 15245 O O . ASN F 3 121 ? 40.575 15.508 313.480 1.00 75.80 655 ASN T O 1
ATOM 15250 N N . PHE F 3 122 ? 42.777 15.448 312.863 1.00 71.72 656 PHE T N 1
ATOM 15251 C CA . PHE F 3 122 ? 42.918 14.011 312.745 1.00 71.66 656 PHE T CA 1
ATOM 15252 C C . PHE F 3 122 ? 42.835 13.401 314.139 1.00 77.07 656 PHE T C 1
ATOM 15253 O O . PHE F 3 122 ? 42.231 12.339 314.308 1.00 77.02 656 PHE T O 1
ATOM 15261 N N . MET F 3 123 ? 43.426 14.093 315.138 1.00 74.30 657 MET T N 1
ATOM 15262 C CA . MET F 3 123 ? 43.423 13.685 316.542 1.00 73.70 657 MET T CA 1
ATOM 15263 C C . MET F 3 123 ? 41.986 13.646 317.050 1.00 72.89 657 MET T C 1
ATOM 15264 O O . MET F 3 123 ? 41.621 12.705 317.744 1.00 70.32 657 MET T O 1
ATOM 15269 N N . LEU F 3 124 ? 41.172 14.645 316.653 1.00 68.93 658 LEU T N 1
ATOM 15270 C CA . LEU F 3 124 ? 39.759 14.764 317.001 1.00 68.97 658 LEU T CA 1
ATOM 15271 C C . LEU F 3 124 ? 38.940 13.633 316.377 1.00 71.60 658 LEU T C 1
ATOM 15272 O O . LEU F 3 124 ? 37.986 13.144 316.993 1.00 71.32 658 LEU T O 1
ATOM 15277 N N . HIS F 3 125 ? 39.323 13.224 315.150 1.00 66.29 659 HIS T N 1
ATOM 15278 C CA . HIS F 3 125 ? 38.681 12.131 314.430 1.00 64.44 659 HIS T CA 1
ATOM 15279 C C . HIS F 3 125 ? 38.909 10.814 315.182 1.00 65.41 659 HIS T C 1
ATOM 15280 O O . HIS F 3 125 ? 37.960 10.060 315.379 1.00 64.73 659 HIS T O 1
ATOM 15287 N N . LEU F 3 126 ? 40.146 10.573 315.636 1.00 61.61 660 LEU T N 1
ATOM 15288 C CA . LEU F 3 126 ? 40.523 9.385 316.401 1.00 62.24 660 LEU T CA 1
ATOM 15289 C C . LEU F 3 126 ? 39.761 9.258 317.715 1.00 66.59 660 LEU T C 1
ATOM 15290 O O . LEU F 3 126 ? 39.348 8.154 318.057 1.00 66.70 660 LEU T O 1
ATOM 15295 N N . VAL F 3 127 ? 39.585 10.372 318.460 1.00 63.57 661 VAL T N 1
ATOM 15296 C CA . VAL F 3 127 ? 38.876 10.317 319.745 1.00 63.45 661 VAL T CA 1
ATOM 15297 C C . VAL F 3 127 ? 37.379 10.110 319.498 1.00 66.71 661 VAL T C 1
ATOM 15298 O O . VAL F 3 127 ? 36.739 9.402 320.276 1.00 65.59 661 VAL T O 1
ATOM 15302 N N . SER F 3 128 ? 36.837 10.704 318.410 1.00 64.00 662 SER T N 1
ATOM 15303 C CA . SER F 3 128 ? 35.436 10.551 318.005 1.00 63.99 662 SER T CA 1
ATOM 15304 C C . SER F 3 128 ? 35.189 9.082 317.695 1.00 69.61 662 SER T C 1
ATOM 15305 O O . SER F 3 128 ? 34.159 8.544 318.097 1.00 70.66 662 SER T O 1
ATOM 15308 N N . MET F 3 129 ? 36.164 8.426 317.027 1.00 65.34 663 MET T N 1
ATOM 15309 C CA . MET F 3 129 ? 36.086 7.014 316.696 1.00 64.83 663 MET T CA 1
ATOM 15310 C C . MET F 3 129 ? 36.110 6.137 317.928 1.00 68.16 663 MET T C 1
ATOM 15311 O O . MET F 3 129 ? 35.455 5.100 317.969 1.00 66.67 663 MET T O 1
ATOM 15316 N N . HIS F 3 130 ? 36.867 6.566 318.937 1.00 67.74 664 HIS T N 1
ATOM 15317 C CA . HIS F 3 130 ? 36.932 5.915 320.230 1.00 68.14 664 HIS T CA 1
ATOM 15318 C C . HIS F 3 130 ? 35.585 6.115 320.934 1.00 70.55 664 HIS T C 1
ATOM 15319 O O . HIS F 3 130 ? 35.109 5.178 321.566 1.00 71.89 664 HIS T O 1
ATOM 15326 N N . ASP F 3 131 ? 34.960 7.309 320.801 1.00 64.69 665 ASP T N 1
ATOM 15327 C CA . ASP F 3 131 ? 33.646 7.594 321.393 1.00 64.54 665 ASP T CA 1
ATOM 15328 C C . ASP F 3 131 ? 32.592 6.688 320.779 1.00 68.25 665 ASP T C 1
ATOM 15329 O O . ASP F 3 131 ? 31.724 6.199 321.495 1.00 69.31 665 ASP T O 1
ATOM 15334 N N . PHE F 3 132 ? 32.677 6.445 319.454 1.00 62.40 666 PHE T N 1
ATOM 15335 C CA . PHE F 3 132 ? 31.747 5.579 318.739 1.00 60.53 666 PHE T CA 1
ATOM 15336 C C . PHE F 3 132 ? 31.950 4.083 319.030 1.00 65.21 666 PHE T C 1
ATOM 15337 O O . PHE F 3 132 ? 31.126 3.270 318.596 1.00 65.05 666 PHE T O 1
ATOM 15345 N N . ASN F 3 133 ? 33.010 3.740 319.815 1.00 61.79 667 ASN T N 1
ATOM 15346 C CA . ASN F 3 133 ? 33.393 2.390 320.265 1.00 62.96 667 ASN T CA 1
ATOM 15347 C C . ASN F 3 133 ? 34.002 1.534 319.156 1.00 66.82 667 ASN T C 1
ATOM 15348 O O . ASN F 3 133 ? 33.930 0.294 319.222 1.00 64.35 667 ASN T O 1
ATOM 15353 N N . LEU F 3 134 ? 34.631 2.187 318.162 1.00 63.44 668 LEU T N 1
ATOM 15354 C CA . LEU F 3 134 ? 35.198 1.469 317.023 1.00 63.48 668 LEU T CA 1
ATOM 15355 C C . LEU F 3 134 ? 36.669 1.126 317.175 1.00 70.39 668 LEU T C 1
ATOM 15356 O O . LEU F 3 134 ? 37.123 0.090 316.663 1.00 69.63 668 LEU T O 1
ATOM 15361 N N . ILE F 3 135 ? 37.412 1.995 317.877 1.00 68.89 669 ILE T N 1
ATOM 15362 C CA . ILE F 3 135 ? 38.848 1.838 318.106 1.00 68.73 669 ILE T CA 1
ATOM 15363 C C . ILE F 3 135 ? 39.208 1.880 319.596 1.00 74.50 669 ILE T C 1
ATOM 15364 O O . ILE F 3 135 ? 38.526 2.550 320.391 1.00 73.32 669 ILE T O 1
ATOM 15369 N N . SER F 3 136 ? 40.281 1.142 319.964 1.00 72.37 670 SER T N 1
ATOM 15370 C CA . SER F 3 136 ? 40.809 1.104 321.327 1.00 72.12 670 SER T CA 1
ATOM 15371 C C . SER F 3 136 ? 41.632 2.372 321.609 1.00 77.31 670 SER T C 1
ATOM 15372 O O . SER F 3 136 ? 41.996 3.109 320.684 1.00 76.36 670 SER T O 1
ATOM 15375 N N . ILE F 3 137 ? 41.905 2.624 322.897 1.00 75.51 671 ILE T N 1
ATOM 15376 C CA . ILE F 3 137 ? 42.686 3.759 323.394 1.00 76.12 671 ILE T CA 1
ATOM 15377 C C . ILE F 3 137 ? 44.133 3.680 322.876 1.00 80.70 671 ILE T C 1
ATOM 15378 O O . ILE F 3 137 ? 44.712 4.718 322.567 1.00 81.21 671 ILE T O 1
ATOM 15383 N N . MET F 3 138 ? 44.693 2.453 322.742 1.00 77.28 672 MET T N 1
ATOM 15384 C CA . MET F 3 138 ? 46.051 2.206 322.239 1.00 78.40 672 MET T CA 1
ATOM 15385 C C . MET F 3 138 ? 46.166 2.569 320.771 1.00 81.19 672 MET T C 1
ATOM 15386 O O . MET F 3 138 ? 47.253 2.951 320.319 1.00 81.36 672 MET T O 1
ATOM 15391 N N . SER F 3 139 ? 45.057 2.418 320.016 1.00 75.45 673 SER T N 1
ATOM 15392 C CA . SER F 3 139 ? 45.020 2.766 318.602 1.00 74.19 673 SER T CA 1
ATOM 15393 C C . SER F 3 139 ? 45.263 4.271 318.443 1.00 77.76 673 SER T C 1
ATOM 15394 O O . SER F 3 139 ? 46.011 4.655 317.540 1.00 77.25 673 SER T O 1
ATOM 15397 N N . ILE F 3 140 ? 44.698 5.111 319.364 1.00 73.64 674 ILE T N 1
ATOM 15398 C CA . ILE F 3 140 ? 44.899 6.569 319.364 1.00 73.10 674 ILE T CA 1
ATOM 15399 C C . ILE F 3 140 ? 46.395 6.877 319.498 1.00 78.22 674 ILE T C 1
ATOM 15400 O O . ILE F 3 140 ? 46.956 7.602 318.675 1.00 77.11 674 ILE T O 1
ATOM 15405 N N . ASP F 3 141 ? 47.036 6.285 320.510 1.00 76.72 675 ASP T N 1
ATOM 15406 C CA . ASP F 3 141 ? 48.453 6.472 320.790 1.00 77.73 675 ASP T CA 1
ATOM 15407 C C . ASP F 3 141 ? 49.285 6.017 319.612 1.00 80.85 675 ASP T C 1
ATOM 15408 O O . ASP F 3 141 ? 49.981 6.846 319.030 1.00 80.03 675 ASP T O 1
ATOM 15413 N N . LYS F 3 142 ? 49.137 4.732 319.202 1.00 77.47 676 LYS T N 1
ATOM 15414 C CA . LYS F 3 142 ? 49.850 4.121 318.075 1.00 76.93 676 LYS T CA 1
ATOM 15415 C C . LYS F 3 142 ? 49.771 4.965 316.781 1.00 81.15 676 LYS T C 1
ATOM 15416 O O . LYS F 3 142 ? 50.798 5.186 316.137 1.00 80.32 676 LYS T O 1
ATOM 15422 N N . ALA F 3 143 ? 48.565 5.472 316.439 1.00 78.38 677 ALA T N 1
ATOM 15423 C CA . ALA F 3 143 ? 48.324 6.298 315.253 1.00 78.68 677 ALA T CA 1
ATOM 15424 C C . ALA F 3 143 ? 48.998 7.651 315.366 1.00 83.18 677 ALA T C 1
ATOM 15425 O O . ALA F 3 143 ? 49.554 8.140 314.376 1.00 81.88 677 ALA T O 1
ATOM 15427 N N . VAL F 3 144 ? 48.923 8.276 316.565 1.00 80.76 678 VAL T N 1
ATOM 15428 C CA . VAL F 3 144 ? 49.537 9.582 316.818 1.00 80.44 678 VAL T CA 1
ATOM 15429 C C . VAL F 3 144 ? 51.071 9.457 316.808 1.00 85.48 678 VAL T C 1
ATOM 15430 O O . VAL F 3 144 ? 51.740 10.268 316.170 1.00 85.80 678 VAL T O 1
ATOM 15434 N N . THR F 3 145 ? 51.605 8.392 317.434 1.00 82.25 679 THR T N 1
ATOM 15435 C CA . THR F 3 145 ? 53.032 8.081 317.480 1.00 82.55 679 THR T CA 1
ATOM 15436 C C . THR F 3 145 ? 53.567 7.895 316.055 1.00 88.33 679 THR T C 1
ATOM 15437 O O . THR F 3 145 ? 54.588 8.493 315.717 1.00 87.52 679 THR T O 1
ATOM 15441 N N . LYS F 3 146 ? 52.844 7.111 315.214 1.00 86.37 680 LYS T N 1
ATOM 15442 C CA . LYS F 3 146 ? 53.205 6.828 313.823 1.00 86.01 680 LYS T CA 1
ATOM 15443 C C . LYS F 3 146 ? 53.230 8.074 312.937 1.00 87.55 680 LYS T C 1
ATOM 15444 O O . LYS F 3 146 ? 54.100 8.179 312.076 1.00 87.05 680 LYS T O 1
ATOM 15450 N N . LEU F 3 147 ? 52.285 9.003 313.137 1.00 83.89 681 LEU T N 1
ATOM 15451 C CA . LEU F 3 147 ? 52.182 10.251 312.366 1.00 83.52 681 LEU T CA 1
ATOM 15452 C C . LEU F 3 147 ? 53.326 11.203 312.703 1.00 88.25 681 LEU T C 1
ATOM 15453 O O . LEU F 3 147 ? 53.822 11.900 311.813 1.00 88.17 681 LEU T O 1
ATOM 15458 N N . ARG F 3 148 ? 53.738 11.227 313.992 1.00 84.81 682 ARG T N 1
ATOM 15459 C CA . ARG F 3 148 ? 54.821 12.069 314.515 1.00 84.22 682 ARG T CA 1
ATOM 15460 C C . ARG F 3 148 ? 56.195 11.675 313.955 1.00 89.12 682 ARG T C 1
ATOM 15461 O O . ARG F 3 148 ? 56.952 12.561 313.542 1.00 87.53 682 ARG T O 1
ATOM 15469 N N . GLU F 3 149 ? 56.499 10.350 313.911 1.00 88.11 683 GLU T N 1
ATOM 15470 C CA . GLU F 3 149 ? 57.754 9.829 313.345 1.00 89.11 683 GLU T CA 1
ATOM 15471 C C . GLU F 3 149 ? 57.794 9.970 311.821 1.00 95.55 683 GLU T C 1
ATOM 15472 O O . GLU F 3 149 ? 58.880 10.050 311.243 1.00 96.56 683 GLU T O 1
ATOM 15478 N N . MET F 3 150 ? 56.610 10.052 311.186 1.00 92.39 684 MET T N 1
ATOM 15479 C CA . MET F 3 150 ? 56.439 10.257 309.752 1.00 92.63 684 MET T CA 1
ATOM 15480 C C . MET F 3 150 ? 56.795 11.716 309.428 1.00 98.61 684 MET T C 1
ATOM 15481 O O . MET F 3 150 ? 57.325 12.004 308.350 1.00 97.76 684 MET T O 1
ATOM 15486 N N . GLN F 3 151 ? 56.495 12.628 310.384 1.00 97.58 685 GLN T N 1
ATOM 15487 C CA . GLN F 3 151 ? 56.766 14.068 310.334 1.00 98.04 685 GLN T CA 1
ATOM 15488 C C . GLN F 3 151 ? 58.267 14.324 310.546 1.00 103.99 685 GLN T C 1
ATOM 15489 O O . GLN F 3 151 ? 58.802 15.309 310.032 1.00 102.89 685 GLN T O 1
ATOM 15495 N N . GLN F 3 152 ? 58.934 13.433 311.313 1.00 102.76 686 GLN T N 1
ATOM 15496 C CA . GLN F 3 152 ? 60.371 13.471 311.595 1.00 103.19 686 GLN T CA 1
ATOM 15497 C C . GLN F 3 152 ? 61.158 13.184 310.315 1.00 109.43 686 GLN T C 1
ATOM 15498 O O . GLN F 3 152 ? 62.185 13.826 310.085 1.00 109.29 686 GLN T O 1
ATOM 15504 N N . LYS F 3 153 ? 60.636 12.265 309.453 1.00 107.34 687 LYS T N 1
ATOM 15505 C CA . LYS F 3 153 ? 61.191 11.901 308.139 1.00 107.71 687 LYS T CA 1
ATOM 15506 C C . LYS F 3 153 ? 61.186 13.129 307.185 1.00 113.13 687 LYS T C 1
ATOM 15507 O O . LYS F 3 153 ? 61.835 13.101 306.133 1.00 113.61 687 LYS T O 1
ATOM 15513 N N . LEU F 3 154 ? 60.474 14.208 307.581 1.00 109.44 688 LEU T N 1
ATOM 15514 C CA . LEU F 3 154 ? 60.360 15.462 306.836 1.00 110.78 688 LEU T CA 1
ATOM 15515 C C . LEU F 3 154 ? 61.157 16.597 307.552 1.00 123.92 688 LEU T C 1
ATOM 15516 O O . LEU F 3 154 ? 62.392 16.691 307.344 1.00 124.10 688 LEU T O 1
#

Foldseek 3Di:
DDDLVVLLVLLVVLLVVVVVCCVVVVVVVVVVCVVVVVVVCVVVVVVVVVVVVVDDDDDDDADPCKDWDDDPPPDDIDIHHDDDDDDDDDAFDDDAAAEDLAAFADEQVPLVSLLVSLVSSVVVVVVVVCLDLSNLQSVCVNVVVCHHSVVSNVSNVDDADDLPDPPQAQDALCSNCVQVQFQADPLVGDGVDRPDDDTQDPLLPDVVPSSLNNLLNNVCRVVVQQLCVSCVVSVVAHSVRSVVSVVVVPAFDAWDDPPDACDPPTPCVVNVHAHEPSHSHDPPRPRHDQFFQDQAECCDCVGPCVVVQAAGDLVRHPRHFLVDDLVDQPTRYQRCCSVSFVAFDWDWGADPPGHIFIWGQAKDFAFHFHGWWYAYKYFPVSLVVVVVVCVVVVDDLWFDQHNTIIGHPRHYTHPCSRQAEDPPFQWEWGFGCYSSGTIIIITGNGIDHHGDTGYYHRCVRRPDD/DDDLVRLLVLLVVLLVVLVVVVVVVVVVVVVVCVVVVVVVVVVVVVVVVVVVVVDDDDDDDADPCWDWDDDPPPDDIDIHRDDDDDDDDDAFDDDAAAEDLAAFADEQVPLVVLLVSCVSVCVVVVVPVCVDLSNLQSNCVVCVPVDHSVVSVVSNVVSCDADDLPDPPQAADAQCSNCVQVQFQADPLVGDGVDRPDDDTQDPLLPDVVDDHSSLRNLLNNVCRPVPLPLQVSCVVSVVHHSVRSVVVVVVVPAFDAWDDPPDACDPPTPCVVNVHAHEPSHSHDPPRPRHDQFFADQAACCDCVGPCVVQQAAGDLVRHPRHFSVDDLVDQPTRYQRCCSVSFVAFDWDWGADPPGHIFIWGAAKDAAFHFHGWWYAYKYFPVSLVVVVVVCVVVVDDLWFDQRNTIIGHPRHYTHPCSRQAEDPPFQWEWGFGCYSSGTIIIITGNGIDHHGDTGYYHRVVRRPDD/DKDFQDKDFDPVQFFWQDKEWAQLADDVGFTKMWIFFQQKIWIWTADPRGDIHTDDMDGDPDNPFTWREKDWFADPPVRFIWMWIFFFQQKIFIAGSVVRDRPDMDHDQPGTWQYWYAQLPQRQWIWTFFQSQWIWTARNVLRATLAIQAAPAGGPGGWQEKEAANNRQKMWTFWQSLKIFIAGQVDPSNVVSNVQSVVDDVVVDPDGRDHHYNHATQAMDNPQDPGGWNEWDDLHQWIWTDALPQKTWIKHFADPPDDSVNRGHPGPDMGTPDIDGDDAANDHQWYKDAALVRQKIWTAHQQFWIWIDGNPPCDIDTDDDPVGTGGFRYKYAGNVRQWIWTTGRRSMIIIMGDD/DKDFQDKDFDPVQFFWQDKEWAQLADDVGFTKMWIFFQQKIWIWTADPSRDIHTDDMDGDPDNPFTWNEKDWFADPPVRFIWMWIFFFQQKIFIAGSVVRDRPDMDHDQPGTWQYWYAQLPQRQWIWTFFQSQWIWTARNVLRDTLAIQAADAGGPGGWAEKEAANNRQKMWTFWQSLKIFIAGCVDPSNVVSNVQSVVDDVVVDDDGRDHHYNHATQAMDNPPDPGGWNYWYDLHQWIWTDALPQKTWIKHFADPPDDSVNRGHPGHDMGTQAIAGDDAANDHQWYKDAALVRQKIWTWHQQQWIWIWGNPDPHNVPTDIDTDDDPVGTGTFRYWYAGNVRQWIWTTGRRNMIIIMGDD/DDWDAAPVPRHTDDVVCPPDRPCPDQQNVVVLVVLLVVLVPDPPDDPLLSVLSSLLVNLCSVVVDDDLQCLLVSLQVSCVPCLVVCVVVVNLVSNLVVVVVCVVVVSHDPVSSVNSNVSSVVVNVVD/DPDWDAQPVPRHTDDVVNPPDNPCPDQQNPVNLVVLLVVLVPDPPDDPLLSVLSSLLVNLCSVVVDDDLQCLLVSLQVSCVPCLVVCVVVVNLVSNLVVVVVCVVVVSHDPVSSVNSNVSSVVVNVVD

Secondary structure (DSSP, 8-state):
---HHHHHHHHHHHHHHHHHHHHHHHHHHHHHHHHHHHHHHHHHHHHHHHHHHT--PPPP-----EEEEEETT-PPPEEEE-EEE------------EE-SS-EE-----HHHHHHHHHHHHHHHHHH----HHHHHHHHHH-GGG--HHHHHHHHT-----TTSTT-----HHHHHHHHHHHEETTTTEET-SS--SPPPGGGG----HHHHHHHHHHTTTSTT-HHHHHHHHSSS-HHHHHHHHH----------TT--SSTT-HHHHTT--B-TT--S-TT-TTB------SSB--STTSHHHHTTBPPPTTT--SSSTTS-TT-SS-SBSS-HHHHT-PPPEEEEE-SSSSEEEEESS-B-TT-EEEE--EEEEEHHHHHHHHHHHHHHT---EEE-SSSEEEEEEEEE-GGGGPEE-SS-SEEEEEEEETTEEEEEEEESS-B-TTPBPEE-HHHHH---/---HHHHHHHHHHHHHHHHHHHHHHHHHHHHHHHHHHHHHHHHHHHHHHHHHHT--PPPP-----EEEEEETT-PPPEEEE-EEEPP----------EE-SS-EE-----HHHHHHHHHHHHHHHHHT----HHHHHHHHHH-TTT--HHHHHHHHHHH-----TTSTT-----HHHHHHHHHHHEETTTTEET-SS--SPPPGGGG------HHHHHHHHHHHHHS-S-HHHHHHHHSSS-HHHHHHHHH----------TT--SSTT-HHHHTT--B-TT--S-TT-TTB------SSB--STTSHHHHTTBPPPTTT--SSSTTS-TT-SS-SBSS-HHHHT-PPPEEEEE-SSSSEEEEESS-B-TT-EEEE--EEEEEHHHHHHHHHHHHHHT---EEE-SSSEEEEEEEEE-GGGGPEE-SS-SEEEEEEEETTEEEEEEEESS-B-TTPBPEE-HHHHH---/-EEEEEEEEETT-S-EEEEEE-SSSPTTS--EEEEEETTEEEEEEE-STT-EEEEEEEEES-TT--EEEEEEEE-TTT--EEEEEEETT--EEEEETTTTEEEEEE---SS-EEEEEE-SS-TTEEEEEETTS-EEEEETTTTEEEEEE-STTS-SS-EEEEEE-TTSSEEEEEETTS-EEEEESSSHHHHHHHHHHHH--SSS-SSPP--EEE-S-SEEESSS-SS---EEEEETTEEEEE-SSSEEEEEEESSTT--GGG--TT---EEEEEEEE-SS--SSS---EE-TTS-EEEEE-TTS-EEEEE-----EEEE--TT--S-EEEEEE-TTSSEEEEEETTSEEEEEEE-/-EEEEEEEEETT-S-EEEEEE-SSPPTTS--EEEEEETTEEEEEEE-STT-EEEEEEEEES-TT--EEEEEEEE-TTT--EEEEEEETT--EEEEETTTTEEEEEE---SS-EEEEEE-SS-TTEEEEEETTS-EEEEETTTTEEEEEE-STTS-SS-EEEEEE-TTSSEEEEEETTS-EEEEESSSHHHHHHHHHHHH--SSS-SSPP--EEE-S-SEEESSS-SS---EEEEETTEEEEE-SSSEEEEEEESSTT--GGG--TT---EEEEEEEE-SS--SSS---EE-TTS-EEEEE-TTS-EEEEES-SS-STTS-EEEE--TT--S-EEEEEE-TTSSEEEEEETTSEEEEEEE-/----B-TTT-PBPPGGG-S------SS-HHHHHHHHHHHHT-SSS-HHHHHHHHHHHHHHHHHT--SGGGHHHHHHHHHHHHHHHHHHTT-HHHHHHHHHHHHHTTSS-HHHHHHHHHHHHHHHHT-/--S--B-TTT-PBPPGGGTT------SS-HHHHHHHHHHHHT-SSS-HHHHHHHHHHHHHHHHHT--SGGGHHHHHHHHHHHHHHHHHHTT-HHHHHHHHHHHHHTTSS-HHHHHHHHHHHHHHHHT-

Nearest PDB structures (foldseek):
  7msb-assembly1_A  TM=9.922E-01  e=2.086E-71  Homo sapiens
  5wuk-assembly1_A  TM=9.964E-01  e=6.722E-70  Homo sapiens
  7kxt-assembly2_B  TM=9.940E-01  e=5.429E-70  Homo sapiens
  6v3x-assembly1_A  TM=9.912E-01  e=3.001E-69  Homo sapiens
  3ijc-assembly1_A  TM=9.904E-01  e=1.015E-66  Homo sapiens

Sequence (1904 aa):
EKGPICWRKRVKSEYMRLRQLKRFRRADEVKSMFNSNRQKIQERTEILNQEWKQRRIQPVHIMTRECSVTSDLDFPKQVIPLKTLNAVASVPIMYSWSPLQQNFMVEDIN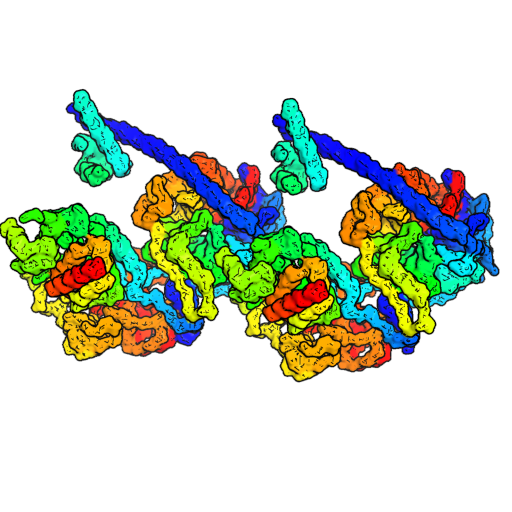DEIFVELVNALGQLDRRDEKPSDKIFEAISSMFPDKGTAEELKEKYKECTPNIDGPNAKSVQREQSLHSFHTLFCRRCFKYDCFLHPFHATPNTYKRWSGAEASMFRVLIGTYYDNFCAIARLIGTKTCRQVYEFRVKVYNYQPCDHPRQPCDNSCPCVIAQNFCEKFCQCSSECQNRFPGCRCKAQCNTKQCPCYLAVRECDPDLCLTCGAADHWDSKNVSCKNCSIQRGSKKHLLLAPSDVAGWGIFIKDPVQKNEFISEYCGEIISQDEADRRGKVYDKYMCSFLFNLNNDFVVDATRKGNKIRFANHSVNPNCYAKVMMVNGDHRIGIFAKRAIQTGEELFFDYRYSQADAEKGPICWRKRVKSEYMRLRQLKRFRRADEVKSMFNSNRQKIQERTEILNQEWKQRRIQPVHIMTRECSVTSDLDFPKQVIPLKTLNAVASVPIMYSWSPLQQNFMVEDINDEIFVELVNALGQLDRRDEKPSDKIFEAISSMFPDKGTAEELKEKYKELTCTPNIDGPNAKSVQREQSLHSFHTLFCRRCFKYDCFLHPFHATPNTYKRVEWSGAEASMFRVLIGTYYDNFCAIARLIGTKTCRQVYEFRVKVYNYQPCDHPRQPCDNSCPCVIAQNFCEKFCQCSSECQNRFPGCRCKAQCNTKQCPCYLAVRECDPDLCLTCGAADHWDSKNVSCKNCSIQRGSKKHHLLLAPSDVAGWGIFIKDPVQKNEFISEYCGEIISQDEADRRGKVYDKYMCSFLFNLNNDFVVDATRKGNKIRFANHSVNPNCYAKVMMVNGDHRIGIFAKRAIQTGEELFFDYRYSQADASFKCVNSLKEDHNQPLFGVQFNWHSKEGDPLVFATVGSNRVTLYECHSQGEIRLLQSYVDADADENFYTCAWTYDSNTSHPLLAVAGSRGIIRIINPITMQCIKHYVGHGNAINELKFHPRDPNLLLSVSKDHALRLWNIQTDTLVAIFGGVEGHRDEVLSADYDLLGEKIMSCGMDHSLKLWRINSKRMMNAIKESYDYNPNKTNRPFISQKIHFPDFSTRDIHRNYVDCVRWLGDLILSKSCENAIVCWKPGKMEDDIDKIKPSESNVTILGRFDYSQCDIWYMRFSMDFWQKMLALGNQVGKLYVWDLEVEKCTTLTHHKCGAAIRQTSFSRDSSILIAVCDDASIWRWDRLSFKCVNSLKEDHNQPLFGVQFNWHSKEGDPLVFATVGSNRVTLYECHSQGEIRLLQSYVDADADENFYTCAWTYDSNTSHPLLAVAGSRGIIRIINPITMQCIKHYVGHGNAINELKFHPRDPNLLLSVSKDHALRLWNIQTDTLVAIFGGVEGHRDEVLSADYDLLGEKIMSCGMDHSLKLWRINSKRMMNAIKESYDYNPNKTNRPFISQKIHFPDFSTRDIHRNYVDCVRWLGDLILSKSCENAIVCWKPGKMEDDIDKIKPSESNVTILGRFDYSQCDIWYMRFSMDFWQKMLALGNQVGKLYVWDLEVEDPHKAKCTTLTHHKCGAAIRQTSFSRDSSILIAVCDDASIWRWDRLNRLYFHSDTCLPLRPQEMEVDDEDEKDPEWLREKTITQIEEFSDVNEGEKEVMKLWNLHVMKHGFIADNQMNHACMLFVENYGQKIIKKNLCRNFMLHLVSMHDFNLISIMSIDKAVTKLREMQQKLHNRLYFHSDTCLPLRPQEMEVDDEDEKDPEWLREKTITQIEEFSDVNEGEKEVMKLWNLHVMKHGFIADNQMNHACMLFVENYGQKIIKKNLCRNFMLHLVSMHDFNLISIMSIDKAVTKLREMQQKL

Solvent-accessible surface area: 84618 Å² total; per-residue (Å²): 201,94,36,82,131,27,1,81,128,36,0,125,52,19,41,98,108,13,124,95,110,44,148,130,139,97,34,69,59,19,94,70,30,24,67,56,4,12,86,65,3,85,103,50,5,77,71,16,13,78,54,24,87,139,52,157,2,69,41,2,116,72,10,154,192,121,4,24,2,56,21,40,49,137,53,109,137,41,80,10,53,13,80,48,3,104,79,14,90,59,29,33,125,18,59,33,35,3,39,1,40,61,8,16,40,34,150,83,60,75,93,105,20,3,60,65,0,8,84,4,0,19,69,32,28,166,192,38,136,238,149,32,84,44,3,5,78,3,0,17,54,75,37,94,154,40,9,59,37,113,70,0,76,99,84,62,174,170,120,36,57,37,13,10,21,141,102,18,136,56,21,93,51,36,77,8,0,83,8,0,5,43,23,6,16,24,35,16,2,27,1,39,20,26,24,25,66,138,134,29,40,26,52,8,22,89,146,101,58,17,18,28,5,2,5,12,65,0,0,46,27,13,14,159,110,77,25,82,8,0,10,122,3,20,52,98,34,64,54,173,75,0,123,119,34,137,114,205,124,106,32,2,59,37,3,20,30,31,132,44,94,25,49,132,57,2,76,3,48,115,22,171,21,84,0,4,35,4,5,60,23,70,100,139,20,182,33,52,15,100,8,5,229,18,156,22,83,3,60,58,156,135,2,53,1,72,116,40,68,14,6,0,5,0,31,57,0,118,88,1,8,0,14,66,121,88,137,36,114,129,10,58,5,91,6,3,22,4,10,29,24,16,67,60,52,6,0,0,0,46,15,106,118,69,37,17,0,0,0,0,50,80,93,3,133,133,74,57,10,0,3,9,1,0,0,6,8,0,23,63,93,17,10,96,117,15,19,153,71,10,99,161,126,173,29,50,73,31,4,31,13,11,86,54,26,6,0,0,0,32,100,19,0,11,16,0,28,19,0,33,76,27,90,132,23,9,1,59,34,48,52,9,22,2,25,2,24,14,21,5,0,0,16,0,102,95,54,1,107,81,23,47,18,0,36,2,13,22,119,165,18,80,76,99,160,164,93,34,100,136,39,4,76,151,37,0,126,55,23,42,78,99,10,83,71,76,46,120,96,138,95,42,98,64,7,88,71,46,20,71,60,6,31,98,65,1,71,102,52,2,83,70,17,13,79,56,25,101,133,55,176,2,57,40,2,113,67,9,163,192,113,5,23,3,58,22,42,56,142,56,109,138,38,81,12,42,15,77,43,2,26,71,9,91,56,26,33,128,18,60,36,38,3,38,1,42,63,9,14,39,32,148,83,69,73,66,104,20,0,37,57,0,0,81,6,0,11,73,29,28,165,196,42,137,238,92,35,76,52,0,4,98,6,0,20,50,86,33,94,152,42,16,57,32,116,76,0,81,96,70,23,147,136,79,110,119,33,58,32,10,7,19,140,104,18,140,54,26,112,53,70,76,9,0,98,10,0,2,44,24,5,15,22,35,17,2,30,1,35,21,27,25,27,65,137,134,30,51,80,59,8,23,106,165,151,161,34,60,17,15,24,4,2,4,10,73,0,0,54,30,12,16,159,121,71,26,81,6,0,10,140,4,21,46,104,20,63,50,181,52,0,129,113,33,151,116,183,122,106,31,2,58,37,3,39,42,86,238,112,95,26,50,133,85,2,75,4,49,117,20,171,20,85,0,5,33,5,5,59,23,69,99,140,21,183,32,52,15,104,8,4,235,14,158,25,86,4,59,60,157,136,2,52,1,75,116,39,67,11,5,0,4,0,31,56,0,118,86,0,7,0,14,66,120,86,136,34,114,130,8,56,4,92,7,3,22,4,11,27,27,16,74,59,50,6,1,0,0,47,15,104,113,70,37,16,0,0,0,0,54,81,92,4,134,134,78,57,10,0,2,10,1,0,0,6,8,0,26,58,94,17,10,94,119,15,20,154,69,10,97,160,125,173,30,49,74,31,4,32,13,10,86,56,25,5,0,0,0,31,103,18,0,11,19,0,29,20,1,33,74,26,89,134,22,9,0,58,33,48,53,8,20,2,25,2,23,14,21,4,0,0,15,0,101,96,52,1,109,51,12,47,17,0,35,2,14,22,118,161,16,78,77,94,160,86,26,148,23,36,0,0,2,60,1,73,30,103,84,37,0,29,1,0,45,8,8,74,34,14,55,140,84,25,50,43,6,0,0,0,0,1,20,18,12,0,0,1,0,8,9,61,85,162,1,75,4,76,1,0,0,0,0,4,3,53,40,90,125,7,47,0,46,6,4,8,16,1,24,37,61,122,72,32,31,0,10,1,0,0,0,0,38,48,2,1,0,3,0,1,4,0,45,64,44,75,37,71,58,90,16,29,0,6,4,13,6,0,2,2,2,38,26,23,50,112,30,14,11,2,0,0,0,0,0,74,7,34,4,0,14,0,4,0,6,85,27,79,7,3,0,0,15,1,4,17,26,70,2,7,188,44,14,0,0,0,0,20,14,8,23,34,7,62,4,0,0,0,0,0,65,19,39,4,0,11,0,1,36,4,58,25,153,94,3,104,87,5,25,122,104,0,75,92,39,60,50,139,182,45,92,146,34,32,78,5,38,52,19,16,35,13,34,2,46,11,122,101,21,5,186,58,25,0,0,0,0,14,5,2,1,13,3,0,0,0,0,0,25,47,38,8,0,14,0,0,14,1,0,109,20,132,42,58,8,74,175,8,114,87,87,18,99,52,35,11,72,14,28,154,27,81,21,51,74,0,75,63,113,8,0,3,0,15,20,5,15,70,14,75,14,0,0,0,0,0,42,60,4,57,1,14,6,12,47,1,78,75,68,157,55,32,65,11,92,54,187,124,13,57,21,6,3,28,9,2,7,1,0,32,85,9,36,10,0,0,0,0,0,49,54,0,1,0,5,6,13,22,93,181,84,26,146,21,34,0,0,3,58,1,72,24,94,86,43,0,31,1,0,45,7,10,74,33,14,58,144,82,25,52,46,5,0,0,0,0,0,21,19,11,0,0,1,0,7,10,61,83,160,1,70,4,76,0,0,0,0,0,6,3,53,42,91,124,6,49,0,46,6,4,8,15,2,26,38,52,96,23,29,8,0,9,0,0,0,0,0,38,48,2,1,0,2,0,0,4,1,45,29,46,14,18,37,37,63,14,28,1,6,3,16,6,0,2,3,2,38,27,22,48,112,31,13,12,3,0,0,0,0,0,74,7,35,4,0,12,0,4,0,6,84,31,63,7,2,0,0,14,1,5,19,26,73,2,7,192,44,16,0,0,0,0,21,13,7,25,35,6,64,5,0,0,0,0,0,66,18,39,5,0,11,0,2,38,4,58,24,155,100,3,104,87,5,26,122,102,0,75,94,39,60,57,143,182,44,89,145,28,35,79,6,37,52,20,18,35,13,35,2,44,10,122,100,21,5,186,58,23,0,0,0,0,16,6,4,2,17,3,0,0,0,0,0,25,46,39,8,0,14,0,0,12,0,0,107,17,132,42,63,8,78,172,7,114,89,88,19,97,51,36,14,78,10,5,115,6,74,20,50,73,0,75,62,116,8,0,4,0,16,18,5,16,69,14,69,21,0,0,1,0,0,42,60,3,56,1,15,7,5,46,14,83,49,79,48,7,114,182,8,143,54,27,63,12,94,54,188,117,12,51,24,8,4,27,10,2,8,1,0,30,82,10,33,10,0,0,0,0,0,42,48,0,1,0,4,6,13,24,92,177,194,87,103,12,15,15,12,35,9,6,44,64,12,61,130,80,14,142,58,50,1,56,56,34,99,117,21,15,80,5,22,70,57,32,1,54,46,33,0,80,141,55,105,90,7,12,109,2,6,11,43,0,0,19,15,0,2,28,0,0,21,108,65,32,14,36,0,25,71,17,0,53,107,0,0,35,28,0,1,85,80,41,0,88,113,1,23,127,106,72,8,33,96,1,1,9,4,0,0,0,1,2,9,6,2,76,8,2,32,71,125,11,0,20,137,0,8,60,58,8,96,98,37,89,145,186,109,145,148,87,100,9,14,16,10,37,10,5,45,67,15,64,129,117,18,148,45,66,1,53,56,36,100,122,14,13,86,6,22,80,57,34,2,55,50,34,0,80,138,54,103,88,7,13,110,2,8,11,43,0,0,21,15,0,1,42,0,0,22,124,69,32,14,37,0,27,72,16,0,54,110,0,0,36,30,0,1,84,80,42,0,89,116,1,22,130,106,73,8,34,93,1,2,9,4,0,0,0,1,1,14,9,2,71,8,3,30,75,129,11,0,21,138,0,12,66,58,8,94,99,38,86,144,183,108

CATH classification: 2.130.10.10